Protein AF-0000000087762287 (afdb_homodimer)

Nearest PDB structures (foldseek):
  6p2r-assembly1_A  TM=9.333E-01  e=1.531E-47  Saccharomyces cerevisiae W303
  6p25-assembly1_B  TM=7.989E-01  e=3.703E-36  Saccharomyces cerevisiae W303
  6zqq-assembly4_D  TM=9.182E-01  e=1.863E-12  Saccharomyces cerevisiae
  5ezm-assembly1_A  TM=5.340E-01  e=3.125E-02  Cupriavidus metallidurans CH34
  5f15-assembly1_A  TM=5.135E-01  e=2.520E-02  Cupriavidus metallidurans CH34

Structure (mmCIF, N/CA/C/O backbone):
data_AF-0000000087762287-model_v1
#
loop_
_entity.id
_entity.type
_entity.pdbx_description
1 polymer 'Dolichyl-phosphate-mannose--protein mannosyltransferase'
#
loop_
_atom_site.group_PDB
_atom_site.id
_atom_site.type_symbol
_atom_site.label_atom_id
_atom_site.label_alt_id
_atom_site.label_comp_id
_atom_site.label_asym_id
_atom_site.label_entity_id
_atom_site.label_seq_id
_atom_site.pdbx_PDB_ins_code
_atom_site.Cartn_x
_atom_site.Cartn_y
_atom_site.Cartn_z
_atom_site.occupancy
_atom_site.B_iso_or_equiv
_atom_site.auth_seq_id
_atom_site.auth_comp_id
_atom_site.auth_asym_id
_atom_site.auth_atom_id
_atom_site.pdbx_PDB_model_num
ATOM 1 N N . MET A 1 1 ? -55.844 -98.5 13.273 1 24.36 1 MET A N 1
ATOM 2 C CA . MET A 1 1 ? -54.938 -97.625 14.008 1 24.36 1 MET A CA 1
ATOM 3 C C . MET A 1 1 ? -54.375 -96.5 13.102 1 24.36 1 MET A C 1
ATOM 5 O O . MET A 1 1 ? -53.75 -96.812 12.086 1 24.36 1 MET A O 1
ATOM 9 N N . SER A 1 2 ? -55.062 -95.375 12.961 1 25.48 2 SER A N 1
ATOM 10 C CA . SER A 1 2 ? -55.25 -94.188 12.094 1 25.48 2 SER A CA 1
ATOM 11 C C . SER A 1 2 ? -54.031 -93.312 12.094 1 25.48 2 SER A C 1
ATOM 13 O O . SER A 1 2 ? -53.594 -92.875 13.148 1 25.48 2 SER A O 1
ATOM 15 N N . HIS A 1 3 ? -53.031 -93.562 11.305 1 26.97 3 HIS A N 1
ATOM 16 C CA . HIS A 1 3 ? -51.688 -93 11.141 1 26.97 3 HIS A CA 1
ATOM 17 C C . HIS A 1 3 ? -51.719 -91.5 10.883 1 26.97 3 HIS A C 1
ATOM 19 O O . HIS A 1 3 ? -52.125 -91.062 9.805 1 26.97 3 HIS A O 1
ATOM 25 N N . VAL A 1 4 ? -52.094 -90.75 11.812 1 27.94 4 VAL A N 1
ATOM 26 C CA . VAL A 1 4 ? -52.406 -89.312 11.688 1 27.94 4 VAL A CA 1
ATOM 27 C C . VAL A 1 4 ? -51.156 -88.562 11.25 1 27.94 4 VAL A C 1
ATOM 29 O O . VAL A 1 4 ? -50.094 -88.688 11.82 1 27.94 4 VAL A O 1
ATOM 32 N N . ASN A 1 5 ? -51 -88.125 10.008 1 26.06 5 ASN A N 1
ATOM 33 C CA . ASN A 1 5 ? -49.938 -87.5 9.211 1 26.06 5 ASN A CA 1
ATOM 34 C C . ASN A 1 5 ? -49.531 -86.188 9.812 1 26.06 5 ASN A C 1
ATOM 36 O O . ASN A 1 5 ? -50.312 -85.25 9.898 1 26.06 5 ASN A O 1
ATOM 40 N N . GLU A 1 6 ? -48.812 -86.062 10.852 1 26.08 6 GLU A N 1
ATOM 41 C CA . GLU A 1 6 ? -48.562 -84.875 11.68 1 26.08 6 GLU A CA 1
ATOM 42 C C . GLU A 1 6 ? -47.812 -83.812 10.891 1 26.08 6 GLU A C 1
ATOM 44 O O . GLU A 1 6 ? -46.75 -84.062 10.328 1 26.08 6 GLU A O 1
ATOM 49 N N . SER A 1 7 ? -48.438 -82.812 10.258 1 27.28 7 SER A N 1
ATOM 50 C CA . SER A 1 7 ? -48 -81.75 9.375 1 27.28 7 SER A CA 1
ATOM 51 C C . SER A 1 7 ? -46.969 -80.875 10.047 1 27.28 7 SER A C 1
ATOM 53 O O . SER A 1 7 ? -47.219 -80.312 11.125 1 27.28 7 SER A O 1
ATOM 55 N N . SER A 1 8 ? -45.719 -81.125 10.016 1 26.95 8 SER A N 1
ATOM 56 C CA . SER A 1 8 ? -44.594 -80.5 10.727 1 26.95 8 SER A CA 1
ATOM 57 C C . SER A 1 8 ? -44.531 -79 10.469 1 26.95 8 SER A C 1
ATOM 59 O O . SER A 1 8 ? -44.781 -78.562 9.352 1 26.95 8 SER A O 1
ATOM 61 N N . PRO A 1 9 ? -44.688 -78.125 11.461 1 27.69 9 PRO A N 1
ATOM 62 C CA . PRO A 1 9 ? -44.812 -76.688 11.367 1 27.69 9 PRO A CA 1
ATOM 63 C C . PRO A 1 9 ? -43.594 -76.062 10.672 1 27.69 9 PRO A C 1
ATOM 65 O O . PRO A 1 9 ? -42.5 -76.562 10.734 1 27.69 9 PRO A O 1
ATOM 68 N N . THR A 1 10 ? -43.75 -75.438 9.508 1 25.67 10 THR A N 1
ATOM 69 C CA . THR A 1 10 ? -42.812 -74.75 8.617 1 25.67 10 THR A CA 1
ATOM 70 C C . THR A 1 10 ? -41.969 -73.75 9.383 1 25.67 10 THR A C 1
ATOM 72 O O . THR A 1 10 ? -42.531 -72.875 10.086 1 25.67 10 THR A O 1
ATOM 75 N N . GLU A 1 11 ? -40.844 -74.062 9.875 1 23.31 11 GLU A N 1
ATOM 76 C CA . GLU A 1 11 ? -39.875 -73.25 10.617 1 23.31 11 GLU A CA 1
ATOM 77 C C . GLU A 1 11 ? -39.625 -71.875 9.938 1 23.31 11 GLU A C 1
ATOM 79 O O . GLU A 1 11 ? -39.312 -71.812 8.75 1 23.31 11 GLU A O 1
ATOM 84 N N . LYS A 1 12 ? -40.219 -70.812 10.422 1 29.11 12 LYS A N 1
ATOM 85 C CA . LYS A 1 12 ? -40.094 -69.438 10.008 1 29.11 12 LYS A CA 1
ATOM 86 C C . LYS A 1 12 ? -38.625 -69.062 9.844 1 29.11 12 LYS A C 1
ATOM 88 O O . LYS A 1 12 ? -37.812 -69.312 10.742 1 29.11 12 LYS A O 1
ATOM 93 N N . GLY A 1 13 ? -38.062 -69.062 8.609 1 23.66 13 GLY A N 1
ATOM 94 C CA . GLY A 1 13 ? -36.688 -68.812 8.227 1 23.66 13 GLY A CA 1
ATOM 95 C C . GLY A 1 13 ? -36.125 -67.562 8.953 1 23.66 13 GLY A C 1
ATOM 96 O O . GLY A 1 13 ? -36.875 -66.75 9.5 1 23.66 13 GLY A O 1
ATOM 97 N N . PRO A 1 14 ? -34.844 -67.75 9.516 1 27.42 14 PRO A N 1
ATOM 98 C CA . PRO A 1 14 ? -34.219 -66.75 10.352 1 27.42 14 PRO A CA 1
ATOM 99 C C . PRO A 1 14 ? -34.344 -65.312 9.758 1 27.42 14 PRO A C 1
ATOM 101 O O . PRO A 1 14 ? -34.469 -65.188 8.539 1 27.42 14 PRO A O 1
ATOM 104 N N . LEU A 1 15 ? -34.938 -64.375 10.5 1 27.05 15 LEU A N 1
ATOM 105 C CA . LEU A 1 15 ? -35.062 -62.938 10.234 1 27.05 15 LEU A CA 1
ATOM 106 C C . LEU A 1 15 ? -33.719 -62.375 9.695 1 27.05 15 LEU A C 1
ATOM 108 O O . LEU A 1 15 ? -32.688 -62.562 10.312 1 27.05 15 LEU A O 1
ATOM 112 N N . GLU A 1 16 ? -33.562 -62.438 8.367 1 25.47 16 GLU A N 1
ATOM 113 C CA . GLU A 1 16 ? -32.438 -61.781 7.711 1 25.47 16 GLU A CA 1
ATOM 114 C C . GLU A 1 16 ? -32.125 -60.438 8.391 1 25.47 16 GLU A C 1
ATOM 116 O O . GLU A 1 16 ? -32.969 -59.594 8.531 1 25.47 16 GLU A O 1
ATOM 121 N N . GLU A 1 17 ? -31.281 -60.562 9.43 1 26.69 17 GLU A N 1
ATOM 122 C CA . GLU A 1 17 ? -30.734 -59.344 10.062 1 26.69 17 GLU A CA 1
ATOM 123 C C . GLU A 1 17 ? -30.438 -58.281 9.023 1 26.69 17 GLU A C 1
ATOM 125 O O . GLU A 1 17 ? -29.703 -58.5 8.062 1 26.69 17 GLU A O 1
ATOM 130 N N . HIS A 1 18 ? -31.516 -57.5 8.727 1 26.48 18 HIS A N 1
ATOM 131 C CA . HIS A 1 18 ? -31.297 -56.281 7.926 1 26.48 18 HIS A CA 1
ATOM 132 C C . HIS A 1 18 ? -30.016 -55.562 8.344 1 26.48 18 HIS A C 1
ATOM 134 O O . HIS A 1 18 ? -29.844 -55.25 9.523 1 26.48 18 HIS A O 1
ATOM 140 N N . GLU A 1 19 ? -28.875 -56.031 7.789 1 26.36 19 GLU A N 1
ATOM 141 C CA . GLU A 1 19 ? -27.609 -55.312 7.926 1 26.36 19 GLU A CA 1
ATOM 142 C C . GLU A 1 19 ? -27.828 -53.812 8.016 1 26.36 19 GLU A C 1
ATOM 144 O O . GLU A 1 19 ? -28.609 -53.25 7.25 1 26.36 19 GLU A O 1
ATOM 149 N N . PRO A 1 20 ? -27.703 -53.312 9.227 1 27.88 20 PRO A N 1
ATOM 150 C CA . PRO A 1 20 ? -27.812 -51.844 9.32 1 27.88 20 PRO A CA 1
ATOM 151 C C . PRO A 1 20 ? -27.266 -51.125 8.086 1 27.88 20 PRO A C 1
ATOM 153 O O . PRO A 1 20 ? -26.391 -51.656 7.398 1 27.88 20 PRO A O 1
ATOM 156 N N . ASP A 1 21 ? -28.156 -50.406 7.426 1 26.09 21 ASP A N 1
ATOM 157 C CA . ASP A 1 21 ? -27.812 -49.5 6.355 1 26.09 21 ASP A CA 1
ATOM 158 C C . ASP A 1 21 ? -26.438 -48.844 6.602 1 26.09 21 ASP A C 1
ATOM 160 O O . ASP A 1 21 ? -26.281 -48.062 7.535 1 26.09 21 ASP A O 1
ATOM 164 N N . ASN A 1 22 ? -25.406 -49.719 6.723 1 24.08 22 ASN A N 1
ATOM 165 C CA . ASN A 1 22 ? -24.109 -49.062 6.59 1 24.08 22 ASN A CA 1
ATOM 166 C C . ASN A 1 22 ? -24.141 -47.906 5.621 1 24.08 22 ASN A C 1
ATOM 168 O O . ASN A 1 22 ? -24.359 -48.094 4.422 1 24.08 22 ASN A O 1
ATOM 172 N N . ALA A 1 23 ? -24.734 -46.812 6.051 1 28.92 23 ALA A N 1
ATOM 173 C CA . ALA A 1 23 ? -24.438 -45.594 5.324 1 28.92 23 ALA A CA 1
ATOM 174 C C . ALA A 1 23 ? -23.047 -45.625 4.711 1 28.92 23 ALA A C 1
ATOM 176 O O . ALA A 1 23 ? -22.062 -45.281 5.367 1 28.92 23 ALA A O 1
ATOM 177 N N . THR A 1 24 ? -22.672 -46.844 4.223 1 25.66 24 THR A N 1
ATOM 178 C CA . THR A 1 24 ? -21.5 -46.781 3.361 1 25.66 24 THR A CA 1
ATOM 179 C C . THR A 1 24 ? -21.531 -45.5 2.529 1 25.66 24 THR A C 1
ATOM 181 O O . THR A 1 24 ? -22.531 -45.219 1.867 1 25.66 24 THR A O 1
ATOM 184 N N . HIS A 1 25 ? -20.953 -44.562 3.049 1 29.14 25 HIS A N 1
ATOM 185 C CA . HIS A 1 25 ? -20.625 -43.438 2.162 1 29.14 25 HIS A CA 1
ATOM 186 C C . HIS A 1 25 ? -20.328 -43.938 0.75 1 29.14 25 HIS A C 1
ATOM 188 O O . HIS A 1 25 ? -19.281 -44.531 0.506 1 29.14 25 HIS A O 1
ATOM 194 N N . GLN A 1 26 ? -21.344 -44.719 0.16 1 27.09 26 GLN A N 1
ATOM 195 C CA . GLN A 1 26 ? -21.172 -44.969 -1.263 1 27.09 26 GLN A CA 1
ATOM 196 C C . GLN A 1 26 ? -20.344 -43.875 -1.926 1 27.09 26 GLN A C 1
ATOM 198 O O . GLN A 1 26 ? -20.641 -42.688 -1.762 1 27.09 26 GLN A O 1
ATOM 203 N N . ALA A 1 27 ? -19.156 -44.344 -2.098 1 29.77 27 ALA A N 1
ATOM 204 C CA . ALA A 1 27 ? -18.234 -43.594 -2.947 1 29.77 27 ALA A CA 1
ATOM 205 C C . ALA A 1 27 ? -18.969 -43.031 -4.156 1 29.77 27 ALA A C 1
ATOM 207 O O . ALA A 1 27 ? -19.484 -43.75 -4.992 1 29.77 27 ALA A O 1
ATOM 208 N N . HIS A 1 28 ? -19.828 -42.156 -3.928 1 29.2 28 HIS A N 1
ATOM 209 C CA . HIS A 1 28 ? -20.406 -41.438 -5.078 1 29.2 28 HIS A CA 1
ATOM 210 C C . HIS A 1 28 ? -19.391 -41.344 -6.219 1 29.2 28 HIS A C 1
ATOM 212 O O . HIS A 1 28 ? -18.203 -41.156 -5.984 1 29.2 28 HIS A O 1
ATOM 218 N N . PRO A 1 29 ? -19.625 -42.188 -7.227 1 27.5 29 PRO A N 1
ATOM 219 C CA . PRO A 1 29 ? -18.703 -41.969 -8.344 1 27.5 29 PRO A CA 1
ATOM 220 C C . PRO A 1 29 ? -18.344 -40.469 -8.508 1 27.5 29 PRO A C 1
ATOM 222 O O . PRO A 1 29 ? -19.219 -39.625 -8.383 1 27.5 29 PRO A O 1
ATOM 225 N N . ALA A 1 30 ? -17.266 -40.188 -8.031 1 29.58 30 ALA A N 1
ATOM 226 C CA . ALA A 1 30 ? -16.562 -38.938 -8.086 1 29.58 30 ALA A CA 1
ATOM 227 C C . ALA A 1 30 ? -16.734 -38.25 -9.445 1 29.58 30 ALA A C 1
ATOM 229 O O . ALA A 1 30 ? -16.281 -38.781 -10.469 1 29.58 30 ALA A O 1
ATOM 230 N N . TYR A 1 31 ? -17.984 -38.062 -9.875 1 29.72 31 TYR A N 1
ATOM 231 C CA . TYR A 1 31 ? -18.125 -37.125 -10.992 1 29.72 31 TYR A CA 1
ATOM 232 C C . TYR A 1 31 ? -17.016 -36.094 -10.977 1 29.72 31 TYR A C 1
ATOM 234 O O . TYR A 1 31 ? -17.016 -35.156 -10.156 1 29.72 31 TYR A O 1
ATOM 242 N N . VAL A 1 32 ? -15.945 -36.656 -11.055 1 31.02 32 VAL A N 1
ATOM 243 C CA . VAL A 1 32 ? -14.664 -36.031 -11.359 1 31.02 32 VAL A CA 1
ATOM 244 C C . VAL A 1 32 ? -14.781 -35.219 -12.633 1 31.02 32 VAL A C 1
ATOM 246 O O . VAL A 1 32 ? -14.367 -35.656 -13.711 1 31.02 32 VAL A O 1
ATOM 249 N N . ALA A 1 33 ? -15.977 -35.188 -13.344 1 31.25 33 ALA A N 1
ATOM 250 C CA . ALA A 1 33 ? -15.469 -34.375 -14.438 1 31.25 33 ALA A CA 1
ATOM 251 C C . ALA A 1 33 ? -14.445 -33.344 -13.922 1 31.25 33 ALA A C 1
ATOM 253 O O . ALA A 1 33 ? -14.031 -32.469 -14.656 1 31.25 33 ALA A O 1
ATOM 254 N N . THR A 1 34 ? -14.852 -32.875 -12.75 1 31.58 34 THR A N 1
ATOM 255 C CA . THR A 1 34 ? -14.148 -31.75 -12.141 1 31.58 34 THR A CA 1
ATOM 256 C C . THR A 1 34 ? -12.648 -32.031 -12.055 1 31.58 34 THR A C 1
ATOM 258 O O . THR A 1 34 ? -12.242 -33.188 -11.812 1 31.58 34 THR A O 1
ATOM 261 N N . GLY A 1 35 ? -11.969 -31.172 -12.664 1 31.88 35 GLY A N 1
ATOM 262 C CA . GLY A 1 35 ? -10.523 -31 -12.641 1 31.88 35 GLY A CA 1
ATOM 263 C C . GLY A 1 35 ? -9.883 -31.5 -11.359 1 31.88 35 GLY A C 1
ATOM 264 O O . GLY A 1 35 ? -10.578 -31.766 -10.375 1 31.88 35 GLY A O 1
ATOM 265 N N . THR A 1 36 ? -8.547 -31.891 -11.531 1 34.5 36 THR A N 1
ATOM 266 C CA . THR A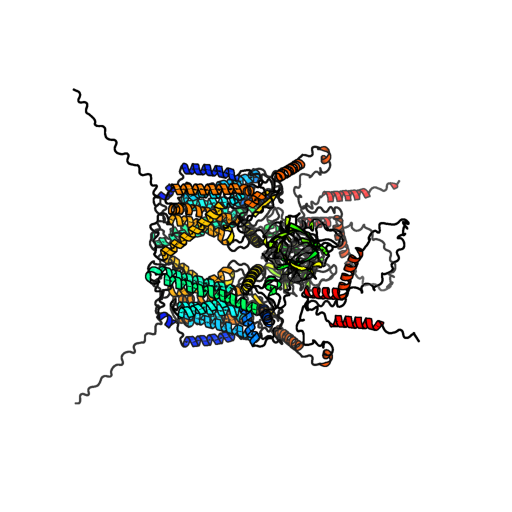 1 36 ? -7.531 -32.094 -10.508 1 34.5 36 THR A CA 1
ATOM 267 C C . THR A 1 36 ? -7.785 -31.219 -9.297 1 34.5 36 THR A C 1
ATOM 269 O O . THR A 1 36 ? -8.398 -30.156 -9.406 1 34.5 36 THR A O 1
ATOM 272 N N . GLY A 1 37 ? -8.094 -31.969 -8.164 1 37.75 37 GLY A N 1
ATOM 273 C CA . GLY A 1 37 ? -8.008 -31.141 -6.973 1 37.75 37 GLY A CA 1
ATOM 274 C C . GLY A 1 37 ? -7.367 -29.781 -7.227 1 37.75 37 GLY A C 1
ATOM 275 O O . GLY A 1 37 ? -6.828 -29.547 -8.305 1 37.75 37 GLY A O 1
ATOM 276 N N . PHE A 1 38 ? -7.961 -28.875 -6.559 1 40.16 38 PHE A N 1
ATOM 277 C CA . PHE A 1 38 ? -7.312 -27.562 -6.598 1 40.16 38 PHE A CA 1
ATOM 278 C C . PHE A 1 38 ? -5.805 -27.703 -6.434 1 40.16 38 PHE A C 1
ATOM 280 O O . PHE A 1 38 ? -5.316 -28 -5.34 1 40.16 38 PHE A O 1
ATOM 287 N N . LEU A 1 39 ? -4.848 -27.75 -7.352 1 43.84 39 LEU A N 1
ATOM 288 C CA . LEU A 1 39 ? -3.389 -27.703 -7.398 1 43.84 39 LEU A CA 1
ATOM 289 C C . LEU A 1 39 ? -2.801 -29.109 -7.426 1 43.84 39 LEU A C 1
ATOM 291 O O . LEU A 1 39 ? -1.58 -29.281 -7.453 1 43.84 39 LEU A O 1
ATOM 295 N N . LEU A 1 40 ? -3.438 -30.219 -6.859 1 35.34 40 LEU A N 1
ATOM 296 C CA . LEU A 1 40 ? -2.707 -31.484 -6.879 1 35.34 40 LEU A CA 1
ATOM 297 C C . LEU A 1 40 ? -2.484 -31.953 -8.312 1 35.34 40 LEU A C 1
ATOM 299 O O . LEU A 1 40 ? -3.361 -31.797 -9.164 1 35.34 40 LEU A O 1
ATOM 303 N N . GLY A 1 41 ? -1.281 -32.125 -8.828 1 36.31 41 GLY A N 1
ATOM 304 C CA . GLY A 1 41 ? -0.521 -32.656 -9.953 1 36.31 41 GLY A CA 1
ATOM 305 C C . GLY A 1 41 ? -1.229 -33.781 -10.68 1 36.31 41 GLY A C 1
ATOM 306 O O . GLY A 1 41 ? -0.683 -34.344 -11.625 1 36.31 41 GLY A O 1
ATOM 307 N N . LEU A 1 42 ? -2.045 -34.688 -10.07 1 35.5 42 LEU A N 1
ATOM 308 C CA . LEU A 1 42 ? -1.915 -35.969 -10.75 1 35.5 42 LEU A CA 1
ATOM 309 C C . LEU A 1 42 ? -2.484 -35.906 -12.156 1 35.5 42 LEU A C 1
ATOM 311 O O . LEU A 1 42 ? -3.676 -36.156 -12.367 1 35.5 42 LEU A O 1
ATOM 315 N N . TRP A 1 43 ? -2.137 -34.812 -12.766 1 36.16 43 TRP A N 1
ATOM 316 C CA . TRP A 1 43 ? -2.527 -34.812 -14.172 1 36.16 43 TRP A CA 1
ATOM 317 C C . TRP A 1 43 ? -1.929 -36.031 -14.898 1 36.16 43 TRP A C 1
ATOM 319 O O . TRP A 1 43 ? -0.705 -36.156 -14.984 1 36.16 43 TRP A O 1
ATOM 329 N N . LYS A 1 44 ? -2.535 -37.188 -14.789 1 38.75 44 LYS A N 1
ATOM 330 C CA . LYS A 1 44 ? -2.104 -38.094 -15.852 1 38.75 44 LYS A CA 1
ATOM 331 C C . LYS A 1 44 ? -2.613 -37.625 -17.219 1 38.75 44 LYS A C 1
ATOM 333 O O . LYS A 1 44 ? -3.801 -37.344 -17.375 1 38.75 44 LYS A O 1
ATOM 338 N N . PRO A 1 45 ? -1.814 -37.156 -18.031 1 33.94 45 PRO A N 1
ATOM 339 C CA . PRO A 1 45 ? -2.211 -37.031 -19.438 1 33.94 45 PRO A CA 1
ATOM 340 C C . PRO A 1 45 ? -3.014 -38.219 -19.938 1 33.94 45 PRO A C 1
ATOM 342 O O . PRO A 1 45 ? -2.662 -39.375 -19.641 1 33.94 45 PRO A O 1
ATOM 345 N N . GLY A 1 46 ? -4.387 -38.125 -20.219 1 36.75 46 GLY A N 1
ATOM 346 C CA . GLY A 1 46 ? -5.281 -39.125 -20.812 1 36.75 46 GLY A CA 1
ATOM 347 C C . GLY A 1 46 ? -6.57 -39.281 -20.031 1 36.75 46 GLY A C 1
ATOM 348 O O . GLY A 1 46 ? -7.402 -40.125 -20.375 1 36.75 46 GLY A O 1
ATOM 349 N N . GLN A 1 47 ? -6.516 -39.031 -18.844 1 38.19 47 GLN A N 1
ATOM 350 C CA . GLN A 1 47 ? -7.777 -39.375 -18.188 1 38.19 47 GLN A CA 1
ATOM 351 C C . GLN A 1 47 ? -8.898 -38.438 -18.641 1 38.19 47 GLN A C 1
ATOM 353 O O . GLN A 1 47 ? -8.703 -37.219 -18.688 1 38.19 47 GLN A O 1
ATOM 358 N N . THR A 1 48 ? -9.812 -39.031 -19.469 1 37.09 48 THR A N 1
ATOM 359 C CA . THR A 1 48 ? -11.008 -38.406 -20.031 1 37.09 48 THR A CA 1
ATOM 360 C C . THR A 1 48 ? -11.898 -37.812 -18.938 1 37.09 48 THR A C 1
ATOM 362 O O . THR A 1 48 ? -12.234 -38.531 -17.984 1 37.09 48 THR A O 1
ATOM 365 N N . LEU A 1 49 ? -11.812 -36.594 -18.672 1 41.81 49 LEU A N 1
ATOM 366 C CA . LEU A 1 49 ? -12.711 -35.875 -17.797 1 41.81 49 LEU A CA 1
ATOM 367 C C . LEU A 1 49 ? -14.156 -35.969 -18.281 1 41.81 49 LEU A C 1
ATOM 369 O O . LEU A 1 49 ? -14.445 -35.625 -19.438 1 41.81 49 LEU A O 1
ATOM 373 N N . THR A 1 50 ? -14.938 -36.844 -17.812 1 41.84 50 THR A N 1
ATOM 374 C CA . THR A 1 50 ? -16.328 -36.844 -18.25 1 41.84 50 THR A CA 1
ATOM 375 C C . THR A 1 50 ? -17.031 -35.562 -17.766 1 41.84 50 THR A C 1
ATOM 377 O O . THR A 1 50 ? -17 -35.25 -16.562 1 41.84 50 THR A O 1
ATOM 380 N N . THR A 1 51 ? -17.094 -34.531 -18.531 1 45.81 51 THR A N 1
ATOM 381 C CA . THR A 1 51 ? -17.828 -33.281 -18.328 1 45.81 51 THR A CA 1
ATOM 382 C C . THR A 1 51 ? -19.281 -33.594 -17.922 1 45.81 51 THR A C 1
ATOM 384 O O . THR A 1 51 ? -20.031 -32.656 -17.578 1 45.81 51 THR A O 1
ATOM 387 N N . ASP A 1 52 ? -19.875 -34.75 -18.031 1 50.59 52 ASP A N 1
ATOM 388 C CA . ASP A 1 52 ? -21.297 -35 -17.766 1 50.59 52 ASP A CA 1
ATOM 389 C C . ASP A 1 52 ? -21.547 -35.156 -16.266 1 50.59 52 ASP A C 1
ATOM 391 O O . ASP A 1 52 ? -20.828 -35.906 -15.586 1 50.59 52 ASP A O 1
ATOM 395 N N . VAL A 1 53 ? -22.266 -34.25 -15.594 1 57.56 53 VAL A N 1
ATOM 396 C CA . VAL A 1 53 ? -22.672 -34.375 -14.195 1 57.56 53 VAL A CA 1
ATOM 397 C C . VAL A 1 53 ? -23.516 -35.625 -14.008 1 57.56 53 VAL A C 1
ATOM 399 O O . VAL A 1 53 ? -24.578 -35.75 -14.617 1 57.56 53 VAL A O 1
ATOM 402 N N . PRO A 1 54 ? -23.016 -36.625 -13.367 1 56.81 54 PRO A N 1
ATOM 403 C CA . PRO A 1 54 ? -23.812 -37.812 -13.195 1 56.81 54 PRO A CA 1
ATOM 404 C C . PRO A 1 54 ? -25.141 -37.562 -12.484 1 56.81 54 PRO A C 1
ATOM 406 O O . PRO A 1 54 ? -25.219 -36.688 -11.609 1 56.81 54 PRO A O 1
ATOM 409 N N . GLN A 1 55 ? -26.312 -38 -12.992 1 57.94 55 GLN A N 1
ATOM 410 C CA . GLN A 1 55 ? -27.641 -37.906 -12.406 1 57.94 55 GLN A CA 1
ATOM 411 C C . GLN A 1 55 ? -27.625 -38.312 -10.93 1 57.94 55 GLN A C 1
ATOM 413 O O . GLN A 1 55 ? -28.391 -37.75 -10.125 1 57.94 55 GLN A O 1
ATOM 418 N N . THR A 1 56 ? -26.734 -39.094 -10.477 1 57.16 56 THR A N 1
ATOM 419 C CA . THR A 1 56 ? -26.625 -39.562 -9.102 1 57.16 56 THR A CA 1
ATOM 420 C C . THR A 1 56 ? -26.25 -38.406 -8.164 1 57.16 56 THR A C 1
ATOM 422 O O . THR A 1 56 ? -26.719 -38.344 -7.027 1 57.16 56 THR A O 1
ATOM 425 N N . LEU A 1 57 ? -25.531 -37.5 -8.672 1 61.94 57 LEU A N 1
ATOM 426 C CA . LEU A 1 57 ? -25.125 -36.375 -7.844 1 61.94 57 LEU A CA 1
ATOM 427 C C . LEU A 1 57 ? -26.281 -35.406 -7.59 1 61.94 57 LEU A C 1
ATOM 429 O O . LEU A 1 57 ? -26.438 -34.875 -6.488 1 61.94 57 LEU A O 1
ATOM 433 N N . ARG A 1 58 ? -27.203 -35.344 -8.57 1 63.56 58 ARG A N 1
ATOM 434 C CA . ARG A 1 58 ? -28.359 -34.469 -8.438 1 63.56 58 ARG A CA 1
ATOM 435 C C . ARG A 1 58 ? -29.344 -35 -7.414 1 63.56 58 ARG A C 1
ATOM 437 O O . ARG A 1 58 ? -29.953 -34.25 -6.656 1 63.56 58 ARG A O 1
ATOM 444 N N . ASP A 1 59 ? -29.438 -36.25 -7.363 1 63.12 59 ASP A N 1
ATOM 445 C CA . ASP A 1 59 ? -30.359 -36.875 -6.434 1 63.12 59 ASP A CA 1
ATOM 446 C C . ASP A 1 59 ? -29.859 -36.781 -4.996 1 63.12 59 ASP A C 1
ATOM 448 O O . ASP A 1 59 ? -30.656 -36.688 -4.059 1 63.12 59 ASP A O 1
ATOM 452 N N . GLN A 1 60 ? -28.609 -36.719 -4.855 1 62.56 60 GLN A N 1
ATOM 453 C CA . GLN A 1 60 ? -28.016 -36.656 -3.523 1 62.56 60 GLN A CA 1
ATOM 454 C C . GLN A 1 60 ? -28.156 -35.281 -2.928 1 62.56 60 GLN A C 1
ATOM 456 O O . GLN A 1 60 ? -28.188 -35.094 -1.705 1 62.56 60 GLN A O 1
ATOM 461 N N . VAL A 1 61 ? -28.359 -34.312 -3.803 1 71.44 61 VAL A N 1
ATOM 462 C CA . VAL A 1 61 ? -28.391 -32.938 -3.324 1 71.44 61 VAL A CA 1
ATOM 463 C C . VAL A 1 61 ? -29.828 -32.5 -3.031 1 71.44 61 VAL A C 1
ATOM 465 O O . VAL A 1 61 ? -30.062 -31.453 -2.432 1 71.44 61 VAL A O 1
ATOM 468 N N . SER A 1 62 ? -30.812 -33.406 -3.223 1 80 62 SER A N 1
ATOM 469 C CA . SER A 1 62 ? -32.188 -33.062 -2.922 1 80 62 SER A CA 1
ATOM 470 C C . SER A 1 62 ? -32.469 -33.062 -1.419 1 80 62 SER A C 1
ATOM 472 O O . SER A 1 62 ? -31.828 -33.812 -0.676 1 80 62 SER A O 1
ATOM 474 N N . LEU A 1 63 ? -33.25 -32.156 -0.925 1 87.06 63 LEU A N 1
ATOM 475 C CA . LEU A 1 63 ? -33.5 -31.938 0.496 1 87.06 63 LEU A CA 1
ATOM 476 C C . LEU A 1 63 ? -34.469 -32.969 1.038 1 87.06 63 LEU A C 1
ATOM 478 O O . LEU A 1 63 ? -35.531 -33.219 0.443 1 87.06 63 LEU A O 1
ATOM 482 N N . SER A 1 64 ? -34.125 -33.656 2.096 1 88.5 64 SER A N 1
ATOM 483 C CA . SER A 1 64 ? -34.969 -34.625 2.803 1 88.5 64 SER A CA 1
ATOM 484 C C . SER A 1 64 ? -35.906 -33.906 3.783 1 88.5 64 SER A C 1
ATOM 486 O O . SER A 1 64 ? -35.781 -32.688 4.008 1 88.5 64 SER A O 1
ATOM 488 N N . ALA A 1 65 ? -36.875 -34.562 4.309 1 90.81 65 ALA A N 1
ATOM 489 C CA . ALA A 1 65 ? -37.781 -34 5.312 1 90.81 65 ALA A CA 1
ATOM 490 C C . ALA A 1 65 ? -37.031 -33.594 6.57 1 90.81 65 ALA A C 1
ATOM 492 O O . ALA A 1 65 ? -37.344 -32.594 7.195 1 90.81 65 ALA A O 1
ATOM 493 N N . GLU A 1 66 ? -36.062 -34.281 6.91 1 91.25 66 GLU A N 1
ATOM 494 C CA . GLU A 1 66 ? -35.219 -33.969 8.07 1 91.25 66 GLU A CA 1
ATOM 495 C C . GLU A 1 66 ? -34.406 -32.688 7.836 1 91.25 66 GLU A C 1
ATOM 497 O O . GLU A 1 66 ? -34.156 -31.938 8.773 1 91.25 66 GLU A O 1
ATOM 502 N N . ASP A 1 67 ? -33.969 -32.5 6.641 1 93.12 67 ASP A N 1
ATOM 503 C CA . ASP A 1 67 ? -33.281 -31.281 6.289 1 93.12 67 ASP A CA 1
ATOM 504 C C . ASP A 1 67 ? -34.156 -30.062 6.477 1 93.12 67 ASP A C 1
ATOM 506 O O . ASP A 1 67 ? -33.719 -29.016 6.953 1 93.12 67 ASP A O 1
ATOM 510 N N . PHE A 1 68 ? -35.406 -30.25 6.152 1 93.44 68 PHE A N 1
ATOM 511 C CA . PHE A 1 68 ? -36.375 -29.141 6.297 1 93.44 68 PHE A CA 1
ATOM 512 C C . PHE A 1 68 ? -36.594 -28.812 7.766 1 93.44 68 PHE A C 1
ATOM 514 O O . PHE A 1 68 ? -36.75 -27.656 8.133 1 93.44 68 PHE A O 1
ATOM 521 N N . ILE A 1 69 ? -36.594 -29.812 8.555 1 93.88 69 ILE A N 1
ATOM 522 C CA . ILE A 1 69 ? -36.719 -29.594 9.992 1 93.88 69 ILE A CA 1
ATOM 523 C C . ILE A 1 69 ? -35.531 -28.797 10.508 1 93.88 69 ILE A C 1
ATOM 525 O O . ILE A 1 69 ? -35.688 -27.859 11.281 1 93.88 69 ILE A O 1
ATOM 529 N N . SER A 1 70 ? -34.344 -29.234 10.125 1 94.31 70 SER A N 1
ATOM 530 C CA . SER A 1 70 ? -33.125 -28.516 10.516 1 94.31 70 SER A CA 1
ATOM 531 C C . SER A 1 70 ? -33.188 -27.062 10.055 1 94.31 70 SER A C 1
ATOM 533 O O . SER A 1 70 ? -32.781 -26.156 10.781 1 94.31 70 SER A O 1
ATOM 535 N N . LEU A 1 71 ? -33.688 -26.828 8.898 1 95.81 71 LEU A N 1
ATOM 536 C CA . LEU A 1 71 ? -33.812 -25.484 8.344 1 95.81 71 LEU A CA 1
ATOM 537 C C . LEU A 1 71 ? -34.781 -24.625 9.172 1 95.81 71 LEU A C 1
ATOM 539 O O . LEU A 1 71 ? -34.5 -23.453 9.43 1 95.81 71 LEU A O 1
ATOM 543 N N . VAL A 1 72 ? -35.844 -25.203 9.578 1 96.06 72 VAL A N 1
ATOM 544 C CA . VAL A 1 72 ? -36.844 -24.484 10.367 1 96.06 72 VAL A CA 1
ATOM 545 C C . VAL A 1 72 ? -36.25 -24.125 11.734 1 96.06 72 VAL A C 1
ATOM 547 O O . VAL A 1 72 ? -36.375 -23 12.203 1 96.06 72 VAL A O 1
ATOM 550 N N . VAL A 1 73 ? -35.656 -25.062 12.32 1 96.19 73 VAL A N 1
ATOM 551 C CA . VAL A 1 73 ? -35.031 -24.828 13.625 1 96.19 73 VAL A CA 1
ATOM 552 C C . VAL A 1 73 ? -33.969 -23.75 13.516 1 96.19 73 VAL A C 1
ATOM 554 O O . VAL A 1 73 ? -33.906 -22.844 14.352 1 96.19 73 VAL A O 1
ATOM 557 N N . LEU A 1 74 ? -33.125 -23.859 12.508 1 97 74 LEU A N 1
ATOM 558 C CA . LEU A 1 74 ? -32.094 -22.875 12.273 1 97 74 LEU A CA 1
ATOM 559 C C . LEU A 1 74 ? -32.719 -21.484 12.07 1 97 74 LEU A C 1
ATOM 561 O O . LEU A 1 74 ? -32.188 -20.5 12.57 1 97 74 LEU A O 1
ATOM 565 N N . THR A 1 75 ? -33.781 -21.406 11.344 1 97.94 75 THR A N 1
ATOM 566 C CA . THR A 1 75 ? -34.438 -20.141 11.078 1 97.94 75 THR A CA 1
ATOM 567 C C . THR A 1 75 ? -34.969 -19.516 12.375 1 97.94 75 THR A C 1
ATOM 569 O O . THR A 1 75 ? -34.75 -18.328 12.617 1 97.94 75 THR A O 1
ATOM 572 N N . VAL A 1 76 ? -35.531 -20.297 13.203 1 97.38 76 VAL A N 1
ATOM 573 C CA . VAL A 1 76 ? -36.094 -19.797 14.445 1 97.38 76 VAL A CA 1
ATOM 574 C C . VAL A 1 76 ? -35 -19.328 15.391 1 97.38 76 VAL A C 1
ATOM 576 O O . VAL A 1 76 ? -35.094 -18.234 15.945 1 97.38 76 VAL A O 1
ATOM 579 N N . ILE A 1 77 ? -34 -20.078 15.539 1 96.81 77 ILE A N 1
ATOM 580 C CA . ILE A 1 77 ? -32.906 -19.719 16.438 1 96.81 77 ILE A CA 1
ATOM 581 C C . ILE A 1 77 ? -32.219 -18.453 15.938 1 96.81 77 ILE A C 1
ATOM 583 O O . ILE A 1 77 ? -31.812 -17.594 16.734 1 96.81 77 ILE A O 1
ATOM 587 N N . THR A 1 78 ? -32.031 -18.391 14.633 1 98 78 THR A N 1
ATOM 588 C CA . THR A 1 78 ? -31.375 -17.219 14.062 1 98 78 THR A CA 1
ATOM 589 C C . THR A 1 78 ? -32.25 -15.969 14.234 1 98 78 THR A C 1
ATOM 591 O O . THR A 1 78 ? -31.734 -14.883 14.5 1 98 78 THR A O 1
ATOM 594 N N . LEU A 1 79 ? -33.562 -16.125 14.062 1 98 79 LEU A N 1
ATOM 595 C CA . LEU A 1 79 ? -34.469 -15.016 14.273 1 98 79 LEU A CA 1
ATOM 596 C C . LEU A 1 79 ? -34.375 -14.484 15.703 1 98 79 LEU A C 1
ATOM 598 O O . LEU A 1 79 ? -34.375 -13.273 15.922 1 98 79 LEU A O 1
ATOM 602 N N . ILE A 1 80 ? -34.25 -15.328 16.594 1 96.88 80 ILE A N 1
ATOM 603 C CA . ILE A 1 80 ? -34.156 -14.938 17.984 1 96.88 80 ILE A CA 1
ATOM 604 C C . ILE A 1 80 ? -32.844 -14.188 18.219 1 96.88 80 ILE A C 1
ATOM 606 O O . ILE A 1 80 ? -32.812 -13.125 18.844 1 96.88 80 ILE A O 1
ATOM 610 N N . ALA A 1 81 ? -31.797 -14.727 17.734 1 96.81 81 ALA A N 1
ATOM 611 C CA . ALA A 1 81 ? -30.484 -14.125 17.938 1 96.81 81 ALA A CA 1
ATOM 612 C C . ALA A 1 81 ? -30.391 -12.75 17.266 1 96.81 81 ALA A C 1
ATOM 614 O O . ALA A 1 81 ? -29.766 -11.836 17.797 1 96.81 81 ALA A O 1
ATOM 615 N N . ARG A 1 82 ? -31.062 -12.586 16.109 1 97.5 82 ARG A N 1
ATOM 616 C CA . ARG A 1 82 ? -30.953 -11.344 15.352 1 97.5 82 ARG A CA 1
ATOM 617 C C . ARG A 1 82 ? -31.938 -10.305 15.859 1 97.5 82 ARG A C 1
ATOM 619 O O . ARG A 1 82 ? -31.656 -9.102 15.844 1 97.5 82 ARG A O 1
ATOM 626 N N . LEU A 1 83 ? -33.125 -10.703 16.312 1 97.12 83 LEU A N 1
ATOM 627 C CA . LEU A 1 83 ? -34.188 -9.75 16.594 1 97.12 83 LEU A CA 1
ATOM 628 C C . LEU A 1 83 ? -34.281 -9.438 18.078 1 97.12 83 LEU A C 1
ATOM 630 O O . LEU A 1 83 ? -34.969 -8.508 18.484 1 97.12 83 LEU A O 1
ATOM 634 N N . TRP A 1 84 ? -33.562 -10.102 18.828 1 95.75 84 TRP A N 1
ATOM 635 C CA . TRP A 1 84 ? -33.656 -9.859 20.266 1 95.75 84 TRP A CA 1
ATOM 636 C C . TRP A 1 84 ? -33.281 -8.422 20.609 1 95.75 84 TRP A C 1
ATOM 638 O O . TRP A 1 84 ? -32.188 -7.961 20.281 1 95.75 84 TRP A O 1
ATOM 648 N N . ASN A 1 85 ? -34.156 -7.641 21.203 1 94.31 85 ASN A N 1
ATOM 649 C CA . ASN A 1 85 ? -33.938 -6.254 21.609 1 94.31 85 ASN A CA 1
ATOM 650 C C . ASN A 1 85 ? -33.344 -5.426 20.469 1 94.31 85 ASN A C 1
ATOM 652 O O . ASN A 1 85 ? -32.344 -4.723 20.672 1 94.31 85 ASN A O 1
ATOM 656 N N . ILE A 1 86 ? -33.906 -5.492 19.344 1 95.69 86 ILE A N 1
ATOM 657 C CA . ILE A 1 86 ? -33.344 -4.926 18.125 1 95.69 86 ILE A CA 1
ATOM 658 C C . ILE A 1 86 ? -33.406 -3.402 18.188 1 95.69 86 ILE A C 1
ATOM 660 O O . ILE A 1 86 ? -32.625 -2.715 17.5 1 95.69 86 ILE A O 1
ATOM 664 N N . SER A 1 87 ? -34.219 -2.84 18.984 1 92.94 87 SER A N 1
ATOM 665 C CA . SER A 1 87 ? -34.344 -1.39 19.078 1 92.94 87 SER A CA 1
ATOM 666 C C . SER A 1 87 ? -33.219 -0.786 19.906 1 92.94 87 SER A C 1
ATOM 668 O O . SER A 1 87 ? -33 0.424 19.859 1 92.94 87 SER A O 1
ATOM 670 N N . ASN A 1 88 ? -32.531 -1.618 20.547 1 91.62 88 ASN A N 1
ATOM 671 C CA . ASN A 1 88 ? -31.438 -1.146 21.375 1 91.62 88 ASN A CA 1
ATOM 672 C C . ASN A 1 88 ? -30.125 -1.123 20.594 1 91.62 88 ASN A C 1
ATOM 674 O O . ASN A 1 88 ? -29.781 -2.092 19.922 1 91.62 88 ASN A O 1
ATOM 678 N N . PRO A 1 89 ? -29.375 -0.169 20.75 1 91.5 89 PRO A N 1
ATOM 679 C CA . PRO A 1 89 ? -29.625 1.13 21.375 1 91.5 89 PRO A CA 1
ATOM 680 C C . PRO A 1 89 ? -30.531 2.023 20.531 1 91.5 89 PRO A C 1
ATOM 682 O O . PRO A 1 89 ? -30.562 1.904 19.312 1 91.5 89 PRO A O 1
ATOM 685 N N . PRO A 1 90 ? -31.281 2.895 21.172 1 91.25 90 PRO A N 1
ATOM 686 C CA . PRO A 1 90 ? -32.188 3.766 20.422 1 91.25 90 PRO A CA 1
ATOM 687 C C . PRO A 1 90 ? -31.516 5.043 19.938 1 91.25 90 PRO A C 1
ATOM 689 O O . PRO A 1 90 ? -32.094 6.125 20.016 1 91.25 90 PRO A O 1
ATOM 692 N N . GLU A 1 91 ? -30.297 4.918 19.594 1 92.12 91 GLU A N 1
ATOM 693 C CA . GLU A 1 91 ? -29.469 6.016 19.078 1 92.12 91 GLU A CA 1
ATOM 694 C C . GLU A 1 91 ? -28.734 5.602 17.797 1 92.12 91 GLU A C 1
ATOM 696 O O . GLU A 1 91 ? -28.641 4.41 17.5 1 92.12 91 GLU A O 1
ATOM 701 N N . VAL A 1 92 ? -28.312 6.629 17.062 1 92.38 92 VAL A N 1
ATOM 702 C CA . VAL A 1 92 ? -27.594 6.383 15.812 1 92.38 92 VAL A CA 1
ATOM 703 C C . VAL A 1 92 ? -26.281 5.652 16.109 1 92.38 92 VAL A C 1
ATOM 705 O O . VAL A 1 92 ? -25.484 6.094 16.938 1 92.38 92 VAL A O 1
ATOM 708 N N . VAL A 1 93 ? -26.109 4.547 15.391 1 91.5 93 VAL A N 1
ATOM 709 C CA . VAL A 1 93 ? -24.922 3.73 15.625 1 91.5 93 VAL A CA 1
ATOM 710 C C . VAL A 1 93 ? -24 3.779 14.406 1 91.5 93 VAL A C 1
ATOM 712 O O . VAL A 1 93 ? -24.391 3.332 13.32 1 91.5 93 VAL A O 1
ATOM 715 N N . HIS A 1 94 ? -22.812 4.242 14.57 1 89.12 94 HIS A N 1
ATOM 716 C CA . HIS A 1 94 ? -21.688 4.184 13.625 1 89.12 94 HIS A CA 1
ATOM 717 C C . HIS A 1 94 ? -22.156 4.484 12.203 1 89.12 94 HIS A C 1
ATOM 719 O O . HIS A 1 94 ? -22.531 5.617 11.898 1 89.12 94 HIS A O 1
ATOM 725 N N . GLU A 1 95 ? -22.297 3.416 11.305 1 90.5 95 GLU A N 1
ATOM 726 C CA . GLU A 1 95 ? -22.562 3.596 9.883 1 90.5 95 GLU A CA 1
ATOM 727 C C . GLU A 1 95 ? -24.016 3.961 9.625 1 90.5 95 GLU A C 1
ATOM 729 O O . GLU A 1 95 ? -24.375 4.363 8.516 1 90.5 95 GLU A O 1
ATOM 734 N N . GLU A 1 96 ? -24.859 3.83 10.594 1 94.25 96 GLU A N 1
ATOM 735 C CA . GLU A 1 96 ? -26.25 4.238 10.438 1 94.25 96 GLU A CA 1
ATOM 736 C C . GLU A 1 96 ? -26.359 5.723 10.102 1 94.25 96 GLU A C 1
ATOM 738 O O . GLU A 1 96 ? -27.297 6.152 9.43 1 94.25 96 GLU A O 1
ATOM 743 N N . ALA A 1 97 ? -25.391 6.465 10.57 1 91.62 97 ALA A N 1
ATOM 744 C CA . ALA A 1 97 ? -25.359 7.898 10.297 1 91.62 97 ALA A CA 1
ATOM 745 C C . ALA A 1 97 ? -25.172 8.164 8.805 1 91.62 97 ALA A C 1
ATOM 747 O O . ALA A 1 97 ? -25.859 9.016 8.234 1 91.62 97 ALA A O 1
ATOM 748 N N . ILE A 1 98 ? -24.328 7.406 8.234 1 92.38 98 ILE A N 1
ATOM 749 C CA . ILE A 1 98 ? -24 7.621 6.832 1 92.38 98 ILE A CA 1
ATOM 750 C C . ILE A 1 98 ? -25.156 7.148 5.953 1 92.38 98 ILE A C 1
ATOM 752 O O . ILE A 1 98 ? -25.641 7.895 5.098 1 92.38 98 ILE A O 1
ATOM 756 N N . ILE A 1 99 ? -25.609 5.957 6.176 1 95.44 99 ILE A N 1
ATOM 757 C CA . ILE A 1 99 ? -26.672 5.395 5.359 1 95.44 99 ILE A CA 1
ATOM 758 C C . ILE A 1 99 ? -27.953 6.191 5.574 1 95.44 99 ILE A C 1
ATOM 760 O O . ILE A 1 99 ? -28.703 6.453 4.621 1 95.44 99 ILE A O 1
ATOM 764 N N . GLY A 1 100 ? -28.172 6.555 6.789 1 94.88 100 GLY A N 1
ATOM 765 C CA . GLY A 1 100 ? -29.328 7.391 7.074 1 94.88 100 GLY A CA 1
ATOM 766 C C . GLY A 1 100 ? -29.297 8.719 6.34 1 94.88 100 GLY A C 1
ATOM 767 O O . GLY A 1 100 ? -30.328 9.148 5.797 1 94.88 100 GLY A O 1
ATOM 768 N N . SER A 1 101 ? -28.188 9.344 6.359 1 93.88 101 SER A N 1
ATOM 769 C CA . SER A 1 101 ? -28.047 10.609 5.648 1 93.88 101 SER A CA 1
ATOM 770 C C . SER A 1 101 ? -28.281 10.438 4.152 1 93.88 101 SER A C 1
ATOM 772 O O . SER A 1 101 ? -28.859 11.312 3.502 1 93.88 101 SER A O 1
ATOM 774 N N . ARG A 1 102 ? -27.891 9.32 3.582 1 95.94 102 ARG A N 1
ATOM 775 C CA . ARG A 1 102 ? -28.109 9.055 2.164 1 95.94 102 ARG A CA 1
ATOM 776 C C . ARG A 1 102 ? -29.594 8.805 1.872 1 95.94 102 ARG A C 1
ATOM 778 O O . ARG A 1 102 ? -30.094 9.195 0.816 1 95.94 102 ARG A O 1
ATOM 785 N N . ILE A 1 103 ? -30.234 8.148 2.811 1 96.19 103 ILE A N 1
ATOM 786 C CA . ILE A 1 103 ? -31.672 7.973 2.672 1 96.19 103 ILE A CA 1
ATOM 787 C C . ILE A 1 103 ? -32.344 9.336 2.602 1 96.19 103 ILE A C 1
ATOM 789 O O . ILE A 1 103 ? -33.219 9.555 1.756 1 96.19 103 ILE A O 1
ATOM 793 N N . ASN A 1 104 ? -31.938 10.25 3.482 1 95.06 104 ASN A N 1
ATOM 794 C CA . ASN A 1 104 ? -32.469 11.609 3.453 1 95.06 104 ASN A CA 1
ATOM 795 C C . ASN A 1 104 ? -32.25 12.266 2.092 1 95.06 104 ASN A C 1
ATOM 797 O O . ASN A 1 104 ? -33.156 12.922 1.567 1 95.06 104 ASN A O 1
ATOM 801 N N . ASN A 1 105 ? -31.094 12.094 1.547 1 95.75 105 ASN A N 1
ATOM 802 C CA . ASN A 1 105 ? -30.781 12.672 0.246 1 95.75 105 ASN A CA 1
ATOM 803 C C . ASN A 1 105 ? -31.703 12.133 -0.844 1 95.75 105 ASN A C 1
ATOM 805 O O . ASN A 1 105 ? -32.188 12.898 -1.688 1 95.75 105 ASN A O 1
ATOM 809 N N . TYR A 1 106 ? -31.953 10.867 -0.838 1 96.69 106 TYR A N 1
ATOM 810 C CA . TYR A 1 106 ? -32.844 10.281 -1.824 1 96.69 106 TYR A CA 1
ATOM 811 C C . TYR A 1 106 ? -34.281 10.789 -1.636 1 96.69 106 TYR A C 1
ATOM 813 O O . TYR A 1 106 ? -35 10.984 -2.609 1 96.69 106 TYR A O 1
ATOM 821 N N . MET A 1 107 ? -34.625 10.953 -0.392 1 95.81 107 MET A N 1
ATOM 822 C CA . MET A 1 107 ? -35.969 11.445 -0.105 1 95.81 107 MET A CA 1
ATOM 823 C C . MET A 1 107 ? -36.156 12.883 -0.6 1 95.81 107 MET A C 1
ATOM 825 O O . MET A 1 107 ? -37.219 13.25 -1.084 1 95.81 107 MET A O 1
ATOM 829 N N . THR A 1 108 ? -35.094 13.664 -0.514 1 93.62 108 THR A N 1
ATOM 830 C CA . THR A 1 108 ? -35.156 15.078 -0.848 1 93.62 108 THR A CA 1
ATOM 831 C C . THR A 1 108 ? -34.719 15.32 -2.281 1 93.62 108 THR A C 1
ATOM 833 O O . THR A 1 108 ? -34.938 16.406 -2.836 1 93.62 108 THR A O 1
ATOM 836 N N . GLY A 1 109 ? -34 14.352 -2.844 1 94.25 109 GLY A N 1
ATOM 837 C CA . GLY A 1 109 ? -33.531 14.477 -4.211 1 94.25 109 GLY A CA 1
ATOM 838 C C . GLY A 1 109 ? -32.25 15.305 -4.324 1 94.25 109 GLY A C 1
ATOM 839 O O . GLY A 1 109 ? -32 15.906 -5.367 1 94.25 109 GLY A O 1
ATOM 840 N N . ARG A 1 110 ? -31.516 15.406 -3.281 1 93.75 110 ARG A N 1
ATOM 841 C CA . ARG A 1 110 ? -30.281 16.172 -3.264 1 93.75 110 ARG A CA 1
ATOM 842 C C . ARG A 1 110 ? -29.078 15.297 -3.617 1 93.75 110 ARG A C 1
ATOM 844 O O . ARG A 1 110 ? -28.906 14.219 -3.053 1 93.75 110 ARG A O 1
ATOM 851 N N . PHE A 1 111 ? -28.234 15.797 -4.461 1 95 111 PHE A N 1
ATOM 852 C CA . PHE A 1 111 ? -27.125 15.008 -5.004 1 95 111 PHE A CA 1
ATOM 853 C C . PHE A 1 111 ? -26.062 14.773 -3.945 1 95 111 PHE A C 1
ATOM 855 O O . PHE A 1 111 ? -25.734 15.68 -3.176 1 95 111 PHE A O 1
ATOM 862 N N . PHE A 1 112 ? -25.594 13.555 -3.871 1 93.88 112 PHE A N 1
ATOM 863 C CA . PHE A 1 112 ? -24.438 13.164 -3.062 1 93.88 112 PHE A CA 1
ATOM 864 C C . PHE A 1 112 ? -23.562 12.164 -3.811 1 93.88 112 PHE A C 1
ATOM 866 O O . PHE A 1 112 ? -23.984 11.594 -4.816 1 93.88 112 PHE A O 1
ATOM 873 N N . TYR A 1 113 ? -22.391 12.047 -3.49 1 90.5 113 TYR A N 1
ATOM 874 C CA . TYR A 1 113 ? -21.531 10.984 -3.992 1 90.5 113 TYR A CA 1
ATOM 875 C C . TYR A 1 113 ? -20.906 10.203 -2.846 1 90.5 113 TYR A C 1
ATOM 877 O O . TYR A 1 113 ? -20.844 10.688 -1.715 1 90.5 113 TYR A O 1
ATOM 885 N N . ASP A 1 114 ? -20.594 9.023 -3.076 1 90.88 114 ASP A N 1
ATOM 886 C CA . ASP A 1 114 ? -20 8.164 -2.062 1 90.88 114 ASP A CA 1
ATOM 887 C C . ASP A 1 114 ? -18.875 7.324 -2.652 1 90.88 114 ASP A C 1
ATOM 889 O O . ASP A 1 114 ? -18.75 7.211 -3.875 1 90.88 114 ASP A O 1
ATOM 893 N N . ALA A 1 115 ? -18.078 6.824 -1.719 1 90.5 115 ALA A N 1
ATOM 894 C CA . ALA A 1 115 ? -16.969 5.957 -2.127 1 90.5 115 ALA A CA 1
ATOM 895 C C . ALA A 1 115 ? -17.484 4.574 -2.531 1 90.5 115 ALA A C 1
ATOM 897 O O . ALA A 1 115 ? -16.812 3.861 -3.287 1 90.5 115 ALA A O 1
ATOM 898 N N . GLN A 1 116 ? -18.594 4.188 -2.059 1 94.12 116 GLN A N 1
ATOM 899 C CA . GLN A 1 116 ? -19.188 2.889 -2.361 1 94.12 116 GLN A CA 1
ATOM 900 C C . GLN A 1 116 ? -20.312 3.025 -3.373 1 94.12 116 GLN A C 1
ATOM 902 O O . GLN A 1 116 ? -20.922 4.094 -3.496 1 94.12 116 GLN A O 1
ATOM 907 N N . PRO A 1 117 ? -20.578 1.929 -4.109 1 96.06 117 PRO A N 1
ATOM 908 C CA . PRO A 1 117 ? -21.688 1.972 -5.059 1 96.06 117 PRO A CA 1
ATOM 909 C C . PRO A 1 117 ? -23.031 2.219 -4.379 1 96.06 117 PRO A C 1
ATOM 911 O O . PRO A 1 117 ? -23.188 1.94 -3.186 1 96.06 117 PRO A O 1
ATOM 914 N N . PRO A 1 118 ? -24 2.662 -5.047 1 96.31 118 PRO A N 1
ATOM 915 C CA . PRO A 1 118 ? -25.172 3.279 -4.43 1 96.31 118 PRO A CA 1
ATOM 916 C C . PRO A 1 118 ? -26.281 2.273 -4.148 1 96.31 118 PRO A C 1
ATOM 918 O O . PRO A 1 118 ? -27.312 2.629 -3.557 1 96.31 118 PRO A O 1
ATOM 921 N N . LEU A 1 119 ? -26.172 1.021 -4.418 1 97.88 119 LEU A N 1
ATOM 922 C CA . LEU A 1 119 ? -27.297 0.098 -4.332 1 97.88 119 LEU A CA 1
ATOM 923 C C . LEU A 1 119 ? -27.781 -0.03 -2.895 1 97.88 119 LEU A C 1
ATOM 925 O O . LEU A 1 119 ? -28.984 -0.08 -2.646 1 97.88 119 LEU A O 1
ATOM 929 N N . VAL A 1 120 ? -26.922 -0.062 -1.886 1 98 120 VAL A N 1
ATOM 930 C CA . VAL A 1 120 ? -27.297 -0.303 -0.493 1 98 120 VAL A CA 1
ATOM 931 C C . VAL A 1 120 ? -28.188 0.824 0.01 1 98 120 VAL A C 1
ATOM 933 O O . VAL A 1 120 ? -29.312 0.579 0.446 1 98 120 VAL A O 1
ATOM 936 N N . PRO A 1 121 ? -27.703 2.092 -0.057 1 97.31 121 PRO A N 1
ATOM 937 C CA . PRO A 1 121 ? -28.609 3.15 0.402 1 97.31 121 PRO A CA 1
ATOM 938 C C . PRO A 1 121 ? -29.891 3.221 -0.413 1 97.31 121 PRO A C 1
ATOM 940 O O . PRO A 1 121 ? -30.953 3.586 0.119 1 97.31 121 PRO A O 1
ATOM 943 N N . MET A 1 122 ? -29.875 2.844 -1.677 1 97.69 122 MET A N 1
ATOM 944 C CA . MET A 1 122 ? -31.078 2.836 -2.5 1 97.69 122 MET A CA 1
ATOM 945 C C . MET A 1 122 ? -32.094 1.808 -1.986 1 97.69 122 MET A C 1
ATOM 947 O O . MET A 1 122 ? -33.281 2.082 -1.923 1 97.69 122 MET A O 1
ATOM 951 N N . ILE A 1 123 ? -31.578 0.649 -1.646 1 98.12 123 ILE A N 1
ATOM 952 C CA . ILE A 1 123 ? -32.469 -0.394 -1.125 1 98.12 123 ILE A CA 1
ATOM 953 C C . ILE A 1 123 ? -33.094 0.072 0.184 1 98.12 123 ILE A C 1
ATOM 955 O O . ILE A 1 123 ? -34.312 -0.048 0.371 1 98.12 123 ILE A O 1
ATOM 959 N N . TYR A 1 124 ? -32.312 0.625 1.104 1 98 124 TYR A N 1
ATOM 960 C CA . TYR A 1 124 ? -32.844 1.121 2.373 1 98 124 TYR A CA 1
ATOM 961 C C . TYR A 1 124 ? -33.812 2.273 2.148 1 98 124 TYR A C 1
ATOM 963 O O . TYR A 1 124 ? -34.781 2.428 2.895 1 98 124 TYR A O 1
ATOM 971 N N . TYR A 1 125 ? -33.594 3.152 1.111 1 97.25 125 TYR A N 1
ATOM 972 C CA . TYR A 1 125 ? -34.5 4.23 0.743 1 97.25 125 TYR A CA 1
ATOM 973 C C . TYR A 1 125 ? -35.875 3.682 0.377 1 97.25 125 TYR A C 1
ATOM 975 O O . TYR A 1 125 ? -36.875 4.199 0.832 1 97.25 125 TYR A O 1
ATOM 983 N N . TYR A 1 126 ? -35.875 2.596 -0.434 1 97 126 TYR A N 1
ATOM 984 C CA . TYR A 1 126 ? -37.156 2.043 -0.867 1 97 126 TYR A CA 1
ATOM 985 C C . TYR A 1 126 ? -37.938 1.451 0.312 1 97 126 TYR A C 1
ATOM 987 O O . TYR A 1 126 ? -39.156 1.518 0.357 1 97 126 TYR A O 1
ATOM 995 N N . VAL A 1 127 ? -37.156 0.887 1.297 1 96.94 127 VAL A N 1
ATOM 996 C CA . VAL A 1 127 ? -37.812 0.374 2.5 1 96.94 127 VAL A CA 1
ATOM 997 C C . VAL A 1 127 ? -38.375 1.533 3.322 1 96.94 127 VAL A C 1
ATOM 999 O O . VAL A 1 127 ? -39.531 1.51 3.732 1 96.94 127 VAL A O 1
ATOM 1002 N N . ALA A 1 128 ? -37.594 2.537 3.52 1 96.75 128 ALA A N 1
ATOM 1003 C CA . ALA A 1 128 ? -38 3.697 4.305 1 96.75 128 ALA A CA 1
ATOM 1004 C C . ALA A 1 128 ? -39.156 4.426 3.629 1 96.75 128 ALA A C 1
ATOM 1006 O O . ALA A 1 128 ? -40.125 4.844 4.293 1 96.75 128 ALA A O 1
ATOM 1007 N N . ASN A 1 129 ? -39.062 4.578 2.328 1 95.44 129 ASN A N 1
ATOM 1008 C CA . ASN A 1 129 ? -40.094 5.262 1.559 1 95.44 129 ASN A CA 1
ATOM 1009 C C . ASN A 1 129 ? -41.438 4.527 1.636 1 95.44 129 ASN A C 1
ATOM 1011 O O . ASN A 1 129 ? -42.5 5.156 1.706 1 95.44 129 ASN A O 1
ATOM 1015 N N . SER A 1 130 ? -41.406 3.268 1.626 1 96 130 SER A N 1
ATOM 1016 C CA . SER A 1 130 ? -42.625 2.475 1.716 1 96 130 SER A CA 1
ATOM 1017 C C . SER A 1 130 ? -43.281 2.643 3.076 1 96 130 SER A C 1
ATOM 1019 O O . SER A 1 130 ? -44.5 2.43 3.213 1 96 130 SER A O 1
ATOM 1021 N N . LEU A 1 131 ? -42.531 3.08 4.062 1 94.56 131 LEU A N 1
ATOM 1022 C CA . LEU A 1 131 ? -43.062 3.26 5.414 1 94.56 131 LEU A CA 1
ATOM 1023 C C . LEU A 1 131 ? -43.469 4.707 5.652 1 94.56 131 LEU A C 1
ATOM 1025 O O . LEU A 1 131 ? -43.875 5.066 6.754 1 94.56 131 LEU A O 1
ATOM 1029 N N . GLY A 1 132 ? -43.281 5.586 4.691 1 91.62 132 GLY A N 1
ATOM 1030 C CA . GLY A 1 132 ? -43.781 6.957 4.746 1 91.62 132 GLY A CA 1
ATOM 1031 C C . GLY A 1 132 ? -42.781 7.914 5.398 1 91.62 132 GLY A C 1
ATOM 1032 O O . GLY A 1 132 ? -43.188 8.953 5.922 1 91.62 132 GLY A O 1
ATOM 1033 N N . TYR A 1 133 ? -41.562 7.617 5.406 1 93.44 133 TYR A N 1
ATOM 1034 C CA . TYR A 1 133 ? -40.531 8.484 5.984 1 93.44 133 TYR A CA 1
ATOM 1035 C C . TYR A 1 133 ? -40.344 9.727 5.125 1 93.44 133 TYR A C 1
ATOM 1037 O O . TYR A 1 133 ? -40.125 9.617 3.912 1 93.44 133 TYR A O 1
ATOM 1045 N N . PRO A 1 134 ? -40.344 10.891 5.695 1 90.19 134 PRO A N 1
ATOM 1046 C CA . PRO A 1 134 ? -40.25 12.117 4.898 1 90.19 134 PRO A CA 1
ATOM 1047 C C . PRO A 1 134 ? -38.812 12.57 4.645 1 90.19 134 PRO A C 1
ATOM 1049 O O . PRO A 1 134 ? -38.562 13.414 3.783 1 90.19 134 PRO A O 1
ATOM 1052 N N . GLY A 1 135 ? -37.875 12.055 5.324 1 89.12 135 GLY A N 1
ATOM 1053 C CA . GLY A 1 135 ? -36.5 12.43 5.051 1 89.12 135 GLY A CA 1
ATOM 1054 C C . GLY A 1 135 ? -36 13.602 5.879 1 89.12 135 GLY A C 1
ATOM 1055 O O . GLY A 1 135 ? -35.312 14.484 5.379 1 89.12 135 GLY A O 1
ATOM 1056 N N . GLN A 1 136 ? -36.25 13.695 7.211 1 86.44 136 GLN A N 1
ATOM 1057 C CA . GLN A 1 136 ? -35.969 14.898 7.98 1 86.44 136 GLN A CA 1
ATOM 1058 C C . GLN A 1 136 ? -35.156 14.57 9.234 1 86.44 136 GLN A C 1
ATOM 1060 O O . GLN A 1 136 ? -34.719 15.469 9.961 1 86.44 136 GLN A O 1
ATOM 1065 N N . PHE A 1 137 ? -34.75 13.398 9.422 1 90 137 PHE A N 1
ATOM 1066 C CA . PHE A 1 137 ? -34.031 13.039 10.648 1 90 137 PHE A CA 1
ATOM 1067 C C . PHE A 1 137 ? -32.594 13.5 10.578 1 90 137 PHE A C 1
ATOM 1069 O O . PHE A 1 137 ? -31.953 13.383 9.539 1 90 137 PHE A O 1
ATOM 1076 N N . ASP A 1 138 ? -32.094 14.078 11.688 1 85.94 138 ASP A N 1
ATOM 1077 C CA . ASP A 1 138 ? -30.719 14.492 11.812 1 85.94 138 ASP A CA 1
ATOM 1078 C C . ASP A 1 138 ? -29.844 13.359 12.336 1 85.94 138 ASP A C 1
ATOM 1080 O O . ASP A 1 138 ? -30.016 12.93 13.484 1 85.94 138 ASP A O 1
ATOM 1084 N N . PHE A 1 139 ? -28.906 12.969 11.602 1 88.19 139 PHE A N 1
ATOM 1085 C CA . PHE A 1 139 ? -28.109 11.805 11.945 1 88.19 139 PHE A CA 1
ATOM 1086 C C . PHE A 1 139 ? -26.797 12.219 12.594 1 88.19 139 PHE A C 1
ATOM 1088 O O . PHE A 1 139 ? -25.766 11.578 12.391 1 88.19 139 PHE A O 1
ATOM 1095 N N . SER A 1 140 ? -26.812 13.242 13.328 1 75 140 SER A N 1
ATOM 1096 C CA . SER A 1 140 ? -25.641 13.602 14.125 1 75 140 SER A CA 1
ATOM 1097 C C . SER A 1 140 ? -25.281 12.492 15.102 1 75 140 SER A C 1
ATOM 1099 O O . SER A 1 140 ? -26.109 11.648 15.43 1 75 140 SER A O 1
ATOM 1101 N N . ARG A 1 141 ? -24.094 12.5 15.547 1 66.38 141 ARG A N 1
ATOM 1102 C CA . ARG A 1 141 ? -23.562 11.445 16.391 1 66.38 141 ARG A CA 1
ATOM 1103 C C . ARG A 1 141 ? -24.375 11.297 17.672 1 66.38 141 ARG A C 1
ATOM 1105 O O . ARG A 1 141 ? -24.625 12.281 18.375 1 66.38 141 ARG A O 1
ATOM 1112 N N . PHE A 1 142 ? -24.953 10.125 17.906 1 65.25 142 PHE A N 1
ATOM 1113 C CA . PHE A 1 142 ? -25.656 9.633 19.078 1 65.25 142 PHE A CA 1
ATOM 1114 C C . PHE A 1 142 ? -26.984 10.352 19.266 1 65.25 142 PHE A C 1
ATOM 1116 O O . PHE A 1 142 ? -27.5 10.438 20.375 1 65.25 142 PHE A O 1
ATOM 1123 N N . ASN A 1 143 ? -27.375 10.891 18.078 1 73.19 143 ASN A N 1
ATOM 1124 C CA . ASN A 1 143 ? -28.734 11.438 18.156 1 73.19 143 ASN A CA 1
ATOM 1125 C C . ASN A 1 143 ? -29.75 10.336 18.406 1 73.19 143 ASN A C 1
ATOM 1127 O O . ASN A 1 143 ? -29.656 9.25 17.844 1 73.19 143 ASN A O 1
ATOM 1131 N N . SER A 1 144 ? -30.656 10.648 19.266 1 81.44 144 SER A N 1
ATOM 1132 C CA . SER A 1 144 ? -31.641 9.641 19.672 1 81.44 144 SER A CA 1
ATOM 1133 C C . SER A 1 144 ? -32.75 9.508 18.656 1 81.44 144 SER A C 1
ATOM 1135 O O . SER A 1 144 ? -33.219 10.5 18.094 1 81.44 144 SER A O 1
ATOM 1137 N N . TYR A 1 145 ? -33.219 8.219 18.406 1 87.88 145 TYR A N 1
ATOM 1138 C CA . TYR A 1 145 ? -34.312 7.922 17.5 1 87.88 145 TYR A CA 1
ATOM 1139 C C . TYR A 1 145 ? -35.656 8.094 18.188 1 87.88 145 TYR A C 1
ATOM 1141 O O . TYR A 1 145 ? -36.688 8.148 17.531 1 87.88 145 TYR A O 1
ATOM 1149 N N . ILE A 1 146 ? -35.562 8.133 19.469 1 80.38 146 ILE A N 1
ATOM 1150 C CA . ILE A 1 146 ? -36.812 8.148 20.234 1 80.38 146 ILE A CA 1
ATOM 1151 C C . ILE A 1 146 ? -37.594 9.43 19.938 1 80.38 146 ILE A C 1
ATOM 1153 O O . ILE A 1 146 ? -37.031 10.523 19.969 1 80.38 146 ILE A O 1
ATOM 1157 N N . GLY A 1 147 ? -38.75 9.312 19.703 1 72.94 147 GLY A N 1
ATOM 1158 C CA . GLY A 1 147 ? -39.625 10.461 19.469 1 72.94 147 GLY A CA 1
ATOM 1159 C C . GLY A 1 147 ? -39.594 10.953 18.031 1 72.94 147 GLY A C 1
ATOM 1160 O O . GLY A 1 147 ? -40.281 11.914 17.688 1 72.94 147 GLY A O 1
ATOM 1161 N N . HIS A 1 148 ? -38.812 10.328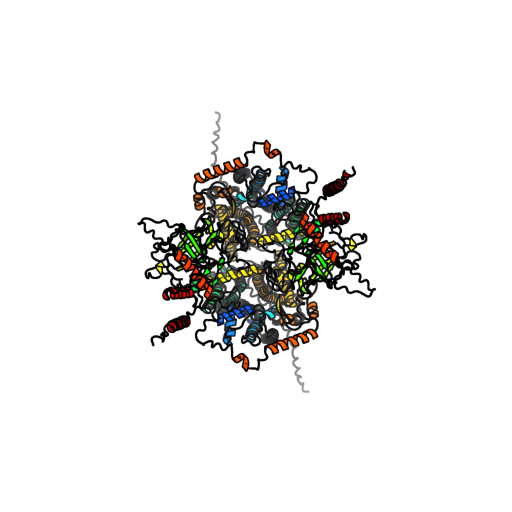 17.25 1 77.06 148 HIS A N 1
ATOM 1162 C CA . HIS A 1 148 ? -38.719 10.773 15.859 1 77.06 148 HIS A CA 1
ATOM 1163 C C . HIS A 1 148 ? -39.406 9.812 14.914 1 77.06 148 HIS A C 1
ATOM 1165 O O . HIS A 1 148 ? -39.719 8.672 15.281 1 77.06 148 HIS A O 1
ATOM 1171 N N . VAL A 1 149 ? -39.625 10.273 13.75 1 80.19 149 VAL A N 1
ATOM 1172 C CA . VAL A 1 149 ? -40.438 9.562 12.75 1 80.19 149 VAL A CA 1
ATOM 1173 C C . VAL A 1 149 ? -39.531 8.633 11.938 1 80.19 149 VAL A C 1
ATOM 1175 O O . VAL A 1 149 ? -40.031 7.797 11.172 1 80.19 149 VAL A O 1
ATOM 1178 N N . TYR A 1 150 ? -38.375 8.695 12.195 1 89.56 150 TYR A N 1
ATOM 1179 C CA . TYR A 1 150 ? -37.469 7.824 11.445 1 89.56 150 TYR A CA 1
ATOM 1180 C C . TYR A 1 150 ? -37.688 6.359 11.812 1 89.56 150 TYR A C 1
ATOM 1182 O O . TYR A 1 150 ? -37.625 5.988 12.984 1 89.56 150 TYR A O 1
ATOM 1190 N N . PRO A 1 151 ? -38 5.52 10.805 1 93.38 151 PRO A N 1
ATOM 1191 C CA . PRO A 1 151 ? -38.344 4.117 11.07 1 93.38 151 PRO A CA 1
ATOM 1192 C C . PRO A 1 151 ? -37.094 3.246 11.281 1 93.38 151 PRO A C 1
ATOM 1194 O O . PRO A 1 151 ? -36.875 2.305 10.516 1 93.38 151 PRO A O 1
ATOM 1197 N N . TYR A 1 152 ? -36.375 3.5 12.289 1 94.12 152 TYR A N 1
ATOM 1198 C CA . TYR A 1 152 ? -35.125 2.773 12.516 1 94.12 152 TYR A CA 1
ATOM 1199 C C . TYR A 1 152 ? -35.406 1.323 12.898 1 94.12 152 TYR A C 1
ATOM 1201 O O . TYR A 1 152 ? -34.656 0.424 12.539 1 94.12 152 TYR A O 1
ATOM 1209 N N . PHE A 1 153 ? -36.531 1.062 13.672 1 94.62 153 PHE A N 1
ATOM 1210 C CA . PHE A 1 153 ? -36.875 -0.295 14.07 1 94.62 153 PHE A CA 1
ATOM 1211 C C . PHE A 1 153 ? -37.125 -1.174 12.852 1 94.62 153 PHE A C 1
ATOM 1213 O O . PHE A 1 153 ? -36.562 -2.256 12.734 1 94.62 153 PHE A O 1
ATOM 1220 N N . GLU A 1 154 ? -37.938 -0.742 11.945 1 96 154 GLU A N 1
ATOM 1221 C CA . GLU A 1 154 ? -38.281 -1.505 10.75 1 96 154 GLU A CA 1
ATOM 1222 C C . GLU A 1 154 ? -37.062 -1.722 9.859 1 96 154 GLU A C 1
ATOM 1224 O O . GLU A 1 154 ? -36.906 -2.793 9.266 1 96 154 GLU A O 1
ATOM 1229 N N . LEU A 1 155 ? -36.281 -0.705 9.727 1 97.38 155 LEU A N 1
ATOM 1230 C CA . LEU A 1 155 ? -35.094 -0.819 8.898 1 97.38 155 LEU A CA 1
ATOM 1231 C C . LEU A 1 155 ? -34.094 -1.824 9.492 1 97.38 155 LEU A C 1
ATOM 1233 O O . LEU A 1 155 ? -33.469 -2.6 8.758 1 97.38 155 LEU A O 1
ATOM 1237 N N . ARG A 1 156 ? -33.938 -1.826 10.82 1 97.81 156 ARG A N 1
ATOM 1238 C CA . ARG A 1 156 ? -33.094 -2.803 11.477 1 97.81 156 ARG A CA 1
ATOM 1239 C C . ARG A 1 156 ? -33.625 -4.215 11.32 1 97.81 156 ARG A C 1
ATOM 1241 O O . ARG A 1 156 ? -32.875 -5.168 11.156 1 97.81 156 ARG A O 1
ATOM 1248 N N . VAL A 1 157 ? -34.969 -4.301 11.359 1 97.94 157 VAL A N 1
ATOM 1249 C CA . VAL A 1 157 ? -35.594 -5.602 11.156 1 97.94 157 VAL A CA 1
ATOM 1250 C C . VAL A 1 157 ? -35.281 -6.102 9.742 1 97.94 157 VAL A C 1
ATOM 1252 O O . VAL A 1 157 ? -35 -7.285 9.547 1 97.94 157 VAL A O 1
ATOM 1255 N N . PHE A 1 158 ? -35.438 -5.23 8.766 1 97.75 158 PHE A N 1
ATOM 1256 C CA . PHE A 1 158 ? -35.094 -5.594 7.391 1 97.75 158 PHE A CA 1
ATOM 1257 C C . PHE A 1 158 ? -33.688 -6.168 7.316 1 97.75 158 PHE A C 1
ATOM 1259 O O . PHE A 1 158 ? -33.469 -7.211 6.695 1 97.75 158 PHE A O 1
ATOM 1266 N N . SER A 1 159 ? -32.656 -5.492 7.941 1 98.38 159 SER A N 1
ATOM 1267 C CA . SER A 1 159 ? -31.281 -5.965 7.984 1 98.38 159 SER A CA 1
ATOM 1268 C C . SER A 1 159 ? -31.188 -7.332 8.656 1 98.38 159 SER A C 1
ATOM 1270 O O . SER A 1 159 ? -30.469 -8.211 8.18 1 98.38 159 SER A O 1
ATOM 1272 N N . ALA A 1 160 ? -31.906 -7.52 9.711 1 98.44 160 ALA A N 1
ATOM 1273 C CA . ALA A 1 160 ? -31.891 -8.773 10.461 1 98.44 160 ALA A CA 1
ATOM 1274 C C . ALA A 1 160 ? -32.438 -9.922 9.609 1 98.44 160 ALA A C 1
ATOM 1276 O O . ALA A 1 160 ? -31.906 -11.039 9.664 1 98.44 160 ALA A O 1
ATOM 1277 N N . LEU A 1 161 ? -33.469 -9.648 8.844 1 98.25 161 LEU A N 1
ATOM 1278 C CA . LEU A 1 161 ? -34.031 -10.68 7.992 1 98.25 161 LEU A CA 1
ATOM 1279 C C . LEU A 1 161 ? -33.062 -11.117 6.918 1 98.25 161 LEU A C 1
ATOM 1281 O O . LEU A 1 161 ? -33 -12.297 6.547 1 98.25 161 LEU A O 1
ATOM 1285 N N . LEU A 1 162 ? -32.344 -10.203 6.387 1 98.38 162 LEU A N 1
ATOM 1286 C CA . LEU A 1 162 ? -31.281 -10.562 5.449 1 98.38 162 LEU A CA 1
ATOM 1287 C C . LEU A 1 162 ? -30.25 -11.477 6.109 1 98.38 162 LEU A C 1
ATOM 1289 O O . LEU A 1 162 ? -29.734 -12.398 5.477 1 98.38 162 LEU A O 1
ATOM 1293 N N . GLY A 1 163 ? -29.938 -11.195 7.406 1 98.19 163 GLY A N 1
ATOM 1294 C CA . GLY A 1 163 ? -29.031 -12.055 8.148 1 98.19 163 GLY A CA 1
ATOM 1295 C C . GLY A 1 163 ? -29.562 -13.477 8.297 1 98.19 163 GLY A C 1
ATOM 1296 O O . GLY A 1 163 ? -28.781 -14.438 8.211 1 98.19 163 GLY A O 1
ATOM 1297 N N . VAL A 1 164 ? -30.859 -13.594 8.508 1 98.38 164 VAL A N 1
ATOM 1298 C CA . VAL A 1 164 ? -31.484 -14.906 8.609 1 98.38 164 VAL A CA 1
ATOM 1299 C C . VAL A 1 164 ? -31.359 -15.641 7.277 1 98.38 164 VAL A C 1
ATOM 1301 O O . VAL A 1 164 ? -31.047 -16.828 7.242 1 98.38 164 VAL A O 1
ATOM 1304 N N . ALA A 1 165 ? -31.594 -14.914 6.25 1 98.44 165 ALA A N 1
ATOM 1305 C CA . ALA A 1 165 ? -31.484 -15.5 4.918 1 98.44 165 ALA A CA 1
ATOM 1306 C C . ALA A 1 165 ? -30.078 -16.031 4.672 1 98.44 165 ALA A C 1
ATOM 1308 O O . ALA A 1 165 ? -29.906 -17.078 4.039 1 98.44 165 ALA A O 1
ATOM 1309 N N . VAL A 1 166 ? -29.031 -15.344 5.125 1 98.62 166 VAL A N 1
ATOM 1310 C CA . VAL A 1 166 ? -27.641 -15.75 4.938 1 98.62 166 VAL A CA 1
ATOM 1311 C C . VAL A 1 166 ? -27.406 -17.109 5.613 1 98.62 166 VAL A C 1
ATOM 1313 O O . VAL A 1 166 ? -26.75 -17.984 5.051 1 98.62 166 VAL A O 1
ATOM 1316 N N . VAL A 1 167 ? -27.969 -17.312 6.789 1 98.62 167 VAL A N 1
ATOM 1317 C CA . VAL A 1 167 ? -27.797 -18.562 7.523 1 98.62 167 VAL A CA 1
ATOM 1318 C C . VAL A 1 167 ? -28.484 -19.703 6.766 1 98.62 167 VAL A C 1
ATOM 1320 O O . VAL A 1 167 ? -27.922 -20.781 6.609 1 98.62 167 VAL A O 1
ATOM 1323 N N . ILE A 1 168 ? -29.672 -19.422 6.266 1 97.88 168 ILE A N 1
ATOM 1324 C CA . ILE A 1 168 ? -30.406 -20.406 5.488 1 97.88 168 ILE A CA 1
ATOM 1325 C C . ILE A 1 168 ? -29.625 -20.781 4.234 1 97.88 168 ILE A C 1
ATOM 1327 O O . ILE A 1 168 ? -29.453 -21.969 3.92 1 97.88 168 ILE A O 1
ATOM 1331 N N . LEU A 1 169 ? -29.125 -19.812 3.58 1 98.25 169 LEU A N 1
ATOM 1332 C CA . LEU A 1 169 ? -28.344 -20.016 2.361 1 98.25 169 LEU A CA 1
ATOM 1333 C C . LEU A 1 169 ? -27.062 -20.797 2.656 1 98.25 169 LEU A C 1
ATOM 1335 O O . LEU A 1 169 ? -26.609 -21.578 1.829 1 98.25 169 LEU A O 1
ATOM 1339 N N . THR A 1 170 ? -26.438 -20.547 3.826 1 98.5 170 THR A N 1
ATOM 1340 C CA . THR A 1 170 ? -25.25 -21.297 4.211 1 98.5 170 THR A CA 1
ATOM 1341 C C . THR A 1 170 ? -25.547 -22.797 4.297 1 98.5 170 THR A C 1
ATOM 1343 O O . THR A 1 170 ? -24.812 -23.609 3.73 1 98.5 170 THR A O 1
ATOM 1346 N N . PHE A 1 171 ? -26.672 -23.141 4.945 1 97.75 171 PHE A N 1
ATOM 1347 C CA . PHE A 1 171 ? -27.078 -24.531 5.062 1 97.75 171 PHE A CA 1
ATOM 1348 C C . PHE A 1 171 ? -27.312 -25.156 3.688 1 97.75 171 PHE A C 1
ATOM 1350 O O . PHE A 1 171 ? -26.797 -26.234 3.391 1 97.75 171 PHE A O 1
ATOM 1357 N N . LEU A 1 172 ? -28 -24.453 2.846 1 96.81 172 LEU A N 1
ATOM 1358 C CA . LEU A 1 172 ? -28.344 -24.938 1.515 1 96.81 172 LEU A CA 1
ATOM 1359 C C . LEU A 1 172 ? -27.094 -25.078 0.653 1 96.81 172 LEU A C 1
ATOM 1361 O O . LEU A 1 172 ? -26.969 -26.047 -0.107 1 96.81 172 LEU A O 1
ATOM 1365 N N . THR A 1 173 ? -26.172 -24.141 0.73 1 97.38 173 THR A N 1
ATOM 1366 C CA . THR A 1 173 ? -24.922 -24.188 -0.031 1 97.38 173 THR A CA 1
ATOM 1367 C C . THR A 1 173 ? -24.094 -25.406 0.363 1 97.38 173 THR A C 1
ATOM 1369 O O . THR A 1 173 ? -23.594 -26.125 -0.501 1 97.38 173 THR A O 1
ATOM 1372 N N . LEU A 1 174 ? -24 -25.656 1.65 1 96.69 174 LEU A N 1
ATOM 1373 C CA . LEU A 1 174 ? -23.219 -26.797 2.133 1 96.69 174 LEU A CA 1
ATOM 1374 C C . LEU A 1 174 ? -23.875 -28.109 1.719 1 96.69 174 LEU A C 1
ATOM 1376 O O . LEU A 1 174 ? -23.188 -29.078 1.383 1 96.69 174 LEU A O 1
ATOM 1380 N N . LYS A 1 175 ? -25.188 -28.156 1.637 1 94.25 175 LYS A N 1
ATOM 1381 C CA . LYS A 1 175 ? -25.891 -29.344 1.199 1 94.25 175 LYS A CA 1
ATOM 1382 C C . LYS A 1 175 ? -25.641 -29.625 -0.28 1 94.25 175 LYS A C 1
ATOM 1384 O O . LYS A 1 175 ? -25.578 -30.797 -0.695 1 94.25 175 LYS A O 1
ATOM 1389 N N . LEU A 1 176 ? -25.453 -28.594 -1.014 1 93 176 LEU A N 1
ATOM 1390 C CA . LEU A 1 176 ? -25.203 -28.75 -2.445 1 93 176 LEU A CA 1
ATOM 1391 C C . LEU A 1 176 ? -23.844 -29.375 -2.699 1 93 176 LEU A C 1
ATOM 1393 O O . LEU A 1 176 ? -23.578 -29.875 -3.797 1 93 176 LEU A O 1
ATOM 1397 N N . THR A 1 177 ? -22.938 -29.375 -1.726 1 91.62 177 THR A N 1
ATOM 1398 C CA . THR A 1 177 ? -21.609 -29.953 -1.882 1 91.62 177 THR A CA 1
ATOM 1399 C C . THR A 1 177 ? -21.609 -31.438 -1.499 1 91.62 177 THR A C 1
ATOM 1401 O O . THR A 1 177 ? -20.547 -32.062 -1.471 1 91.62 177 THR A O 1
ATOM 1404 N N . GLY A 1 178 ? -22.719 -31.969 -1.151 1 87.19 178 GLY A N 1
ATOM 1405 C CA . GLY A 1 178 ? -22.828 -33.375 -0.834 1 87.19 178 GLY A CA 1
ATOM 1406 C C . GLY A 1 178 ? -22.656 -33.688 0.642 1 87.19 178 GLY A C 1
ATOM 1407 O O . GLY A 1 178 ? -22.5 -34.844 1.033 1 87.19 178 GLY A O 1
ATOM 1408 N N . MET A 1 179 ? -22.703 -32.656 1.456 1 90 179 MET A N 1
ATOM 1409 C CA . MET A 1 179 ? -22.516 -32.844 2.893 1 90 179 MET A CA 1
ATOM 1410 C C . MET A 1 179 ? -23.766 -33.438 3.543 1 90 179 MET A C 1
ATOM 1412 O O . MET A 1 179 ? -24.875 -33.25 3.035 1 90 179 MET A O 1
ATOM 1416 N N . GLY A 1 180 ? -23.5 -34.094 4.68 1 86.81 180 GLY A N 1
ATOM 1417 C CA . GLY A 1 180 ? -24.609 -34.594 5.488 1 86.81 180 GLY A CA 1
ATOM 1418 C C . GLY A 1 180 ? -25.328 -33.469 6.23 1 86.81 180 GLY A C 1
ATOM 1419 O O . GLY A 1 180 ? -24.812 -32.344 6.332 1 86.81 180 GLY A O 1
ATOM 1420 N N . ARG A 1 181 ? -26.453 -33.75 6.703 1 89.75 181 ARG A N 1
ATOM 1421 C CA . ARG A 1 181 ? -27.297 -32.781 7.402 1 89.75 181 ARG A CA 1
ATOM 1422 C C . ARG A 1 181 ? -26.609 -32.25 8.656 1 89.75 181 ARG A C 1
ATOM 1424 O O . ARG A 1 181 ? -26.625 -31.062 8.914 1 89.75 181 ARG A O 1
ATOM 1431 N N . ARG A 1 182 ? -25.969 -33.125 9.422 1 89.81 182 ARG A N 1
ATOM 1432 C CA . ARG A 1 182 ? -25.375 -32.75 10.695 1 89.81 182 ARG A CA 1
ATOM 1433 C C . ARG A 1 182 ? -24.203 -31.797 10.484 1 89.81 182 ARG A C 1
ATOM 1435 O O . ARG A 1 182 ? -24.125 -30.75 11.141 1 89.81 182 ARG A O 1
ATOM 1442 N N . SER A 1 183 ? -23.328 -32.156 9.586 1 91.5 183 SER A N 1
ATOM 1443 C CA . SER A 1 183 ? -22.172 -31.297 9.344 1 91.5 183 SER A CA 1
ATOM 1444 C C . SER A 1 183 ? -22.594 -29.969 8.719 1 91.5 183 SER A C 1
ATOM 1446 O O . SER A 1 183 ? -22 -28.922 9.031 1 91.5 183 SER A O 1
ATOM 1448 N N . ALA A 1 184 ? -23.594 -29.969 7.828 1 95.31 184 ALA A N 1
ATOM 1449 C CA . ALA A 1 184 ? -24.094 -28.734 7.25 1 95.31 184 ALA A CA 1
ATOM 1450 C C . ALA A 1 184 ? -24.703 -27.828 8.32 1 95.31 184 ALA A C 1
ATOM 1452 O O . ALA A 1 184 ? -24.562 -26.609 8.266 1 95.31 184 ALA A O 1
ATOM 1453 N N . THR A 1 185 ? -25.359 -28.469 9.289 1 96.12 185 THR A N 1
ATOM 1454 C CA . THR A 1 185 ? -25.938 -27.719 10.391 1 96.12 185 THR A CA 1
ATOM 1455 C C . THR A 1 185 ? -24.859 -27.062 11.234 1 96.12 185 THR A C 1
ATOM 1457 O O . THR A 1 185 ? -25.031 -25.938 11.711 1 96.12 185 THR A O 1
ATOM 1460 N N . VAL A 1 186 ? -23.766 -27.734 11.398 1 96.31 186 VAL A N 1
ATOM 1461 C CA . VAL A 1 186 ? -22.656 -27.156 12.156 1 96.31 186 VAL A CA 1
ATOM 1462 C C . VAL A 1 186 ? -22.188 -25.875 11.484 1 96.31 186 VAL A C 1
ATOM 1464 O O . VAL A 1 186 ? -22.016 -24.844 12.148 1 96.31 186 VAL A O 1
ATOM 1467 N N . GLY A 1 187 ? -21.938 -25.938 10.141 1 97.75 187 GLY A N 1
ATOM 1468 C CA . GLY A 1 187 ? -21.547 -24.734 9.414 1 97.75 187 GLY A CA 1
ATOM 1469 C C . GLY A 1 187 ? -22.547 -23.609 9.531 1 97.75 187 GLY A C 1
ATOM 1470 O O . GLY A 1 187 ? -22.156 -22.453 9.727 1 97.75 187 GLY A O 1
ATOM 1471 N N . ALA A 1 188 ? -23.828 -23.875 9.492 1 98.44 188 ALA A N 1
ATOM 1472 C CA . ALA A 1 188 ? -24.875 -22.875 9.57 1 98.44 188 ALA A CA 1
ATOM 1473 C C . ALA A 1 188 ? -24.938 -22.266 10.977 1 98.44 188 ALA A C 1
ATOM 1475 O O . ALA A 1 188 ? -25.172 -21.062 11.125 1 98.44 188 ALA A O 1
ATOM 1476 N N . ILE A 1 189 ? -24.734 -23.062 11.961 1 98.19 189 ILE A N 1
ATOM 1477 C CA . ILE A 1 189 ? -24.75 -22.594 13.344 1 98.19 189 ILE A CA 1
ATOM 1478 C C . ILE A 1 189 ? -23.562 -21.672 13.586 1 98.19 189 ILE A C 1
ATOM 1480 O O . ILE A 1 189 ? -23.688 -20.672 14.312 1 98.19 189 ILE A O 1
ATOM 1484 N N . MET A 1 190 ? -22.438 -21.984 13.031 1 98.25 190 MET A N 1
ATOM 1485 C CA . MET A 1 190 ? -21.281 -21.094 13.148 1 98.25 190 MET A CA 1
ATOM 1486 C C . MET A 1 190 ? -21.594 -19.703 12.594 1 98.25 190 MET A C 1
ATOM 1488 O O . MET A 1 190 ? -21.25 -18.703 13.203 1 98.25 190 MET A O 1
ATOM 1492 N N . VAL A 1 191 ? -22.297 -19.656 11.461 1 98.44 191 VAL A N 1
ATOM 1493 C CA . VAL A 1 191 ? -22.656 -18.375 10.875 1 98.44 191 VAL A CA 1
ATOM 1494 C C . VAL A 1 191 ? -23.734 -17.703 11.711 1 98.44 191 VAL A C 1
ATOM 1496 O O . VAL A 1 191 ? -23.703 -16.484 11.914 1 98.44 191 VAL A O 1
ATOM 1499 N N . ALA A 1 192 ? -24.656 -18.453 12.266 1 98.44 192 ALA A N 1
ATOM 1500 C CA . ALA A 1 192 ? -25.781 -17.938 13.023 1 98.44 192 ALA A CA 1
ATOM 1501 C C . ALA A 1 192 ? -25.312 -17.266 14.312 1 98.44 192 ALA A C 1
ATOM 1503 O O . ALA A 1 192 ? -25.859 -16.234 14.719 1 98.44 192 ALA A O 1
ATOM 1504 N N . PHE A 1 193 ? -24.281 -17.828 14.883 1 98.19 193 PHE A N 1
ATOM 1505 C CA . PHE A 1 193 ? -23.875 -17.344 16.188 1 98.19 193 PHE A CA 1
ATOM 1506 C C . PHE A 1 193 ? -22.5 -16.703 16.125 1 98.19 193 PHE A C 1
ATOM 1508 O O . PHE A 1 193 ? -21.797 -16.609 17.141 1 98.19 193 PHE A O 1
ATOM 1515 N N . GLU A 1 194 ? -22.094 -16.422 14.93 1 97.12 194 GLU A N 1
ATOM 1516 C CA . GLU A 1 194 ? -20.906 -15.555 14.797 1 97.12 194 GLU A CA 1
ATOM 1517 C C . GLU A 1 194 ? -21.234 -14.117 15.195 1 97.12 194 GLU A C 1
ATOM 1519 O O . GLU A 1 194 ? -22.016 -13.438 14.523 1 97.12 194 GLU A O 1
ATOM 1524 N N . SER A 1 195 ? -20.609 -13.633 16.219 1 95.56 195 SER A N 1
ATOM 1525 C CA . SER A 1 195 ? -20.969 -12.359 16.844 1 95.56 195 SER A CA 1
ATOM 1526 C C . SER A 1 195 ? -20.812 -11.203 15.859 1 95.56 195 SER A C 1
ATOM 1528 O O . SER A 1 195 ? -21.641 -10.297 15.82 1 95.56 195 SER A O 1
ATOM 1530 N N . SER A 1 196 ?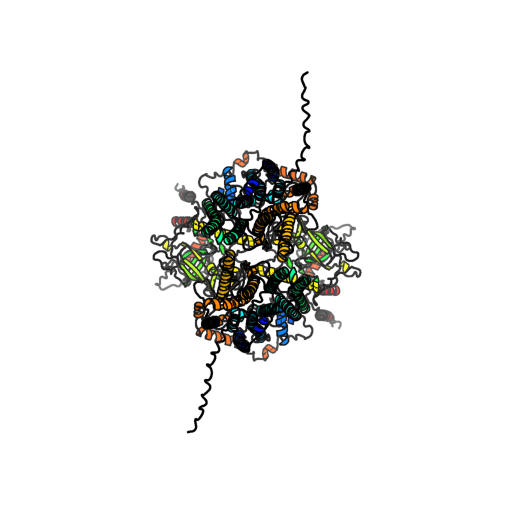 -19.734 -11.234 15.133 1 94.62 196 SER A N 1
ATOM 1531 C CA . SER A 1 196 ? -19.5 -10.141 14.188 1 94.62 196 SER A CA 1
ATOM 1532 C C . SER A 1 196 ? -20.609 -10.078 13.141 1 94.62 196 SER A C 1
ATOM 1534 O O . SER A 1 196 ? -21.047 -8.992 12.758 1 94.62 196 SER A O 1
ATOM 1536 N N . PHE A 1 197 ? -21.141 -11.219 12.672 1 97.44 197 PHE A N 1
ATOM 1537 C CA . PHE A 1 197 ? -22.25 -11.25 11.727 1 97.44 197 PHE A CA 1
ATOM 1538 C C . PHE A 1 197 ? -23.531 -10.734 12.367 1 97.44 197 PHE A C 1
ATOM 1540 O O . PHE A 1 197 ? -24.281 -9.977 11.75 1 97.44 197 PHE A O 1
ATOM 1547 N N . VAL A 1 198 ? -23.734 -11.117 13.555 1 97.56 198 VAL A N 1
ATOM 1548 C CA . VAL A 1 198 ? -24.953 -10.688 14.25 1 97.56 198 VAL A CA 1
ATOM 1549 C C . VAL A 1 198 ? -24.953 -9.164 14.391 1 97.56 198 VAL A C 1
ATOM 1551 O O . VAL A 1 198 ? -25.969 -8.516 14.117 1 97.56 198 VAL A O 1
ATOM 1554 N N . ILE A 1 199 ? -23.859 -8.656 14.758 1 95.62 199 ILE A N 1
ATOM 1555 C CA . ILE A 1 199 ? -23.75 -7.211 14.945 1 95.62 199 ILE A CA 1
ATOM 1556 C C . ILE A 1 199 ? -24.031 -6.496 13.625 1 95.62 199 ILE A C 1
ATOM 1558 O O . ILE A 1 199 ? -24.812 -5.539 13.578 1 95.62 199 ILE A O 1
ATOM 1562 N N . GLN A 1 200 ? -23.469 -6.98 12.594 1 95.75 200 GLN A N 1
ATOM 1563 C CA . GLN A 1 200 ? -23.656 -6.348 11.289 1 95.75 200 GLN A CA 1
ATOM 1564 C C . GLN A 1 200 ? -25.109 -6.445 10.844 1 95.75 200 GLN A C 1
ATOM 1566 O O . GLN A 1 200 ? -25.641 -5.516 10.227 1 95.75 200 GLN A O 1
ATOM 1571 N N . HIS A 1 201 ? -25.812 -7.48 11.18 1 97.25 201 HIS A N 1
ATOM 1572 C CA . HIS A 1 201 ? -27.156 -7.754 10.695 1 97.25 201 HIS A CA 1
ATOM 1573 C C . HIS A 1 201 ? -28.203 -7.082 11.578 1 97.25 201 HIS A C 1
ATOM 1575 O O . HIS A 1 201 ? -29.406 -7.102 11.266 1 97.25 201 HIS A O 1
ATOM 1581 N N . ARG A 1 202 ? -27.781 -6.469 12.586 1 96.69 202 ARG A N 1
ATOM 1582 C CA . ARG A 1 202 ? -28.75 -5.855 13.492 1 96.69 202 ARG A CA 1
ATOM 1583 C C . ARG A 1 202 ? -28.891 -4.363 13.211 1 96.69 202 ARG A C 1
ATOM 1585 O O . ARG A 1 202 ? -29.797 -3.711 13.734 1 96.69 202 ARG A O 1
ATOM 1592 N N . TYR A 1 203 ? -28 -3.785 12.469 1 96.75 203 TYR A N 1
ATOM 1593 C CA . TYR A 1 203 ? -28 -2.344 12.242 1 96.75 203 TYR A CA 1
ATOM 1594 C C . TYR A 1 203 ? -28.125 -2.027 10.758 1 96.75 203 TYR A C 1
ATOM 1596 O O . TYR A 1 203 ? -28.094 -2.934 9.922 1 96.75 203 TYR A O 1
ATOM 1604 N N . ILE A 1 204 ? -28.375 -0.77 10.453 1 97.19 204 ILE A N 1
ATOM 1605 C CA . ILE A 1 204 ? -28.547 -0.304 9.086 1 97.19 204 ILE A CA 1
ATOM 1606 C C . ILE A 1 204 ? -27.188 -0.03 8.453 1 97.19 204 ILE A C 1
ATOM 1608 O O . ILE A 1 204 ? -26.781 1.127 8.297 1 97.19 204 ILE A O 1
ATOM 1612 N N . PHE A 1 205 ? -26.531 -1.121 8.148 1 96.44 205 PHE A N 1
ATOM 1613 C CA . PHE A 1 205 ? -25.188 -1.081 7.586 1 96.44 205 PHE A CA 1
ATOM 1614 C C . PHE A 1 205 ? -25.172 -1.604 6.152 1 96.44 205 PHE A C 1
ATOM 1616 O O . PHE A 1 205 ? -26.203 -2.084 5.66 1 96.44 205 PHE A O 1
ATOM 1623 N N . ALA A 1 206 ? -24.062 -1.501 5.465 1 96.06 206 ALA A N 1
ATOM 1624 C CA . ALA A 1 206 ? -23.922 -2.006 4.105 1 96.06 206 ALA A CA 1
ATOM 1625 C C . ALA A 1 206 ? -23.719 -3.52 4.098 1 96.06 206 ALA A C 1
ATOM 1627 O O . ALA A 1 206 ? -24.094 -4.199 3.145 1 96.06 206 ALA A O 1
ATOM 1628 N N . GLU A 1 207 ? -23.266 -4.109 5.164 1 95.94 207 GLU A N 1
ATOM 1629 C CA . GLU A 1 207 ? -22.844 -5.504 5.246 1 95.94 207 GLU A CA 1
ATOM 1630 C C . GLU A 1 207 ? -24.047 -6.445 5.141 1 95.94 207 GLU A C 1
ATOM 1632 O O . GLU A 1 207 ? -23.969 -7.492 4.492 1 95.94 207 GLU A O 1
ATOM 1637 N N . PRO A 1 208 ? -25.141 -6.113 5.781 1 97.56 208 PRO A N 1
ATOM 1638 C CA . PRO A 1 208 ? -26.281 -7.035 5.664 1 97.56 208 PRO A CA 1
ATOM 1639 C C . PRO A 1 208 ? -26.688 -7.285 4.215 1 97.56 208 PRO A C 1
ATOM 1641 O O . PRO A 1 208 ? -26.922 -8.43 3.824 1 97.56 208 PRO A O 1
ATOM 1644 N N . VAL A 1 209 ? -26.703 -6.285 3.43 1 97.81 209 VAL A N 1
ATOM 1645 C CA . VAL A 1 209 ? -27.094 -6.406 2.033 1 97.81 209 VAL A CA 1
ATOM 1646 C C . VAL A 1 209 ? -26 -7.098 1.234 1 97.81 209 VAL A C 1
ATOM 1648 O O . VAL A 1 209 ? -26.266 -8.039 0.487 1 97.81 209 VAL A O 1
ATOM 1651 N N . SER A 1 210 ? -24.75 -6.66 1.407 1 97.5 210 SER A N 1
ATOM 1652 C CA . SER A 1 210 ? -23.641 -7.215 0.641 1 97.5 210 SER A CA 1
ATOM 1653 C C . SER A 1 210 ? -23.422 -8.688 0.97 1 97.5 210 SER A C 1
ATOM 1655 O O . SER A 1 210 ? -23.188 -9.5 0.074 1 97.5 210 SER A O 1
ATOM 1657 N N . LEU A 1 211 ? -23.516 -9.062 2.248 1 97.75 211 LEU A N 1
ATOM 1658 C CA . LEU A 1 211 ? -23.312 -10.453 2.648 1 97.75 211 LEU A CA 1
ATOM 1659 C C . LEU A 1 211 ? -24.438 -11.336 2.119 1 97.75 211 LEU A C 1
ATOM 1661 O O . LEU A 1 211 ? -24.219 -12.5 1.794 1 97.75 211 LEU A O 1
ATOM 1665 N N . PHE A 1 212 ? -25.688 -10.789 2.08 1 98.25 212 PHE A N 1
ATOM 1666 C CA . PHE A 1 212 ? -26.812 -11.531 1.521 1 98.25 212 PHE A CA 1
ATOM 1667 C C . PHE A 1 212 ? -26.547 -11.891 0.062 1 98.25 212 PHE A C 1
ATOM 1669 O O . PHE A 1 212 ? -26.672 -13.047 -0.329 1 98.25 212 PHE A O 1
ATOM 1676 N N . PHE A 1 213 ? -26.141 -10.898 -0.744 1 98.75 213 PHE A N 1
ATOM 1677 C CA . PHE A 1 213 ? -25.875 -11.148 -2.156 1 98.75 213 PHE A CA 1
ATOM 1678 C C . PHE A 1 213 ? -24.672 -12.055 -2.33 1 98.75 213 PHE A C 1
ATOM 1680 O O . PHE A 1 213 ? -24.625 -12.867 -3.262 1 98.75 213 PHE A O 1
ATOM 1687 N N . LEU A 1 214 ? -23.688 -11.93 -1.473 1 98.44 214 LEU A N 1
ATOM 1688 C CA . LEU A 1 214 ? -22.531 -12.812 -1.499 1 98.44 214 LEU A CA 1
ATOM 1689 C C . LEU A 1 214 ? -22.938 -14.258 -1.265 1 98.44 214 LEU A C 1
ATOM 1691 O O . LEU A 1 214 ? -22.516 -15.156 -1.993 1 98.44 214 LEU A O 1
ATOM 1695 N N . ALA A 1 215 ? -23.812 -14.469 -0.286 1 98.62 215 ALA A N 1
ATOM 1696 C CA . ALA A 1 215 ? -24.281 -15.812 0.035 1 98.62 215 ALA A CA 1
ATOM 1697 C C . ALA A 1 215 ? -25.125 -16.391 -1.105 1 98.62 215 ALA A C 1
ATOM 1699 O O . ALA A 1 215 ? -25.016 -17.578 -1.43 1 98.62 215 ALA A O 1
ATOM 1700 N N . VAL A 1 216 ? -25.938 -15.555 -1.716 1 98.56 216 VAL A N 1
ATOM 1701 C CA . VAL A 1 216 ? -26.734 -16.016 -2.852 1 98.56 216 VAL A CA 1
ATOM 1702 C C . VAL A 1 216 ? -25.828 -16.391 -4.012 1 98.56 216 VAL A C 1
ATOM 1704 O O . VAL A 1 216 ? -26.031 -17.391 -4.68 1 98.56 216 VAL A O 1
ATOM 1707 N N . ALA A 1 217 ? -24.781 -15.594 -4.227 1 98.38 217 ALA A N 1
ATOM 1708 C CA . ALA A 1 217 ? -23.859 -15.828 -5.336 1 98.38 217 ALA A CA 1
ATOM 1709 C C . ALA A 1 217 ? -23.156 -17.172 -5.191 1 98.38 217 ALA A C 1
ATOM 1711 O O . ALA A 1 217 ? -23.062 -17.938 -6.152 1 98.38 217 ALA A O 1
ATOM 1712 N N . VAL A 1 218 ? -22.688 -17.453 -4.012 1 97.81 218 VAL A N 1
ATOM 1713 C CA . VAL A 1 218 ? -21.969 -18.719 -3.805 1 97.81 218 VAL A CA 1
ATOM 1714 C C . VAL A 1 218 ? -22.938 -19.891 -3.928 1 97.81 218 VAL A C 1
ATOM 1716 O O . VAL A 1 218 ? -22.578 -20.938 -4.461 1 97.81 218 VAL A O 1
ATOM 1719 N N . TYR A 1 219 ? -24.219 -19.766 -3.416 1 97.56 219 TYR A N 1
ATOM 1720 C CA . TYR A 1 219 ? -25.234 -20.781 -3.572 1 97.56 219 TYR A CA 1
ATOM 1721 C C . TYR A 1 219 ? -25.5 -21.078 -5.047 1 97.56 219 TYR A C 1
ATOM 1723 O O . TYR A 1 219 ? -25.531 -22.234 -5.457 1 97.56 219 TYR A O 1
ATOM 1731 N N . LEU A 1 220 ? -25.625 -20.016 -5.797 1 97.88 220 LEU A N 1
ATOM 1732 C CA . LEU A 1 220 ? -25.906 -20.156 -7.219 1 97.88 220 LEU A CA 1
ATOM 1733 C C . LEU A 1 220 ? -24.703 -20.734 -7.961 1 97.88 220 LEU A C 1
ATOM 1735 O O . LEU A 1 220 ? -24.859 -21.469 -8.93 1 97.88 220 LEU A O 1
ATOM 1739 N N . TRP A 1 221 ? -23.484 -20.375 -7.555 1 96.38 221 TRP A N 1
ATOM 1740 C CA . TRP A 1 221 ? -22.281 -20.938 -8.156 1 96.38 221 TRP A CA 1
ATOM 1741 C C . TRP A 1 221 ? -22.234 -22.453 -7.973 1 96.38 221 TRP A C 1
ATOM 1743 O O . TRP A 1 221 ? -21.969 -23.188 -8.922 1 96.38 221 TRP A O 1
ATOM 1753 N N . LYS A 1 222 ? -22.531 -22.906 -6.793 1 94.5 222 LYS A N 1
ATOM 1754 C CA . LYS A 1 222 ? -22.547 -24.328 -6.523 1 94.5 222 LYS A CA 1
ATOM 1755 C C . LYS A 1 222 ? -23.688 -25.031 -7.25 1 94.5 222 LYS A C 1
ATOM 1757 O O . LYS A 1 222 ? -23.547 -26.172 -7.699 1 94.5 222 LYS A O 1
ATOM 1762 N N . LEU A 1 223 ? -24.828 -24.344 -7.371 1 93.62 223 LEU A N 1
ATOM 1763 C CA . LEU A 1 223 ? -25.938 -24.875 -8.133 1 93.62 223 LEU A CA 1
ATOM 1764 C C . LEU A 1 223 ? -25.594 -24.984 -9.617 1 93.62 223 LEU A C 1
ATOM 1766 O O . LEU A 1 223 ? -25.984 -25.953 -10.281 1 93.62 223 LEU A O 1
ATOM 1770 N N . LEU A 1 224 ? -24.812 -24.062 -10.102 1 94.12 224 LEU A N 1
ATOM 1771 C CA . LEU A 1 224 ? -24.391 -24.047 -11.5 1 94.12 224 LEU A CA 1
ATOM 1772 C C . LEU A 1 224 ? -23.484 -25.234 -11.812 1 94.12 224 LEU A C 1
ATOM 1774 O O . LEU A 1 224 ? -23.578 -25.828 -12.898 1 94.12 224 LEU A O 1
ATOM 1778 N N . GLU A 1 225 ? -22.703 -25.609 -10.891 1 89.06 225 GLU A N 1
ATOM 1779 C CA . GLU A 1 225 ? -21.781 -26.719 -11.078 1 89.06 225 GLU A CA 1
ATOM 1780 C C . GLU A 1 225 ? -22.516 -28.031 -11.258 1 89.06 225 GLU A C 1
ATOM 1782 O O . GLU A 1 225 ? -21.969 -29 -11.781 1 89.06 225 GLU A O 1
ATOM 1787 N N . LEU A 1 226 ? -23.781 -28.047 -10.844 1 87.75 226 LEU A N 1
ATOM 1788 C CA . LEU A 1 226 ? -24.578 -29.281 -10.938 1 87.75 226 LEU A CA 1
ATOM 1789 C C . LEU A 1 226 ? -25.375 -29.312 -12.242 1 87.75 226 LEU A C 1
ATOM 1791 O O . LEU A 1 226 ? -26.047 -30.297 -12.531 1 87.75 226 LEU A O 1
ATOM 1795 N N . GLN A 1 227 ? -25.234 -28.234 -13.039 1 88.69 227 GLN A N 1
ATOM 1796 C CA . GLN A 1 227 ? -25.953 -28.188 -14.297 1 88.69 227 GLN A CA 1
ATOM 1797 C C . GLN A 1 227 ? -25.047 -28.516 -15.477 1 88.69 227 GLN A C 1
ATOM 1799 O O . GLN A 1 227 ? -23.828 -28.344 -15.398 1 88.69 227 GLN A O 1
ATOM 1804 N N . GLN A 1 228 ? -25.625 -29.047 -16.531 1 85.31 228 GLN A N 1
ATOM 1805 C CA . GLN A 1 228 ? -24.875 -29.297 -17.75 1 85.31 228 GLN A CA 1
ATOM 1806 C C . GLN A 1 228 ? -24.562 -28 -18.484 1 85.31 228 GLN A C 1
ATOM 1808 O O . GLN A 1 228 ? -25.453 -27.203 -18.781 1 85.31 228 GLN A O 1
ATOM 1813 N N . PRO A 1 229 ? -23.312 -27.844 -18.797 1 86.62 229 PRO A N 1
ATOM 1814 C CA . PRO A 1 229 ? -22.922 -26.594 -19.422 1 86.62 229 PRO A CA 1
ATOM 1815 C C . PRO A 1 229 ? -23.672 -26.328 -20.734 1 86.62 229 PRO A C 1
ATOM 1817 O O . PRO A 1 229 ? -23.859 -27.25 -21.531 1 86.62 229 PRO A O 1
ATOM 1820 N N . LEU A 1 230 ? -24.219 -25.188 -20.984 1 90 230 LEU A N 1
ATOM 1821 C CA . LEU A 1 230 ? -24.875 -24.656 -22.188 1 90 230 LEU A CA 1
ATOM 1822 C C . LEU A 1 230 ? -26.297 -25.203 -22.312 1 90 230 LEU A C 1
ATOM 1824 O O . LEU A 1 230 ? -26.969 -24.984 -23.312 1 90 230 LEU A O 1
ATOM 1828 N N . GLY A 1 231 ? -26.734 -25.938 -21.328 1 91.31 231 GLY A N 1
ATOM 1829 C CA . GLY A 1 231 ? -28.125 -26.328 -21.281 1 91.31 231 GLY A CA 1
ATOM 1830 C C . GLY A 1 231 ? -29.047 -25.203 -20.844 1 91.31 231 GLY A C 1
ATOM 1831 O O . GLY A 1 231 ? -28.594 -24.156 -20.406 1 91.31 231 GLY A O 1
ATOM 1832 N N . LEU A 1 232 ? -30.312 -25.328 -20.953 1 94 232 LEU A N 1
ATOM 1833 C CA . LEU A 1 232 ? -31.281 -24.297 -20.609 1 94 232 LEU A CA 1
ATOM 1834 C C . LEU A 1 232 ? -31.234 -23.984 -19.125 1 94 232 LEU A C 1
ATOM 1836 O O . LEU A 1 232 ? -31.281 -22.812 -18.734 1 94 232 LEU A O 1
ATOM 1840 N N . LYS A 1 233 ? -31.172 -24.953 -18.281 1 93.94 233 LYS A N 1
ATOM 1841 C CA . LYS A 1 233 ? -31.078 -24.719 -16.844 1 93.94 233 LYS A CA 1
ATOM 1842 C C . LYS A 1 233 ? -29.766 -24.047 -16.469 1 93.94 233 LYS A C 1
ATOM 1844 O O . LYS A 1 233 ? -29.719 -23.219 -15.555 1 93.94 233 LYS A O 1
ATOM 1849 N N . TRP A 1 234 ? -28.734 -24.438 -17.203 1 94.25 234 TRP A N 1
ATOM 1850 C CA . TRP A 1 234 ? -27.422 -23.812 -16.969 1 94.25 234 TRP A CA 1
ATOM 1851 C C . TRP A 1 234 ? -27.484 -22.328 -17.25 1 94.25 234 TRP A C 1
ATOM 1853 O O . TRP A 1 234 ? -27 -21.516 -16.469 1 94.25 234 TRP A O 1
ATOM 1863 N N . HIS A 1 235 ? -28.125 -21.906 -18.344 1 96.5 235 HIS A N 1
ATOM 1864 C CA . HIS A 1 235 ? -28.266 -20.5 -18.703 1 96.5 235 HIS A CA 1
ATOM 1865 C C . HIS A 1 235 ? -29.094 -19.75 -17.672 1 96.5 235 HIS A C 1
ATOM 1867 O O . HIS A 1 235 ? -28.812 -18.594 -17.359 1 96.5 235 HIS A O 1
ATOM 1873 N N . ALA A 1 236 ? -30.125 -20.438 -17.188 1 97.44 236 ALA A N 1
ATOM 1874 C CA . ALA A 1 236 ? -30.984 -19.797 -16.203 1 97.44 236 ALA A CA 1
ATOM 1875 C C . ALA A 1 236 ? -30.219 -19.516 -14.906 1 97.44 236 ALA A C 1
ATOM 1877 O O . ALA A 1 236 ? -30.25 -18.406 -14.383 1 97.44 236 ALA A O 1
ATOM 1878 N N . VAL A 1 237 ? -29.5 -20.516 -14.422 1 97.06 237 VAL A N 1
ATOM 1879 C CA . VAL A 1 237 ? -28.75 -20.375 -13.188 1 97.06 237 VAL A CA 1
ATOM 1880 C C . VAL A 1 237 ? -27.594 -19.391 -13.398 1 97.06 237 VAL A C 1
ATOM 1882 O O . VAL A 1 237 ? -27.312 -18.547 -12.539 1 97.06 237 VAL A O 1
ATOM 1885 N N . ALA A 1 238 ? -26.953 -19.484 -14.562 1 97.56 238 ALA A N 1
ATOM 1886 C CA . ALA A 1 238 ? -25.844 -18.594 -14.875 1 97.56 238 ALA A CA 1
ATOM 1887 C C . ALA A 1 238 ? -26.312 -17.141 -14.945 1 97.56 238 ALA A C 1
ATOM 1889 O O . ALA A 1 238 ? -25.609 -16.234 -14.477 1 97.56 238 ALA A O 1
ATOM 1890 N N . SER A 1 239 ? -27.438 -16.891 -15.492 1 97.81 239 SER A N 1
ATOM 1891 C CA . SER A 1 239 ? -27.984 -15.547 -15.57 1 97.81 239 SER A CA 1
ATOM 1892 C C . SER A 1 239 ? -28.297 -14.992 -14.188 1 97.81 239 SER A C 1
ATOM 1894 O O . SER A 1 239 ? -28.016 -13.828 -13.898 1 97.81 239 SER A O 1
ATOM 1896 N N . LEU A 1 240 ? -28.922 -15.836 -13.383 1 98.25 240 LEU A N 1
ATOM 1897 C CA . LEU A 1 240 ? -29.219 -15.414 -12.016 1 98.25 240 LEU A CA 1
ATOM 1898 C C . LEU A 1 240 ? -27.938 -15.117 -11.242 1 98.25 240 LEU A C 1
ATOM 1900 O O . LEU A 1 240 ? -27.906 -14.195 -10.43 1 98.25 240 LEU A O 1
ATOM 1904 N N . LEU A 1 241 ? -26.938 -15.945 -11.453 1 98.31 241 LEU A N 1
ATOM 1905 C CA . LEU A 1 241 ? -25.641 -15.711 -10.828 1 98.31 241 LEU A CA 1
ATOM 1906 C C . LEU A 1 241 ? -25.047 -14.383 -11.289 1 98.31 241 LEU A C 1
ATOM 1908 O O . LEU A 1 241 ? -24.562 -13.602 -10.477 1 98.31 241 LEU A O 1
ATOM 1912 N N . GLY A 1 242 ? -25.094 -14.133 -12.594 1 98.38 242 GLY A N 1
ATOM 1913 C CA . GLY A 1 242 ? -24.594 -12.867 -13.117 1 98.38 242 GLY A CA 1
ATOM 1914 C C . GLY A 1 242 ? -25.297 -11.664 -12.516 1 98.38 242 GLY A C 1
ATOM 1915 O O . GLY A 1 242 ? -24.656 -10.688 -12.141 1 98.38 242 GLY A O 1
ATOM 1916 N N . LEU A 1 243 ? -26.609 -11.742 -12.375 1 98.44 243 LEU A N 1
ATOM 1917 C CA . LEU A 1 243 ? -27.391 -10.656 -11.789 1 98.44 243 LEU A CA 1
ATOM 1918 C C . LEU A 1 243 ? -27.047 -10.477 -10.32 1 98.44 243 LEU A C 1
ATOM 1920 O O . LEU A 1 243 ? -26.953 -9.344 -9.836 1 98.44 243 LEU A O 1
ATOM 1924 N N . THR A 1 244 ? -26.875 -11.562 -9.672 1 98.62 244 THR A N 1
ATOM 1925 C CA . THR A 1 244 ? -26.531 -11.5 -8.258 1 98.62 244 THR A CA 1
ATOM 1926 C C . THR A 1 244 ? -25.141 -10.914 -8.07 1 98.62 244 THR A C 1
ATOM 1928 O O . THR A 1 244 ? -24.906 -10.117 -7.156 1 98.62 244 THR A O 1
ATOM 1931 N N . LEU A 1 245 ? -24.188 -11.328 -8.914 1 98.56 245 LEU A N 1
ATOM 1932 C CA . LEU A 1 245 ? -22.859 -10.727 -8.875 1 98.56 245 LEU A CA 1
ATOM 1933 C C . LEU A 1 245 ? -22.922 -9.234 -9.156 1 98.56 245 LEU A C 1
ATOM 1935 O O . LEU A 1 245 ? -22.188 -8.445 -8.555 1 98.56 245 LEU A O 1
ATOM 1939 N N . GLY A 1 246 ? -23.781 -8.844 -10.055 1 98.5 246 GLY A N 1
ATOM 1940 C CA . GLY A 1 246 ? -24 -7.426 -10.32 1 98.5 246 GLY A CA 1
ATOM 1941 C C . GLY A 1 246 ? -24.531 -6.672 -9.117 1 98.5 246 GLY A C 1
ATOM 1942 O O . GLY A 1 246 ? -24.078 -5.57 -8.812 1 98.5 246 GLY A O 1
ATOM 1943 N N . ALA A 1 247 ? -25.469 -7.301 -8.453 1 98.56 247 ALA A N 1
ATOM 1944 C CA . ALA A 1 247 ? -26.031 -6.695 -7.242 1 98.56 247 ALA A CA 1
ATOM 1945 C C . ALA A 1 247 ? -24.953 -6.586 -6.152 1 98.56 247 ALA A C 1
ATOM 1947 O O . ALA A 1 247 ? -24.922 -5.598 -5.418 1 98.56 247 ALA A O 1
ATOM 1948 N N . LEU A 1 248 ? -24.125 -7.586 -6.09 1 98.31 248 LEU A N 1
ATOM 1949 C CA . LEU A 1 248 ? -23.062 -7.598 -5.098 1 98.31 248 LEU A CA 1
ATOM 1950 C C . LEU A 1 248 ? -22.062 -6.477 -5.363 1 98.31 248 LEU A C 1
ATOM 1952 O O . LEU A 1 248 ? -21.703 -5.723 -4.449 1 98.31 248 LEU A O 1
ATOM 1956 N N . VAL A 1 249 ? -21.641 -6.293 -6.609 1 97.56 249 VAL A N 1
ATOM 1957 C CA . VAL A 1 249 ? -20.656 -5.266 -6.965 1 97.56 249 VAL A CA 1
ATOM 1958 C C . VAL A 1 249 ? -21.281 -3.883 -6.82 1 97.56 249 VAL A C 1
ATOM 1960 O O . VAL A 1 249 ? -20.594 -2.902 -6.547 1 97.56 249 VAL A O 1
ATOM 1963 N N . SER A 1 250 ? -22.578 -3.793 -6.941 1 98.06 250 SER A N 1
ATOM 1964 C CA . SER A 1 250 ? -23.281 -2.521 -6.816 1 98.06 250 SER A CA 1
ATOM 1965 C C . SER A 1 250 ? -23.562 -2.186 -5.355 1 98.06 250 SER A C 1
ATOM 1967 O O . SER A 1 250 ? -24.016 -1.084 -5.043 1 98.06 250 SER A O 1
ATOM 1969 N N . SER A 1 251 ? -23.344 -3.133 -4.492 1 97 251 SER A N 1
ATOM 1970 C CA . SER A 1 251 ? -23.531 -2.92 -3.059 1 97 251 SER A CA 1
ATOM 1971 C C . SER A 1 251 ? -22.234 -2.477 -2.393 1 97 251 SER A C 1
ATOM 1973 O O . SER A 1 251 ? -22.25 -1.578 -1.547 1 97 251 SER A O 1
ATOM 1975 N N . LYS A 1 252 ? -21.234 -3.154 -2.752 1 95.12 252 LYS A N 1
ATOM 1976 C CA . LYS A 1 252 ? -19.906 -2.846 -2.229 1 95.12 252 LYS A CA 1
ATOM 1977 C C . LYS A 1 252 ? -18.828 -3.076 -3.285 1 95.12 252 LYS A C 1
ATOM 1979 O O . LYS A 1 252 ? -18.891 -4.047 -4.039 1 95.12 252 LYS A O 1
ATOM 1984 N N . THR A 1 253 ? -17.828 -2.26 -3.293 1 93 253 THR A N 1
ATOM 1985 C CA . THR A 1 253 ? -16.75 -2.363 -4.27 1 93 253 THR A CA 1
ATOM 1986 C C . THR A 1 253 ? -15.977 -3.666 -4.082 1 93 253 THR A C 1
ATOM 1988 O O . THR A 1 253 ? -15.492 -4.254 -5.051 1 93 253 THR A O 1
ATOM 1991 N N . GLU A 1 254 ? -15.938 -4.211 -2.877 1 92.69 254 GLU A N 1
ATOM 1992 C CA . GLU A 1 254 ? -15.234 -5.453 -2.58 1 92.69 254 GLU A CA 1
ATOM 1993 C C . GLU A 1 254 ? -15.938 -6.652 -3.211 1 92.69 254 GLU A C 1
ATOM 1995 O O . GLU A 1 254 ? -15.383 -7.754 -3.236 1 92.69 254 GLU A O 1
ATOM 2000 N N . GLY A 1 255 ? -17.141 -6.418 -3.67 1 95.88 255 GLY A N 1
ATOM 2001 C CA . GLY A 1 255 ? -17.844 -7.469 -4.398 1 95.88 255 GLY A CA 1
ATOM 2002 C C . GLY A 1 255 ? -17.078 -7.957 -5.617 1 95.88 255 GLY A C 1
ATOM 2003 O O . GLY A 1 255 ? -17.266 -9.086 -6.062 1 95.88 255 GLY A O 1
ATOM 2004 N N . TRP A 1 256 ? -16.172 -7.148 -6.137 1 95.12 256 TRP A N 1
ATOM 2005 C CA . TRP A 1 256 ? -15.367 -7.531 -7.293 1 95.12 256 TRP A CA 1
ATOM 2006 C C . TRP A 1 256 ? -14.453 -8.703 -6.961 1 95.12 256 TRP A C 1
ATOM 2008 O O . TRP A 1 256 ? -14.062 -9.461 -7.848 1 95.12 256 TRP A O 1
ATOM 2018 N N . TYR A 1 257 ? -14.133 -8.883 -5.723 1 96.75 257 TYR A N 1
ATOM 2019 C CA . TYR A 1 257 ? -13.273 -10 -5.332 1 96.75 257 TYR A CA 1
ATOM 2020 C C . TYR A 1 257 ? -13.992 -11.328 -5.539 1 96.75 257 TYR A C 1
ATOM 2022 O O . TYR A 1 257 ? -13.359 -12.336 -5.863 1 96.75 257 TYR A O 1
ATOM 2030 N N . THR A 1 258 ? -15.289 -11.312 -5.312 1 97.44 258 THR A N 1
ATOM 2031 C CA . THR A 1 258 ? -16.078 -12.508 -5.605 1 97.44 258 THR A CA 1
ATOM 2032 C C . THR A 1 258 ? -16.125 -12.766 -7.109 1 97.44 258 THR A C 1
ATOM 2034 O O . THR A 1 258 ? -16.031 -13.914 -7.551 1 97.44 258 THR A O 1
ATOM 2037 N N . VAL A 1 259 ? -16.234 -11.734 -7.891 1 97.38 259 VAL A N 1
ATOM 2038 C CA . VAL A 1 259 ? -16.25 -11.859 -9.344 1 97.38 259 VAL A CA 1
ATOM 2039 C C . VAL A 1 259 ? -14.922 -12.445 -9.82 1 97.38 259 VAL A C 1
ATOM 2041 O O . VAL A 1 259 ? -14.906 -13.352 -10.656 1 97.38 259 VAL A O 1
ATOM 2044 N N . ILE A 1 260 ? -13.852 -11.992 -9.211 1 95.81 260 ILE A N 1
ATOM 2045 C CA . ILE A 1 260 ? -12.531 -12.508 -9.547 1 95.81 260 ILE A CA 1
ATOM 2046 C C . ILE A 1 260 ? -12.438 -13.984 -9.148 1 95.81 260 ILE A C 1
ATOM 2048 O O . ILE A 1 260 ? -11.891 -14.797 -9.898 1 95.81 260 ILE A O 1
ATOM 2052 N N . GLY A 1 261 ? -12.977 -14.266 -8.008 1 95.69 261 GLY A N 1
ATOM 2053 C CA . GLY A 1 261 ? -12.984 -15.656 -7.57 1 95.69 261 GLY A CA 1
ATOM 2054 C C . GLY A 1 261 ? -13.758 -16.562 -8.508 1 95.69 261 GLY A C 1
ATOM 2055 O O . GLY A 1 261 ? -13.289 -17.641 -8.859 1 95.69 261 GLY A O 1
ATOM 2056 N N . VAL A 1 262 ? -14.906 -16.141 -8.922 1 94.75 262 VAL A N 1
ATOM 2057 C CA . VAL A 1 262 ? -15.727 -16.906 -9.852 1 94.75 262 VAL A CA 1
ATOM 2058 C C . VAL A 1 262 ? -15.016 -17.016 -11.203 1 94.75 262 VAL A C 1
ATOM 2060 O O . VAL A 1 262 ? -15.055 -18.062 -11.844 1 94.75 262 VAL A O 1
ATOM 2063 N N . PHE A 1 263 ? -14.367 -15.945 -11.586 1 93 263 PHE A N 1
ATOM 2064 C CA . PHE A 1 263 ? -13.602 -15.945 -12.82 1 93 263 PHE A CA 1
ATOM 2065 C C . PHE A 1 263 ? -12.484 -16.969 -12.766 1 93 263 PHE A C 1
ATOM 2067 O O . PHE A 1 263 ? -12.305 -17.75 -13.703 1 93 263 PHE A O 1
ATOM 2074 N N . LEU A 1 264 ? -11.758 -17.016 -11.68 1 92.38 264 LEU A N 1
ATOM 2075 C CA . LEU A 1 264 ? -10.648 -17.953 -11.531 1 92.38 264 LEU A CA 1
ATOM 2076 C C . LEU A 1 264 ? -11.156 -19.391 -11.461 1 92.38 264 LEU A C 1
ATOM 2078 O O . LEU A 1 264 ? -10.57 -20.281 -12.07 1 92.38 264 LEU A O 1
ATOM 2082 N N . ALA A 1 265 ? -12.227 -19.562 -10.719 1 91.19 265 ALA A N 1
ATOM 2083 C CA . ALA A 1 265 ? -12.82 -20.891 -10.641 1 91.19 265 ALA A CA 1
ATOM 2084 C C . ALA A 1 265 ? -13.32 -21.359 -12.008 1 91.19 265 ALA A C 1
ATOM 2086 O O . ALA A 1 265 ? -13.148 -22.516 -12.383 1 91.19 265 ALA A O 1
ATOM 2087 N N . SER A 1 266 ? -13.938 -20.438 -12.719 1 91.56 266 SER A N 1
ATOM 2088 C CA . SER A 1 266 ? -14.43 -20.734 -14.062 1 91.56 266 SER A CA 1
ATOM 2089 C C . SER A 1 266 ? -13.273 -21.031 -15.016 1 91.56 266 SER A C 1
ATOM 2091 O O . SER A 1 266 ? -13.367 -21.938 -15.836 1 91.56 266 SER A O 1
ATOM 2093 N N . SER A 1 267 ? -12.211 -20.25 -14.93 1 89.12 267 SER A N 1
ATOM 2094 C CA . SER A 1 267 ? -11.047 -20.469 -15.781 1 89.12 267 SER A CA 1
ATOM 2095 C C . SER A 1 267 ? -10.406 -21.812 -15.516 1 89.12 267 SER A C 1
ATOM 2097 O O . SER A 1 267 ? -9.93 -22.484 -16.438 1 89.12 267 SER A O 1
ATOM 2099 N N . TYR A 1 268 ? -10.438 -22.156 -14.305 1 85.94 268 TYR A N 1
ATOM 2100 C CA . TYR A 1 268 ? -9.93 -23.484 -13.93 1 85.94 268 TYR A CA 1
ATOM 2101 C C . TYR A 1 268 ? -10.75 -24.594 -14.578 1 85.94 268 TYR A C 1
ATOM 2103 O O . TYR A 1 268 ? -10.195 -25.547 -15.109 1 85.94 268 TYR A O 1
ATOM 2111 N N . GLN A 1 269 ? -12.07 -24.5 -14.586 1 84.62 269 GLN A N 1
ATOM 2112 C CA . GLN A 1 269 ? -12.945 -25.484 -15.227 1 84.62 269 GLN A CA 1
ATOM 2113 C C . GLN A 1 269 ? -12.742 -25.5 -16.734 1 84.62 269 GLN A C 1
ATOM 2115 O O . GLN A 1 269 ? -12.711 -26.578 -17.359 1 84.62 269 GLN A O 1
ATOM 2120 N N . LEU A 1 270 ? -12.562 -24.359 -17.281 1 87.06 270 LEU A N 1
ATOM 2121 C CA . LEU A 1 270 ? -12.375 -24.25 -18.719 1 87.06 270 LEU A CA 1
ATOM 2122 C C . LEU A 1 270 ? -11.031 -24.828 -19.141 1 87.06 270 LEU A C 1
ATOM 2124 O O . LEU A 1 270 ? -10.906 -25.375 -20.234 1 87.06 270 LEU A O 1
ATOM 2128 N N . TRP A 1 271 ? -10.055 -24.672 -18.312 1 83.88 271 TRP A N 1
ATOM 2129 C CA . TRP A 1 271 ? -8.742 -25.234 -18.594 1 83.88 271 TRP A CA 1
ATOM 2130 C C . TRP A 1 271 ? -8.844 -26.734 -18.812 1 83.88 271 TRP A C 1
ATOM 2132 O O . TRP A 1 271 ? -8.25 -27.266 -19.75 1 83.88 271 TRP A O 1
ATOM 2142 N N . TRP A 1 272 ? -9.625 -27.375 -18.094 1 78.06 272 TRP A N 1
ATOM 2143 C CA . TRP A 1 272 ? -9.773 -28.828 -18.219 1 78.06 272 TRP A CA 1
ATOM 2144 C C . TRP A 1 272 ? -10.641 -29.172 -19.422 1 78.06 272 TRP A C 1
ATOM 2146 O O . TRP A 1 272 ? -10.406 -30.188 -20.094 1 78.06 272 TRP A O 1
ATOM 2156 N N . SER A 1 273 ? -11.617 -28.359 -19.609 1 81.31 273 SER A N 1
ATOM 2157 C CA . SER A 1 273 ? -12.43 -28.578 -20.797 1 81.31 273 SER A CA 1
ATOM 2158 C C . SER A 1 273 ? -11.602 -28.391 -22.078 1 81.31 273 SER A C 1
ATOM 2160 O O . SER A 1 273 ? -11.852 -29.062 -23.078 1 81.31 273 SER A O 1
ATOM 2162 N N . PHE A 1 274 ? -10.648 -27.547 -22 1 83.38 274 PHE A N 1
ATOM 2163 C CA . PHE A 1 274 ? -9.766 -27.297 -23.141 1 83.38 274 PHE A CA 1
ATOM 2164 C C . PHE A 1 274 ? -8.875 -28.5 -23.406 1 83.38 274 PHE A C 1
ATOM 2166 O O . PHE A 1 274 ? -8.5 -28.75 -24.562 1 83.38 274 PHE A O 1
ATOM 2173 N N . GLY A 1 275 ? -8.555 -29.188 -22.422 1 79.81 275 GLY A N 1
ATOM 2174 C CA . GLY A 1 275 ? -7.766 -30.406 -22.562 1 79.81 275 GLY A CA 1
ATOM 2175 C C . GLY A 1 275 ? -8.508 -31.516 -23.281 1 79.81 275 GLY A C 1
ATOM 2176 O O . GLY A 1 275 ? -7.887 -32.438 -23.828 1 79.81 275 GLY A O 1
ATOM 2177 N N . ASP A 1 276 ? -9.828 -31.406 -23.328 1 76.94 276 ASP A N 1
ATOM 2178 C CA . ASP A 1 276 ? -10.656 -32.438 -23.953 1 76.94 276 ASP A CA 1
ATOM 2179 C C . ASP A 1 276 ? -11.188 -31.984 -25.297 1 76.94 276 ASP A C 1
ATOM 2181 O O . ASP A 1 276 ? -12.188 -32.5 -25.797 1 76.94 276 ASP A O 1
ATOM 2185 N N . ILE A 1 277 ? -10.594 -31.094 -25.844 1 77.25 277 ILE A N 1
ATOM 2186 C CA . ILE A 1 277 ? -11.125 -30.469 -27.047 1 77.25 277 ILE A CA 1
ATOM 2187 C C . ILE A 1 277 ? -11.117 -31.453 -28.203 1 77.25 277 ILE A C 1
ATOM 2189 O O . ILE A 1 277 ? -11.977 -31.406 -29.078 1 77.25 277 ILE A O 1
ATOM 2193 N N . LYS A 1 278 ? -10.141 -32.375 -28.219 1 71.81 278 LYS A N 1
ATOM 2194 C CA . LYS A 1 278 ? -10.062 -33.344 -29.312 1 71.81 278 LYS A CA 1
ATOM 2195 C C . LYS A 1 278 ? -11.039 -34.469 -29.109 1 71.81 278 LYS A C 1
ATOM 2197 O O . LYS A 1 278 ? -11.43 -35.156 -30.062 1 71.81 278 LYS A O 1
ATOM 2202 N N . GLN A 1 279 ? -11.406 -34.594 -28.016 1 66.88 279 GLN A N 1
ATOM 2203 C CA . GLN A 1 279 ? -12.203 -35.781 -27.75 1 66.88 279 GLN A CA 1
ATOM 2204 C C . GLN A 1 279 ? -13.68 -35.438 -27.594 1 66.88 279 GLN A C 1
ATOM 2206 O O . GLN A 1 279 ? -14.422 -35.406 -28.578 1 66.88 279 GLN A O 1
ATOM 2211 N N . ARG A 1 280 ? -14.18 -34.875 -26.609 1 66.5 280 ARG A N 1
ATOM 2212 C CA . ARG A 1 280 ? -15.594 -34.812 -26.234 1 66.5 280 ARG A CA 1
ATOM 2213 C C . ARG A 1 280 ? -16.094 -33.375 -26.266 1 66.5 280 ARG A C 1
ATOM 2215 O O . ARG A 1 280 ? -17.297 -33.125 -26.266 1 66.5 280 ARG A O 1
ATOM 2222 N N . PHE A 1 281 ? -15.227 -32.438 -26.219 1 74.38 281 PHE A N 1
ATOM 2223 C CA . PHE A 1 281 ? -15.648 -31.047 -26.109 1 74.38 281 PHE A CA 1
ATOM 2224 C C . PHE A 1 281 ? -15.094 -30.234 -27.281 1 74.38 281 PHE A C 1
ATOM 2226 O O . PHE A 1 281 ? -14.047 -29.578 -27.156 1 74.38 281 PHE A O 1
ATOM 2233 N N . PRO A 1 282 ? -15.836 -30.312 -28.438 1 82.31 282 PRO A N 1
ATOM 2234 C CA . PRO A 1 282 ? -15.336 -29.609 -29.625 1 82.31 282 PRO A CA 1
ATOM 2235 C C . PRO A 1 282 ? -15.039 -28.141 -29.359 1 82.31 282 PRO A C 1
ATOM 2237 O O . PRO A 1 282 ? -15.594 -27.547 -28.422 1 82.31 282 PRO A O 1
ATOM 2240 N N . PHE A 1 283 ? -14.148 -27.609 -30.141 1 85.38 283 PHE A N 1
ATOM 2241 C CA . PHE A 1 283 ? -13.633 -26.25 -29.969 1 85.38 283 PHE A CA 1
ATOM 2242 C C . PHE A 1 283 ? -14.766 -25.234 -30 1 85.38 283 PHE A C 1
ATOM 2244 O O . PHE A 1 283 ? -14.75 -24.25 -29.266 1 85.38 283 PHE A O 1
ATOM 2251 N N . VAL A 1 284 ? -15.758 -25.406 -30.812 1 87.5 284 VAL A N 1
ATOM 2252 C CA . VAL A 1 284 ? -16.891 -24.484 -30.938 1 87.5 284 VAL A CA 1
ATOM 2253 C C . VAL A 1 284 ? -17.672 -24.453 -29.625 1 87.5 284 VAL A C 1
ATOM 2255 O O . VAL A 1 284 ? -18.047 -23.391 -29.141 1 87.5 284 VAL A O 1
ATOM 2258 N N . ARG A 1 285 ? -17.906 -25.609 -29.078 1 87.56 285 ARG A N 1
ATOM 2259 C CA . ARG A 1 285 ? -18.609 -25.703 -27.797 1 87.56 285 ARG A CA 1
ATOM 2260 C C . ARG A 1 285 ? -17.812 -25.047 -26.688 1 87.56 285 ARG A C 1
ATOM 2262 O O . ARG A 1 285 ? -18.375 -24.406 -25.797 1 87.56 285 ARG A O 1
ATOM 2269 N N . PHE A 1 286 ? -16.547 -25.25 -26.781 1 89.12 286 PHE A N 1
ATOM 2270 C CA . PHE A 1 286 ? -15.656 -24.625 -25.812 1 89.12 286 PHE A CA 1
ATOM 2271 C C . PHE A 1 286 ? -15.766 -23.109 -25.875 1 89.12 286 PHE A C 1
ATOM 2273 O O . PHE A 1 286 ? -15.891 -22.438 -24.844 1 89.12 286 PHE A O 1
ATOM 2280 N N . THR A 1 287 ? -15.688 -22.547 -27.047 1 91.44 287 THR A N 1
ATOM 2281 C CA . THR A 1 287 ? -15.719 -21.094 -27.234 1 91.44 287 THR A CA 1
ATOM 2282 C C . THR A 1 287 ? -17.047 -20.516 -26.766 1 91.44 287 THR A C 1
ATOM 2284 O O . THR A 1 287 ? -17.094 -19.453 -26.156 1 91.44 287 THR A O 1
ATOM 2287 N N . PHE A 1 288 ? -18.094 -21.266 -27 1 92.25 288 PHE A N 1
ATOM 2288 C CA . PHE A 1 288 ? -19.406 -20.812 -26.516 1 92.25 288 PHE A CA 1
ATOM 2289 C C . PHE A 1 288 ? -19.469 -20.859 -25 1 92.25 288 PHE A C 1
ATOM 2291 O O . PHE A 1 288 ? -20.016 -19.953 -24.359 1 92.25 288 PHE A O 1
ATOM 2298 N N . ASN A 1 289 ? -19 -21.906 -24.469 1 92.06 289 ASN A N 1
ATOM 2299 C CA . ASN A 1 289 ? -18.984 -22.031 -23.016 1 92.06 289 ASN A CA 1
ATOM 2300 C C . ASN A 1 289 ? -18.188 -20.891 -22.375 1 92.06 289 ASN A C 1
ATOM 2302 O O . ASN A 1 289 ? -18.656 -20.25 -21.438 1 92.06 289 ASN A O 1
ATOM 2306 N N . ALA A 1 290 ? -17 -20.641 -22.891 1 93.44 290 ALA A N 1
ATOM 2307 C CA . ALA A 1 290 ? -16.156 -19.562 -22.391 1 93.44 290 ALA A CA 1
ATOM 2308 C C . ALA A 1 290 ? -16.797 -18.203 -22.609 1 93.44 290 ALA A C 1
ATOM 2310 O O . ALA A 1 290 ? -16.781 -17.344 -21.719 1 93.44 290 ALA A O 1
ATOM 2311 N N . GLY A 1 291 ? -17.359 -17.984 -23.781 1 95.69 291 GLY A N 1
ATOM 2312 C CA . GLY A 1 291 ? -18.016 -16.719 -24.109 1 95.69 291 GLY A CA 1
ATOM 2313 C C . GLY A 1 291 ? -19.203 -16.422 -23.219 1 95.69 291 GLY A C 1
ATOM 2314 O O . GLY A 1 291 ? -19.359 -15.289 -22.75 1 95.69 291 GLY A O 1
ATOM 2315 N N . PHE A 1 292 ? -20.062 -17.422 -22.984 1 95.81 292 PHE A N 1
ATOM 2316 C CA . PHE A 1 292 ? -21.234 -17.203 -22.141 1 95.81 292 PHE A CA 1
ATOM 2317 C C . PHE A 1 292 ? -20.828 -16.969 -20.703 1 95.81 292 PHE A C 1
ATOM 2319 O O . PHE A 1 292 ? -21.484 -16.203 -19.984 1 95.81 292 PHE A O 1
ATOM 2326 N N . ARG A 1 293 ? -19.844 -17.672 -20.25 1 95.75 293 ARG A N 1
ATOM 2327 C CA . ARG A 1 293 ? -19.359 -17.406 -18.906 1 95.75 293 ARG A CA 1
ATOM 2328 C C . ARG A 1 293 ? -18.875 -15.969 -18.766 1 95.75 293 ARG A C 1
ATOM 2330 O O . ARG A 1 293 ? -19.172 -15.297 -17.781 1 95.75 293 ARG A O 1
ATOM 2337 N N . ALA A 1 294 ? -18.094 -15.477 -19.766 1 95.75 294 ALA A N 1
ATOM 2338 C CA . ALA A 1 294 ? -17.641 -14.086 -19.766 1 95.75 294 ALA A CA 1
ATOM 2339 C C . ALA A 1 294 ? -18.828 -13.125 -19.766 1 95.75 294 ALA A C 1
ATOM 2341 O O . ALA A 1 294 ? -18.812 -12.094 -19.094 1 95.75 294 ALA A O 1
ATOM 2342 N N . PHE A 1 295 ? -19.828 -13.492 -20.484 1 96.88 295 PHE A N 1
ATOM 2343 C CA . PHE A 1 295 ? -21.016 -12.656 -20.594 1 96.88 295 PHE A CA 1
ATOM 2344 C C . PHE A 1 295 ? -21.75 -12.586 -19.266 1 96.88 295 PHE A C 1
ATOM 2346 O O . PHE A 1 295 ? -22.047 -11.5 -18.766 1 96.88 295 PHE A O 1
ATOM 2353 N N . TYR A 1 296 ? -22 -13.719 -18.656 1 96.88 296 TYR A N 1
ATOM 2354 C CA . TYR A 1 296 ? -22.828 -13.766 -17.453 1 96.88 296 TYR A CA 1
ATOM 2355 C C . TYR A 1 296 ? -22.047 -13.281 -16.25 1 96.88 296 TYR A C 1
ATOM 2357 O O . TYR A 1 296 ? -22.594 -12.594 -15.375 1 96.88 296 TYR A O 1
ATOM 2365 N N . PHE A 1 297 ? -20.766 -13.594 -16.141 1 96 297 PHE A N 1
ATOM 2366 C CA . PHE A 1 297 ? -20.047 -13.383 -14.883 1 96 297 PHE A CA 1
ATOM 2367 C C . PHE A 1 297 ? -19.281 -12.062 -14.914 1 96 297 PHE A C 1
ATOM 2369 O O . PHE A 1 297 ? -18.844 -11.57 -13.875 1 96 297 PHE A O 1
ATOM 2376 N N . TYR A 1 298 ? -19.078 -11.43 -16.109 1 93.88 298 TYR A N 1
ATOM 2377 C CA . TYR A 1 298 ? -18.312 -10.188 -16.172 1 93.88 298 TYR A CA 1
ATOM 2378 C C . TYR A 1 298 ? -19.141 -9.07 -16.781 1 93.88 298 TYR A C 1
ATOM 2380 O O . TYR A 1 298 ? -19.328 -8.016 -16.172 1 93.88 298 TYR A O 1
ATOM 2388 N N . PHE A 1 299 ? -19.781 -9.328 -17.891 1 96 299 PHE A N 1
ATOM 2389 C CA . PHE A 1 299 ? -20.516 -8.281 -18.594 1 96 299 PHE A CA 1
ATOM 2390 C C . PHE A 1 299 ? -21.781 -7.895 -17.844 1 96 299 PHE A C 1
ATOM 2392 O O . PHE A 1 299 ? -22.062 -6.711 -17.672 1 96 299 PHE A O 1
ATOM 2399 N N . ILE A 1 300 ? -22.5 -8.875 -17.406 1 97.38 300 ILE A N 1
ATOM 2400 C CA . ILE A 1 300 ? -23.766 -8.609 -16.734 1 97.38 300 ILE A CA 1
ATOM 2401 C C . ILE A 1 300 ? -23.516 -7.844 -15.445 1 97.38 300 ILE A C 1
ATOM 2403 O O . ILE A 1 300 ? -24.188 -6.852 -15.156 1 97.38 300 ILE A O 1
ATOM 2407 N N . PRO A 1 301 ? -22.562 -8.273 -14.617 1 97.44 301 PRO A N 1
ATOM 2408 C CA . PRO A 1 301 ? -22.297 -7.488 -13.414 1 97.44 301 PRO A CA 1
ATOM 2409 C C . PRO A 1 301 ? -21.891 -6.051 -13.727 1 97.44 301 PRO A C 1
ATOM 2411 O O . PRO A 1 301 ? -22.312 -5.121 -13.031 1 97.44 301 PRO A O 1
ATOM 2414 N N . TYR A 1 302 ? -21.109 -5.82 -14.758 1 95.81 302 TYR A N 1
ATOM 2415 C CA . TYR A 1 302 ? -20.703 -4.473 -15.148 1 95.81 302 TYR A CA 1
ATOM 2416 C C . TYR A 1 302 ? -21.906 -3.648 -15.586 1 95.81 302 TYR A C 1
ATOM 2418 O O . TYR A 1 302 ? -22.031 -2.479 -15.219 1 95.81 302 TYR A O 1
ATOM 2426 N N . LEU A 1 303 ? -22.75 -4.254 -16.375 1 96.69 303 LEU A N 1
ATOM 2427 C CA . LEU A 1 303 ? -23.969 -3.59 -16.844 1 96.69 303 LEU A CA 1
ATOM 2428 C C . LEU A 1 303 ? -24.891 -3.264 -15.672 1 96.69 303 LEU A C 1
ATOM 2430 O O . LEU A 1 303 ? -25.5 -2.189 -15.633 1 96.69 303 LEU A O 1
ATOM 2434 N N . PHE A 1 304 ? -25.016 -4.227 -14.773 1 98 304 PHE A N 1
ATOM 2435 C CA . PHE A 1 304 ? -25.844 -4.02 -13.586 1 98 304 PHE A CA 1
ATOM 2436 C C . PHE A 1 304 ? -25.344 -2.824 -12.781 1 98 304 PHE A C 1
ATOM 2438 O O . PHE A 1 304 ? -26.141 -2.004 -12.32 1 98 304 PHE A O 1
ATOM 2445 N N . LEU A 1 305 ? -24.078 -2.693 -12.578 1 97.06 305 LEU A N 1
ATOM 2446 C CA . LEU A 1 305 ? -23.484 -1.573 -11.859 1 97.06 305 LEU A CA 1
ATOM 2447 C C . LEU A 1 305 ? -23.75 -0.257 -12.578 1 97.06 305 LEU A C 1
ATOM 2449 O O . LEU A 1 305 ? -24.094 0.745 -11.945 1 97.06 305 LEU A O 1
ATOM 2453 N N . ALA A 1 306 ? -23.641 -0.239 -13.906 1 96.75 306 ALA A N 1
ATOM 2454 C CA . ALA A 1 306 ? -23.906 0.963 -14.695 1 96.75 306 ALA A CA 1
ATOM 2455 C C . ALA A 1 306 ? -25.359 1.388 -14.57 1 96.75 306 ALA A C 1
ATOM 2457 O O . ALA A 1 306 ? -25.656 2.572 -14.398 1 96.75 306 ALA A O 1
ATOM 2458 N N . ILE A 1 307 ? -26.219 0.426 -14.617 1 97.44 307 ILE A N 1
ATOM 2459 C CA . ILE A 1 307 ? -27.656 0.714 -14.539 1 97.44 307 ILE A CA 1
ATOM 2460 C C . ILE A 1 307 ? -28 1.267 -13.164 1 97.44 307 ILE A C 1
ATOM 2462 O O . ILE A 1 307 ? -28.734 2.25 -13.047 1 97.44 307 ILE A O 1
ATOM 2466 N N . THR A 1 308 ? -27.5 0.625 -12.141 1 97.56 308 THR A N 1
ATOM 2467 C CA . THR A 1 308 ? -27.781 1.103 -10.789 1 97.56 308 THR A CA 1
ATOM 2468 C C . THR A 1 308 ? -27.234 2.514 -10.594 1 97.56 308 THR A C 1
ATOM 2470 O O . THR A 1 308 ? -27.859 3.338 -9.922 1 97.56 308 THR A O 1
ATOM 2473 N N . THR A 1 309 ? -26.078 2.818 -11.148 1 97.06 309 THR A N 1
ATOM 2474 C CA . THR A 1 309 ? -25.516 4.164 -11.07 1 97.06 309 THR A CA 1
ATOM 2475 C C . THR A 1 309 ? -26.406 5.16 -11.82 1 97.06 309 THR A C 1
ATOM 2477 O O . THR A 1 309 ? -26.609 6.285 -11.352 1 97.06 309 THR A O 1
ATOM 2480 N N . ALA A 1 310 ? -26.891 4.77 -12.93 1 96.94 310 ALA A N 1
ATOM 2481 C CA . ALA A 1 310 ? -27.797 5.625 -13.695 1 96.94 310 ALA A CA 1
ATOM 2482 C C . ALA A 1 310 ? -29.062 5.945 -12.906 1 96.94 310 ALA A C 1
ATOM 2484 O O . ALA A 1 310 ? -29.531 7.086 -12.898 1 96.94 310 ALA A O 1
ATOM 2485 N N . VAL A 1 311 ? -29.578 4.961 -12.289 1 97.19 311 VAL A N 1
ATOM 2486 C CA . VAL A 1 311 ? -30.766 5.16 -11.461 1 97.19 311 VAL A CA 1
ATOM 2487 C C . VAL A 1 311 ? -30.453 6.117 -10.312 1 97.19 311 VAL A C 1
ATOM 2489 O O . VAL A 1 311 ? -31.25 7.004 -10 1 97.19 311 VAL A O 1
ATOM 2492 N N . HIS A 1 312 ? -29.312 5.941 -9.664 1 97 312 HIS A N 1
ATOM 2493 C CA . HIS A 1 312 ? -28.844 6.824 -8.602 1 97 312 HIS A CA 1
ATOM 2494 C C . HIS A 1 312 ? -28.828 8.281 -9.062 1 97 312 HIS A C 1
ATOM 2496 O O . HIS A 1 312 ? -29.328 9.164 -8.359 1 97 312 HIS A O 1
ATOM 2502 N N . LEU A 1 313 ? -28.297 8.492 -10.242 1 95.88 313 LEU A N 1
ATOM 2503 C CA . LEU A 1 313 ? -28.188 9.852 -10.766 1 95.88 313 LEU A CA 1
ATOM 2504 C C . LEU A 1 313 ? -29.562 10.43 -11.094 1 95.88 313 LEU A C 1
ATOM 2506 O O . LEU A 1 313 ? -29.812 11.617 -10.875 1 95.88 313 LEU A O 1
ATOM 2510 N N . ASN A 1 314 ? -30.453 9.609 -11.547 1 95.06 314 ASN A N 1
ATOM 2511 C CA . ASN A 1 314 ? -31.797 10.07 -11.898 1 95.06 314 ASN A CA 1
ATOM 2512 C C . ASN A 1 314 ? -32.625 10.383 -10.656 1 95.06 314 ASN A C 1
ATOM 2514 O O . ASN A 1 314 ? -33.531 11.227 -10.703 1 95.06 314 ASN A O 1
ATOM 2518 N N . MET A 1 315 ? -32.281 9.797 -9.578 1 95.81 315 MET A N 1
ATOM 2519 C CA . MET A 1 315 ? -33.031 9.992 -8.336 1 95.81 315 MET A CA 1
ATOM 2520 C C . MET A 1 315 ? -32.594 11.273 -7.641 1 95.81 315 MET A C 1
ATOM 2522 O O . MET A 1 315 ? -33.281 11.758 -6.734 1 95.81 315 MET A O 1
ATOM 2526 N N . LEU A 1 316 ? -31.531 11.828 -8.117 1 96 316 LEU A N 1
ATOM 2527 C CA . LEU A 1 316 ? -30.969 12.984 -7.441 1 96 316 LEU A CA 1
ATOM 2528 C C . LEU A 1 316 ? -30.875 14.18 -8.383 1 96 316 LEU A C 1
ATOM 2530 O O . LEU A 1 316 ? -29.781 14.617 -8.734 1 96 316 LEU A O 1
ATOM 2534 N N . PRO A 1 317 ? -31.891 14.836 -8.727 1 93.12 317 PRO A N 1
ATOM 2535 C CA . PRO A 1 317 ? -31.891 15.922 -9.711 1 93.12 317 PRO A CA 1
ATOM 2536 C C . PRO A 1 317 ? -31.422 17.25 -9.133 1 93.12 317 PRO A C 1
ATOM 2538 O O . PRO A 1 317 ? -31.062 18.156 -9.875 1 93.12 317 PRO A O 1
ATOM 2541 N N . GLY A 1 318 ? -31.375 17.359 -7.809 1 92.88 318 GLY A N 1
ATOM 2542 C CA . GLY A 1 318 ? -31 18.625 -7.195 1 92.88 318 GLY A CA 1
ATOM 2543 C C . GLY A 1 318 ? -29.547 18.688 -6.793 1 92.88 318 GLY A C 1
ATOM 2544 O O . GLY A 1 318 ? -28.875 17.656 -6.723 1 92.88 318 GLY A O 1
ATOM 2545 N N . THR A 1 319 ? -29.062 19.906 -6.527 1 90.12 319 THR A N 1
ATOM 2546 C CA . THR A 1 319 ? -27.703 20.109 -6.027 1 90.12 319 THR A CA 1
ATOM 2547 C C . THR A 1 319 ? -27.609 19.719 -4.559 1 90.12 319 THR A C 1
ATOM 2549 O O . THR A 1 319 ? -28.594 19.75 -3.83 1 90.12 319 THR A O 1
ATOM 2552 N N . GLY A 1 320 ? -26.438 19.25 -4.258 1 89.06 320 GLY A N 1
ATOM 2553 C CA . GLY A 1 320 ? -26.188 18.844 -2.883 1 89.06 320 GLY A CA 1
ATOM 2554 C C . GLY A 1 320 ? -24.734 18.922 -2.484 1 89.06 320 GLY A C 1
ATOM 2555 O O . GLY A 1 320 ? -23.953 19.641 -3.115 1 89.06 320 GLY A O 1
ATOM 2556 N N . GLU A 1 321 ? -24.359 18.281 -1.457 1 86.06 321 GLU A N 1
ATOM 2557 C CA . GLU A 1 321 ? -23.016 18.328 -0.89 1 86.06 321 GLU A CA 1
ATOM 2558 C C . GLU A 1 321 ? -21.984 17.766 -1.857 1 86.06 321 GLU A C 1
ATOM 2560 O O . GLU A 1 321 ? -20.812 18.141 -1.811 1 86.06 321 GLU A O 1
ATOM 2565 N N . GLY A 1 322 ? -22.375 16.969 -2.734 1 87.88 322 GLY A N 1
ATOM 2566 C CA . GLY A 1 322 ? -21.453 16.344 -3.664 1 87.88 322 GLY A CA 1
ATOM 2567 C C . GLY A 1 322 ? -21.266 17.141 -4.949 1 87.88 322 GLY A C 1
ATOM 2568 O O . GLY A 1 322 ? -20.422 16.781 -5.781 1 87.88 322 GLY A O 1
ATOM 2569 N N . THR A 1 323 ? -21.859 18.203 -5.133 1 88.88 323 THR A N 1
ATOM 2570 C CA . THR A 1 323 ? -21.938 18.938 -6.387 1 88.88 323 THR A CA 1
ATOM 2571 C C . THR A 1 323 ? -20.562 19.5 -6.77 1 88.88 323 THR A C 1
ATOM 2573 O O . THR A 1 323 ? -20.156 19.406 -7.926 1 88.88 323 THR A O 1
ATOM 2576 N N . PRO A 1 324 ? -19.781 19.953 -5.789 1 85.31 324 PRO A N 1
ATOM 2577 C CA . PRO A 1 324 ? -18.516 20.578 -6.16 1 85.31 324 PRO A CA 1
ATOM 2578 C C . PRO A 1 324 ? -17.5 19.578 -6.711 1 85.31 324 PRO A C 1
ATOM 2580 O O . PRO A 1 324 ? -16.484 19.969 -7.293 1 85.31 324 PRO A O 1
ATOM 2583 N N . PHE A 1 325 ? -17.812 18.391 -6.605 1 87.69 325 PHE A N 1
ATOM 2584 C CA . PHE A 1 325 ? -16.812 17.375 -6.934 1 87.69 325 PHE A CA 1
ATOM 2585 C C . PHE A 1 325 ? -17 16.875 -8.359 1 87.69 325 PHE A C 1
ATOM 2587 O O . PHE A 1 325 ? -16.156 16.125 -8.875 1 87.69 325 PHE A O 1
ATOM 2594 N N . VAL A 1 326 ? -18.047 17.219 -8.953 1 91.25 326 VAL A N 1
ATOM 2595 C CA . VAL A 1 326 ? -18.266 16.844 -10.344 1 91.25 326 VAL A CA 1
ATOM 2596 C C . VAL A 1 326 ? -17.969 18.016 -11.266 1 91.25 326 VAL A C 1
ATOM 2598 O O . VAL A 1 326 ? -17.891 19.172 -10.805 1 91.25 326 VAL A O 1
ATOM 2601 N N . SER A 1 327 ? -17.812 17.719 -12.547 1 90.06 327 SER A N 1
ATOM 2602 C CA . SER A 1 327 ? -17.453 18.734 -13.523 1 90.06 327 SER A CA 1
ATOM 2603 C C . SER A 1 327 ? -18.578 19.75 -13.711 1 90.06 327 SER A C 1
ATOM 2605 O O . SER A 1 327 ? -19.734 19.469 -13.359 1 90.06 327 SER A O 1
ATOM 2607 N N . GLY A 1 328 ? -18.203 20.922 -14.227 1 88.44 328 GLY A N 1
ATOM 2608 C CA . GLY A 1 328 ? -19.203 21.953 -14.508 1 88.44 328 GLY A CA 1
ATOM 2609 C C . GLY A 1 328 ? -20.281 21.484 -15.469 1 88.44 328 GLY A C 1
ATOM 2610 O O . GLY A 1 328 ? -21.453 21.781 -15.273 1 88.44 328 GLY A O 1
ATOM 2611 N N . GLN A 1 329 ? -19.859 20.797 -16.453 1 89.62 329 GLN A N 1
ATOM 2612 C CA . GLN A 1 329 ? -20.828 20.266 -17.406 1 89.62 329 GLN A CA 1
ATOM 2613 C C . GLN A 1 329 ? -21.797 19.281 -16.734 1 89.62 329 GLN A C 1
ATOM 2615 O O . GLN A 1 329 ? -22.984 19.266 -17.047 1 89.62 329 GLN A O 1
ATOM 2620 N N . PHE A 1 330 ? -21.312 18.469 -15.812 1 92.81 330 PHE A N 1
ATOM 2621 C CA . PHE A 1 330 ? -22.141 17.578 -15.023 1 92.81 330 PHE A CA 1
ATOM 2622 C C . PHE A 1 330 ? -23.109 18.359 -14.148 1 92.81 330 PHE A C 1
ATOM 2624 O O . PHE A 1 330 ? -24.297 18.016 -14.047 1 92.81 330 PHE A O 1
ATOM 2631 N N . GLN A 1 331 ? -22.672 19.406 -13.578 1 90.5 331 GLN A N 1
ATOM 2632 C CA . GLN A 1 331 ? -23.484 20.234 -12.688 1 90.5 331 GLN A CA 1
ATOM 2633 C C . GLN A 1 331 ? -24.641 20.875 -13.438 1 90.5 331 GLN A C 1
ATOM 2635 O O . GLN A 1 331 ? -25.703 21.156 -12.852 1 90.5 331 GLN A O 1
ATOM 2640 N N . SER A 1 332 ? -24.453 21.156 -14.719 1 89.81 332 SER A N 1
ATOM 2641 C CA . SER A 1 332 ? -25.484 21.812 -15.516 1 89.81 332 SER A CA 1
ATOM 2642 C C . SER A 1 332 ? -26.703 20.922 -15.68 1 89.81 332 SER A C 1
ATOM 2644 O O . SER A 1 332 ? -27.781 21.406 -16.062 1 89.81 332 SER A O 1
ATOM 2646 N N . SER A 1 333 ? -26.625 19.656 -15.359 1 90.5 333 SER A N 1
ATOM 2647 C CA . SER A 1 333 ? -27.75 18.734 -15.469 1 90.5 333 SER A CA 1
ATOM 2648 C C . SER A 1 333 ? -28.672 18.844 -14.266 1 90.5 333 SER A C 1
ATOM 2650 O O . SER A 1 333 ? -29.797 18.328 -14.297 1 90.5 333 SER A O 1
ATOM 2652 N N . PHE A 1 334 ? -28.219 19.516 -13.273 1 91.56 334 PHE A N 1
ATOM 2653 C CA . PHE A 1 334 ? -29.047 19.656 -12.078 1 91.56 334 PHE A CA 1
ATOM 2654 C C . PHE A 1 334 ? -30.125 20.719 -12.289 1 91.56 334 PHE A C 1
ATOM 2656 O O . PHE A 1 334 ? -29.906 21.703 -12.977 1 91.56 334 PHE A O 1
ATOM 2663 N N . ILE A 1 335 ? -31.234 20.531 -11.742 1 88.44 335 ILE A N 1
ATOM 2664 C CA . ILE A 1 335 ? -32.375 21.406 -11.922 1 88.44 335 ILE A CA 1
ATOM 2665 C C . ILE A 1 335 ? -32.062 22.797 -11.383 1 88.44 335 ILE A C 1
ATOM 2667 O O . ILE A 1 335 ? -32.469 23.812 -11.977 1 88.44 335 ILE A O 1
ATOM 2671 N N . ASN A 1 336 ? -31.344 22.922 -10.336 1 81.62 336 ASN A N 1
ATOM 2672 C CA . ASN A 1 336 ? -31.109 24.219 -9.703 1 81.62 336 ASN A CA 1
ATOM 2673 C C . ASN A 1 336 ? -29.766 24.812 -10.117 1 81.62 336 ASN A C 1
ATOM 2675 O O . ASN A 1 336 ? -29.297 25.781 -9.523 1 81.62 336 ASN A O 1
ATOM 2679 N N . PHE A 1 337 ? -29.172 24.328 -11.133 1 84.5 337 PHE A N 1
ATOM 2680 C CA . PHE A 1 337 ? -27.906 24.859 -11.602 1 84.5 337 PHE A CA 1
ATOM 2681 C C . PHE A 1 337 ? -28.125 25.922 -12.68 1 84.5 337 PHE A C 1
ATOM 2683 O O . PHE A 1 337 ? -28.812 25.672 -13.664 1 84.5 337 PHE A O 1
ATOM 2690 N N . PRO A 1 338 ? -27.625 27.078 -12.445 1 81.25 338 PRO A N 1
ATOM 2691 C CA . PRO A 1 338 ? -27.812 28.125 -13.445 1 81.25 338 PRO A CA 1
ATOM 2692 C C . PRO A 1 338 ? -26.969 27.922 -14.695 1 81.25 338 PRO A C 1
ATOM 2694 O O . PRO A 1 338 ? -25.75 28.094 -14.664 1 81.25 338 PRO A O 1
ATOM 2697 N N . ASN A 1 339 ? -27.531 27.359 -15.719 1 82.75 339 ASN A N 1
ATOM 2698 C CA . ASN A 1 339 ? -26.844 27.188 -17 1 82.75 339 ASN A CA 1
ATOM 2699 C C . ASN A 1 339 ? -27.297 28.203 -18.031 1 82.75 339 ASN A C 1
ATOM 2701 O O . ASN A 1 339 ? -27.906 27.859 -19.031 1 82.75 339 ASN A O 1
ATOM 2705 N N . GLU A 1 340 ? -26.844 29.422 -17.797 1 81.81 340 GLU A N 1
ATOM 2706 C CA . GLU A 1 340 ? -27.219 30.516 -18.703 1 81.81 340 GLU A CA 1
ATOM 2707 C C . GLU A 1 340 ? -26.141 30.703 -19.781 1 81.81 340 GLU A C 1
ATOM 2709 O O . GLU A 1 340 ? -24.984 30.328 -19.594 1 81.81 340 GLU A O 1
ATOM 2714 N N . LYS A 1 341 ? -26.641 31.25 -20.797 1 86.19 341 LYS A N 1
ATOM 2715 C CA . LYS A 1 341 ? -25.703 31.562 -21.875 1 86.19 341 LYS A CA 1
ATOM 2716 C C . LYS A 1 341 ? -24.797 32.719 -21.5 1 86.19 341 LYS A C 1
ATOM 2718 O O . LYS A 1 341 ? -25.266 33.719 -20.938 1 86.19 341 LYS A O 1
ATOM 2723 N N . VAL A 1 342 ? -23.547 32.531 -21.703 1 87.44 342 VAL A N 1
ATOM 2724 C CA . VAL A 1 342 ? -22.547 33.562 -21.438 1 87.44 342 VAL A CA 1
ATOM 2725 C C . VAL A 1 342 ? -21.891 34 -22.75 1 87.44 342 VAL A C 1
ATOM 2727 O O . VAL A 1 342 ? -21.812 33.219 -23.703 1 87.44 342 VAL A O 1
ATOM 2730 N N . VAL A 1 343 ? -21.5 35.312 -22.734 1 88.44 343 VAL A N 1
ATOM 2731 C CA . VAL A 1 343 ? -20.781 35.812 -23.891 1 88.44 343 VAL A CA 1
ATOM 2732 C C . VAL A 1 343 ? -19.469 35.031 -24.078 1 88.44 343 VAL A C 1
ATOM 2734 O O . VAL A 1 343 ? -18.719 34.844 -23.109 1 88.44 343 VAL A O 1
ATOM 2737 N N . SER A 1 344 ? -19.094 34.625 -25.25 1 89 344 SER A N 1
ATOM 2738 C CA . SER A 1 344 ? -18.016 33.688 -25.531 1 89 344 SER A CA 1
ATOM 2739 C C . SER A 1 344 ? -16.656 34.406 -25.531 1 89 344 SER A C 1
ATOM 2741 O O . SER A 1 344 ? -15.727 33.969 -24.859 1 89 344 SER A O 1
ATOM 2743 N N . PRO A 1 345 ? -16.484 35.531 -26.188 1 89.06 345 PRO A N 1
ATOM 2744 C CA . PRO A 1 345 ? -15.156 36.156 -26.234 1 89.06 345 PRO A CA 1
ATOM 2745 C C . PRO A 1 345 ? -14.758 36.812 -24.906 1 89.06 345 PRO A C 1
ATOM 2747 O O . PRO A 1 345 ? -15.562 37.531 -24.297 1 89.06 345 PRO A O 1
ATOM 2750 N N . VAL A 1 346 ? -13.555 36.5 -24.547 1 92.25 346 VAL A N 1
ATOM 2751 C CA . VAL A 1 346 ? -12.977 37.094 -23.344 1 92.25 346 VAL A CA 1
ATOM 2752 C C . VAL A 1 346 ? -11.891 38.094 -23.734 1 92.25 346 VAL A C 1
ATOM 2754 O O . VAL A 1 346 ? -11.062 37.812 -24.609 1 92.25 346 VAL A O 1
ATOM 2757 N N . GLY A 1 347 ? -11.914 39.25 -23.141 1 90.06 347 GLY A N 1
ATOM 2758 C CA . GLY A 1 347 ? -10.938 40.281 -23.438 1 90.06 347 GLY A CA 1
ATOM 2759 C C . GLY A 1 347 ? -10.609 41.156 -22.25 1 90.06 347 GLY A C 1
ATOM 2760 O O . GLY A 1 347 ? -10.992 40.844 -21.125 1 90.06 347 GLY A O 1
ATOM 2761 N N . ILE A 1 348 ? -9.828 42.219 -22.594 1 88.56 348 ILE A N 1
ATOM 2762 C CA . ILE A 1 348 ? -9.477 43.188 -21.562 1 88.56 348 ILE A CA 1
ATOM 2763 C C . ILE A 1 348 ? -10.734 43.875 -21.062 1 88.56 348 ILE A C 1
ATOM 2765 O O . ILE A 1 348 ? -11.57 44.312 -21.859 1 88.56 348 ILE A O 1
ATOM 2769 N N . GLY A 1 349 ? -10.883 43.875 -19.734 1 87.31 349 GLY A N 1
ATOM 2770 C CA . GLY A 1 349 ? -12.055 44.5 -19.141 1 87.31 349 GLY A CA 1
ATOM 2771 C C . GLY A 1 349 ? -13.141 43.5 -18.766 1 87.31 349 GLY A C 1
ATOM 2772 O O . GLY A 1 349 ? -14.156 43.844 -18.172 1 87.31 349 GLY A O 1
ATOM 2773 N N . SER A 1 350 ? -12.914 42.281 -19.078 1 91.38 350 SER A N 1
ATOM 2774 C CA . SER A 1 350 ? -13.883 41.25 -18.766 1 91.38 350 SER A CA 1
ATOM 2775 C C . SER A 1 350 ? -13.82 40.875 -17.281 1 91.38 350 SER A C 1
ATOM 2777 O O . SER A 1 350 ? -12.75 40.906 -16.672 1 91.38 350 SER A O 1
ATOM 2779 N N . PHE A 1 351 ? -14.984 40.562 -16.719 1 91.44 351 PHE A N 1
ATOM 2780 C CA . PHE A 1 351 ? -15.109 39.906 -15.414 1 91.44 351 PHE A CA 1
ATOM 2781 C C . PHE A 1 351 ? -15.328 38.406 -15.578 1 91.44 351 PHE A C 1
ATOM 2783 O O . PHE A 1 351 ? -16.375 38 -16.078 1 91.44 351 PHE A O 1
ATOM 2790 N N . ILE A 1 352 ? -14.359 37.719 -15.102 1 94.44 352 ILE A N 1
ATOM 2791 C CA . ILE A 1 352 ? -14.422 36.281 -15.43 1 94.44 352 ILE A CA 1
ATOM 2792 C C . ILE A 1 352 ? -14.266 35.438 -14.156 1 94.44 352 ILE A C 1
ATOM 2794 O O . ILE A 1 352 ? -13.742 35.938 -13.148 1 94.44 352 ILE A O 1
ATOM 2798 N N . SER A 1 353 ? -14.75 34.219 -14.18 1 94.69 353 SER A N 1
ATOM 2799 C CA . SER A 1 353 ? -14.43 33.188 -13.211 1 94.69 353 SER A CA 1
ATOM 2800 C C . SER A 1 353 ? -13.641 32.062 -13.852 1 94.69 353 SER A C 1
ATOM 2802 O O . SER A 1 353 ? -14 31.562 -14.93 1 94.69 353 SER A O 1
ATOM 2804 N N . LEU A 1 354 ? -12.594 31.688 -13.234 1 95.5 354 LEU A N 1
ATOM 2805 C CA . LEU A 1 354 ? -11.727 30.625 -13.742 1 95.5 354 LEU A CA 1
ATOM 2806 C C . LEU A 1 354 ? -11.945 29.328 -12.969 1 95.5 354 LEU A C 1
ATOM 2808 O O . LEU A 1 354 ? -12.008 29.344 -11.734 1 95.5 354 LEU A O 1
ATOM 2812 N N . ARG A 1 355 ? -12.062 28.312 -13.695 1 93.5 355 ARG A N 1
ATOM 2813 C CA . ARG A 1 355 ? -12.227 26.984 -13.109 1 93.5 355 ARG A CA 1
ATOM 2814 C C . ARG A 1 355 ? -11.102 26.047 -13.539 1 93.5 355 ARG A C 1
ATOM 2816 O O . ARG A 1 355 ? -10.695 26.047 -14.703 1 93.5 355 ARG A O 1
ATOM 2823 N N . HIS A 1 356 ? -10.625 25.312 -12.594 1 93.19 356 HIS A N 1
ATOM 2824 C CA . HIS A 1 356 ? -9.586 24.328 -12.875 1 93.19 356 HIS A CA 1
ATOM 2825 C C . HIS A 1 356 ? -10.164 23.078 -13.531 1 93.19 356 HIS A C 1
ATOM 2827 O O . HIS A 1 356 ? -11.188 22.562 -13.078 1 93.19 356 HIS A O 1
ATOM 2833 N N . VAL A 1 357 ? -9.531 22.578 -14.508 1 88.62 357 VAL A N 1
ATOM 2834 C CA . VAL A 1 357 ? -10.102 21.516 -15.32 1 88.62 357 VAL A CA 1
ATOM 2835 C C . VAL A 1 357 ? -10.078 20.203 -14.539 1 88.62 357 VAL A C 1
ATOM 2837 O O . VAL A 1 357 ? -11.078 19.469 -14.516 1 88.62 357 VAL A O 1
ATOM 2840 N N . LYS A 1 358 ? -9.031 19.891 -13.875 1 84.56 358 LYS A N 1
ATOM 2841 C CA . LYS A 1 358 ? -8.859 18.578 -13.258 1 84.56 358 LYS A CA 1
ATOM 2842 C C . LYS A 1 358 ? -9.539 18.516 -11.891 1 84.56 358 LYS A C 1
ATOM 2844 O O . LYS A 1 358 ? -10.18 17.516 -11.555 1 84.56 358 LYS A O 1
ATOM 2849 N N . THR A 1 359 ? -9.453 19.562 -11.102 1 87.25 359 THR A N 1
ATOM 2850 C CA . THR A 1 359 ? -9.961 19.516 -9.734 1 87.25 359 THR A CA 1
ATOM 2851 C C . THR A 1 359 ? -11.305 20.234 -9.633 1 87.25 359 THR A C 1
ATOM 2853 O O . THR A 1 359 ? -11.984 20.156 -8.609 1 87.25 359 THR A O 1
ATOM 2856 N N . ASN A 1 360 ? -11.742 20.938 -10.648 1 88.44 360 ASN A N 1
ATOM 2857 C CA . ASN A 1 360 ? -13.055 21.562 -10.773 1 88.44 360 ASN A CA 1
ATOM 2858 C C . ASN A 1 360 ? -13.242 22.688 -9.773 1 88.44 360 ASN A C 1
ATOM 2860 O O . ASN A 1 360 ? -14.375 23.062 -9.461 1 88.44 360 ASN A O 1
ATOM 2864 N N . VAL A 1 361 ? -12.203 23.219 -9.188 1 91.88 361 VAL A N 1
ATOM 2865 C CA . VAL A 1 361 ? -12.328 24.312 -8.234 1 91.88 361 VAL A CA 1
ATOM 2866 C C . VAL A 1 361 ? -12.195 25.641 -8.953 1 91.88 361 VAL A C 1
ATOM 2868 O O . VAL A 1 361 ? -11.625 25.719 -10.047 1 91.88 361 VAL A O 1
ATOM 2871 N N . TYR A 1 362 ? -12.773 26.672 -8.344 1 94.31 362 TYR A N 1
ATOM 2872 C CA . TYR A 1 362 ? -12.648 28.047 -8.828 1 94.31 362 TYR A CA 1
ATOM 2873 C C . TYR A 1 362 ? -11.406 28.719 -8.258 1 94.31 362 TYR A C 1
ATOM 2875 O O . TYR A 1 362 ? -11.031 28.469 -7.109 1 94.31 362 TYR A O 1
ATOM 2883 N N . LEU A 1 363 ? -10.82 29.5 -9.078 1 96 363 LEU A N 1
ATOM 2884 C CA . LEU A 1 363 ? -9.805 30.391 -8.531 1 96 363 LEU A CA 1
ATOM 2885 C C . LEU A 1 363 ? -10.438 31.406 -7.578 1 96 363 LEU A C 1
ATOM 2887 O O . LEU A 1 363 ? -11.258 32.219 -7.996 1 96 363 LEU A O 1
ATOM 2891 N N . HIS A 1 364 ? -10.094 31.359 -6.348 1 93.88 364 HIS A N 1
ATOM 2892 C CA . HIS A 1 364 ? -10.789 32.031 -5.266 1 93.88 364 HIS A CA 1
ATOM 2893 C C . HIS A 1 364 ? -9.812 32.844 -4.398 1 93.88 364 HIS A C 1
ATOM 2895 O O . HIS A 1 364 ? -8.648 32.438 -4.262 1 93.88 364 HIS A O 1
ATOM 2901 N N . SER A 1 365 ? -10.203 33.906 -3.928 1 93.25 365 SER A N 1
ATOM 2902 C CA . SER A 1 365 ? -9.453 34.688 -2.934 1 93.25 365 SER A CA 1
ATOM 2903 C C . SER A 1 365 ? -10.398 35.406 -1.976 1 93.25 365 SER A C 1
ATOM 2905 O O . SER A 1 365 ? -11.594 35.5 -2.232 1 93.25 365 SER A O 1
ATOM 2907 N N . HIS A 1 366 ? -9.93 35.781 -0.799 1 88.38 366 HIS A N 1
ATOM 2908 C CA . HIS A 1 366 ? -10.664 36.531 0.215 1 88.38 366 HIS A CA 1
ATOM 2909 C C . HIS A 1 366 ? -9.719 37.344 1.094 1 88.38 366 HIS A C 1
ATOM 2911 O O . HIS A 1 366 ? -8.5 37.219 0.972 1 88.38 366 HIS A O 1
ATOM 2917 N N . ASP A 1 367 ? -10.328 38.094 1.941 1 84.44 367 ASP A N 1
ATOM 2918 C CA . ASP A 1 367 ? -9.523 39 2.74 1 84.44 367 ASP A CA 1
ATOM 2919 C C . ASP A 1 367 ? -8.867 38.281 3.914 1 84.44 367 ASP A C 1
ATOM 2921 O O . ASP A 1 367 ? -9.062 38.656 5.07 1 84.44 367 ASP A O 1
ATOM 2925 N N . GLU A 1 368 ? -8.188 37.25 3.666 1 86.69 368 GLU A N 1
ATOM 2926 C CA . GLU A 1 368 ? -7.395 36.469 4.629 1 86.69 368 GLU A CA 1
ATOM 2927 C C . GLU A 1 368 ? -5.965 36.281 4.133 1 86.69 368 GLU A C 1
ATOM 2929 O O . GLU A 1 368 ? -5.73 36.188 2.926 1 86.69 368 GLU A O 1
ATOM 2934 N N . PHE A 1 369 ? -5.035 36.281 5.078 1 86.75 369 PHE A N 1
ATOM 2935 C CA . PHE A 1 369 ? -3.619 36.25 4.734 1 86.75 369 PHE A CA 1
ATOM 2936 C C . PHE A 1 369 ? -2.969 34.938 5.172 1 86.75 369 PHE A C 1
ATOM 2938 O O . PHE A 1 369 ? -3.408 34.312 6.141 1 86.75 369 PHE A O 1
ATOM 2945 N N . TYR A 1 370 ? -1.983 34.562 4.371 1 86.31 370 TYR A N 1
ATOM 2946 C CA . TYR A 1 370 ? -1.211 33.406 4.781 1 86.31 370 TYR A CA 1
ATOM 2947 C C . TYR A 1 370 ? -0.489 33.656 6.098 1 86.31 370 TYR A C 1
ATOM 2949 O O . TYR A 1 370 ? 0.02 34.75 6.328 1 86.31 370 TYR A O 1
ATOM 2957 N N . LYS A 1 371 ? -0.396 32.656 6.898 1 72.81 371 LYS A N 1
ATOM 2958 C CA . LYS A 1 371 ? 0.24 32.781 8.203 1 72.81 371 LYS A CA 1
ATOM 2959 C C . LYS A 1 371 ? 1.748 32.562 8.109 1 72.81 371 LYS A C 1
ATOM 2961 O O . LYS A 1 371 ? 2.508 33.062 8.938 1 72.81 371 LYS A O 1
ATOM 2966 N N . SER A 1 372 ? 2.111 31.75 7.152 1 70.56 372 SER A N 1
ATOM 2967 C CA . SER A 1 372 ? 3.529 31.484 6.926 1 70.56 372 SER A CA 1
ATOM 2968 C C . SER A 1 372 ? 3.934 31.828 5.496 1 70.56 372 SER A C 1
ATOM 2970 O O . SER A 1 372 ? 3.08 32.125 4.656 1 70.56 372 SER A O 1
ATOM 2972 N N . GLY A 1 373 ? 5.188 32 5.219 1 76.5 373 GLY A N 1
ATOM 2973 C CA . GLY A 1 373 ? 5.688 32.375 3.904 1 76.5 373 GLY A CA 1
ATOM 2974 C C . GLY A 1 373 ? 5.75 33.875 3.693 1 76.5 373 GLY A C 1
ATOM 2975 O O . GLY A 1 373 ? 6.355 34.594 4.492 1 76.5 373 GLY A O 1
ATOM 2976 N N . SER A 1 374 ? 5.035 34.375 2.666 1 80.38 374 SER A N 1
ATOM 2977 C CA . SER A 1 374 ? 5.066 35.781 2.338 1 80.38 374 SER A CA 1
ATOM 2978 C C . SER A 1 374 ? 4.094 36.562 3.205 1 80.38 374 SER A C 1
ATOM 2980 O O . SER A 1 374 ? 4.188 37.812 3.293 1 80.38 374 SER A O 1
ATOM 2982 N N . ARG A 1 375 ? 3.068 35.875 3.799 1 82.88 375 ARG A N 1
ATOM 2983 C CA . ARG A 1 375 ? 2.021 36.469 4.621 1 82.88 375 ARG A CA 1
ATOM 2984 C C . ARG A 1 375 ? 1.152 37.406 3.801 1 82.88 375 ARG A C 1
ATOM 2986 O O . ARG A 1 375 ? 0.589 38.375 4.336 1 82.88 375 ARG A O 1
ATOM 2993 N N . GLN A 1 376 ? 1.183 37.219 2.535 1 89.69 376 GLN A N 1
ATOM 2994 C CA . GLN A 1 376 ? 0.304 37.969 1.64 1 89.69 376 GLN A CA 1
ATOM 2995 C C . GLN A 1 376 ? -1.087 37.344 1.589 1 89.69 376 GLN A C 1
ATOM 2997 O O . GLN A 1 376 ? -1.358 36.344 2.285 1 89.69 376 GLN A O 1
ATOM 3002 N N . GLN A 1 377 ? -1.97 38.062 0.817 1 91.88 377 GLN A N 1
ATOM 3003 C CA . GLN A 1 377 ? -3.348 37.594 0.744 1 91.88 377 GLN A CA 1
ATOM 3004 C C . GLN A 1 377 ? -3.426 36.219 0.089 1 91.88 377 GLN A C 1
ATOM 3006 O O . GLN A 1 377 ? -2.768 35.969 -0.924 1 91.88 377 GLN A O 1
ATOM 3011 N N . GLN A 1 378 ? -4.312 35.406 0.621 1 92.12 378 GLN A N 1
ATOM 3012 C CA . GLN A 1 378 ? -4.395 34 0.186 1 92.12 378 GLN A CA 1
ATOM 3013 C C . GLN A 1 378 ? -5.145 33.875 -1.137 1 92.12 378 GLN A C 1
ATOM 3015 O O . GLN A 1 378 ? -6.133 34.594 -1.362 1 92.12 378 GLN A O 1
ATOM 3020 N N . VAL A 1 379 ? -4.688 33.094 -2.021 1 94.56 379 VAL A N 1
ATOM 3021 C CA . VAL A 1 379 ? -5.395 32.625 -3.207 1 94.56 379 VAL A CA 1
ATOM 3022 C C . VAL A 1 379 ? -5.57 31.109 -3.141 1 94.56 379 VAL A C 1
ATOM 3024 O O . VAL A 1 379 ? -4.586 30.359 -3.084 1 94.56 379 VAL A O 1
ATOM 3027 N N . THR A 1 380 ? -6.824 30.609 -3.119 1 93.56 380 THR A N 1
ATOM 3028 C CA . THR A 1 380 ? -7.121 29.203 -2.928 1 93.56 380 THR A CA 1
ATOM 3029 C C . THR A 1 380 ? -8.133 28.719 -3.961 1 93.56 380 THR A C 1
ATOM 3031 O O . THR A 1 380 ? -8.648 29.5 -4.75 1 93.56 380 THR A O 1
ATOM 3034 N N . GLY A 1 381 ? -8.242 27.406 -4.016 1 93 381 GLY A N 1
ATOM 3035 C CA . GLY A 1 381 ? -9.297 26.797 -4.809 1 93 381 GLY A CA 1
ATOM 3036 C C . GLY A 1 381 ? -10.555 26.516 -4.012 1 93 381 GLY A C 1
ATOM 3037 O O . GLY A 1 381 ? -10.5 25.859 -2.967 1 93 381 GLY A O 1
ATOM 3038 N N . TYR A 1 382 ? -11.656 27.047 -4.516 1 90.12 382 TYR A N 1
ATOM 3039 C CA . TYR A 1 382 ? -12.938 26.906 -3.836 1 90.12 382 TYR A CA 1
ATOM 3040 C C . TYR A 1 382 ? -13.938 26.141 -4.703 1 90.12 382 TYR A C 1
ATOM 3042 O O . TYR A 1 382 ? -14.031 26.391 -5.91 1 90.12 382 TYR A O 1
ATOM 3050 N N . GLY A 1 383 ? -14.758 25.297 -4.164 1 86.12 383 GLY A N 1
ATOM 3051 C CA . GLY A 1 383 ? -15.602 24.375 -4.918 1 86.12 383 GLY A CA 1
ATOM 3052 C C . GLY A 1 383 ? -16.969 24.969 -5.25 1 86.12 383 GLY A C 1
ATOM 3053 O O . GLY A 1 383 ? -17.703 24.391 -6.055 1 86.12 383 GLY A O 1
ATOM 3054 N N . TYR A 1 384 ? -17.391 26.031 -4.723 1 84 384 TYR A N 1
ATOM 3055 C CA . TYR A 1 384 ? -18.719 26.594 -4.898 1 84 384 TYR A CA 1
ATOM 3056 C C . TYR A 1 384 ? -18.672 27.938 -5.605 1 84 384 TYR A C 1
ATOM 3058 O O . TYR A 1 384 ? -17.641 28.594 -5.613 1 84 384 TYR A O 1
ATOM 3066 N N . ARG A 1 385 ? -19.703 28.188 -6.184 1 84.06 385 ARG A N 1
ATOM 3067 C CA . ARG A 1 385 ? -19.828 29.516 -6.789 1 84.06 385 ARG A CA 1
ATOM 3068 C C . ARG A 1 385 ? -19.906 30.594 -5.723 1 84.06 385 ARG A C 1
ATOM 3070 O O . ARG A 1 385 ? -20.625 30.438 -4.727 1 84.06 385 ARG A O 1
ATOM 3077 N N . ASP A 1 386 ? -19 31.516 -5.93 1 85.88 386 ASP A N 1
ATOM 3078 C CA . ASP A 1 386 ? -18.891 32.625 -4.984 1 85.88 386 ASP A CA 1
ATOM 3079 C C . ASP A 1 386 ? -18.453 33.906 -5.695 1 85.88 386 ASP A C 1
ATOM 3081 O O . ASP A 1 386 ? -17.812 33.844 -6.746 1 85.88 386 ASP A O 1
ATOM 3085 N N . LEU A 1 387 ? -18.828 34.969 -5.23 1 85.25 387 LEU A N 1
ATOM 3086 C CA . LEU A 1 387 ? -18.406 36.25 -5.801 1 85.25 387 LEU A CA 1
ATOM 3087 C C . LEU A 1 387 ? -16.906 36.438 -5.707 1 85.25 387 LEU A C 1
ATOM 3089 O O . LEU A 1 387 ? -16.297 37.125 -6.523 1 85.25 387 LEU A O 1
ATOM 3093 N N . ASN A 1 388 ? -16.391 35.844 -4.699 1 90.69 388 ASN A N 1
ATOM 3094 C CA . ASN A 1 388 ? -14.945 35.938 -4.488 1 90.69 388 ASN A CA 1
ATOM 3095 C C . ASN A 1 388 ? -14.18 35.156 -5.555 1 90.69 388 ASN A C 1
ATOM 3097 O O . ASN A 1 388 ? -12.945 35.156 -5.57 1 90.69 388 ASN A O 1
ATOM 3101 N N . ASN A 1 389 ? -14.953 34.594 -6.508 1 94.38 389 ASN A N 1
ATOM 3102 C CA . ASN A 1 389 ? -14.328 33.875 -7.594 1 94.38 389 ASN A CA 1
ATOM 3103 C C . ASN A 1 389 ? -14.094 34.75 -8.82 1 94.38 389 ASN A C 1
ATOM 3105 O O . ASN A 1 389 ? -13.508 34.312 -9.805 1 94.38 389 ASN A O 1
ATOM 3109 N N . ILE A 1 390 ? -14.492 35.938 -8.789 1 94.06 390 ILE A N 1
ATOM 3110 C CA . ILE A 1 390 ? -14.5 36.781 -9.984 1 94.06 390 ILE A CA 1
ATOM 3111 C C . ILE A 1 390 ? -13.195 37.562 -10.062 1 94.06 390 ILE A C 1
ATOM 3113 O O . ILE A 1 390 ? -12.758 38.156 -9.07 1 94.06 390 ILE A O 1
ATOM 3117 N N . TRP A 1 391 ? -12.641 37.594 -11.227 1 95 391 TRP A N 1
ATOM 3118 C CA . TRP A 1 391 ? -11.398 38.312 -11.516 1 95 391 TRP A CA 1
ATOM 3119 C C . TRP A 1 391 ? -11.57 39.25 -12.703 1 95 391 TRP A C 1
ATOM 3121 O O . TRP A 1 391 ? -12.258 38.906 -13.672 1 95 391 TRP A O 1
ATOM 3131 N N . PHE A 1 392 ? -10.945 40.344 -12.594 1 91.31 392 PHE A N 1
ATOM 3132 C CA . PHE A 1 392 ? -10.969 41.375 -13.641 1 91.31 392 PHE A CA 1
ATOM 3133 C C . PHE A 1 392 ? -9.719 41.281 -14.508 1 91.31 392 PHE A C 1
ATOM 3135 O O . PHE A 1 392 ? -8.594 41.312 -13.992 1 91.31 392 PHE A O 1
ATOM 3142 N N . VAL A 1 393 ? -9.945 41.156 -15.82 1 92.5 393 VAL A N 1
ATOM 3143 C CA . VAL A 1 393 ? -8.828 41.062 -16.75 1 92.5 393 VAL A CA 1
ATOM 3144 C C . VAL A 1 393 ? -8.305 42.438 -17.094 1 92.5 393 VAL A C 1
ATOM 3146 O O . VAL A 1 393 ? -9 43.219 -17.75 1 92.5 393 VAL A O 1
ATOM 3149 N N . GLU A 1 394 ? -7.051 42.625 -16.672 1 86.94 394 GLU A N 1
ATOM 3150 C CA . GLU A 1 394 ? -6.426 43.938 -16.891 1 86.94 394 GLU A CA 1
ATOM 3151 C C . GLU A 1 394 ? -5.297 43.844 -17.922 1 86.94 394 GLU A C 1
ATOM 3153 O O . GLU A 1 394 ? -4.684 42.781 -18.078 1 86.94 394 GLU A O 1
ATOM 3158 N N . ASN A 1 395 ? -5.105 44.906 -18.609 1 81.31 395 ASN A N 1
ATOM 3159 C CA . ASN A 1 395 ? -3.971 45 -19.531 1 81.31 395 ASN A CA 1
ATOM 3160 C C . ASN A 1 395 ? -2.67 45.281 -18.766 1 81.31 395 ASN A C 1
ATOM 3162 O O . ASN A 1 395 ? -2.693 45.656 -17.594 1 81.31 395 ASN A O 1
ATOM 3166 N N . VAL A 1 396 ? -1.498 44.906 -19.391 1 75 396 VAL A N 1
ATOM 3167 C CA . VAL A 1 396 ? -0.178 45.062 -18.797 1 75 396 VAL A CA 1
ATOM 3168 C C . VAL A 1 396 ? 0.092 46.562 -18.531 1 75 396 VAL A C 1
ATOM 3170 O O . VAL A 1 396 ? 0.646 46.906 -17.484 1 75 396 VAL A O 1
ATOM 3173 N N . SER A 1 397 ? -0.083 47.375 -19.578 1 60.34 397 SER A N 1
ATOM 3174 C CA . SER A 1 397 ? 0.212 48.781 -19.484 1 60.34 397 SER A CA 1
ATOM 3175 C C . SER A 1 397 ? -0.881 49.531 -18.719 1 60.34 397 SER A C 1
ATOM 3177 O O . SER A 1 397 ? -2.064 49.406 -19.047 1 60.34 397 SER A O 1
ATOM 3179 N N . VAL A 1 398 ? -0.937 49.406 -17.375 1 52.22 398 VAL A N 1
ATOM 3180 C CA . VAL A 1 398 ? -1.941 50.125 -16.594 1 52.22 398 VAL A CA 1
ATOM 3181 C C . VAL A 1 398 ? -2.115 51.531 -17.141 1 52.22 398 VAL A C 1
ATOM 3183 O O . VAL A 1 398 ? -1.249 52.406 -16.938 1 52.22 398 VAL A O 1
ATOM 3186 N N . SER A 1 399 ? -2.377 51.781 -18.281 1 44.97 399 SER A N 1
ATOM 3187 C CA . SER A 1 399 ? -2.652 53.188 -18.453 1 44.97 399 SER A CA 1
ATOM 3188 C C . SER A 1 399 ? -3.771 53.656 -17.531 1 44.97 399 SER A C 1
ATOM 3190 O O . SER A 1 399 ? -4.684 52.906 -17.219 1 44.97 399 SER A O 1
ATOM 3192 N N . ALA A 1 400 ? -3.537 54.625 -16.703 1 44.81 400 ALA A N 1
ATOM 3193 C CA . ALA A 1 400 ? -4.371 55.375 -15.781 1 44.81 400 ALA A CA 1
ATOM 3194 C C . ALA A 1 400 ? -5.805 55.469 -16.297 1 44.81 400 ALA A C 1
ATOM 3196 O O . ALA A 1 400 ? -6.688 56 -15.594 1 44.81 400 ALA A O 1
ATOM 3197 N N . GLY A 1 401 ? -6.121 54.969 -17.531 1 49.28 401 GLY A N 1
ATOM 3198 C CA . GLY A 1 401 ? -7.457 55.281 -18 1 49.28 401 GLY A CA 1
ATOM 3199 C C . GLY A 1 401 ? -8.445 54.156 -17.828 1 49.28 401 GLY A C 1
ATOM 3200 O O . GLY A 1 401 ? -8.102 53.094 -17.297 1 49.28 401 GLY A O 1
ATOM 3201 N N . ASN A 1 402 ? -9.734 54.406 -18.047 1 54.62 402 ASN A N 1
ATOM 3202 C CA . ASN A 1 402 ? -10.875 53.5 -18.047 1 54.62 402 ASN A CA 1
ATOM 3203 C C . ASN A 1 402 ? -10.68 52.344 -19.031 1 54.62 402 ASN A C 1
ATOM 3205 O O . ASN A 1 402 ? -10.648 52.562 -20.25 1 54.62 402 ASN A O 1
ATOM 3209 N N . PRO A 1 403 ? -10.258 51.062 -18.578 1 62.62 403 PRO A N 1
ATOM 3210 C CA . PRO A 1 403 ? -10.078 49.938 -19.469 1 62.62 403 PRO A CA 1
ATOM 3211 C C . PRO A 1 403 ? -11.266 49.75 -20.422 1 62.62 403 PRO A C 1
ATOM 3213 O O . PRO A 1 403 ? -11.133 49.062 -21.453 1 62.62 403 PRO A O 1
ATOM 3216 N N . HIS A 1 404 ? -12.453 50.344 -20.156 1 68 404 HIS A N 1
ATOM 3217 C CA . HIS A 1 404 ? -13.648 50.156 -20.969 1 68 404 HIS A CA 1
ATOM 3218 C C . HIS A 1 404 ? -13.836 51.281 -21.969 1 68 404 HIS A C 1
ATOM 3220 O O . HIS A 1 404 ? -14.844 51.344 -22.688 1 68 404 HIS A O 1
ATOM 3226 N N . ALA A 1 405 ? -12.914 52.188 -21.969 1 64.12 405 ALA A N 1
ATOM 3227 C CA . ALA A 1 405 ? -12.984 53.281 -22.938 1 64.12 405 ALA A CA 1
ATOM 3228 C C . ALA A 1 405 ? -12.523 52.812 -24.312 1 64.12 405 ALA A C 1
ATOM 3230 O O . ALA A 1 405 ? -12.945 53.375 -25.328 1 64.12 405 ALA A O 1
ATOM 3231 N N . GLU A 1 406 ? -11.742 51.844 -24.281 1 69.31 406 GLU A N 1
ATOM 3232 C CA . GLU A 1 406 ? -11.266 51.281 -25.547 1 69.31 406 GLU A CA 1
ATOM 3233 C C . GLU A 1 406 ? -12.18 50.188 -26.047 1 69.31 406 GLU A C 1
ATOM 3235 O O . GLU A 1 406 ? -12.852 49.5 -25.25 1 69.31 406 GLU A O 1
ATOM 3240 N N . PRO A 1 407 ? -12.305 50.156 -27.359 1 77.06 407 PRO A N 1
ATOM 3241 C CA . PRO A 1 407 ? -13.133 49.062 -27.906 1 77.06 407 PRO A CA 1
ATOM 3242 C C . PRO A 1 407 ? -12.656 47.688 -27.453 1 77.06 407 PRO A C 1
ATOM 3244 O O . PRO A 1 407 ? -11.453 47.469 -27.281 1 77.06 407 PRO A O 1
ATOM 3247 N N . PHE A 1 408 ? -13.578 46.875 -27.281 1 85.06 408 PHE A N 1
ATOM 3248 C CA . PHE A 1 408 ? -13.344 45.5 -26.828 1 85.06 408 PHE A CA 1
ATOM 3249 C C . PHE A 1 408 ? -12.469 44.75 -27.828 1 85.06 408 PHE A C 1
ATOM 3251 O O . PHE A 1 408 ? -12.703 44.812 -29.031 1 85.06 408 PHE A O 1
ATOM 3258 N N . ARG A 1 409 ? -11.43 44.188 -27.406 1 79.12 409 ARG A N 1
ATOM 3259 C CA . ARG A 1 409 ? -10.586 43.312 -28.203 1 79.12 409 ARG A CA 1
ATOM 3260 C C . ARG A 1 409 ? -10.43 41.938 -27.531 1 79.12 409 ARG A C 1
ATOM 3262 O O . ARG A 1 409 ? -9.953 41.844 -26.391 1 79.12 409 ARG A O 1
ATOM 3269 N N . PRO A 1 410 ? -10.781 40.906 -28.266 1 85.31 410 PRO A N 1
ATOM 3270 C CA . PRO A 1 410 ? -10.57 39.562 -27.719 1 85.31 410 PRO A CA 1
ATOM 3271 C C . PRO A 1 410 ? -9.094 39.219 -27.562 1 85.31 410 PRO A C 1
ATOM 3273 O O . PRO A 1 410 ? -8.266 39.625 -28.375 1 85.31 410 PRO A O 1
ATOM 3276 N N . LEU A 1 411 ? -8.805 38.531 -26.531 1 89.31 411 LEU A N 1
ATOM 3277 C CA . LEU A 1 411 ? -7.422 38.156 -26.25 1 89.31 411 LEU A CA 1
ATOM 3278 C C . LEU A 1 411 ? -7.023 36.906 -27.047 1 89.31 411 LEU A C 1
ATOM 3280 O O . LEU A 1 411 ? -7.824 36 -27.203 1 89.31 411 LEU A O 1
ATOM 3284 N N . SER A 1 412 ? -5.797 36.969 -27.531 1 86.06 412 SER A N 1
ATOM 3285 C CA . SER A 1 412 ? -5.258 35.875 -28.312 1 86.06 412 SER A CA 1
ATOM 3286 C C . SER A 1 412 ? -4.168 35.125 -27.547 1 86.06 412 SER A C 1
ATOM 3288 O O . SER A 1 412 ? -3.781 35.562 -26.453 1 86.06 412 SER A O 1
ATOM 3290 N N . ASN A 1 413 ? -3.744 34.062 -28.172 1 87.94 413 ASN A N 1
ATOM 3291 C CA . ASN A 1 413 ? -2.697 33.25 -27.578 1 87.94 413 ASN A CA 1
ATOM 3292 C C . ASN A 1 413 ? -1.435 34.031 -27.297 1 87.94 413 ASN A C 1
ATOM 3294 O O . ASN A 1 413 ? -1.041 34.875 -28.109 1 87.94 413 ASN A O 1
ATOM 3298 N N . GLU A 1 414 ? -0.817 33.938 -26.141 1 86.25 414 GLU A N 1
ATOM 3299 C CA . GLU A 1 414 ? 0.452 34.5 -25.688 1 86.25 414 GLU A CA 1
ATOM 3300 C C . GLU A 1 414 ? 0.279 35.938 -25.234 1 86.25 414 GLU A C 1
ATOM 3302 O O . GLU A 1 414 ? 1.26 36.688 -25.094 1 86.25 414 GLU A O 1
ATOM 3307 N N . ALA A 1 415 ? -0.977 36.312 -25.062 1 87.88 415 ALA A N 1
ATOM 3308 C CA . ALA A 1 415 ? -1.226 37.656 -24.547 1 87.88 415 ALA A CA 1
ATOM 3309 C C . ALA A 1 415 ? -0.79 37.75 -23.078 1 87.88 415 ALA A C 1
ATOM 3311 O O . ALA A 1 415 ? -0.907 36.781 -22.328 1 87.88 415 ALA A O 1
ATOM 3312 N N . TYR A 1 416 ? -0.213 38.906 -22.734 1 89.44 416 TYR A N 1
ATOM 3313 C CA . TYR A 1 416 ? 0.12 39.188 -21.344 1 89.44 416 TYR A CA 1
ATOM 3314 C C . TYR A 1 416 ? -1.029 39.875 -20.641 1 89.44 416 TYR A C 1
ATOM 3316 O O . TYR A 1 416 ? -1.585 40.844 -21.156 1 89.44 416 TYR A O 1
ATOM 3324 N N . ILE A 1 417 ? -1.377 39.344 -19.516 1 91.19 417 ILE A N 1
ATOM 3325 C CA . ILE A 1 417 ? -2.508 39.938 -18.797 1 91.19 417 ILE A CA 1
ATOM 3326 C C . ILE A 1 417 ? -2.199 40 -17.312 1 91.19 417 ILE A C 1
ATOM 3328 O O . ILE A 1 417 ? -1.266 39.344 -16.828 1 91.19 417 ILE A O 1
ATOM 3332 N N . LYS A 1 418 ? -2.971 40.844 -16.578 1 90.75 418 LYS A N 1
ATOM 3333 C CA . LYS A 1 418 ? -3.049 40.844 -15.117 1 90.75 418 LYS A CA 1
ATOM 3334 C C . LYS A 1 418 ? -4.457 40.5 -14.641 1 90.75 418 LYS A C 1
ATOM 3336 O O . LYS A 1 418 ? -5.441 40.875 -15.281 1 90.75 418 LYS A O 1
ATOM 3341 N N . LEU A 1 419 ? -4.523 39.781 -13.641 1 93.5 419 LEU A N 1
ATOM 3342 C CA . LEU A 1 419 ? -5.816 39.406 -13.062 1 93.5 419 LEU A CA 1
ATOM 3343 C C . LEU A 1 419 ? -6.008 40.094 -11.703 1 93.5 419 LEU A C 1
ATOM 3345 O O . LEU A 1 419 ? -5.27 39.812 -10.758 1 93.5 419 LEU A O 1
ATOM 3349 N N . LYS A 1 420 ? -6.949 40.875 -11.609 1 91.12 420 LYS A N 1
ATOM 3350 C CA . LYS A 1 420 ? -7.27 41.625 -10.383 1 91.12 420 LYS A CA 1
ATOM 3351 C C . LYS A 1 420 ? -8.508 41.031 -9.711 1 91.12 420 LYS A C 1
ATOM 3353 O O . LYS A 1 420 ? -9.562 40.906 -10.336 1 91.12 420 LYS A O 1
ATOM 3358 N N . HIS A 1 421 ? -8.328 40.719 -8.531 1 93.19 421 HIS A N 1
ATOM 3359 C CA . HIS A 1 421 ? -9.461 40.219 -7.773 1 93.19 421 HIS A CA 1
ATOM 3360 C C . HIS A 1 421 ? -10.508 41.281 -7.551 1 93.19 421 HIS A C 1
ATOM 3362 O O . HIS A 1 421 ? -10.18 42.375 -7.066 1 93.19 421 HIS A O 1
ATOM 3368 N N . LEU A 1 422 ? -11.656 40.969 -7.789 1 88.56 422 LEU A N 1
ATOM 3369 C CA . LEU A 1 422 ? -12.703 42 -7.82 1 88.56 422 LEU A CA 1
ATOM 3370 C C . LEU A 1 422 ? -12.984 42.531 -6.422 1 88.56 422 LEU A C 1
ATOM 3372 O O . LEU A 1 422 ? -13.086 43.75 -6.227 1 88.56 422 LEU A O 1
ATOM 3376 N N . GLN A 1 423 ? -13.117 41.719 -5.418 1 87.19 423 GLN A N 1
ATOM 3377 C CA . GLN A 1 423 ? -13.555 42.094 -4.086 1 87.19 423 GLN A CA 1
ATOM 3378 C C . GLN A 1 423 ? -12.422 42.781 -3.318 1 87.19 423 GLN A C 1
ATOM 3380 O O . GLN A 1 423 ? -12.641 43.812 -2.666 1 87.19 423 GLN A O 1
ATOM 3385 N N . SER A 1 424 ? -11.234 42.25 -3.406 1 87.75 424 SER A N 1
ATOM 3386 C CA . SER A 1 424 ? -10.125 42.781 -2.613 1 87.75 424 SER A CA 1
ATOM 3387 C C . SER A 1 424 ? -9.336 43.844 -3.395 1 87.75 424 SER A C 1
ATOM 3389 O O . SER A 1 424 ? -8.625 44.656 -2.807 1 87.75 424 SER A O 1
ATOM 3391 N N . GLY A 1 425 ? -9.359 43.812 -4.672 1 86.56 425 GLY A N 1
ATOM 3392 C CA . GLY A 1 425 ? -8.633 44.75 -5.508 1 86.56 425 GLY A CA 1
ATOM 3393 C C . GLY A 1 425 ? -7.172 44.375 -5.688 1 86.56 425 GLY A C 1
ATOM 3394 O O . GLY A 1 425 ? -6.406 45.125 -6.289 1 86.56 425 GLY A O 1
ATOM 3395 N N . ARG A 1 426 ? -6.852 43.312 -5.203 1 91.44 426 ARG A N 1
ATOM 3396 C CA . ARG A 1 426 ? -5.465 42.875 -5.312 1 91.44 426 ARG A CA 1
ATOM 3397 C C . ARG A 1 426 ? -5.266 42 -6.547 1 91.44 426 ARG A C 1
ATOM 3399 O O . ARG A 1 426 ? -6.227 41.438 -7.09 1 91.44 426 ARG A O 1
ATOM 3406 N N . ARG A 1 427 ? -3.982 41.938 -6.949 1 92.81 427 ARG A N 1
ATOM 3407 C CA . ARG A 1 427 ? -3.691 41.219 -8.195 1 92.81 427 ARG A CA 1
ATOM 3408 C C . ARG A 1 427 ? -3.062 39.875 -7.918 1 92.81 427 ARG A C 1
ATOM 3410 O O . ARG A 1 427 ? -2.35 39.688 -6.926 1 92.81 427 ARG A O 1
ATOM 3417 N N . LEU A 1 428 ? -3.334 38.938 -8.867 1 94.81 428 LEU A N 1
ATOM 3418 C CA . LEU A 1 428 ? -2.727 37.594 -8.812 1 94.81 428 LEU A CA 1
ATOM 3419 C C . LEU A 1 428 ? -1.212 37.688 -8.969 1 94.81 428 LEU A C 1
ATOM 3421 O O . LEU A 1 428 ? -0.718 38.25 -9.953 1 94.81 428 LEU A O 1
ATOM 3425 N N . HIS A 1 429 ? -0.545 37.094 -8 1 92.06 429 HIS A N 1
ATOM 3426 C CA . HIS A 1 429 ? 0.876 37.344 -7.805 1 92.06 429 HIS A CA 1
ATOM 3427 C C . HIS A 1 429 ? 1.622 36.062 -7.434 1 92.06 429 HIS A C 1
ATOM 3429 O O . HIS A 1 429 ? 1.063 35.188 -6.777 1 92.06 429 HIS A O 1
ATOM 3435 N N . THR A 1 430 ? 2.822 35.906 -8.016 1 92.69 430 THR A N 1
ATOM 3436 C CA . THR A 1 430 ? 3.695 34.844 -7.539 1 92.69 430 THR A CA 1
ATOM 3437 C C . THR A 1 430 ? 5.125 35.344 -7.367 1 92.69 430 THR A C 1
ATOM 3439 O O . THR A 1 430 ? 5.477 36.406 -7.879 1 92.69 430 THR A O 1
ATOM 3442 N N . HIS A 1 431 ? 5.887 34.719 -6.484 1 86.5 431 HIS A N 1
ATOM 3443 C CA . HIS A 1 431 ? 7.262 35.094 -6.16 1 86.5 431 HIS A CA 1
ATOM 3444 C C . HIS A 1 431 ? 8.062 33.875 -5.68 1 86.5 431 HIS A C 1
ATOM 3446 O O . HIS A 1 431 ? 7.547 32.75 -5.668 1 86.5 431 HIS A O 1
ATOM 3452 N N . ASP A 1 432 ? 9.211 34.188 -5.371 1 80.56 432 ASP A N 1
ATOM 3453 C CA . ASP A 1 432 ? 10.133 33.125 -5.035 1 80.56 432 ASP A CA 1
ATOM 3454 C C . ASP A 1 432 ? 9.953 32.656 -3.586 1 80.56 432 ASP A C 1
ATOM 3456 O O . ASP A 1 432 ? 10.859 32.812 -2.768 1 80.56 432 ASP A O 1
ATOM 3460 N N . GLN A 1 433 ? 8.805 32.219 -3.328 1 84.44 433 GLN A N 1
ATOM 3461 C CA . GLN A 1 433 ? 8.469 31.625 -2.035 1 84.44 433 GLN A CA 1
ATOM 3462 C C . GLN A 1 433 ? 7.836 30.25 -2.205 1 84.44 433 GLN A C 1
ATOM 3464 O O . GLN A 1 433 ? 7.082 30.016 -3.152 1 84.44 433 GLN A O 1
ATOM 3469 N N . ARG A 1 434 ? 8.18 29.438 -1.292 1 82.94 434 ARG A N 1
ATOM 3470 C CA . ARG A 1 434 ? 7.625 28.094 -1.329 1 82.94 434 ARG A CA 1
ATOM 3471 C C . ARG A 1 434 ? 6.125 28.109 -1.054 1 82.94 434 ARG A C 1
ATOM 3473 O O . ARG A 1 434 ? 5.629 28.984 -0.35 1 82.94 434 ARG A O 1
ATOM 3480 N N . ALA A 1 435 ? 5.496 27.109 -1.633 1 85.44 435 ALA A N 1
ATOM 3481 C CA . ALA A 1 435 ? 4.059 26.969 -1.395 1 85.44 435 ALA A CA 1
ATOM 3482 C C . ALA A 1 435 ? 3.773 26.688 0.079 1 85.44 435 ALA A C 1
ATOM 3484 O O . ALA A 1 435 ? 4.637 26.203 0.806 1 85.44 435 ALA A O 1
ATOM 3485 N N . PRO A 1 436 ? 2.664 27.078 0.47 1 78.25 436 PRO A N 1
ATOM 3486 C CA . PRO A 1 436 ? 2.355 27 1.899 1 78.25 436 PRO A CA 1
ATOM 3487 C C . PRO A 1 436 ? 2.342 25.578 2.424 1 78.25 436 PRO A C 1
ATOM 3489 O O . PRO A 1 436 ? 2.758 25.328 3.559 1 78.25 436 PRO A O 1
ATOM 3492 N N . VAL A 1 437 ? 1.743 24.688 1.687 1 77.44 437 VAL A N 1
ATOM 3493 C CA . VAL A 1 437 ? 1.599 23.312 2.18 1 77.44 437 VAL A CA 1
ATOM 3494 C C . VAL A 1 437 ? 2.57 22.391 1.445 1 77.44 437 VAL A C 1
ATOM 3496 O O . VAL A 1 437 ? 3.273 21.594 2.07 1 77.44 437 VAL A O 1
ATOM 3499 N N . THR A 1 438 ? 2.629 22.484 0.166 1 75.81 438 THR A N 1
ATOM 3500 C CA . THR A 1 438 ? 3.48 21.609 -0.644 1 75.81 438 THR A CA 1
ATOM 3501 C C . THR A 1 438 ? 4.93 22.094 -0.607 1 75.81 438 THR A C 1
ATOM 3503 O O . THR A 1 438 ? 5.215 23.25 -0.94 1 75.81 438 THR A O 1
ATOM 3506 N N . ASP A 1 439 ? 5.785 21.141 -0.132 1 66.44 439 ASP A N 1
ATOM 3507 C CA . ASP A 1 439 ? 7.191 21.516 -0.016 1 66.44 439 ASP A CA 1
ATOM 3508 C C . ASP A 1 439 ? 8.008 20.938 -1.167 1 66.44 439 ASP A C 1
ATOM 3510 O O . ASP A 1 439 ? 8.891 20.094 -0.95 1 66.44 439 ASP A O 1
ATOM 3514 N N . ASN A 1 440 ? 7.656 21.281 -2.369 1 66.81 440 ASN A N 1
ATOM 3515 C CA . ASN A 1 440 ? 8.422 20.891 -3.549 1 66.81 440 ASN A CA 1
ATOM 3516 C C . ASN A 1 440 ? 9.172 22.078 -4.141 1 66.81 440 ASN A C 1
ATOM 3518 O O . ASN A 1 440 ? 8.664 23.203 -4.145 1 66.81 440 ASN A O 1
ATOM 3522 N N . ASP A 1 441 ? 10.281 21.812 -4.68 1 64.5 441 ASP A N 1
ATOM 3523 C CA . ASP A 1 441 ? 11.148 22.859 -5.195 1 64.5 441 ASP A CA 1
ATOM 3524 C C . ASP A 1 441 ? 10.578 23.469 -6.473 1 64.5 441 ASP A C 1
ATOM 3526 O O . ASP A 1 441 ? 10.93 24.594 -6.844 1 64.5 441 ASP A O 1
ATOM 3530 N N . TYR A 1 442 ? 9.68 22.812 -7.043 1 72.88 442 TYR A N 1
ATOM 3531 C CA . TYR A 1 442 ? 9.219 23.328 -8.328 1 72.88 442 TYR A CA 1
ATOM 3532 C C . TYR A 1 442 ? 7.902 24.078 -8.18 1 72.88 442 TYR A C 1
ATOM 3534 O O . TYR A 1 442 ? 7.328 24.531 -9.164 1 72.88 442 TYR A O 1
ATOM 3542 N N . GLN A 1 443 ? 7.422 24.172 -6.973 1 84.81 443 GLN A N 1
ATOM 3543 C CA . GLN A 1 443 ? 6.16 24.875 -6.746 1 84.81 443 GLN A CA 1
ATOM 3544 C C . GLN A 1 443 ? 6.367 26.125 -5.906 1 84.81 443 GLN A C 1
ATOM 3546 O O . GLN A 1 443 ? 7.055 26.094 -4.883 1 84.81 443 GLN A O 1
ATOM 3551 N N . TYR A 1 444 ? 5.723 27.203 -6.391 1 88.62 444 TYR A N 1
ATOM 3552 C CA . TYR A 1 444 ? 5.84 28.5 -5.742 1 88.62 444 TYR A CA 1
ATOM 3553 C C . TYR A 1 444 ? 4.496 28.969 -5.195 1 88.62 444 TYR A C 1
ATOM 3555 O O . TYR A 1 444 ? 3.443 28.562 -5.699 1 88.62 444 TYR A O 1
ATOM 3563 N N . GLU A 1 445 ? 4.598 29.844 -4.203 1 92.12 445 GLU A N 1
ATOM 3564 C CA . GLU A 1 445 ? 3.404 30.422 -3.596 1 92.12 445 GLU A CA 1
ATOM 3565 C C . GLU A 1 445 ? 2.707 31.391 -4.551 1 92.12 445 GLU A C 1
ATOM 3567 O O . GLU A 1 445 ? 3.367 32.156 -5.262 1 92.12 445 GLU A O 1
ATOM 3572 N N . VAL A 1 446 ? 1.396 31.281 -4.633 1 95.06 446 VAL A N 1
ATOM 3573 C CA . VAL A 1 446 ? 0.572 32.219 -5.375 1 95.06 446 VAL A CA 1
ATOM 3574 C C . VAL A 1 446 ? -0.27 33.062 -4.402 1 95.06 446 VAL A C 1
ATOM 3576 O O . VAL A 1 446 ? -0.955 32.5 -3.541 1 95.06 446 VAL A O 1
ATOM 3579 N N . THR A 1 447 ? -0.241 34.375 -4.527 1 94.38 447 THR A N 1
ATOM 3580 C CA . THR A 1 447 ? -0.939 35.281 -3.623 1 94.38 447 THR A CA 1
ATOM 3581 C C . THR A 1 447 ? -1.619 36.406 -4.398 1 94.38 447 THR A C 1
ATOM 3583 O O . THR A 1 447 ? -1.441 36.531 -5.613 1 94.38 447 THR A O 1
ATOM 3586 N N . ALA A 1 448 ? -2.51 37.031 -3.725 1 93.31 448 ALA A N 1
ATOM 3587 C CA . ALA A 1 448 ? -3.018 38.312 -4.207 1 93.31 448 ALA A CA 1
ATOM 3588 C C . ALA A 1 448 ? -2.291 39.469 -3.539 1 93.31 448 ALA A C 1
ATOM 3590 O O . ALA A 1 448 ? -2.23 39.562 -2.311 1 93.31 448 ALA A O 1
ATOM 3591 N N . TYR A 1 449 ? -1.762 40.25 -4.379 1 91.12 449 TYR A N 1
ATOM 3592 C CA . TYR A 1 449 ? -0.893 41.281 -3.842 1 91.12 449 TYR A CA 1
ATOM 3593 C C . TYR A 1 449 ? -1.254 42.656 -4.422 1 91.12 449 TYR A C 1
ATOM 3595 O O . TYR A 1 449 ? -1.755 42.75 -5.543 1 91.12 449 TYR A O 1
ATOM 3603 N N . GLY A 1 450 ? -0.95 43.625 -3.574 1 82.94 450 GLY A N 1
ATOM 3604 C CA . GLY A 1 450 ? -1.151 45 -4.027 1 82.94 450 GLY A CA 1
ATOM 3605 C C . GLY A 1 450 ? -2.176 45.75 -3.201 1 82.94 450 GLY A C 1
ATOM 3606 O O . GLY A 1 450 ? -2.607 45.281 -2.15 1 82.94 450 GLY A O 1
ATOM 3607 N N . ALA A 1 451 ? -2.285 46.969 -3.416 1 72.38 451 ALA A N 1
ATOM 3608 C CA . ALA A 1 451 ? -3.244 47.875 -2.783 1 72.38 451 ALA A CA 1
ATOM 3609 C C . ALA A 1 451 ? -3.863 48.812 -3.807 1 72.38 451 ALA A C 1
ATOM 3611 O O . ALA A 1 451 ? -3.467 48.812 -4.973 1 72.38 451 ALA A O 1
ATOM 3612 N N . ASP A 1 452 ? -4.84 49.438 -3.34 1 62.81 452 ASP A N 1
ATOM 3613 C CA . ASP A 1 452 ? -5.453 50.438 -4.211 1 62.81 452 ASP A CA 1
ATOM 3614 C C . ASP A 1 452 ? -4.43 51.469 -4.66 1 62.81 452 ASP A C 1
ATOM 3616 O O . ASP A 1 452 ? -3.688 52 -3.842 1 62.81 452 ASP A O 1
ATOM 3620 N N . GLY A 1 453 ? -4.262 51.688 -5.863 1 60.06 453 GLY A N 1
ATOM 3621 C CA . GLY A 1 453 ? -3.309 52.625 -6.395 1 60.06 453 GLY A CA 1
ATOM 3622 C C . GLY A 1 453 ? -1.962 52.031 -6.723 1 60.06 453 GLY A C 1
ATOM 3623 O O . GLY A 1 453 ? -1.089 52.688 -7.285 1 60.06 453 GLY A O 1
ATOM 3624 N N . TYR A 1 454 ? -1.792 50.875 -6.363 1 68.12 454 TYR A N 1
ATOM 3625 C CA . TYR A 1 454 ? -0.543 50.156 -6.637 1 68.12 454 TYR A CA 1
ATOM 3626 C C . TYR A 1 454 ? -0.524 49.625 -8.062 1 68.12 454 TYR A C 1
ATOM 3628 O O . TYR A 1 454 ? -1.417 48.875 -8.461 1 68.12 454 TYR A O 1
ATOM 3636 N N . PRO A 1 455 ? 0.294 50.25 -8.938 1 64 455 PRO A N 1
ATOM 3637 C CA . PRO A 1 455 ? 0.266 49.875 -10.344 1 64 455 PRO A CA 1
ATOM 3638 C C . PRO A 1 455 ? 0.695 48.406 -10.555 1 64 455 PRO A C 1
ATOM 3640 O O . PRO A 1 455 ? 0.483 47.844 -11.633 1 64 455 PRO A O 1
ATOM 3643 N N . GLY A 1 456 ? 1.03 47.719 -9.625 1 66.88 456 GLY A N 1
ATOM 3644 C CA . GLY A 1 456 ? 1.451 46.344 -9.789 1 66.88 456 GLY A CA 1
ATOM 3645 C C . GLY A 1 456 ? 2.92 46.219 -10.141 1 66.88 456 GLY A C 1
ATOM 3646 O O . GLY A 1 456 ? 3.59 47.188 -10.43 1 66.88 456 GLY A O 1
ATOM 3647 N N . ASP A 1 457 ? 3.488 45 -9.977 1 76.62 457 ASP A N 1
ATOM 3648 C CA . ASP A 1 457 ? 4.867 44.719 -10.352 1 76.62 457 ASP A CA 1
ATOM 3649 C C . ASP A 1 457 ? 4.926 43.562 -11.367 1 76.62 457 ASP A C 1
ATOM 3651 O O . ASP A 1 457 ? 3.889 43.094 -11.852 1 76.62 457 ASP A O 1
ATOM 3655 N N . LEU A 1 458 ? 6.074 43.281 -11.867 1 80.12 458 LEU A N 1
ATOM 3656 C CA . LEU A 1 458 ? 6.289 42.281 -12.906 1 80.12 458 LEU A CA 1
ATOM 3657 C C . LEU A 1 458 ? 5.848 40.906 -12.422 1 80.12 458 LEU A C 1
ATOM 3659 O O . LEU A 1 458 ? 5.594 40 -13.234 1 80.12 458 LEU A O 1
ATOM 3663 N N . ASN A 1 459 ? 5.699 40.781 -11.156 1 88.56 459 ASN A N 1
ATOM 3664 C CA . ASN A 1 459 ? 5.305 39.469 -10.602 1 88.56 459 ASN A CA 1
ATOM 3665 C C . ASN A 1 459 ? 3.797 39.25 -10.695 1 88.56 459 ASN A C 1
ATOM 3667 O O . ASN A 1 459 ? 3.295 38.188 -10.375 1 88.56 459 ASN A O 1
ATOM 3671 N N . ASP A 1 460 ? 3.08 40.281 -11.258 1 90.5 460 ASP A N 1
ATOM 3672 C CA . ASP A 1 460 ? 1.633 40.188 -11.43 1 90.5 460 ASP A CA 1
ATOM 3673 C C . ASP A 1 460 ? 1.275 39.781 -12.859 1 90.5 460 ASP A C 1
ATOM 3675 O O . ASP A 1 460 ? 0.1 39.594 -13.18 1 90.5 460 ASP A O 1
ATOM 3679 N N . LEU A 1 461 ? 2.273 39.625 -13.641 1 89.75 461 LEU A N 1
ATOM 3680 C CA . LEU A 1 461 ? 2.037 39.375 -15.055 1 89.75 461 LEU A CA 1
ATOM 3681 C C . LEU A 1 461 ? 1.859 37.875 -15.312 1 89.75 461 LEU A C 1
ATOM 3683 O O . LEU A 1 461 ? 2.578 37.062 -14.734 1 89.75 461 LEU A O 1
ATOM 3687 N N . TRP A 1 462 ? 0.913 37.562 -16.156 1 94 462 TRP A N 1
ATOM 3688 C CA . TRP A 1 462 ? 0.664 36.188 -16.594 1 94 462 TRP A CA 1
ATOM 3689 C C . TRP A 1 462 ? 0.496 36.125 -18.109 1 94 462 TRP A C 1
ATOM 3691 O O . TRP A 1 462 ? -0.135 37 -18.703 1 94 462 TRP A O 1
ATOM 3701 N N . GLN A 1 463 ? 1.091 35.188 -18.656 1 91.56 463 GLN A N 1
ATOM 3702 C CA . GLN A 1 463 ? 0.961 34.969 -20.094 1 91.56 463 GLN A CA 1
ATOM 3703 C C . GLN A 1 463 ? -0.085 33.906 -20.391 1 91.56 463 GLN A C 1
ATOM 3705 O O . GLN A 1 463 ? -0.043 32.812 -19.828 1 91.56 463 GLN A O 1
ATOM 3710 N N . LEU A 1 464 ? -0.962 34.25 -21.281 1 92.25 464 LEU A N 1
ATOM 3711 C CA . LEU A 1 464 ? -2.039 33.344 -21.672 1 92.25 464 LEU A CA 1
ATOM 3712 C C . LEU A 1 464 ? -1.563 32.375 -22.734 1 92.25 464 LEU A C 1
ATOM 3714 O O . LEU A 1 464 ? -1.07 32.781 -23.781 1 92.25 464 LEU A O 1
ATOM 3718 N N . GLU A 1 465 ? -1.653 31.078 -22.375 1 89 465 GLU A N 1
ATOM 3719 C CA . GLU A 1 465 ? -1.349 30.031 -23.344 1 89 465 GLU A CA 1
ATOM 3720 C C . GLU A 1 465 ? -2.578 29.172 -23.625 1 89 465 GLU A C 1
ATOM 3722 O O . GLU A 1 465 ? -3.074 28.469 -22.734 1 89 465 GLU A O 1
ATOM 3727 N N . ILE A 1 466 ? -3.004 29.172 -24.828 1 88.06 466 ILE A N 1
ATOM 3728 C CA . ILE A 1 466 ? -4.176 28.391 -25.203 1 88.06 466 ILE A CA 1
ATOM 3729 C C . ILE A 1 466 ? -3.754 26.969 -25.594 1 88.06 466 ILE A C 1
ATOM 3731 O O . ILE A 1 466 ? -2.924 26.781 -26.484 1 88.06 466 ILE A O 1
ATOM 3735 N N . VAL A 1 467 ? -4.172 25.953 -24.875 1 82.62 467 VAL A N 1
ATOM 3736 C CA . VAL A 1 467 ? -3.828 24.547 -25.062 1 82.62 467 VAL A CA 1
ATOM 3737 C C . VAL A 1 467 ? -4.77 23.922 -26.094 1 82.62 467 VAL A C 1
ATOM 3739 O O . VAL A 1 467 ? -4.324 23.25 -27.031 1 82.62 467 VAL A O 1
ATOM 3742 N N . SER A 1 468 ? -5.992 23.859 -25.891 1 75.62 468 SER A N 1
ATOM 3743 C CA . SER A 1 468 ? -6.988 23.281 -26.781 1 75.62 468 SER A CA 1
ATOM 3744 C C . SER A 1 468 ? -8.242 24.156 -26.859 1 75.62 468 SER A C 1
ATOM 3746 O O . SER A 1 468 ? -8.562 24.859 -25.891 1 75.62 468 SER A O 1
ATOM 3748 N N . THR A 1 469 ? -8.664 24.281 -28.062 1 64.12 469 THR A N 1
ATOM 3749 C CA . THR A 1 469 ? -9.93 24.984 -28.25 1 64.12 469 THR A CA 1
ATOM 3750 C C . THR A 1 469 ? -10.938 24.078 -28.969 1 64.12 469 THR A C 1
ATOM 3752 O O . THR A 1 469 ? -10.602 23.453 -29.969 1 64.12 469 THR A O 1
ATOM 3755 N N . GLU A 1 470 ? -11.953 23.531 -28.266 1 60.66 470 GLU A N 1
ATOM 3756 C CA . GLU A 1 470 ? -12.992 22.797 -28.969 1 60.66 470 GLU A CA 1
ATOM 3757 C C . GLU A 1 470 ? -13.562 23.609 -30.125 1 60.66 470 GLU A C 1
ATOM 3759 O O . GLU A 1 470 ? -13.922 24.781 -29.953 1 60.66 470 GLU A O 1
ATOM 3764 N N . PRO A 1 471 ? -13.422 23.188 -31.5 1 50 471 PRO A N 1
ATOM 3765 C CA . PRO A 1 471 ? -13.805 24 -32.656 1 50 471 PRO A CA 1
ATOM 3766 C C . PRO A 1 471 ? -15.305 24.312 -32.688 1 50 471 PRO A C 1
ATOM 3768 O O . PRO A 1 471 ? -16.125 23.391 -32.656 1 50 471 PRO A O 1
ATOM 3771 N N . ARG A 1 472 ? -15.938 25.172 -32.156 1 46.81 472 ARG A N 1
ATOM 3772 C CA . ARG A 1 472 ? -17.234 25.562 -32.688 1 46.81 472 ARG A CA 1
ATOM 3773 C C . ARG A 1 472 ? -17.078 26.25 -34.031 1 46.81 472 ARG A C 1
ATOM 3775 O O . ARG A 1 472 ? -16.016 26.797 -34.344 1 46.81 472 ARG A O 1
ATOM 3782 N N . GLU A 1 473 ? -18.078 26.156 -34.969 1 40.34 473 GLU A N 1
ATOM 3783 C CA . GLU A 1 473 ? -18.172 26.766 -36.312 1 40.34 473 GLU A CA 1
ATOM 3784 C C . GLU A 1 473 ? -17.719 28.219 -36.281 1 40.34 473 GLU A C 1
ATOM 3786 O O . GLU A 1 473 ? -18.188 29 -35.438 1 40.34 473 GLU A O 1
ATOM 3791 N N . GLY A 1 474 ? -16.594 28.641 -37.031 1 44.75 474 GLY A N 1
ATOM 3792 C CA . GLY A 1 474 ? -16.094 29.938 -37.469 1 44.75 474 GLY A CA 1
ATOM 3793 C C . GLY A 1 474 ? -14.977 30.484 -36.594 1 44.75 474 GLY A C 1
ATOM 3794 O O . GLY A 1 474 ? -14.336 31.469 -36.906 1 44.75 474 GLY A O 1
ATOM 3795 N N . SER A 1 475 ? -15.117 30.406 -35.25 1 48.56 475 SER A N 1
ATOM 3796 C CA . SER A 1 475 ? -14.18 31.188 -34.438 1 48.56 475 SER A CA 1
ATOM 3797 C C . SER A 1 475 ? -12.859 30.438 -34.25 1 48.56 475 SER A C 1
ATOM 3799 O O . SER A 1 475 ? -12.836 29.203 -34.219 1 48.56 475 SER A O 1
ATOM 3801 N N . SER A 1 476 ? -11.727 31.094 -34.531 1 49.66 476 SER A N 1
ATOM 3802 C CA . SER A 1 476 ? -10.32 30.703 -34.562 1 49.66 476 SER A CA 1
ATOM 3803 C C . SER A 1 476 ? -9.859 30.094 -33.25 1 49.66 476 SER A C 1
ATOM 3805 O O . SER A 1 476 ? -10.312 30.5 -32.188 1 49.66 476 SER A O 1
ATOM 3807 N N . GLN A 1 477 ? -9.281 28.922 -33.281 1 60.06 477 GLN A N 1
ATOM 3808 C CA . GLN A 1 477 ? -8.508 28.234 -32.25 1 60.06 477 GLN A CA 1
ATOM 3809 C C . GLN A 1 477 ? -7.531 29.172 -31.562 1 60.06 477 GLN A C 1
ATOM 3811 O O . GLN A 1 477 ? -6.859 28.797 -30.594 1 60.06 477 GLN A O 1
ATOM 3816 N N . LYS A 1 478 ? -7.699 30.531 -31.859 1 72.81 478 LYS A N 1
ATOM 3817 C CA . LYS A 1 478 ? -6.645 31.438 -31.438 1 72.81 478 LYS A CA 1
ATOM 3818 C C . LYS A 1 478 ? -7.156 32.406 -30.375 1 72.81 478 LYS A C 1
ATOM 3820 O O . LYS A 1 478 ? -6.375 33.156 -29.781 1 72.81 478 LYS A O 1
ATOM 3825 N N . GLU A 1 479 ? -8.477 32.438 -30.172 1 85.06 479 GLU A N 1
ATOM 3826 C CA . GLU A 1 479 ? -9.008 33.438 -29.234 1 85.06 479 GLU A CA 1
ATOM 3827 C C . GLU A 1 479 ? -9.43 32.781 -27.922 1 85.06 479 GLU A C 1
ATOM 3829 O O . GLU A 1 479 ? -9.812 31.609 -27.891 1 85.06 479 GLU A O 1
ATOM 3834 N N . TRP A 1 480 ? -9.297 33.594 -26.875 1 90.94 480 TRP A N 1
ATOM 3835 C CA . TRP A 1 480 ? -9.742 33.156 -25.547 1 90.94 480 TRP A CA 1
ATOM 3836 C C . TRP A 1 480 ? -11.266 33.25 -25.438 1 90.94 480 TRP A C 1
ATOM 3838 O O . TRP A 1 480 ? -11.844 34.312 -25.531 1 90.94 480 TRP A O 1
ATOM 3848 N N . ARG A 1 481 ? -11.859 32.094 -25.359 1 90.25 481 ARG A N 1
ATOM 3849 C CA . ARG A 1 481 ? -13.312 32 -25.297 1 90.25 481 ARG A CA 1
ATOM 3850 C C . ARG A 1 481 ? -13.758 31.281 -24.016 1 90.25 481 ARG A C 1
ATOM 3852 O O . ARG A 1 481 ? -13.102 30.344 -23.562 1 90.25 481 ARG A O 1
ATOM 3859 N N . ALA A 1 482 ? -14.875 31.719 -23.578 1 90.44 482 ALA A N 1
ATOM 3860 C CA . ALA A 1 482 ? -15.438 31.109 -22.375 1 90.44 482 ALA A CA 1
ATOM 3861 C C . ALA A 1 482 ? -15.891 29.688 -22.641 1 90.44 482 ALA A C 1
ATOM 3863 O O . ALA A 1 482 ? -16.484 29.406 -23.688 1 90.44 482 ALA A O 1
ATOM 3864 N N . LEU A 1 483 ? -15.625 28.75 -21.75 1 89.25 483 LEU A N 1
ATOM 3865 C CA . LEU A 1 483 ? -16.047 27.344 -21.703 1 89.25 483 LEU A CA 1
ATOM 3866 C C . LEU A 1 483 ? -15.344 26.547 -22.797 1 89.25 483 LEU A C 1
ATOM 3868 O O . LEU A 1 483 ? -15.102 25.344 -22.641 1 89.25 483 LEU A O 1
ATOM 3872 N N . ASP A 1 484 ? -15 27.109 -23.859 1 87.81 484 ASP A N 1
ATOM 3873 C CA . ASP A 1 484 ? -14.531 26.375 -25.031 1 87.81 484 ASP A CA 1
ATOM 3874 C C . ASP A 1 484 ? -13.008 26.312 -25.062 1 87.81 484 ASP A C 1
ATOM 3876 O O . ASP A 1 484 ? -12.43 25.484 -25.766 1 87.81 484 ASP A O 1
ATOM 3880 N N . THR A 1 485 ? -12.398 27.234 -24.438 1 89.88 485 THR A N 1
ATOM 3881 C CA . THR A 1 485 ? -10.945 27.281 -24.5 1 89.88 485 THR A CA 1
ATOM 3882 C C . THR A 1 485 ? -10.328 26.828 -23.172 1 89.88 485 THR A C 1
ATOM 3884 O O . THR A 1 485 ? -10.734 27.281 -22.109 1 89.88 485 THR A O 1
ATOM 3887 N N . ILE A 1 486 ? -9.438 25.859 -23.297 1 90.81 486 ILE A N 1
ATOM 3888 C CA . ILE A 1 486 ? -8.594 25.484 -22.156 1 90.81 486 ILE A CA 1
ATOM 3889 C C . ILE A 1 486 ? -7.266 26.234 -22.234 1 90.81 486 ILE A C 1
ATOM 3891 O O . ILE A 1 486 ? -6.609 26.25 -23.281 1 90.81 486 ILE A O 1
ATOM 3895 N N . VAL A 1 487 ? -6.957 26.859 -21.125 1 92.06 487 VAL A N 1
ATOM 3896 C CA . VAL A 1 487 ? -5.777 27.719 -21.172 1 92.06 487 VAL A CA 1
ATOM 3897 C C . VAL A 1 487 ? -4.84 27.359 -20.016 1 92.06 487 VAL A C 1
ATOM 3899 O O . VAL A 1 487 ? -5.238 26.688 -19.062 1 92.06 487 VAL A O 1
ATOM 3902 N N . ARG A 1 488 ? -3.576 27.797 -20.156 1 92.88 488 ARG A N 1
ATOM 3903 C CA . ARG A 1 488 ? -2.57 27.812 -19.094 1 92.88 488 ARG A CA 1
ATOM 3904 C C . ARG A 1 488 ? -2.047 29.219 -18.859 1 92.88 488 ARG A C 1
ATOM 3906 O O . ARG A 1 488 ? -1.896 30 -19.812 1 92.88 488 ARG A O 1
ATOM 3913 N N . LEU A 1 489 ? -1.901 29.578 -17.688 1 94.38 489 LEU A N 1
ATOM 3914 C CA . LEU A 1 489 ? -1.339 30.875 -17.344 1 94.38 489 LEU A CA 1
ATOM 3915 C C . LEU A 1 489 ? 0.112 30.734 -16.891 1 94.38 489 LEU A C 1
ATOM 3917 O O . LEU A 1 489 ? 0.382 30.25 -15.797 1 94.38 489 LEU A O 1
ATOM 3921 N N . LYS A 1 490 ? 0.952 31.234 -17.703 1 91.06 490 LYS A N 1
ATOM 3922 C CA . LYS A 1 490 ? 2.389 31.125 -17.469 1 91.06 490 LYS A CA 1
ATOM 3923 C C . LYS A 1 490 ? 2.947 32.406 -16.875 1 91.06 490 LYS A C 1
ATOM 3925 O O . LYS A 1 490 ? 2.664 33.5 -17.375 1 91.06 490 LYS A O 1
ATOM 3930 N N . HIS A 1 491 ? 3.645 32.25 -15.867 1 90.12 491 HIS A N 1
ATOM 3931 C CA . HIS A 1 491 ? 4.383 33.375 -15.344 1 90.12 491 HIS A CA 1
ATOM 3932 C C . HIS A 1 491 ? 5.684 33.594 -16.109 1 90.12 491 HIS A C 1
ATOM 3934 O O . HIS A 1 491 ? 6.551 32.719 -16.125 1 90.12 491 HIS A O 1
ATOM 3940 N N . PRO A 1 492 ? 5.848 34.688 -16.688 1 82.06 492 PRO A N 1
ATOM 3941 C CA . PRO A 1 492 ? 6.965 34.875 -17.609 1 82.06 492 PRO A CA 1
ATOM 3942 C C . PRO A 1 492 ? 8.32 34.906 -16.906 1 82.06 492 PRO A C 1
ATOM 3944 O O . PRO A 1 492 ? 9.328 34.5 -17.484 1 82.06 492 PRO A O 1
ATOM 3947 N N . LEU A 1 493 ? 8.422 35.406 -15.727 1 78.12 493 LEU A N 1
ATOM 3948 C CA . LEU A 1 493 ? 9.695 35.531 -15.023 1 78.12 493 LEU A CA 1
ATOM 3949 C C . LEU A 1 493 ? 10.125 34.188 -14.422 1 78.12 493 LEU A C 1
ATOM 3951 O O . LEU A 1 493 ? 11.25 33.75 -14.633 1 78.12 493 LEU A O 1
ATOM 3955 N N . LYS A 1 494 ? 9.156 33.625 -13.742 1 79.25 494 LYS A N 1
ATOM 3956 C CA . LYS A 1 494 ? 9.477 32.375 -13.047 1 79.25 494 LYS A CA 1
ATOM 3957 C C . LYS A 1 494 ? 9.273 31.172 -13.953 1 79.25 494 LYS A C 1
ATOM 3959 O O . LYS A 1 494 ? 9.703 30.062 -13.625 1 79.25 494 LYS A O 1
ATOM 3964 N N . LYS A 1 495 ? 8.68 31.375 -15.078 1 79.81 495 LYS A N 1
ATOM 3965 C CA . LYS A 1 495 ? 8.398 30.328 -16.062 1 79.81 495 LYS A CA 1
ATOM 3966 C C . LYS A 1 495 ? 7.625 29.172 -15.422 1 79.81 495 LYS A C 1
ATOM 3968 O O . LYS A 1 495 ? 7.93 28 -15.664 1 79.81 495 LYS A O 1
ATOM 3973 N N . CYS A 1 496 ? 6.793 29.5 -14.539 1 87.38 496 CYS A N 1
ATOM 3974 C CA . CYS A 1 496 ? 5.918 28.516 -13.906 1 87.38 496 CYS A CA 1
ATOM 3975 C C . CYS A 1 496 ? 4.469 28.734 -14.32 1 87.38 496 CYS A C 1
ATOM 3977 O O . CYS A 1 496 ? 4.129 29.766 -14.898 1 87.38 496 CYS A O 1
ATOM 3979 N N . TYR A 1 497 ? 3.697 27.703 -14.172 1 91.56 497 TYR A N 1
ATOM 3980 C CA . TYR A 1 497 ? 2.289 27.75 -14.555 1 91.56 497 TYR A CA 1
ATOM 3981 C C . TYR A 1 497 ? 1.391 27.734 -13.32 1 91.56 497 TYR A C 1
ATOM 3983 O O . TYR A 1 497 ? 1.725 27.109 -12.312 1 91.56 497 TYR A O 1
ATOM 3991 N N . LEU A 1 498 ? 0.286 28.484 -13.453 1 94 498 LEU A N 1
ATOM 3992 C CA . LEU A 1 498 ? -0.732 28.391 -12.414 1 94 498 LEU A CA 1
ATOM 3993 C C . LEU A 1 498 ? -1.22 26.953 -12.266 1 94 498 LEU A C 1
ATOM 3995 O O . LEU A 1 498 ? -1.701 26.359 -13.234 1 94 498 LEU A O 1
ATOM 3999 N N . PHE A 1 499 ? -1.131 26.484 -11.07 1 91.31 499 PHE A N 1
ATOM 4000 C CA . PHE A 1 499 ? -1.184 25.047 -10.82 1 91.31 499 PHE A CA 1
ATOM 4001 C C . PHE A 1 499 ? -2.062 24.734 -9.617 1 91.31 499 PHE A C 1
ATOM 4003 O O . PHE A 1 499 ? -2.119 25.516 -8.664 1 91.31 499 PHE A O 1
ATOM 4010 N N . SER A 1 500 ? -2.855 23.672 -9.703 1 88.56 500 SER A N 1
ATOM 4011 C CA . SER A 1 500 ? -3.578 23.188 -8.531 1 88.56 500 SER A CA 1
ATOM 4012 C C . SER A 1 500 ? -3.582 21.656 -8.477 1 88.56 500 SER A C 1
ATOM 4014 O O . SER A 1 500 ? -3.295 21 -9.469 1 88.56 500 SER A O 1
ATOM 4016 N N . HIS A 1 501 ? -3.717 21.109 -7.27 1 82.5 501 HIS A N 1
ATOM 4017 C CA . HIS A 1 501 ? -3.807 19.672 -7 1 82.5 501 HIS A CA 1
ATOM 4018 C C . HIS A 1 501 ? -4.68 19.406 -5.781 1 82.5 501 HIS A C 1
ATOM 4020 O O . HIS A 1 501 ? -5.246 20.328 -5.191 1 82.5 501 HIS A O 1
ATOM 4026 N N . LYS A 1 502 ? -4.883 18.156 -5.477 1 77.44 502 LYS A N 1
ATOM 4027 C CA . LYS A 1 502 ? -5.84 17.781 -4.438 1 77.44 502 LYS A CA 1
ATOM 4028 C C . LYS A 1 502 ? -5.246 17.969 -3.047 1 77.44 502 LYS A C 1
ATOM 4030 O O . LYS A 1 502 ? -5.262 17.062 -2.221 1 77.44 502 LYS A O 1
ATOM 4035 N N . VAL A 1 503 ? -4.496 19.047 -2.799 1 79.06 503 VAL A N 1
ATOM 4036 C CA . VAL A 1 503 ? -3.934 19.391 -1.494 1 79.06 503 VAL A CA 1
ATOM 4037 C C . VAL A 1 503 ? -4.715 20.547 -0.876 1 79.06 503 VAL A C 1
ATOM 4039 O O . VAL A 1 503 ? -4.949 21.562 -1.533 1 79.06 503 VAL A O 1
ATOM 4042 N N . LYS A 1 504 ? -5.18 20.219 0.358 1 77.69 504 LYS A N 1
ATOM 4043 C CA . LYS A 1 504 ? -5.977 21.25 1.034 1 77.69 504 LYS A CA 1
ATOM 4044 C C . LYS A 1 504 ? -5.141 22 2.068 1 77.69 504 LYS A C 1
ATOM 4046 O O . LYS A 1 504 ? -4.23 21.422 2.672 1 77.69 504 LYS A O 1
ATOM 4051 N N . LEU A 1 505 ? -5.527 23.172 2.219 1 77 505 LEU A N 1
ATOM 4052 C CA . LEU A 1 505 ? -4.945 23.969 3.301 1 77 505 LEU A CA 1
ATOM 4053 C C . LEU A 1 505 ? -5.52 23.547 4.648 1 77 505 LEU A C 1
ATOM 4055 O O . LEU A 1 505 ? -6.719 23.281 4.766 1 77 505 LEU A O 1
ATOM 4059 N N . PRO A 1 506 ? -4.824 23.188 5.699 1 60.25 506 PRO A N 1
ATOM 4060 C CA . PRO A 1 506 ? -5.258 22.609 6.973 1 60.25 506 PRO A CA 1
ATOM 4061 C C . PRO A 1 506 ? -6.352 23.438 7.652 1 60.25 506 PRO A C 1
ATOM 4063 O O . PRO A 1 506 ? -7.309 22.875 8.195 1 60.25 506 PRO A O 1
ATOM 4066 N N . ILE A 1 507 ? -6.258 24.75 7.809 1 49.22 507 ILE A N 1
ATOM 4067 C CA . ILE A 1 507 ? -7.184 25.516 8.633 1 49.22 507 ILE A CA 1
ATOM 4068 C C . ILE A 1 507 ? -8.422 25.875 7.812 1 49.22 507 ILE A C 1
ATOM 4070 O O . ILE A 1 507 ? -9.555 25.641 8.258 1 49.22 507 ILE A O 1
ATOM 4074 N N . ILE A 1 508 ? -8.266 26.156 6.637 1 57.22 508 ILE A N 1
ATOM 4075 C CA . ILE A 1 508 ? -9.367 26.703 5.852 1 57.22 508 ILE A CA 1
ATOM 4076 C C . ILE A 1 508 ? -10.031 25.578 5.051 1 57.22 508 ILE A C 1
ATOM 4078 O O . ILE A 1 508 ? -11.227 25.641 4.754 1 57.22 508 ILE A O 1
ATOM 4082 N N . GLY A 1 509 ? -9.383 24.438 4.777 1 70.31 509 GLY A N 1
ATOM 4083 C CA . GLY A 1 509 ? -9.914 23.297 4.051 1 70.31 509 GLY A CA 1
ATOM 4084 C C . GLY A 1 509 ? -10.016 23.531 2.557 1 70.31 509 GLY A C 1
ATOM 4085 O O . GLY A 1 509 ? -10.523 22.688 1.821 1 70.31 509 GLY A O 1
ATOM 4086 N N . GLN A 1 510 ? -9.633 24.75 2.062 1 84 510 GLN A N 1
ATOM 4087 C CA . GLN A 1 510 ? -9.656 25.047 0.633 1 84 510 GLN A CA 1
ATOM 4088 C C . GLN A 1 510 ? -8.43 24.469 -0.068 1 84 510 GLN A C 1
ATOM 4090 O O . GLN A 1 510 ? -7.441 24.125 0.583 1 84 510 GLN A O 1
ATOM 4095 N N . GLN A 1 511 ? -8.578 24.375 -1.325 1 90.12 511 GLN A N 1
ATOM 4096 C CA . GLN A 1 511 ? -7.523 23.719 -2.1 1 90.12 511 GLN A CA 1
ATOM 4097 C C . GLN A 1 511 ? -6.355 24.672 -2.34 1 90.12 511 GLN A C 1
ATOM 4099 O O . GLN A 1 511 ? -6.559 25.875 -2.557 1 90.12 511 GLN A O 1
ATOM 4104 N N . GLU A 1 512 ? -5.16 24.141 -2.369 1 90.56 512 GLU A N 1
ATOM 4105 C CA . GLU A 1 512 ? -3.945 24.922 -2.566 1 90.56 512 GLU A CA 1
ATOM 4106 C C . GLU A 1 512 ? -3.75 25.281 -4.039 1 90.56 512 GLU A C 1
ATOM 4108 O O . GLU A 1 512 ? -3.961 24.438 -4.918 1 90.56 512 GLU A O 1
ATOM 4113 N N . ILE A 1 513 ? -3.459 26.531 -4.336 1 93.88 513 ILE A N 1
ATOM 4114 C CA . ILE A 1 513 ? -3.066 27.016 -5.66 1 93.88 513 ILE A CA 1
ATOM 4115 C C . ILE A 1 513 ? -1.594 27.406 -5.645 1 93.88 513 ILE A C 1
ATOM 4117 O O . ILE A 1 513 ? -1.158 28.172 -4.773 1 93.88 513 ILE A O 1
ATOM 4121 N N . THR A 1 514 ? -0.877 26.875 -6.586 1 93.25 514 THR A N 1
ATOM 4122 C CA . THR A 1 514 ? 0.551 27.156 -6.66 1 93.25 514 THR A CA 1
ATOM 4123 C C . THR A 1 514 ? 0.962 27.484 -8.094 1 93.25 514 THR A C 1
ATOM 4125 O O . THR A 1 514 ? 0.126 27.5 -9 1 93.25 514 THR A O 1
ATOM 4128 N N . CYS A 1 515 ? 2.158 27.938 -8.219 1 92.44 515 CYS A N 1
ATOM 4129 C CA . CYS A 1 515 ? 2.795 28.094 -9.523 1 92.44 515 CYS A CA 1
ATOM 4130 C C . CYS A 1 515 ? 3.893 27.062 -9.727 1 92.44 515 CYS A C 1
ATOM 4132 O O . CYS A 1 515 ? 4.898 27.078 -9.016 1 92.44 515 CYS A O 1
ATOM 4134 N N . ALA A 1 516 ? 3.713 26.203 -10.672 1 86.62 516 ALA A N 1
ATOM 4135 C CA . ALA A 1 516 ? 4.633 25.078 -10.82 1 86.62 516 ALA A CA 1
ATOM 4136 C C . ALA A 1 516 ? 5.406 25.172 -12.133 1 86.62 516 ALA A C 1
ATOM 4138 O O . ALA A 1 516 ? 4.836 25.516 -13.172 1 86.62 516 ALA A O 1
ATOM 4139 N N . ASN A 1 517 ? 6.73 25 -12.086 1 75.88 517 ASN A N 1
ATOM 4140 C CA . ASN A 1 517 ? 7.535 25 -13.305 1 75.88 517 ASN A CA 1
ATOM 4141 C C . ASN A 1 517 ? 7.754 23.594 -13.844 1 75.88 517 ASN A C 1
ATOM 4143 O O . ASN A 1 517 ? 8.359 23.406 -14.898 1 75.88 517 ASN A O 1
ATOM 4147 N N . ASN A 1 518 ? 7.371 22.703 -13.047 1 63.62 518 ASN A N 1
ATOM 4148 C CA . ASN A 1 518 ? 7.422 21.312 -13.445 1 63.62 518 ASN A CA 1
ATOM 4149 C C . ASN A 1 518 ? 6.184 20.547 -12.977 1 63.62 518 ASN A C 1
ATOM 4151 O O . ASN A 1 518 ? 5.379 21.078 -12.203 1 63.62 518 ASN A O 1
ATOM 4155 N N . GLY A 1 519 ? 5.809 19.531 -13.562 1 59.31 519 GLY A N 1
ATOM 4156 C CA . GLY A 1 519 ? 4.676 18.719 -13.156 1 59.31 519 GLY A CA 1
ATOM 4157 C C . GLY A 1 519 ? 3.785 18.328 -14.32 1 59.31 519 GLY A C 1
ATOM 4158 O O . GLY A 1 519 ? 4.117 18.578 -15.477 1 59.31 519 GLY A O 1
ATOM 4159 N N . ILE A 1 520 ? 2.707 17.641 -13.938 1 59.03 520 ILE A N 1
ATOM 4160 C CA . ILE A 1 520 ? 1.728 17.172 -14.914 1 59.03 520 ILE A CA 1
ATOM 4161 C C . ILE A 1 520 ? 0.997 18.359 -15.531 1 59.03 520 ILE A C 1
ATOM 4163 O O . ILE A 1 520 ? 0.402 19.172 -14.82 1 59.03 520 ILE A O 1
ATOM 4167 N N . ASP A 1 521 ? 0.98 18.453 -16.719 1 68.38 521 ASP A N 1
ATOM 4168 C CA . ASP A 1 521 ? 0.452 19.594 -17.469 1 68.38 521 ASP A CA 1
ATOM 4169 C C . ASP A 1 521 ? -1.031 19.797 -17.172 1 68.38 521 ASP A C 1
ATOM 4171 O O . ASP A 1 521 ? -1.489 20.938 -17.031 1 68.38 521 ASP A O 1
ATOM 4175 N N . VAL A 1 522 ? -1.659 18.688 -16.938 1 78.31 522 VAL A N 1
ATOM 4176 C CA . VAL A 1 522 ? -3.109 18.797 -16.812 1 78.31 522 VAL A CA 1
ATOM 4177 C C . VAL A 1 522 ? -3.463 19.547 -15.523 1 78.31 522 VAL A C 1
ATOM 4179 O O . VAL A 1 522 ? -4.551 20.125 -15.414 1 78.31 522 VAL A O 1
ATOM 4182 N N . ASN A 1 523 ? -2.582 19.609 -14.625 1 86.69 523 ASN A N 1
ATOM 4183 C CA . ASN A 1 523 ? -2.83 20.312 -13.367 1 86.69 523 ASN A CA 1
ATOM 4184 C C . ASN A 1 523 ? -2.66 21.828 -13.531 1 86.69 523 ASN A C 1
ATOM 4186 O O . ASN A 1 523 ? -2.893 22.578 -12.586 1 86.69 523 ASN A O 1
ATOM 4190 N N . SER A 1 524 ? -2.332 22.219 -14.719 1 90.44 524 SER A N 1
ATOM 4191 C CA . SER A 1 524 ? -2.186 23.641 -14.984 1 90.44 524 SER A CA 1
ATOM 4192 C C . SER A 1 524 ? -3.254 24.141 -15.953 1 90.44 524 SER A C 1
ATOM 4194 O O . SER A 1 524 ? -3.166 25.25 -16.469 1 90.44 524 SER A O 1
ATOM 4196 N N . TYR A 1 525 ? -4.273 23.344 -16.203 1 91 525 TYR A N 1
ATOM 4197 C CA . TYR A 1 525 ? -5.312 23.703 -17.172 1 91 525 TYR A CA 1
ATOM 4198 C C . TYR A 1 525 ? -6.469 24.406 -16.484 1 91 525 TYR A C 1
ATOM 4200 O O . TYR A 1 525 ? -6.953 23.969 -15.438 1 91 525 TYR A O 1
ATOM 4208 N N . TRP A 1 526 ? -6.883 25.484 -17.047 1 93.69 526 TRP A N 1
ATOM 4209 C CA . TRP A 1 526 ? -7.996 26.297 -16.562 1 93.69 526 TRP A CA 1
ATOM 4210 C C . TRP A 1 526 ? -8.938 26.672 -17.703 1 93.69 526 TRP A C 1
ATOM 4212 O O . TRP A 1 526 ? -8.555 26.625 -18.875 1 93.69 526 TRP A O 1
ATOM 4222 N N . TYR A 1 527 ? -10.172 27.016 -17.453 1 92.94 527 TYR A N 1
ATOM 4223 C CA . TYR A 1 527 ? -11.102 27.578 -18.422 1 92.94 527 TYR A CA 1
ATOM 4224 C C . TYR A 1 527 ? -12.023 28.609 -17.766 1 92.94 527 TYR A C 1
ATOM 4226 O O . TYR A 1 527 ? -12.188 28.609 -16.547 1 92.94 527 TYR A O 1
ATOM 4234 N N . VAL A 1 528 ? -12.547 29.484 -18.547 1 93.88 528 VAL A N 1
ATOM 4235 C CA . VAL A 1 528 ? -13.445 30.531 -18.078 1 93.88 528 VAL A CA 1
ATOM 4236 C C . VAL A 1 528 ? -14.883 30.016 -18.078 1 93.88 528 VAL A C 1
ATOM 4238 O O . VAL A 1 528 ? -15.375 29.547 -19.109 1 93.88 528 VAL A O 1
ATOM 4241 N N . GLU A 1 529 ? -15.484 30.031 -16.969 1 91.44 529 GLU A N 1
ATOM 4242 C CA . GLU A 1 529 ? -16.875 29.578 -16.891 1 91.44 529 GLU A CA 1
ATOM 4243 C C . GLU A 1 529 ? -17.844 30.734 -17.062 1 91.44 529 GLU A C 1
ATOM 4245 O O . GLU A 1 529 ? -18.828 30.609 -17.797 1 91.44 529 GLU A O 1
ATOM 4250 N N . THR A 1 530 ? -17.641 31.828 -16.359 1 90.75 530 THR A N 1
ATOM 4251 C CA . THR A 1 530 ? -18.469 33 -16.5 1 90.75 530 THR A CA 1
ATOM 4252 C C . THR A 1 530 ? -17.672 34.156 -17.094 1 90.75 530 THR A C 1
ATOM 4254 O O . THR A 1 530 ? -16.484 34.312 -16.844 1 90.75 530 THR A O 1
ATOM 4257 N N . ASN A 1 531 ? -18.391 34.906 -17.875 1 91.5 531 ASN A N 1
ATOM 4258 C CA . ASN A 1 531 ? -17.797 36.062 -18.562 1 91.5 531 ASN A CA 1
ATOM 4259 C C . ASN A 1 531 ? -18.812 37.188 -18.734 1 91.5 531 ASN A C 1
ATOM 4261 O O . ASN A 1 531 ? -19.875 37 -19.312 1 91.5 531 ASN A O 1
ATOM 4265 N N . TYR A 1 532 ? -18.375 38.312 -18.203 1 88.75 532 TYR A N 1
ATOM 4266 C CA . TYR A 1 532 ? -19.203 39.531 -18.344 1 88.75 532 TYR A CA 1
ATOM 4267 C C . TYR A 1 532 ? -18.359 40.719 -18.781 1 88.75 532 TYR A C 1
ATOM 4269 O O . TYR A 1 532 ? -17.25 40.906 -18.281 1 88.75 532 TYR A O 1
ATOM 4277 N N . HIS A 1 533 ? -18.812 41.344 -19.719 1 88.44 533 HIS A N 1
ATOM 4278 C CA . HIS A 1 533 ? -18.219 42.594 -20.188 1 88.44 533 HIS A CA 1
ATOM 4279 C C . HIS A 1 533 ? -19.266 43.688 -20.344 1 88.44 533 HIS A C 1
ATOM 4281 O O . HIS A 1 533 ? -20.281 43.5 -21 1 88.44 533 HIS A O 1
ATOM 4287 N N . PRO A 1 534 ? -19 44.812 -19.828 1 81.88 534 PRO A N 1
ATOM 4288 C CA . PRO A 1 534 ? -19.984 45.906 -19.859 1 81.88 534 PRO A CA 1
ATOM 4289 C C . PRO A 1 534 ? -20.344 46.344 -21.281 1 81.88 534 PRO A C 1
ATOM 4291 O O . PRO A 1 534 ? -21.484 46.75 -21.547 1 81.88 534 PRO A O 1
ATOM 4294 N N . GLN A 1 535 ? -19.453 46.312 -22.141 1 82.25 535 GLN A N 1
ATOM 4295 C CA . GLN A 1 535 ? -19.703 46.719 -23.516 1 82.25 535 GLN A CA 1
ATOM 4296 C C . GLN A 1 535 ? -20.578 45.719 -24.25 1 82.25 535 GLN A C 1
ATOM 4298 O O . GLN A 1 535 ? -21.141 46 -25.312 1 82.25 535 GLN A O 1
ATOM 4303 N N . HIS A 1 536 ? -20.625 44.625 -23.719 1 80.94 536 HIS A N 1
ATOM 4304 C CA . HIS A 1 536 ? -21.359 43.562 -24.391 1 80.94 536 HIS A CA 1
ATOM 4305 C C . HIS A 1 536 ? -22.75 43.375 -23.812 1 80.94 536 HIS A C 1
ATOM 4307 O O . HIS A 1 536 ? -23.547 42.562 -24.281 1 80.94 536 HIS A O 1
ATOM 4313 N N . ALA A 1 537 ? -23.125 43.969 -22.844 1 69 537 ALA A N 1
ATOM 4314 C CA . ALA A 1 537 ? -24.406 43.812 -22.156 1 69 537 ALA A CA 1
ATOM 4315 C C . ALA A 1 537 ? -25.562 44.031 -23.109 1 69 537 ALA A C 1
ATOM 4317 O O . ALA A 1 537 ? -26.578 43.344 -23.047 1 69 537 ALA A O 1
ATOM 4318 N N . ASN A 1 538 ? -25.469 44.969 -24.203 1 66 538 ASN A N 1
ATOM 4319 C CA . ASN A 1 538 ? -26.625 45.312 -25.031 1 66 538 ASN A CA 1
ATOM 4320 C C . ASN A 1 538 ? -26.375 45 -26.5 1 66 538 ASN A C 1
ATOM 4322 O O . ASN A 1 538 ? -27 45.562 -27.391 1 66 538 ASN A O 1
ATOM 4326 N N . VAL A 1 539 ? -25.438 44.094 -26.625 1 72.06 539 VAL A N 1
ATOM 4327 C CA . VAL A 1 539 ? -25.172 43.781 -28.016 1 72.06 539 VAL A CA 1
ATOM 4328 C C . VAL A 1 539 ? -25.734 42.375 -28.328 1 72.06 539 VAL A C 1
ATOM 4330 O O . VAL A 1 539 ? -25.234 41.375 -27.797 1 72.06 539 VAL A O 1
ATOM 4333 N N . PRO A 1 540 ? -26.859 42.281 -28.969 1 69.75 540 PRO A N 1
ATOM 4334 C CA . PRO A 1 540 ? -27.531 41 -29.172 1 69.75 540 PRO A CA 1
ATOM 4335 C C . PRO A 1 540 ? -26.719 40.031 -30.047 1 69.75 540 PRO A C 1
ATOM 4337 O O . PRO A 1 540 ? -26.828 38.812 -29.906 1 69.75 540 PRO A O 1
ATOM 4340 N N . ASP A 1 541 ? -25.875 40.469 -30.953 1 73.94 541 ASP A N 1
ATOM 4341 C CA . ASP A 1 541 ? -25.297 39.625 -31.984 1 73.94 541 ASP A CA 1
ATOM 4342 C C . ASP A 1 541 ? -24 39 -31.5 1 73.94 541 ASP A C 1
ATOM 4344 O O . ASP A 1 541 ? -23.266 38.406 -32.281 1 73.94 541 ASP A O 1
ATOM 4348 N N . LEU A 1 542 ? -23.781 38.938 -30.203 1 81.81 542 LEU A N 1
ATOM 4349 C CA . LEU A 1 542 ? -22.531 38.344 -29.766 1 81.81 542 LEU A CA 1
ATOM 4350 C C . LEU A 1 542 ? -22.688 36.844 -29.531 1 81.81 542 LEU A C 1
ATOM 4352 O O . LEU A 1 542 ? -23.75 36.375 -29.094 1 81.81 542 LEU A O 1
ATOM 4356 N N . PRO A 1 543 ? -21.672 36.031 -29.984 1 84.5 543 PRO A N 1
ATOM 4357 C CA . PRO A 1 543 ? -21.766 34.594 -29.734 1 84.5 543 PRO A CA 1
ATOM 4358 C C . PRO A 1 543 ? -21.859 34.25 -28.25 1 84.5 543 PRO A C 1
ATOM 4360 O O . PRO A 1 543 ? -21.094 34.781 -27.453 1 84.5 543 PRO A O 1
ATOM 4363 N N . ARG A 1 544 ? -22.828 33.5 -27.938 1 87.12 544 ARG A N 1
ATOM 4364 C CA . ARG A 1 544 ? -23.047 33.062 -26.562 1 87.12 544 ARG A CA 1
ATOM 4365 C C . ARG A 1 544 ? -22.906 31.547 -26.453 1 87.12 544 ARG A C 1
ATOM 4367 O O . ARG A 1 544 ? -23.203 30.812 -27.406 1 87.12 544 ARG A O 1
ATOM 4374 N N . VAL A 1 545 ? -22.359 31.109 -25.344 1 87.56 545 VAL A N 1
ATOM 4375 C CA . VAL A 1 545 ? -22.125 29.688 -25.125 1 87.56 545 VAL A CA 1
ATOM 4376 C C . VAL A 1 545 ? -22.672 29.281 -23.766 1 87.56 545 VAL A C 1
ATOM 4378 O O . VAL A 1 545 ? -22.766 30.109 -22.859 1 87.56 545 VAL A O 1
ATOM 4381 N N . LYS A 1 546 ? -23.125 28.062 -23.672 1 88.19 546 LYS A N 1
ATOM 4382 C CA . LYS A 1 546 ? -23.516 27.438 -22.406 1 88.19 546 LYS A CA 1
ATOM 4383 C C . LYS A 1 546 ? -22.984 26.016 -22.312 1 88.19 546 LYS A C 1
ATOM 4385 O O . LYS A 1 546 ? -22.438 25.484 -23.281 1 88.19 546 LYS A O 1
ATOM 4390 N N . TYR A 1 547 ? -23.062 25.469 -21.141 1 89.06 547 TYR A N 1
ATOM 4391 C CA . TYR A 1 547 ? -22.625 24.094 -21 1 89.06 547 TYR A CA 1
ATOM 4392 C C . TYR A 1 547 ? -23.438 23.156 -21.875 1 89.06 547 TYR A C 1
ATOM 4394 O O . TYR A 1 547 ? -24.672 23.297 -21.953 1 89.06 547 TYR A O 1
ATOM 4402 N N . GLY A 1 548 ? -22.797 22.297 -22.547 1 84.56 548 GLY A N 1
ATOM 4403 C CA . GLY A 1 548 ? -23.5 21.25 -23.266 1 84.56 548 GLY A CA 1
ATOM 4404 C C . GLY A 1 548 ? -24.109 20.219 -22.344 1 84.56 548 GLY A C 1
ATOM 4405 O O . GLY A 1 548 ? -23.703 20.078 -21.188 1 84.56 548 GLY A O 1
ATOM 4406 N N . VAL A 1 549 ? -25.078 19.594 -22.875 1 84.06 549 VAL A N 1
ATOM 4407 C CA . VAL A 1 549 ? -25.734 18.547 -22.094 1 84.06 549 VAL A CA 1
ATOM 4408 C C . VAL A 1 549 ? -24.906 17.266 -22.141 1 84.06 549 VAL A C 1
ATOM 4410 O O . VAL A 1 549 ? -24.562 16.797 -23.219 1 84.06 549 VAL A O 1
ATOM 4413 N N . LEU A 1 550 ? -24.531 16.75 -20.969 1 89.06 550 LEU A N 1
ATOM 4414 C CA . LEU A 1 550 ? -23.828 15.484 -20.891 1 89.06 550 LEU A CA 1
ATOM 4415 C C . LEU A 1 550 ? -24.797 14.312 -21 1 89.06 550 LEU A C 1
ATOM 4417 O O . LEU A 1 550 ? -25.859 14.32 -20.375 1 89.06 550 LEU A O 1
ATOM 4421 N N . SER A 1 551 ? -24.422 13.352 -21.797 1 91.69 551 SER A N 1
ATOM 4422 C CA . SER A 1 551 ? -25.25 12.141 -21.891 1 91.69 551 SER A CA 1
ATOM 4423 C C . SER A 1 551 ? -25.281 11.398 -20.547 1 91.69 551 SER A C 1
ATOM 4425 O O . SER A 1 551 ? -24.422 11.617 -19.703 1 91.69 551 SER A O 1
ATOM 4427 N N . LEU A 1 552 ? -26.281 10.586 -20.422 1 92.12 552 LEU A N 1
ATOM 4428 C CA . LEU A 1 552 ? -26.406 9.805 -19.203 1 92.12 552 LEU A CA 1
ATOM 4429 C C . LEU A 1 552 ? -25.188 8.906 -19.016 1 92.12 552 LEU A C 1
ATOM 4431 O O . LEU A 1 552 ? -24.672 8.773 -17.891 1 92.12 552 LEU A O 1
ATOM 4435 N N . MET A 1 553 ? -24.719 8.344 -20.047 1 93.38 553 MET A N 1
ATOM 4436 C CA . MET A 1 553 ? -23.562 7.453 -19.953 1 93.38 553 MET A CA 1
ATOM 4437 C C . MET A 1 553 ? -22.297 8.219 -19.578 1 93.38 553 MET A C 1
ATOM 4439 O O . MET A 1 553 ? -21.469 7.723 -18.828 1 93.38 553 MET A O 1
ATOM 4443 N N . ASP A 1 554 ? -22.219 9.344 -20.016 1 94.25 554 ASP A N 1
ATOM 4444 C CA . ASP A 1 554 ? -21.062 10.164 -19.672 1 94.25 554 ASP A CA 1
ATOM 4445 C C . ASP A 1 554 ? -21.094 10.562 -18.188 1 94.25 554 ASP A C 1
ATOM 4447 O O . ASP A 1 554 ? -20.062 10.617 -17.531 1 94.25 554 ASP A O 1
ATOM 4451 N N . ARG A 1 555 ? -22.297 10.836 -17.812 1 94.81 555 ARG A N 1
ATOM 4452 C CA . ARG A 1 555 ? -22.453 11.156 -16.391 1 94.81 555 ARG A CA 1
ATOM 4453 C C . ARG A 1 555 ? -22.125 9.945 -15.523 1 94.81 555 ARG A C 1
ATOM 4455 O O . ARG A 1 555 ? -21.484 10.078 -14.477 1 94.81 555 ARG A O 1
ATOM 4462 N N . VAL A 1 556 ? -22.547 8.82 -15.992 1 95.94 556 VAL A N 1
ATOM 4463 C CA . VAL A 1 556 ? -22.266 7.582 -15.266 1 95.94 556 VAL A CA 1
ATOM 4464 C C . VAL A 1 556 ? -20.766 7.344 -15.203 1 95.94 556 VAL A C 1
ATOM 4466 O O . VAL A 1 556 ? -20.234 7.016 -14.141 1 95.94 556 VAL A O 1
ATOM 4469 N N . ASN A 1 557 ? -20.094 7.531 -16.25 1 94 557 ASN A N 1
ATOM 4470 C CA . ASN A 1 557 ? -18.641 7.312 -16.297 1 94 557 ASN A CA 1
ATOM 4471 C C . ASN A 1 557 ? -17.906 8.305 -15.398 1 94 557 ASN A C 1
ATOM 4473 O O . ASN A 1 557 ? -16.969 7.934 -14.688 1 94 557 ASN A O 1
ATOM 4477 N N . GLU A 1 558 ? -18.297 9.547 -15.445 1 93 558 GLU A N 1
ATOM 4478 C CA . GLU A 1 558 ? -17.672 10.547 -14.586 1 93 558 GLU A CA 1
ATOM 4479 C C . GLU A 1 558 ? -17.891 10.219 -13.117 1 93 558 GLU A C 1
ATOM 4481 O O . GLU A 1 558 ? -16.969 10.367 -12.297 1 93 558 GLU A O 1
ATOM 4486 N N . TYR A 1 559 ? -19.109 9.844 -12.859 1 94.88 559 TYR A N 1
ATOM 4487 C CA . TYR A 1 559 ? -19.422 9.492 -11.484 1 94.88 559 TYR A CA 1
ATOM 4488 C C . TYR A 1 559 ? -18.594 8.305 -11.023 1 94.88 559 TYR A C 1
ATOM 4490 O O . TYR A 1 559 ? -18.094 8.281 -9.891 1 94.88 559 TYR A O 1
ATOM 4498 N N . ARG A 1 560 ? -18.516 7.371 -11.812 1 93 560 ARG A N 1
ATOM 4499 C CA . ARG A 1 560 ? -17.734 6.18 -11.477 1 93 560 ARG A CA 1
ATOM 4500 C C . ARG A 1 560 ? -16.281 6.531 -11.227 1 93 560 ARG A C 1
ATOM 4502 O O . ARG A 1 560 ? -15.648 5.98 -10.32 1 93 560 ARG A O 1
ATOM 4509 N N . ASP A 1 561 ? -15.719 7.375 -11.992 1 89.56 561 ASP A N 1
ATOM 4510 C CA . ASP A 1 561 ? -14.344 7.82 -11.781 1 89.56 561 ASP A CA 1
ATOM 4511 C C . ASP A 1 561 ? -14.203 8.547 -10.445 1 89.56 561 ASP A C 1
ATOM 4513 O O . ASP A 1 561 ? -13.211 8.367 -9.734 1 89.56 561 ASP A O 1
ATOM 4517 N N . LEU A 1 562 ? -15.18 9.336 -10.211 1 89.19 562 LEU A N 1
ATOM 4518 C CA . LEU A 1 562 ? -15.188 10.047 -8.938 1 89.19 562 LEU A CA 1
ATOM 4519 C C . LEU A 1 562 ? -15.289 9.07 -7.77 1 89.19 562 LEU A C 1
ATOM 4521 O O . LEU A 1 562 ? -14.578 9.219 -6.77 1 89.19 562 LEU A O 1
ATOM 4525 N N . MET A 1 563 ? -16.125 8.125 -7.914 1 91.62 563 MET A N 1
ATOM 4526 C CA . MET A 1 563 ? -16.297 7.094 -6.895 1 91.62 563 MET A CA 1
ATOM 4527 C C . MET A 1 563 ? -14.992 6.336 -6.66 1 91.62 563 MET A C 1
ATOM 4529 O O . MET A 1 563 ? -14.586 6.125 -5.516 1 91.62 563 MET A O 1
ATOM 4533 N N . ALA A 1 564 ? -14.32 5.984 -7.668 1 86.81 564 ALA A N 1
ATOM 4534 C CA . ALA A 1 564 ? -13.07 5.238 -7.59 1 86.81 564 ALA A CA 1
ATOM 4535 C C . ALA A 1 564 ? -11.977 6.074 -6.926 1 86.81 564 ALA A C 1
ATOM 4537 O O . ALA A 1 564 ? -11.242 5.574 -6.07 1 86.81 564 ALA A O 1
ATOM 4538 N N . SER A 1 565 ? -11.883 7.312 -7.285 1 82.25 565 SER A N 1
ATOM 4539 C CA . SER A 1 565 ? -10.875 8.195 -6.707 1 82.25 565 SER A CA 1
ATOM 4540 C C . SER A 1 565 ? -11.133 8.438 -5.223 1 82.25 565 SER A C 1
ATOM 4542 O O . SER A 1 565 ? -10.195 8.531 -4.43 1 82.25 565 SER A O 1
ATOM 4544 N N . THR A 1 566 ? -12.391 8.531 -4.93 1 84.25 566 THR A N 1
ATOM 4545 C CA . THR A 1 566 ? -12.75 8.734 -3.531 1 84.25 566 THR A CA 1
ATOM 4546 C C . THR A 1 566 ? -12.445 7.484 -2.707 1 84.25 566 THR A C 1
ATOM 4548 O O . THR A 1 566 ? -11.938 7.586 -1.586 1 84.25 566 THR A O 1
ATOM 4551 N N . PHE A 1 567 ? -12.695 6.41 -3.25 1 83.06 567 PHE A N 1
ATOM 4552 C CA . PHE A 1 567 ? -12.406 5.145 -2.584 1 83.06 567 PHE A CA 1
ATOM 4553 C C . PHE A 1 567 ? -10.914 5.012 -2.301 1 83.06 567 PHE A C 1
ATOM 4555 O O . PHE A 1 567 ? -10.516 4.637 -1.197 1 83.06 567 PHE A O 1
ATOM 4562 N N . GLU A 1 568 ? -10.148 5.363 -3.191 1 75.75 568 GLU A N 1
ATOM 4563 C CA . GLU A 1 568 ? -8.695 5.281 -3.051 1 75.75 568 GLU A CA 1
ATOM 4564 C C . GLU A 1 568 ? -8.188 6.258 -1.996 1 75.75 568 GLU A C 1
ATOM 4566 O O . GLU A 1 568 ? -7.297 5.926 -1.211 1 75.75 568 GLU A O 1
ATOM 4571 N N . HIS A 1 569 ? -8.758 7.383 -2.025 1 72.81 569 HIS A N 1
ATOM 4572 C CA . HIS A 1 569 ? -8.352 8.406 -1.07 1 72.81 569 HIS A CA 1
ATOM 4573 C C . HIS A 1 569 ? -8.695 7.996 0.358 1 72.81 569 HIS A C 1
ATOM 4575 O O . HIS A 1 569 ? -7.883 8.164 1.269 1 72.81 569 HIS A O 1
ATOM 4581 N N . LEU A 1 570 ? -9.875 7.43 0.489 1 73.56 570 LEU A N 1
ATOM 4582 C CA . LEU A 1 570 ? -10.305 7.008 1.817 1 73.56 570 LEU A CA 1
ATOM 4583 C C . LEU A 1 570 ? -9.469 5.832 2.312 1 73.56 570 LEU A C 1
ATOM 4585 O O . LEU A 1 570 ? -9.172 5.738 3.506 1 73.56 570 LEU A O 1
ATOM 4589 N N . GLU A 1 571 ? -9.156 5.027 1.447 1 70.62 571 GLU A N 1
ATOM 4590 C CA . GLU A 1 571 ? -8.336 3.875 1.808 1 70.62 571 GLU A CA 1
ATOM 4591 C C . GLU A 1 571 ? -6.934 4.305 2.238 1 70.62 571 GLU A C 1
ATOM 4593 O O . GLU A 1 571 ? -6.328 3.686 3.113 1 70.62 571 GLU A O 1
ATOM 4598 N N . LYS A 1 572 ? -6.461 5.375 1.738 1 64.69 572 LYS A N 1
ATOM 4599 C CA . LYS A 1 572 ? -5.141 5.887 2.078 1 64.69 572 LYS A CA 1
ATOM 4600 C C . LYS A 1 572 ? -5.168 6.645 3.404 1 64.69 572 LYS A C 1
ATOM 4602 O O . LYS A 1 572 ? -4.184 6.645 4.148 1 64.69 572 LYS A O 1
ATOM 4607 N N . GLU A 1 573 ? -6.27 7.254 3.613 1 57.78 573 GLU A N 1
ATOM 4608 C CA . GLU A 1 573 ? -6.379 8.07 4.82 1 57.78 573 GLU A CA 1
ATOM 4609 C C . GLU A 1 573 ? -6.668 7.207 6.043 1 57.78 573 GLU A C 1
ATOM 4611 O O . GLU A 1 573 ? -6.473 7.645 7.18 1 57.78 573 GLU A O 1
ATOM 4616 N N . LYS A 1 574 ? -7.086 5.852 5.938 1 57.78 574 LYS A N 1
ATOM 4617 C CA . LYS A 1 574 ? -7.391 4.988 7.074 1 57.78 574 LYS A CA 1
ATOM 4618 C C . LYS A 1 574 ? -6.188 4.863 8 1 57.78 574 LYS A C 1
ATOM 4620 O O . LYS A 1 574 ? -6.254 4.176 9.023 1 57.78 574 LYS A O 1
ATOM 4625 N N . SER A 1 575 ? -5.035 5.406 7.82 1 50 575 SER A N 1
ATOM 4626 C CA . SER A 1 575 ? -3.797 5.199 8.57 1 50 575 SER A CA 1
ATOM 4627 C C . SER A 1 575 ? -4.062 5.125 10.07 1 50 575 SER A C 1
ATOM 4629 O O . SER A 1 575 ? -3.424 4.348 10.781 1 50 575 SER A O 1
ATOM 4631 N N . ASN A 1 576 ? -4.551 6.184 10.68 1 45.03 576 ASN A N 1
ATOM 4632 C CA . ASN A 1 576 ? -4.16 6.391 12.07 1 45.03 576 ASN A CA 1
ATOM 4633 C C . ASN A 1 576 ? -5.074 5.629 13.031 1 45.03 576 ASN A C 1
ATOM 4635 O O . ASN A 1 576 ? -4.754 5.484 14.211 1 45.03 576 ASN A O 1
ATOM 4639 N N . THR A 1 577 ? -6.328 5.281 12.602 1 47.22 577 THR A N 1
ATOM 4640 C CA . THR A 1 577 ? -7.168 4.773 13.68 1 47.22 577 THR A CA 1
ATOM 4641 C C . THR A 1 577 ? -7.184 3.248 13.688 1 47.22 577 THR A C 1
ATOM 4643 O O . THR A 1 577 ? -7.203 2.619 12.625 1 47.22 577 THR A O 1
ATOM 4646 N N . TYR A 1 578 ? -7.465 2.533 14.906 1 48.84 578 TYR A N 1
ATOM 4647 C CA . TYR A 1 578 ? -7.727 1.202 15.438 1 48.84 578 TYR A CA 1
ATOM 4648 C C . TYR A 1 578 ? -7.414 0.128 14.406 1 48.84 578 TYR A C 1
ATOM 4650 O O . TYR A 1 578 ? -8.297 -0.641 14.016 1 48.84 578 TYR A O 1
ATOM 4658 N N . THR A 1 579 ? -6.266 0.346 13.656 1 58.88 579 THR A N 1
ATOM 4659 C CA . THR A 1 579 ? -6.109 -0.494 12.469 1 58.88 579 THR A CA 1
ATOM 4660 C C . THR A 1 579 ? -5.172 -1.664 12.758 1 58.88 579 THR A C 1
ATOM 4662 O O . THR A 1 579 ? -4.406 -1.629 13.727 1 58.88 579 THR A O 1
ATOM 4665 N N . HIS A 1 580 ? -5.746 -2.883 12.422 1 65.19 580 HIS A N 1
ATOM 4666 C CA . HIS A 1 580 ? -5 -4.133 12.383 1 65.19 580 HIS A CA 1
ATOM 4667 C C . HIS A 1 580 ? -4.113 -4.199 11.141 1 65.19 580 HIS A C 1
ATOM 4669 O O . HIS A 1 580 ? -4.438 -3.609 10.109 1 65.19 580 HIS A O 1
ATOM 4675 N N . LYS A 1 581 ? -3.047 -4.758 11.617 1 76.5 581 LYS A N 1
ATOM 4676 C CA . LYS A 1 581 ? -2.311 -5.172 10.43 1 76.5 581 LYS A CA 1
ATOM 4677 C C . LYS A 1 581 ? -3.076 -6.242 9.656 1 76.5 581 LYS A C 1
ATOM 4679 O O . LYS A 1 581 ? -3.693 -7.125 10.25 1 76.5 581 LYS A O 1
ATOM 4684 N N . GLY A 1 582 ? -3.145 -6.184 8.445 1 81.31 582 GLY A N 1
ATOM 4685 C CA . GLY A 1 582 ? -3.941 -7.035 7.582 1 81.31 582 GLY A CA 1
ATOM 4686 C C . GLY A 1 582 ? -3.656 -8.516 7.773 1 81.31 582 GLY A C 1
ATOM 4687 O O . GLY A 1 582 ? -4.582 -9.328 7.809 1 81.31 582 GLY A O 1
ATOM 4688 N N . TRP A 1 583 ? -2.432 -8.922 7.965 1 86.31 583 TRP A N 1
ATOM 4689 C CA . TRP A 1 583 ? -2.098 -10.336 8.055 1 86.31 583 TRP A CA 1
ATOM 4690 C C . TRP A 1 583 ? -2.557 -10.922 9.391 1 86.31 583 TRP A C 1
ATOM 4692 O O . TRP A 1 583 ? -2.627 -12.141 9.547 1 86.31 583 TRP A O 1
ATOM 4702 N N . LEU A 1 584 ? -3.057 -10.102 10.336 1 84 584 LEU A N 1
ATOM 4703 C CA . LEU A 1 584 ? -3.488 -10.562 11.656 1 84 584 LEU A CA 1
ATOM 4704 C C . LEU A 1 584 ? -5.004 -10.695 11.711 1 84 584 LEU A C 1
ATOM 4706 O O . LEU A 1 584 ? -5.551 -11.195 12.703 1 84 584 LEU A O 1
ATOM 4710 N N . LEU A 1 585 ? -5.688 -10.359 10.711 1 86.25 585 LEU A N 1
ATOM 4711 C CA . LEU A 1 585 ? -7.145 -10.32 10.711 1 86.25 585 LEU A CA 1
ATOM 4712 C C . LEU A 1 585 ? -7.723 -11.68 11.078 1 86.25 585 LEU A C 1
ATOM 4714 O O . LEU A 1 585 ? -8.633 -11.773 11.898 1 86.25 585 LEU A O 1
ATOM 4718 N N . PRO A 1 586 ? -7.102 -12.781 10.594 1 89.69 586 PRO A N 1
ATOM 4719 C CA . PRO A 1 586 ? -7.699 -14.078 10.914 1 89.69 586 PRO A CA 1
ATOM 4720 C C . PRO A 1 586 ? -7.527 -14.461 12.383 1 89.69 586 PRO A C 1
ATOM 4722 O O . PRO A 1 586 ? -8.203 -15.367 12.875 1 89.69 586 PRO A O 1
ATOM 4725 N N . PHE A 1 587 ? -6.754 -13.773 13.125 1 86.56 587 PHE A N 1
ATOM 4726 C CA . PHE A 1 587 ? -6.441 -14.141 14.5 1 86.56 587 PHE A CA 1
ATOM 4727 C C . PHE A 1 587 ? -7.293 -13.344 15.484 1 86.56 587 PHE A C 1
ATOM 4729 O O . PHE A 1 587 ? -7.234 -13.57 16.688 1 86.56 587 PHE A O 1
ATOM 4736 N N . LEU A 1 588 ? -8.195 -12.531 15.07 1 80.75 588 LEU A N 1
ATOM 4737 C CA . LEU A 1 588 ? -9.125 -11.766 15.891 1 80.75 588 LEU A CA 1
ATOM 4738 C C . LEU A 1 588 ? -8.406 -11.094 17.062 1 80.75 588 LEU A C 1
ATOM 4740 O O . LEU A 1 588 ? -8.688 -11.391 18.219 1 80.75 588 LEU A O 1
ATOM 4744 N N . LYS A 1 589 ? -7.508 -10.133 16.891 1 72.44 589 LYS A N 1
ATOM 4745 C CA . LYS A 1 589 ? -6.703 -9.555 17.969 1 72.44 589 LYS A CA 1
ATOM 4746 C C . LYS A 1 589 ? -7.41 -8.359 18.609 1 72.44 589 LYS A C 1
ATOM 4748 O O . LYS A 1 589 ? -7.246 -8.102 19.797 1 72.44 589 LYS A O 1
ATOM 4753 N N . GLN A 1 590 ? -8.133 -7.582 17.781 1 69.94 590 GLN A N 1
ATOM 4754 C CA . GLN A 1 590 ? -8.688 -6.359 18.359 1 69.94 590 GLN A CA 1
ATOM 4755 C C . GLN A 1 590 ? -10.148 -6.176 17.969 1 69.94 590 GLN A C 1
ATOM 4757 O O . GLN A 1 590 ? -10.555 -6.59 16.875 1 69.94 590 GLN A O 1
ATOM 4762 N N . SER A 1 591 ? -10.961 -5.793 18.984 1 76.25 591 SER A N 1
ATOM 4763 C CA . SER A 1 591 ? -12.352 -5.422 18.75 1 76.25 591 SER A CA 1
ATOM 4764 C C . SER A 1 591 ? -12.484 -3.936 18.438 1 76.25 591 SER A C 1
ATOM 4766 O O . SER A 1 591 ? -11.594 -3.148 18.766 1 76.25 591 SER A O 1
ATOM 4768 N N . ILE A 1 592 ? -13.492 -3.594 17.75 1 76.69 592 ILE A N 1
ATOM 4769 C CA . ILE A 1 592 ? -13.766 -2.197 17.438 1 76.69 592 ILE A CA 1
ATOM 4770 C C . ILE A 1 592 ? -15.086 -1.77 18.062 1 76.69 592 ILE A C 1
ATOM 4772 O O . ILE A 1 592 ? -16.125 -2.389 17.812 1 76.69 592 ILE A O 1
ATOM 4776 N N . VAL A 1 593 ? -14.977 -0.764 18.859 1 82.56 593 VAL A N 1
ATOM 4777 C CA . VAL A 1 593 ? -16.188 -0.24 19.484 1 82.56 593 VAL A CA 1
ATOM 4778 C C . VAL A 1 593 ? -16.922 0.666 18.5 1 82.56 593 VAL A C 1
ATOM 4780 O O . VAL A 1 593 ? -16.344 1.623 17.984 1 82.56 593 VAL A O 1
ATOM 4783 N N . ILE A 1 594 ? -18.156 0.376 18.281 1 86 594 ILE A N 1
ATOM 4784 C CA . ILE A 1 594 ? -18.906 1.15 17.281 1 86 594 ILE A CA 1
ATOM 4785 C C . ILE A 1 594 ? -19.953 2.016 17.984 1 86 594 ILE A C 1
ATOM 4787 O O . ILE A 1 594 ? -20.516 2.93 17.375 1 86 594 ILE A O 1
ATOM 4791 N N . TYR A 1 595 ? -20.234 1.686 19.172 1 87.88 595 TYR A N 1
ATOM 4792 C CA . TYR A 1 595 ? -21.188 2.461 19.969 1 87.88 595 TYR A CA 1
ATOM 4793 C C . TYR A 1 595 ? -20.781 2.471 21.438 1 87.88 595 TYR A C 1
ATOM 4795 O O . TYR A 1 595 ? -20.438 1.43 22 1 87.88 595 TYR A O 1
ATOM 4803 N N . ARG A 1 596 ? -20.734 3.635 21.953 1 84 596 ARG A N 1
ATOM 4804 C CA . ARG A 1 596 ? -20.438 3.789 23.375 1 84 596 ARG A CA 1
ATOM 4805 C C . ARG A 1 596 ? -21.203 4.957 23.969 1 84 596 ARG A C 1
ATOM 4807 O O . ARG A 1 596 ? -20.984 6.113 23.609 1 84 596 ARG A O 1
ATOM 4814 N N . ASN A 1 597 ? -22.188 4.625 24.734 1 81.88 597 ASN A N 1
ATOM 4815 C CA . ASN A 1 597 ? -22.969 5.621 25.438 1 81.88 597 ASN A CA 1
ATOM 4816 C C . ASN A 1 597 ? -23.703 5.012 26.641 1 81.88 597 ASN A C 1
ATOM 4818 O O . ASN A 1 597 ? -23.953 3.805 26.656 1 81.88 597 ASN A O 1
ATOM 4822 N N . HIS A 1 598 ? -23.922 5.762 27.688 1 83.69 598 HIS A N 1
ATOM 4823 C CA . HIS A 1 598 ? -24.688 5.363 28.859 1 83.69 598 HIS A CA 1
ATOM 4824 C C . HIS A 1 598 ? -24.031 4.176 29.562 1 83.69 598 HIS A C 1
ATOM 4826 O O . HIS A 1 598 ? -24.734 3.252 30 1 83.69 598 HIS A O 1
ATOM 4832 N N . TYR A 1 599 ? -22.766 4.102 29.531 1 84.56 599 TYR A N 1
ATOM 4833 C CA . TYR A 1 599 ? -21.969 3.059 30.156 1 84.56 599 TYR A CA 1
ATOM 4834 C C . TYR A 1 599 ? -22.266 1.697 29.547 1 84.56 599 TYR A C 1
ATOM 4836 O O . TYR A 1 599 ? -22.297 0.683 30.25 1 84.56 599 TYR A O 1
ATOM 4844 N N . ARG A 1 600 ? -22.703 1.744 28.359 1 88.62 600 ARG A N 1
ATOM 4845 C CA . ARG A 1 600 ? -22.891 0.569 27.516 1 88.62 600 ARG A CA 1
ATOM 4846 C C . ARG A 1 600 ? -22.141 0.71 26.203 1 88.62 600 ARG A C 1
ATOM 4848 O O . ARG A 1 600 ? -21.797 1.821 25.797 1 88.62 600 ARG A O 1
ATOM 4855 N N . GLN A 1 601 ? -21.812 -0.409 25.656 1 88.94 601 GLN A N 1
ATOM 4856 C CA . GLN A 1 601 ? -21.078 -0.32 24.406 1 88.94 601 GLN A CA 1
ATOM 4857 C C . GLN A 1 601 ? -21.422 -1.487 23.484 1 88.94 601 GLN A C 1
ATOM 4859 O O . GLN A 1 601 ? -21.891 -2.533 23.938 1 88.94 601 GLN A O 1
ATOM 4864 N N . VAL A 1 602 ? -21.406 -1.268 22.219 1 90.94 602 VAL A N 1
ATOM 4865 C CA . VAL A 1 602 ? -21.453 -2.293 21.188 1 90.94 602 VAL A CA 1
ATOM 4866 C C . VAL A 1 602 ? -20.109 -2.35 20.469 1 90.94 602 VAL A C 1
ATOM 4868 O O . VAL A 1 602 ? -19.609 -1.331 19.984 1 90.94 602 VAL A O 1
ATOM 4871 N N . ALA A 1 603 ? -19.469 -3.496 20.578 1 86.75 603 ALA A N 1
ATOM 4872 C CA . ALA A 1 603 ? -18.172 -3.688 19.938 1 86.75 603 ALA A CA 1
ATOM 4873 C C . ALA A 1 603 ? -18.203 -4.859 18.969 1 86.75 603 ALA A C 1
ATOM 4875 O O . ALA A 1 603 ? -18.812 -5.891 19.25 1 86.75 603 ALA A O 1
ATOM 4876 N N . VAL A 1 604 ? -17.641 -4.609 17.781 1 87.5 604 VAL A N 1
ATOM 4877 C CA . VAL A 1 604 ? -17.547 -5.684 16.797 1 87.5 604 VAL A CA 1
ATOM 4878 C C . VAL A 1 604 ? -16.484 -6.684 17.234 1 87.5 604 VAL A C 1
ATOM 4880 O O . VAL A 1 604 ? -15.281 -6.391 17.172 1 87.5 604 VAL A O 1
ATOM 4883 N N . ILE A 1 605 ? -16.984 -7.773 17.672 1 86.19 605 ILE A N 1
ATOM 4884 C CA . ILE A 1 605 ? -16.125 -8.859 18.125 1 86.19 605 ILE A CA 1
ATOM 4885 C C . ILE A 1 605 ? -16.5 -10.148 17.406 1 86.19 605 ILE A C 1
ATOM 4887 O O . ILE A 1 605 ? -17.625 -10.289 16.906 1 86.19 605 ILE A O 1
ATOM 4891 N N . GLY A 1 606 ? -15.539 -11.023 17.203 1 90 606 GLY A N 1
ATOM 4892 C CA . GLY A 1 606 ? -15.828 -12.328 16.641 1 90 606 GLY A CA 1
ATOM 4893 C C . GLY A 1 606 ? -16.094 -13.391 17.703 1 90 606 GLY A C 1
ATOM 4894 O O . GLY A 1 606 ? -15.852 -13.164 18.891 1 90 606 GLY A O 1
ATOM 4895 N N . ASN A 1 607 ? -16.812 -14.398 17.312 1 94.31 607 ASN A N 1
ATOM 4896 C CA . ASN A 1 607 ? -16.938 -15.586 18.156 1 94.31 607 ASN A CA 1
ATOM 4897 C C . ASN A 1 607 ? -15.625 -16.375 18.203 1 94.31 607 ASN A C 1
ATOM 4899 O O . ASN A 1 607 ? -15.188 -16.938 17.203 1 94.31 607 ASN A O 1
ATOM 4903 N N . PHE A 1 608 ? -15.109 -16.484 19.391 1 88.38 608 PHE A N 1
ATOM 4904 C CA . PHE A 1 608 ? -13.781 -17.047 19.562 1 88.38 608 PHE A CA 1
ATOM 4905 C C . PHE A 1 608 ? -13.75 -18.5 19.094 1 88.38 608 PHE A C 1
ATOM 4907 O O . PHE A 1 608 ? -12.773 -18.938 18.484 1 88.38 608 PHE A O 1
ATOM 4914 N N . VAL A 1 609 ? -14.688 -19.219 19.344 1 94.25 609 VAL A N 1
ATOM 4915 C CA . VAL A 1 609 ? -14.734 -20.641 18.984 1 94.25 609 VAL A CA 1
ATOM 4916 C C . VAL A 1 609 ? -14.805 -20.781 17.469 1 94.25 609 VAL A C 1
ATOM 4918 O O . VAL A 1 609 ? -14.094 -21.609 16.891 1 94.25 609 VAL A O 1
ATOM 4921 N N . VAL A 1 610 ? -15.594 -19.984 16.812 1 96.38 610 VAL A N 1
ATOM 4922 C CA . VAL A 1 610 ? -15.75 -20.047 15.359 1 96.38 610 VAL A CA 1
ATOM 4923 C C . VAL A 1 610 ? -14.438 -19.641 14.688 1 96.38 610 VAL A C 1
ATOM 4925 O O . VAL A 1 610 ? -13.93 -20.359 13.82 1 96.38 610 VAL A O 1
ATOM 4928 N N . TRP A 1 611 ? -13.867 -18.578 15.07 1 94.12 611 TRP A N 1
ATOM 4929 C CA . TRP A 1 611 ? -12.672 -18.031 14.43 1 94.12 611 TRP A CA 1
ATOM 4930 C C . TRP A 1 611 ? -11.5 -19 14.531 1 94.12 611 TRP A C 1
ATOM 4932 O O . TRP A 1 611 ? -10.836 -19.281 13.539 1 94.12 611 TRP A O 1
ATOM 4942 N N . TYR A 1 612 ? -11.328 -19.625 15.625 1 93.31 612 TYR A N 1
ATOM 4943 C CA . TYR A 1 612 ? -10.164 -20.484 15.805 1 93.31 612 TYR A CA 1
ATOM 4944 C C . TYR A 1 612 ? -10.43 -21.875 15.25 1 93.31 612 TYR A C 1
ATOM 4946 O O . TYR A 1 612 ? -9.508 -22.562 14.828 1 93.31 612 TYR A O 1
ATOM 4954 N N . SER A 1 613 ? -11.695 -22.297 15.289 1 95.25 613 SER A N 1
ATOM 4955 C CA . SER A 1 613 ? -12.016 -23.547 14.609 1 95.25 613 SER A CA 1
ATOM 4956 C C . SER A 1 613 ? -11.82 -23.422 13.102 1 95.25 613 SER A C 1
ATOM 4958 O O . SER A 1 613 ? -11.305 -24.344 12.461 1 95.25 613 SER A O 1
ATOM 4960 N N . VAL A 1 614 ? -12.219 -22.312 12.602 1 96.19 614 VAL A N 1
ATOM 4961 C CA . VAL A 1 614 ? -12.102 -22.078 11.164 1 96.19 614 VAL A CA 1
ATOM 4962 C C . VAL A 1 614 ? -10.625 -21.922 10.789 1 96.19 614 VAL A C 1
ATOM 4964 O O . VAL A 1 614 ? -10.18 -22.469 9.773 1 96.19 614 VAL A O 1
ATOM 4967 N N . LEU A 1 615 ? -9.875 -21.219 11.578 1 94.75 615 LEU A N 1
ATOM 4968 C CA . LEU A 1 615 ? -8.445 -21.078 11.352 1 94.75 615 LEU A CA 1
ATOM 4969 C C . LEU A 1 615 ? -7.754 -22.438 11.422 1 94.75 615 LEU A C 1
ATOM 4971 O O . LEU A 1 615 ? -6.906 -22.75 10.586 1 94.75 615 LEU A O 1
ATOM 4975 N N . GLY A 1 616 ? -8.102 -23.203 12.43 1 95.12 616 GLY A N 1
ATOM 4976 C CA . GLY A 1 616 ? -7.574 -24.547 12.531 1 95.12 616 GLY A CA 1
ATOM 4977 C C . GLY A 1 616 ? -7.945 -25.422 11.359 1 95.12 616 GLY A C 1
ATOM 4978 O O . GLY A 1 616 ? -7.125 -26.219 10.883 1 95.12 616 GLY A O 1
ATOM 4979 N N . GLY A 1 617 ? -9.211 -25.266 10.883 1 95.5 617 GLY A N 1
ATOM 4980 C CA . GLY A 1 617 ? -9.648 -26.016 9.711 1 95.5 617 GLY A CA 1
ATOM 4981 C C . GLY A 1 617 ? -8.859 -25.688 8.461 1 95.5 617 GLY A C 1
ATOM 4982 O O . GLY A 1 617 ? -8.43 -26.578 7.727 1 95.5 617 GLY A O 1
ATOM 4983 N N . LEU A 1 618 ? -8.625 -24.438 8.203 1 95.12 618 LEU A N 1
ATOM 4984 C CA . LEU A 1 618 ? -7.848 -24 7.043 1 95.12 618 LEU A CA 1
ATOM 4985 C C . LEU A 1 618 ? -6.402 -24.469 7.152 1 95.12 618 LEU A C 1
ATOM 4987 O O . LEU A 1 618 ? -5.812 -24.922 6.172 1 95.12 618 LEU A O 1
ATOM 4991 N N . ALA A 1 619 ? -5.848 -24.391 8.344 1 95.5 619 ALA A N 1
ATOM 4992 C CA . ALA A 1 619 ? -4.461 -24.781 8.562 1 95.5 619 ALA A CA 1
ATOM 4993 C C . ALA A 1 619 ? -4.281 -26.281 8.352 1 95.5 619 ALA A C 1
ATOM 4995 O O . ALA A 1 619 ? -3.322 -26.719 7.715 1 95.5 619 ALA A O 1
ATOM 4996 N N . THR A 1 620 ? -5.203 -27.078 8.852 1 95.19 620 THR A N 1
ATOM 4997 C CA . THR A 1 620 ? -5.098 -28.531 8.711 1 95.19 620 THR A CA 1
ATOM 4998 C C . THR A 1 620 ? -5.336 -28.953 7.266 1 95.19 620 THR A C 1
ATOM 5000 O O . THR A 1 620 ? -4.723 -29.906 6.785 1 95.19 620 THR A O 1
ATOM 5003 N N . TYR A 1 621 ? -6.254 -28.281 6.613 1 94.75 621 TYR A N 1
ATOM 5004 C CA . TYR A 1 621 ? -6.441 -28.562 5.195 1 94.75 621 TYR A CA 1
ATOM 5005 C C . TYR A 1 621 ? -5.184 -28.234 4.398 1 94.75 621 TYR A C 1
ATOM 5007 O O . TYR A 1 621 ? -4.777 -29.016 3.523 1 94.75 621 TYR A O 1
ATOM 5015 N N . ALA A 1 622 ? -4.582 -27.078 4.703 1 94 622 ALA A N 1
ATOM 5016 C CA . ALA A 1 622 ? -3.342 -26.703 4.039 1 94 622 ALA A CA 1
ATOM 5017 C C . ALA A 1 622 ? -2.244 -27.734 4.289 1 94 622 ALA A C 1
ATOM 5019 O O . ALA A 1 622 ? -1.517 -28.109 3.367 1 94 622 ALA A O 1
ATOM 5020 N N . ALA A 1 623 ? -2.146 -28.25 5.508 1 93.69 623 ALA A N 1
ATOM 5021 C CA . ALA A 1 623 ? -1.167 -29.281 5.848 1 93.69 623 ALA A CA 1
ATOM 5022 C C . ALA A 1 623 ? -1.439 -30.578 5.082 1 93.69 623 ALA A C 1
ATOM 5024 O O . ALA A 1 623 ? -0.511 -31.219 4.59 1 93.69 623 ALA A O 1
ATOM 5025 N N . PHE A 1 624 ? -2.715 -30.891 5.023 1 90.62 624 PHE A N 1
ATOM 5026 C CA . PHE A 1 624 ? -3.119 -32.094 4.281 1 90.62 624 PHE A CA 1
ATOM 5027 C C . PHE A 1 624 ? -2.748 -31.953 2.809 1 90.62 624 PHE A C 1
ATOM 5029 O O . PHE A 1 624 ? -2.26 -32.906 2.201 1 90.62 624 PHE A O 1
ATOM 5036 N N . LYS A 1 625 ? -2.967 -30.766 2.277 1 89.19 625 LYS A N 1
ATOM 5037 C CA . LYS A 1 625 ? -2.641 -30.531 0.874 1 89.19 625 LYS A CA 1
ATOM 5038 C C . LYS A 1 625 ? -1.138 -30.625 0.634 1 89.19 625 LYS A C 1
ATOM 5040 O O . LYS A 1 625 ? -0.697 -31.234 -0.343 1 89.19 625 LYS A O 1
ATOM 5045 N N . VAL A 1 626 ? -0.347 -30.078 1.509 1 88 626 VAL A N 1
ATOM 5046 C CA . VAL A 1 626 ? 1.106 -30.141 1.397 1 88 626 VAL A CA 1
ATOM 5047 C C . VAL A 1 626 ? 1.571 -31.594 1.501 1 88 626 VAL A C 1
ATOM 5049 O O . VAL A 1 626 ? 2.412 -32.031 0.717 1 88 626 VAL A O 1
ATOM 5052 N N . TYR A 1 627 ? 0.955 -32.344 2.338 1 88.69 627 TYR A N 1
ATOM 5053 C CA . TYR A 1 627 ? 1.297 -33.75 2.512 1 88.69 627 TYR A CA 1
ATOM 5054 C C . TYR A 1 627 ? 0.979 -34.562 1.251 1 88.69 627 TYR A C 1
ATOM 5056 O O . TYR A 1 627 ? 1.804 -35.344 0.785 1 88.69 627 TYR A O 1
ATOM 5064 N N . THR A 1 628 ? -0.206 -34.344 0.777 1 85.19 628 THR A N 1
ATOM 5065 C CA . THR A 1 628 ? -0.609 -35.094 -0.407 1 85.19 628 THR A CA 1
ATOM 5066 C C . THR A 1 628 ? 0.283 -34.75 -1.596 1 85.19 628 THR A C 1
ATOM 5068 O O . THR A 1 628 ? 0.667 -35.656 -2.367 1 85.19 628 THR A O 1
ATOM 5071 N N . LEU A 1 629 ? 0.698 -33.5 -1.73 1 82.88 629 LEU A N 1
ATOM 5072 C CA . LEU A 1 629 ? 1.56 -33.094 -2.828 1 82.88 629 LEU A CA 1
ATOM 5073 C C . LEU A 1 629 ? 2.957 -33.688 -2.684 1 82.88 629 LEU A C 1
ATOM 5075 O O . LEU A 1 629 ? 3.535 -34.156 -3.66 1 82.88 629 LEU A O 1
ATOM 5079 N N . LEU A 1 630 ? 3.479 -33.75 -1.507 1 83.06 630 LEU A N 1
ATOM 5080 C CA . LEU A 1 630 ? 4.801 -34.312 -1.259 1 83.06 630 LEU A CA 1
ATOM 5081 C C . LEU A 1 630 ? 4.797 -35.812 -1.435 1 83.06 630 LEU A C 1
ATOM 5083 O O . LEU A 1 630 ? 5.73 -36.375 -2.004 1 83.06 630 LEU A O 1
ATOM 5087 N N . ALA A 1 631 ? 3.674 -36.469 -0.977 1 84.56 631 ALA A N 1
ATOM 5088 C CA . ALA A 1 631 ? 3.562 -37.906 -1.103 1 84.56 631 ALA A CA 1
ATOM 5089 C C . ALA A 1 631 ? 3.451 -38.312 -2.566 1 84.56 631 ALA A C 1
ATOM 5091 O O . ALA A 1 631 ? 4.039 -39.312 -2.98 1 84.56 631 ALA A O 1
ATOM 5092 N N . LEU A 1 632 ? 2.754 -37.562 -3.281 1 78.88 632 LEU A N 1
ATOM 5093 C CA . LEU A 1 632 ? 2.617 -37.844 -4.703 1 78.88 632 LEU A CA 1
ATOM 5094 C C . LEU A 1 632 ? 3.934 -37.594 -5.438 1 78.88 632 LEU A C 1
ATOM 5096 O O . LEU A 1 632 ? 4.332 -38.406 -6.289 1 78.88 632 LEU A O 1
ATOM 5100 N N . GLN A 1 633 ? 4.621 -36.469 -5.066 1 78.38 633 GLN A N 1
ATOM 5101 C CA . GLN A 1 633 ? 5.891 -36.125 -5.699 1 78.38 633 GLN A CA 1
ATOM 5102 C C . GLN A 1 633 ? 6.965 -37.156 -5.375 1 78.38 633 GLN A C 1
ATOM 5104 O O . GLN A 1 633 ? 7.727 -37.562 -6.258 1 78.38 633 GLN A O 1
ATOM 5109 N N . ALA A 1 634 ? 6.965 -37.688 -4.184 1 81.44 634 ALA A N 1
ATOM 5110 C CA . ALA A 1 634 ? 7.957 -38.688 -3.744 1 81.44 634 ALA A CA 1
ATOM 5111 C C . ALA A 1 634 ? 7.559 -40.094 -4.156 1 81.44 634 ALA A C 1
ATOM 5113 O O . ALA A 1 634 ? 8.367 -41.031 -4.07 1 81.44 634 ALA A O 1
ATOM 5114 N N . GLY A 1 635 ? 6.34 -40.281 -4.645 1 77.44 635 GLY A N 1
ATOM 5115 C CA . GLY A 1 635 ? 5.844 -41.594 -4.992 1 77.44 635 GLY A CA 1
ATOM 5116 C C . GLY A 1 635 ? 5.555 -42.469 -3.781 1 77.44 635 GLY A C 1
ATOM 5117 O O . GLY A 1 635 ? 5.625 -43.688 -3.859 1 77.44 635 GLY A O 1
ATOM 5118 N N . TRP A 1 636 ? 5.371 -41.844 -2.635 1 79.62 636 TRP A N 1
ATOM 5119 C CA . TRP A 1 636 ? 5.137 -42.594 -1.392 1 79.62 636 TRP A CA 1
ATOM 5120 C C . TRP A 1 636 ? 3.754 -43.219 -1.383 1 79.62 636 TRP A C 1
ATOM 5122 O O . TRP A 1 636 ? 3.588 -44.344 -0.92 1 79.62 636 TRP A O 1
ATOM 5132 N N . ARG A 1 637 ? 2.631 -42.438 -1.795 1 78.81 637 ARG A N 1
ATOM 5133 C CA . ARG A 1 637 ? 1.249 -42.906 -1.71 1 78.81 637 ARG A CA 1
ATOM 5134 C C . ARG A 1 637 ? 0.434 -42.406 -2.9 1 78.81 637 ARG A C 1
ATOM 5136 O O . ARG A 1 637 ? 0.605 -41.281 -3.35 1 78.81 637 ARG A O 1
ATOM 5143 N N . ASP A 1 638 ? -0.362 -43.312 -3.387 1 76.38 638 ASP A N 1
ATOM 5144 C CA . ASP A 1 638 ? -1.314 -42.938 -4.43 1 76.38 638 ASP A CA 1
ATOM 5145 C C . ASP A 1 638 ? -2.709 -42.719 -3.848 1 76.38 638 ASP A C 1
ATOM 5147 O O . ASP A 1 638 ? -3.26 -43.594 -3.191 1 76.38 638 ASP A O 1
ATOM 5151 N N . PHE A 1 639 ? -3.191 -41.562 -3.822 1 75.25 639 PHE A N 1
ATOM 5152 C CA . PHE A 1 639 ? -4.453 -41.188 -3.195 1 75.25 639 PHE A CA 1
ATOM 5153 C C . PHE A 1 639 ? -5.625 -41.438 -4.137 1 75.25 639 PHE A C 1
ATOM 5155 O O . PHE A 1 639 ? -6.77 -41.094 -3.822 1 75.25 639 PHE A O 1
ATOM 5162 N N . SER A 1 640 ? -5.375 -42 -5.305 1 68.5 640 SER A N 1
ATOM 5163 C CA . SER A 1 640 ? -6.418 -42.281 -6.289 1 68.5 640 SER A CA 1
ATOM 5164 C C . SER A 1 640 ? -7.465 -43.25 -5.746 1 68.5 640 SER A C 1
ATOM 5166 O O . SER A 1 640 ? -8.625 -43.188 -6.156 1 68.5 640 SER A O 1
ATOM 5168 N N . GLY A 1 641 ? -7.098 -44.031 -4.746 1 66.31 641 GLY A N 1
ATOM 5169 C CA . GLY A 1 641 ? -8.016 -45 -4.207 1 66.31 641 GLY A CA 1
ATOM 5170 C C . GLY A 1 641 ? -8.875 -44.469 -3.074 1 66.31 641 GLY A C 1
ATOM 5171 O O . GLY A 1 641 ? -9.836 -45.125 -2.654 1 66.31 641 GLY A O 1
ATOM 5172 N N . MET A 1 642 ? -8.609 -43.344 -2.615 1 73.38 642 MET A N 1
ATOM 5173 C CA . MET A 1 642 ? -9.383 -42.781 -1.51 1 73.38 642 MET A CA 1
ATOM 5174 C C . MET A 1 642 ? -10.68 -42.156 -2.014 1 73.38 642 MET A C 1
ATOM 5176 O O . MET A 1 642 ? -10.656 -41.281 -2.879 1 73.38 642 MET A O 1
ATOM 5180 N N . SER A 1 643 ? -11.812 -42.625 -1.477 1 75.94 643 SER A N 1
ATOM 5181 C CA . SER A 1 643 ? -13.133 -42.188 -1.92 1 75.94 643 SER A CA 1
ATOM 5182 C C . SER A 1 643 ? -13.406 -40.75 -1.516 1 75.94 643 SER A C 1
ATOM 5184 O O . SER A 1 643 ? -13.164 -40.344 -0.372 1 75.94 643 SER A O 1
ATOM 5186 N N . GLY A 1 644 ? -13.797 -39.875 -2.355 1 77.62 644 GLY A N 1
ATOM 5187 C CA . GLY A 1 644 ? -14.336 -38.562 -2.076 1 77.62 644 GLY A CA 1
ATOM 5188 C C . GLY A 1 644 ? -13.258 -37.5 -1.97 1 77.62 644 GLY A C 1
ATOM 5189 O O . GLY A 1 644 ? -13.562 -36.312 -1.714 1 77.62 644 GLY A O 1
ATOM 5190 N N . ILE A 1 645 ? -12.008 -37.938 -2.045 1 82.81 645 ILE A N 1
ATOM 5191 C CA . ILE A 1 645 ? -10.914 -37 -1.829 1 82.81 645 ILE A CA 1
ATOM 5192 C C . ILE A 1 645 ? -10.93 -35.938 -2.922 1 82.81 645 ILE A C 1
ATOM 5194 O O . ILE A 1 645 ? -10.648 -34.75 -2.66 1 82.81 645 ILE A O 1
ATOM 5198 N N . LYS A 1 646 ? -11.242 -36.281 -4.121 1 80.5 646 LYS A N 1
ATOM 5199 C CA . LYS A 1 646 ? -11.273 -35.344 -5.23 1 80.5 646 LYS A CA 1
ATOM 5200 C C . LYS A 1 646 ? -12.406 -34.344 -5.07 1 80.5 646 LYS A C 1
ATOM 5202 O O . LYS A 1 646 ? -12.227 -33.156 -5.297 1 80.5 646 LYS A O 1
ATOM 5207 N N . GLU A 1 647 ? -13.57 -34.875 -4.672 1 83.06 647 GLU A N 1
ATOM 5208 C CA . GLU A 1 647 ? -14.719 -34 -4.449 1 83.06 647 GLU A CA 1
ATOM 5209 C C . GLU A 1 647 ? -14.477 -33.062 -3.283 1 83.06 647 GLU A C 1
ATOM 5211 O O . GLU A 1 647 ? -14.812 -31.875 -3.361 1 83.06 647 GLU A O 1
ATOM 5216 N N . MET A 1 648 ? -13.969 -33.625 -2.252 1 87.31 648 MET A N 1
ATOM 5217 C CA . MET A 1 648 ? -13.656 -32.812 -1.083 1 87.31 648 MET A CA 1
ATOM 5218 C C . MET A 1 648 ? -12.68 -31.688 -1.442 1 87.31 648 MET A C 1
ATOM 5220 O O . MET A 1 648 ? -12.898 -30.531 -1.089 1 87.31 648 MET A O 1
ATOM 5224 N N . ASP A 1 649 ? -11.625 -32.031 -2.176 1 88.31 649 ASP A N 1
ATOM 5225 C CA . ASP A 1 649 ? -10.602 -31.047 -2.539 1 88.31 649 ASP A CA 1
ATOM 5226 C C . ASP A 1 649 ? -11.164 -29.984 -3.484 1 88.31 649 ASP A C 1
ATOM 5228 O O . ASP A 1 649 ? -10.758 -28.828 -3.436 1 88.31 649 ASP A O 1
ATOM 5232 N N . HIS A 1 650 ? -12.109 -30.391 -4.32 1 87.25 650 HIS A N 1
ATOM 5233 C CA . HIS A 1 650 ? -12.742 -29.453 -5.246 1 87.25 650 HIS A CA 1
ATOM 5234 C C . HIS A 1 650 ? -13.539 -28.391 -4.492 1 87.25 650 HIS A C 1
ATOM 5236 O O . HIS A 1 650 ? -13.383 -27.188 -4.75 1 87.25 650 HIS A O 1
ATOM 5242 N N . HIS A 1 651 ? -14.336 -28.828 -3.594 1 92 651 HIS A N 1
ATOM 5243 C CA . HIS A 1 651 ? -15.203 -27.891 -2.887 1 92 651 HIS A CA 1
ATOM 5244 C C . HIS A 1 651 ? -14.422 -27.078 -1.859 1 92 651 HIS A C 1
ATOM 5246 O O . HIS A 1 651 ? -14.562 -25.859 -1.789 1 92 651 HIS A O 1
ATOM 5252 N N . VAL A 1 652 ? -13.586 -27.766 -1.054 1 94.62 652 VAL A N 1
ATOM 5253 C CA . VAL A 1 652 ? -12.789 -27.031 -0.064 1 94.62 652 VAL A CA 1
ATOM 5254 C C . VAL A 1 652 ? -11.836 -26.078 -0.768 1 94.62 652 VAL A C 1
ATOM 5256 O O . VAL A 1 652 ? -11.672 -24.938 -0.345 1 94.62 652 VAL A O 1
ATOM 5259 N N . GLY A 1 653 ? -11.172 -26.609 -1.854 1 92.5 653 GLY A N 1
ATOM 5260 C CA . GLY A 1 653 ? -10.289 -25.75 -2.641 1 92.5 653 GLY A CA 1
ATOM 5261 C C . GLY A 1 653 ? -11.008 -24.562 -3.244 1 92.5 653 GLY A C 1
ATOM 5262 O O . GLY A 1 653 ? -10.461 -23.453 -3.273 1 92.5 653 GLY A O 1
ATOM 5263 N N . GLY A 1 654 ? -12.25 -24.75 -3.73 1 93.12 654 GLY A N 1
ATOM 5264 C CA . GLY A 1 654 ? -13.031 -23.656 -4.285 1 93.12 654 GLY A CA 1
ATOM 5265 C C . GLY A 1 654 ? -13.359 -22.578 -3.264 1 93.12 654 GLY A C 1
ATOM 5266 O O . GLY A 1 654 ? -13.195 -21.391 -3.535 1 93.12 654 GLY A O 1
ATOM 5267 N N . PHE A 1 655 ? -13.805 -23 -2.082 1 97.06 655 PHE A N 1
ATOM 5268 C CA . PHE A 1 655 ? -14.117 -22.062 -1.019 1 97.06 655 PHE A CA 1
ATOM 5269 C C . PHE A 1 655 ? -12.859 -21.344 -0.546 1 97.06 655 PHE A C 1
ATOM 5271 O O . PHE A 1 655 ? -12.891 -20.141 -0.243 1 97.06 655 PHE A O 1
ATOM 5278 N N . THR A 1 656 ? -11.766 -22.078 -0.497 1 95.94 656 THR A N 1
ATOM 5279 C CA . THR A 1 656 ? -10.5 -21.484 -0.076 1 95.94 656 THR A CA 1
ATOM 5280 C C . THR A 1 656 ? -10.016 -20.453 -1.096 1 95.94 656 THR A C 1
ATOM 5282 O O . THR A 1 656 ? -9.445 -19.438 -0.727 1 95.94 656 THR A O 1
ATOM 5285 N N . LEU A 1 657 ? -10.219 -20.781 -2.355 1 94.62 657 LEU A N 1
ATOM 5286 C CA . LEU A 1 657 ? -9.883 -19.812 -3.398 1 94.62 657 LEU A CA 1
ATOM 5287 C C . LEU A 1 657 ? -10.648 -18.516 -3.207 1 94.62 657 LEU A C 1
ATOM 5289 O O . LEU A 1 657 ? -10.07 -17.422 -3.291 1 94.62 657 LEU A O 1
ATOM 5293 N N . LEU A 1 658 ? -11.922 -18.641 -2.953 1 96.81 658 LEU A N 1
ATOM 5294 C CA . LEU A 1 658 ? -12.742 -17.453 -2.725 1 96.81 658 LEU A CA 1
ATOM 5295 C C . LEU A 1 658 ? -12.312 -16.734 -1.45 1 96.81 658 LEU A C 1
ATOM 5297 O O . LEU A 1 658 ? -12.312 -15.5 -1.398 1 96.81 658 LEU A O 1
ATOM 5301 N N . TRP A 1 659 ? -11.977 -17.484 -0.395 1 97.12 659 TRP A N 1
ATOM 5302 C CA . TRP A 1 659 ? -11.414 -16.906 0.825 1 97.12 659 TRP A CA 1
ATOM 5303 C C . TRP A 1 659 ? -10.156 -16.109 0.52 1 97.12 659 TRP A C 1
ATOM 5305 O O . TRP A 1 659 ? -10 -14.977 0.998 1 97.12 659 TRP A O 1
ATOM 5315 N N . PHE A 1 660 ? -9.25 -16.672 -0.309 1 95.38 660 PHE A N 1
ATOM 5316 C CA . PHE A 1 660 ? -7.992 -16.031 -0.658 1 95.38 660 PHE A CA 1
ATOM 5317 C C . PHE A 1 660 ? -8.242 -14.75 -1.445 1 95.38 660 PHE A C 1
ATOM 5319 O O . PHE A 1 660 ? -7.562 -13.742 -1.231 1 95.38 660 PHE A O 1
ATOM 5326 N N . CYS A 1 661 ? -9.203 -14.758 -2.338 1 95.62 661 CYS A N 1
ATOM 5327 C CA . CYS A 1 661 ? -9.508 -13.586 -3.146 1 95.62 661 CYS A CA 1
ATOM 5328 C C . CYS A 1 661 ? -10 -12.43 -2.273 1 95.62 661 CYS A C 1
ATOM 5330 O O . CYS A 1 661 ? -9.711 -11.266 -2.557 1 95.62 661 CYS A O 1
ATOM 5332 N N . HIS A 1 662 ? -10.672 -12.727 -1.21 1 96.69 662 HIS A N 1
ATOM 5333 C CA . HIS A 1 662 ? -11.203 -11.688 -0.335 1 96.69 662 HIS A CA 1
ATOM 5334 C C . HIS A 1 662 ? -10.188 -11.281 0.722 1 96.69 662 HIS A C 1
ATOM 5336 O O . HIS A 1 662 ? -10.281 -10.203 1.305 1 96.69 662 HIS A O 1
ATOM 5342 N N . TYR A 1 663 ? -9.195 -12.133 1.028 1 94.56 663 TYR A N 1
ATOM 5343 C CA . TYR A 1 663 ? -8.219 -11.844 2.07 1 94.56 663 TYR A CA 1
ATOM 5344 C C . TYR A 1 663 ? -6.957 -11.227 1.478 1 94.56 663 TYR A C 1
ATOM 5346 O O . TYR A 1 663 ? -6.355 -10.328 2.076 1 94.56 663 TYR A O 1
ATOM 5354 N N . PHE A 1 664 ? -6.512 -11.547 0.281 1 91.5 664 PHE A N 1
ATOM 5355 C CA . PHE A 1 664 ? -5.234 -11.219 -0.336 1 91.5 664 PHE A CA 1
ATOM 5356 C C . PHE A 1 664 ? -5.055 -9.711 -0.427 1 91.5 664 PHE A C 1
ATOM 5358 O O . PHE A 1 664 ? -3.977 -9.188 -0.125 1 91.5 664 PHE A O 1
ATOM 5365 N N . PRO A 1 665 ? -6.082 -9.016 -0.837 1 87.12 665 PRO A N 1
ATOM 5366 C CA . PRO A 1 665 ? -5.891 -7.566 -0.974 1 87.12 665 PRO A CA 1
ATOM 5367 C C . PRO A 1 665 ? -5.562 -6.887 0.354 1 87.12 665 PRO A C 1
ATOM 5369 O O . PRO A 1 665 ? -4.984 -5.797 0.367 1 87.12 665 PRO A O 1
ATOM 5372 N N . PHE A 1 666 ? -5.879 -7.492 1.464 1 86.38 666 PHE A N 1
ATOM 5373 C CA . PHE A 1 666 ? -5.707 -6.855 2.764 1 86.38 666 PHE A CA 1
ATOM 5374 C C . PHE A 1 666 ? -4.457 -7.375 3.461 1 86.38 666 PHE A C 1
ATOM 5376 O O . PHE A 1 666 ? -4.035 -6.832 4.484 1 86.38 666 PHE A O 1
ATOM 5383 N N . LEU A 1 667 ? -3.826 -8.375 2.891 1 84.44 667 LEU A N 1
ATOM 5384 C CA . LEU A 1 667 ? -2.717 -9.078 3.525 1 84.44 667 LEU A CA 1
ATOM 5385 C C . LEU A 1 667 ? -1.562 -8.133 3.814 1 84.44 667 LEU A C 1
ATOM 5387 O O . LEU A 1 667 ? -0.913 -8.234 4.859 1 84.44 667 LEU A O 1
ATOM 5391 N N . PHE A 1 668 ? -1.338 -7.094 2.994 1 74.94 668 PHE A N 1
ATOM 5392 C CA . PHE A 1 668 ? -0.147 -6.266 3.141 1 74.94 668 PHE A CA 1
ATOM 5393 C C . PHE A 1 668 ? -0.517 -4.859 3.594 1 74.94 668 PHE A C 1
ATOM 5395 O O . PHE A 1 668 ? 0.338 -3.971 3.641 1 74.94 668 PHE A O 1
ATOM 5402 N N . LYS A 1 669 ? -1.759 -4.75 4.016 1 76.31 669 LYS A N 1
ATOM 5403 C CA . LYS A 1 669 ? -2.189 -3.441 4.5 1 76.31 669 LYS A CA 1
ATOM 5404 C C . LYS A 1 669 ? -1.879 -3.277 5.988 1 76.31 669 LYS A C 1
ATOM 5406 O O . LYS A 1 669 ? -1.999 -4.23 6.762 1 76.31 669 LYS A O 1
ATOM 5411 N N . ASP A 1 670 ? -1.494 -2.078 6.34 1 68.81 670 ASP A N 1
ATOM 5412 C CA . ASP A 1 670 ? -1.125 -1.808 7.727 1 68.81 670 ASP A CA 1
ATOM 5413 C C . ASP A 1 670 ? -2.352 -1.441 8.555 1 68.81 670 ASP A C 1
ATOM 5415 O O . ASP A 1 670 ? -2.371 -1.658 9.773 1 68.81 670 ASP A O 1
ATOM 5419 N N . ASN A 1 671 ? -3.299 -0.813 7.906 1 73.12 671 ASN A N 1
ATOM 5420 C CA . ASN A 1 671 ? -4.488 -0.375 8.633 1 73.12 671 ASN A CA 1
ATOM 5421 C C . ASN A 1 671 ? -5.758 -0.979 8.039 1 73.12 671 ASN A C 1
ATOM 5423 O O . ASN A 1 671 ? -6.125 -0.672 6.902 1 73.12 671 ASN A O 1
ATOM 5427 N N . THR A 1 672 ? -6.309 -1.955 8.789 1 80.44 672 THR A N 1
ATOM 5428 C CA . THR A 1 672 ? -7.535 -2.611 8.352 1 80.44 672 THR A CA 1
ATOM 5429 C C . THR A 1 672 ? -8.531 -2.715 9.5 1 80.44 672 THR A C 1
ATOM 5431 O O . THR A 1 672 ? -8.18 -2.5 10.656 1 80.44 672 THR A O 1
ATOM 5434 N N . SER A 1 673 ? -9.797 -2.846 9.133 1 79 673 SER A N 1
ATOM 5435 C CA . SER A 1 673 ? -10.859 -3.086 10.102 1 79 673 SER A CA 1
ATOM 5436 C C . SER A 1 673 ? -11.367 -4.52 10.016 1 79 673 SER A C 1
ATOM 5438 O O . SER A 1 673 ? -11.305 -5.152 8.961 1 79 673 SER A O 1
ATOM 5440 N N . LEU A 1 674 ? -11.867 -5.02 11.086 1 81.81 674 LEU A N 1
ATOM 5441 C CA . LEU A 1 674 ? -12.359 -6.391 11.172 1 81.81 674 LEU A CA 1
ATOM 5442 C C . LEU A 1 674 ? -13.5 -6.621 10.195 1 81.81 674 LEU A C 1
ATOM 5444 O O . LEU A 1 674 ? -13.664 -7.723 9.664 1 81.81 674 LEU A O 1
ATOM 5448 N N . GLN A 1 675 ? -14.25 -5.602 9.875 1 84.62 675 GLN A N 1
ATOM 5449 C CA . GLN A 1 675 ? -15.406 -5.719 9 1 84.62 675 GLN A CA 1
ATOM 5450 C C . GLN A 1 675 ? -14.984 -6.09 7.582 1 84.62 675 GLN A C 1
ATOM 5452 O O . GLN A 1 675 ? -15.75 -6.73 6.852 1 84.62 675 GLN A O 1
ATOM 5457 N N . GLU A 1 676 ? -13.789 -5.758 7.289 1 86.5 676 GLU A N 1
ATOM 5458 C CA . GLU A 1 676 ? -13.289 -6.035 5.945 1 86.5 676 GLU A CA 1
ATOM 5459 C C . GLU A 1 676 ? -12.992 -7.52 5.762 1 86.5 676 GLU A C 1
ATOM 5461 O O . GLU A 1 676 ? -12.922 -8.008 4.633 1 86.5 676 GLU A O 1
ATOM 5466 N N . TYR A 1 677 ? -12.844 -8.203 6.805 1 92 677 TYR A N 1
ATOM 5467 C CA . TYR A 1 677 ? -12.516 -9.625 6.734 1 92 677 TYR A CA 1
ATOM 5468 C C . TYR A 1 677 ? -13.773 -10.477 6.738 1 92 677 TYR A C 1
ATOM 5470 O O . TYR A 1 677 ? -13.711 -11.695 6.523 1 92 677 TYR A O 1
ATOM 5478 N N . LEU A 1 678 ? -14.922 -9.938 6.914 1 94.25 678 LEU A N 1
ATOM 5479 C CA . LEU A 1 678 ? -16.141 -10.695 7.148 1 94.25 678 LEU A CA 1
ATOM 5480 C C . LEU A 1 678 ? -16.516 -11.523 5.922 1 94.25 678 LEU A C 1
ATOM 5482 O O . LEU A 1 678 ? -16.875 -12.695 6.047 1 94.25 678 LEU A O 1
ATOM 5486 N N . PRO A 1 679 ? -16.391 -10.969 4.691 1 96.25 679 PRO A N 1
ATOM 5487 C CA . PRO A 1 679 ? -16.641 -11.844 3.545 1 96.25 679 PRO A CA 1
ATOM 5488 C C . PRO A 1 679 ? -15.68 -13.031 3.486 1 96.25 679 PRO A C 1
ATOM 5490 O O . PRO A 1 679 ? -16.094 -14.156 3.188 1 96.25 679 PRO A O 1
ATOM 5493 N N . ALA A 1 680 ? -14.414 -12.766 3.781 1 97 680 ALA A N 1
ATOM 5494 C CA . ALA A 1 680 ? -13.438 -13.852 3.828 1 97 680 ALA A CA 1
ATOM 5495 C C . ALA A 1 680 ? -13.789 -14.867 4.91 1 97 680 ALA A C 1
ATOM 5497 O O . ALA A 1 680 ? -13.625 -16.078 4.719 1 97 680 ALA A O 1
ATOM 5498 N N . LEU A 1 681 ? -14.289 -14.359 6.039 1 96.94 681 LEU A N 1
ATOM 5499 C CA . LEU A 1 681 ? -14.688 -15.242 7.125 1 96.94 681 LEU A CA 1
ATOM 5500 C C . LEU A 1 681 ? -15.812 -16.172 6.688 1 96.94 681 LEU A C 1
ATOM 5502 O O . LEU A 1 681 ? -15.805 -17.359 7 1 96.94 681 LEU A O 1
ATOM 5506 N N . TYR A 1 682 ? -16.766 -15.641 5.977 1 98.19 682 TYR A N 1
ATOM 5507 C CA . TYR A 1 682 ? -17.875 -16.453 5.473 1 98.19 682 TYR A CA 1
ATOM 5508 C C . TYR A 1 682 ? -17.375 -17.625 4.641 1 98.19 682 TYR A C 1
ATOM 5510 O O . TYR A 1 682 ? -17.781 -18.766 4.852 1 98.19 682 TYR A O 1
ATOM 5518 N N . PHE A 1 683 ? -16.453 -17.391 3.73 1 98.12 683 PHE A N 1
ATOM 5519 C CA . PHE A 1 683 ? -15.922 -18.438 2.869 1 98.12 683 PHE A CA 1
ATOM 5520 C C . PHE A 1 683 ? -15.07 -19.422 3.674 1 98.12 683 PHE A C 1
ATOM 5522 O O . PHE A 1 683 ? -15.055 -20.609 3.381 1 98.12 683 PHE A O 1
ATOM 5529 N N . SER A 1 684 ? -14.352 -18.875 4.656 1 97.88 684 SER A N 1
ATOM 5530 C CA . SER A 1 684 ? -13.539 -19.766 5.477 1 97.88 684 SER A CA 1
ATOM 5531 C C . SER A 1 684 ? -14.406 -20.703 6.305 1 97.88 684 SER A C 1
ATOM 5533 O O . SER A 1 684 ? -14.023 -21.844 6.562 1 97.88 684 SER A O 1
ATOM 5535 N N . ILE A 1 685 ? -15.578 -20.234 6.707 1 98.31 685 ILE A N 1
ATOM 5536 C CA . ILE A 1 685 ? -16.5 -21.109 7.438 1 98.31 685 ILE A CA 1
ATOM 5537 C C . ILE A 1 685 ? -16.984 -22.219 6.52 1 98.31 685 ILE A C 1
ATOM 5539 O O . ILE A 1 685 ? -17.031 -23.391 6.918 1 98.31 685 ILE A O 1
ATOM 5543 N N . LEU A 1 686 ? -17.328 -21.891 5.305 1 98.25 686 LEU A N 1
ATOM 5544 C CA . LEU A 1 686 ? -17.781 -22.906 4.348 1 98.25 686 LEU A CA 1
ATOM 5545 C C . LEU A 1 686 ? -16.672 -23.922 4.098 1 98.25 686 LEU A C 1
ATOM 5547 O O . LEU A 1 686 ? -16.922 -25.141 4.105 1 98.25 686 LEU A O 1
ATOM 5551 N N . ALA A 1 687 ? -15.453 -23.438 3.908 1 97.56 687 ALA A N 1
ATOM 5552 C CA . ALA A 1 687 ? -14.312 -24.312 3.65 1 97.56 687 ALA A CA 1
ATOM 5553 C C . ALA A 1 687 ? -14.039 -25.219 4.844 1 97.56 687 ALA A C 1
ATOM 5555 O O . ALA A 1 687 ? -13.867 -26.438 4.684 1 97.56 687 ALA A O 1
ATOM 5556 N N . ALA A 1 688 ? -14.086 -24.656 5.996 1 96.94 688 ALA A N 1
ATOM 5557 C CA . ALA A 1 688 ? -13.797 -25.406 7.211 1 96.94 688 ALA A CA 1
ATOM 5558 C C . ALA A 1 688 ? -14.883 -26.438 7.488 1 96.94 688 ALA A C 1
ATOM 5560 O O . ALA A 1 688 ? -14.594 -27.547 7.934 1 96.94 688 ALA A O 1
ATOM 5561 N N . ALA A 1 689 ? -16.109 -26.078 7.266 1 96.88 689 ALA A N 1
ATOM 5562 C CA . ALA A 1 689 ? -17.219 -27.016 7.477 1 96.88 689 ALA A CA 1
ATOM 5563 C C . ALA A 1 689 ? -17.094 -28.219 6.551 1 96.88 689 ALA A C 1
ATOM 5565 O O . ALA A 1 689 ? -17.25 -29.359 6.984 1 96.88 689 ALA A O 1
ATOM 5566 N N . LYS A 1 690 ? -16.844 -27.984 5.281 1 95.56 690 LYS A N 1
ATOM 5567 C CA . LYS A 1 690 ? -16.688 -29.094 4.336 1 95.56 690 LYS A CA 1
ATOM 5568 C C . LYS A 1 690 ? -15.461 -29.938 4.684 1 95.56 690 LYS A C 1
ATOM 5570 O O . LYS A 1 690 ? -15.516 -31.172 4.602 1 95.56 690 LYS A O 1
ATOM 5575 N N . TRP A 1 691 ? -14.383 -29.328 5.051 1 95.19 691 TRP A N 1
ATOM 5576 C CA . TRP A 1 691 ? -13.18 -30.031 5.473 1 95.19 691 TRP A CA 1
ATOM 5577 C C . TRP A 1 691 ? -13.445 -30.859 6.727 1 95.19 691 TRP A C 1
ATOM 5579 O O . TRP A 1 691 ? -13 -32 6.832 1 95.19 691 TRP A O 1
ATOM 5589 N N . LEU A 1 692 ? -14.227 -30.297 7.633 1 93.31 692 LEU A N 1
ATOM 5590 C CA . LEU A 1 692 ? -14.578 -31 8.859 1 93.31 692 LEU A CA 1
ATOM 5591 C C . LEU A 1 692 ? -15.43 -32.25 8.547 1 93.31 692 LEU A C 1
ATOM 5593 O O . LEU A 1 692 ? -15.266 -33.281 9.188 1 93.31 692 LEU A O 1
ATOM 5597 N N . ASP A 1 693 ? -16.297 -32.094 7.648 1 92.44 693 ASP A N 1
ATOM 5598 C CA . ASP A 1 693 ? -17.156 -33.219 7.238 1 92.44 693 ASP A CA 1
ATOM 5599 C C . ASP A 1 693 ? -16.312 -34.406 6.77 1 92.44 693 ASP A C 1
ATOM 5601 O O . ASP A 1 693 ? -16.578 -35.531 7.145 1 92.44 693 ASP A O 1
ATOM 5605 N N . TYR A 1 694 ? -15.297 -34.125 6.02 1 89.94 694 TYR A N 1
ATOM 5606 C CA . TYR A 1 694 ? -14.453 -35.188 5.461 1 89.94 694 TYR A CA 1
ATOM 5607 C C . TYR A 1 694 ? -13.445 -35.656 6.492 1 89.94 694 TYR A C 1
ATOM 5609 O O . TYR A 1 694 ? -13.305 -36.875 6.703 1 89.94 694 TYR A O 1
ATOM 5617 N N . SER A 1 695 ? -12.789 -34.781 7.238 1 91 695 SER A N 1
ATOM 5618 C CA . SER A 1 695 ? -11.688 -35.156 8.125 1 91 695 SER A CA 1
ATOM 5619 C C . SER A 1 695 ? -12.188 -35.844 9.391 1 91 695 SER A C 1
ATOM 5621 O O . SER A 1 695 ? -11.5 -36.688 9.969 1 91 695 SER A O 1
ATOM 5623 N N . SER A 1 696 ? -13.391 -35.469 9.828 1 89.25 696 SER A N 1
ATOM 5624 C CA . SER A 1 696 ? -13.922 -36.094 11.039 1 89.25 696 SER A CA 1
ATOM 5625 C C . SER A 1 696 ? -14.172 -37.562 10.82 1 89.25 696 SER A C 1
ATOM 5627 O O . SER A 1 696 ? -13.938 -38.375 11.719 1 89.25 696 SER A O 1
ATOM 5629 N N . LEU A 1 697 ? -14.586 -37.906 9.633 1 82.88 697 LEU A N 1
ATOM 5630 C CA . LEU A 1 697 ? -14.82 -39.312 9.32 1 82.88 697 LEU A CA 1
ATOM 5631 C C . LEU A 1 697 ? -13.508 -40.062 9.18 1 82.88 697 LEU A C 1
ATOM 5633 O O . LEU A 1 697 ? -13.438 -41.25 9.5 1 82.88 697 LEU A O 1
ATOM 5637 N N . LEU A 1 698 ? -12.5 -39.344 8.75 1 82.62 698 LEU A N 1
ATOM 5638 C CA . LEU A 1 698 ? -11.188 -39.969 8.578 1 82.62 698 LEU A CA 1
ATOM 5639 C C . LEU A 1 698 ? -10.516 -40.188 9.93 1 82.62 698 LEU A C 1
ATOM 5641 O O . LEU A 1 698 ? -9.891 -41.25 10.148 1 82.62 698 LEU A O 1
ATOM 5645 N N . VAL A 1 699 ? -10.711 -39.312 10.844 1 84.31 699 VAL A N 1
ATOM 5646 C CA . VAL A 1 699 ? -10 -39.344 12.117 1 84.31 699 VAL A CA 1
ATOM 5647 C C . VAL A 1 699 ? -10.758 -40.219 13.109 1 84.31 699 VAL A C 1
ATOM 5649 O O . VAL A 1 699 ? -10.172 -41.094 13.742 1 84.31 699 VAL A O 1
ATOM 5652 N N . PHE A 1 700 ? -12.086 -40.031 13.328 1 84.69 700 PHE A N 1
ATOM 5653 C CA . PHE A 1 700 ? -12.852 -40.719 14.367 1 84.69 700 PHE A CA 1
ATOM 5654 C C . PHE A 1 700 ? -13.414 -42.031 13.859 1 84.69 700 PHE A C 1
ATOM 5656 O O . PHE A 1 700 ? -13.648 -42.938 14.641 1 84.69 700 PHE A O 1
ATOM 5663 N N . ARG A 1 701 ? -13.633 -42.344 12.633 1 81.5 701 ARG A N 1
ATOM 5664 C CA . ARG A 1 701 ? -14.062 -43.562 11.953 1 81.5 701 ARG A CA 1
ATOM 5665 C C . ARG A 1 701 ? -15.43 -44.031 12.461 1 81.5 701 ARG A C 1
ATOM 5667 O O . ARG A 1 701 ? -16.141 -44.75 11.773 1 81.5 701 ARG A O 1
ATOM 5674 N N . ARG A 1 702 ? -15.883 -43.562 13.805 1 87.44 702 ARG A N 1
ATOM 5675 C CA . ARG A 1 702 ? -17.156 -43.938 14.383 1 87.44 702 ARG A CA 1
ATOM 5676 C C . ARG A 1 702 ? -18.172 -42.812 14.273 1 87.44 702 ARG A C 1
ATOM 5678 O O . ARG A 1 702 ? -17.969 -41.719 14.812 1 87.44 702 ARG A O 1
ATOM 5685 N N . PRO A 1 703 ? -19.312 -43 13.68 1 86.69 703 PRO A N 1
ATOM 5686 C CA . PRO A 1 703 ? -20.312 -41.969 13.461 1 86.69 703 PRO A CA 1
ATOM 5687 C C . PRO A 1 703 ? -20.844 -41.375 14.758 1 86.69 703 PRO A C 1
ATOM 5689 O O . PRO A 1 703 ? -21.172 -40.188 14.812 1 86.69 703 PRO A O 1
ATOM 5692 N N . LYS A 1 704 ? -20.906 -42.125 15.828 1 90.75 704 LYS A N 1
ATOM 5693 C CA . LYS A 1 704 ? -21.422 -41.625 17.094 1 90.75 704 LYS A CA 1
ATOM 5694 C C . LYS A 1 704 ? -20.453 -40.594 17.703 1 90.75 704 LYS A C 1
ATOM 5696 O O . LYS A 1 704 ? -20.891 -39.594 18.266 1 90.75 704 LYS A O 1
ATOM 5701 N N . ILE A 1 705 ? -19.234 -40.875 17.562 1 92.06 705 ILE A N 1
ATOM 5702 C CA . ILE A 1 705 ? -18.234 -39.938 18.094 1 92.06 705 ILE A CA 1
ATOM 5703 C C . ILE A 1 705 ? -18.234 -38.656 17.266 1 92.06 705 ILE A C 1
ATOM 5705 O O . ILE A 1 705 ? -18.062 -37.562 17.812 1 92.06 705 ILE A O 1
ATOM 5709 N N . VAL A 1 706 ? -18.391 -38.781 15.992 1 92.06 706 VAL A N 1
ATOM 5710 C CA . VAL A 1 706 ? -18.453 -37.625 15.109 1 92.06 706 VAL A CA 1
ATOM 5711 C C . VAL A 1 706 ? -19.641 -36.75 15.5 1 92.06 706 VAL A C 1
ATOM 5713 O O . VAL A 1 706 ? -19.516 -35.531 15.602 1 92.06 706 VAL A O 1
ATOM 5716 N N . SER A 1 707 ? -20.781 -37.375 15.781 1 91.94 707 SER A N 1
ATOM 5717 C CA . SER A 1 707 ? -21.984 -36.625 16.172 1 91.94 707 SER A CA 1
ATOM 5718 C C . SER A 1 707 ? -21.781 -35.938 17.5 1 91.94 707 SER A C 1
ATOM 5720 O O . SER A 1 707 ? -22.266 -34.812 17.688 1 91.94 707 SER A O 1
ATOM 5722 N N . LEU A 1 708 ? -21.125 -36.594 18.391 1 93.75 708 LEU A N 1
ATOM 5723 C CA . LEU A 1 708 ? -20.844 -35.969 19.688 1 93.75 708 LEU A CA 1
ATOM 5724 C C . LEU A 1 708 ? -19.891 -34.781 19.516 1 93.75 708 LEU A C 1
ATOM 5726 O O . LEU A 1 708 ? -20.047 -33.75 20.188 1 93.75 708 LEU A O 1
ATOM 5730 N N . PHE A 1 709 ? -18.953 -35 18.688 1 94.38 709 PHE A N 1
ATOM 5731 C CA . PHE A 1 709 ? -18.016 -33.906 18.406 1 94.38 709 PHE A CA 1
ATOM 5732 C C . PHE A 1 709 ? -18.734 -32.719 17.828 1 94.38 709 PHE A C 1
ATOM 5734 O O . PHE A 1 709 ? -18.484 -31.578 18.234 1 94.38 709 PHE A O 1
ATOM 5741 N N . TYR A 1 710 ? -19.609 -32.906 16.875 1 95.06 710 TYR A N 1
ATOM 5742 C CA . TYR A 1 710 ? -20.391 -31.812 16.281 1 95.06 710 TYR A CA 1
ATOM 5743 C C . TYR A 1 710 ? -21.266 -31.125 17.328 1 95.06 710 TYR A C 1
ATOM 5745 O O . TYR A 1 710 ? -21.344 -29.891 17.359 1 95.06 710 TYR A O 1
ATOM 5753 N N . ALA A 1 711 ? -21.859 -31.844 18.172 1 95.62 711 ALA A N 1
ATOM 5754 C CA . ALA A 1 711 ? -22.703 -31.297 19.219 1 95.62 711 ALA A CA 1
ATOM 5755 C C . ALA A 1 711 ? -21.906 -30.438 20.188 1 95.62 711 ALA A C 1
ATOM 5757 O O . ALA A 1 711 ? -22.359 -29.375 20.609 1 95.62 711 ALA A O 1
ATOM 5758 N N . LEU A 1 712 ? -20.797 -30.922 20.5 1 96.06 712 LEU A N 1
ATOM 5759 C CA . LEU A 1 712 ? -19.922 -30.172 21.391 1 96.06 712 LEU A CA 1
ATOM 5760 C C . LEU A 1 712 ? -19.484 -28.859 20.75 1 96.06 712 LEU A C 1
ATOM 5762 O O . LEU A 1 712 ? -19.469 -27.828 21.406 1 96.06 712 LEU A O 1
ATOM 5766 N N . LEU A 1 713 ? -19.094 -28.922 19.5 1 96.38 713 LEU A N 1
ATOM 5767 C CA . LEU A 1 713 ? -18.672 -27.719 18.781 1 96.38 713 LEU A CA 1
ATOM 5768 C C . LEU A 1 713 ? -19.797 -26.703 18.703 1 96.38 713 LEU A C 1
ATOM 5770 O O . LEU A 1 713 ? -19.578 -25.5 18.891 1 96.38 713 LEU A O 1
ATOM 5774 N N . MET A 1 714 ? -20.984 -27.125 18.422 1 96.94 714 MET A N 1
ATOM 5775 C CA . MET A 1 714 ? -22.141 -26.25 18.359 1 96.94 714 MET A CA 1
ATOM 5776 C C . MET A 1 714 ? -22.438 -25.641 19.734 1 96.94 714 MET A C 1
ATOM 5778 O O . MET A 1 714 ? -22.703 -24.438 19.844 1 96.94 714 MET A O 1
ATOM 5782 N N . ALA A 1 715 ? -22.328 -26.453 20.781 1 97.31 715 ALA A N 1
ATOM 5783 C CA . ALA A 1 715 ? -22.578 -25.969 22.141 1 97.31 715 ALA A CA 1
ATOM 5784 C C . ALA A 1 715 ? -21.547 -24.922 22.547 1 97.31 715 ALA A C 1
ATOM 5786 O O . ALA A 1 715 ? -21.906 -23.906 23.156 1 97.31 715 ALA A O 1
ATOM 5787 N N . LEU A 1 716 ? -20.375 -25.188 22.203 1 97.38 716 LEU A N 1
ATOM 5788 C CA . LEU A 1 716 ? -19.328 -24.234 22.531 1 97.38 716 LEU A CA 1
ATOM 5789 C C . LEU A 1 716 ? -19.531 -22.938 21.766 1 97.38 716 LEU A C 1
ATOM 5791 O O . LEU A 1 716 ? -19.281 -21.844 22.297 1 97.38 716 LEU A O 1
ATOM 5795 N N . THR A 1 717 ? -19.906 -23.031 20.484 1 97.62 717 THR A N 1
ATOM 5796 C CA . THR A 1 717 ? -20.172 -21.844 19.656 1 97.62 717 THR A CA 1
ATOM 5797 C C . THR A 1 717 ? -21.297 -21 20.266 1 97.62 717 THR A C 1
ATOM 5799 O O . THR A 1 717 ? -21.156 -19.781 20.406 1 97.62 717 THR A O 1
ATOM 5802 N N . ILE A 1 718 ? -22.344 -21.625 20.672 1 97.31 718 ILE A N 1
ATOM 5803 C CA . ILE A 1 718 ? -23.5 -20.938 21.234 1 97.31 718 ILE A CA 1
ATOM 5804 C C . ILE A 1 718 ? -23.141 -20.359 22.609 1 97.31 718 ILE A C 1
ATOM 5806 O O . ILE A 1 718 ? -23.5 -19.219 22.906 1 97.31 718 ILE A O 1
ATOM 5810 N N . SER A 1 719 ? -22.422 -21.109 23.391 1 95.94 719 SER A N 1
ATOM 5811 C CA . SER A 1 719 ? -22.016 -20.625 24.703 1 95.94 719 SER A CA 1
ATOM 5812 C C . SER A 1 719 ? -21.125 -19.391 24.594 1 95.94 719 SER A C 1
ATOM 5814 O O . SER A 1 719 ? -21.297 -18.438 25.359 1 95.94 719 SER A O 1
ATOM 5816 N N . SER A 1 720 ? -20.203 -19.469 23.719 1 93.62 720 SER A N 1
ATOM 5817 C CA . SER A 1 720 ? -19.344 -18.312 23.5 1 93.62 720 SER A CA 1
ATOM 5818 C C . SER A 1 720 ? -20.156 -17.094 23.094 1 93.62 720 SER A C 1
ATOM 5820 O O . SER A 1 720 ? -19.891 -15.977 23.547 1 93.62 720 SER A O 1
ATOM 5822 N N . PHE A 1 721 ? -21.125 -17.25 22.281 1 96 721 PHE A N 1
ATOM 5823 C CA . PHE A 1 721 ? -22 -16.156 21.859 1 96 721 PHE A CA 1
ATOM 5824 C C . PHE A 1 721 ? -22.734 -15.578 23.062 1 96 721 PHE A C 1
ATOM 5826 O O . PHE A 1 721 ? -22.828 -14.352 23.203 1 96 721 PHE A O 1
ATOM 5833 N N . ILE A 1 722 ? -23.188 -16.391 23.891 1 94.19 722 ILE A N 1
ATOM 5834 C CA . ILE A 1 722 ? -23.969 -15.953 25.031 1 94.19 722 ILE A CA 1
ATOM 5835 C C . ILE A 1 722 ? -23.078 -15.188 26 1 94.19 722 ILE A C 1
ATOM 5837 O O . ILE A 1 722 ? -23.484 -14.141 26.531 1 94.19 722 ILE A O 1
ATOM 5841 N N . PHE A 1 723 ? -21.922 -15.609 26.172 1 89.88 723 PHE A N 1
ATOM 5842 C CA . PHE A 1 723 ? -21 -14.969 27.094 1 89.88 723 PHE A CA 1
ATOM 5843 C C . PHE A 1 723 ? -20.641 -13.562 26.609 1 89.88 723 PHE A C 1
ATOM 5845 O O . PHE A 1 723 ? -20.453 -12.656 27.406 1 89.88 723 PHE A O 1
ATOM 5852 N N . TYR A 1 724 ? -20.562 -13.391 25.359 1 90.88 724 TYR A N 1
ATOM 5853 C CA . TYR A 1 724 ? -20.156 -12.102 24.812 1 90.88 724 TYR A CA 1
ATOM 5854 C C . TYR A 1 724 ? -21.359 -11.312 24.297 1 90.88 724 TYR A C 1
ATOM 5856 O O . TYR A 1 724 ? -21.188 -10.289 23.641 1 90.88 724 TYR A O 1
ATOM 5864 N N . SER A 1 725 ? -22.531 -11.695 24.609 1 93 725 SER A N 1
ATOM 5865 C CA . SER A 1 725 ? -23.766 -11.117 24.078 1 93 725 SER A CA 1
ATOM 5866 C C . SER A 1 725 ? -23.938 -9.672 24.531 1 93 725 SER A C 1
ATOM 5868 O O . SER A 1 725 ? -24.578 -8.875 23.828 1 93 725 SER A O 1
ATOM 5870 N N . PRO A 1 726 ? -23.391 -9.242 25.703 1 92.12 726 PRO A N 1
ATOM 5871 C CA . PRO A 1 726 ? -23.531 -7.832 26.062 1 92.12 726 PRO A CA 1
ATOM 5872 C C . PRO A 1 726 ? -22.828 -6.895 25.078 1 92.12 726 PRO A C 1
ATOM 5874 O O . PRO A 1 726 ? -23.281 -5.762 24.875 1 92.12 726 PRO A O 1
ATOM 5877 N N . PHE A 1 727 ? -21.781 -7.348 24.516 1 90.81 727 PHE A N 1
ATOM 5878 C CA . PHE A 1 727 ? -21.094 -6.547 23.5 1 90.81 727 PHE A CA 1
ATOM 5879 C C . PHE A 1 727 ? -21.891 -6.492 22.203 1 90.81 727 PHE A C 1
ATOM 5881 O O . PHE A 1 727 ? -21.719 -5.566 21.406 1 90.81 727 PHE A O 1
ATOM 5888 N N . VAL A 1 728 ? -22.734 -7.461 22 1 94.25 728 VAL A N 1
ATOM 5889 C CA . VAL A 1 728 ? -23.5 -7.562 20.766 1 94.25 728 VAL A CA 1
ATOM 5890 C C . VAL A 1 728 ? -24.781 -6.754 20.891 1 94.25 728 VAL A C 1
ATOM 5892 O O . VAL A 1 728 ? -25.125 -5.98 19.984 1 94.25 728 VAL A O 1
ATOM 5895 N N . TYR A 1 729 ? -25.391 -6.828 22.031 1 95.62 729 TYR A N 1
ATOM 5896 C CA . TYR A 1 729 ? -26.703 -6.238 22.203 1 95.62 729 TYR A CA 1
ATOM 5897 C C . TYR A 1 729 ? -26.625 -4.895 22.906 1 95.62 729 TYR A C 1
ATOM 5899 O O . TYR A 1 729 ? -27.625 -4.172 23 1 95.62 729 TYR A O 1
ATOM 5907 N N . GLY A 1 730 ? -25.469 -4.5 23.391 1 92.69 730 GLY A N 1
ATOM 5908 C CA . GLY A 1 730 ? -25.328 -3.25 24.125 1 92.69 730 GLY A CA 1
ATOM 5909 C C . GLY A 1 730 ? -26.062 -3.248 25.453 1 92.69 730 GLY A C 1
ATOM 5910 O O . GLY A 1 730 ? -26.734 -2.275 25.797 1 92.69 730 GLY A O 1
ATOM 5911 N N . THR A 1 731 ? -25.969 -4.352 26.109 1 92.5 731 THR A N 1
ATOM 5912 C CA . THR A 1 731 ? -26.641 -4.473 27.406 1 92.5 731 THR A CA 1
ATOM 5913 C C . THR A 1 731 ? -25.672 -4.223 28.547 1 92.5 731 THR A C 1
ATOM 5915 O O . THR A 1 731 ? -24.5 -3.928 28.312 1 92.5 731 THR A O 1
ATOM 5918 N N . ARG A 1 732 ? -26.25 -4.348 29.781 1 90.5 732 ARG A N 1
ATOM 5919 C CA . ARG A 1 732 ? -25.484 -4.059 30.984 1 90.5 732 ARG A CA 1
ATOM 5920 C C . ARG A 1 732 ? -24.422 -5.125 31.219 1 90.5 732 ARG A C 1
ATOM 5922 O O . ARG A 1 732 ? -24.641 -6.309 30.969 1 90.5 732 ARG A O 1
ATOM 5929 N N . MET A 1 733 ? -23.234 -4.656 31.516 1 90.94 733 MET A N 1
ATOM 5930 C CA . MET A 1 733 ? -22.141 -5.52 31.953 1 90.94 733 MET A CA 1
ATOM 5931 C C . MET A 1 733 ? -21.281 -4.824 33 1 90.94 733 MET A C 1
ATOM 5933 O O . MET A 1 733 ? -21.094 -3.609 32.969 1 90.94 733 MET A O 1
ATOM 5937 N N . LEU A 1 734 ? -20.906 -5.602 33.938 1 89.94 734 LEU A N 1
ATOM 5938 C CA . LEU A 1 734 ? -20.031 -5.043 34.969 1 89.94 734 LEU A CA 1
ATOM 5939 C C . LEU A 1 734 ? -18.594 -5 34.5 1 89.94 734 LEU A C 1
ATOM 5941 O O . LEU A 1 734 ? -18.156 -5.852 33.719 1 89.94 734 LEU A O 1
ATOM 5945 N N . SER A 1 735 ? -17.906 -3.992 34.969 1 83.19 735 SER A N 1
ATOM 5946 C CA . SER A 1 735 ? -16.5 -3.828 34.594 1 83.19 735 SER A CA 1
ATOM 5947 C C . SER A 1 735 ? -15.68 -5.059 34.969 1 83.19 735 SER A C 1
ATOM 5949 O O . SER A 1 735 ? -14.797 -5.477 34.219 1 83.19 735 SER A O 1
ATOM 5951 N N . GLY A 1 736 ? -15.961 -5.688 36.125 1 82.12 736 GLY A N 1
ATOM 5952 C CA . GLY A 1 736 ? -15.273 -6.895 36.562 1 82.12 736 GLY A CA 1
ATOM 5953 C C . GLY A 1 736 ? -15.523 -8.078 35.625 1 82.12 736 GLY A C 1
ATOM 5954 O O . GLY A 1 736 ? -14.609 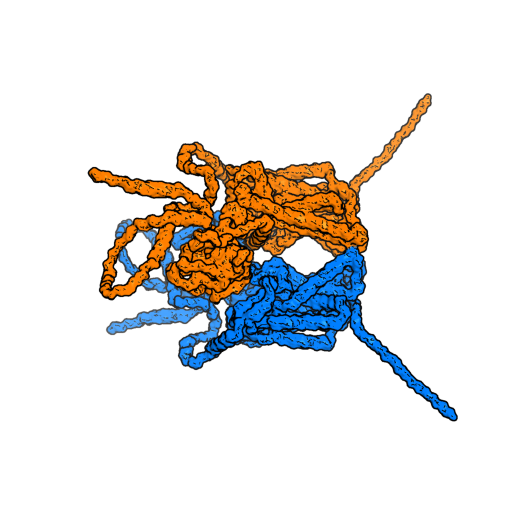-8.844 35.344 1 82.12 736 GLY A O 1
ATOM 5955 N N . GLN A 1 737 ? -16.719 -8.164 35.188 1 84.88 737 GLN A N 1
ATOM 5956 C CA . GLN A 1 737 ? -17.078 -9.227 34.281 1 84.88 737 GLN A CA 1
ATOM 5957 C C . GLN A 1 737 ? -16.359 -9.055 32.938 1 84.88 737 GLN A C 1
ATOM 5959 O O . GLN A 1 737 ? -15.883 -10.023 32.344 1 84.88 737 GLN A O 1
ATOM 5964 N N . CYS A 1 738 ? -16.312 -7.855 32.5 1 84.75 738 CYS A N 1
ATOM 5965 C CA . CYS A 1 738 ? -15.633 -7.547 31.234 1 84.75 738 CYS A CA 1
ATOM 5966 C C . CYS A 1 738 ? -14.156 -7.906 31.312 1 84.75 738 CYS A C 1
ATOM 5968 O O . CYS A 1 738 ? -13.609 -8.508 30.391 1 84.75 738 CYS A O 1
ATOM 5970 N N . LYS A 1 739 ? -13.523 -7.594 32.375 1 77.12 739 LYS A N 1
ATOM 5971 C CA . LYS A 1 739 ? -12.094 -7.867 32.562 1 77.12 739 LYS A CA 1
ATOM 5972 C C . LYS A 1 739 ? -11.828 -9.367 32.625 1 77.12 739 LYS A C 1
ATOM 5974 O O . LYS A 1 739 ? -10.773 -9.828 32.188 1 77.12 739 LYS A O 1
ATOM 5979 N N . TYR A 1 740 ? -12.844 -10.039 33.094 1 77 740 TYR A N 1
ATOM 5980 C CA . TYR A 1 740 ? -12.719 -11.492 33.156 1 77 740 TYR A CA 1
ATOM 5981 C C . TYR A 1 740 ? -12.742 -12.086 31.75 1 77 740 TYR A C 1
ATOM 5983 O O . TYR A 1 740 ? -12.078 -13.094 31.484 1 77 740 TYR A O 1
ATOM 5991 N N . LEU A 1 741 ? -13.492 -11.461 30.938 1 77.38 741 LEU A N 1
ATOM 5992 C CA . LEU A 1 741 ? -13.641 -11.961 29.562 1 77.38 741 LEU A CA 1
ATOM 5993 C C . LEU A 1 741 ? -12.43 -11.594 28.719 1 77.38 741 LEU A C 1
ATOM 5995 O O . LEU A 1 741 ? -12.172 -12.211 27.688 1 77.38 741 LEU A O 1
ATOM 5999 N N . GLU A 1 742 ? -11.797 -10.406 29.094 1 71.44 742 GLU A N 1
ATOM 6000 C CA . GLU A 1 742 ? -10.609 -9.984 28.359 1 71.44 742 GLU A CA 1
ATOM 6001 C C . GLU A 1 742 ? -9.484 -11.008 28.484 1 71.44 742 GLU A C 1
ATOM 6003 O O . GLU A 1 742 ? -9.156 -11.438 29.594 1 71.44 742 GLU A O 1
ATOM 6008 N N . PHE A 1 743 ? -9.789 -12.234 28.094 1 59.16 743 PHE A N 1
ATOM 6009 C CA . PHE A 1 743 ? -8.703 -13.195 28.234 1 59.16 743 PHE A CA 1
ATOM 6010 C C . PHE A 1 743 ? -7.375 -12.484 28.453 1 59.16 743 PHE A C 1
ATOM 6012 O O . PHE A 1 743 ? -7.211 -11.328 28.062 1 59.16 743 PHE A O 1
ATOM 6019 N N . ASN A 1 744 ? -6.145 -13.297 28.875 1 50.31 744 ASN A N 1
ATOM 6020 C CA . ASN A 1 744 ? -4.844 -12.914 29.406 1 50.31 744 ASN A CA 1
ATOM 6021 C C . ASN A 1 744 ? -4.328 -11.633 28.75 1 50.31 744 ASN A C 1
ATOM 6023 O O . ASN A 1 744 ? -4.852 -11.211 27.719 1 50.31 744 ASN A O 1
ATOM 6027 N N . ASN A 1 745 ? -2.939 -11.375 28.953 1 41.12 745 ASN A N 1
ATOM 6028 C CA . ASN A 1 745 ? -1.865 -10.383 28.984 1 41.12 745 ASN A CA 1
ATOM 6029 C C . ASN A 1 745 ? -1.777 -9.609 27.672 1 41.12 745 ASN A C 1
ATOM 6031 O O . ASN A 1 745 ? -0.738 -9.617 27.016 1 41.12 745 ASN A O 1
ATOM 6035 N N . ASN A 1 746 ? -2.828 -8.688 27.266 1 46.12 746 ASN A N 1
ATOM 6036 C CA . ASN A 1 746 ? -2.68 -7.52 26.391 1 46.12 746 ASN A CA 1
ATOM 6037 C C . ASN A 1 746 ? -2.418 -7.93 24.953 1 46.12 746 ASN A C 1
ATOM 6039 O O . ASN A 1 746 ? -2.26 -7.074 24.078 1 46.12 746 ASN A O 1
ATOM 6043 N N . GLN A 1 747 ? -2.414 -9.422 24.578 1 49.53 747 GLN A N 1
ATOM 6044 C CA . GLN A 1 747 ? -1.833 -9.703 23.266 1 49.53 747 GLN A CA 1
ATOM 6045 C C . GLN A 1 747 ? -2.896 -10.188 22.281 1 49.53 747 GLN A C 1
ATOM 6047 O O . GLN A 1 747 ? -2.793 -9.953 21.078 1 49.53 747 GLN A O 1
ATOM 6052 N N . LEU A 1 748 ? -3.975 -10.992 22.781 1 51.84 748 LEU A N 1
ATOM 6053 C CA . LEU A 1 748 ? -4.738 -11.648 21.719 1 51.84 748 LEU A CA 1
ATOM 6054 C C . LEU A 1 748 ? -6.09 -10.969 21.531 1 51.84 748 LEU A C 1
ATOM 6056 O O . LEU A 1 748 ? -6.617 -10.93 20.422 1 51.84 748 LEU A O 1
ATOM 6060 N N . TRP A 1 749 ? -6.801 -10.406 22.734 1 62.44 749 TRP A N 1
ATOM 6061 C CA . TRP A 1 749 ? -8.172 -9.93 22.594 1 62.44 749 TRP A CA 1
ATOM 6062 C C . TRP A 1 749 ? -8.406 -8.688 23.453 1 62.44 749 TRP A C 1
ATOM 6064 O O . TRP A 1 749 ? -8.539 -8.789 24.672 1 62.44 749 TRP A O 1
ATOM 6074 N N . TYR A 1 750 ? -8.312 -7.598 22.828 1 63.25 750 TYR A N 1
ATOM 6075 C CA . TYR A 1 750 ? -8.492 -6.359 23.578 1 63.25 750 TYR A CA 1
ATOM 6076 C C . TYR A 1 750 ? -9.945 -5.906 23.547 1 63.25 750 TYR A C 1
ATOM 6078 O O . TYR A 1 750 ? -10.555 -5.824 22.484 1 63.25 750 TYR A O 1
ATOM 6086 N N . LEU A 1 751 ? -10.57 -5.938 24.844 1 71.19 751 LEU A N 1
ATOM 6087 C CA . LEU A 1 751 ? -11.906 -5.375 25.047 1 71.19 751 LEU A CA 1
ATOM 6088 C C . LEU A 1 751 ? -11.836 -4.07 25.828 1 71.19 751 LEU A C 1
ATOM 6090 O O . LEU A 1 751 ? -11.031 -3.943 26.766 1 71.19 751 LEU A O 1
ATOM 6094 N N . SER A 1 752 ? -12.445 -3.033 25.406 1 71.38 752 SER A N 1
ATOM 6095 C CA . SER A 1 752 ? -12.516 -1.783 26.156 1 71.38 752 SER A CA 1
ATOM 6096 C C . SER A 1 752 ? -13.445 -1.909 27.344 1 71.38 752 SER A C 1
ATOM 6098 O O . SER A 1 752 ? -14.648 -1.639 27.25 1 71.38 752 SER A O 1
ATOM 6100 N N . CYS A 1 753 ? -12.906 -2.25 28.562 1 77.25 753 CYS A N 1
ATOM 6101 C CA . CYS A 1 753 ? -13.742 -2.539 29.719 1 77.25 753 CYS A CA 1
ATOM 6102 C C . CYS A 1 753 ? -13.93 -1.293 30.578 1 77.25 753 CYS A C 1
ATOM 6104 O O . CYS A 1 753 ? -14.734 -1.293 31.516 1 77.25 753 CYS A O 1
ATOM 6106 N N . ASN A 1 754 ? -13.328 -0.197 30.188 1 70.69 754 ASN A N 1
ATOM 6107 C CA . ASN A 1 754 ? -13.367 1.003 31.031 1 70.69 754 ASN A CA 1
ATOM 6108 C C . ASN A 1 754 ? -14.688 1.748 30.875 1 70.69 754 ASN A C 1
ATOM 6110 O O . ASN A 1 754 ? -15 2.637 31.656 1 70.69 754 ASN A O 1
ATOM 6114 N N . THR A 1 755 ? -15.453 1.278 29.984 1 76.88 755 THR A N 1
ATOM 6115 C CA . THR A 1 755 ? -16.734 1.938 29.75 1 76.88 755 THR A CA 1
ATOM 6116 C C . THR A 1 755 ? -17.781 1.496 30.766 1 76.88 755 THR A C 1
ATOM 6118 O O . THR A 1 755 ? -18.688 2.256 31.094 1 76.88 755 THR A O 1
ATOM 6121 N N . TYR A 1 756 ? -17.641 0.369 31.375 1 85.56 756 TYR A N 1
ATOM 6122 C CA . TYR A 1 756 ? -18.672 -0.239 32.219 1 85.56 756 TYR A CA 1
ATOM 6123 C C . TYR A 1 756 ? -18.531 0.212 33.656 1 85.56 756 TYR A C 1
ATOM 6125 O O . TYR A 1 756 ? -17.453 0.598 34.094 1 85.56 756 TYR A O 1
ATOM 6133 N N . LEU A 1 757 ? -19.641 0.144 34.312 1 85.69 757 LEU A N 1
ATOM 6134 C CA . LEU A 1 757 ? -19.688 0.486 35.719 1 85.69 757 LEU A CA 1
ATOM 6135 C C . LEU A 1 757 ? -19.312 -0.717 36.594 1 85.69 757 LEU A C 1
ATOM 6137 O O . LEU A 1 757 ? -19.312 -1.854 36.125 1 85.69 757 LEU A O 1
ATOM 6141 N N . ASP A 1 758 ? -18.984 -0.554 37.844 1 85.25 758 ASP A N 1
ATOM 6142 C CA . ASP A 1 758 ? -18.422 -1.597 38.688 1 85.25 758 ASP A CA 1
ATOM 6143 C C . ASP A 1 758 ? -19.516 -2.359 39.438 1 85.25 758 ASP A C 1
ATOM 6145 O O . ASP A 1 758 ? -19.359 -3.545 39.719 1 85.25 758 ASP A O 1
ATOM 6149 N N . THR A 1 759 ? -20.625 -1.63 39.781 1 89.06 759 THR A N 1
ATOM 6150 C CA . THR A 1 759 ? -21.641 -2.277 40.594 1 89.06 759 THR A CA 1
ATOM 6151 C C . THR A 1 759 ? -23.031 -2.125 39.969 1 89.06 759 THR A C 1
ATOM 6153 O O . THR A 1 759 ? -23.281 -1.166 39.219 1 89.06 759 THR A O 1
ATOM 6156 N N . PRO A 1 760 ? -23.891 -3.141 40.188 1 89.62 760 PRO A N 1
ATOM 6157 C CA . PRO A 1 760 ? -25.266 -3.045 39.656 1 89.62 760 PRO A CA 1
ATOM 6158 C C . PRO A 1 760 ? -26.031 -1.857 40.25 1 89.62 760 PRO A C 1
ATOM 6160 O O . PRO A 1 760 ? -26.922 -1.308 39.594 1 89.62 760 PRO A O 1
ATOM 6163 N N . GLU A 1 761 ? -25.625 -1.433 41.438 1 87.25 761 GLU A N 1
ATOM 6164 C CA . GLU A 1 761 ? -26.297 -0.29 42.062 1 87.25 761 GLU A CA 1
ATOM 6165 C C . GLU A 1 761 ? -26 1 41.281 1 87.25 761 GLU A C 1
ATOM 6167 O O . GLU A 1 761 ? -26.875 1.849 41.156 1 87.25 761 GLU A O 1
ATOM 6172 N N . GLN A 1 762 ? -24.844 1.063 40.875 1 88.12 762 GLN A N 1
ATOM 6173 C CA . GLN A 1 762 ? -24.484 2.234 40.062 1 88.12 762 GLN A CA 1
ATOM 6174 C C . GLN A 1 762 ? -25.312 2.303 38.781 1 88.12 762 GLN A C 1
ATOM 6176 O O . GLN A 1 762 ? -25.719 3.387 38.375 1 88.12 762 GLN A O 1
ATOM 6181 N N . TYR A 1 763 ? -25.578 1.203 38.219 1 90.62 763 TYR A N 1
ATOM 6182 C CA . TYR A 1 763 ? -26.406 1.149 37 1 90.62 763 TYR A CA 1
ATOM 6183 C C . TYR A 1 763 ? -27.844 1.571 37.312 1 90.62 763 TYR A C 1
ATOM 6185 O O . TYR A 1 763 ? -28.453 2.314 36.531 1 90.62 763 TYR A O 1
ATOM 6193 N N . ALA A 1 764 ? -28.328 1.058 38.406 1 86.44 764 ALA A N 1
ATOM 6194 C CA . ALA A 1 764 ? -29.688 1.405 38.812 1 86.44 764 ALA A CA 1
ATOM 6195 C C . ALA A 1 764 ? -29.828 2.908 39.031 1 86.44 764 ALA A C 1
ATOM 6197 O O . ALA A 1 764 ? -30.828 3.512 38.656 1 86.44 764 ALA A O 1
ATOM 6198 N N . GLU A 1 765 ? -28.828 3.4 39.594 1 84.06 765 GLU A N 1
ATOM 6199 C CA . GLU A 1 765 ? -28.828 4.84 39.844 1 84.06 765 GLU A CA 1
ATOM 6200 C C . GLU A 1 765 ? -28.781 5.621 38.531 1 84.06 765 GLU A C 1
ATOM 6202 O O . GLU A 1 765 ? -29.547 6.574 38.344 1 84.06 765 GLU A O 1
ATOM 6207 N N . TYR A 1 766 ? -27.953 5.215 37.656 1 85.56 766 TYR A N 1
ATOM 6208 C CA . TYR A 1 766 ? -27.797 5.906 36.406 1 85.56 766 TYR A CA 1
ATOM 6209 C C . TYR A 1 766 ? -29.047 5.773 35.531 1 85.56 766 TYR A C 1
ATOM 6211 O O . TYR A 1 766 ? -29.516 6.754 34.938 1 85.56 766 TYR A O 1
ATOM 6219 N N . ASP A 1 767 ? -29.547 4.594 35.5 1 84.44 767 ASP A N 1
ATOM 6220 C CA . ASP A 1 767 ? -30.703 4.344 34.656 1 84.44 767 ASP A CA 1
ATOM 6221 C C . ASP A 1 767 ? -31.922 5.102 35.156 1 84.44 767 ASP A C 1
ATOM 6223 O O . ASP A 1 767 ? -32.75 5.566 34.375 1 84.44 767 ASP A O 1
ATOM 6227 N N . SER A 1 768 ? -31.984 5.211 36.438 1 78.25 768 SER A N 1
ATOM 6228 C CA . SER A 1 768 ? -33.094 5.984 37.031 1 78.25 768 SER A CA 1
ATOM 6229 C C . SER A 1 768 ? -32.938 7.469 36.688 1 78.25 768 SER A C 1
ATOM 6231 O O . SER A 1 768 ? -33.938 8.133 36.375 1 78.25 768 SER A O 1
ATOM 6233 N N . GLN A 1 769 ? -31.75 7.898 36.719 1 71.06 769 GLN A N 1
ATOM 6234 C CA . GLN A 1 769 ? -31.484 9.297 36.406 1 71.06 769 GLN A CA 1
ATOM 6235 C C . GLN A 1 769 ? -31.75 9.57 34.906 1 71.06 769 GLN A C 1
ATOM 6237 O O . GLN A 1 769 ? -32.344 10.594 34.562 1 71.06 769 GLN A O 1
ATOM 6242 N N . PHE A 1 770 ? -31.328 8.656 34.094 1 74 770 PHE A N 1
ATOM 6243 C CA . PHE A 1 770 ? -31.469 8.805 32.656 1 74 770 PHE A CA 1
ATOM 6244 C C . PHE A 1 770 ? -32.938 8.727 32.25 1 74 770 PHE A C 1
ATOM 6246 O O . PHE A 1 770 ? -33.406 9.477 31.375 1 74 770 PHE A O 1
ATOM 6253 N N . ALA A 1 771 ? -33.625 7.805 32.812 1 68.06 771 ALA A N 1
ATOM 6254 C CA . ALA A 1 771 ? -35.062 7.695 32.562 1 68.06 771 ALA A CA 1
ATOM 6255 C C . ALA A 1 771 ? -35.812 8.984 32.938 1 68.06 771 ALA A C 1
ATOM 6257 O O . ALA A 1 771 ? -36.719 9.422 32.219 1 68.06 771 ALA A O 1
ATOM 6258 N N . ASN A 1 772 ? -35.312 9.57 33.938 1 58.72 772 ASN A N 1
ATOM 6259 C CA . ASN A 1 772 ? -35.906 10.828 34.375 1 58.72 772 ASN A CA 1
ATOM 6260 C C . ASN A 1 772 ? -35.594 11.969 33.438 1 58.72 772 ASN A C 1
ATOM 6262 O O . ASN A 1 772 ? -36.438 12.828 33.188 1 58.72 772 ASN A O 1
ATOM 6266 N N . GLU A 1 773 ? -34.438 11.898 32.875 1 56.62 773 GLU A N 1
ATOM 6267 C CA . GLU A 1 773 ? -34.031 12.938 31.922 1 56.62 773 GLU A CA 1
ATOM 6268 C C . GLU A 1 773 ? -34.812 12.82 30.609 1 56.62 773 GLU A C 1
ATOM 6270 O O . GLU A 1 773 ? -35.188 13.828 30.031 1 56.62 773 GLU A O 1
ATOM 6275 N N . ILE A 1 774 ? -35.031 11.609 30.172 1 58.28 774 ILE A N 1
ATOM 6276 C CA . ILE A 1 774 ? -35.781 11.375 28.953 1 58.28 774 ILE A CA 1
ATOM 6277 C C . ILE A 1 774 ? -37.25 11.773 29.172 1 58.28 774 ILE A C 1
ATOM 6279 O O . ILE A 1 774 ? -37.875 12.383 28.281 1 58.28 774 ILE A O 1
ATOM 6283 N N . ASN A 1 775 ? -37.781 11.414 30.375 1 49.41 775 ASN A N 1
ATOM 6284 C CA . ASN A 1 775 ? -39.156 11.789 30.703 1 49.41 775 ASN A CA 1
ATOM 6285 C C . ASN A 1 775 ? -39.312 13.297 30.812 1 49.41 775 ASN A C 1
ATOM 6287 O O . ASN A 1 775 ? -40.344 13.852 30.422 1 49.41 775 ASN A O 1
ATOM 6291 N N . TYR A 1 776 ? -38.281 13.875 31.438 1 44.84 776 TYR A N 1
ATOM 6292 C CA . TYR A 1 776 ? -38.312 15.328 31.578 1 44.84 776 TYR A CA 1
ATOM 6293 C C . TYR A 1 776 ? -38.281 15.992 30.203 1 44.84 776 TYR A C 1
ATOM 6295 O O . TYR A 1 776 ? -38.969 16.984 29.969 1 44.84 776 TYR A O 1
ATOM 6303 N N . HIS A 1 777 ? -37.406 15.508 29.453 1 45.41 777 HIS A N 1
ATOM 6304 C CA . HIS A 1 777 ? -37.312 16.109 28.125 1 45.41 777 HIS A CA 1
ATOM 6305 C C . HIS A 1 777 ? -38.531 15.789 27.281 1 45.41 777 HIS A C 1
ATOM 6307 O O . HIS A 1 777 ? -38.875 16.547 26.359 1 45.41 777 HIS A O 1
ATOM 6313 N N . TYR A 1 778 ? -39.219 14.648 27.641 1 40.66 778 TYR A N 1
ATOM 6314 C CA . TYR A 1 778 ? -40.375 14.297 26.859 1 40.66 778 TYR A CA 1
ATOM 6315 C C . TYR A 1 778 ? -41.656 14.695 27.578 1 40.66 778 TYR A C 1
ATOM 6317 O O . TYR A 1 778 ? -42.781 14.398 27.109 1 40.66 778 TYR A O 1
ATOM 6325 N N . GLU A 1 779 ? -41.812 15.172 28.875 1 33.47 779 GLU A N 1
ATOM 6326 C CA . GLU A 1 779 ? -43.031 15.789 29.375 1 33.47 779 GLU A CA 1
ATOM 6327 C C . GLU A 1 779 ? -43.375 17.062 28.578 1 33.47 779 GLU A C 1
ATOM 6329 O O . GLU A 1 779 ? -42.531 17.938 28.406 1 33.47 779 GLU A O 1
ATOM 6334 N N . ALA A 1 780 ? -44.406 17.062 27.859 1 35.31 780 ALA A N 1
ATOM 6335 C CA . ALA A 1 780 ? -45.062 18.125 27.094 1 35.31 780 ALA A CA 1
ATOM 6336 C C . ALA A 1 780 ? -45.156 19.406 27.922 1 35.31 780 ALA A C 1
ATOM 6338 O O . ALA A 1 780 ? -45.5 19.344 29.094 1 35.31 780 ALA A O 1
ATOM 6339 N N . PRO A 1 781 ? -44.562 20.516 27.719 1 34.59 781 PRO A N 1
ATOM 6340 C CA . PRO A 1 781 ? -45.031 21.719 28.406 1 34.59 781 PRO A CA 1
ATOM 6341 C C . PRO A 1 781 ? -46.531 21.828 28.453 1 34.59 781 PRO A C 1
ATOM 6343 O O . PRO A 1 781 ? -47.219 21.719 27.422 1 34.59 781 PRO A O 1
ATOM 6346 N N . LYS A 1 782 ? -47.281 21.484 29.391 1 32.09 782 LYS A N 1
ATOM 6347 C CA . LYS A 1 782 ? -48.719 21.75 29.5 1 32.09 782 LYS A CA 1
ATOM 6348 C C . LYS A 1 782 ? -49.031 23.203 29.188 1 32.09 782 LYS A C 1
ATOM 6350 O O . LYS A 1 782 ? -50.188 23.547 28.891 1 32.09 782 LYS A O 1
ATOM 6355 N N . ASP A 1 783 ? -48.375 24.172 29.859 1 28.06 783 ASP A N 1
ATOM 6356 C CA . ASP A 1 783 ? -48.938 25.5 29.719 1 28.06 783 ASP A CA 1
ATOM 6357 C C . ASP A 1 783 ? -48.781 26.016 28.281 1 28.06 783 ASP A C 1
ATOM 6359 O O . ASP A 1 783 ? -47.656 26.156 27.797 1 28.06 783 ASP A O 1
ATOM 6363 N N . GLU A 1 784 ? -49.781 25.797 27.406 1 29.22 784 GLU A N 1
ATOM 6364 C CA . GLU A 1 784 ? -50.125 26.297 26.078 1 29.22 784 GLU A CA 1
ATOM 6365 C C . GLU A 1 784 ? -49.812 27.781 25.953 1 29.22 784 GLU A C 1
ATOM 6367 O O . GLU A 1 784 ? -49.656 28.297 24.844 1 29.22 784 GLU A O 1
ATOM 6372 N N . GLU A 1 785 ? -50.125 28.562 27.031 1 27.67 785 GLU A N 1
ATOM 6373 C CA . GLU A 1 785 ? -50.438 29.969 26.828 1 27.67 785 GLU A CA 1
ATOM 6374 C C . GLU A 1 785 ? -49.188 30.719 26.297 1 27.67 785 GLU A C 1
ATOM 6376 O O . GLU A 1 785 ? -49.312 31.594 25.438 1 27.67 785 GLU A O 1
ATOM 6381 N N . HIS A 1 786 ? -48.156 30.781 27.062 1 25.5 786 HIS A N 1
ATOM 6382 C CA . HIS A 1 786 ? -47.25 31.859 26.75 1 25.5 786 HIS A CA 1
ATOM 6383 C C . HIS A 1 786 ? -46.438 31.562 25.484 1 25.5 786 HIS A C 1
ATOM 6385 O O . HIS A 1 786 ? -45.75 32.438 24.969 1 25.5 786 HIS A O 1
ATOM 6391 N N . ILE A 1 787 ? -46.156 30.234 25.25 1 25.28 787 ILE A N 1
ATOM 6392 C CA . ILE A 1 787 ? -45.25 30.203 24.109 1 25.28 787 ILE A CA 1
ATOM 6393 C C . ILE A 1 787 ? -46.062 30.344 22.812 1 25.28 787 ILE A C 1
ATOM 6395 O O . ILE A 1 787 ? -45.531 30.109 21.734 1 25.28 787 ILE A O 1
ATOM 6399 N N . LYS A 1 788 ? -47.438 30.438 22.922 1 24.39 788 LYS A N 1
ATOM 6400 C CA . LYS A 1 788 ? -48.188 30.688 21.688 1 24.39 788 LYS A CA 1
ATOM 6401 C C . LYS A 1 788 ? -47.594 31.891 20.938 1 24.39 788 LYS A C 1
ATOM 6403 O O . LYS A 1 788 ? -47.719 31.984 19.703 1 24.39 788 LYS A O 1
ATOM 6408 N N . ALA A 1 789 ? -47.531 33.031 21.641 1 23.16 789 ALA A N 1
ATOM 6409 C CA . ALA A 1 789 ? -47.562 34.344 20.953 1 23.16 789 ALA A CA 1
ATOM 6410 C C . ALA A 1 789 ? -46.375 34.5 20.016 1 23.16 789 ALA A C 1
ATOM 6412 O O . ALA A 1 789 ? -46.531 35.062 18.938 1 23.16 789 ALA A O 1
ATOM 6413 N N . THR A 1 790 ? -45.188 34.312 20.5 1 22.83 790 THR A N 1
ATOM 6414 C CA . THR A 1 790 ? -44.281 35.125 19.672 1 22.83 790 THR A CA 1
ATOM 6415 C C . THR A 1 790 ? -44.031 34.469 18.328 1 22.83 790 THR A C 1
ATOM 6417 O O . THR A 1 790 ? -43.969 35.125 17.297 1 22.83 790 THR A O 1
ATOM 6420 N N . VAL A 1 791 ? -43.594 33.125 18.297 1 22.53 791 VAL A N 1
ATOM 6421 C CA . VAL A 1 791 ? -42.906 32.969 17.031 1 22.53 791 VAL A CA 1
ATOM 6422 C C . VAL A 1 791 ? -43.875 32.594 15.93 1 22.53 791 VAL A C 1
ATOM 6424 O O . VAL A 1 791 ? -44.219 31.438 15.75 1 22.53 791 VAL A O 1
ATOM 6427 N N . VAL A 1 792 ? -45.125 32.906 16.047 1 21.77 792 VAL A N 1
ATOM 6428 C CA . VAL A 1 792 ? -46.062 32.656 14.938 1 21.77 792 VAL A CA 1
ATOM 6429 C C . VAL A 1 792 ? -45.469 33.25 13.641 1 21.77 792 VAL A C 1
ATOM 6431 O O . VAL A 1 792 ? -45.719 34.406 13.312 1 21.77 792 VAL A O 1
ATOM 6434 N N . THR A 1 793 ? -44.188 33.5 13.477 1 22.11 793 THR A N 1
ATOM 6435 C CA . THR A 1 793 ? -44.094 34.125 12.156 1 22.11 793 THR A CA 1
ATOM 6436 C C . THR A 1 793 ? -44.656 33.188 11.086 1 22.11 793 THR A C 1
ATOM 6438 O O . THR A 1 793 ? -44.438 31.984 11.133 1 22.11 793 THR A O 1
ATOM 6441 N N . THR A 1 794 ? -45.812 33.469 10.562 1 21.08 794 THR A N 1
ATOM 6442 C CA . THR A 1 794 ? -46.656 33.031 9.453 1 21.08 794 THR A CA 1
ATOM 6443 C C . THR A 1 794 ? -45.781 32.531 8.281 1 21.08 794 THR A C 1
ATOM 6445 O O . THR A 1 794 ? -45.125 33.344 7.637 1 21.08 794 THR A O 1
ATOM 6448 N N . VAL A 1 795 ? -45.031 31.453 8.492 1 22.67 795 VAL A N 1
ATOM 6449 C CA . VAL A 1 795 ? -44.344 30.953 7.309 1 22.67 795 VAL A CA 1
ATOM 6450 C C . VAL A 1 795 ? -45.344 30.656 6.203 1 22.67 795 VAL A C 1
ATOM 6452 O O . VAL A 1 795 ? -46.25 29.859 6.383 1 22.67 795 VAL A O 1
ATOM 6455 N N . ASP A 1 796 ? -45.75 31.688 5.43 1 21.72 796 ASP A N 1
ATOM 6456 C CA . ASP A 1 796 ? -46.625 31.547 4.266 1 21.72 796 ASP A CA 1
ATOM 6457 C C . ASP A 1 796 ? -46.188 30.375 3.396 1 21.72 796 ASP A C 1
ATOM 6459 O O . ASP A 1 796 ? -45 30.078 3.283 1 21.72 796 ASP A O 1
ATOM 6463 N N . LYS A 1 797 ? -47.031 29.359 3.125 1 24.62 797 LYS A N 1
ATOM 6464 C CA . LYS A 1 797 ? -47.062 28.062 2.457 1 24.62 797 LYS A CA 1
ATOM 6465 C C . LYS A 1 797 ? -46.25 28.094 1.159 1 24.62 797 LYS A C 1
ATOM 6467 O O . LYS A 1 797 ? -46.156 27.078 0.466 1 24.62 797 LYS A O 1
ATOM 6472 N N . ALA A 1 798 ? -46.219 29.297 0.563 1 22.11 798 ALA A N 1
ATOM 6473 C CA . ALA A 1 798 ? -45.938 29.109 -0.857 1 22.11 798 ALA A CA 1
ATOM 6474 C C . ALA A 1 798 ? -44.5 28.562 -1.064 1 22.11 798 ALA A C 1
ATOM 6476 O O . ALA A 1 798 ? -44.344 27.578 -1.783 1 22.11 798 ALA A O 1
ATOM 6477 N N . ASN A 1 799 ? -43.469 29.469 -1.076 1 20.86 799 ASN A N 1
ATOM 6478 C CA . ASN A 1 799 ? -42.25 29.188 -1.84 1 20.86 799 ASN A CA 1
ATOM 6479 C C . ASN A 1 799 ? -41.281 28.328 -1.035 1 20.86 799 ASN A C 1
ATOM 6481 O O . ASN A 1 799 ? -40.75 28.781 -0.014 1 20.86 799 ASN A O 1
ATOM 6485 N N . PRO A 1 800 ? -41.312 27 -1.019 1 22.77 800 PRO A N 1
ATOM 6486 C CA . PRO A 1 800 ? -40.656 25.984 -0.203 1 22.77 800 PRO A CA 1
ATOM 6487 C C . PRO A 1 800 ? -39.156 26.125 -0.185 1 22.77 800 PRO A C 1
ATOM 6489 O O . PRO A 1 800 ? -38.438 25.219 0.247 1 22.77 800 PRO A O 1
ATOM 6492 N N . THR A 1 801 ? -38.594 27.266 -0.752 1 21.81 801 THR A N 1
ATOM 6493 C CA . THR A 1 801 ? -37.188 27.234 -1.17 1 21.81 801 THR A CA 1
ATOM 6494 C C . THR A 1 801 ? -36.25 27.234 0.043 1 21.81 801 THR A C 1
ATOM 6496 O O . THR A 1 801 ? -35.062 26.922 -0.073 1 21.81 801 THR A O 1
ATOM 6499 N N . GLU A 1 802 ? -36.531 27.859 1.228 1 21.22 802 GLU A N 1
ATOM 6500 C CA . GLU A 1 802 ? -35.562 28.672 1.97 1 21.22 802 GLU A CA 1
ATOM 6501 C C . GLU A 1 802 ? -34.781 27.812 2.949 1 21.22 802 GLU A C 1
ATOM 6503 O O . GLU A 1 802 ? -34.062 28.344 3.797 1 21.22 802 GLU A O 1
ATOM 6508 N N . PHE A 1 803 ? -34.875 26.609 3.084 1 22.2 803 PHE A N 1
ATOM 6509 C CA . PHE A 1 803 ? -34.344 26.047 4.32 1 22.2 803 PHE A CA 1
ATOM 6510 C C . PHE A 1 803 ? -32.844 26.141 4.352 1 22.2 803 PHE A C 1
ATOM 6512 O O . PHE A 1 803 ? -32.156 25.141 4.086 1 22.2 803 PHE A O 1
ATOM 6519 N N . ALA A 1 804 ? -32.281 27.266 3.713 1 20.52 804 ALA A N 1
ATOM 6520 C CA . ALA A 1 804 ? -30.828 27.281 3.549 1 20.52 804 ALA A CA 1
ATOM 6521 C C . ALA A 1 804 ? -30.125 27.141 4.895 1 20.52 804 ALA A C 1
ATOM 6523 O O . ALA A 1 804 ? -30.75 27.266 5.949 1 20.52 804 ALA A O 1
ATOM 6524 N N . PHE A 1 805 ? -28.922 27.828 5.039 1 20.52 805 PHE A N 1
ATOM 6525 C CA . PHE A 1 805 ? -27.656 27.75 5.762 1 20.52 805 PHE A CA 1
ATOM 6526 C C . PHE A 1 805 ? -27.828 28.188 7.211 1 20.52 805 PHE A C 1
ATOM 6528 O O . PHE A 1 805 ? -27.906 29.375 7.5 1 20.52 805 PHE A O 1
ATOM 6535 N N . GLN A 1 806 ? -28.625 27.594 7.996 1 21.92 806 GLN A N 1
ATOM 6536 C CA . GLN A 1 806 ? -28.719 28.125 9.352 1 21.92 806 GLN A CA 1
ATOM 6537 C C . GLN A 1 806 ? -27.391 28.016 10.086 1 21.92 806 GLN A C 1
ATOM 6539 O O . GLN A 1 806 ? -27.219 27.141 10.938 1 21.92 806 GLN A O 1
ATOM 6544 N N . LYS A 1 807 ? -26.156 28.016 9.43 1 23.83 807 LYS A N 1
ATOM 6545 C CA . LYS A 1 807 ? -25.031 27.891 10.367 1 23.83 807 LYS A CA 1
ATOM 6546 C C . LYS A 1 807 ? -25.141 28.906 11.492 1 23.83 807 LYS A C 1
ATOM 6548 O O . LYS A 1 807 ? -26.109 29.672 11.562 1 23.83 807 LYS A O 1
ATOM 6553 N N . GLU A 1 808 ? -23.906 29.578 11.883 1 21.84 808 GLU A N 1
ATOM 6554 C CA . GLU A 1 808 ? -23.5 30.312 13.07 1 21.84 808 GLU A CA 1
ATOM 6555 C C . GLU A 1 808 ? -24.266 31.625 13.195 1 21.84 808 GLU A C 1
ATOM 6557 O O . GLU A 1 808 ? -24.188 32.5 12.312 1 21.84 808 GLU A O 1
ATOM 6562 N N . LYS A 1 809 ? -25.297 31.609 13.859 1 26.95 809 LYS A N 1
ATOM 6563 C CA . LYS A 1 809 ? -26.016 32.781 14.336 1 26.95 809 LYS A CA 1
ATOM 6564 C C . LYS A 1 809 ? -25.109 33.688 15.188 1 26.95 809 LYS A C 1
ATOM 6566 O O . LYS A 1 809 ? -25.047 33.531 16.406 1 26.95 809 LYS A O 1
ATOM 6571 N N . LYS A 1 810 ? -23.797 33.906 14.984 1 25.75 810 LYS A N 1
ATOM 6572 C CA . LYS A 1 810 ? -23.484 35.188 15.656 1 25.75 810 LYS A CA 1
ATOM 6573 C C . LYS A 1 810 ? -24.484 36.281 15.266 1 25.75 810 LYS A C 1
ATOM 6575 O O . LYS A 1 810 ? -24.859 36.375 14.094 1 25.75 810 LYS A O 1
ATOM 6580 N N . ASN A 1 811 ? -25.328 36.781 16.219 1 23.53 811 ASN A N 1
ATOM 6581 C CA . ASN A 1 811 ? -26.312 37.875 16.297 1 23.53 811 ASN A CA 1
ATOM 6582 C C . ASN A 1 811 ? -25.812 39.125 15.586 1 23.53 811 ASN A C 1
ATOM 6584 O O . ASN A 1 811 ? -26.281 40.219 15.859 1 23.53 811 ASN A O 1
ATOM 6588 N N . THR A 1 812 ? -24.609 39.219 15.023 1 23.73 812 THR A N 1
ATOM 6589 C CA . THR A 1 812 ? -24.422 40.562 14.539 1 23.73 812 THR A CA 1
ATOM 6590 C C . THR A 1 812 ? -25.469 40.938 13.492 1 23.73 812 THR A C 1
ATOM 6592 O O . THR A 1 812 ? -25.453 40.375 12.391 1 23.73 812 THR A O 1
ATOM 6595 N N . GLY A 1 813 ? -26.75 41.125 13.844 1 26.12 813 GLY A N 1
ATOM 6596 C CA . GLY A 1 813 ? -27.969 41.562 13.188 1 26.12 813 GLY A CA 1
ATOM 6597 C C . GLY A 1 813 ? -27.734 42.625 12.148 1 26.12 813 GLY A C 1
ATOM 6598 O O . GLY A 1 813 ? -28.375 42.625 11.094 1 26.12 813 GLY A O 1
ATOM 6599 N N . GLY A 1 814 ? -27.203 43.844 12.641 1 25.17 814 GLY A N 1
ATOM 6600 C CA . GLY A 1 814 ? -27.531 45.125 12.07 1 25.17 814 GLY A CA 1
ATOM 6601 C C . GLY A 1 814 ? -27.016 45.312 10.648 1 25.17 814 GLY A C 1
ATOM 6602 O O . GLY A 1 814 ? -27.781 45.688 9.758 1 25.17 814 GLY A O 1
ATOM 6603 N N . GLU A 1 815 ? -25.594 45.531 10.539 1 26.52 815 GLU A N 1
ATOM 6604 C CA . GLU A 1 815 ? -24.891 46.406 9.625 1 26.52 815 GLU A CA 1
ATOM 6605 C C . GLU A 1 815 ? -24.719 45.781 8.25 1 26.52 815 GLU A C 1
ATOM 6607 O O . GLU A 1 815 ? -23.609 45.594 7.785 1 26.52 815 GLU A O 1
ATOM 6612 N N . ASN A 1 816 ? -25.453 44.938 7.969 1 29.12 816 ASN A N 1
ATOM 6613 C CA . ASN A 1 816 ? -25.234 44.312 6.672 1 29.12 816 ASN A CA 1
ATOM 6614 C C . ASN A 1 816 ? -25.438 45.281 5.523 1 29.12 816 ASN A C 1
ATOM 6616 O O . ASN A 1 816 ? -24.922 45.094 4.426 1 29.12 816 ASN A O 1
ATOM 6620 N N . GLY A 1 817 ? -26.328 46.281 5.805 1 29.89 817 GLY A N 1
ATOM 6621 C CA . GLY A 1 817 ? -26.609 47.375 4.855 1 29.89 817 GLY A CA 1
ATOM 6622 C C . GLY A 1 817 ? -25.422 48.281 4.621 1 29.89 817 GLY A C 1
ATOM 6623 O O . GLY A 1 817 ? -25.312 48.906 3.57 1 29.89 817 GLY A O 1
ATOM 6624 N N . ALA A 1 818 ? -24.688 48.469 5.73 1 32.44 818 ALA A N 1
ATOM 6625 C CA . ALA A 1 818 ? -23.578 49.406 5.758 1 32.44 818 ALA A CA 1
ATOM 6626 C C . ALA A 1 818 ? -22.438 48.938 4.863 1 32.44 818 ALA A C 1
ATOM 6628 O O . ALA A 1 818 ? -21.75 49.75 4.223 1 32.44 818 ALA A O 1
ATOM 6629 N N . ASP A 1 819 ? -22.312 47.688 4.832 1 31.3 819 ASP A N 1
ATOM 6630 C CA . ASP A 1 819 ? -21.172 47.219 4.062 1 31.3 819 ASP A CA 1
ATOM 6631 C C . ASP A 1 819 ? -21.406 47.406 2.564 1 31.3 819 ASP A C 1
ATOM 6633 O O . ASP A 1 819 ? -20.484 47.75 1.824 1 31.3 819 ASP A O 1
ATOM 6637 N N . VAL A 1 820 ? -22.672 47.281 2.16 1 32.66 820 VAL A N 1
ATOM 6638 C CA . VAL A 1 820 ? -23 47.562 0.771 1 32.66 820 VAL A CA 1
ATOM 6639 C C . VAL A 1 820 ? -22.781 49.062 0.5 1 32.66 820 VAL A C 1
ATOM 6641 O O . VAL A 1 820 ? -22.188 49.438 -0.523 1 32.66 820 VAL A O 1
ATOM 6644 N N . ARG A 1 821 ? -23.188 49.875 1.462 1 33.81 821 ARG A N 1
ATOM 6645 C CA . ARG A 1 821 ? -23.016 51.312 1.325 1 33.81 821 ARG A CA 1
ATOM 6646 C C . ARG A 1 821 ? -21.547 51.719 1.34 1 33.81 821 ARG A C 1
ATOM 6648 O O . ARG A 1 821 ? -21.125 52.594 0.579 1 33.81 821 ARG A O 1
ATOM 6655 N N . ARG A 1 822 ? -20.844 51.062 2.139 1 37.5 822 ARG A N 1
ATOM 6656 C CA . ARG A 1 822 ? -19.422 51.344 2.164 1 37.5 822 ARG A CA 1
ATOM 6657 C C . ARG A 1 822 ? -18.75 50.938 0.854 1 37.5 822 ARG A C 1
ATOM 6659 O O . ARG A 1 822 ? -17.906 51.688 0.331 1 37.5 822 ARG A O 1
ATOM 6666 N N . PHE A 1 823 ? -19.234 49.875 0.277 1 34.53 823 PHE A N 1
ATOM 6667 C CA . PHE A 1 823 ? -18.719 49.438 -1.019 1 34.53 823 PHE A CA 1
ATOM 6668 C C . PHE A 1 823 ? -19.109 50.438 -2.107 1 34.53 823 PHE A C 1
ATOM 6670 O O . PHE A 1 823 ? -18.266 50.875 -2.9 1 34.53 823 PHE A O 1
ATOM 6677 N N . LEU A 1 824 ? -20.312 50.844 -2.045 1 35.31 824 LEU A N 1
ATOM 6678 C CA . LEU A 1 824 ? -20.766 51.812 -3.029 1 35.31 824 LEU A CA 1
ATOM 6679 C C . LEU A 1 824 ? -20.094 53.156 -2.822 1 35.31 824 LEU A C 1
ATOM 6681 O O . LEU A 1 824 ? -19.734 53.844 -3.789 1 35.31 824 LEU A O 1
ATOM 6685 N N . LYS A 1 825 ? -19.906 53.469 -1.648 1 39.09 825 LYS A N 1
ATOM 6686 C CA . LYS A 1 825 ? -19.219 54.75 -1.352 1 39.09 825 LYS A CA 1
ATOM 6687 C C . LYS A 1 825 ? -17.766 54.688 -1.814 1 39.09 825 LYS A C 1
ATOM 6689 O O . LYS A 1 825 ? -17.266 55.656 -2.371 1 39.09 825 LYS A O 1
ATOM 6694 N N . LYS A 1 826 ? -17.188 53.594 -1.63 1 36.84 826 LYS A N 1
ATOM 6695 C CA . LYS A 1 826 ? -15.797 53.5 -2.078 1 36.84 826 LYS A CA 1
ATOM 6696 C C . LYS A 1 826 ? -15.711 53.5 -3.602 1 36.84 826 LYS A C 1
ATOM 6698 O O . LYS A 1 826 ? -14.844 54.156 -4.184 1 36.84 826 LYS A O 1
ATOM 6703 N N . TYR A 1 827 ? -16.641 52.844 -4.266 1 33.75 827 TYR A N 1
ATOM 6704 C CA . TYR A 1 827 ? -16.672 52.844 -5.723 1 33.75 827 TYR A CA 1
ATOM 6705 C C . TYR A 1 827 ? -16.953 54.25 -6.262 1 33.75 827 TYR A C 1
ATOM 6707 O O . TYR A 1 827 ? -16.297 54.688 -7.203 1 33.75 827 TYR A O 1
ATOM 6715 N N . LYS A 1 828 ? -17.859 54.844 -5.594 1 31.72 828 LYS A N 1
ATOM 6716 C CA . LYS A 1 828 ? -18.156 56.219 -6.027 1 31.72 828 LYS A CA 1
ATOM 6717 C C . LYS A 1 828 ? -16.969 57.125 -5.812 1 31.72 828 LYS A C 1
ATOM 6719 O O . LYS A 1 828 ? -16.719 58.031 -6.617 1 31.72 828 LYS A O 1
ATOM 6724 N N . LYS A 1 829 ? -16.391 56.938 -4.691 1 34.88 829 LYS A N 1
ATOM 6725 C CA . LYS A 1 829 ? -15.25 57.812 -4.426 1 34.88 829 LYS A CA 1
ATOM 6726 C C . LYS A 1 829 ? -14.133 57.594 -5.438 1 34.88 829 LYS A C 1
ATOM 6728 O O . LYS A 1 829 ? -13.492 58.562 -5.879 1 34.88 829 LYS A O 1
ATOM 6733 N N . GLU A 1 830 ? -13.938 56.375 -5.805 1 31.06 830 GLU A N 1
ATOM 6734 C CA . GLU A 1 830 ? -12.828 56.156 -6.727 1 31.06 830 GLU A CA 1
ATOM 6735 C C . GLU A 1 830 ? -13.195 56.562 -8.148 1 31.06 830 GLU A C 1
ATOM 6737 O O . GLU A 1 830 ? -12.352 57.062 -8.891 1 31.06 830 GLU A O 1
ATOM 6742 N N . THR A 1 831 ? -14.438 56.469 -8.531 1 31.14 831 THR A N 1
ATOM 6743 C CA . THR A 1 831 ? -14.789 56.906 -9.883 1 31.14 831 THR A CA 1
ATOM 6744 C C . THR A 1 831 ? -14.906 58.406 -9.938 1 31.14 831 THR A C 1
ATOM 6746 O O . THR A 1 831 ? -14.875 59 -11.023 1 31.14 831 THR A O 1
ATOM 6749 N N . LYS A 1 832 ? -15.305 59.062 -8.836 1 29.5 832 LYS A N 1
ATOM 6750 C CA . LYS A 1 832 ? -15.383 60.5 -8.945 1 29.5 832 LYS A CA 1
ATOM 6751 C C . LYS A 1 832 ? -14.008 61.125 -9.203 1 29.5 832 LYS A C 1
ATOM 6753 O O . LYS A 1 832 ? -13.906 62.219 -9.734 1 29.5 832 LYS A O 1
ATOM 6758 N N . ASN A 1 833 ? -12.984 60.625 -8.648 1 27.67 833 ASN A N 1
ATOM 6759 C CA . ASN A 1 833 ? -11.758 61.375 -8.797 1 27.67 833 ASN A CA 1
ATOM 6760 C C . ASN A 1 833 ? -11.266 61.375 -10.242 1 27.67 833 ASN A C 1
ATOM 6762 O O . ASN A 1 833 ? -10.25 62 -10.555 1 27.67 833 ASN A O 1
ATOM 6766 N N . SER A 1 834 ? -11.656 60.531 -11.023 1 25.81 834 SER A N 1
ATOM 6767 C CA . SER A 1 834 ? -11.016 60.562 -12.328 1 25.81 834 SER A CA 1
ATOM 6768 C C . SER A 1 834 ? -11.703 61.562 -13.258 1 25.81 834 SER A C 1
ATOM 6770 O O . SER A 1 834 ? -11.586 61.469 -14.477 1 25.81 834 SER A O 1
ATOM 6772 N N . PHE A 1 835 ? -12.695 62.406 -12.719 1 21.11 835 PHE A N 1
ATOM 6773 C CA . PHE A 1 835 ? -13.305 63.281 -13.719 1 21.11 835 PHE A CA 1
ATOM 6774 C C . PHE A 1 835 ? -12.242 64.125 -14.43 1 21.11 835 PHE A C 1
ATOM 6776 O O . PHE A 1 835 ? -11.117 64.25 -13.945 1 21.11 835 PHE A O 1
ATOM 6783 N N . VAL A 1 836 ? -12.68 65.375 -14.992 1 22.14 836 VAL A N 1
ATOM 6784 C CA . VAL A 1 836 ? -12.625 66.312 -16.125 1 22.14 836 VAL A CA 1
ATOM 6785 C C . VAL A 1 836 ? -11.492 67.312 -15.93 1 22.14 836 VAL A C 1
ATOM 6787 O O . VAL A 1 836 ? -11.641 68.25 -15.219 1 22.14 836 VAL A O 1
ATOM 6790 N N . ASN A 1 837 ? -10.383 67.125 -15.305 1 22.05 837 ASN A N 1
ATOM 6791 C CA . ASN A 1 837 ? -9.531 68.312 -15.492 1 22.05 837 ASN A CA 1
ATOM 6792 C C . ASN A 1 837 ? -9.219 68.5 -16.969 1 22.05 837 ASN A C 1
ATOM 6794 O O . ASN A 1 837 ? -8.312 67.875 -17.516 1 22.05 837 ASN A O 1
ATOM 6798 N N . ILE A 1 838 ? -10.281 68.562 -17.812 1 20.84 838 ILE A N 1
ATOM 6799 C CA . ILE A 1 838 ? -10.062 69.062 -19.172 1 20.84 838 ILE A CA 1
ATOM 6800 C C . ILE A 1 838 ? -9.445 70.5 -19.094 1 20.84 838 ILE A C 1
ATOM 6802 O O . ILE A 1 838 ? -10.047 71.375 -18.531 1 20.84 838 ILE A O 1
ATOM 6806 N N . VAL A 1 839 ? -8.156 70.562 -19.094 1 22.03 839 VAL A N 1
ATOM 6807 C CA . VAL A 1 839 ? -7.262 71.688 -19.188 1 22.03 839 VAL A CA 1
ATOM 6808 C C . VAL A 1 839 ? -7.699 72.625 -20.344 1 22.03 839 VAL A C 1
ATOM 6810 O O . VAL A 1 839 ? -7.719 72.188 -21.5 1 22.03 839 VAL A O 1
ATOM 6813 N N . ASN A 1 840 ? -8.75 73.5 -20.031 1 20.61 840 ASN A N 1
ATOM 6814 C CA . ASN A 1 840 ? -8.945 74.625 -20.922 1 20.61 840 ASN A CA 1
ATOM 6815 C C . ASN A 1 840 ? -7.641 75.375 -21.141 1 20.61 840 ASN A C 1
ATOM 6817 O O . ASN A 1 840 ? -7.02 75.875 -20.188 1 20.61 840 ASN A O 1
ATOM 6821 N N . LYS A 1 841 ? -6.938 75.188 -22.156 1 22.38 841 LYS A N 1
ATOM 6822 C CA . LYS A 1 841 ? -5.676 75.812 -22.609 1 22.38 841 LYS A CA 1
ATOM 6823 C C . LYS A 1 841 ? -5.766 77.312 -22.688 1 22.38 841 LYS A C 1
ATOM 6825 O O . LYS A 1 841 ? -4.824 78 -23.141 1 22.38 841 LYS A O 1
ATOM 6830 N N . ASP A 1 842 ? -6.98 77.938 -22.703 1 21.08 842 ASP A N 1
ATOM 6831 C CA . ASP A 1 842 ? -6.676 79.25 -23.219 1 21.08 842 ASP A CA 1
ATOM 6832 C C . ASP A 1 842 ? -5.965 80.125 -22.172 1 21.08 842 ASP A C 1
ATOM 6834 O O . ASP A 1 842 ? -4.969 80.75 -22.469 1 21.08 842 ASP A O 1
ATOM 6838 N N . ASP A 1 843 ? -6.809 80.812 -21.203 1 21.55 843 ASP A N 1
ATOM 6839 C CA . ASP A 1 843 ? -6.57 82.25 -20.891 1 21.55 843 ASP A CA 1
ATOM 6840 C C . ASP A 1 843 ? -5.391 82.375 -19.938 1 21.55 843 ASP A C 1
ATOM 6842 O O . ASP A 1 843 ? -5.008 81.438 -19.25 1 21.55 843 ASP A O 1
ATOM 6846 N N . LYS A 1 844 ? -5.207 83.688 -19.375 1 23.72 844 LYS A N 1
ATOM 6847 C CA . LYS A 1 844 ? -4.176 84.625 -18.891 1 23.72 844 LYS A CA 1
ATOM 6848 C C . LYS A 1 844 ? -3.658 84.188 -17.531 1 23.72 844 LYS A C 1
ATOM 6850 O O . LYS A 1 844 ? -2.453 84 -17.344 1 23.72 844 LYS A O 1
ATOM 6855 N N . ASN A 1 845 ? -4.152 84.938 -16.469 1 20.58 845 ASN A N 1
ATOM 6856 C CA . ASN A 1 845 ? -3.561 85.688 -15.391 1 20.58 845 ASN A CA 1
ATOM 6857 C C . ASN A 1 845 ? -3.273 84.812 -14.164 1 20.58 845 ASN A C 1
ATOM 6859 O O . ASN A 1 845 ? -2.129 84.75 -13.719 1 20.58 845 ASN A O 1
ATOM 6863 N N . ASP A 1 846 ? -4.117 85.062 -12.992 1 20.88 846 ASP A N 1
ATOM 6864 C CA . ASP A 1 846 ? -3.836 85.375 -11.594 1 20.88 846 ASP A CA 1
ATOM 6865 C C . ASP A 1 846 ? -3.674 84.062 -10.781 1 20.88 846 ASP A C 1
ATOM 6867 O O . ASP A 1 846 ? -4.574 83.25 -10.758 1 20.88 846 ASP A O 1
ATOM 6871 N N . VAL A 1 847 ? -2.438 83.625 -10.602 1 22.16 847 VAL A N 1
ATOM 6872 C CA . VAL A 1 847 ? -1.848 82.5 -9.891 1 22.16 847 VAL A CA 1
ATOM 6873 C C . VAL A 1 847 ? -2.244 82.562 -8.414 1 22.16 847 VAL A C 1
ATOM 6875 O O . VAL A 1 847 ? -1.681 83.375 -7.645 1 22.16 847 VAL A O 1
ATOM 6878 N N . VAL A 1 848 ? -3.564 83 -8.055 1 20.75 848 VAL A N 1
ATOM 6879 C CA . VAL A 1 848 ? -3.803 83.312 -6.645 1 20.75 848 VAL A CA 1
ATOM 6880 C C . VAL A 1 848 ? -3.428 82.062 -5.793 1 20.75 848 VAL A C 1
ATOM 6882 O O . VAL A 1 848 ? -3.824 80.938 -6.102 1 20.75 848 VAL A O 1
ATOM 6885 N N . GLY A 1 849 ? -2.299 82.188 -5.035 1 21.33 849 GLY A N 1
ATOM 6886 C CA . GLY A 1 849 ? -1.594 81.375 -4.078 1 21.33 849 GLY A CA 1
ATOM 6887 C C . GLY A 1 849 ? -2.486 80.875 -2.965 1 21.33 849 GLY A C 1
ATOM 6888 O O . GLY A 1 849 ? -2.953 81.625 -2.129 1 21.33 849 GLY A O 1
ATOM 6889 N N . ILE A 1 850 ? -3.68 80.125 -3.348 1 20.38 850 ILE A N 1
ATOM 6890 C CA . ILE A 1 850 ? -4.613 79.875 -2.262 1 20.38 850 ILE A CA 1
ATOM 6891 C C . ILE A 1 850 ? -3.891 79.188 -1.123 1 20.38 850 ILE A C 1
ATOM 6893 O O . ILE A 1 850 ? -3.221 78.125 -1.344 1 20.38 850 ILE A O 1
ATOM 6897 N N . ASP A 1 851 ? -3.586 80 -0.092 1 21.86 851 ASP A N 1
ATOM 6898 C CA . ASP A 1 851 ? -2.994 79.75 1.216 1 21.86 851 ASP A CA 1
ATOM 6899 C C . ASP A 1 851 ? -3.752 78.625 1.951 1 21.86 851 ASP A C 1
ATOM 6901 O O . ASP A 1 851 ? -4.965 78.75 2.154 1 21.86 851 ASP A O 1
ATOM 6905 N N . ALA A 1 852 ? -3.363 77.375 1.701 1 22.11 852 ALA A N 1
ATOM 6906 C CA . ALA A 1 852 ? -3.842 76.062 2.15 1 22.11 852 ALA A CA 1
ATOM 6907 C C . ALA A 1 852 ? -4.012 76 3.666 1 22.11 852 ALA A C 1
ATOM 6909 O O . ALA A 1 852 ? -4.078 74.938 4.27 1 22.11 852 ALA A O 1
ATOM 6910 N N . SER A 1 853 ? -4.008 77.312 4.246 1 21.09 853 SER A N 1
ATOM 6911 C CA . SER A 1 853 ? -3.863 77.188 5.695 1 21.09 853 SER A CA 1
ATOM 6912 C C . SER A 1 853 ? -5.078 76.5 6.328 1 21.09 853 SER A C 1
ATOM 6914 O O . SER A 1 853 ? -4.941 75.75 7.289 1 21.09 853 SER A O 1
ATOM 6916 N N . THR A 1 854 ? -6.316 77.062 6.145 1 20.67 854 THR A N 1
ATOM 6917 C CA . THR A 1 854 ? -7.223 76.938 7.285 1 20.67 854 THR A CA 1
ATOM 6918 C C . THR A 1 854 ? -7.867 75.562 7.344 1 20.67 854 THR A C 1
ATOM 6920 O O . THR A 1 854 ? -8.359 75.062 6.336 1 20.67 854 THR A O 1
ATOM 6923 N N . ASP A 1 855 ? -7.602 74.625 8.336 1 22.12 855 ASP A N 1
ATOM 6924 C CA . ASP A 1 855 ? -7.875 73.25 8.812 1 22.12 855 ASP A CA 1
ATOM 6925 C C . ASP A 1 855 ? -9.375 73 8.984 1 22.12 855 ASP A C 1
ATOM 6927 O O . ASP A 1 855 ? -9.797 72.125 9.672 1 22.12 855 ASP A O 1
ATOM 6931 N N . THR A 1 856 ? -10.312 73.875 8.422 1 22.09 856 THR A N 1
ATOM 6932 C CA . THR A 1 856 ? -11.625 73.688 9.023 1 22.09 856 THR A CA 1
ATOM 6933 C C . THR A 1 856 ? -12.25 72.375 8.586 1 22.09 856 THR A C 1
ATOM 6935 O O . THR A 1 856 ? -12.273 72.062 7.391 1 22.09 856 THR A O 1
ATOM 6938 N N . LYS A 1 857 ? -12.617 71.375 9.516 1 27.27 857 LYS A N 1
ATOM 6939 C CA . LYS A 1 857 ? -13.133 70.062 9.773 1 27.27 857 LYS A CA 1
ATOM 6940 C C . LYS A 1 857 ? -14.539 69.875 9.195 1 27.27 857 LYS A C 1
ATOM 6942 O O . LYS A 1 857 ? -15.242 68.938 9.547 1 27.27 857 LYS A O 1
ATOM 6947 N N . GLU A 1 858 ? -15.086 70.812 8.258 1 22.05 858 GLU A N 1
ATOM 6948 C CA . GLU A 1 858 ? -16.531 70.625 8.164 1 22.05 858 GLU A CA 1
ATOM 6949 C C . GLU A 1 858 ? -16.844 69.375 7.355 1 22.05 858 GLU A C 1
ATOM 6951 O O . GLU A 1 858 ? -16.25 69.125 6.309 1 22.05 858 GLU A O 1
ATOM 6956 N N . ASP A 1 859 ? -17.688 68.312 7.93 1 24.3 859 ASP A N 1
ATOM 6957 C CA . ASP A 1 859 ? -18.188 67 7.598 1 24.3 859 ASP A CA 1
ATOM 6958 C C . ASP A 1 859 ? -19.031 67 6.328 1 24.3 859 ASP A C 1
ATOM 6960 O O . ASP A 1 859 ? -19.984 67.812 6.227 1 24.3 859 ASP A O 1
ATOM 6964 N N . PRO A 1 860 ? -18.547 66.75 5.055 1 27.84 860 PRO A N 1
ATOM 6965 C CA . PRO A 1 860 ? -19.328 66.875 3.832 1 27.84 860 PRO A CA 1
ATOM 6966 C C . PRO A 1 860 ? -20.672 66.188 3.9 1 27.84 860 PRO A C 1
ATOM 6968 O O . PRO A 1 860 ? -20.766 65.125 4.531 1 27.84 860 PRO A O 1
ATOM 6971 N N . GLU A 1 861 ? -21.859 66.812 3.723 1 24.61 861 GLU A N 1
ATOM 6972 C CA . GLU A 1 861 ? -23.281 66.5 3.863 1 24.61 861 GLU A CA 1
ATOM 6973 C C . GLU A 1 861 ? -23.656 65.312 2.992 1 24.61 861 GLU A C 1
ATOM 6975 O O . GLU A 1 861 ? -23.062 65.062 1.94 1 24.61 861 GLU A O 1
ATOM 6980 N N . GLU A 1 862 ? -24.578 64.25 3.408 1 27.44 862 GLU A N 1
ATOM 6981 C CA . GLU A 1 862 ? -25.203 62.938 3.223 1 27.44 862 GLU A CA 1
ATOM 6982 C C . GLU A 1 862 ? -25.906 62.844 1.869 1 27.44 862 GLU A C 1
ATOM 6984 O O . GLU A 1 862 ? -26.172 61.75 1.378 1 27.44 862 GLU A O 1
ATOM 6989 N N . ASP A 1 863 ? -26.359 63.906 1.079 1 26.33 863 ASP A N 1
ATOM 6990 C CA . ASP A 1 863 ? -27.531 63.875 0.202 1 26.33 863 ASP A CA 1
ATOM 6991 C C . ASP A 1 863 ? -27.188 63.312 -1.166 1 26.33 863 ASP A C 1
ATOM 6993 O O . ASP A 1 863 ? -28.078 63 -1.958 1 26.33 863 ASP A O 1
ATOM 6997 N N . ASP A 1 864 ? -25.984 63.406 -1.688 1 28.02 864 ASP A N 1
ATOM 6998 C CA . ASP A 1 864 ? -25.922 63.312 -3.143 1 28.02 864 ASP A CA 1
ATOM 6999 C C . ASP A 1 864 ? -25.906 61.875 -3.609 1 28.02 864 ASP A C 1
ATOM 7001 O O . ASP A 1 864 ? -25.641 61.594 -4.781 1 28.02 864 ASP A O 1
ATOM 7005 N N . ILE A 1 865 ? -25.922 60.938 -2.73 1 29.52 865 ILE A N 1
ATOM 7006 C CA . ILE A 1 865 ? -25.812 59.531 -3.113 1 29.52 865 ILE A CA 1
ATOM 7007 C C . ILE A 1 865 ? -27.062 59.094 -3.867 1 29.52 865 ILE A C 1
ATOM 7009 O O . ILE A 1 865 ? -27.203 57.938 -4.242 1 29.52 865 ILE A O 1
ATOM 7013 N N . ASP A 1 866 ? -28.141 59.938 -4.023 1 31.41 866 ASP A N 1
ATOM 7014 C CA . ASP A 1 866 ? -29.469 59.531 -4.434 1 31.41 866 ASP A CA 1
ATOM 7015 C C . ASP A 1 866 ? -29.516 59.219 -5.93 1 31.41 866 ASP A C 1
ATOM 7017 O O . ASP A 1 866 ? -30.578 58.844 -6.461 1 31.41 866 ASP A O 1
ATOM 7021 N N . LYS A 1 867 ? -28.594 59.656 -6.762 1 35.62 867 LYS A N 1
ATOM 7022 C CA . LYS A 1 867 ? -28.984 59.688 -8.164 1 35.62 867 LYS A CA 1
ATOM 7023 C C . LYS A 1 867 ? -28.625 58.406 -8.883 1 35.62 867 LYS A C 1
ATOM 7025 O O . LYS A 1 867 ? -28.484 58.375 -10.109 1 35.62 867 LYS A O 1
ATOM 7030 N N . LEU A 1 868 ? -28.188 57.375 -8.117 1 31.19 868 LEU A N 1
ATOM 7031 C CA . LEU A 1 868 ? -27.953 56.219 -8.953 1 31.19 868 LEU A CA 1
ATOM 7032 C C . LEU A 1 868 ? -29.234 55.719 -9.586 1 31.19 868 LEU A C 1
ATOM 7034 O O . LEU A 1 868 ? -30.297 55.688 -8.93 1 31.19 868 LEU A O 1
ATOM 7038 N N . ASP A 1 869 ? -29.312 55.719 -10.859 1 33.16 869 ASP A N 1
ATOM 7039 C CA . ASP A 1 869 ? -30.5 55.281 -11.57 1 33.16 869 ASP A CA 1
ATOM 7040 C C . ASP A 1 869 ? -30.969 53.906 -11.047 1 33.16 869 ASP A C 1
ATOM 7042 O O . ASP A 1 869 ? -30.172 53 -10.891 1 33.16 869 ASP A O 1
ATOM 7046 N N . PRO A 1 870 ? -32.062 53.844 -10.398 1 39.28 870 PRO A N 1
ATOM 7047 C CA . PRO A 1 870 ? -32.688 52.656 -9.789 1 39.28 870 PRO A CA 1
ATOM 7048 C C . PRO A 1 870 ? -32.594 51.438 -10.695 1 39.28 870 PRO A C 1
ATOM 7050 O O . PRO A 1 870 ? -32.469 50.312 -10.211 1 39.28 870 PRO A O 1
ATOM 7053 N N . GLU A 1 871 ? -32.625 51.656 -12.031 1 38.03 871 GLU A N 1
ATOM 7054 C CA . GLU A 1 871 ? -32.656 50.531 -12.945 1 38.03 871 GLU A CA 1
ATOM 7055 C C . GLU A 1 871 ? -31.328 49.781 -12.969 1 38.03 871 GLU A C 1
ATOM 7057 O O . GLU A 1 871 ? -31.297 48.531 -12.977 1 38.03 871 GLU A O 1
ATOM 7062 N N . VAL A 1 872 ? -30.297 50.562 -13.102 1 39.38 872 VAL A N 1
ATOM 7063 C CA . VAL A 1 872 ? -28.969 49.938 -13.141 1 39.38 872 VAL A CA 1
ATOM 7064 C C . VAL A 1 872 ? -28.688 49.25 -11.812 1 39.38 872 VAL A C 1
ATOM 7066 O O . VAL A 1 872 ? -28.141 48.156 -11.789 1 39.38 872 VAL A O 1
ATOM 7069 N N . GLU A 1 873 ? -29.219 49.906 -10.703 1 37 873 GLU A N 1
ATOM 7070 C CA . GLU A 1 873 ? -29.094 49.281 -9.398 1 37 873 GLU A CA 1
ATOM 7071 C C . GLU A 1 873 ? -29.812 47.938 -9.375 1 37 873 GLU A C 1
ATOM 7073 O O . GLU A 1 873 ? -29.266 46.938 -8.891 1 37 873 GLU A O 1
ATOM 7078 N N . SER A 1 874 ? -31.016 47.938 -9.938 1 38.94 874 SER A N 1
ATOM 7079 C CA . SER A 1 874 ? -31.812 46.719 -9.969 1 38.94 874 SER A CA 1
ATOM 7080 C C . SER A 1 874 ? -31.109 45.625 -10.789 1 38.94 874 SER A C 1
ATOM 7082 O O . SER A 1 874 ? -31.094 44.469 -10.391 1 38.94 874 SER A O 1
ATOM 7084 N N . GLN A 1 875 ? -30.609 46.031 -11.922 1 36.66 875 GLN A N 1
ATOM 7085 C CA . GLN A 1 875 ? -29.969 45.031 -12.781 1 36.66 875 GLN A CA 1
ATOM 7086 C C . GLN A 1 875 ? -28.719 44.438 -12.117 1 36.66 875 GLN A C 1
ATOM 7088 O O . GLN A 1 875 ? -28.469 43.25 -12.219 1 36.66 875 GLN A O 1
ATOM 7093 N N . LEU A 1 876 ? -28 45.25 -11.469 1 39.47 876 LEU A N 1
ATOM 7094 C CA . LEU A 1 876 ? -26.812 44.781 -10.766 1 39.47 876 LEU A CA 1
ATOM 7095 C C . LEU A 1 876 ? -27.219 43.844 -9.617 1 39.47 876 LEU A C 1
ATOM 7097 O O . LEU A 1 876 ? -26.562 42.812 -9.391 1 39.47 876 LEU A O 1
ATOM 7101 N N . VAL A 1 877 ? -28.344 44.25 -8.914 1 38.66 877 VAL A N 1
ATOM 7102 C CA . VAL A 1 877 ? -28.875 43.406 -7.863 1 38.66 877 VAL A CA 1
ATOM 7103 C C . VAL A 1 877 ? -29.328 42.062 -8.461 1 38.66 877 VAL A C 1
ATOM 7105 O O . VAL A 1 877 ? -29.047 41 -7.898 1 38.66 877 VAL A O 1
ATOM 7108 N N . ILE A 1 878 ? -30.031 42.188 -9.602 1 40 878 ILE A N 1
ATOM 7109 C CA . ILE A 1 878 ? -30.516 40.969 -10.25 1 40 878 ILE A CA 1
ATOM 7110 C C . ILE A 1 878 ? -29.328 40.125 -10.688 1 40 878 ILE A C 1
ATOM 7112 O O . ILE A 1 878 ? -29.312 38.906 -10.492 1 40 878 ILE A O 1
ATOM 7116 N N . GLN A 1 879 ? -28.438 40.719 -11.383 1 33.97 879 GLN A N 1
ATOM 7117 C CA . GLN A 1 879 ? -27.266 39.969 -11.844 1 33.97 879 GLN A CA 1
ATOM 7118 C C . GLN A 1 879 ? -26.469 39.406 -10.672 1 33.97 879 GLN A C 1
ATOM 7120 O O . GLN A 1 879 ? -25.984 38.281 -10.734 1 33.97 879 GLN A O 1
ATOM 7125 N N . TRP A 1 880 ? -26.312 40.281 -9.609 1 33.94 880 TRP A N 1
ATOM 7126 C CA . TRP A 1 880 ? -25.703 39.812 -8.367 1 33.94 880 TRP A CA 1
ATOM 7127 C C . TRP A 1 880 ? -26.438 38.594 -7.828 1 33.94 880 TRP A C 1
ATOM 7129 O O . TRP A 1 880 ? -25.812 37.594 -7.43 1 33.94 880 TRP A O 1
ATOM 7139 N N . ALA A 1 881 ? -27.703 38.688 -7.766 1 35.28 881 ALA A N 1
ATOM 7140 C CA . ALA A 1 881 ? -28.516 37.562 -7.332 1 35.28 881 ALA A CA 1
ATOM 7141 C C . ALA A 1 881 ? -28.297 36.344 -8.219 1 35.28 881 ALA A C 1
ATOM 7143 O O . ALA A 1 881 ? -28.297 35.219 -7.734 1 35.28 881 ALA A O 1
ATOM 7144 N N . ARG A 1 882 ? -28.172 36.688 -9.492 1 36.53 882 ARG A N 1
ATOM 7145 C CA . ARG A 1 882 ? -27.984 35.625 -10.461 1 36.53 882 ARG A CA 1
ATOM 7146 C C . ARG A 1 882 ? -26.625 34.938 -10.273 1 36.53 882 ARG A C 1
ATOM 7148 O O . ARG A 1 882 ? -26.5 33.719 -10.453 1 36.53 882 ARG A O 1
ATOM 7155 N N . ILE A 1 883 ? -25.594 35.688 -10.18 1 33.88 883 ILE A N 1
ATOM 7156 C CA . ILE A 1 883 ? -24.234 35.156 -10.086 1 33.88 883 ILE A CA 1
ATOM 7157 C C . ILE A 1 883 ? -24.062 34.438 -8.742 1 33.88 883 ILE A C 1
ATOM 7159 O O . ILE A 1 883 ? -23.406 33.406 -8.664 1 33.88 883 ILE A O 1
ATOM 7163 N N . THR A 1 884 ? -24.438 35.188 -7.656 1 33.72 884 THR A N 1
ATOM 7164 C CA . THR A 1 884 ? -24.141 34.625 -6.34 1 33.72 884 THR A CA 1
ATOM 7165 C C . THR A 1 884 ? -25.156 33.562 -5.961 1 33.72 884 THR A C 1
ATOM 7167 O O . THR A 1 884 ? -25.141 33.031 -4.848 1 33.72 884 THR A O 1
ATOM 7170 N N . ASP A 1 885 ? -25.578 32.719 -6.941 1 34.53 885 ASP A N 1
ATOM 7171 C CA . ASP A 1 885 ? -26.625 31.734 -6.73 1 34.53 885 ASP A CA 1
ATOM 7172 C C . ASP A 1 885 ? -27.281 31.906 -5.359 1 34.53 885 ASP A C 1
ATOM 7174 O O . ASP A 1 885 ? -27.641 30.922 -4.707 1 34.53 885 ASP A O 1
ATOM 7178 N N . SER A 1 886 ? -27.016 33.062 -4.766 1 27.89 886 SER A N 1
ATOM 7179 C CA . SER A 1 886 ? -27.719 33.25 -3.5 1 27.89 886 SER A CA 1
ATOM 7180 C C . SER A 1 886 ? -29.234 33.219 -3.699 1 27.89 886 SER A C 1
ATOM 7182 O O . SER A 1 886 ? -29.797 34.125 -4.328 1 27.89 886 SER A O 1
ATOM 7184 N N . PRO A 1 887 ? -29.734 31.938 -3.77 1 30.16 887 PRO A N 1
ATOM 7185 C CA . PRO A 1 887 ? -31.172 31.875 -4.051 1 30.16 887 PRO A CA 1
ATOM 7186 C C . PRO A 1 887 ? -31.969 32.938 -3.312 1 30.16 887 PRO A C 1
ATOM 7188 O O . PRO A 1 887 ? -33.094 33.25 -3.695 1 30.16 887 PRO A O 1
ATOM 7191 N N . SER A 1 888 ? -31.469 33.281 -2.129 1 29.5 888 SER A N 1
ATOM 7192 C CA . SER A 1 888 ? -32.469 33.938 -1.274 1 29.5 888 SER A CA 1
ATOM 7193 C C . SER A 1 888 ? -32.625 35.406 -1.67 1 29.5 888 SER A C 1
ATOM 7195 O O . SER A 1 888 ? -33.312 36.156 -0.968 1 29.5 888 SER A O 1
ATOM 7197 N N . LEU A 1 889 ? -31.766 35.969 -2.541 1 27.31 889 LEU A N 1
ATOM 7198 C CA . LEU A 1 889 ? -32.156 37.344 -2.771 1 27.31 889 LEU A CA 1
ATOM 7199 C C . LEU A 1 889 ? -33.469 37.438 -3.516 1 27.31 889 LEU A C 1
ATOM 7201 O O . LEU A 1 889 ? -33.531 37.25 -4.738 1 27.31 889 LEU A O 1
ATOM 7205 N N . VAL A 1 890 ? -34.469 36.656 -3.123 1 27.64 890 VAL A N 1
ATOM 7206 C CA . VAL A 1 890 ? -35.812 37.031 -3.545 1 27.64 890 VAL A CA 1
ATOM 7207 C C . VAL A 1 890 ? -36 38.531 -3.469 1 27.64 890 VAL A C 1
ATOM 7209 O O . VAL A 1 890 ? -35.844 39.156 -2.4 1 27.64 890 VAL A O 1
ATOM 7212 N N . VAL A 1 891 ? -35.625 39.156 -4.609 1 27.05 891 VAL A N 1
ATOM 7213 C CA . VAL A 1 891 ? -36 40.562 -4.809 1 27.05 891 VAL A CA 1
ATOM 7214 C C . VAL A 1 891 ? -37.406 40.812 -4.242 1 27.05 891 VAL A C 1
ATOM 7216 O O . VAL A 1 891 ? -38.375 40.25 -4.738 1 27.05 891 VAL A O 1
ATOM 7219 N N . ASP A 1 892 ? -37.5 40.688 -2.936 1 24.5 892 ASP A N 1
ATOM 7220 C CA . ASP A 1 892 ? -38.781 41.094 -2.375 1 24.5 892 ASP A CA 1
ATOM 7221 C C . ASP A 1 892 ? -39.281 42.344 -3.082 1 24.5 892 ASP A C 1
ATOM 7223 O O . ASP A 1 892 ? -38.625 43.375 -3.104 1 24.5 892 ASP A O 1
ATOM 7227 N N . SER A 1 893 ? -39.906 42.125 -4.227 1 27.38 893 SER A N 1
ATOM 7228 C CA . SER A 1 893 ? -40.656 43.188 -4.84 1 27.38 893 SER A CA 1
ATOM 7229 C C . SER A 1 893 ? -41.281 44.094 -3.785 1 27.38 893 SER A C 1
ATOM 7231 O O . SER A 1 893 ? -41.656 45.25 -4.078 1 27.38 893 SER A O 1
ATOM 7233 N N . GLN A 1 894 ? -41.469 43.5 -2.594 1 27.33 894 GLN A N 1
ATOM 7234 C CA . GLN A 1 894 ? -42.125 44.375 -1.623 1 27.33 894 GLN A CA 1
ATOM 7235 C C . GLN A 1 894 ? -41.125 45.344 -1.011 1 27.33 894 GLN A C 1
ATOM 7237 O O . GLN A 1 894 ? -41.469 46.469 -0.66 1 27.33 894 GLN A O 1
ATOM 7242 N N . VAL A 1 895 ? -39.906 44.844 -0.848 1 27.58 895 VAL A N 1
ATOM 7243 C CA . VAL A 1 895 ? -39.031 45.875 -0.316 1 27.58 895 VAL A CA 1
ATOM 7244 C C . VAL A 1 895 ? -38.688 46.875 -1.428 1 27.58 895 VAL A C 1
ATOM 7246 O O . VAL A 1 895 ? -38.469 48.062 -1.168 1 27.58 895 VAL A O 1
ATOM 7249 N N . ALA A 1 896 ? -38.562 46.344 -2.666 1 27.41 896 ALA A N 1
ATOM 7250 C CA . ALA A 1 896 ? -38.594 47.375 -3.709 1 27.41 896 ALA A CA 1
ATOM 7251 C C . ALA A 1 896 ? -39.938 48.125 -3.711 1 27.41 896 ALA A C 1
ATOM 7253 O O . ALA A 1 896 ? -39.969 49.344 -3.908 1 27.41 896 ALA A O 1
ATOM 7254 N N . ALA A 1 897 ? -40.938 47.312 -3.445 1 30.7 897 ALA A N 1
ATOM 7255 C CA . ALA A 1 897 ? -42.25 47.938 -3.289 1 30.7 897 ALA A CA 1
ATOM 7256 C C . ALA A 1 897 ? -42.312 48.688 -1.966 1 30.7 897 ALA A C 1
ATOM 7258 O O . ALA A 1 897 ? -42.906 49.781 -1.907 1 30.7 897 ALA A O 1
ATOM 7259 N N . SER A 1 898 ? -41.781 48.031 -0.922 1 30.42 898 SER A N 1
ATOM 7260 C CA . SER A 1 898 ? -41.844 48.75 0.35 1 30.42 898 SER A CA 1
ATOM 7261 C C . SER A 1 898 ? -40.844 49.875 0.412 1 30.42 898 SER A C 1
ATOM 7263 O O . SER A 1 898 ? -41.125 50.938 0.966 1 30.42 898 SER A O 1
ATOM 7265 N N . ALA A 1 899 ? -39.625 49.594 -0.111 1 29.58 899 ALA A N 1
ATOM 7266 C CA . ALA A 1 899 ? -38.75 50.719 -0.258 1 29.58 899 ALA A CA 1
ATOM 7267 C C . ALA A 1 899 ? -39.281 51.75 -1.258 1 29.58 899 ALA A C 1
ATOM 7269 O O . ALA A 1 899 ? -39.156 52.938 -1.068 1 29.58 899 ALA A O 1
ATOM 7270 N N . LYS A 1 900 ? -39.875 51.156 -2.301 1 32.06 900 LYS A N 1
ATOM 7271 C CA . LYS A 1 900 ? -40.656 52 -3.17 1 32.06 900 LYS A CA 1
ATOM 7272 C C . LYS A 1 900 ? -41.812 52.656 -2.402 1 32.06 900 LYS A C 1
ATOM 7274 O O . LYS A 1 900 ? -42.094 53.844 -2.578 1 32.06 900 LYS A O 1
ATOM 7279 N N . SER A 1 901 ? -42.469 51.781 -1.58 1 33.41 901 SER A N 1
ATOM 7280 C CA . SER A 1 901 ? -43.562 52.312 -0.79 1 33.41 901 SER A CA 1
ATOM 7281 C C . SER A 1 901 ? -43.031 53.25 0.294 1 33.41 901 SER A C 1
ATOM 7283 O O . SER A 1 901 ? -43.625 54.312 0.566 1 33.41 901 SER A O 1
ATOM 7285 N N . GLU A 1 902 ? -41.969 52.75 0.921 1 33.28 902 GLU A N 1
ATOM 7286 C CA . GLU A 1 902 ? -41.438 53.656 1.921 1 33.28 902 GLU A CA 1
ATOM 7287 C C . GLU A 1 902 ? -40.781 54.875 1.264 1 33.28 902 GLU A C 1
ATOM 7289 O O . GLU A 1 902 ? -40.875 56 1.781 1 33.28 902 GLU A O 1
ATOM 7294 N N . LEU A 1 903 ? -40 54.531 0.189 1 30.27 903 LEU A N 1
ATOM 7295 C CA . LEU A 1 903 ? -39.531 55.688 -0.591 1 30.27 903 LEU A CA 1
ATOM 7296 C C . LEU A 1 903 ? -40.688 56.469 -1.15 1 30.27 903 LEU A C 1
ATOM 7298 O O . LEU A 1 903 ? -40.625 57.719 -1.21 1 30.27 903 LEU A O 1
ATOM 7302 N N . GLU A 1 904 ? -41.625 55.625 -1.685 1 32.22 904 GLU A N 1
ATOM 7303 C CA . GLU A 1 904 ? -42.812 56.312 -2.09 1 32.22 904 GLU A CA 1
ATOM 7304 C C . GLU A 1 904 ? -43.469 57.031 -0.906 1 32.22 904 GLU A C 1
ATOM 7306 O O . GLU A 1 904 ? -44.031 58.125 -1.059 1 32.22 904 GLU A O 1
ATOM 7311 N N . LYS A 1 905 ? -43.438 56.25 0.214 1 35 905 LYS A N 1
ATOM 7312 C CA . LYS A 1 905 ? -44.031 56.906 1.378 1 35 905 LYS A CA 1
ATOM 7313 C C . LYS A 1 905 ? -43.188 58.125 1.792 1 35 905 LYS A C 1
ATOM 7315 O O . LYS A 1 905 ? -43.75 59.156 2.236 1 35 905 LYS A O 1
ATOM 7320 N N . LYS A 1 906 ? -41.844 57.812 1.738 1 33.81 906 LYS A N 1
ATOM 7321 C CA . LYS A 1 906 ? -41.062 59 2.125 1 33.81 906 LYS A CA 1
ATOM 7322 C C . LYS A 1 906 ? -41.281 60.125 1.146 1 33.81 906 LYS A C 1
ATOM 7324 O O . LYS A 1 906 ? -41.156 61.312 1.52 1 33.81 906 LYS A O 1
ATOM 7329 N N . SER A 1 907 ? -41.25 59.656 -0.147 1 29.25 907 SER A N 1
ATOM 7330 C CA . SER A 1 907 ? -41.5 60.719 -1.087 1 29.25 907 SER A CA 1
ATOM 7331 C C . SER A 1 907 ? -42.844 61.406 -0.804 1 29.25 907 SER A C 1
ATOM 7333 O O . SER A 1 907 ? -43.062 62.531 -1.212 1 29.25 907 SER A O 1
ATOM 7335 N N . GLN A 1 908 ? -43.75 60.438 -0.485 1 28.19 908 GLN A N 1
ATOM 7336 C CA . GLN A 1 908 ? -45.031 61.094 -0.322 1 28.19 908 GLN A CA 1
ATOM 7337 C C . GLN A 1 908 ? -45.031 62.031 0.87 1 28.19 908 GLN A C 1
ATOM 7339 O O . GLN A 1 908 ? -45.969 62.812 1.055 1 28.19 908 GLN A O 1
ATOM 7344 N N . LYS A 1 909 ? -44.219 61.594 1.826 1 31.33 909 LYS A N 1
ATOM 7345 C CA . LYS A 1 909 ? -44.375 62.438 3 1 31.33 909 LYS A CA 1
ATOM 7346 C C . LYS A 1 909 ? -43.969 63.875 2.697 1 31.33 909 LYS A C 1
ATOM 7348 O O . LYS A 1 909 ? -44.062 64.75 3.566 1 31.33 909 LYS A O 1
ATOM 7353 N N . SER A 1 910 ? -43.031 63.906 1.677 1 28.25 910 SER A N 1
ATOM 7354 C CA . SER A 1 910 ? -42.531 65.312 1.562 1 28.25 910 SER A CA 1
ATOM 7355 C C . SER A 1 910 ? -43.688 66.25 1.207 1 28.25 910 SER A C 1
ATOM 7357 O O . SER A 1 910 ? -43.5 67.438 1.214 1 28.25 910 SER A O 1
ATOM 7359 N N . GLU A 1 911 ? -44.594 65.688 0.451 1 26.28 911 GLU A N 1
ATOM 7360 C CA . GLU A 1 911 ? -45.438 66.75 -0.161 1 26.28 911 GLU A CA 1
ATOM 7361 C C . GLU A 1 911 ? -46.406 67.312 0.846 1 26.28 911 GLU A C 1
ATOM 7363 O O . GLU A 1 911 ? -47.625 67.375 0.6 1 26.28 911 GLU A O 1
ATOM 7368 N N . GLU A 1 912 ? -46.25 66.938 2.143 1 25.94 912 GLU A N 1
ATOM 7369 C CA . GLU A 1 912 ? -47.312 67.625 2.883 1 25.94 912 GLU A CA 1
ATOM 7370 C C . GLU A 1 912 ? -47.25 69.125 2.713 1 25.94 912 GLU A C 1
ATOM 7372 O O . GLU A 1 912 ? -46.156 69.75 2.879 1 25.94 912 GLU A O 1
ATOM 7377 N N . PRO A 1 913 ? -48.188 69.688 2 1 27.2 913 PRO A N 1
ATOM 7378 C CA . PRO A 1 913 ? -48.344 71.125 1.677 1 27.2 913 PRO A CA 1
ATOM 7379 C C . PRO A 1 913 ? -48.219 72 2.902 1 27.2 913 PRO A C 1
ATOM 7381 O O . PRO A 1 913 ? -48.531 71.562 4.016 1 27.2 913 PRO A O 1
ATOM 7384 N N . SER A 1 914 ? -47.125 72.75 2.986 1 24.58 914 SER A N 1
ATOM 7385 C CA . SER A 1 914 ? -47.031 73.812 3.975 1 24.58 914 SER A CA 1
ATOM 7386 C C . SER A 1 914 ? -48.312 74.625 4.082 1 24.58 914 SER A C 1
ATOM 7388 O O . SER A 1 914 ? -48.906 75 3.066 1 24.58 914 SER A O 1
ATOM 7390 N N . PRO A 1 915 ? -49.219 74.375 5.086 1 27.94 915 PRO A N 1
ATOM 7391 C CA . PRO A 1 915 ? -50.469 75.125 5.324 1 27.94 915 PRO A CA 1
ATOM 7392 C C . PRO A 1 915 ? -50.281 76.625 5.242 1 27.94 915 PRO A C 1
ATOM 7394 O O . PRO A 1 915 ? -51.281 77.375 5.223 1 27.94 915 PRO A O 1
ATOM 7397 N N . ASN A 1 916 ? -49.125 77.25 5.348 1 23.95 916 ASN A N 1
ATOM 7398 C CA . ASN A 1 916 ? -49.156 78.625 5.723 1 23.95 916 ASN A CA 1
ATOM 7399 C C . ASN A 1 916 ? -49.781 79.5 4.637 1 23.95 916 ASN A C 1
ATOM 7401 O O . ASN A 1 916 ? -49.688 80.75 4.672 1 23.95 916 ASN A O 1
ATOM 7405 N N . GLU A 1 917 ? -50 79.062 3.352 1 23.17 917 GLU A N 1
ATOM 7406 C CA . GLU A 1 917 ? -50.438 80.188 2.535 1 23.17 917 GLU A CA 1
ATOM 7407 C C . GLU A 1 917 ? -51.844 80.688 2.932 1 23.17 917 GLU A C 1
ATOM 7409 O O . GLU A 1 917 ? -52.375 81.562 2.324 1 23.17 917 GLU A O 1
ATOM 7414 N N . GLU A 1 918 ? -52.469 80.25 4.102 1 20.06 918 GLU A N 1
ATOM 7415 C CA . GLU A 1 918 ? -53.188 81.312 4.73 1 20.06 918 GLU A CA 1
ATOM 7416 C C . GLU A 1 918 ? -52.281 82.188 5.613 1 20.06 918 GLU A C 1
ATOM 7418 O O . GLU A 1 918 ? -51.438 81.625 6.348 1 20.06 918 GLU A O 1
ATOM 7423 N N . MET B 1 1 ? 68.25 -50.438 -71.812 1 22.27 1 MET B N 1
ATOM 7424 C CA . MET B 1 1 ? 66.875 -50.125 -72.312 1 22.27 1 MET B CA 1
ATOM 7425 C C . MET B 1 1 ? 65.938 -50.062 -71.125 1 22.27 1 MET B C 1
ATOM 7427 O O . MET B 1 1 ? 65.625 -51.094 -70.5 1 22.27 1 MET B O 1
ATOM 7431 N N . SER B 1 2 ? 66.188 -49.188 -70.25 1 23.88 2 SER B N 1
ATOM 7432 C CA . SER B 1 2 ? 65.938 -48.75 -68.875 1 23.88 2 SER B CA 1
ATOM 7433 C C . SER B 1 2 ? 64.5 -48.375 -68.688 1 23.88 2 SER B C 1
ATOM 7435 O O . SER B 1 2 ? 63.969 -47.469 -69.312 1 23.88 2 SER B O 1
ATOM 7437 N N . HIS B 1 3 ? 63.656 -49.5 -68.688 1 24.22 3 HIS B N 1
ATOM 7438 C CA . HIS B 1 3 ? 62.219 -49.5 -68.688 1 24.22 3 HIS B CA 1
ATOM 7439 C C . HIS B 1 3 ? 61.656 -48.531 -67.625 1 24.22 3 HIS B C 1
ATOM 7441 O O . HIS B 1 3 ? 62 -48.594 -66.438 1 24.22 3 HIS B O 1
ATOM 7447 N N . VAL B 1 4 ? 61.562 -47.344 -68 1 26.75 4 VAL B N 1
ATOM 7448 C CA . VAL B 1 4 ? 61.156 -46.062 -67.438 1 26.75 4 VAL B CA 1
ATOM 7449 C C . VAL B 1 4 ? 59.719 -46.188 -66.938 1 26.75 4 VAL B C 1
ATOM 7451 O O . VAL B 1 4 ? 58.781 -46.375 -67.75 1 26.75 4 VAL B O 1
ATOM 7454 N N . ASN B 1 5 ? 59.562 -47.125 -65.938 1 25.11 5 ASN B N 1
ATOM 7455 C CA . ASN B 1 5 ? 58.281 -47.5 -65.375 1 25.11 5 ASN B CA 1
ATOM 7456 C C . ASN B 1 5 ? 57.375 -46.281 -65.188 1 25.11 5 ASN B C 1
ATOM 7458 O O . ASN B 1 5 ? 57.812 -45.281 -64.562 1 25.11 5 ASN B O 1
ATOM 7462 N N . GLU B 1 6 ? 56.438 -46.062 -66 1 24.45 6 GLU B N 1
ATOM 7463 C CA . GLU B 1 6 ? 55.438 -45.031 -66.375 1 24.45 6 GLU B CA 1
ATOM 7464 C C . GLU B 1 6 ? 54.5 -44.75 -65.188 1 24.45 6 GLU B C 1
ATOM 7466 O O . GLU B 1 6 ? 53.625 -45.531 -64.875 1 24.45 6 GLU B O 1
ATOM 7471 N N . SER B 1 7 ? 55.031 -44.5 -64.062 1 26.23 7 SER B N 1
ATOM 7472 C CA . SER B 1 7 ? 54.281 -44.406 -62.781 1 26.23 7 SER B CA 1
ATOM 7473 C C . SER B 1 7 ? 53.094 -43.469 -62.906 1 26.23 7 SER B C 1
ATOM 7475 O O . SER B 1 7 ? 53.281 -42.312 -63.281 1 26.23 7 SER B O 1
ATOM 7477 N N . SER B 1 8 ? 52.062 -44 -63.438 1 26.64 8 SER B N 1
ATOM 7478 C CA . SER B 1 8 ? 50.875 -43.281 -63.875 1 26.64 8 SER B CA 1
ATOM 7479 C C . SER B 1 8 ? 50.406 -42.281 -62.781 1 26.64 8 SER B C 1
ATOM 7481 O O . SER B 1 8 ? 50.562 -42.562 -61.594 1 26.64 8 SER B O 1
ATOM 7483 N N . PRO B 1 9 ? 50.188 -41.031 -63.125 1 26.48 9 PRO B N 1
ATOM 7484 C CA . PRO B 1 9 ? 49.906 -39.875 -62.281 1 26.48 9 PRO B CA 1
ATOM 7485 C C . PRO B 1 9 ? 48.625 -40.062 -61.438 1 26.48 9 PRO B C 1
ATOM 7487 O O . PRO B 1 9 ? 47.625 -40.531 -61.969 1 26.48 9 PRO B O 1
ATOM 7490 N N . THR B 1 10 ? 48.719 -40.562 -60.25 1 24.7 10 THR B N 1
ATOM 7491 C CA . THR B 1 10 ? 47.656 -40.844 -59.312 1 24.7 10 THR B CA 1
ATOM 7492 C C . THR B 1 10 ? 46.625 -39.719 -59.25 1 24.7 10 THR B C 1
ATOM 7494 O O . THR B 1 10 ? 47 -38.562 -59.125 1 24.7 10 THR B O 1
ATOM 7497 N N . GLU B 1 11 ? 45.688 -39.75 -60.031 1 22.94 11 GLU B N 1
ATOM 7498 C CA . GLU B 1 11 ? 44.531 -38.844 -60.156 1 22.94 11 GLU B CA 1
ATOM 7499 C C . GLU B 1 11 ? 44.062 -38.344 -58.812 1 22.94 11 GLU B C 1
ATOM 7501 O O . GLU B 1 11 ? 43.812 -39.125 -57.906 1 22.94 11 GLU B O 1
ATOM 7506 N N . LYS B 1 12 ? 44.438 -37.156 -58.469 1 28.19 12 LYS B N 1
ATOM 7507 C CA . LYS B 1 12 ? 44.094 -36.375 -57.281 1 28.19 12 LYS B CA 1
ATOM 7508 C C . LYS B 1 12 ? 42.562 -36.438 -57 1 28.19 12 LYS B C 1
ATOM 7510 O O . LYS B 1 12 ? 41.781 -36.062 -57.875 1 28.19 12 LYS B O 1
ATOM 7515 N N . GLY B 1 13 ? 42.094 -37.5 -56.375 1 23.2 13 GLY B N 1
ATOM 7516 C CA . GLY B 1 13 ? 40.688 -37.688 -56.094 1 23.2 13 GLY B CA 1
ATOM 7517 C C . GLY B 1 13 ? 39.969 -36.406 -55.719 1 23.2 13 GLY B C 1
ATOM 7518 O O . GLY B 1 13 ? 40.594 -35.406 -55.375 1 23.2 13 GLY B O 1
ATOM 7519 N N . PRO B 1 14 ? 38.688 -36.219 -56.219 1 27.17 14 PRO B N 1
ATOM 7520 C CA . PRO B 1 14 ? 37.906 -35 -56.125 1 27.17 14 PRO B CA 1
ATOM 7521 C C . PRO B 1 14 ? 37.906 -34.438 -54.688 1 27.17 14 PRO B C 1
ATOM 7523 O O . PRO B 1 14 ? 38.062 -35.188 -53.719 1 27.17 14 PRO B O 1
ATOM 7526 N N . LEU B 1 15 ? 38.312 -33.219 -54.5 1 26.09 15 LEU B N 1
ATOM 7527 C CA . LEU B 1 15 ? 38.312 -32.375 -53.312 1 26.09 15 LEU B CA 1
ATOM 7528 C C . LEU B 1 15 ? 37 -32.531 -52.531 1 26.09 15 LEU B C 1
ATOM 7530 O O . LEU B 1 15 ? 35.906 -32.281 -53.094 1 26.09 15 LEU B O 1
ATOM 7534 N N . GLU B 1 16 ? 36.844 -33.625 -51.844 1 24.91 16 GLU B N 1
ATOM 7535 C CA . GLU B 1 16 ? 35.688 -33.75 -50.969 1 24.91 16 GLU B CA 1
ATOM 7536 C C . GLU B 1 16 ? 35.281 -32.438 -50.375 1 24.91 16 GLU B C 1
ATOM 7538 O O . GLU B 1 16 ? 36.094 -31.734 -49.781 1 24.91 16 GLU B O 1
ATOM 7543 N N . GLU B 1 17 ? 34.312 -31.781 -51.031 1 26.2 17 GLU B N 1
ATOM 7544 C CA . GLU B 1 17 ? 33.625 -30.578 -50.562 1 26.2 17 GLU B CA 1
ATOM 7545 C C . GLU B 1 17 ? 33.406 -30.625 -49.062 1 26.2 17 GLU B C 1
ATOM 7547 O O . GLU B 1 17 ? 32.781 -31.547 -48.531 1 26.2 17 GLU B O 1
ATOM 7552 N N . HIS B 1 18 ? 34.438 -30.312 -48.312 1 25.95 18 HIS B N 1
ATOM 7553 C CA . HIS B 1 18 ? 34.281 -30.141 -46.875 1 25.95 18 HIS B CA 1
ATOM 7554 C C . HIS B 1 18 ? 32.969 -29.422 -46.562 1 25.95 18 HIS B C 1
ATOM 7556 O O . HIS B 1 18 ? 32.719 -28.312 -47.062 1 25.95 18 HIS B O 1
ATOM 7562 N N . GLU B 1 19 ? 31.844 -30.203 -46.531 1 26.19 19 GLU B N 1
ATOM 7563 C CA . GLU B 1 19 ? 30.562 -29.703 -46.062 1 26.19 19 GLU B CA 1
ATOM 7564 C C . GLU B 1 19 ? 30.734 -28.656 -44.969 1 26.19 19 GLU B C 1
ATOM 7566 O O . GLU B 1 19 ? 31.547 -28.844 -44.062 1 26.19 19 GLU B O 1
ATOM 7571 N N . PRO B 1 20 ? 30.516 -27.422 -45.312 1 27.92 20 PRO B N 1
ATOM 7572 C CA . PRO B 1 20 ? 30.594 -26.391 -44.281 1 27.92 20 PRO B CA 1
ATOM 7573 C C . PRO B 1 20 ? 30.109 -26.875 -42.938 1 27.92 20 PRO B C 1
ATOM 7575 O O . PRO B 1 20 ? 29.297 -27.797 -42.844 1 27.92 20 PRO B O 1
ATOM 7578 N N . ASP B 1 21 ? 31.016 -26.906 -41.969 1 26.41 21 ASP B N 1
ATOM 7579 C CA . ASP B 1 21 ? 30.719 -27.141 -40.531 1 26.41 21 ASP B CA 1
ATOM 7580 C C . ASP B 1 21 ? 29.312 -26.656 -40.188 1 26.41 21 ASP B C 1
ATOM 7582 O O . ASP B 1 21 ? 29.062 -25.438 -40.125 1 26.41 21 ASP B O 1
ATOM 7586 N N . ASN B 1 22 ? 28.297 -27.203 -40.875 1 26.3 22 ASN B N 1
ATOM 7587 C CA . ASN B 1 22 ? 26.969 -27.062 -40.312 1 26.3 22 ASN B CA 1
ATOM 7588 C C . ASN B 1 22 ? 26.984 -27.156 -38.781 1 26.3 22 ASN B C 1
ATOM 7590 O O . ASN B 1 22 ? 27.109 -28.25 -38.219 1 26.3 22 ASN B O 1
ATOM 7594 N N . ALA B 1 23 ? 27.703 -26.281 -38.156 1 30.34 23 ALA B N 1
ATOM 7595 C CA . ALA B 1 23 ? 27.484 -26.141 -36.719 1 30.34 23 ALA B CA 1
ATOM 7596 C C . ALA B 1 23 ? 26.047 -26.484 -36.344 1 30.34 23 ALA B C 1
ATOM 7598 O O . ALA B 1 23 ? 25.156 -25.641 -36.469 1 30.34 23 ALA B O 1
ATOM 7599 N N . THR B 1 24 ? 25.578 -27.688 -36.781 1 27.03 24 THR B N 1
ATOM 7600 C CA . THR B 1 24 ? 24.406 -28.25 -36.094 1 27.03 24 THR B CA 1
ATOM 7601 C C . THR B 1 24 ? 24.406 -27.906 -34.625 1 27.03 24 THR B C 1
ATOM 7603 O O . THR B 1 24 ? 25.406 -28.094 -33.938 1 27.03 24 THR B O 1
ATOM 7606 N N . HIS B 1 25 ? 23.75 -26.891 -34.344 1 28.62 25 HIS B N 1
ATOM 7607 C CA . HIS B 1 25 ? 23.375 -26.75 -32.938 1 28.62 25 HIS B CA 1
ATOM 7608 C C . HIS B 1 25 ? 23.172 -28.109 -32.281 1 28.62 25 HIS B C 1
ATOM 7610 O O . HIS B 1 25 ? 22.172 -28.781 -32.5 1 28.62 25 HIS B O 1
ATOM 7616 N N . GLN B 1 26 ? 24.281 -29 -32.406 1 26.06 26 GLN B N 1
ATOM 7617 C CA . GLN B 1 26 ? 24.156 -30.203 -31.594 1 26.06 26 GLN B CA 1
ATOM 7618 C C . GLN B 1 26 ? 23.297 -29.953 -30.359 1 26.06 26 GLN B C 1
ATOM 7620 O O . GLN B 1 26 ? 23.5 -28.969 -29.641 1 26.06 26 GLN B O 1
ATOM 7625 N N . ALA B 1 27 ? 22.156 -30.5 -30.562 1 28.56 27 ALA B N 1
ATOM 7626 C CA . ALA B 1 27 ? 21.203 -30.625 -29.453 1 28.56 27 ALA B CA 1
ATOM 7627 C C . ALA B 1 27 ? 21.922 -30.953 -28.156 1 28.56 27 ALA B C 1
ATOM 7629 O O . ALA B 1 27 ? 22.578 -32 -28.047 1 28.56 27 ALA B O 1
ATOM 7630 N N . HIS B 1 28 ? 22.688 -30.078 -27.688 1 28.72 28 HIS B N 1
ATOM 7631 C CA . HIS B 1 28 ? 23.25 -30.297 -26.359 1 28.72 28 HIS B CA 1
ATOM 7632 C C . HIS B 1 28 ? 22.344 -31.203 -25.531 1 28.72 28 HIS B C 1
ATOM 7634 O O . HIS B 1 28 ? 21.109 -31.062 -25.562 1 28.72 28 HIS B O 1
ATOM 7640 N N . PRO B 1 29 ? 22.75 -32.438 -25.453 1 27.81 29 PRO B N 1
ATOM 7641 C CA . PRO B 1 29 ? 21.906 -33.219 -24.562 1 27.81 29 PRO B CA 1
ATOM 7642 C C . PRO B 1 29 ? 21.375 -32.406 -23.375 1 27.81 29 PRO B C 1
ATOM 7644 O O . PRO B 1 29 ? 22.094 -31.547 -22.859 1 27.81 29 PRO B O 1
ATOM 7647 N N . ALA B 1 30 ? 20.188 -32.156 -23.484 1 29.42 30 ALA B N 1
ATOM 7648 C CA . ALA B 1 30 ? 19.297 -31.484 -22.531 1 29.42 30 ALA B CA 1
ATOM 7649 C C . ALA B 1 30 ? 19.609 -31.891 -21.094 1 29.42 30 ALA B C 1
ATOM 7651 O O . ALA B 1 30 ? 19.375 -33.031 -20.703 1 29.42 30 ALA B O 1
ATOM 7652 N N . TYR B 1 31 ? 20.875 -31.828 -20.703 1 29.98 31 TYR B N 1
ATOM 7653 C CA . TYR B 1 31 ? 21.094 -31.922 -19.25 1 29.98 31 TYR B CA 1
ATOM 7654 C C . TYR B 1 31 ? 19.906 -31.359 -18.484 1 29.98 31 TYR B C 1
ATOM 7656 O O . TYR B 1 31 ? 19.734 -30.141 -18.406 1 29.98 31 TYR B O 1
ATOM 7664 N N . VAL B 1 32 ? 18.906 -31.984 -18.812 1 30.89 32 VAL B N 1
ATOM 7665 C CA . VAL B 1 32 ? 17.594 -31.891 -18.172 1 30.89 32 VAL B CA 1
ATOM 7666 C C . VAL B 1 32 ? 17.734 -32.188 -16.672 1 30.89 32 VAL B C 1
ATOM 7668 O O . VAL B 1 32 ? 17.438 -33.281 -16.219 1 30.89 32 VAL B O 1
ATOM 7671 N N . ALA B 1 33 ? 18.938 -32.625 -16.172 1 31.38 33 ALA B N 1
ATOM 7672 C CA . ALA B 1 33 ? 18.359 -32.844 -14.836 1 31.38 33 ALA B CA 1
ATOM 7673 C C . ALA B 1 33 ? 17.312 -31.766 -14.516 1 31.38 33 ALA B C 1
ATOM 7675 O O . ALA B 1 33 ? 16.891 -31.625 -13.367 1 31.38 33 ALA B O 1
ATOM 7676 N N . THR B 1 34 ? 17.703 -30.594 -14.992 1 31.89 34 THR B N 1
ATOM 7677 C CA . THR B 1 34 ? 16.938 -29.391 -14.703 1 31.89 34 THR B CA 1
ATOM 7678 C C . THR B 1 34 ? 15.453 -29.609 -14.969 1 31.89 34 THR B C 1
ATOM 7680 O O . THR B 1 34 ? 15.086 -30.281 -15.938 1 31.89 34 THR B O 1
ATOM 7683 N N . GLY B 1 35 ? 14.75 -29.422 -13.953 1 31.86 35 GLY B N 1
ATOM 7684 C CA . GLY B 1 35 ? 13.305 -29.359 -13.859 1 31.86 35 GLY B CA 1
ATOM 7685 C C . GLY B 1 35 ? 12.641 -28.859 -15.125 1 31.86 35 GLY B C 1
ATOM 7686 O O . GLY B 1 35 ? 13.305 -28.312 -16 1 31.86 35 GLY B O 1
ATOM 7687 N N . THR B 1 36 ? 11.367 -29.406 -15.312 1 34.47 36 THR B N 1
ATOM 7688 C CA . THR B 1 36 ? 10.328 -28.906 -16.203 1 34.47 36 THR B CA 1
ATOM 7689 C C . THR B 1 36 ? 10.461 -27.391 -16.391 1 34.47 36 THR B C 1
ATOM 7691 O O . THR B 1 36 ? 10.984 -26.703 -15.508 1 34.47 36 THR B O 1
ATOM 7694 N N . GLY B 1 37 ? 10.805 -27.078 -17.688 1 37.59 37 GLY B N 1
ATOM 7695 C CA . GLY B 1 37 ? 10.609 -25.656 -17.922 1 37.59 37 GLY B CA 1
ATOM 7696 C C . GLY B 1 37 ? 9.852 -24.969 -16.797 1 37.59 37 GLY B C 1
ATOM 7697 O O . GLY B 1 37 ? 9.328 -25.625 -15.898 1 37.59 37 GLY B O 1
ATOM 7698 N N . PHE B 1 38 ? 10.375 -23.812 -16.547 1 39.53 38 PHE B N 1
ATOM 7699 C CA . PHE B 1 38 ? 9.617 -23 -15.609 1 39.53 38 PHE B CA 1
ATOM 7700 C C . PHE B 1 38 ? 8.125 -23.094 -15.898 1 39.53 38 PHE B C 1
ATOM 7702 O O . PHE B 1 38 ? 7.629 -22.516 -16.859 1 39.53 38 PHE B O 1
ATOM 7709 N N . LEU B 1 39 ? 7.203 -23.875 -15.344 1 43.41 39 LEU B N 1
ATOM 7710 C CA . LEU B 1 39 ? 5.75 -23.984 -15.336 1 43.41 39 LEU B CA 1
ATOM 7711 C C . LEU B 1 39 ? 5.281 -25.016 -16.359 1 43.41 39 LEU B C 1
ATOM 7713 O O . LEU B 1 39 ? 4.078 -25.25 -16.5 1 43.41 39 LEU B O 1
ATOM 7717 N N . LEU B 1 40 ? 6.004 -25.297 -17.547 1 35.28 40 LEU B N 1
ATOM 7718 C CA . LEU B 1 40 ? 5.371 -26.234 -18.469 1 35.28 40 LEU B CA 1
ATOM 7719 C C . LEU B 1 40 ? 5.25 -27.625 -17.828 1 35.28 40 LEU B C 1
ATOM 7721 O O . LEU B 1 40 ? 6.156 -28.062 -17.125 1 35.28 40 LEU B O 1
ATOM 7725 N N . GLY B 1 41 ? 4.098 -28.188 -17.594 1 36.56 41 GLY B N 1
ATOM 7726 C CA . GLY B 1 41 ? 3.424 -29.422 -17.234 1 36.56 41 GLY B CA 1
ATOM 7727 C C . GLY B 1 41 ? 4.215 -30.672 -17.578 1 36.56 41 GLY B C 1
ATOM 7728 O O . GLY B 1 41 ? 3.727 -31.797 -17.422 1 36.56 41 GLY B O 1
ATOM 7729 N N . LEU B 1 42 ? 5.109 -30.719 -18.578 1 35.44 42 LEU B N 1
ATOM 7730 C CA . LEU B 1 42 ? 5.156 -32.094 -19.078 1 35.44 42 LEU B CA 1
ATOM 7731 C C . LEU B 1 42 ? 5.738 -33.031 -18.016 1 35.44 42 LEU B C 1
ATOM 7733 O O . LEU B 1 42 ? 6.949 -33.25 -17.984 1 35.44 42 LEU B O 1
ATOM 7737 N N . TRP B 1 43 ? 5.297 -32.75 -16.828 1 36.25 43 TRP B N 1
ATOM 7738 C CA . TRP B 1 43 ? 5.727 -33.75 -15.852 1 36.25 43 TRP B CA 1
ATOM 7739 C C . TRP B 1 43 ? 5.203 -35.125 -16.203 1 36.25 43 TRP B C 1
ATOM 7741 O O . TRP B 1 43 ? 3.992 -35.344 -16.281 1 36.25 43 TRP B O 1
ATOM 7751 N N . LYS B 1 44 ? 5.871 -35.812 -17.109 1 38.47 44 LYS B N 1
ATOM 7752 C CA . LYS B 1 44 ? 5.512 -37.219 -17.062 1 38.47 44 LYS B CA 1
ATOM 7753 C C . LYS B 1 44 ? 6.02 -37.875 -15.789 1 38.47 44 LYS B C 1
ATOM 7755 O O . LYS B 1 44 ? 7.188 -37.719 -15.422 1 38.47 44 LYS B O 1
ATOM 7760 N N . PRO B 1 45 ? 5.219 -38.219 -14.922 1 33.91 45 PRO B N 1
ATOM 7761 C CA . PRO B 1 45 ? 5.641 -39.125 -13.867 1 33.91 45 PRO B CA 1
ATOM 7762 C C . PRO B 1 45 ? 6.547 -40.25 -14.383 1 33.91 45 PRO B C 1
ATOM 7764 O O . PRO B 1 45 ? 6.281 -40.844 -15.438 1 33.91 45 PRO B O 1
ATOM 7767 N N . GLY B 1 46 ? 7.902 -40.312 -14.047 1 36.72 46 GLY B N 1
ATOM 7768 C CA . GLY B 1 46 ? 8.883 -41.344 -14.344 1 36.72 46 GLY B CA 1
ATOM 7769 C C . GLY B 1 46 ? 10.156 -40.781 -14.969 1 36.72 46 GLY B C 1
ATOM 7770 O O . GLY B 1 46 ? 11.047 -41.562 -15.336 1 36.72 46 GLY B O 1
ATOM 7771 N N . GLN B 1 47 ? 10.023 -39.75 -15.578 1 38.19 47 GLN B N 1
ATOM 7772 C CA . GLN B 1 47 ? 11.281 -39.406 -16.234 1 38.19 47 GLN B CA 1
ATOM 7773 C C . GLN B 1 47 ? 12.352 -39.031 -15.219 1 38.19 47 GLN B C 1
ATOM 7775 O O . GLN B 1 47 ? 12.078 -38.281 -14.273 1 38.19 47 GLN B O 1
ATOM 7780 N N . THR B 1 48 ? 13.336 -39.969 -15.086 1 36.91 48 THR B N 1
ATOM 7781 C CA . THR B 1 48 ? 14.508 -39.906 -14.227 1 36.91 48 THR B CA 1
ATOM 7782 C C . THR B 1 48 ? 15.312 -38.625 -14.5 1 36.91 48 THR B C 1
ATOM 7784 O O . THR B 1 48 ? 15.664 -38.344 -15.648 1 36.91 48 THR B O 1
ATOM 7787 N N . LEU B 1 49 ? 15.148 -37.625 -13.773 1 41.78 49 LEU B N 1
ATOM 7788 C CA . LEU B 1 49 ? 15.969 -36.438 -13.789 1 41.78 49 LEU B CA 1
ATOM 7789 C C . LEU B 1 49 ? 17.422 -36.75 -13.5 1 41.78 49 LEU B C 1
ATOM 7791 O O . LEU B 1 49 ? 17.75 -37.375 -12.484 1 41.78 49 LEU B O 1
ATOM 7795 N N . THR B 1 50 ? 18.234 -36.969 -14.461 1 41.75 50 THR B N 1
ATOM 7796 C CA . THR B 1 50 ? 19.641 -37.188 -14.133 1 41.75 50 THR B CA 1
ATOM 7797 C C . THR B 1 50 ? 20.25 -35.938 -13.508 1 41.75 50 THR B C 1
ATOM 7799 O O . THR B 1 50 ? 20.156 -34.844 -14.07 1 41.75 50 THR B O 1
ATOM 7802 N N . THR B 1 51 ? 20.266 -35.781 -12.219 1 45.59 51 THR B N 1
ATOM 7803 C CA . THR B 1 51 ? 20.922 -34.781 -11.414 1 45.59 51 THR B CA 1
ATOM 7804 C C . THR B 1 51 ? 22.375 -34.594 -11.859 1 45.59 51 THR B C 1
ATOM 7806 O O . THR B 1 51 ? 23.047 -33.656 -11.406 1 45.59 51 THR B O 1
ATOM 7809 N N . ASP B 1 52 ? 23.047 -35.406 -12.633 1 50.5 52 ASP B N 1
ATOM 7810 C CA . ASP B 1 52 ? 24.469 -35.281 -12.945 1 50.5 52 ASP B CA 1
ATOM 7811 C C . ASP B 1 52 ? 24.688 -34.281 -14.078 1 50.5 52 ASP B C 1
ATOM 7813 O O . ASP B 1 52 ? 23.984 -34.312 -15.102 1 50.5 52 ASP B O 1
ATOM 7817 N N . VAL B 1 53 ? 25.328 -33.125 -13.859 1 57.19 53 VAL B N 1
ATOM 7818 C CA . VAL B 1 53 ? 25.688 -32.156 -14.883 1 57.19 53 VAL B CA 1
ATOM 7819 C C . VAL B 1 53 ? 26.609 -32.812 -15.914 1 57.19 53 VAL B C 1
ATOM 7821 O O . VAL B 1 53 ? 27.688 -33.281 -15.578 1 57.19 53 VAL B O 1
ATOM 7824 N N . PRO B 1 54 ? 26.141 -33.062 -17.078 1 56.69 54 PRO B N 1
ATOM 7825 C CA . PRO B 1 54 ? 27.016 -33.719 -18.062 1 56.69 54 PRO B CA 1
ATOM 7826 C C . PRO B 1 54 ? 28.297 -32.938 -18.328 1 56.69 54 PRO B C 1
ATOM 7828 O O . PRO B 1 54 ? 28.297 -31.688 -18.281 1 56.69 54 PRO B O 1
ATOM 7831 N N . GLN B 1 55 ? 29.516 -33.5 -18.25 1 57.69 55 GLN B N 1
ATOM 7832 C CA . GLN B 1 55 ? 30.828 -32.906 -18.531 1 57.69 55 GLN B CA 1
ATOM 7833 C C . GLN B 1 55 ? 30.781 -32.094 -19.828 1 57.69 55 GLN B C 1
ATOM 7835 O O . GLN B 1 55 ? 31.484 -31.094 -19.953 1 57.69 55 GLN B O 1
ATOM 7840 N N . THR B 1 56 ? 29.938 -32.375 -20.734 1 56.91 56 THR B N 1
ATOM 7841 C CA . THR B 1 56 ? 29.828 -31.688 -22.031 1 56.91 56 THR B CA 1
ATOM 7842 C C . THR B 1 56 ? 29.344 -30.266 -21.844 1 56.91 56 THR B C 1
ATOM 7844 O O . THR B 1 56 ? 29.766 -29.359 -22.562 1 56.91 56 THR B O 1
ATOM 7847 N N . LEU B 1 57 ? 28.578 -30.047 -20.844 1 61.41 57 LEU B N 1
ATOM 7848 C CA . LEU B 1 57 ? 28.062 -28.703 -20.609 1 61.41 57 LEU B CA 1
ATOM 7849 C C . LEU B 1 57 ? 29.156 -27.797 -20.062 1 61.41 57 LEU B C 1
ATOM 7851 O O . LEU B 1 57 ? 29.234 -26.625 -20.422 1 61.41 57 LEU B O 1
ATOM 7855 N N . ARG B 1 58 ? 30.094 -28.375 -19.297 1 63.19 58 ARG B N 1
ATOM 7856 C CA . ARG B 1 58 ? 31.188 -27.594 -18.719 1 63.19 58 ARG B CA 1
ATOM 7857 C C . ARG B 1 58 ? 32.188 -27.156 -19.797 1 63.19 58 ARG B C 1
ATOM 7859 O O . ARG B 1 58 ? 32.688 -26.047 -19.75 1 63.19 58 ARG B O 1
ATOM 7866 N N . ASP B 1 59 ? 32.344 -27.984 -20.734 1 62.81 59 ASP B N 1
ATOM 7867 C CA . ASP B 1 59 ? 33.281 -27.688 -21.812 1 62.81 59 ASP B CA 1
ATOM 7868 C C . ASP B 1 59 ? 32.719 -26.609 -22.734 1 62.81 59 ASP B C 1
ATOM 7870 O O . ASP B 1 59 ? 33.469 -25.812 -23.297 1 62.81 59 ASP B O 1
ATOM 7874 N N . GLN B 1 60 ? 31.469 -26.547 -22.828 1 62.12 60 GLN B N 1
ATOM 7875 C CA . GLN B 1 60 ? 30.828 -25.578 -23.703 1 62.12 60 GLN B CA 1
ATOM 7876 C C . GLN B 1 60 ? 30.844 -24.188 -23.094 1 62.12 60 GLN B C 1
ATOM 7878 O O . GLN B 1 60 ? 30.828 -23.188 -23.812 1 62.12 60 GLN B O 1
ATOM 7883 N N . VAL B 1 61 ? 31 -24.141 -21.797 1 70.94 61 VAL B N 1
ATOM 7884 C CA . VAL B 1 61 ? 30.922 -22.859 -21.125 1 70.94 61 VAL B CA 1
ATOM 7885 C C . VAL B 1 61 ? 32.312 -22.25 -20.969 1 70.94 61 VAL B C 1
ATOM 7887 O O . VAL B 1 61 ? 32.469 -21.078 -20.625 1 70.94 61 VAL B O 1
ATOM 7890 N N . SER B 1 62 ? 33.375 -22.922 -21.469 1 79.69 62 SER B N 1
ATOM 7891 C CA . SER B 1 62 ? 34.719 -22.391 -21.391 1 79.69 62 SER B CA 1
ATOM 7892 C C . SER B 1 62 ? 34.938 -21.281 -22.406 1 79.69 62 SER B C 1
ATOM 7894 O O . SER B 1 62 ? 34.344 -21.297 -23.484 1 79.69 62 SER B O 1
ATOM 7896 N N . LEU B 1 63 ? 35.656 -20.234 -22.078 1 86.75 63 LEU B N 1
ATOM 7897 C CA . LEU B 1 63 ? 35.844 -19.047 -22.891 1 86.75 63 LEU B CA 1
ATOM 7898 C C . LEU B 1 63 ? 36.875 -19.297 -23.984 1 86.75 63 LEU B C 1
ATOM 7900 O O . LEU B 1 63 ? 37.938 -19.812 -23.719 1 86.75 63 LEU B O 1
ATOM 7904 N N . SER B 1 64 ? 36.531 -19.031 -25.219 1 88.31 64 SER B N 1
ATOM 7905 C CA . SER B 1 64 ? 37.438 -19.109 -26.375 1 88.31 64 SER B CA 1
ATOM 7906 C C . SER B 1 64 ? 38.281 -17.844 -26.5 1 88.31 64 SER B C 1
ATOM 7908 O O . SER B 1 64 ? 38.031 -16.859 -25.797 1 88.31 64 SER B O 1
ATOM 7910 N N . ALA B 1 65 ? 39.25 -17.844 -27.312 1 90.69 65 ALA B N 1
ATOM 7911 C CA . ALA B 1 65 ? 40.094 -16.672 -27.578 1 90.69 65 ALA B CA 1
ATOM 7912 C C . ALA B 1 65 ? 39.281 -15.531 -28.156 1 90.69 65 ALA B C 1
ATOM 7914 O O . ALA B 1 65 ? 39.531 -14.367 -27.859 1 90.69 65 ALA B O 1
ATOM 7915 N N . GLU B 1 66 ? 38.344 -15.828 -28.922 1 91.31 66 GLU B N 1
ATOM 7916 C CA . GLU B 1 66 ? 37.469 -14.82 -29.516 1 91.31 66 GLU B CA 1
ATOM 7917 C C . GLU B 1 66 ? 36.562 -14.18 -28.453 1 91.31 66 GLU B C 1
ATOM 7919 O O . GLU B 1 66 ? 36.25 -12.992 -28.547 1 91.31 66 GLU B O 1
ATOM 7924 N N . ASP B 1 67 ? 36.156 -14.953 -27.516 1 93.12 67 ASP B N 1
ATOM 7925 C CA . ASP B 1 67 ? 35.375 -14.422 -26.406 1 93.12 67 ASP B CA 1
ATOM 7926 C C . ASP B 1 67 ? 36.188 -13.383 -25.609 1 93.12 67 ASP B C 1
ATOM 7928 O O . ASP B 1 67 ? 35.656 -12.359 -25.188 1 93.12 67 ASP B O 1
ATOM 7932 N N . PHE B 1 68 ? 37.469 -13.664 -25.484 1 93.38 68 PHE B N 1
ATOM 7933 C CA . PHE B 1 68 ? 38.312 -12.742 -24.766 1 93.38 68 PHE B CA 1
ATOM 7934 C C . PHE B 1 68 ? 38.469 -11.438 -25.531 1 93.38 68 PHE B C 1
ATOM 7936 O O . PHE B 1 68 ? 38.562 -10.359 -24.922 1 93.38 68 PHE B O 1
ATOM 7943 N N . ILE B 1 69 ? 38.531 -11.531 -26.781 1 93.81 69 ILE B N 1
ATOM 7944 C CA . ILE B 1 69 ? 38.625 -10.328 -27.609 1 93.81 69 ILE B CA 1
ATOM 7945 C C . ILE B 1 69 ? 37.344 -9.5 -27.422 1 93.81 69 ILE B C 1
ATOM 7947 O O . ILE B 1 69 ? 37.406 -8.281 -27.266 1 93.81 69 ILE B O 1
ATOM 7951 N N . SER B 1 70 ? 36.188 -10.164 -27.516 1 94.25 70 SER B N 1
ATOM 7952 C CA . SER B 1 70 ? 34.938 -9.461 -27.281 1 94.25 70 SER B CA 1
ATOM 7953 C C . SER B 1 70 ? 34.906 -8.805 -25.906 1 94.25 70 SER B C 1
ATOM 7955 O O . SER B 1 70 ? 34.406 -7.684 -25.766 1 94.25 70 SER B O 1
ATOM 7957 N N . LEU B 1 71 ? 35.438 -9.445 -24.938 1 95.69 71 LEU B N 1
ATOM 7958 C CA . LEU B 1 71 ? 35.469 -8.922 -23.578 1 95.69 71 LEU B CA 1
ATOM 7959 C C . LEU B 1 71 ? 36.344 -7.672 -23.5 1 95.69 71 LEU B C 1
ATOM 7961 O O . LEU B 1 71 ? 36 -6.703 -22.828 1 95.69 71 LEU B O 1
ATOM 7965 N N . VAL B 1 72 ? 37.438 -7.699 -24.156 1 96.06 72 VAL B N 1
ATOM 7966 C CA . VAL B 1 72 ? 38.375 -6.562 -24.141 1 96.06 72 VAL B CA 1
ATOM 7967 C C . VAL B 1 72 ? 37.719 -5.367 -24.844 1 96.06 72 VAL B C 1
ATOM 7969 O O . VAL B 1 72 ? 37.781 -4.246 -24.344 1 96.06 72 VAL B O 1
ATOM 7972 N N . VAL B 1 73 ? 37.156 -5.621 -25.953 1 96.12 73 VAL B N 1
ATOM 7973 C CA . VAL B 1 73 ? 36.5 -4.559 -26.688 1 96.12 73 VAL B CA 1
ATOM 7974 C C . VAL B 1 73 ? 35.375 -3.971 -25.859 1 96.12 73 VAL B C 1
ATOM 7976 O O . VAL B 1 73 ? 35.219 -2.75 -25.781 1 96.12 73 VAL B O 1
ATOM 7979 N N . LEU B 1 74 ? 34.562 -4.836 -25.281 1 96.94 74 LEU B N 1
ATOM 7980 C CA . LEU B 1 74 ? 33.469 -4.398 -24.422 1 96.94 74 LEU B CA 1
ATOM 7981 C C . LEU B 1 74 ? 33.969 -3.557 -23.266 1 96.94 74 LEU B C 1
ATOM 7983 O O . LEU B 1 74 ? 33.375 -2.549 -22.906 1 96.94 74 LEU B O 1
ATOM 7987 N N . THR B 1 75 ? 35.062 -3.955 -22.688 1 97.88 75 THR B N 1
ATOM 7988 C CA . THR B 1 75 ? 35.656 -3.234 -21.547 1 97.88 75 THR B CA 1
ATOM 7989 C C . THR B 1 75 ? 36.094 -1.835 -21.969 1 97.88 75 THR B C 1
ATOM 7991 O O . THR B 1 75 ? 35.812 -0.856 -21.281 1 97.88 75 THR B O 1
ATOM 7994 N N . VAL B 1 76 ? 36.688 -1.726 -23.094 1 97.38 76 VAL B N 1
ATOM 7995 C CA . VAL B 1 76 ? 37.219 -0.449 -23.578 1 97.38 76 VAL B CA 1
ATOM 7996 C C . VAL B 1 76 ? 36.031 0.487 -23.906 1 97.38 76 VAL B C 1
ATOM 7998 O O . VAL B 1 76 ? 36.031 1.648 -23.5 1 97.38 76 VAL B O 1
ATOM 8001 N N . ILE B 1 77 ? 35.094 0.012 -24.594 1 96.75 77 ILE B N 1
ATOM 8002 C CA . ILE B 1 77 ? 33.938 0.843 -24.984 1 96.75 77 ILE B CA 1
ATOM 8003 C C . ILE B 1 77 ? 33.188 1.29 -23.734 1 96.75 77 ILE B C 1
ATOM 8005 O O . ILE B 1 77 ? 32.688 2.424 -23.672 1 96.75 77 ILE B O 1
ATOM 8009 N N . THR B 1 78 ? 33.031 0.378 -22.797 1 98 78 THR B N 1
ATOM 8010 C CA . THR B 1 78 ? 32.312 0.718 -21.562 1 98 78 THR B CA 1
ATOM 8011 C C . THR B 1 78 ? 33.094 1.748 -20.75 1 98 78 THR B C 1
ATOM 8013 O O . THR B 1 78 ? 32.5 2.65 -20.156 1 98 78 THR B O 1
ATOM 8016 N N . LEU B 1 79 ? 34.406 1.617 -20.719 1 98 79 LEU B N 1
ATOM 8017 C CA . LEU B 1 79 ? 35.25 2.59 -20.016 1 98 79 LEU B CA 1
ATOM 8018 C C . LEU B 1 79 ? 35.094 3.98 -20.625 1 98 79 LEU B C 1
ATOM 8020 O O . LEU B 1 79 ? 35 4.973 -19.891 1 98 79 LEU B O 1
ATOM 8024 N N . ILE B 1 80 ? 35 4.047 -21.844 1 96.88 80 ILE B N 1
ATOM 8025 C CA . ILE B 1 80 ? 34.812 5.324 -22.531 1 96.88 80 ILE B CA 1
ATOM 8026 C C . ILE B 1 80 ? 33.469 5.914 -22.188 1 96.88 80 ILE B C 1
ATOM 8028 O O . ILE B 1 80 ? 33.344 7.098 -21.859 1 96.88 80 ILE B O 1
ATOM 8032 N N . ALA B 1 81 ? 32.469 5.125 -22.281 1 96.75 81 ALA B N 1
ATOM 8033 C CA . ALA B 1 81 ? 31.109 5.594 -22.016 1 96.75 81 ALA B CA 1
ATOM 8034 C C . ALA B 1 81 ? 30.953 6.039 -20.562 1 96.75 81 ALA B C 1
ATOM 8036 O O . ALA B 1 81 ? 30.25 7.012 -20.281 1 96.75 81 ALA B O 1
ATOM 8037 N N . ARG B 1 82 ? 31.625 5.355 -19.625 1 97.44 82 ARG B N 1
ATOM 8038 C CA . ARG B 1 82 ? 31.438 5.652 -18.203 1 97.44 82 ARG B CA 1
ATOM 8039 C C . ARG B 1 82 ? 32.344 6.797 -17.766 1 97.44 82 ARG B C 1
ATOM 8041 O O . ARG B 1 82 ? 31.984 7.582 -16.891 1 97.44 82 ARG B O 1
ATOM 8048 N N . LEU B 1 83 ? 33.531 6.93 -18.328 1 97.12 83 LEU B N 1
ATOM 8049 C CA . LEU B 1 83 ? 34.531 7.852 -17.781 1 97.12 83 LEU B CA 1
ATOM 8050 C C . LEU B 1 83 ? 34.562 9.148 -18.578 1 97.12 83 LEU B C 1
ATOM 8052 O O . LEU B 1 83 ? 35.188 10.125 -18.172 1 97.12 83 LEU B O 1
ATOM 8056 N N . TRP B 1 84 ? 33.875 9.195 -19.609 1 95.69 84 TRP B N 1
ATOM 8057 C CA . TRP B 1 84 ? 33.906 10.414 -20.422 1 95.69 84 TRP B CA 1
ATOM 8058 C C . TRP B 1 84 ? 33.438 11.617 -19.609 1 95.69 84 TRP B C 1
ATOM 8060 O O . TRP B 1 84 ? 32.312 11.625 -19.094 1 95.69 84 TRP B O 1
ATOM 8070 N N . ASN B 1 85 ? 34.219 12.648 -19.438 1 94.38 85 ASN B N 1
ATOM 8071 C CA . ASN B 1 85 ? 33.906 13.875 -18.719 1 94.38 85 ASN B CA 1
ATOM 8072 C C . ASN B 1 85 ? 33.281 13.578 -17.344 1 94.38 85 ASN B C 1
ATOM 8074 O O . ASN B 1 85 ? 32.25 14.133 -17 1 94.38 85 ASN B O 1
ATOM 8078 N N . ILE B 1 86 ? 33.875 12.734 -16.594 1 95.75 86 ILE B N 1
ATOM 8079 C CA . ILE B 1 86 ? 33.312 12.203 -15.367 1 95.75 86 ILE B CA 1
ATOM 8080 C C . ILE B 1 86 ? 33.281 13.289 -14.297 1 95.75 86 ILE B C 1
ATOM 8082 O O . ILE B 1 86 ? 32.5 13.219 -13.359 1 95.75 86 ILE B O 1
ATOM 8086 N N . SER B 1 87 ? 34.031 14.32 -14.422 1 92.94 87 SER B N 1
ATOM 8087 C CA . SER B 1 87 ? 34.062 15.391 -13.43 1 92.94 87 SER B CA 1
ATOM 8088 C C . SER B 1 87 ? 32.875 16.328 -13.594 1 92.94 87 SER B C 1
ATOM 8090 O O . SER B 1 87 ? 32.562 17.109 -12.688 1 92.94 87 SER B O 1
ATOM 8092 N N . ASN B 1 88 ? 32.219 16.172 -14.656 1 91.62 88 ASN B N 1
ATOM 8093 C CA . ASN B 1 88 ? 31.078 17.031 -14.914 1 91.62 88 ASN B CA 1
ATOM 8094 C C . ASN B 1 88 ? 29.781 16.391 -14.398 1 91.62 88 ASN B C 1
ATOM 8096 O O . ASN B 1 88 ? 29.531 15.211 -14.648 1 91.62 88 ASN B O 1
ATOM 8100 N N . PRO B 1 89 ? 28.969 17.094 -13.828 1 91.56 89 PRO B N 1
ATOM 8101 C CA . PRO B 1 89 ? 29.125 18.469 -13.305 1 91.56 89 PRO B CA 1
ATOM 8102 C C . PRO B 1 89 ? 29.984 18.531 -12.055 1 91.56 89 PRO B C 1
ATOM 8104 O O . PRO B 1 89 ? 30.062 17.562 -11.297 1 91.56 89 PRO B O 1
ATOM 8107 N N . PRO B 1 90 ? 30.641 19.625 -11.836 1 91.31 90 PRO B N 1
ATOM 8108 C CA . PRO B 1 90 ? 31.516 19.75 -10.672 1 91.31 90 PRO B CA 1
ATOM 8109 C C . PRO B 1 90 ? 30.781 20.219 -9.422 1 91.31 90 PRO B C 1
ATOM 8111 O O . PRO B 1 90 ? 31.281 21.062 -8.68 1 91.31 90 PRO B O 1
ATOM 8114 N N . GLU B 1 91 ? 29.578 19.797 -9.312 1 92.19 91 GLU B N 1
ATOM 8115 C CA . GLU B 1 91 ? 28.703 20.125 -8.18 1 92.19 91 GLU B CA 1
ATOM 8116 C C . GLU B 1 91 ? 28.031 18.859 -7.637 1 92.19 91 GLU B C 1
ATOM 8118 O O . GLU B 1 91 ? 28.016 17.828 -8.289 1 92.19 91 GLU B O 1
ATOM 8123 N N . VAL B 1 92 ? 27.547 19 -6.391 1 92.44 92 VAL B N 1
ATOM 8124 C CA . VAL B 1 92 ? 26.891 17.875 -5.734 1 92.44 92 VAL B CA 1
ATOM 8125 C C . VAL B 1 92 ? 25.625 17.5 -6.504 1 92.44 92 VAL B C 1
ATOM 8127 O O . VAL B 1 92 ? 24.781 18.359 -6.781 1 92.44 92 VAL B O 1
ATOM 8130 N N . VAL B 1 93 ? 25.547 16.219 -6.828 1 91.56 93 VAL B N 1
ATOM 8131 C CA . VAL B 1 93 ? 24.406 15.758 -7.617 1 91.56 93 VAL B CA 1
ATOM 8132 C C . VAL B 1 93 ? 23.531 14.836 -6.77 1 91.56 93 VAL B C 1
ATOM 8134 O O . VAL B 1 93 ? 23.969 13.766 -6.344 1 91.56 93 VAL B O 1
ATOM 8137 N N . HIS B 1 94 ? 22.297 15.188 -6.574 1 89.12 94 HIS B N 1
ATOM 8138 C CA . HIS B 1 94 ? 21.219 14.391 -6.004 1 89.12 94 HIS B CA 1
ATOM 8139 C C . HIS B 1 94 ? 21.703 13.594 -4.797 1 89.12 94 HIS B C 1
ATOM 8141 O O . HIS B 1 94 ? 22.031 14.172 -3.754 1 89.12 94 HIS B O 1
ATOM 8147 N N . GLU B 1 95 ? 21.938 12.227 -4.949 1 90.44 95 GLU B N 1
ATOM 8148 C CA . GLU B 1 95 ? 22.234 11.328 -3.83 1 90.44 95 GLU B CA 1
ATOM 8149 C C . GLU B 1 95 ? 23.672 11.492 -3.352 1 90.44 95 GLU B C 1
ATOM 8151 O O . GLU B 1 95 ? 24.031 10.992 -2.285 1 90.44 95 GLU B O 1
ATOM 8156 N N . GLU B 1 96 ? 24.5 12.164 -4.098 1 94.25 96 GLU B N 1
ATOM 8157 C CA . GLU B 1 96 ? 25.859 12.422 -3.648 1 94.25 96 GLU B CA 1
ATOM 8158 C C . GLU B 1 96 ? 25.875 13.195 -2.336 1 94.25 96 GLU B C 1
ATOM 8160 O O . GLU B 1 96 ? 26.797 13.062 -1.536 1 94.25 96 GLU B O 1
ATOM 8165 N N . ALA B 1 97 ? 24.844 13.977 -2.146 1 91.69 97 ALA B N 1
ATOM 8166 C CA . ALA B 1 97 ? 24.719 14.75 -0.916 1 91.69 97 ALA B CA 1
ATOM 8167 C C . ALA B 1 97 ? 24.562 13.836 0.297 1 91.69 97 ALA B C 1
ATOM 8169 O O . ALA B 1 97 ? 25.203 14.055 1.329 1 91.69 97 ALA B O 1
ATOM 8170 N N . ILE B 1 98 ? 23.781 12.844 0.11 1 92.44 98 ILE B N 1
ATOM 8171 C CA . ILE B 1 98 ? 23.484 11.953 1.221 1 92.44 98 ILE B CA 1
ATOM 8172 C C . ILE B 1 98 ? 24.688 11.062 1.514 1 92.44 98 ILE B C 1
ATOM 8174 O O . ILE B 1 98 ? 25.141 10.984 2.656 1 92.44 98 ILE B O 1
ATOM 8178 N N . ILE B 1 99 ? 25.219 10.445 0.507 1 95.5 99 ILE B N 1
ATOM 8179 C CA . ILE B 1 99 ? 26.344 9.547 0.694 1 95.5 99 ILE B CA 1
ATOM 8180 C C . ILE B 1 99 ? 27.562 10.328 1.165 1 95.5 99 ILE B C 1
ATOM 8182 O O . ILE B 1 99 ? 28.312 9.867 2.029 1 95.5 99 ILE B O 1
ATOM 8186 N N . GLY B 1 100 ? 27.719 11.484 0.6 1 94.94 100 GLY B N 1
ATOM 8187 C CA . GLY B 1 100 ? 28.812 12.336 1.048 1 94.94 100 GLY B CA 1
ATOM 8188 C C . GLY B 1 100 ? 28.703 12.711 2.516 1 94.94 100 GLY B C 1
ATOM 8189 O O . GLY B 1 100 ? 29.703 12.68 3.234 1 94.94 100 GLY B O 1
ATOM 8190 N N . SER B 1 101 ? 27.547 13.07 2.924 1 93.88 101 SER B N 1
ATOM 8191 C CA . SER B 1 101 ? 27.344 13.414 4.328 1 93.88 101 SER B CA 1
ATOM 8192 C C . SER B 1 101 ? 27.641 12.219 5.234 1 93.88 101 SER B C 1
ATOM 8194 O O . SER B 1 101 ? 28.156 12.391 6.336 1 93.88 101 SER B O 1
ATOM 8196 N N . ARG B 1 102 ? 27.344 11.016 4.797 1 95.94 102 ARG B N 1
ATOM 8197 C CA . ARG B 1 102 ? 27.625 9.82 5.582 1 95.94 102 ARG B CA 1
ATOM 8198 C C . ARG B 1 102 ? 29.109 9.539 5.648 1 95.94 102 ARG B C 1
ATOM 8200 O O . ARG B 1 102 ? 29.625 9.07 6.668 1 95.94 102 ARG B O 1
ATOM 8207 N N . ILE B 1 103 ? 29.781 9.812 4.555 1 96.19 103 ILE B N 1
ATOM 8208 C CA . ILE B 1 103 ? 31.234 9.688 4.562 1 96.19 103 ILE B CA 1
ATOM 8209 C C . ILE B 1 103 ? 31.828 10.617 5.621 1 96.19 103 ILE B C 1
ATOM 8211 O O . ILE B 1 103 ? 32.688 10.211 6.387 1 96.19 103 ILE B O 1
ATOM 8215 N N . ASN B 1 104 ? 31.328 11.859 5.672 1 95.12 104 ASN B N 1
ATOM 8216 C CA . ASN B 1 104 ? 31.75 12.805 6.695 1 95.12 104 ASN B CA 1
ATOM 8217 C C . ASN B 1 104 ? 31.547 12.242 8.102 1 95.12 104 ASN B C 1
ATOM 8219 O O . ASN B 1 104 ? 32.406 12.375 8.969 1 95.12 104 ASN B O 1
ATOM 8223 N N . ASN B 1 105 ? 30.406 11.641 8.305 1 95.75 105 ASN B N 1
ATOM 8224 C CA . ASN B 1 105 ? 30.094 11.078 9.609 1 95.75 105 ASN B CA 1
ATOM 8225 C C . ASN B 1 105 ? 31.078 9.977 9.992 1 95.75 105 ASN B C 1
ATOM 8227 O O . ASN B 1 105 ? 31.531 9.914 11.141 1 95.75 105 ASN B O 1
ATOM 8231 N N . TYR B 1 106 ? 31.406 9.133 9.086 1 96.69 106 TYR B N 1
ATOM 8232 C CA . TYR B 1 106 ? 32.375 8.07 9.367 1 96.69 106 TYR B CA 1
ATOM 8233 C C . TYR B 1 106 ? 33.75 8.656 9.648 1 96.69 106 TYR B C 1
ATOM 8235 O O . TYR B 1 106 ? 34.5 8.125 10.484 1 96.69 106 TYR B O 1
ATOM 8243 N N . MET B 1 107 ? 34.062 9.703 8.914 1 95.81 107 MET B N 1
ATOM 8244 C CA . MET B 1 107 ? 35.375 10.336 9.117 1 95.81 107 MET B CA 1
ATOM 8245 C C . MET B 1 107 ? 35.469 10.969 10.508 1 95.81 107 MET B C 1
ATOM 8247 O O . MET B 1 107 ? 36.5 10.938 11.141 1 95.81 107 MET B O 1
ATOM 8251 N N . THR B 1 108 ? 34.344 11.492 10.984 1 93.75 108 THR B N 1
ATOM 8252 C CA . THR B 1 108 ? 34.344 12.219 12.25 1 93.75 108 THR B CA 1
ATOM 8253 C C . THR B 1 108 ? 33.906 11.312 13.398 1 93.75 108 THR B C 1
ATOM 8255 O O . THR B 1 108 ? 34.062 11.664 14.57 1 93.75 108 THR B O 1
ATOM 8258 N N . GLY B 1 109 ? 33.281 10.188 13.055 1 94.31 109 GLY B N 1
ATOM 8259 C CA . GLY B 1 109 ? 32.844 9.25 14.07 1 94.31 109 GLY B CA 1
ATOM 8260 C C . GLY B 1 109 ? 31.516 9.641 14.711 1 94.31 109 GLY B C 1
ATOM 8261 O O . GLY B 1 109 ? 31.25 9.273 15.852 1 94.31 109 GLY B O 1
ATOM 8262 N N . ARG B 1 110 ? 30.734 10.414 14.055 1 93.81 110 ARG B N 1
ATOM 8263 C CA . ARG B 1 110 ? 29.453 10.875 14.562 1 93.81 110 ARG B CA 1
ATOM 8264 C C . ARG B 1 110 ? 28.328 9.938 14.133 1 93.81 110 ARG B C 1
ATOM 8266 O O . ARG B 1 110 ? 28.219 9.602 12.945 1 93.81 110 ARG B O 1
ATOM 8273 N N . PHE B 1 111 ? 27.469 9.609 15.055 1 95.06 111 PHE B N 1
ATOM 8274 C CA . PHE B 1 111 ? 26.438 8.602 14.812 1 95.06 111 PHE B CA 1
ATOM 8275 C C . PHE B 1 111 ? 25.359 9.141 13.891 1 95.06 111 PHE B C 1
ATOM 8277 O O . PHE B 1 111 ? 24.938 10.289 14.016 1 95.06 111 PHE B O 1
ATOM 8284 N N . PHE B 1 112 ? 24.969 8.328 12.93 1 93.94 112 PHE B N 1
ATOM 8285 C CA . PHE B 1 112 ? 23.828 8.57 12.062 1 93.94 112 PHE B CA 1
ATOM 8286 C C . PHE B 1 112 ? 23.047 7.281 11.82 1 93.94 112 PHE B C 1
ATOM 8288 O O . PHE B 1 112 ? 23.547 6.188 12.102 1 93.94 112 PHE B O 1
ATOM 8295 N N . TYR B 1 113 ? 21.875 7.352 11.477 1 90.5 113 TYR B N 1
ATOM 8296 C CA . TYR B 1 113 ? 21.109 6.199 11.016 1 90.5 113 TYR B CA 1
ATOM 8297 C C . TYR B 1 113 ? 20.5 6.461 9.648 1 90.5 113 TYR B C 1
ATOM 8299 O O . TYR B 1 113 ? 20.375 7.613 9.227 1 90.5 113 TYR B O 1
ATOM 8307 N N . ASP B 1 114 ? 20.281 5.48 8.945 1 90.88 114 ASP B N 1
ATOM 8308 C CA . ASP B 1 114 ? 19.719 5.59 7.602 1 90.88 114 ASP B CA 1
ATOM 8309 C C . ASP B 1 114 ? 18.656 4.512 7.363 1 90.88 114 ASP B C 1
ATOM 8311 O O . ASP B 1 114 ? 18.578 3.535 8.109 1 90.88 114 ASP B O 1
ATOM 8315 N N . ALA B 1 115 ? 17.875 4.793 6.34 1 90.5 115 ALA B N 1
ATOM 8316 C CA . ALA B 1 115 ? 16.844 3.828 5.957 1 90.5 115 ALA B CA 1
ATOM 8317 C C . ALA B 1 115 ? 17.453 2.629 5.242 1 90.5 115 ALA B C 1
ATOM 8319 O O . ALA B 1 115 ? 16.859 1.545 5.219 1 90.5 115 ALA B O 1
ATOM 8320 N N . GLN B 1 116 ? 18.562 2.777 4.664 1 94.19 116 GLN B N 1
ATOM 8321 C CA . GLN B 1 116 ? 19.266 1.712 3.943 1 94.19 116 GLN B CA 1
ATOM 8322 C C . GLN B 1 116 ? 20.406 1.147 4.77 1 94.19 116 GLN B C 1
ATOM 8324 O O . GLN B 1 116 ? 20.938 1.826 5.648 1 94.19 116 GLN B O 1
ATOM 8329 N N . PRO B 1 117 ? 20.766 -0.114 4.488 1 96.06 117 PRO B N 1
ATOM 8330 C CA . PRO B 1 117 ? 21.906 -0.699 5.203 1 96.06 117 PRO B CA 1
ATOM 8331 C C . PRO B 1 117 ? 23.203 0.056 4.957 1 96.06 117 PRO B C 1
ATOM 8333 O O . PRO B 1 117 ? 23.344 0.746 3.943 1 96.06 117 PRO B O 1
ATOM 8336 N N . PRO B 1 118 ? 24.141 -0.071 5.766 1 96.25 118 PRO B N 1
ATOM 8337 C CA . PRO B 1 118 ? 25.266 0.879 5.828 1 96.25 118 PRO B CA 1
ATOM 8338 C C . PRO B 1 118 ? 26.438 0.471 4.941 1 96.25 118 PRO B C 1
ATOM 8340 O O . PRO B 1 118 ? 27.406 1.215 4.82 1 96.25 118 PRO B O 1
ATOM 8343 N N . LEU B 1 119 ? 26.406 -0.59 4.211 1 97.88 119 LEU B N 1
ATOM 8344 C CA . LEU B 1 119 ? 27.594 -1.081 3.516 1 97.88 119 LEU B CA 1
ATOM 8345 C C . LEU B 1 119 ? 28.047 -0.089 2.451 1 97.88 119 LEU B C 1
ATOM 8347 O O . LEU B 1 119 ? 29.25 0.14 2.283 1 97.88 119 LEU B O 1
ATOM 8351 N N . VAL B 1 120 ? 27.172 0.561 1.713 1 97.94 120 VAL B N 1
ATOM 8352 C CA . VAL B 1 120 ? 27.5 1.433 0.592 1 97.94 120 VAL B CA 1
ATOM 8353 C C . VAL B 1 120 ? 28.312 2.631 1.093 1 97.94 120 VAL B C 1
ATOM 8355 O O . VAL B 1 120 ? 29.438 2.857 0.648 1 97.94 120 VAL B O 1
ATOM 8358 N N . PRO B 1 121 ? 27.734 3.42 2.043 1 97.31 121 PRO B N 1
ATOM 8359 C CA . PRO B 1 121 ? 28.547 4.539 2.525 1 97.31 121 PRO B CA 1
ATOM 8360 C C . PRO B 1 121 ? 29.859 4.082 3.174 1 97.31 121 PRO B C 1
ATOM 8362 O O . PRO B 1 121 ? 30.859 4.793 3.107 1 97.31 121 PRO B O 1
ATOM 8365 N N . MET B 1 122 ? 29.906 2.9 3.762 1 97.69 122 MET B N 1
ATOM 8366 C CA . MET B 1 122 ? 31.125 2.379 4.355 1 97.69 122 MET B CA 1
ATOM 8367 C C . MET B 1 122 ? 32.188 2.119 3.287 1 97.69 122 MET B C 1
ATOM 8369 O O . MET B 1 122 ? 33.375 2.434 3.479 1 97.69 122 MET B O 1
ATOM 8373 N N . ILE B 1 123 ? 31.75 1.539 2.203 1 98.12 123 ILE B N 1
ATOM 8374 C CA . ILE B 1 123 ? 32.688 1.265 1.112 1 98.12 123 ILE B CA 1
ATOM 8375 C C . ILE B 1 123 ? 33.25 2.578 0.572 1 98.12 123 ILE B C 1
ATOM 8377 O O . ILE B 1 123 ? 34.469 2.713 0.392 1 98.12 123 ILE B O 1
ATOM 8381 N N . TYR B 1 124 ? 32.406 3.574 0.318 1 98 124 TYR B N 1
ATOM 8382 C CA . TYR B 1 124 ? 32.875 4.871 -0.177 1 98 124 TYR B CA 1
ATOM 8383 C C . TYR B 1 124 ? 33.781 5.562 0.842 1 98 124 TYR B C 1
ATOM 8385 O O . TYR B 1 124 ? 34.719 6.273 0.471 1 98 124 TYR B O 1
ATOM 8393 N N . TYR B 1 125 ? 33.5 5.395 2.182 1 97.25 125 TYR B N 1
ATOM 8394 C CA . TYR B 1 125 ? 34.344 5.926 3.246 1 97.25 125 TYR B CA 1
ATOM 8395 C C . TYR B 1 125 ? 35.781 5.379 3.139 1 97.25 125 TYR B C 1
ATOM 8397 O O . TYR B 1 125 ? 36.75 6.129 3.238 1 97.25 125 TYR B O 1
ATOM 8405 N N . TYR B 1 126 ? 35.875 4.047 2.912 1 97 126 TYR B N 1
ATOM 8406 C CA . TYR B 1 126 ? 37.219 3.439 2.848 1 97 126 TYR B CA 1
ATOM 8407 C C . TYR B 1 126 ? 37.969 3.943 1.633 1 97 126 TYR B C 1
ATOM 8409 O O . TYR B 1 126 ? 39.219 4.105 1.688 1 97 126 TYR B O 1
ATOM 8417 N N . VAL B 1 127 ? 37.219 4.215 0.521 1 97 127 VAL B N 1
ATOM 8418 C CA . VAL B 1 127 ? 37.875 4.781 -0.657 1 97 127 VAL B CA 1
ATOM 8419 C C . VAL B 1 127 ? 38.312 6.211 -0.361 1 97 127 VAL B C 1
ATOM 8421 O O . VAL B 1 127 ? 39.469 6.57 -0.624 1 97 127 VAL B O 1
ATOM 8424 N N . ALA B 1 128 ? 37.469 6.984 0.208 1 96.81 128 ALA B N 1
ATOM 8425 C CA . ALA B 1 128 ? 37.781 8.375 0.527 1 96.81 128 ALA B CA 1
ATOM 8426 C C . ALA B 1 128 ? 38.906 8.461 1.556 1 96.81 128 ALA B C 1
ATOM 8428 O O . ALA B 1 128 ? 39.812 9.297 1.434 1 96.81 128 ALA B O 1
ATOM 8429 N N . ASN B 1 129 ? 38.844 7.609 2.553 1 95.44 129 ASN B N 1
ATOM 8430 C CA . ASN B 1 129 ? 39.844 7.586 3.607 1 95.44 129 ASN B CA 1
ATOM 8431 C C . ASN B 1 129 ? 41.219 7.23 3.059 1 95.44 129 ASN B C 1
ATOM 8433 O O . ASN B 1 129 ? 42.25 7.781 3.504 1 95.44 129 ASN B O 1
ATOM 8437 N N . SER B 1 130 ? 41.281 6.352 2.15 1 96.06 130 SER B N 1
ATOM 8438 C CA . SER B 1 130 ? 42.562 5.961 1.549 1 96.06 130 SER B CA 1
ATOM 8439 C C . SER B 1 130 ? 43.156 7.109 0.759 1 96.06 130 SER B C 1
ATOM 8441 O O . SER B 1 130 ? 44.375 7.145 0.548 1 96.06 130 SER B O 1
ATOM 8443 N N . LEU B 1 131 ? 42.344 8.078 0.379 1 94.62 131 LEU B N 1
ATOM 8444 C CA . LEU B 1 131 ? 42.812 9.219 -0.401 1 94.62 131 LEU B CA 1
ATOM 8445 C C . LEU B 1 131 ? 43.125 10.406 0.504 1 94.62 131 LEU B C 1
ATOM 8447 O O . LEU B 1 131 ? 43.5 11.484 0.022 1 94.62 131 LEU B O 1
ATOM 8451 N N . GLY B 1 132 ? 42.906 10.297 1.796 1 91.69 132 GLY B N 1
ATOM 8452 C CA . GLY B 1 132 ? 43.312 11.305 2.768 1 91.69 132 GLY B CA 1
ATOM 8453 C C . GLY B 1 132 ? 42.25 12.367 2.986 1 91.69 132 GLY B C 1
ATOM 8454 O O . GLY B 1 132 ? 42.562 13.484 3.404 1 91.69 132 GLY B O 1
ATOM 8455 N N . TYR B 1 133 ? 41.031 12.094 2.725 1 93.44 133 TYR B N 1
ATOM 8456 C CA . TYR B 1 133 ? 39.938 13.039 2.928 1 93.44 133 TYR B CA 1
ATOM 8457 C C . TYR B 1 133 ? 39.688 13.242 4.414 1 93.44 133 TYR B C 1
ATOM 8459 O O . TYR B 1 133 ? 39.5 12.273 5.16 1 93.44 133 TYR B O 1
ATOM 8467 N N . PRO B 1 134 ? 39.594 14.461 4.875 1 90.31 134 PRO B N 1
ATOM 8468 C CA . PRO B 1 134 ? 39.438 14.711 6.312 1 90.31 134 PRO B CA 1
ATOM 8469 C C . PRO B 1 134 ? 38 14.734 6.766 1 90.31 134 PRO B C 1
ATOM 8471 O O . PRO B 1 134 ? 37.719 14.656 7.965 1 90.31 134 PRO B O 1
ATOM 8474 N N . GLY B 1 135 ? 37.031 14.812 5.895 1 89.06 135 GLY B N 1
ATOM 8475 C CA . GLY B 1 135 ? 35.656 14.766 6.309 1 89.06 135 GLY B CA 1
ATOM 8476 C C . GLY B 1 135 ? 35.062 16.141 6.582 1 89.06 135 GLY B C 1
ATOM 8477 O O . GLY B 1 135 ? 34.312 16.328 7.543 1 89.06 135 GLY B O 1
ATOM 8478 N N . GLN B 1 136 ? 35.25 17.203 5.758 1 86.44 136 GLN B N 1
ATOM 8479 C CA . GLN B 1 136 ? 34.844 18.562 6.098 1 86.44 136 GLN B CA 1
ATOM 8480 C C . GLN B 1 136 ? 34.031 19.188 4.973 1 86.44 136 GLN B C 1
ATOM 8482 O O . GLN B 1 136 ? 33.531 20.297 5.117 1 86.44 136 GLN B O 1
ATOM 8487 N N . PHE B 1 137 ? 33.719 18.516 3.979 1 90 137 PHE B N 1
ATOM 8488 C CA . PHE B 1 137 ? 33 19.109 2.859 1 90 137 PHE B CA 1
ATOM 8489 C C . PHE B 1 137 ? 31.531 19.281 3.193 1 90 137 PHE B C 1
ATOM 8491 O O . PHE B 1 137 ? 30.922 18.391 3.803 1 90 137 PHE B O 1
ATOM 8498 N N . ASP B 1 138 ? 30.984 20.438 2.824 1 86.12 138 ASP B N 1
ATOM 8499 C CA . ASP B 1 138 ? 29.562 20.719 3.002 1 86.12 138 ASP B CA 1
ATOM 8500 C C . ASP B 1 138 ? 28.75 20.266 1.785 1 86.12 138 ASP B C 1
ATOM 8502 O O . ASP B 1 138 ? 28.906 20.828 0.693 1 86.12 138 ASP B O 1
ATOM 8506 N N . PHE B 1 139 ? 27.875 19.406 1.988 1 88.19 139 PHE B N 1
ATOM 8507 C CA . PHE B 1 139 ? 27.141 18.812 0.878 1 88.19 139 PHE B CA 1
ATOM 8508 C C . PHE B 1 139 ? 25.781 19.484 0.698 1 88.19 139 PHE B C 1
ATOM 8510 O O . PHE B 1 139 ? 24.797 18.812 0.357 1 88.19 139 PHE B O 1
ATOM 8517 N N . SER B 1 140 ? 25.719 20.719 0.918 1 75.06 140 SER B N 1
ATOM 8518 C CA . SER B 1 140 ? 24.516 21.469 0.604 1 75.06 140 SER B CA 1
ATOM 8519 C C . SER B 1 140 ? 24.188 21.391 -0.886 1 75.06 140 SER B C 1
ATOM 8521 O O . SER B 1 140 ? 25.062 21.094 -1.701 1 75.06 140 SER B O 1
ATOM 8523 N N . ARG B 1 141 ? 22.969 21.641 -1.204 1 67 141 ARG B N 1
ATOM 8524 C CA . ARG B 1 141 ? 22.484 21.484 -2.574 1 67 141 ARG B CA 1
ATOM 8525 C C . ARG B 1 141 ? 23.297 22.359 -3.535 1 67 141 ARG B C 1
ATOM 8527 O O . ARG B 1 141 ? 23.453 23.562 -3.303 1 67 141 ARG B O 1
ATOM 8534 N N . PHE B 1 142 ? 23.938 21.766 -4.535 1 65.44 142 PHE B N 1
ATOM 8535 C CA . PHE B 1 142 ? 24.641 22.328 -5.684 1 65.44 142 PHE B CA 1
ATOM 8536 C C . PHE B 1 142 ? 25.906 23.047 -5.246 1 65.44 142 PHE B C 1
ATOM 8538 O O . PHE B 1 142 ? 26.391 23.953 -5.93 1 65.44 142 PHE B O 1
ATOM 8545 N N . ASN B 1 143 ? 26.312 22.594 -4.031 1 73.31 143 ASN B N 1
ATOM 8546 C CA . ASN B 1 143 ? 27.609 23.109 -3.65 1 73.31 143 ASN B CA 1
ATOM 8547 C C . ASN B 1 143 ? 28.719 22.609 -4.582 1 73.31 143 ASN B C 1
ATOM 8549 O O . ASN B 1 143 ? 28.703 21.438 -4.98 1 73.31 143 ASN B O 1
ATOM 8553 N N . SER B 1 144 ? 29.562 23.5 -4.93 1 81.31 144 SER B N 1
ATOM 8554 C CA . SER B 1 144 ? 30.594 23.172 -5.91 1 81.31 144 SER B CA 1
ATOM 8555 C C . SER B 1 144 ? 31.75 22.406 -5.266 1 81.31 144 SER B C 1
ATOM 8557 O O . SER B 1 144 ? 32.156 22.719 -4.145 1 81.31 144 SER B O 1
ATOM 8559 N N . TYR B 1 145 ? 32.312 21.391 -6.02 1 88 145 TYR B N 1
ATOM 8560 C CA . TYR B 1 145 ? 33.438 20.594 -5.57 1 88 145 TYR B CA 1
ATOM 8561 C C . TYR B 1 145 ? 34.75 21.312 -5.883 1 88 145 TYR B C 1
ATOM 8563 O O . TYR B 1 145 ? 35.812 20.953 -5.352 1 88 145 TYR B O 1
ATOM 8571 N N . ILE B 1 146 ? 34.656 22.25 -6.738 1 80.62 146 ILE B N 1
ATOM 8572 C CA . ILE B 1 146 ? 35.844 22.906 -7.211 1 80.62 146 ILE B CA 1
ATOM 8573 C C . ILE B 1 146 ? 36.531 23.625 -6.055 1 80.62 146 ILE B C 1
ATOM 8575 O O . ILE B 1 146 ? 35.906 24.359 -5.301 1 80.62 146 ILE B O 1
ATOM 8579 N N . GLY B 1 147 ? 37.719 23.453 -5.922 1 73.31 147 GLY B N 1
ATOM 8580 C CA . GLY B 1 147 ? 38.5 24.141 -4.902 1 73.31 147 GLY B CA 1
ATOM 8581 C C . GLY B 1 147 ? 38.469 23.438 -3.557 1 73.31 147 GLY B C 1
ATOM 8582 O O . GLY B 1 147 ? 39.094 23.891 -2.594 1 73.31 147 GLY B O 1
ATOM 8583 N N . HIS B 1 148 ? 37.781 22.375 -3.502 1 77.44 148 HIS B N 1
ATOM 8584 C CA . HIS B 1 148 ? 37.688 21.656 -2.23 1 77.44 148 HIS B CA 1
ATOM 8585 C C . HIS B 1 148 ? 38.469 20.359 -2.26 1 77.44 148 HIS B C 1
ATOM 8587 O O . HIS B 1 148 ? 38.844 19.875 -3.334 1 77.44 148 HIS B O 1
ATOM 8593 N N . VAL B 1 149 ? 38.688 19.844 -1.12 1 80.25 149 VAL B N 1
ATOM 8594 C CA . VAL B 1 149 ? 39.562 18.688 -0.932 1 80.25 149 VAL B CA 1
ATOM 8595 C C . VAL B 1 149 ? 38.75 17.406 -1.083 1 80.25 149 VAL B C 1
ATOM 8597 O O . VAL B 1 149 ? 39.344 16.312 -1.157 1 80.25 149 VAL B O 1
ATOM 8600 N N . TYR B 1 150 ? 37.594 17.562 -1.243 1 89.62 150 TYR B N 1
ATOM 8601 C CA . TYR B 1 150 ? 36.781 16.359 -1.392 1 89.62 150 TYR B CA 1
ATOM 8602 C C . TYR B 1 150 ? 37.094 15.641 -2.695 1 89.62 150 TYR B C 1
ATOM 8604 O O . TYR B 1 150 ? 37.031 16.234 -3.773 1 89.62 150 TYR B O 1
ATOM 8612 N N . PRO B 1 151 ? 37.469 14.344 -2.609 1 93.5 151 PRO B N 1
ATOM 8613 C CA . PRO B 1 151 ? 37.906 13.602 -3.801 1 93.5 151 PRO B CA 1
ATOM 8614 C C . PRO B 1 151 ? 36.719 13.078 -4.617 1 93.5 151 PRO B C 1
ATOM 8616 O O . PRO B 1 151 ? 36.562 11.859 -4.785 1 93.5 151 PRO B O 1
ATOM 8619 N N . TYR B 1 152 ? 35.938 13.93 -5.152 1 94.19 152 TYR B N 1
ATOM 8620 C CA . TYR B 1 152 ? 34.75 13.516 -5.875 1 94.19 152 TYR B CA 1
ATOM 8621 C C . TYR B 1 152 ? 35.125 12.82 -7.18 1 94.19 152 TYR B C 1
ATOM 8623 O O . TYR B 1 152 ? 34.438 11.891 -7.609 1 94.19 152 TYR B O 1
ATOM 8631 N N . PHE B 1 153 ? 36.25 13.289 -7.867 1 94.69 153 PHE B N 1
ATOM 8632 C CA . PHE B 1 153 ? 36.688 12.672 -9.117 1 94.69 153 PHE B CA 1
ATOM 8633 C C . PHE B 1 153 ? 37 11.203 -8.906 1 94.69 153 PHE B C 1
ATOM 8635 O O . PHE B 1 153 ? 36.5 10.336 -9.633 1 94.69 153 PHE B O 1
ATOM 8642 N N . GLU B 1 154 ? 37.812 10.891 -7.949 1 96.12 154 GLU B N 1
ATOM 8643 C CA . GLU B 1 154 ? 38.25 9.523 -7.668 1 96.12 154 GLU B CA 1
ATOM 8644 C C . GLU B 1 154 ? 37.062 8.648 -7.25 1 96.12 154 GLU B C 1
ATOM 8646 O O . GLU B 1 154 ? 37 7.477 -7.633 1 96.12 154 GLU B O 1
ATOM 8651 N N . LEU B 1 155 ? 36.219 9.195 -6.441 1 97.38 155 LEU B N 1
ATOM 8652 C CA . LEU B 1 155 ? 35.062 8.438 -5.992 1 97.38 155 LEU B CA 1
ATOM 8653 C C . LEU B 1 155 ? 34.125 8.117 -7.16 1 97.38 155 LEU B C 1
ATOM 8655 O O . LEU B 1 155 ? 33.594 7.016 -7.242 1 97.38 155 LEU B O 1
ATOM 8659 N N . ARG B 1 156 ? 33.938 9.07 -8.078 1 97.88 156 ARG B N 1
ATOM 8660 C CA . ARG B 1 156 ? 33.125 8.82 -9.273 1 97.88 156 ARG B CA 1
ATOM 8661 C C . ARG B 1 156 ? 33.75 7.777 -10.172 1 97.88 156 ARG B C 1
ATOM 8663 O O . ARG B 1 156 ? 33.062 6.953 -10.773 1 97.88 156 ARG B O 1
ATOM 8670 N N . VAL B 1 157 ? 35.094 7.84 -10.227 1 97.94 157 VAL B N 1
ATOM 8671 C CA . VAL B 1 157 ? 35.812 6.848 -11.008 1 97.94 157 VAL B CA 1
ATOM 8672 C C . VAL B 1 157 ? 35.594 5.457 -10.414 1 97.94 157 VAL B C 1
ATOM 8674 O O . VAL B 1 157 ? 35.406 4.484 -11.148 1 97.94 157 VAL B O 1
ATOM 8677 N N . PHE B 1 158 ? 35.688 5.344 -9.102 1 97.75 158 PHE B N 1
ATOM 8678 C CA . PHE B 1 158 ? 35.438 4.078 -8.438 1 97.75 158 PHE B CA 1
ATOM 8679 C C . PHE B 1 158 ? 34.062 3.535 -8.844 1 97.75 158 PHE B C 1
ATOM 8681 O O . PHE B 1 158 ? 33.938 2.357 -9.18 1 97.75 158 PHE B O 1
ATOM 8688 N N . SER B 1 159 ? 32.969 4.383 -8.812 1 98.38 159 SER B N 1
ATOM 8689 C CA . SER B 1 159 ? 31.625 4 -9.227 1 98.38 159 SER B CA 1
ATOM 8690 C C . SER B 1 159 ? 31.609 3.547 -10.688 1 98.38 159 SER B C 1
ATOM 8692 O O . SER B 1 159 ? 30.953 2.559 -11.023 1 98.38 159 SER B O 1
ATOM 8694 N N . ALA B 1 160 ? 32.312 4.238 -11.523 1 98.44 160 ALA B N 1
ATOM 8695 C CA . ALA B 1 160 ? 32.375 3.924 -12.945 1 98.44 160 ALA B CA 1
ATOM 8696 C C . ALA B 1 160 ? 33 2.555 -13.18 1 98.44 160 ALA B C 1
ATOM 8698 O O . ALA B 1 160 ? 32.562 1.802 -14.055 1 98.44 160 ALA B O 1
ATOM 8699 N N . LEU B 1 161 ? 34.031 2.256 -12.43 1 98.25 161 LEU B N 1
ATOM 8700 C CA . LEU B 1 161 ? 34.688 0.97 -12.57 1 98.25 161 LEU B CA 1
ATOM 8701 C C . LEU B 1 161 ? 33.781 -0.177 -12.18 1 98.25 161 LEU B C 1
ATOM 8703 O O . LEU B 1 161 ? 33.812 -1.254 -12.781 1 98.25 161 LEU B O 1
ATOM 8707 N N . LEU B 1 162 ? 33 0.014 -11.172 1 98.38 162 LEU B N 1
ATOM 8708 C CA . LEU B 1 162 ? 32 -0.989 -10.82 1 98.38 162 LEU B CA 1
ATOM 8709 C C . LEU B 1 162 ? 31.031 -1.201 -11.969 1 98.38 162 LEU B C 1
ATOM 8711 O O . LEU B 1 162 ? 30.594 -2.326 -12.219 1 98.38 162 LEU B O 1
ATOM 8715 N N . GLY B 1 163 ? 30.656 -0.087 -12.656 1 98.19 163 GLY B N 1
ATOM 8716 C CA . GLY B 1 163 ? 29.797 -0.199 -13.82 1 98.19 163 GLY B CA 1
ATOM 8717 C C . GLY B 1 163 ? 30.406 -1.023 -14.945 1 98.19 163 GLY B C 1
ATOM 8718 O O . GLY B 1 163 ? 29.703 -1.799 -15.602 1 98.19 163 GLY B O 1
ATOM 8719 N N . VAL B 1 164 ? 31.703 -0.862 -15.133 1 98.38 164 VAL B N 1
ATOM 8720 C CA . VAL B 1 164 ? 32.406 -1.645 -16.141 1 98.38 164 VAL B CA 1
ATOM 8721 C C . VAL B 1 164 ? 32.375 -3.123 -15.766 1 98.38 164 VAL B C 1
ATOM 8723 O O . VAL B 1 164 ? 32.156 -3.984 -16.609 1 98.38 164 VAL B O 1
ATOM 8726 N N . ALA B 1 165 ? 32.594 -3.367 -14.516 1 98.44 165 ALA B N 1
ATOM 8727 C CA . ALA B 1 165 ? 32.562 -4.746 -14.031 1 98.44 165 ALA B CA 1
ATOM 8728 C C . ALA B 1 165 ? 31.203 -5.383 -14.297 1 98.44 165 ALA B C 1
ATOM 8730 O O . ALA B 1 165 ? 31.109 -6.566 -14.625 1 98.44 165 ALA B O 1
ATOM 8731 N N . VAL B 1 166 ? 30.094 -4.648 -14.141 1 98.62 166 VAL B N 1
ATOM 8732 C CA . VAL B 1 166 ? 28.75 -5.16 -14.359 1 98.62 166 VAL B CA 1
ATOM 8733 C C . VAL B 1 166 ? 28.594 -5.609 -15.805 1 98.62 166 VAL B C 1
ATOM 8735 O O . VAL B 1 166 ? 28 -6.66 -16.078 1 98.62 166 VAL B O 1
ATOM 8738 N N . VAL B 1 167 ? 29.125 -4.863 -16.75 1 98.62 167 VAL B N 1
ATOM 8739 C CA . VAL B 1 167 ? 29.031 -5.199 -18.172 1 98.62 167 VAL B CA 1
ATOM 8740 C C . VAL B 1 167 ? 29.812 -6.477 -18.453 1 98.62 167 VAL B C 1
ATOM 8742 O O . VAL B 1 167 ? 29.328 -7.371 -19.156 1 98.62 167 VAL B O 1
ATOM 8745 N N . ILE B 1 168 ? 30.984 -6.566 -17.875 1 97.88 168 ILE B N 1
ATOM 8746 C CA . ILE B 1 168 ? 31.812 -7.758 -18.031 1 97.88 168 ILE B CA 1
ATOM 8747 C C . ILE B 1 168 ? 31.094 -8.969 -17.453 1 97.88 168 ILE B C 1
ATOM 8749 O O . ILE B 1 168 ? 31.016 -10.016 -18.109 1 97.88 168 ILE B O 1
ATOM 8753 N N . LEU B 1 169 ? 30.531 -8.82 -16.312 1 98.25 169 LEU B N 1
ATOM 8754 C CA . LEU B 1 169 ? 29.812 -9.906 -15.664 1 98.25 169 LEU B CA 1
ATOM 8755 C C . LEU B 1 169 ? 28.578 -10.305 -16.469 1 98.25 169 LEU B C 1
ATOM 8757 O O . LEU B 1 169 ? 28.203 -11.477 -16.484 1 98.25 169 LEU B O 1
ATOM 8761 N N . THR B 1 170 ? 27.906 -9.336 -17.109 1 98.5 170 THR B N 1
ATOM 8762 C CA . THR B 1 170 ? 26.75 -9.641 -17.953 1 98.5 170 THR B CA 1
ATOM 8763 C C . THR B 1 170 ? 27.141 -10.586 -19.078 1 98.5 170 THR B C 1
ATOM 8765 O O . THR B 1 170 ? 26.484 -11.602 -19.312 1 98.5 170 THR B O 1
ATOM 8768 N N . PHE B 1 171 ? 28.281 -10.273 -19.75 1 97.75 171 PHE B N 1
ATOM 8769 C CA . PHE B 1 171 ? 28.766 -11.109 -20.844 1 97.75 171 PHE B CA 1
ATOM 8770 C C . PHE B 1 171 ? 29.094 -12.516 -20.328 1 97.75 171 PHE B C 1
ATOM 8772 O O . PHE B 1 171 ? 28.672 -13.508 -20.938 1 97.75 171 PHE B O 1
ATOM 8779 N N . LEU B 1 172 ? 29.766 -12.594 -19.219 1 96.75 172 LEU B N 1
ATOM 8780 C CA . LEU B 1 172 ? 30.172 -13.875 -18.656 1 96.75 172 LEU B CA 1
ATOM 8781 C C . LEU B 1 172 ? 28.953 -14.68 -18.203 1 96.75 172 LEU B C 1
ATOM 8783 O O . LEU B 1 172 ? 28.906 -15.898 -18.391 1 96.75 172 LEU B O 1
ATOM 8787 N N . THR B 1 173 ? 27.969 -14.047 -17.594 1 97.25 173 THR B N 1
ATOM 8788 C CA . THR B 1 173 ? 26.75 -14.719 -17.141 1 97.25 173 THR B CA 1
ATOM 8789 C C . THR B 1 173 ? 26 -15.32 -18.328 1 97.25 173 THR B C 1
ATOM 8791 O O . THR B 1 173 ? 25.562 -16.469 -18.266 1 97.25 173 THR B O 1
ATOM 8794 N N . LEU B 1 174 ? 25.875 -14.562 -19.391 1 96.62 174 LEU B N 1
ATOM 8795 C CA . LEU B 1 174 ? 25.172 -15.047 -20.578 1 96.62 174 LEU B CA 1
ATOM 8796 C C . LEU B 1 174 ? 25.922 -16.203 -21.234 1 96.62 174 LEU B C 1
ATOM 8798 O O . LEU B 1 174 ? 25.297 -17.156 -21.719 1 96.62 174 LEU B O 1
ATOM 8802 N N . LYS B 1 175 ? 27.234 -16.203 -21.172 1 94.12 175 LYS B N 1
ATOM 8803 C CA . LYS B 1 175 ? 28.047 -17.297 -21.719 1 94.12 175 LYS B CA 1
ATOM 8804 C C . LYS B 1 175 ? 27.859 -18.578 -20.906 1 94.12 175 LYS B C 1
ATOM 8806 O O . LYS B 1 175 ? 27.875 -19.672 -21.469 1 94.12 175 LYS B O 1
ATOM 8811 N N . LEU B 1 176 ? 27.625 -18.406 -19.672 1 92.81 176 LEU B N 1
ATOM 8812 C CA . LEU B 1 176 ? 27.422 -19.562 -18.797 1 92.81 176 LEU B CA 1
ATOM 8813 C C . LEU B 1 176 ? 26.109 -20.281 -19.109 1 92.81 176 LEU B C 1
ATOM 8815 O O . LEU B 1 176 ? 25.922 -21.438 -18.734 1 92.81 176 LEU B O 1
ATOM 8819 N N . THR B 1 177 ? 25.172 -19.625 -19.797 1 91.38 177 THR B N 1
ATOM 8820 C CA . THR B 1 177 ? 23.891 -20.234 -20.141 1 91.38 177 THR B CA 1
ATOM 8821 C C . THR B 1 177 ? 23.984 -20.969 -21.484 1 91.38 177 THR B C 1
ATOM 8823 O O . THR B 1 177 ? 22.969 -21.453 -21.984 1 91.38 177 THR B O 1
ATOM 8826 N N . GLY B 1 178 ? 25.109 -20.984 -22.078 1 87.12 178 GLY B N 1
ATOM 8827 C CA . GLY B 1 178 ? 25.312 -21.719 -23.328 1 87.12 178 GLY B CA 1
ATOM 8828 C C . GLY B 1 178 ? 25.109 -20.859 -24.562 1 87.12 178 GLY B C 1
ATOM 8829 O O . GLY B 1 178 ? 25.031 -21.375 -25.672 1 87.12 178 GLY B O 1
ATOM 8830 N N . MET B 1 179 ? 25.078 -19.578 -24.391 1 90 179 MET B N 1
ATOM 8831 C CA . MET B 1 179 ? 24.859 -18.672 -25.5 1 90 179 MET B CA 1
ATOM 8832 C C . MET B 1 179 ? 26.109 -18.516 -26.344 1 90 179 MET B C 1
ATOM 8834 O O . MET B 1 179 ? 27.234 -18.688 -25.844 1 90 179 MET B O 1
ATOM 8838 N N . GLY B 1 180 ? 25.875 -18.188 -27.625 1 86.88 180 GLY B N 1
ATOM 8839 C CA . GLY B 1 180 ? 26.984 -17.844 -28.484 1 86.88 180 GLY B CA 1
ATOM 8840 C C . GLY B 1 180 ? 27.609 -16.5 -28.172 1 86.88 180 GLY B C 1
ATOM 8841 O O . GLY B 1 180 ? 27.016 -15.695 -27.453 1 86.88 180 GLY B O 1
ATOM 8842 N N . ARG B 1 181 ? 28.734 -16.266 -28.672 1 89.81 181 ARG B N 1
ATOM 8843 C CA . ARG B 1 181 ? 29.484 -15.047 -28.438 1 89.81 181 ARG B CA 1
ATOM 8844 C C . ARG B 1 181 ? 28.734 -13.82 -28.922 1 89.81 181 ARG B C 1
ATOM 8846 O O . ARG B 1 181 ? 28.656 -12.805 -28.234 1 89.81 181 ARG B O 1
ATOM 8853 N N . ARG B 1 182 ? 28.141 -13.898 -30.094 1 90 182 ARG B N 1
ATOM 8854 C CA . ARG B 1 182 ? 27.469 -12.75 -30.719 1 90 182 ARG B CA 1
ATOM 8855 C C . ARG B 1 182 ? 26.25 -12.328 -29.906 1 90 182 ARG B C 1
ATOM 8857 O O . ARG B 1 182 ? 26.062 -11.148 -29.609 1 90 182 ARG B O 1
ATOM 8864 N N . SER B 1 183 ? 25.422 -13.297 -29.578 1 91.62 183 SER B N 1
ATOM 8865 C CA . SER B 1 183 ? 24.219 -12.969 -28.828 1 91.62 183 SER B CA 1
ATOM 8866 C C . SER B 1 183 ? 24.562 -12.484 -27.422 1 91.62 183 SER B C 1
ATOM 8868 O O . SER B 1 183 ? 23.906 -11.586 -26.891 1 91.62 183 SER B O 1
ATOM 8870 N N . ALA B 1 184 ? 25.594 -13.062 -26.781 1 95.31 184 ALA B N 1
ATOM 8871 C CA . ALA B 1 184 ? 26.031 -12.602 -25.469 1 95.31 184 ALA B CA 1
ATOM 8872 C C . ALA B 1 184 ? 26.531 -11.164 -25.531 1 95.31 184 ALA B C 1
ATOM 8874 O O . ALA B 1 184 ? 26.312 -10.375 -24.609 1 95.31 184 ALA B O 1
ATOM 8875 N N . THR B 1 185 ? 27.219 -10.859 -26.641 1 96.12 185 THR B N 1
ATOM 8876 C CA . THR B 1 185 ? 27.719 -9.5 -26.844 1 96.12 185 THR B CA 1
ATOM 8877 C C . THR B 1 185 ? 26.562 -8.508 -26.969 1 96.12 185 THR B C 1
ATOM 8879 O O . THR B 1 185 ? 26.656 -7.379 -26.484 1 96.12 185 THR B O 1
ATOM 8882 N N . VAL B 1 186 ? 25.5 -8.93 -27.609 1 96.38 186 VAL B N 1
ATOM 8883 C CA . VAL B 1 186 ? 24.344 -8.07 -27.75 1 96.38 186 VAL B CA 1
ATOM 8884 C C . VAL B 1 186 ? 23.797 -7.707 -26.359 1 96.38 186 VAL B C 1
ATOM 8886 O O . VAL B 1 186 ? 23.531 -6.539 -26.078 1 96.38 186 VAL B O 1
ATOM 8889 N N . GLY B 1 187 ? 23.609 -8.734 -25.5 1 97.75 187 GLY B N 1
ATOM 8890 C CA . GLY B 1 187 ? 23.141 -8.469 -24.141 1 97.75 187 GLY B CA 1
ATOM 8891 C C . GLY B 1 187 ? 24.047 -7.535 -23.375 1 97.75 187 GLY B C 1
ATOM 8892 O O . GLY B 1 187 ? 23.594 -6.633 -22.672 1 97.75 187 GLY B O 1
ATOM 8893 N N . ALA B 1 188 ? 25.359 -7.676 -23.484 1 98.44 188 ALA B N 1
ATOM 8894 C CA . ALA B 1 188 ? 26.328 -6.852 -22.781 1 98.44 188 ALA B CA 1
ATOM 8895 C C . ALA B 1 188 ? 26.312 -5.418 -23.297 1 98.44 188 ALA B C 1
ATOM 8897 O O . ALA B 1 188 ? 26.469 -4.469 -22.516 1 98.44 188 ALA B O 1
ATOM 8898 N N . ILE B 1 189 ? 26.141 -5.258 -24.578 1 98.19 189 ILE B N 1
ATOM 8899 C CA . ILE B 1 189 ? 26.078 -3.934 -25.188 1 98.19 189 ILE B CA 1
ATOM 8900 C C . ILE B 1 189 ? 24.828 -3.199 -24.703 1 98.19 189 ILE B C 1
ATOM 8902 O O . ILE B 1 189 ? 24.859 -1.986 -24.484 1 98.19 189 ILE B O 1
ATOM 8906 N N . MET B 1 190 ? 23.75 -3.896 -24.594 1 98.19 190 MET B N 1
ATOM 8907 C CA . MET B 1 190 ? 22.531 -3.285 -24.062 1 98.19 190 MET B CA 1
ATOM 8908 C C . MET B 1 190 ? 22.766 -2.717 -22.672 1 98.19 190 MET B C 1
ATOM 8910 O O . MET B 1 190 ? 22.328 -1.607 -22.359 1 98.19 190 MET B O 1
ATOM 8914 N N . VAL B 1 191 ? 23.484 -3.445 -21.828 1 98.44 191 VAL B N 1
ATOM 8915 C CA . VAL B 1 191 ? 23.766 -2.971 -20.469 1 98.44 191 VAL B CA 1
ATOM 8916 C C . VAL B 1 191 ? 24.781 -1.831 -20.531 1 98.44 191 VAL B C 1
ATOM 8918 O O . VAL B 1 191 ? 24.672 -0.854 -19.781 1 98.44 191 VAL B O 1
ATOM 8921 N N . ALA B 1 192 ? 25.734 -1.887 -21.438 1 98.44 192 ALA B N 1
ATOM 8922 C CA . ALA B 1 192 ? 26.812 -0.901 -21.547 1 98.44 192 ALA B CA 1
ATOM 8923 C C . ALA B 1 192 ? 26.266 0.462 -21.953 1 98.44 192 ALA B C 1
ATOM 8925 O O . ALA B 1 192 ? 26.734 1.497 -21.484 1 98.44 192 ALA B O 1
ATOM 8926 N N . PHE B 1 193 ? 25.25 0.417 -22.797 1 98.19 193 PHE B N 1
ATOM 8927 C CA . PHE B 1 193 ? 24.781 1.68 -23.344 1 98.19 193 PHE B CA 1
ATOM 8928 C C . PHE B 1 193 ? 23.359 1.977 -22.891 1 98.19 193 PHE B C 1
ATOM 8930 O O . PHE B 1 193 ? 22.625 2.729 -23.531 1 98.19 193 PHE B O 1
ATOM 8937 N N . GLU B 1 194 ? 22.969 1.271 -21.859 1 97.12 194 GLU B N 1
ATOM 8938 C CA . GLU B 1 194 ? 21.75 1.689 -21.172 1 97.12 194 GLU B CA 1
ATOM 8939 C C . GLU B 1 194 ? 21.953 2.982 -20.406 1 97.12 194 GLU B C 1
ATOM 8941 O O . GLU B 1 194 ? 22.688 3.004 -19.406 1 97.12 194 GLU B O 1
ATOM 8946 N N . SER B 1 195 ? 21.281 4.027 -20.781 1 95.62 195 SER B N 1
ATOM 8947 C CA . SER B 1 195 ? 21.516 5.371 -20.266 1 95.62 195 SER B CA 1
ATOM 8948 C C . SER B 1 195 ? 21.312 5.426 -18.75 1 95.62 195 SER B C 1
ATOM 8950 O O . SER B 1 195 ? 22.078 6.086 -18.047 1 95.62 195 SER B O 1
ATOM 8952 N N . SER B 1 196 ? 20.266 4.805 -18.312 1 94.62 196 SER B N 1
ATOM 8953 C CA . SER B 1 196 ? 19.984 4.84 -16.875 1 94.62 196 SER B CA 1
ATOM 8954 C C . SER B 1 196 ? 21.125 4.203 -16.078 1 94.62 196 SER B C 1
ATOM 8956 O O . SER B 1 196 ? 21.484 4.688 -15 1 94.62 196 SER B O 1
ATOM 8958 N N . PHE B 1 197 ? 21.734 3.129 -16.578 1 97.5 197 PHE B N 1
ATOM 8959 C CA . PHE B 1 197 ? 22.875 2.494 -15.906 1 97.5 197 PHE B CA 1
ATOM 8960 C C . PHE B 1 197 ? 24.094 3.4 -15.945 1 97.5 197 PHE B C 1
ATOM 8962 O O . PHE B 1 197 ? 24.812 3.52 -14.945 1 97.5 197 PHE B O 1
ATOM 8969 N N . VAL B 1 198 ? 24.297 4.016 -17.031 1 97.56 198 VAL B N 1
ATOM 8970 C CA . VAL B 1 198 ? 25.453 4.895 -17.156 1 97.56 198 VAL B CA 1
ATOM 8971 C C . VAL B 1 198 ? 25.344 6.035 -16.156 1 97.56 198 VAL B C 1
ATOM 8973 O O . VAL B 1 198 ? 26.328 6.363 -15.469 1 97.56 198 VAL B O 1
ATOM 8976 N N . ILE B 1 199 ? 24.219 6.574 -16.047 1 95.62 199 ILE B N 1
ATOM 8977 C CA . ILE B 1 199 ? 24 7.691 -15.141 1 95.62 199 ILE B CA 1
ATOM 8978 C C . ILE B 1 199 ? 24.266 7.238 -13.703 1 95.62 199 ILE B C 1
ATOM 8980 O O . ILE B 1 199 ? 24.969 7.914 -12.953 1 95.62 199 ILE B O 1
ATOM 8984 N N . GLN B 1 200 ? 23.766 6.121 -13.367 1 95.81 200 GLN B N 1
ATOM 8985 C CA . GLN B 1 200 ? 23.953 5.625 -12.008 1 95.81 200 GLN B CA 1
ATOM 8986 C C . GLN B 1 200 ? 25.422 5.332 -11.727 1 95.81 200 GLN B C 1
ATOM 8988 O O . GLN B 1 200 ? 25.906 5.551 -10.609 1 95.81 200 GLN B O 1
ATOM 8993 N N . HIS B 1 201 ? 26.172 4.91 -12.688 1 97.19 201 HIS B N 1
ATOM 8994 C CA . HIS B 1 201 ? 27.562 4.469 -12.516 1 97.19 201 HIS B CA 1
ATOM 8995 C C . HIS B 1 201 ? 28.531 5.641 -12.602 1 97.19 201 HIS B C 1
ATOM 8997 O O . HIS B 1 201 ? 29.719 5.477 -12.367 1 97.19 201 HIS B O 1
ATOM 9003 N N . ARG B 1 202 ? 28.031 6.762 -12.852 1 96.69 202 ARG B N 1
ATOM 9004 C CA . ARG B 1 202 ? 28.922 7.906 -13 1 96.69 202 ARG B CA 1
ATOM 9005 C C . ARG B 1 202 ? 28.984 8.727 -11.719 1 96.69 202 ARG B C 1
ATOM 9007 O O . ARG B 1 202 ? 29.828 9.609 -11.57 1 96.69 202 ARG B O 1
ATOM 9014 N N . TYR B 1 203 ? 28.062 8.531 -10.82 1 96.75 203 TYR B N 1
ATOM 9015 C CA . TYR B 1 203 ? 27.984 9.352 -9.617 1 96.75 203 TYR B CA 1
ATOM 9016 C C . TYR B 1 203 ? 28.125 8.5 -8.359 1 96.75 203 TYR B C 1
ATOM 9018 O O . TYR B 1 203 ? 28.188 7.27 -8.445 1 96.75 203 TYR B O 1
ATOM 9026 N N . ILE B 1 204 ? 28.312 9.156 -7.234 1 97.19 204 ILE B N 1
ATOM 9027 C CA . ILE B 1 204 ? 28.484 8.492 -5.949 1 97.19 204 ILE B CA 1
ATOM 9028 C C . ILE B 1 204 ? 27.125 8.125 -5.355 1 97.19 204 ILE B C 1
ATOM 9030 O O . ILE B 1 204 ? 26.656 8.773 -4.414 1 97.19 204 ILE B O 1
ATOM 9034 N N . PHE B 1 205 ? 26.562 7.109 -5.957 1 96.44 205 PHE B N 1
ATOM 9035 C CA . PHE B 1 205 ? 25.234 6.637 -5.582 1 96.44 205 PHE B CA 1
ATOM 9036 C C . PHE B 1 205 ? 25.297 5.238 -4.98 1 96.44 205 PHE B C 1
ATOM 9038 O O . PHE B 1 205 ? 26.375 4.621 -4.957 1 96.44 205 PHE B O 1
ATOM 9045 N N . ALA B 1 206 ? 24.203 4.738 -4.469 1 96.06 206 ALA B N 1
ATOM 9046 C CA . ALA B 1 206 ? 24.125 3.391 -3.904 1 96.06 206 ALA B CA 1
ATOM 9047 C C . ALA B 1 206 ? 24.031 2.34 -5.008 1 96.06 206 ALA B C 1
ATOM 9049 O O . ALA B 1 206 ? 24.484 1.207 -4.836 1 96.06 206 ALA B O 1
ATOM 9050 N N . GLU B 1 207 ? 23.578 2.682 -6.176 1 95.94 207 GLU B N 1
ATOM 9051 C CA . GLU B 1 207 ? 23.25 1.755 -7.254 1 95.94 207 GLU B CA 1
ATOM 9052 C C . GLU B 1 207 ? 24.516 1.117 -7.832 1 95.94 207 GLU B C 1
ATOM 9054 O O . GLU B 1 207 ? 24.531 -0.073 -8.148 1 95.94 207 GLU B O 1
ATOM 9059 N N . PRO B 1 208 ? 25.578 1.893 -8 1 97.56 208 PRO B N 1
ATOM 9060 C CA . PRO B 1 208 ? 26.781 1.253 -8.555 1 97.56 208 PRO B CA 1
ATOM 9061 C C . PRO B 1 208 ? 27.234 0.054 -7.73 1 97.56 208 PRO B C 1
ATOM 9063 O O . PRO B 1 208 ? 27.562 -0.997 -8.289 1 97.56 208 PRO B O 1
ATOM 9066 N N . VAL B 1 209 ? 27.203 0.168 -6.469 1 97.81 209 VAL B N 1
ATOM 9067 C CA . VAL B 1 209 ? 27.656 -0.902 -5.586 1 97.81 209 VAL B CA 1
ATOM 9068 C C . VAL B 1 209 ? 26.625 -2.031 -5.574 1 97.81 209 VAL B C 1
ATOM 9070 O O . VAL B 1 209 ? 26.984 -3.201 -5.734 1 97.81 209 VAL B O 1
ATOM 9073 N N . SER B 1 210 ? 25.344 -1.688 -5.406 1 97.44 210 SER B N 1
ATOM 9074 C CA . SER B 1 210 ? 24.297 -2.699 -5.316 1 97.44 210 SER B CA 1
ATOM 9075 C C . SER B 1 210 ? 24.172 -3.48 -6.617 1 97.44 210 SER B C 1
ATOM 9077 O O . SER B 1 210 ? 24.016 -4.703 -6.602 1 97.44 210 SER B O 1
ATOM 9079 N N . LEU B 1 211 ? 24.25 -2.807 -7.766 1 97.75 211 LEU B N 1
ATOM 9080 C CA . LEU B 1 211 ? 24.141 -3.479 -9.055 1 97.75 211 LEU B CA 1
ATOM 9081 C C . LEU B 1 211 ? 25.344 -4.391 -9.297 1 97.75 211 LEU B C 1
ATOM 9083 O O . LEU B 1 211 ? 25.203 -5.441 -9.93 1 97.75 211 LEU B O 1
ATOM 9087 N N . PHE B 1 212 ? 26.547 -3.961 -8.844 1 98.25 212 PHE B N 1
ATOM 9088 C CA . PHE B 1 212 ? 27.734 -4.797 -8.961 1 98.25 212 PHE B CA 1
ATOM 9089 C C . PHE B 1 212 ? 27.547 -6.117 -8.227 1 98.25 212 PHE B C 1
ATOM 9091 O O . PHE B 1 212 ? 27.75 -7.191 -8.797 1 98.25 212 PHE B O 1
ATOM 9098 N N . PHE B 1 213 ? 27.094 -6.059 -6.969 1 98.69 213 PHE B N 1
ATOM 9099 C CA . PHE B 1 213 ? 26.891 -7.273 -6.191 1 98.69 213 PHE B CA 1
ATOM 9100 C C . PHE B 1 213 ? 25.75 -8.109 -6.77 1 98.69 213 PHE B C 1
ATOM 9102 O O . PHE B 1 213 ? 25.781 -9.336 -6.715 1 98.69 213 PHE B O 1
ATOM 9109 N N . LEU B 1 214 ? 24.719 -7.461 -7.293 1 98.38 214 LEU B N 1
ATOM 9110 C CA . LEU B 1 214 ? 23.625 -8.164 -7.949 1 98.38 214 LEU B CA 1
ATOM 9111 C C . LEU B 1 214 ? 24.141 -8.961 -9.148 1 98.38 214 LEU B C 1
ATOM 9113 O O . LEU B 1 214 ? 23.797 -10.133 -9.312 1 98.38 214 LEU B O 1
ATOM 9117 N N . ALA B 1 215 ? 24.984 -8.328 -9.953 1 98.62 215 ALA B N 1
ATOM 9118 C CA . ALA B 1 215 ? 25.547 -8.977 -11.133 1 98.62 215 ALA B CA 1
ATOM 9119 C C . ALA B 1 215 ? 26.453 -10.148 -10.742 1 98.62 215 ALA B C 1
ATOM 9121 O O . ALA B 1 215 ? 26.422 -11.195 -11.383 1 98.62 215 ALA B O 1
ATOM 9122 N N . VAL B 1 216 ? 27.234 -9.961 -9.695 1 98.56 216 VAL B N 1
ATOM 9123 C CA . VAL B 1 216 ? 28.094 -11.039 -9.219 1 98.56 216 VAL B CA 1
ATOM 9124 C C . VAL B 1 216 ? 27.234 -12.203 -8.719 1 98.56 216 VAL B C 1
ATOM 9126 O O . VAL B 1 216 ? 27.547 -13.367 -8.992 1 98.56 216 VAL B O 1
ATOM 9129 N N . ALA B 1 217 ? 26.156 -11.891 -8.023 1 98.25 217 ALA B N 1
ATOM 9130 C CA . ALA B 1 217 ? 25.281 -12.922 -7.465 1 98.25 217 ALA B CA 1
ATOM 9131 C C . ALA B 1 217 ? 24.672 -13.781 -8.562 1 98.25 217 ALA B C 1
ATOM 9133 O O . ALA B 1 217 ? 24.656 -15.008 -8.461 1 98.25 217 ALA B O 1
ATOM 9134 N N . VAL B 1 218 ? 24.188 -13.156 -9.594 1 97.62 218 VAL B N 1
ATOM 9135 C CA . VAL B 1 218 ? 23.547 -13.914 -10.672 1 97.62 218 VAL B CA 1
ATOM 9136 C C . VAL B 1 218 ? 24.594 -14.742 -11.414 1 97.62 218 VAL B C 1
ATOM 9138 O O . VAL B 1 218 ? 24.328 -15.875 -11.82 1 97.62 218 VAL B O 1
ATOM 9141 N N . TYR B 1 219 ? 25.844 -14.188 -11.633 1 97.44 219 TYR B N 1
ATOM 9142 C CA . TYR B 1 219 ? 26.953 -14.93 -12.242 1 97.44 219 TYR B CA 1
ATOM 9143 C C . TYR B 1 219 ? 27.266 -16.188 -11.438 1 97.44 219 TYR B C 1
ATOM 9145 O O . TYR B 1 219 ? 27.391 -17.281 -11.992 1 97.44 219 TYR B O 1
ATOM 9153 N N . LEU B 1 220 ? 27.344 -15.992 -10.141 1 97.62 220 LEU B N 1
ATOM 9154 C CA . LEU B 1 220 ? 27.688 -17.109 -9.258 1 97.62 220 LEU B CA 1
ATOM 9155 C C . LEU B 1 220 ? 26.531 -18.125 -9.203 1 97.62 220 LEU B C 1
ATOM 9157 O O . LEU B 1 220 ? 26.766 -19.328 -9.078 1 97.62 220 LEU B O 1
ATOM 9161 N N . TRP B 1 221 ? 25.312 -17.656 -9.273 1 95.81 221 TRP B N 1
ATOM 9162 C CA . TRP B 1 221 ? 24.156 -18.562 -9.289 1 95.81 221 TRP B CA 1
ATOM 9163 C C . TRP B 1 221 ? 24.203 -19.469 -10.516 1 95.81 221 TRP B C 1
ATOM 9165 O O . TRP B 1 221 ? 23.984 -20.688 -10.406 1 95.81 221 TRP B O 1
ATOM 9175 N N . LYS B 1 222 ? 24.484 -18.906 -11.641 1 93.88 222 LYS B N 1
ATOM 9176 C CA . LYS B 1 222 ? 24.578 -19.703 -12.867 1 93.88 222 LYS B CA 1
ATOM 9177 C C . LYS B 1 222 ? 25.797 -20.625 -12.828 1 93.88 222 LYS B C 1
ATOM 9179 O O . LYS B 1 222 ? 25.734 -21.734 -13.352 1 93.88 222 LYS B O 1
ATOM 9184 N N . LEU B 1 223 ? 26.875 -20.172 -12.227 1 93.19 223 LEU B N 1
ATOM 9185 C CA . LEU B 1 223 ? 28.047 -21.016 -12.047 1 93.19 223 LEU B CA 1
ATOM 9186 C C . LEU B 1 223 ? 27.75 -22.188 -11.117 1 93.19 223 LEU B C 1
ATOM 9188 O O . LEU B 1 223 ? 28.219 -23.297 -11.344 1 93.19 223 LEU B O 1
ATOM 9192 N N . LEU B 1 224 ? 26.922 -21.953 -10.141 1 93.31 224 LEU B N 1
ATOM 9193 C CA . LEU B 1 224 ? 26.547 -22.984 -9.18 1 93.31 224 LEU B CA 1
ATOM 9194 C C . LEU B 1 224 ? 25.75 -24.094 -9.852 1 93.31 224 LEU B C 1
ATOM 9196 O O . LEU B 1 224 ? 25.906 -25.266 -9.523 1 93.31 224 LEU B O 1
ATOM 9200 N N . GLU B 1 225 ? 24.953 -23.734 -10.781 1 88.06 225 GLU B N 1
ATOM 9201 C CA . GLU B 1 225 ? 24.109 -24.703 -11.484 1 88.06 225 GLU B CA 1
ATOM 9202 C C . GLU B 1 225 ? 24.953 -25.688 -12.289 1 88.06 225 GLU B C 1
ATOM 9204 O O . GLU B 1 225 ? 24.484 -26.766 -12.641 1 88.06 225 GLU B O 1
ATOM 9209 N N . LEU B 1 226 ? 26.203 -25.297 -12.562 1 86.94 226 LEU B N 1
ATOM 9210 C CA . LEU B 1 226 ? 27.078 -26.156 -13.359 1 86.94 226 LEU B CA 1
ATOM 9211 C C . LEU B 1 226 ? 27.906 -27.062 -12.461 1 86.94 226 LEU B C 1
ATOM 9213 O O . LEU B 1 226 ? 28.672 -27.906 -12.961 1 86.94 226 LEU B O 1
ATOM 9217 N N . GLN B 1 227 ? 27.719 -26.922 -11.148 1 88.19 227 GLN B N 1
ATOM 9218 C CA . GLN B 1 227 ? 28.484 -27.734 -10.211 1 88.19 227 GLN B CA 1
ATOM 9219 C C . GLN B 1 227 ? 27.641 -28.891 -9.672 1 88.19 227 GLN B C 1
ATOM 9221 O O . GLN B 1 227 ? 26.406 -28.797 -9.633 1 88.19 227 GLN B O 1
ATOM 9226 N N . GLN B 1 228 ? 28.281 -29.984 -9.305 1 84.62 228 GLN B N 1
ATOM 9227 C CA . GLN B 1 228 ? 27.594 -31.094 -8.672 1 84.62 228 GLN B CA 1
ATOM 9228 C C . GLN B 1 228 ? 27.203 -30.766 -7.238 1 84.62 228 GLN B C 1
ATOM 9230 O O . GLN B 1 228 ? 28.047 -30.359 -6.434 1 84.62 228 GLN B O 1
ATOM 9235 N N . PRO B 1 229 ? 25.938 -30.969 -6.969 1 86.12 229 PRO B N 1
ATOM 9236 C CA . PRO B 1 229 ? 25.469 -30.594 -5.629 1 86.12 229 PRO B CA 1
ATOM 9237 C C . PRO B 1 229 ? 26.234 -31.312 -4.52 1 86.12 229 PRO B C 1
ATOM 9239 O O . PRO B 1 229 ? 26.516 -32.5 -4.625 1 86.12 229 PRO B O 1
ATOM 9242 N N . LEU B 1 230 ? 26.719 -30.672 -3.5 1 89.75 230 LEU B N 1
ATOM 9243 C CA . LEU B 1 230 ? 27.375 -31.125 -2.279 1 89.75 230 LEU B CA 1
ATOM 9244 C C . LEU B 1 230 ? 28.828 -31.5 -2.547 1 89.75 230 LEU B C 1
ATOM 9246 O O . LEU B 1 230 ? 29.5 -32.062 -1.674 1 89.75 230 LEU B O 1
ATOM 9250 N N . GLY B 1 231 ? 29.281 -31.266 -3.736 1 91.12 231 GLY B N 1
ATOM 9251 C CA . GLY B 1 231 ? 30.703 -31.406 -4.012 1 91.12 231 GLY B CA 1
ATOM 9252 C C . GLY B 1 231 ? 31.531 -30.266 -3.455 1 91.12 231 GLY B C 1
ATOM 9253 O O . GLY B 1 231 ? 30.984 -29.25 -3.016 1 91.12 231 GLY B O 1
ATOM 9254 N N . LEU B 1 232 ? 32.812 -30.344 -3.434 1 93.75 232 LEU B N 1
ATOM 9255 C CA . LEU B 1 232 ? 33.688 -29.312 -2.885 1 93.75 232 LEU B CA 1
ATOM 9256 C C . LEU B 1 232 ? 33.562 -28.016 -3.676 1 93.75 232 LEU B C 1
ATOM 9258 O O . LEU B 1 232 ? 33.531 -26.922 -3.09 1 93.75 232 LEU B O 1
ATOM 9262 N N . LYS B 1 233 ? 33.562 -28.062 -4.977 1 93.75 233 LYS B N 1
ATOM 9263 C CA . LYS B 1 233 ? 33.406 -26.875 -5.801 1 93.75 233 LYS B CA 1
ATOM 9264 C C . LYS B 1 233 ? 32.031 -26.234 -5.605 1 93.75 233 LYS B C 1
ATOM 9266 O O . LYS B 1 233 ? 31.922 -25 -5.641 1 93.75 233 LYS B O 1
ATOM 9271 N N . TRP B 1 234 ? 31.047 -27.109 -5.43 1 93.94 234 TRP B N 1
ATOM 9272 C CA . TRP B 1 234 ? 29.703 -26.594 -5.172 1 93.94 234 TRP B CA 1
ATOM 9273 C C . TRP B 1 234 ? 29.656 -25.781 -3.887 1 93.94 234 TRP B C 1
ATOM 9275 O O . TRP B 1 234 ? 29.094 -24.688 -3.861 1 93.94 234 TRP B O 1
ATOM 9285 N N . HIS B 1 235 ? 30.297 -26.25 -2.814 1 96.31 235 HIS B N 1
ATOM 9286 C CA . HIS B 1 235 ? 30.344 -25.531 -1.544 1 96.31 235 HIS B CA 1
ATOM 9287 C C . HIS B 1 235 ? 31.109 -24.219 -1.681 1 96.31 235 HIS B C 1
ATOM 9289 O O . HIS B 1 235 ? 30.719 -23.219 -1.073 1 96.31 235 HIS B O 1
ATOM 9295 N N . ALA B 1 236 ? 32.156 -24.266 -2.471 1 97.38 236 ALA B N 1
ATOM 9296 C CA . ALA B 1 236 ? 32.938 -23.047 -2.666 1 97.38 236 ALA B CA 1
ATOM 9297 C C . ALA B 1 236 ? 32.125 -21.984 -3.373 1 97.38 236 ALA B C 1
ATOM 9299 O O . ALA B 1 236 ? 32.062 -20.828 -2.924 1 97.38 236 ALA B O 1
ATOM 9300 N N . VAL B 1 237 ? 31.469 -22.359 -4.465 1 96.88 237 VAL B N 1
ATOM 9301 C CA . VAL B 1 237 ? 30.672 -21.406 -5.23 1 96.88 237 VAL B CA 1
ATOM 9302 C C . VAL B 1 237 ? 29.453 -20.969 -4.414 1 96.88 237 VAL B C 1
ATOM 9304 O O . VAL B 1 237 ? 29.094 -19.781 -4.406 1 96.88 237 VAL B O 1
ATOM 9307 N N . ALA B 1 238 ? 28.859 -21.922 -3.711 1 97.38 238 ALA B N 1
ATOM 9308 C CA . ALA B 1 238 ? 27.703 -21.609 -2.879 1 97.38 238 ALA B CA 1
ATOM 9309 C C . ALA B 1 238 ? 28.062 -20.641 -1.766 1 97.38 238 ALA B C 1
ATOM 9311 O O . ALA B 1 238 ? 27.297 -19.734 -1.448 1 97.38 238 ALA B O 1
ATOM 9312 N N . SER B 1 239 ? 29.188 -20.797 -1.167 1 97.69 239 SER B N 1
ATOM 9313 C CA . SER B 1 239 ? 29.656 -19.891 -0.117 1 97.69 239 SER B CA 1
ATOM 9314 C C . SER B 1 239 ? 29.891 -18.484 -0.661 1 97.69 239 SER B C 1
ATOM 9316 O O . SER B 1 239 ? 29.516 -17.5 -0.022 1 97.69 239 SER B O 1
ATOM 9318 N N . LEU B 1 240 ? 30.531 -18.438 -1.809 1 98.19 240 LEU B N 1
ATOM 9319 C CA . LEU B 1 240 ? 30.766 -17.125 -2.43 1 98.19 240 LEU B CA 1
ATOM 9320 C C . LEU B 1 240 ? 29.453 -16.453 -2.787 1 98.19 240 LEU B C 1
ATOM 9322 O O . LEU B 1 240 ? 29.328 -15.234 -2.678 1 98.19 240 LEU B O 1
ATOM 9326 N N . LEU B 1 241 ? 28.516 -17.25 -3.271 1 98.19 241 LEU B N 1
ATOM 9327 C CA . LEU B 1 241 ? 27.188 -16.719 -3.568 1 98.19 241 LEU B CA 1
ATOM 9328 C C . LEU B 1 241 ? 26.516 -16.188 -2.305 1 98.19 241 LEU B C 1
ATOM 9330 O O . LEU B 1 241 ? 25.953 -15.094 -2.309 1 98.19 241 LEU B O 1
ATOM 9334 N N . GLY B 1 242 ? 26.594 -16.953 -1.232 1 98.31 242 GLY B N 1
ATOM 9335 C CA . GLY B 1 242 ? 26.031 -16.5 0.033 1 98.31 242 GLY B CA 1
ATOM 9336 C C . GLY B 1 242 ? 26.641 -15.195 0.517 1 98.31 242 GLY B C 1
ATOM 9337 O O . GLY B 1 242 ? 25.906 -14.297 0.952 1 98.31 242 GLY B O 1
ATOM 9338 N N . LEU B 1 243 ? 27.938 -15.07 0.405 1 98.38 243 LEU B N 1
ATOM 9339 C CA . LEU B 1 243 ? 28.625 -13.852 0.819 1 98.38 243 LEU B CA 1
ATOM 9340 C C . LEU B 1 243 ? 28.234 -12.672 -0.068 1 98.38 243 LEU B C 1
ATOM 9342 O O . LEU B 1 243 ? 28.047 -11.555 0.422 1 98.38 243 LEU B O 1
ATOM 9346 N N . THR B 1 244 ? 28.125 -12.953 -1.312 1 98.62 244 THR B N 1
ATOM 9347 C CA . THR B 1 244 ? 27.734 -11.906 -2.246 1 98.62 244 THR B CA 1
ATOM 9348 C C . THR B 1 244 ? 26.297 -11.461 -1.988 1 98.62 244 THR B C 1
ATOM 9350 O O . THR B 1 244 ? 26 -10.266 -2.045 1 98.62 244 THR B O 1
ATOM 9353 N N . LEU B 1 245 ? 25.406 -12.422 -1.74 1 98.56 245 LEU B N 1
ATOM 9354 C CA . LEU B 1 245 ? 24.031 -12.078 -1.37 1 98.56 245 LEU B CA 1
ATOM 9355 C C . LEU B 1 245 ? 24.016 -11.258 -0.086 1 98.56 245 LEU B C 1
ATOM 9357 O O . LEU B 1 245 ? 23.219 -10.328 0.048 1 98.56 245 LEU B O 1
ATOM 9361 N N . GLY B 1 246 ? 24.859 -11.586 0.838 1 98.5 246 GLY B N 1
ATOM 9362 C CA . GLY B 1 246 ? 25 -10.797 2.053 1 98.5 246 GLY B CA 1
ATOM 9363 C C . GLY B 1 246 ? 25.438 -9.375 1.794 1 98.5 246 GLY B C 1
ATOM 9364 O O . GLY B 1 246 ? 24.906 -8.43 2.375 1 98.5 246 GLY B O 1
ATOM 9365 N N . ALA B 1 247 ? 26.406 -9.258 0.907 1 98.56 247 ALA B N 1
ATOM 9366 C CA . ALA B 1 247 ? 26.875 -7.922 0.536 1 98.56 247 ALA B CA 1
ATOM 9367 C C . ALA B 1 247 ? 25.781 -7.129 -0.164 1 98.56 247 ALA B C 1
ATOM 9369 O O . ALA B 1 247 ? 25.641 -5.922 0.048 1 98.56 247 ALA B O 1
ATOM 9370 N N . LEU B 1 248 ? 25.016 -7.82 -0.963 1 98.25 248 LEU B N 1
ATOM 9371 C CA . LEU B 1 248 ? 23.922 -7.18 -1.685 1 98.25 248 LEU B CA 1
ATOM 9372 C C . LEU B 1 248 ? 22.844 -6.672 -0.718 1 98.25 248 LEU B C 1
ATOM 9374 O O . LEU B 1 248 ? 22.422 -5.523 -0.812 1 98.25 248 LEU B O 1
ATOM 9378 N N . VAL B 1 249 ? 22.453 -7.484 0.259 1 97.5 249 VAL B N 1
ATOM 9379 C CA . VAL B 1 249 ? 21.422 -7.105 1.216 1 97.5 249 VAL B CA 1
ATOM 9380 C C . VAL B 1 249 ? 21.953 -6.016 2.145 1 97.5 249 VAL B C 1
ATOM 9382 O O . VAL B 1 249 ? 21.188 -5.195 2.65 1 97.5 249 VAL B O 1
ATOM 9385 N N . SER B 1 250 ? 23.234 -5.957 2.332 1 98 250 SER B N 1
ATOM 9386 C CA . SER B 1 250 ? 23.844 -4.949 3.193 1 98 250 SER B CA 1
ATOM 9387 C C . SER B 1 250 ? 24.047 -3.639 2.443 1 98 250 SER B C 1
ATOM 9389 O O . SER B 1 250 ? 24.438 -2.631 3.041 1 98 250 SER B O 1
ATOM 9391 N N . SER B 1 251 ? 23.891 -3.666 1.156 1 97 251 SER B N 1
ATOM 9392 C CA . SER B 1 251 ? 24.016 -2.467 0.336 1 97 251 SER B CA 1
ATOM 9393 C C . SER B 1 251 ? 22.672 -1.765 0.161 1 97 251 SER B C 1
ATOM 9395 O O . SER B 1 251 ? 22.594 -0.537 0.24 1 97 251 SER B O 1
ATOM 9397 N N . LYS B 1 252 ? 21.734 -2.557 -0.122 1 95.12 252 LYS B N 1
ATOM 9398 C CA . LYS B 1 252 ? 20.375 -2.055 -0.295 1 95.12 252 LYS B CA 1
ATOM 9399 C C . LYS B 1 252 ? 19.344 -3.057 0.229 1 95.12 252 LYS B C 1
ATOM 9401 O O . LYS B 1 252 ? 19.484 -4.266 0.033 1 95.12 252 LYS B O 1
ATOM 9406 N N . THR B 1 253 ? 18.297 -2.566 0.799 1 93 253 THR B N 1
ATOM 9407 C CA . THR B 1 253 ? 17.25 -3.42 1.359 1 93 253 THR B CA 1
ATOM 9408 C C . THR B 1 253 ? 16.562 -4.219 0.26 1 93 253 THR B C 1
ATOM 9410 O O . THR B 1 253 ? 16.141 -5.359 0.483 1 93 253 THR B O 1
ATOM 9413 N N . GLU B 1 254 ? 16.516 -3.719 -0.957 1 92.69 254 GLU B N 1
ATOM 9414 C CA . GLU B 1 254 ? 15.891 -4.395 -2.084 1 92.69 254 GLU B CA 1
ATOM 9415 C C . GLU B 1 254 ? 16.688 -5.625 -2.506 1 92.69 254 GLU B C 1
ATOM 9417 O O . GLU B 1 254 ? 16.219 -6.438 -3.307 1 92.69 254 GLU B O 1
ATOM 9422 N N . GLY B 1 255 ? 17.891 -5.719 -1.992 1 95.88 255 GLY B N 1
ATOM 9423 C CA . GLY B 1 255 ? 18.672 -6.918 -2.236 1 95.88 255 GLY B CA 1
ATOM 9424 C C . GLY B 1 255 ? 17.984 -8.188 -1.774 1 95.88 255 GLY B C 1
ATOM 9425 O O . GLY B 1 255 ? 18.266 -9.273 -2.285 1 95.88 255 GLY B O 1
ATOM 9426 N N . TRP B 1 256 ? 17.047 -8.07 -0.856 1 95 256 TRP B N 1
ATOM 9427 C CA . TRP B 1 256 ? 16.297 -9.234 -0.36 1 95 256 TRP B CA 1
ATOM 9428 C C . TRP B 1 256 ? 15.461 -9.852 -1.467 1 95 256 TRP B C 1
ATOM 9430 O O . TRP B 1 256 ? 15.148 -11.047 -1.423 1 95 256 TRP B O 1
ATOM 9440 N N . TYR B 1 257 ? 15.109 -9.102 -2.455 1 96.69 257 TYR B N 1
ATOM 9441 C CA . TYR B 1 257 ? 14.32 -9.648 -3.557 1 96.69 257 TYR B CA 1
ATOM 9442 C C . TYR B 1 257 ? 15.125 -10.656 -4.359 1 96.69 257 TYR B C 1
ATOM 9444 O O . TYR B 1 257 ? 14.578 -11.625 -4.887 1 96.69 257 TYR B O 1
ATOM 9452 N N . THR B 1 258 ? 16.422 -10.383 -4.461 1 97.31 258 THR B N 1
ATOM 9453 C CA . THR B 1 258 ? 17.297 -11.359 -5.102 1 97.31 258 THR B CA 1
ATOM 9454 C C . THR B 1 258 ? 17.391 -12.625 -4.258 1 97.31 258 THR B C 1
ATOM 9456 O O . THR B 1 258 ? 17.391 -13.742 -4.789 1 97.31 258 THR B O 1
ATOM 9459 N N . VAL B 1 259 ? 17.469 -12.484 -2.973 1 97.12 259 VAL B N 1
ATOM 9460 C CA . VAL B 1 259 ? 17.531 -13.625 -2.064 1 97.12 259 VAL B CA 1
ATOM 9461 C C . VAL B 1 259 ? 16.25 -14.461 -2.193 1 97.12 259 VAL B C 1
ATOM 9463 O O . VAL B 1 259 ? 16.328 -15.688 -2.281 1 97.12 259 VAL B O 1
ATOM 9466 N N . ILE B 1 260 ? 15.141 -13.781 -2.32 1 95.62 260 ILE B N 1
ATOM 9467 C CA . ILE B 1 260 ? 13.867 -14.469 -2.496 1 95.62 260 ILE B CA 1
ATOM 9468 C C . ILE B 1 260 ? 13.859 -15.195 -3.84 1 95.62 260 ILE B C 1
ATOM 9470 O O . ILE B 1 260 ? 13.391 -16.328 -3.934 1 95.62 260 ILE B O 1
ATOM 9474 N N . GLY B 1 261 ? 14.367 -14.523 -4.809 1 95.38 261 GLY B N 1
ATOM 9475 C CA . GLY B 1 261 ? 14.453 -15.156 -6.113 1 95.38 261 GLY B CA 1
ATOM 9476 C C . GLY B 1 261 ? 15.312 -16.406 -6.117 1 95.38 261 GLY B C 1
ATOM 9477 O O . GLY B 1 261 ? 14.914 -17.438 -6.672 1 95.38 261 GLY B O 1
ATOM 9478 N N . VAL B 1 262 ? 16.438 -16.328 -5.5 1 94.12 262 VAL B N 1
ATOM 9479 C CA . VAL B 1 262 ? 17.344 -17.484 -5.398 1 94.12 262 VAL B CA 1
ATOM 9480 C C . VAL B 1 262 ? 16.688 -18.578 -4.57 1 94.12 262 VAL B C 1
ATOM 9482 O O . VAL B 1 262 ? 16.812 -19.766 -4.887 1 94.12 262 VAL B O 1
ATOM 9485 N N . PHE B 1 263 ? 15.977 -18.156 -3.543 1 92.38 263 PHE B N 1
ATOM 9486 C CA . PHE B 1 263 ? 15.25 -19.109 -2.709 1 92.38 263 PHE B CA 1
ATOM 9487 C C . PHE B 1 263 ? 14.195 -19.844 -3.523 1 92.38 263 PHE B C 1
ATOM 9489 O O . PHE B 1 263 ? 14.102 -21.078 -3.451 1 92.38 263 PHE B O 1
ATOM 9496 N N . LEU B 1 264 ? 13.438 -19.141 -4.32 1 91.88 264 LEU B N 1
ATOM 9497 C CA . LEU B 1 264 ? 12.383 -19.75 -5.129 1 91.88 264 LEU B CA 1
ATOM 9498 C C . LEU B 1 264 ? 12.977 -20.656 -6.207 1 91.88 264 LEU B C 1
ATOM 9500 O O . LEU B 1 264 ? 12.469 -21.75 -6.453 1 91.88 264 LEU B O 1
ATOM 9504 N N . ALA B 1 265 ? 14.039 -20.172 -6.812 1 90.06 265 ALA B N 1
ATOM 9505 C CA . ALA B 1 265 ? 14.711 -20.984 -7.824 1 90.06 265 ALA B CA 1
ATOM 9506 C C . ALA B 1 265 ? 15.289 -22.266 -7.207 1 90.06 265 ALA B C 1
ATOM 9508 O O . ALA B 1 265 ? 15.203 -23.344 -7.801 1 90.06 265 ALA B O 1
ATOM 9509 N N . SER B 1 266 ? 15.859 -22.109 -6.031 1 90.44 266 SER B N 1
ATOM 9510 C CA . SER B 1 266 ? 16.406 -23.25 -5.32 1 90.44 266 SER B CA 1
ATOM 9511 C C . SER B 1 266 ? 15.305 -24.234 -4.906 1 90.44 266 SER B C 1
ATOM 9513 O O . SER B 1 266 ? 15.477 -25.438 -4.984 1 90.44 266 SER B O 1
ATOM 9515 N N . SER B 1 267 ? 14.188 -23.703 -4.43 1 88.44 267 SER B N 1
ATOM 9516 C CA . SER B 1 267 ? 13.062 -24.531 -4.035 1 88.44 267 SER B CA 1
ATOM 9517 C C . SER B 1 267 ? 12.508 -25.328 -5.223 1 88.44 267 SER B C 1
ATOM 9519 O O . SER B 1 267 ? 12.109 -26.484 -5.082 1 88.44 267 SER B O 1
ATOM 9521 N N . TYR B 1 268 ? 12.523 -24.672 -6.305 1 85.31 268 TYR B N 1
ATOM 9522 C CA . TYR B 1 268 ? 12.094 -25.328 -7.531 1 85.31 268 TYR B CA 1
ATOM 9523 C C . TYR B 1 268 ? 13.016 -26.5 -7.867 1 85.31 268 TYR B C 1
ATOM 9525 O O . TYR B 1 268 ? 12.547 -27.578 -8.227 1 85.31 268 TYR B O 1
ATOM 9533 N N . GLN B 1 269 ? 14.32 -26.359 -7.758 1 83.62 269 GLN B N 1
ATOM 9534 C CA . GLN B 1 269 ? 15.289 -27.422 -8.008 1 83.62 269 GLN B CA 1
ATOM 9535 C C . GLN B 1 269 ? 15.133 -28.547 -6.988 1 83.62 269 GLN B C 1
ATOM 9537 O O . GLN B 1 269 ? 15.195 -29.734 -7.344 1 83.62 269 GLN B O 1
ATOM 9542 N N . LEU B 1 270 ? 14.891 -28.172 -5.789 1 86.12 270 LEU B N 1
ATOM 9543 C CA . LEU B 1 270 ? 14.742 -29.156 -4.727 1 86.12 270 LEU B CA 1
ATOM 9544 C C . LEU B 1 270 ? 13.453 -29.969 -4.906 1 86.12 270 LEU B C 1
ATOM 9546 O O . LEU B 1 270 ? 13.406 -31.141 -4.555 1 86.12 270 LEU B O 1
ATOM 9550 N N . TRP B 1 271 ? 12.445 -29.328 -5.383 1 83.62 271 TRP B N 1
ATOM 9551 C CA . TRP B 1 271 ? 11.188 -30.016 -5.641 1 83.62 271 TRP B CA 1
ATOM 9552 C C . TRP B 1 271 ? 11.398 -31.203 -6.578 1 83.62 271 TRP B C 1
ATOM 9554 O O . TRP B 1 271 ? 10.867 -32.281 -6.34 1 83.62 271 TRP B O 1
ATOM 9564 N N . TRP B 1 272 ? 12.195 -31.047 -7.52 1 77.31 272 TRP B N 1
ATOM 9565 C CA . TRP B 1 272 ? 12.445 -32.125 -8.477 1 77.31 272 TRP B CA 1
ATOM 9566 C C . TRP B 1 272 ? 13.375 -33.156 -7.883 1 77.31 272 TRP B C 1
ATOM 9568 O O . TRP B 1 272 ? 13.234 -34.344 -8.164 1 77.31 272 TRP B O 1
ATOM 9578 N N . SER B 1 273 ? 14.305 -32.688 -7.121 1 80.12 273 SER B N 1
ATOM 9579 C CA . SER B 1 273 ? 15.164 -33.625 -6.438 1 80.12 273 SER B CA 1
ATOM 9580 C C . SER B 1 273 ? 14.367 -34.5 -5.457 1 80.12 273 SER B C 1
ATOM 9582 O O . SER B 1 273 ? 14.688 -35.656 -5.238 1 80.12 273 SER B O 1
ATOM 9584 N N . PHE B 1 274 ? 13.344 -33.938 -4.926 1 83.06 274 PHE B N 1
ATOM 9585 C CA . PHE B 1 274 ? 12.484 -34.656 -3.986 1 83.06 274 PHE B CA 1
ATOM 9586 C C . PHE B 1 274 ? 11.688 -35.719 -4.699 1 83.06 274 PHE B C 1
ATOM 9588 O O . PHE B 1 274 ? 11.367 -36.75 -4.109 1 83.06 274 PHE B O 1
ATOM 9595 N N . GLY B 1 275 ? 11.383 -35.5 -5.891 1 79.38 275 GLY B N 1
ATOM 9596 C CA . GLY B 1 275 ? 10.688 -36.5 -6.691 1 79.38 275 GLY B CA 1
ATOM 9597 C C . GLY B 1 275 ? 11.523 -37.719 -6.98 1 79.38 275 GLY B C 1
ATOM 9598 O O . GLY B 1 275 ? 10.984 -38.781 -7.285 1 79.38 275 GLY B O 1
ATOM 9599 N N . ASP B 1 276 ? 12.844 -37.594 -6.832 1 76.44 276 ASP B N 1
ATOM 9600 C CA . ASP B 1 276 ? 13.758 -38.688 -7.133 1 76.44 276 ASP B CA 1
ATOM 9601 C C . ASP B 1 276 ? 14.297 -39.312 -5.848 1 76.44 276 ASP B C 1
ATOM 9603 O O . ASP B 1 276 ? 15.352 -39.969 -5.863 1 76.44 276 ASP B O 1
ATOM 9607 N N . ILE B 1 277 ? 13.656 -39.156 -4.855 1 77.19 277 ILE B N 1
ATOM 9608 C CA . ILE B 1 277 ? 14.18 -39.562 -3.553 1 77.19 277 ILE B CA 1
ATOM 9609 C C . ILE B 1 277 ? 14.273 -41.094 -3.482 1 77.19 277 ILE B C 1
ATOM 9611 O O . ILE B 1 277 ? 15.156 -41.625 -2.818 1 77.19 277 ILE B O 1
ATOM 9615 N N . LYS B 1 278 ? 13.367 -41.781 -4.137 1 72.06 278 LYS B N 1
ATOM 9616 C CA . LYS B 1 278 ? 13.383 -43.25 -4.098 1 72.06 278 LYS B CA 1
ATOM 9617 C C . LYS B 1 278 ? 14.438 -43.812 -5.047 1 72.06 278 LYS B C 1
ATOM 9619 O O . LYS B 1 278 ? 14.914 -44.938 -4.859 1 72.06 278 LYS B O 1
ATOM 9624 N N . GLN B 1 279 ? 14.75 -43.094 -5.887 1 66.31 279 GLN B N 1
ATOM 9625 C CA . GLN B 1 279 ? 15.625 -43.656 -6.914 1 66.31 279 GLN B CA 1
ATOM 9626 C C . GLN B 1 279 ? 17.062 -43.188 -6.715 1 66.31 279 GLN B C 1
ATOM 9628 O O . GLN B 1 279 ? 17.844 -43.844 -6.023 1 66.31 279 GLN B O 1
ATOM 9633 N N . ARG B 1 280 ? 17.484 -42.031 -6.973 1 66.06 280 ARG B N 1
ATOM 9634 C CA . ARG B 1 280 ? 18.875 -41.625 -7.137 1 66.06 280 ARG B CA 1
ATOM 9635 C C . ARG B 1 280 ? 19.281 -40.625 -6.055 1 66.06 280 ARG B C 1
ATOM 9637 O O . ARG B 1 280 ? 20.484 -40.375 -5.855 1 66.06 280 ARG B O 1
ATOM 9644 N N . PHE B 1 281 ? 18.359 -40.031 -5.434 1 74.12 281 PHE B N 1
ATOM 9645 C CA . PHE B 1 281 ? 18.688 -38.969 -4.473 1 74.12 281 PHE B CA 1
ATOM 9646 C C . PHE B 1 281 ? 18.109 -39.312 -3.098 1 74.12 281 PHE B C 1
ATOM 9648 O O . PHE B 1 281 ? 17.031 -38.844 -2.748 1 74.12 281 PHE B O 1
ATOM 9655 N N . PRO B 1 282 ? 18.906 -40.125 -2.352 1 82.19 282 PRO B N 1
ATOM 9656 C CA . PRO B 1 282 ? 18.391 -40.562 -1.043 1 82.19 282 PRO B CA 1
ATOM 9657 C C . PRO B 1 282 ? 18 -39.375 -0.16 1 82.19 282 PRO B C 1
ATOM 9659 O O . PRO B 1 282 ? 18.484 -38.25 -0.362 1 82.19 282 PRO B O 1
ATOM 9662 N N . PHE B 1 283 ? 17.078 -39.656 0.74 1 85.12 283 PHE B N 1
ATOM 9663 C CA . PHE B 1 283 ? 16.469 -38.625 1.593 1 85.12 283 PHE B CA 1
ATOM 9664 C C . PHE B 1 283 ? 17.531 -37.875 2.389 1 85.12 283 PHE B C 1
ATOM 9666 O O . PHE B 1 283 ? 17.438 -36.656 2.588 1 85.12 283 PHE B O 1
ATOM 9673 N N . VAL B 1 284 ? 18.578 -38.531 2.844 1 87.31 284 VAL B N 1
ATOM 9674 C CA . VAL B 1 284 ? 19.641 -37.906 3.619 1 87.31 284 VAL B CA 1
ATOM 9675 C C . VAL B 1 284 ? 20.375 -36.875 2.756 1 87.31 284 VAL B C 1
ATOM 9677 O O . VAL B 1 284 ? 20.672 -35.75 3.211 1 87.31 284 VAL B O 1
ATOM 9680 N N . ARG B 1 285 ? 20.672 -37.25 1.556 1 87.25 285 ARG B N 1
ATOM 9681 C CA . ARG B 1 285 ? 21.344 -36.344 0.632 1 87.25 285 ARG B CA 1
ATOM 9682 C C . ARG B 1 285 ? 20.469 -35.156 0.313 1 87.25 285 ARG B C 1
ATOM 9684 O O . ARG B 1 285 ? 20.969 -34.031 0.178 1 87.25 285 ARG B O 1
ATOM 9691 N N . PHE B 1 286 ? 19.219 -35.438 0.205 1 88.75 286 PHE B N 1
ATOM 9692 C CA . PHE B 1 286 ? 18.266 -34.375 -0.04 1 88.75 286 PHE B CA 1
ATOM 9693 C C . PHE B 1 286 ? 18.266 -33.375 1.111 1 88.75 286 PHE B C 1
ATOM 9695 O O . PHE B 1 286 ? 18.312 -32.156 0.888 1 88.75 286 PHE B O 1
ATOM 9702 N N . THR B 1 287 ? 18.188 -33.812 2.32 1 91.25 287 THR B N 1
ATOM 9703 C CA . THR B 1 287 ? 18.125 -32.969 3.5 1 91.25 287 THR B CA 1
ATOM 9704 C C . THR B 1 287 ? 19.406 -32.125 3.629 1 91.25 287 THR B C 1
ATOM 9706 O O . THR B 1 287 ? 19.344 -30.969 3.986 1 91.25 287 THR B O 1
ATOM 9709 N N . PHE B 1 288 ? 20.516 -32.75 3.283 1 92 288 PHE B N 1
ATOM 9710 C CA . PHE B 1 288 ? 21.766 -32 3.324 1 92 288 PHE B CA 1
ATOM 9711 C C . PHE B 1 288 ? 21.797 -30.938 2.24 1 92 288 PHE B C 1
ATOM 9713 O O . PHE B 1 288 ? 22.266 -29.828 2.475 1 92 288 PHE B O 1
ATOM 9720 N N . ASN B 1 289 ? 21.375 -31.312 1.094 1 91.62 289 ASN B N 1
ATOM 9721 C CA . ASN B 1 289 ? 21.312 -30.328 0.012 1 91.62 289 ASN B CA 1
ATOM 9722 C C . ASN B 1 289 ? 20.422 -29.141 0.375 1 91.62 289 ASN B C 1
ATOM 9724 O O . ASN B 1 289 ? 20.812 -27.984 0.196 1 91.62 289 ASN B O 1
ATOM 9728 N N . ALA B 1 290 ? 19.25 -29.422 0.869 1 93.19 290 ALA B N 1
ATOM 9729 C CA . ALA B 1 290 ? 18.312 -28.391 1.284 1 93.19 290 ALA B CA 1
ATOM 9730 C C . ALA B 1 290 ? 18.875 -27.562 2.443 1 93.19 290 ALA B C 1
ATOM 9732 O O . ALA B 1 290 ? 18.766 -26.344 2.457 1 93.19 290 ALA B O 1
ATOM 9733 N N . GLY B 1 291 ? 19.453 -28.234 3.434 1 95.5 291 GLY B N 1
ATOM 9734 C CA . GLY B 1 291 ? 20.031 -27.562 4.59 1 95.5 291 GLY B CA 1
ATOM 9735 C C . GLY B 1 291 ? 21.172 -26.625 4.238 1 95.5 291 GLY B C 1
ATOM 9736 O O . GLY B 1 291 ? 21.234 -25.5 4.738 1 95.5 291 GLY B O 1
ATOM 9737 N N . PHE B 1 292 ? 22.078 -27.078 3.373 1 95.56 292 PHE B N 1
ATOM 9738 C CA . PHE B 1 292 ? 23.219 -26.25 2.982 1 95.56 292 PHE B CA 1
ATOM 9739 C C . PHE B 1 292 ? 22.75 -25.062 2.145 1 95.56 292 PHE B C 1
ATOM 9741 O O . PHE B 1 292 ? 23.328 -23.984 2.229 1 95.56 292 PHE B O 1
ATOM 9748 N N . ARG B 1 293 ? 21.797 -25.281 1.293 1 95.38 293 ARG B N 1
ATOM 9749 C CA . ARG B 1 293 ? 21.25 -24.156 0.549 1 95.38 293 ARG B CA 1
ATOM 9750 C C . ARG B 1 293 ? 20.672 -23.109 1.493 1 95.38 293 ARG B C 1
ATOM 9752 O O . ARG B 1 293 ? 20.906 -21.906 1.312 1 95.38 293 ARG B O 1
ATOM 9759 N N . ALA B 1 294 ? 19.906 -23.547 2.504 1 95.44 294 ALA B N 1
ATOM 9760 C CA . ALA B 1 294 ? 19.359 -22.641 3.5 1 95.44 294 ALA B CA 1
ATOM 9761 C C . ALA B 1 294 ? 20.469 -21.906 4.242 1 95.44 294 ALA B C 1
ATOM 9763 O O . ALA B 1 294 ? 20.359 -20.703 4.527 1 95.44 294 ALA B O 1
ATOM 9764 N N . PHE B 1 295 ? 21.5 -22.609 4.504 1 96.69 295 PHE B N 1
ATOM 9765 C CA . PHE B 1 295 ? 22.641 -22.031 5.223 1 96.69 295 PHE B CA 1
ATOM 9766 C C . PHE B 1 295 ? 23.344 -20.969 4.379 1 96.69 295 PHE B C 1
ATOM 9768 O O . PHE B 1 295 ? 23.547 -19.844 4.836 1 96.69 295 PHE B O 1
ATOM 9775 N N . TYR B 1 296 ? 23.656 -21.281 3.152 1 96.62 296 TYR B N 1
ATOM 9776 C CA . TYR B 1 296 ? 24.438 -20.391 2.316 1 96.62 296 TYR B CA 1
ATOM 9777 C C . TYR B 1 296 ? 23.594 -19.219 1.816 1 96.62 296 TYR B C 1
ATOM 9779 O O . TYR B 1 296 ? 24.078 -18.094 1.727 1 96.62 296 TYR B O 1
ATOM 9787 N N . PHE B 1 297 ? 22.344 -19.453 1.479 1 95.88 297 PHE B N 1
ATOM 9788 C CA . PHE B 1 297 ? 21.578 -18.438 0.756 1 95.88 297 PHE B CA 1
ATOM 9789 C C . PHE B 1 297 ? 20.719 -17.609 1.715 1 95.88 297 PHE B C 1
ATOM 9791 O O . PHE B 1 297 ? 20.219 -16.547 1.348 1 95.88 297 PHE B O 1
ATOM 9798 N N . TYR B 1 298 ? 20.516 -18.062 2.98 1 93.56 298 TYR B N 1
ATOM 9799 C CA . TYR B 1 298 ? 19.672 -17.312 3.902 1 93.56 298 TYR B CA 1
ATOM 9800 C C . TYR B 1 298 ? 20.438 -16.938 5.164 1 93.56 298 TYR B C 1
ATOM 9802 O O . TYR B 1 298 ? 20.531 -15.766 5.523 1 93.56 298 TYR B O 1
ATOM 9810 N N . PHE B 1 299 ? 21.125 -17.875 5.754 1 95.81 299 PHE B N 1
ATOM 9811 C CA . PHE B 1 299 ? 21.797 -17.641 7.02 1 95.81 299 PHE B CA 1
ATOM 9812 C C . PHE B 1 299 ? 23.016 -16.734 6.816 1 95.81 299 PHE B C 1
ATOM 9814 O O . PHE B 1 299 ? 23.219 -15.781 7.574 1 95.81 299 PHE B O 1
ATOM 9821 N N . ILE B 1 300 ? 23.797 -17.047 5.828 1 97.31 300 ILE B N 1
ATOM 9822 C CA . ILE B 1 300 ? 25.031 -16.297 5.594 1 97.31 300 ILE B CA 1
ATOM 9823 C C . ILE B 1 300 ? 24.688 -14.844 5.258 1 97.31 300 ILE B C 1
ATOM 9825 O O . ILE B 1 300 ? 25.281 -13.914 5.805 1 97.31 300 ILE B O 1
ATOM 9829 N N . PRO B 1 301 ? 23.734 -14.594 4.344 1 97.38 301 PRO B N 1
ATOM 9830 C CA . PRO B 1 301 ? 23.391 -13.195 4.082 1 97.38 301 PRO B CA 1
ATOM 9831 C C . PRO B 1 301 ? 22.891 -12.469 5.328 1 97.38 301 PRO B C 1
ATOM 9833 O O . PRO B 1 301 ? 23.234 -11.305 5.539 1 97.38 301 PRO B O 1
ATOM 9836 N N . TYR B 1 302 ? 22.125 -13.117 6.184 1 95.69 302 TYR B N 1
ATOM 9837 C CA . TYR B 1 302 ? 21.641 -12.508 7.418 1 95.69 302 TYR B CA 1
ATOM 9838 C C . TYR B 1 302 ? 22.812 -12.188 8.352 1 95.69 302 TYR B C 1
ATOM 9840 O O . TYR B 1 302 ? 22.844 -11.109 8.953 1 95.69 302 TYR B O 1
ATOM 9848 N N . LEU B 1 303 ? 23.719 -13.117 8.477 1 96.56 303 LEU B N 1
ATOM 9849 C CA . LEU B 1 303 ? 24.891 -12.922 9.32 1 96.56 303 LEU B CA 1
ATOM 9850 C C . LEU B 1 303 ? 25.766 -11.789 8.781 1 96.56 303 LEU B C 1
ATOM 9852 O O . LEU B 1 303 ? 26.297 -10.984 9.555 1 96.56 303 LEU B O 1
ATOM 9856 N N . PHE B 1 304 ? 25.922 -11.781 7.465 1 97.94 304 PHE B N 1
ATOM 9857 C CA . PHE B 1 304 ? 26.703 -10.719 6.828 1 97.94 304 PHE B CA 1
ATOM 9858 C C . PHE B 1 304 ? 26.094 -9.352 7.133 1 97.94 304 PHE B C 1
ATOM 9860 O O . PHE B 1 304 ? 26.828 -8.406 7.438 1 97.94 304 PHE B O 1
ATOM 9867 N N . LEU B 1 305 ? 24.828 -9.195 7.051 1 97 305 LEU B N 1
ATOM 9868 C CA . LEU B 1 305 ? 24.141 -7.945 7.352 1 97 305 LEU B CA 1
ATOM 9869 C C . LEU B 1 305 ? 24.328 -7.555 8.812 1 97 305 LEU B C 1
ATOM 9871 O O . LEU B 1 305 ? 24.578 -6.383 9.117 1 97 305 LEU B O 1
ATOM 9875 N N . ALA B 1 306 ? 24.266 -8.516 9.727 1 96.69 306 ALA B N 1
ATOM 9876 C CA . ALA B 1 306 ? 24.469 -8.25 11.148 1 96.69 306 ALA B CA 1
ATOM 9877 C C . ALA B 1 306 ? 25.891 -7.77 11.422 1 96.69 306 ALA B C 1
ATOM 9879 O O . ALA B 1 306 ? 26.094 -6.816 12.18 1 96.69 306 ALA B O 1
ATOM 9880 N N . ILE B 1 307 ? 26.812 -8.406 10.781 1 97.44 307 ILE B N 1
ATOM 9881 C CA . ILE B 1 307 ? 28.219 -8.055 10.977 1 97.44 307 ILE B CA 1
ATOM 9882 C C . ILE B 1 307 ? 28.484 -6.652 10.438 1 97.44 307 ILE B C 1
ATOM 9884 O O . ILE B 1 307 ? 29.141 -5.844 11.094 1 97.44 307 ILE B O 1
ATOM 9888 N N . THR B 1 308 ? 28 -6.383 9.258 1 97.5 308 THR B N 1
ATOM 9889 C CA . THR B 1 308 ? 28.203 -5.055 8.688 1 97.5 308 THR B CA 1
ATOM 9890 C C . THR B 1 308 ? 27.547 -3.986 9.562 1 97.5 308 THR B C 1
ATOM 9892 O O . THR B 1 308 ? 28.094 -2.891 9.719 1 97.5 308 THR B O 1
ATOM 9895 N N . THR B 1 309 ? 26.406 -4.262 10.133 1 97.06 309 THR B N 1
ATOM 9896 C CA . THR B 1 309 ? 25.766 -3.322 11.039 1 97.06 309 THR B CA 1
ATOM 9897 C C . THR B 1 309 ? 26.594 -3.127 12.305 1 97.06 309 THR B C 1
ATOM 9899 O O . THR B 1 309 ? 26.703 -2.008 12.812 1 97.06 309 THR B O 1
ATOM 9902 N N . ALA B 1 310 ? 27.141 -4.172 12.797 1 96.94 310 ALA B N 1
ATOM 9903 C CA . ALA B 1 310 ? 28 -4.082 13.977 1 96.94 310 ALA B CA 1
ATOM 9904 C C . ALA B 1 310 ? 29.219 -3.203 13.695 1 96.94 310 ALA B C 1
ATOM 9906 O O . ALA B 1 310 ? 29.594 -2.387 14.539 1 96.94 310 ALA B O 1
ATOM 9907 N N . VAL B 1 311 ? 29.781 -3.393 12.578 1 97.19 311 VAL B N 1
ATOM 9908 C CA . VAL B 1 311 ? 30.938 -2.58 12.195 1 97.19 311 VAL B CA 1
ATOM 9909 C C . VAL B 1 311 ? 30.516 -1.113 12.094 1 97.19 311 VAL B C 1
ATOM 9911 O O . VAL B 1 311 ? 31.234 -0.224 12.547 1 97.19 311 VAL B O 1
ATOM 9914 N N . HIS B 1 312 ? 29.359 -0.833 11.484 1 97 312 HIS B N 1
ATOM 9915 C CA . HIS B 1 312 ? 28.812 0.512 11.383 1 97 312 HIS B CA 1
ATOM 9916 C C . HIS B 1 312 ? 28.703 1.17 12.758 1 97 312 HIS B C 1
ATOM 9918 O O . HIS B 1 312 ? 29.125 2.318 12.938 1 97 312 HIS B O 1
ATOM 9924 N N . LEU B 1 313 ? 28.203 0.422 13.711 1 95.88 313 LEU B N 1
ATOM 9925 C CA . LEU B 1 313 ? 28.016 0.964 15.047 1 95.88 313 LEU B CA 1
ATOM 9926 C C . LEU B 1 313 ? 29.344 1.208 15.742 1 95.88 313 LEU B C 1
ATOM 9928 O O . LEU B 1 313 ? 29.516 2.197 16.453 1 95.88 313 LEU B O 1
ATOM 9932 N N . ASN B 1 314 ? 30.328 0.382 15.477 1 95.06 314 ASN B N 1
ATOM 9933 C CA . ASN B 1 314 ? 31.641 0.532 16.094 1 95.06 314 ASN B CA 1
ATOM 9934 C C . ASN B 1 314 ? 32.406 1.706 15.492 1 95.06 314 ASN B C 1
ATOM 9936 O O . ASN B 1 314 ? 33.25 2.312 16.156 1 95.06 314 ASN B O 1
ATOM 9940 N N . MET B 1 315 ? 32.094 2.057 14.312 1 95.81 315 MET B N 1
ATOM 9941 C CA . MET B 1 315 ? 32.75 3.146 13.625 1 95.81 315 MET B CA 1
ATOM 9942 C C . MET B 1 315 ? 32.219 4.5 14.07 1 95.81 315 MET B C 1
ATOM 9944 O O . MET B 1 315 ? 32.844 5.535 13.82 1 95.81 315 MET B O 1
ATOM 9948 N N . LEU B 1 316 ? 31.141 4.465 14.766 1 96 316 LEU B N 1
ATOM 9949 C CA . LEU B 1 316 ? 30.469 5.711 15.125 1 96 316 LEU B CA 1
ATOM 9950 C C . LEU B 1 316 ? 30.328 5.828 16.641 1 96 316 LEU B C 1
ATOM 9952 O O . LEU B 1 316 ? 29.219 5.809 17.172 1 96 316 LEU B O 1
ATOM 9956 N N . PRO B 1 317 ? 31.312 6.09 17.375 1 93.19 317 PRO B N 1
ATOM 9957 C CA . PRO B 1 317 ? 31.266 6.113 18.844 1 93.19 317 PRO B CA 1
ATOM 9958 C C . PRO B 1 317 ? 30.688 7.414 19.391 1 93.19 317 PRO B C 1
ATOM 9960 O O . PRO B 1 317 ? 30.281 7.473 20.562 1 93.19 317 PRO B O 1
ATOM 9963 N N . GLY B 1 318 ? 30.594 8.445 18.562 1 92.94 318 GLY B N 1
ATOM 9964 C CA . GLY B 1 318 ? 30.125 9.734 19.062 1 92.94 318 GLY B CA 1
ATOM 9965 C C . GLY B 1 318 ? 28.656 9.977 18.781 1 92.94 318 GLY B C 1
ATOM 9966 O O . GLY B 1 318 ? 28.031 9.266 17.984 1 92.94 318 GLY B O 1
ATOM 9967 N N . THR B 1 319 ? 28.078 10.969 19.469 1 90.12 319 THR B N 1
ATOM 9968 C CA . THR B 1 319 ? 26.703 11.391 19.234 1 90.12 319 THR B CA 1
ATOM 9969 C C . THR B 1 319 ? 26.594 12.18 17.938 1 90.12 319 THR B C 1
ATOM 9971 O O . THR B 1 319 ? 27.562 12.789 17.5 1 90.12 319 THR B O 1
ATOM 9974 N N . GLY B 1 320 ? 25.438 11.992 17.359 1 89.19 320 GLY B N 1
ATOM 9975 C CA . GLY B 1 320 ? 25.188 12.695 16.109 1 89.19 320 GLY B CA 1
ATOM 9976 C C . GLY B 1 320 ? 23.719 12.945 15.852 1 89.19 320 GLY B C 1
ATOM 9977 O O . GLY B 1 320 ? 22.906 12.93 16.781 1 89.19 320 GLY B O 1
ATOM 9978 N N . GLU B 1 321 ? 23.375 13.227 14.656 1 86.12 321 GLU B N 1
ATOM 9979 C CA . GLU B 1 321 ? 22.016 13.586 14.273 1 86.12 321 GLU B CA 1
ATOM 9980 C C . GLU B 1 321 ? 21.047 12.43 14.492 1 86.12 321 GLU B C 1
ATOM 9982 O O . GLU B 1 321 ? 19.844 12.641 14.703 1 86.12 321 GLU B O 1
ATOM 9987 N N . GLY B 1 322 ? 21.516 11.273 14.523 1 88.06 322 GLY B N 1
ATOM 9988 C CA . GLY B 1 322 ? 20.656 10.109 14.688 1 88.06 322 GLY B CA 1
ATOM 9989 C C . GLY B 1 322 ? 20.453 9.711 16.125 1 88.06 322 GLY B C 1
ATOM 9990 O O . GLY B 1 322 ? 19.672 8.812 16.438 1 88.06 322 GLY B O 1
ATOM 9991 N N . THR B 1 323 ? 20.984 10.344 17.062 1 88.81 323 THR B N 1
ATOM 9992 C CA . THR B 1 323 ? 21.047 9.945 18.453 1 88.81 323 THR B CA 1
ATOM 9993 C C . THR B 1 323 ? 19.656 9.961 19.078 1 88.81 323 THR B C 1
ATOM 9995 O O . THR B 1 323 ? 19.281 9.031 19.797 1 88.81 323 THR B O 1
ATOM 9998 N N . PRO B 1 324 ? 18.812 10.922 18.719 1 85.12 324 PRO B N 1
ATOM 9999 C CA . PRO B 1 324 ? 17.516 10.992 19.391 1 85.12 324 PRO B CA 1
ATOM 10000 C C . PRO B 1 324 ? 16.594 9.844 19 1 85.12 324 PRO B C 1
ATOM 10002 O O . PRO B 1 324 ? 15.57 9.617 19.656 1 85.12 324 PRO B O 1
ATOM 10005 N N . PHE B 1 325 ? 16.969 9.133 18.094 1 87.69 325 PHE B N 1
ATOM 10006 C CA . PHE B 1 325 ? 16.047 8.133 17.547 1 87.69 325 PHE B CA 1
ATOM 10007 C C . PHE B 1 325 ? 16.312 6.766 18.156 1 87.69 325 PHE B C 1
ATOM 10009 O O . PHE B 1 325 ? 15.547 5.824 17.953 1 87.69 325 PHE B O 1
ATOM 10016 N N . VAL B 1 326 ? 17.344 6.645 18.859 1 91.19 326 VAL B N 1
ATOM 10017 C CA . VAL B 1 326 ? 17.625 5.387 19.547 1 91.19 326 VAL B CA 1
ATOM 10018 C C . VAL B 1 326 ? 17.281 5.504 21.031 1 91.19 326 VAL B C 1
ATOM 10020 O O . VAL B 1 326 ? 17.109 6.613 21.547 1 91.19 326 VAL B O 1
ATOM 10023 N N . SER B 1 327 ? 17.188 4.355 21.672 1 90 327 SER B N 1
ATOM 10024 C CA . SER B 1 327 ? 16.781 4.316 23.078 1 90 327 SER B CA 1
ATOM 10025 C C . SER B 1 327 ? 17.844 4.945 23.969 1 90 327 SER B C 1
ATOM 10027 O O . SER B 1 327 ? 19 5.094 23.562 1 90 327 SER B O 1
ATOM 10029 N N . GLY B 1 328 ? 17.391 5.348 25.172 1 88.38 328 GLY B N 1
ATOM 10030 C CA . GLY B 1 328 ? 18.328 5.906 26.141 1 88.38 328 GLY B CA 1
ATOM 10031 C C . GLY B 1 328 ? 19.453 4.961 26.484 1 88.38 328 GLY B C 1
ATOM 10032 O O . GLY B 1 328 ? 20.609 5.383 26.609 1 88.38 328 GLY B O 1
ATOM 10033 N N . GLN B 1 329 ? 19.125 3.756 26.641 1 89.56 329 GLN B N 1
ATOM 10034 C CA . GLN B 1 329 ? 20.141 2.758 26.938 1 89.56 329 GLN B CA 1
ATOM 10035 C C . GLN B 1 329 ? 21.156 2.65 25.812 1 89.56 329 GLN B C 1
ATOM 10037 O O . GLN B 1 329 ? 22.344 2.48 26.047 1 89.56 329 GLN B O 1
ATOM 10042 N N . PHE B 1 330 ? 20.703 2.729 24.578 1 92.81 330 PHE B N 1
ATOM 10043 C CA . PHE B 1 330 ? 21.578 2.74 23.406 1 92.81 330 PHE B CA 1
ATOM 10044 C C . PHE B 1 330 ? 22.469 3.979 23.406 1 92.81 330 PHE B C 1
ATOM 10046 O O . PHE B 1 330 ? 23.656 3.891 23.109 1 92.81 330 PHE B O 1
ATOM 10053 N N . GLN B 1 331 ? 21.953 5.09 23.766 1 90.44 331 GLN B N 1
ATOM 10054 C CA . GLN B 1 331 ? 22.672 6.355 23.766 1 90.44 331 GLN B CA 1
ATOM 10055 C C . GLN B 1 331 ? 23.812 6.328 24.797 1 90.44 331 GLN B C 1
ATOM 10057 O O . GLN B 1 331 ? 24.828 7.008 24.625 1 90.44 331 GLN B O 1
ATOM 10062 N N . SER B 1 332 ? 23.641 5.566 25.859 1 89.75 332 SER B N 1
ATOM 10063 C CA . SER B 1 332 ? 24.641 5.5 26.922 1 89.75 332 SER B CA 1
ATOM 10064 C C . SER B 1 332 ? 25.922 4.859 26.422 1 89.75 332 SER B C 1
ATOM 10066 O O . SER B 1 332 ? 26.969 4.973 27.062 1 89.75 332 SER B O 1
ATOM 10068 N N . SER B 1 333 ? 25.906 4.215 25.266 1 90.38 333 SER B N 1
ATOM 10069 C CA . SER B 1 333 ? 27.094 3.576 24.719 1 90.38 333 SER B CA 1
ATOM 10070 C C . SER B 1 333 ? 27.984 4.59 24 1 90.38 333 SER B C 1
ATOM 10072 O O . SER B 1 333 ? 29.141 4.301 23.688 1 90.38 333 SER B O 1
ATOM 10074 N N . PHE B 1 334 ? 27.453 5.738 23.797 1 91.56 334 PHE B N 1
ATOM 10075 C CA . PHE B 1 334 ? 28.234 6.758 23.094 1 91.56 334 PHE B CA 1
ATOM 10076 C C . PHE B 1 334 ? 29.234 7.402 24.047 1 91.56 334 PHE B C 1
ATOM 10078 O O . PHE B 1 334 ? 28.969 7.562 25.234 1 91.56 334 PHE B O 1
ATOM 10085 N N . ILE B 1 335 ? 30.344 7.746 23.562 1 88.5 335 ILE B N 1
ATOM 10086 C CA . ILE B 1 335 ? 31.438 8.289 24.359 1 88.5 335 ILE B CA 1
ATOM 10087 C C . ILE B 1 335 ? 31.016 9.609 25 1 88.5 335 ILE B C 1
ATOM 10089 O O . ILE B 1 335 ? 31.359 9.891 26.156 1 88.5 335 ILE B O 1
ATOM 10093 N N . ASN B 1 336 ? 30.25 10.406 24.344 1 81.81 336 ASN B N 1
ATOM 10094 C CA . ASN B 1 336 ? 29.906 11.734 24.844 1 81.81 336 ASN B CA 1
ATOM 10095 C C . ASN B 1 336 ? 28.531 11.75 25.531 1 81.81 336 ASN B C 1
ATOM 10097 O O . ASN B 1 336 ? 27.984 12.82 25.797 1 81.81 336 ASN B O 1
ATOM 10101 N N . PHE B 1 337 ? 28.016 10.648 25.844 1 84.38 337 PHE B N 1
ATOM 10102 C CA . PHE B 1 337 ? 26.719 10.594 26.516 1 84.38 337 PHE B CA 1
ATOM 10103 C C . PHE B 1 337 ? 26.891 10.539 28.031 1 84.38 337 PHE B C 1
ATOM 10105 O O . PHE B 1 337 ? 27.625 9.695 28.547 1 84.38 337 PHE B O 1
ATOM 10112 N N . PRO B 1 338 ? 26.312 11.469 28.703 1 81.12 338 PRO B N 1
ATOM 10113 C CA . PRO B 1 338 ? 26.469 11.477 30.156 1 81.12 338 PRO B CA 1
ATOM 10114 C C . PRO B 1 338 ? 25.672 10.352 30.844 1 81.12 338 PRO B C 1
ATOM 10116 O O . PRO B 1 338 ? 24.438 10.406 30.891 1 81.12 338 PRO B O 1
ATOM 10119 N N . ASN B 1 339 ? 26.297 9.281 31.156 1 82.56 339 ASN B N 1
ATOM 10120 C CA . ASN B 1 339 ? 25.656 8.188 31.875 1 82.56 339 ASN B CA 1
ATOM 10121 C C . ASN B 1 339 ? 26.062 8.164 33.344 1 82.56 339 ASN B C 1
ATOM 10123 O O . ASN B 1 339 ? 26.734 7.234 33.812 1 82.56 339 ASN B O 1
ATOM 10127 N N . GLU B 1 340 ? 25.516 9.133 34.062 1 81.75 340 GLU B N 1
ATOM 10128 C CA . GLU B 1 340 ? 25.828 9.234 35.5 1 81.75 340 GLU B CA 1
ATOM 10129 C C . GLU B 1 340 ? 24.797 8.516 36.344 1 81.75 340 GLU B C 1
ATOM 10131 O O . GLU B 1 340 ? 23.656 8.32 35.906 1 81.75 340 GLU B O 1
ATOM 10136 N N . LYS B 1 341 ? 25.266 8.188 37.438 1 86.19 341 LYS B N 1
ATOM 10137 C CA . LYS B 1 341 ? 24.344 7.551 38.375 1 86.19 341 LYS B CA 1
ATOM 10138 C C . LYS B 1 341 ? 23.359 8.562 38.938 1 86.19 341 LYS B C 1
ATOM 10140 O O . LYS B 1 341 ? 23.734 9.68 39.281 1 86.19 341 LYS B O 1
ATOM 10145 N N . VAL B 1 342 ? 22.109 8.188 38.906 1 87.44 342 VAL B N 1
ATOM 10146 C CA . VAL B 1 342 ? 21.047 9.023 39.438 1 87.44 342 VAL B CA 1
ATOM 10147 C C . VAL B 1 342 ? 20.391 8.328 40.625 1 87.44 342 VAL B C 1
ATOM 10149 O O . VAL B 1 342 ? 20.391 7.098 40.719 1 87.44 342 VAL B O 1
ATOM 10152 N N . VAL B 1 343 ? 19.906 9.203 41.562 1 88.44 343 VAL B N 1
ATOM 10153 C CA . VAL B 1 343 ? 19.203 8.648 42.688 1 88.44 343 VAL B CA 1
ATOM 10154 C C . VAL B 1 343 ? 17.953 7.914 42.219 1 88.44 343 VAL B C 1
ATOM 10156 O O . VAL B 1 343 ? 17.188 8.438 41.406 1 88.44 343 VAL B O 1
ATOM 10159 N N . SER B 1 344 ? 17.625 6.746 42.719 1 89 344 SER B N 1
ATOM 10160 C CA . SER B 1 344 ? 16.609 5.84 42.188 1 89 344 SER B CA 1
ATOM 10161 C C . SER B 1 344 ? 15.219 6.234 42.656 1 89 344 SER B C 1
ATOM 10163 O O . SER B 1 344 ? 14.297 6.367 41.844 1 89 344 SER B O 1
ATOM 10165 N N . PRO B 1 345 ? 14.984 6.527 43.938 1 89 345 PRO B N 1
ATOM 10166 C CA . PRO B 1 345 ? 13.625 6.824 44.375 1 89 345 PRO B CA 1
ATOM 10167 C C . PRO B 1 345 ? 13.141 8.203 43.938 1 89 345 PRO B C 1
ATOM 10169 O O . PRO B 1 345 ? 13.875 9.188 44.062 1 89 345 PRO B O 1
ATOM 10172 N N . VAL B 1 346 ? 11.945 8.188 43.438 1 92.25 346 VAL B N 1
ATOM 10173 C CA . VAL B 1 346 ? 11.297 9.422 43 1 92.25 346 VAL B CA 1
ATOM 10174 C C . VAL B 1 346 ? 10.148 9.75 43.969 1 92.25 346 VAL B C 1
ATOM 10176 O O . VAL B 1 346 ? 9.375 8.867 44.344 1 92.25 346 VAL B O 1
ATOM 10179 N N . GLY B 1 347 ? 10.086 10.969 44.406 1 90 347 GLY B N 1
ATOM 10180 C CA . GLY B 1 347 ? 9.055 11.391 45.344 1 90 347 GLY B CA 1
ATOM 10181 C C . GLY B 1 347 ? 8.633 12.836 45.125 1 90 347 GLY B C 1
ATOM 10182 O O . GLY B 1 347 ? 9.008 13.469 44.156 1 90 347 GLY B O 1
ATOM 10183 N N . ILE B 1 348 ? 7.797 13.258 46.125 1 88.5 348 ILE B N 1
ATOM 10184 C CA . ILE B 1 348 ? 7.352 14.641 46.094 1 88.5 348 ILE B CA 1
ATOM 10185 C C . ILE B 1 348 ? 8.547 15.57 46.312 1 88.5 348 ILE B C 1
ATOM 10187 O O . ILE B 1 348 ? 9.383 15.336 47.188 1 88.5 348 ILE B O 1
ATOM 10191 N N . GLY B 1 349 ? 8.656 16.547 45.406 1 87.38 349 GLY B N 1
ATOM 10192 C CA . GLY B 1 349 ? 9.766 17.484 45.469 1 87.38 349 GLY B CA 1
ATOM 10193 C C . GLY B 1 349 ? 10.898 17.141 44.531 1 87.38 349 GLY B C 1
ATOM 10194 O O . GLY B 1 349 ? 11.875 17.891 44.406 1 87.38 349 GLY B O 1
ATOM 10195 N N . SER B 1 350 ? 10.758 16.078 43.875 1 91.38 350 SER B N 1
ATOM 10196 C CA . SER B 1 350 ? 11.797 15.664 42.906 1 91.38 350 SER B CA 1
ATOM 10197 C C . SER B 1 350 ? 11.711 16.469 41.625 1 91.38 350 SER B C 1
ATOM 10199 O O . SER B 1 350 ? 10.625 16.859 41.188 1 91.38 350 SER B O 1
ATOM 10201 N N . PHE B 1 351 ? 12.867 16.75 41.062 1 91.44 351 PHE B N 1
ATOM 10202 C CA . PHE B 1 351 ? 13.008 17.266 39.688 1 91.44 351 PHE B CA 1
ATOM 10203 C C . PHE B 1 351 ? 13.336 16.141 38.719 1 91.44 351 PHE B C 1
ATOM 10205 O O . PHE B 1 351 ? 14.414 15.547 38.781 1 91.44 351 PHE B O 1
ATOM 10212 N N . ILE B 1 352 ? 12.406 15.93 37.844 1 94.38 352 ILE B N 1
ATOM 10213 C CA . ILE B 1 352 ? 12.578 14.727 37.031 1 94.38 352 ILE B CA 1
ATOM 10214 C C . ILE B 1 352 ? 12.445 15.07 35.562 1 94.38 352 ILE B C 1
ATOM 10216 O O . ILE B 1 352 ? 11.859 16.094 35.188 1 94.38 352 ILE B O 1
ATOM 10220 N N . SER B 1 353 ? 13.023 14.25 34.688 1 94.69 353 SER B N 1
ATOM 10221 C CA . SER B 1 353 ? 12.75 14.219 33.281 1 94.69 353 SER B CA 1
ATOM 10222 C C . SER B 1 353 ? 12.055 12.93 32.875 1 94.69 353 SER B C 1
ATOM 10224 O O . SER B 1 353 ? 12.477 11.836 33.25 1 94.69 353 SER B O 1
ATOM 10226 N N . LEU B 1 354 ? 11.023 13.055 32.156 1 95.5 354 LEU B N 1
ATOM 10227 C CA . LEU B 1 354 ? 10.242 11.906 31.688 1 95.5 354 LEU B CA 1
ATOM 10228 C C . LEU B 1 354 ? 10.531 11.602 30.219 1 95.5 354 LEU B C 1
ATOM 10230 O O . LEU B 1 354 ? 10.562 12.508 29.391 1 95.5 354 LEU B O 1
ATOM 10234 N N . ARG B 1 355 ? 10.734 10.375 29.984 1 93.5 355 ARG B N 1
ATOM 10235 C CA . ARG B 1 355 ? 10.977 9.914 28.609 1 93.5 355 ARG B CA 1
ATOM 10236 C C . ARG B 1 355 ? 9.93 8.883 28.188 1 93.5 355 ARG B C 1
ATOM 10238 O O . ARG B 1 355 ? 9.562 8.008 28.969 1 93.5 355 ARG B O 1
ATOM 10245 N N . HIS B 1 356 ? 9.477 9.047 27 1 93.19 356 HIS B N 1
ATOM 10246 C CA . HIS B 1 356 ? 8.516 8.102 26.453 1 93.19 356 HIS B CA 1
ATOM 10247 C C . HIS B 1 356 ? 9.195 6.809 26.016 1 93.19 356 HIS B C 1
ATOM 10249 O O . HIS B 1 356 ? 10.234 6.848 25.344 1 93.19 356 HIS B O 1
ATOM 10255 N N . VAL B 1 357 ? 8.641 5.723 26.297 1 88.69 357 VAL B N 1
ATOM 10256 C CA . VAL B 1 357 ? 9.297 4.438 26.094 1 88.69 357 VAL B CA 1
ATOM 10257 C C . VAL B 1 357 ? 9.352 4.105 24.609 1 88.69 357 VAL B C 1
ATOM 10259 O O . VAL B 1 357 ? 10.398 3.705 24.094 1 88.69 357 VAL B O 1
ATOM 10262 N N . LYS B 1 358 ? 8.305 4.289 23.891 1 84.62 358 LYS B N 1
ATOM 10263 C CA . LYS B 1 358 ? 8.211 3.832 22.516 1 84.62 358 LYS B CA 1
ATOM 10264 C C . LYS B 1 358 ? 8.859 4.824 21.562 1 84.62 358 LYS B C 1
ATOM 10266 O O . LYS B 1 358 ? 9.562 4.43 20.625 1 84.62 358 LYS B O 1
ATOM 10271 N N . THR B 1 359 ? 8.695 6.113 21.766 1 87.38 359 THR B N 1
ATOM 10272 C CA . THR B 1 359 ? 9.164 7.113 20.812 1 87.38 359 THR B CA 1
ATOM 10273 C C . THR B 1 359 ? 10.453 7.758 21.297 1 87.38 359 THR B C 1
ATOM 10275 O O . THR B 1 359 ? 11.109 8.492 20.562 1 87.38 359 THR B O 1
ATOM 10278 N N . ASN B 1 360 ? 10.859 7.543 22.531 1 88.38 360 ASN B N 1
ATOM 10279 C CA . ASN B 1 360 ? 12.133 7.957 23.109 1 88.38 360 ASN B CA 1
ATOM 10280 C C . ASN B 1 360 ? 12.219 9.477 23.25 1 88.38 360 ASN B C 1
ATOM 10282 O O . ASN B 1 360 ? 13.312 10.031 23.328 1 88.38 360 ASN B O 1
ATOM 10286 N N . VAL B 1 361 ? 11.117 10.188 23.188 1 91.88 361 VAL B N 1
ATOM 10287 C CA . VAL B 1 361 ? 11.141 11.641 23.328 1 91.88 361 VAL B CA 1
ATOM 10288 C C . VAL B 1 361 ? 10.938 12.023 24.797 1 91.88 361 VAL B C 1
ATOM 10290 O O . VAL B 1 361 ? 10.398 11.234 25.578 1 91.88 361 VAL B O 1
ATOM 10293 N N . TYR B 1 362 ? 11.414 13.195 25.141 1 94.31 362 TYR B N 1
ATOM 10294 C CA . TYR B 1 362 ? 11.211 13.773 26.469 1 94.31 362 TYR B CA 1
ATOM 10295 C C . TYR B 1 362 ? 9.914 14.57 26.531 1 94.31 362 TYR B C 1
ATOM 10297 O O . TYR B 1 362 ? 9.523 15.203 25.547 1 94.31 362 TYR B O 1
ATOM 10305 N N . LEU B 1 363 ? 9.289 14.461 27.641 1 96 363 LEU B N 1
ATOM 10306 C CA . LEU B 1 363 ? 8.203 15.406 27.875 1 96 363 LEU B CA 1
ATOM 10307 C C . LEU B 1 363 ? 8.742 16.828 27.984 1 96 363 LEU B C 1
ATOM 10309 O O . LEU B 1 363 ? 9.516 17.141 28.891 1 96 363 LEU B O 1
ATOM 10313 N N . HIS B 1 364 ? 8.367 17.672 27.094 1 94 364 HIS B N 1
ATOM 10314 C CA . HIS B 1 364 ? 8.992 18.984 26.875 1 94 364 HIS B CA 1
ATOM 10315 C C . HIS B 1 364 ? 7.945 20.094 26.812 1 94 364 HIS B C 1
ATOM 10317 O O . HIS B 1 364 ? 6.805 19.859 26.406 1 94 364 HIS B O 1
ATOM 10323 N N . SER B 1 365 ? 8.234 21.188 27.297 1 93.31 365 SER B N 1
ATOM 10324 C CA . SER B 1 365 ? 7.414 22.391 27.141 1 93.31 365 SER B CA 1
ATOM 10325 C C . SER B 1 365 ? 8.281 23.641 27.047 1 93.31 365 SER B C 1
ATOM 10327 O O . SER B 1 365 ? 9.477 23.594 27.328 1 93.31 365 SER B O 1
ATOM 10329 N N . HIS B 1 366 ? 7.754 24.734 26.484 1 88.31 366 HIS B N 1
ATOM 10330 C CA . HIS B 1 366 ? 8.414 26.031 26.359 1 88.31 366 HIS B CA 1
ATOM 10331 C C . HIS B 1 366 ? 7.395 27.156 26.312 1 88.31 366 HIS B C 1
ATOM 10333 O O . HIS B 1 366 ? 6.184 26.922 26.266 1 88.31 366 HIS B O 1
ATOM 10339 N N . ASP B 1 367 ? 7.922 28.312 26.297 1 84.31 367 ASP B N 1
ATOM 10340 C CA . ASP B 1 367 ? 7.035 29.469 26.391 1 84.31 367 ASP B CA 1
ATOM 10341 C C . ASP B 1 367 ? 6.398 29.797 25.031 1 84.31 367 ASP B C 1
ATOM 10343 O O . ASP B 1 367 ? 6.539 30.906 24.516 1 84.31 367 ASP B O 1
ATOM 10347 N N . GLU B 1 368 ? 5.809 28.859 24.422 1 86.69 368 GLU B N 1
ATOM 10348 C CA . GLU B 1 368 ? 5.043 28.984 23.188 1 86.69 368 GLU B CA 1
ATOM 10349 C C . GLU B 1 368 ? 3.643 28.406 23.344 1 86.69 368 GLU B C 1
ATOM 10351 O O . GLU B 1 368 ? 3.447 27.422 24.078 1 86.69 368 GLU B O 1
ATOM 10356 N N . PHE B 1 369 ? 2.689 29.016 22.641 1 86.62 369 PHE B N 1
ATOM 10357 C CA . PHE B 1 369 ? 1.288 28.656 22.828 1 86.62 369 PHE B CA 1
ATOM 10358 C C . PHE B 1 369 ? 0.716 28.047 21.547 1 86.62 369 PHE B C 1
ATOM 10360 O O . PHE B 1 369 ? 1.169 28.359 20.453 1 86.62 369 PHE B O 1
ATOM 10367 N N . TYR B 1 370 ? -0.224 27.141 21.797 1 86.31 370 TYR B N 1
ATOM 10368 C CA . TYR B 1 370 ? -0.926 26.594 20.641 1 86.31 370 TYR B CA 1
ATOM 10369 C C . TYR B 1 370 ? -1.702 27.672 19.906 1 86.31 370 TYR B C 1
ATOM 10371 O O . TYR B 1 370 ? -2.291 28.562 20.531 1 86.31 370 TYR B O 1
ATOM 10379 N N . LYS B 1 371 ? -1.739 27.562 18.609 1 72.75 371 LYS B N 1
ATOM 10380 C CA . LYS B 1 371 ? -2.42 28.578 17.797 1 72.75 371 LYS B CA 1
ATOM 10381 C C . LYS B 1 371 ? -3.904 28.25 17.656 1 72.75 371 LYS B C 1
ATOM 10383 O O . LYS B 1 371 ? -4.719 29.156 17.438 1 72.75 371 LYS B O 1
ATOM 10388 N N . SER B 1 372 ? -4.188 26.984 17.719 1 70.69 372 SER B N 1
ATOM 10389 C CA . SER B 1 372 ? -5.578 26.547 17.641 1 70.69 372 SER B CA 1
ATOM 10390 C C . SER B 1 372 ? -5.965 25.703 18.859 1 70.69 372 SER B C 1
ATOM 10392 O O . SER B 1 372 ? -5.109 25.375 19.672 1 70.69 372 SER B O 1
ATOM 10394 N N . GLY B 1 373 ? -7.207 25.547 19.125 1 76.44 373 GLY B N 1
ATOM 10395 C CA . GLY B 1 373 ? -7.691 24.797 20.281 1 76.44 373 GLY B CA 1
ATOM 10396 C C . GLY B 1 373 ? -7.852 25.672 21.516 1 76.44 373 GLY B C 1
ATOM 10397 O O . GLY B 1 373 ? -8.531 26.703 21.484 1 76.44 373 GLY B O 1
ATOM 10398 N N . SER B 1 374 ? -7.152 25.281 22.594 1 80.25 374 SER B N 1
ATOM 10399 C CA . SER B 1 374 ? -7.273 26.016 23.859 1 80.25 374 SER B CA 1
ATOM 10400 C C . SER B 1 374 ? -6.383 27.25 23.875 1 80.25 374 SER B C 1
ATOM 10402 O O . SER B 1 374 ? -6.562 28.141 24.703 1 80.25 374 SER B O 1
ATOM 10404 N N . ARG B 1 375 ? -5.332 27.266 22.984 1 82.88 375 ARG B N 1
ATOM 10405 C CA . ARG B 1 375 ? -4.355 28.344 22.891 1 82.88 375 ARG B CA 1
ATOM 10406 C C . ARG B 1 375 ? -3.527 28.453 24.156 1 82.88 375 ARG B C 1
ATOM 10408 O O . ARG B 1 375 ? -3.039 29.531 24.5 1 82.88 375 ARG B O 1
ATOM 10415 N N . GLN B 1 376 ? -3.514 27.391 24.891 1 89.75 376 GLN B N 1
ATOM 10416 C CA . GLN B 1 376 ? -2.664 27.312 26.078 1 89.75 376 GLN B CA 1
ATOM 10417 C C . GLN B 1 376 ? -1.231 26.938 25.688 1 89.75 376 GLN B C 1
ATOM 10419 O O . GLN B 1 376 ? -0.913 26.797 24.516 1 89.75 376 GLN B O 1
ATOM 10424 N N . GLN B 1 377 ? -0.385 26.938 26.781 1 91.88 377 GLN B N 1
ATOM 10425 C CA . GLN B 1 377 ? 1.024 26.656 26.531 1 91.88 377 GLN B CA 1
ATOM 10426 C C . GLN B 1 377 ? 1.216 25.25 25.984 1 91.88 377 GLN B C 1
ATOM 10428 O O . GLN B 1 377 ? 0.614 24.297 26.484 1 91.88 377 GLN B O 1
ATOM 10433 N N . GLN B 1 378 ? 2.148 25.125 25.047 1 92.06 378 GLN B N 1
ATOM 10434 C CA . GLN B 1 378 ? 2.336 23.875 24.344 1 92.06 378 GLN B CA 1
ATOM 10435 C C . GLN B 1 378 ? 3.129 22.875 25.188 1 92.06 378 GLN B C 1
ATOM 10437 O O . GLN B 1 378 ? 4.066 23.266 25.891 1 92.06 378 GLN B O 1
ATOM 10442 N N . VAL B 1 379 ? 2.744 21.656 25.203 1 94.62 379 VAL B N 1
ATOM 10443 C CA . VAL B 1 379 ? 3.514 20.516 25.703 1 94.62 379 VAL B CA 1
ATOM 10444 C C . VAL B 1 379 ? 3.791 19.547 24.562 1 94.62 379 VAL B C 1
ATOM 10446 O O . VAL B 1 379 ? 2.861 19.016 23.938 1 94.62 379 VAL B O 1
ATOM 10449 N N . THR B 1 380 ? 5.074 19.312 24.234 1 93.5 380 THR B N 1
ATOM 10450 C CA . THR B 1 380 ? 5.461 18.5 23.078 1 93.5 380 THR B CA 1
ATOM 10451 C C . THR B 1 380 ? 6.531 17.484 23.469 1 93.5 380 THR B C 1
ATOM 10453 O O . THR B 1 380 ? 7.016 17.484 24.609 1 93.5 380 THR B O 1
ATOM 10456 N N . GLY B 1 381 ? 6.734 16.562 22.562 1 93 381 GLY B N 1
ATOM 10457 C CA . GLY B 1 381 ? 7.852 15.633 22.703 1 93 381 GLY B CA 1
ATOM 10458 C C . GLY B 1 381 ? 9.109 16.109 21.984 1 93 381 GLY B C 1
ATOM 10459 O O . GLY B 1 381 ? 9.07 16.422 20.797 1 93 381 GLY B O 1
ATOM 10460 N N . TYR B 1 382 ? 10.188 16.172 22.75 1 90.06 382 TYR B N 1
ATOM 10461 C CA . TYR B 1 382 ? 11.461 16.656 22.234 1 90.06 382 TYR B CA 1
ATOM 10462 C C . TYR B 1 382 ? 12.523 15.578 22.312 1 90.06 382 TYR B C 1
ATOM 10464 O O . TYR B 1 382 ? 12.648 14.883 23.328 1 90.06 382 TYR B O 1
ATOM 10472 N N . GLY B 1 383 ? 13.391 15.43 21.344 1 86 383 GLY B N 1
ATOM 10473 C CA . GLY B 1 383 ? 14.312 14.312 21.219 1 86 383 GLY B CA 1
ATOM 10474 C C . GLY B 1 383 ? 15.633 14.555 21.922 1 86 383 GLY B C 1
ATOM 10475 O O . GLY B 1 383 ? 16.438 13.633 22.094 1 86 383 GLY B O 1
ATOM 10476 N N . TYR B 1 384 ? 15.977 15.703 22.344 1 83.94 384 TYR B N 1
ATOM 10477 C CA . TYR B 1 384 ? 17.281 16.031 22.922 1 83.94 384 TYR B CA 1
ATOM 10478 C C . TYR B 1 384 ? 17.156 16.453 24.375 1 83.94 384 TYR B C 1
ATOM 10480 O O . TYR B 1 384 ? 16.062 16.828 24.828 1 83.94 384 TYR B O 1
ATOM 10488 N N . ARG B 1 385 ? 18.172 16.266 25 1 84.19 385 ARG B N 1
ATOM 10489 C CA . ARG B 1 385 ? 18.203 16.734 26.375 1 84.19 385 ARG B CA 1
ATOM 10490 C C . ARG B 1 385 ? 18.203 18.266 26.438 1 84.19 385 ARG B C 1
ATOM 10492 O O . ARG B 1 385 ? 18.891 18.922 25.672 1 84.19 385 ARG B O 1
ATOM 10499 N N . ASP B 1 386 ? 17.234 18.688 27.219 1 86 386 ASP B N 1
ATOM 10500 C CA . ASP B 1 386 ? 17.016 20.125 27.359 1 86 386 ASP B CA 1
ATOM 10501 C C . ASP B 1 386 ? 16.516 20.453 28.766 1 86 386 ASP B C 1
ATOM 10503 O O . ASP B 1 386 ? 15.906 19.609 29.438 1 86 386 ASP B O 1
ATOM 10507 N N . LEU B 1 387 ? 16.781 21.547 29.234 1 85.31 387 LEU B N 1
ATOM 10508 C CA . LEU B 1 387 ? 16.297 21.984 30.547 1 85.31 387 LEU B CA 1
ATOM 10509 C C . LEU B 1 387 ? 14.773 22.062 30.547 1 85.31 387 LEU B C 1
ATOM 10511 O O . LEU B 1 387 ? 14.148 21.906 31.609 1 85.31 387 LEU B O 1
ATOM 10515 N N . ASN B 1 388 ? 14.273 22.359 29.422 1 90.81 388 ASN B N 1
ATOM 10516 C CA . ASN B 1 388 ? 12.828 22.469 29.281 1 90.81 388 ASN B CA 1
ATOM 10517 C C . ASN B 1 388 ? 12.148 21.109 29.422 1 90.81 388 ASN B C 1
ATOM 10519 O O . ASN B 1 388 ? 10.914 21.031 29.406 1 90.81 388 ASN B O 1
ATOM 10523 N N . ASN B 1 389 ? 12.984 20.109 29.719 1 94.38 389 ASN B N 1
ATOM 10524 C CA . ASN B 1 389 ? 12.445 18.766 29.891 1 94.38 389 ASN B CA 1
ATOM 10525 C C . ASN B 1 389 ? 12.18 18.453 31.375 1 94.38 389 ASN B C 1
ATOM 10527 O O . ASN B 1 389 ? 11.656 17.391 31.703 1 94.38 389 ASN B O 1
ATOM 10531 N N . ILE B 1 390 ? 12.5 19.328 32.25 1 94.12 390 ILE B N 1
ATOM 10532 C CA . ILE B 1 390 ? 12.477 19.031 33.688 1 94.12 390 ILE B CA 1
ATOM 10533 C C . ILE B 1 390 ? 11.125 19.422 34.25 1 94.12 390 ILE B C 1
ATOM 10535 O O . ILE B 1 390 ? 10.617 20.516 34 1 94.12 390 ILE B O 1
ATOM 10539 N N . TRP B 1 391 ? 10.602 18.562 35.062 1 95 391 TRP B N 1
ATOM 10540 C CA . TRP B 1 391 ? 9.32 18.75 35.719 1 95 391 TRP B CA 1
ATOM 10541 C C . TRP B 1 391 ? 9.461 18.547 37.219 1 95 391 TRP B C 1
ATOM 10543 O O . TRP B 1 391 ? 10.195 17.656 37.688 1 95 391 TRP B O 1
ATOM 10553 N N . PHE B 1 392 ? 8.766 19.328 37.938 1 91.25 392 PHE B N 1
ATOM 10554 C CA . PHE B 1 392 ? 8.75 19.266 39.406 1 91.25 392 PHE B CA 1
ATOM 10555 C C . PHE B 1 392 ? 7.527 18.5 39.906 1 91.25 392 PHE B C 1
ATOM 10557 O O . PHE B 1 392 ? 6.395 18.812 39.531 1 91.25 392 PHE B O 1
ATOM 10564 N N . VAL B 1 393 ? 7.797 17.484 40.719 1 92.5 393 VAL B N 1
ATOM 10565 C CA . VAL B 1 393 ? 6.711 16.656 41.219 1 92.5 393 VAL B CA 1
ATOM 10566 C C . VAL B 1 393 ? 6.105 17.312 42.469 1 92.5 393 VAL B C 1
ATOM 10568 O O . VAL B 1 393 ? 6.762 17.422 43.5 1 92.5 393 VAL B O 1
ATOM 10571 N N . GLU B 1 394 ? 4.828 17.672 42.281 1 86.94 394 GLU B N 1
ATOM 10572 C CA . GLU B 1 394 ? 4.121 18.344 43.344 1 86.94 394 GLU B CA 1
ATOM 10573 C C . GLU B 1 394 ? 3.025 17.469 43.938 1 86.94 394 GLU B C 1
ATOM 10575 O O . GLU B 1 394 ? 2.498 16.578 43.25 1 86.94 394 GLU B O 1
ATOM 10580 N N . ASN B 1 395 ? 2.781 17.688 45.188 1 81.25 395 ASN B N 1
ATOM 10581 C CA . ASN B 1 395 ? 1.665 17.016 45.844 1 81.25 395 ASN B CA 1
ATOM 10582 C C . ASN B 1 395 ? 0.33 17.656 45.469 1 81.25 395 ASN B C 1
ATOM 10584 O O . ASN B 1 395 ? 0.296 18.781 44.969 1 81.25 395 ASN B O 1
ATOM 10588 N N . VAL B 1 396 ? -0.805 16.875 45.594 1 74.94 396 VAL B N 1
ATOM 10589 C CA . VAL B 1 396 ? -2.146 17.344 45.281 1 74.94 396 VAL B CA 1
ATOM 10590 C C . VAL B 1 396 ? -2.523 18.516 46.156 1 74.94 396 VAL B C 1
ATOM 10592 O O . VAL B 1 396 ? -3.123 19.484 45.688 1 74.94 396 VAL B O 1
ATOM 10595 N N . SER B 1 397 ? -2.381 18.328 47.469 1 60.06 397 SER B N 1
ATOM 10596 C CA . SER B 1 397 ? -2.775 19.359 48.438 1 60.06 397 SER B CA 1
ATOM 10597 C C . SER B 1 397 ? -1.748 20.484 48.5 1 60.06 397 SER B C 1
ATOM 10599 O O . SER B 1 397 ? -0.557 20.234 48.688 1 60.06 397 SER B O 1
ATOM 10601 N N . VAL B 1 398 ? -1.694 21.359 47.5 1 52.16 398 VAL B N 1
ATOM 10602 C CA . VAL B 1 398 ? -0.752 22.469 47.5 1 52.16 398 VAL B CA 1
ATOM 10603 C C . VAL B 1 398 ? -0.684 23.078 48.906 1 52.16 398 VAL B C 1
ATOM 10605 O O . VAL B 1 398 ? -1.607 23.766 49.344 1 52.16 398 VAL B O 1
ATOM 10608 N N . SER B 1 399 ? -0.449 22.406 49.875 1 44.97 399 SER B N 1
ATOM 10609 C CA . SER B 1 399 ? -0.275 23.281 51.031 1 44.97 399 SER B CA 1
ATOM 10610 C C . SER B 1 399 ? 0.793 24.344 50.781 1 44.97 399 SER B C 1
ATOM 10612 O O . SER B 1 399 ? 1.748 24.094 50.031 1 44.97 399 SER B O 1
ATOM 10614 N N . ALA B 1 400 ? 0.488 25.594 50.906 1 45 400 ALA B N 1
ATOM 10615 C CA . ALA B 1 400 ? 1.245 26.828 50.844 1 45 400 ALA B CA 1
ATOM 10616 C C . ALA B 1 400 ? 2.682 26.625 51.312 1 45 400 ALA B C 1
ATOM 10618 O O . ALA B 1 400 ? 3.508 27.531 51.219 1 45 400 ALA B O 1
ATOM 10619 N N . GLY B 1 401 ? 3.057 25.375 51.781 1 49.28 401 GLY B N 1
ATOM 10620 C CA . GLY B 1 401 ? 4.379 25.344 52.406 1 49.28 401 GLY B CA 1
ATOM 10621 C C . GLY B 1 401 ? 5.441 24.766 51.469 1 49.28 401 GLY B C 1
ATOM 10622 O O . GLY B 1 401 ? 5.152 24.406 50.344 1 49.28 401 GLY B O 1
ATOM 10623 N N . ASN B 1 402 ? 6.719 24.875 51.844 1 54.25 402 ASN B N 1
ATOM 10624 C CA . ASN B 1 402 ? 7.922 24.328 51.219 1 54.25 402 ASN B CA 1
ATOM 10625 C C . ASN B 1 402 ? 7.84 22.812 51.031 1 54.25 402 ASN B C 1
ATOM 10627 O O . ASN B 1 402 ? 7.84 22.078 52.031 1 54.25 402 ASN B O 1
ATOM 10631 N N . PRO B 1 403 ? 7.48 22.25 49.781 1 62.34 403 PRO B N 1
ATOM 10632 C CA . PRO B 1 403 ? 7.414 20.797 49.594 1 62.34 403 PRO B CA 1
ATOM 10633 C C . PRO B 1 403 ? 8.641 20.062 50.125 1 62.34 403 PRO B C 1
ATOM 10635 O O . PRO B 1 403 ? 8.586 18.859 50.344 1 62.34 403 PRO B O 1
ATOM 10638 N N . HIS B 1 404 ? 9.781 20.766 50.438 1 67.5 404 HIS B N 1
ATOM 10639 C CA . HIS B 1 404 ? 11.008 20.125 50.875 1 67.5 404 HIS B CA 1
ATOM 10640 C C . HIS B 1 404 ? 11.148 20.188 52.375 1 67.5 404 HIS B C 1
ATOM 10642 O O . HIS B 1 404 ? 12.172 19.766 52.938 1 67.5 404 HIS B O 1
ATOM 10648 N N . ALA B 1 405 ? 10.164 20.75 53.031 1 64.12 405 ALA B N 1
ATOM 10649 C CA . ALA B 1 405 ? 10.188 20.797 54.469 1 64.12 405 ALA B CA 1
ATOM 10650 C C . ALA B 1 405 ? 9.805 19.438 55.062 1 64.12 405 ALA B C 1
ATOM 10652 O O . ALA B 1 405 ? 10.211 19.109 56.188 1 64.12 405 ALA B O 1
ATOM 10653 N N . GLU B 1 406 ? 9.086 18.734 54.312 1 69.5 406 GLU B N 1
ATOM 10654 C CA . GLU B 1 406 ? 8.688 17.406 54.781 1 69.5 406 GLU B CA 1
ATOM 10655 C C . GLU B 1 406 ? 9.688 16.344 54.344 1 69.5 406 GLU B C 1
ATOM 10657 O O . GLU B 1 406 ? 10.383 16.516 53.312 1 69.5 406 GLU B O 1
ATOM 10662 N N . PRO B 1 407 ? 9.852 15.398 55.219 1 77 407 PRO B N 1
ATOM 10663 C CA . PRO B 1 407 ? 10.758 14.312 54.844 1 77 407 PRO B CA 1
ATOM 10664 C C . PRO B 1 407 ? 10.367 13.656 53.531 1 77 407 PRO B C 1
ATOM 10666 O O . PRO B 1 407 ? 9.172 13.555 53.219 1 77 407 PRO B O 1
ATOM 10669 N N . PHE B 1 408 ? 11.344 13.289 52.844 1 85.12 408 PHE B N 1
ATOM 10670 C CA . PHE B 1 408 ? 11.188 12.672 51.531 1 85.12 408 PHE B CA 1
ATOM 10671 C C . PHE B 1 408 ? 10.398 11.367 51.625 1 85.12 408 PHE B C 1
ATOM 10673 O O . PHE B 1 408 ? 10.664 10.547 52.531 1 85.12 408 PHE B O 1
ATOM 10680 N N . ARG B 1 409 ? 9.391 11.211 50.906 1 79 409 ARG B N 1
ATOM 10681 C CA . ARG B 1 409 ? 8.633 9.977 50.781 1 79 409 ARG B CA 1
ATOM 10682 C C . ARG B 1 409 ? 8.547 9.523 49.312 1 79 409 ARG B C 1
ATOM 10684 O O . ARG B 1 409 ? 8.055 10.258 48.469 1 79 409 ARG B O 1
ATOM 10691 N N . PRO B 1 410 ? 8.977 8.289 49.094 1 85.19 410 PRO B N 1
ATOM 10692 C CA . PRO B 1 410 ? 8.844 7.762 47.719 1 85.19 410 PRO B CA 1
ATOM 10693 C C . PRO B 1 410 ? 7.387 7.555 47.312 1 85.19 410 PRO B C 1
ATOM 10695 O O . PRO B 1 410 ? 6.551 7.199 48.156 1 85.19 410 PRO B O 1
ATOM 10698 N N . LEU B 1 411 ? 7.133 7.816 46.094 1 89.25 411 LEU B N 1
ATOM 10699 C CA . LEU B 1 411 ? 5.77 7.676 45.594 1 89.25 411 LEU B CA 1
ATOM 10700 C C . LEU B 1 411 ? 5.477 6.227 45.219 1 89.25 411 LEU B C 1
ATOM 10702 O O . LEU B 1 411 ? 6.344 5.531 44.688 1 89.25 411 LEU B O 1
ATOM 10706 N N . SER B 1 412 ? 4.266 5.836 45.562 1 86.06 412 SER B N 1
ATOM 10707 C CA . SER B 1 412 ? 3.824 4.473 45.281 1 86.06 412 SER B CA 1
ATOM 10708 C C . SER B 1 412 ? 2.764 4.457 44.188 1 86.06 412 SER B C 1
ATOM 10710 O O . SER B 1 412 ? 2.33 5.512 43.719 1 86.06 412 SER B O 1
ATOM 10712 N N . ASN B 1 413 ? 2.424 3.244 43.812 1 87.88 413 ASN B N 1
ATOM 10713 C CA . ASN B 1 413 ? 1.42 3.041 42.781 1 87.88 413 ASN B CA 1
ATOM 10714 C C . ASN B 1 413 ? 0.098 3.715 43.125 1 87.88 413 ASN B C 1
ATOM 10716 O O . ASN B 1 413 ? -0.331 3.676 44.281 1 87.88 413 ASN B O 1
ATOM 10720 N N . GLU B 1 414 ? -0.538 4.441 42.219 1 86.31 414 GLU B N 1
ATOM 10721 C CA . GLU B 1 414 ? -1.854 5.07 42.312 1 86.31 414 GLU B CA 1
ATOM 10722 C C . GLU B 1 414 ? -1.792 6.402 43.031 1 86.31 414 GLU B C 1
ATOM 10724 O O . GLU B 1 414 ? -2.824 6.941 43.438 1 86.31 414 GLU B O 1
ATOM 10729 N N . ALA B 1 415 ? -0.567 6.848 43.25 1 87.88 415 ALA B N 1
ATOM 10730 C CA . ALA B 1 415 ? -0.424 8.164 43.875 1 87.88 415 ALA B CA 1
ATOM 10731 C C . ALA B 1 415 ? -0.903 9.266 42.938 1 87.88 415 ALA B C 1
ATOM 10733 O O . ALA B 1 415 ? -0.742 9.172 41.719 1 87.88 415 ALA B O 1
ATOM 10734 N N . TYR B 1 416 ? -1.568 10.266 43.5 1 89.5 416 TYR B N 1
ATOM 10735 C CA . TYR B 1 416 ? -1.956 11.445 42.719 1 89.5 416 TYR B CA 1
ATOM 10736 C C . TYR B 1 416 ? -0.877 12.523 42.812 1 89.5 416 TYR B C 1
ATOM 10738 O O . TYR B 1 416 ? -0.38 12.844 43.875 1 89.5 416 TYR B O 1
ATOM 10746 N N . ILE B 1 417 ? -0.522 12.977 41.625 1 91.12 417 ILE B N 1
ATOM 10747 C CA . ILE B 1 417 ? 0.548 13.969 41.625 1 91.12 417 ILE B CA 1
ATOM 10748 C C . ILE B 1 417 ? 0.196 15.086 40.625 1 91.12 417 ILE B C 1
ATOM 10750 O O . ILE B 1 417 ? -0.705 14.93 39.812 1 91.12 417 ILE B O 1
ATOM 10754 N N . LYS B 1 418 ? 0.89 16.25 40.75 1 90.81 418 LYS B N 1
ATOM 10755 C CA . LYS B 1 418 ? 0.929 17.328 39.781 1 90.81 418 LYS B CA 1
ATOM 10756 C C . LYS B 1 418 ? 2.344 17.531 39.25 1 90.81 418 LYS B C 1
ATOM 10758 O O . LYS B 1 418 ? 3.32 17.375 39.969 1 90.81 418 LYS B O 1
ATOM 10763 N N . LEU B 1 419 ? 2.441 17.75 38.031 1 93.5 419 LEU B N 1
ATOM 10764 C CA . LEU B 1 419 ? 3.736 18.016 37.406 1 93.5 419 LEU B CA 1
ATOM 10765 C C . LEU B 1 419 ? 3.848 19.469 36.969 1 93.5 419 LEU B C 1
ATOM 10767 O O . LEU B 1 419 ? 3.105 19.922 36.094 1 93.5 419 LEU B O 1
ATOM 10771 N N . LYS B 1 420 ? 4.723 20.156 37.531 1 91.19 420 LYS B N 1
ATOM 10772 C CA . LYS B 1 420 ? 4.957 21.562 37.219 1 91.19 420 LYS B CA 1
ATOM 10773 C C . LYS B 1 420 ? 6.215 21.75 36.375 1 91.19 420 LYS B C 1
ATOM 10775 O O . LYS B 1 420 ? 7.293 21.281 36.75 1 91.19 420 LYS B O 1
ATOM 10780 N N . HIS B 1 421 ? 6.031 22.375 35.312 1 93.25 421 HIS B N 1
ATOM 10781 C CA . HIS B 1 421 ? 7.176 22.656 34.469 1 93.25 421 HIS B CA 1
ATOM 10782 C C . HIS B 1 421 ? 8.141 23.625 35.156 1 93.25 421 HIS B C 1
ATOM 10784 O O . HIS B 1 421 ? 7.73 24.703 35.594 1 93.25 421 HIS B O 1
ATOM 10790 N N . LEU B 1 422 ? 9.305 23.312 35.125 1 88.69 422 LEU B N 1
ATOM 10791 C CA . LEU B 1 422 ? 10.289 24.047 35.906 1 88.69 422 LEU B CA 1
ATOM 10792 C C . LEU B 1 422 ? 10.492 25.453 35.344 1 88.69 422 LEU B C 1
ATOM 10794 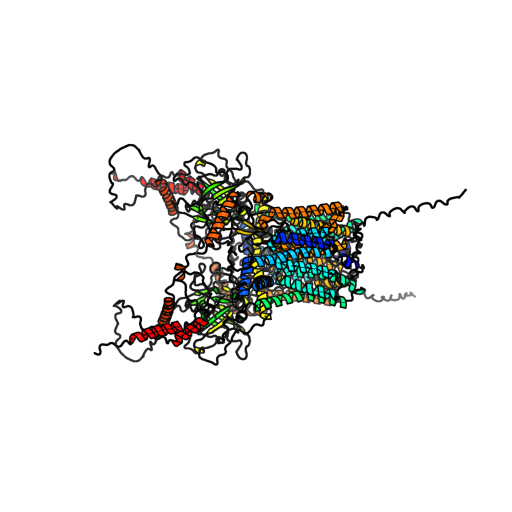O O . LEU B 1 422 ? 10.5 26.422 36.094 1 88.69 422 LEU B O 1
ATOM 10798 N N . GLN B 1 423 ? 10.648 25.625 34.062 1 87.19 423 GLN B N 1
ATOM 10799 C CA . GLN B 1 423 ? 11.023 26.891 33.469 1 87.19 423 GLN B CA 1
ATOM 10800 C C . GLN B 1 423 ? 9.836 27.844 33.406 1 87.19 423 GLN B C 1
ATOM 10802 O O . GLN B 1 423 ? 9.961 29.031 33.688 1 87.19 423 GLN B O 1
ATOM 10807 N N . SER B 1 424 ? 8.672 27.328 33.031 1 87.81 424 SER B N 1
ATOM 10808 C CA . SER B 1 424 ? 7.512 28.203 32.812 1 87.81 424 SER B CA 1
ATOM 10809 C C . SER B 1 424 ? 6.672 28.297 34.094 1 87.81 424 SER B C 1
ATOM 10811 O O . SER B 1 424 ? 5.891 29.234 34.25 1 87.81 424 SER B O 1
ATOM 10813 N N . GLY B 1 425 ? 6.734 27.359 34.969 1 86.62 425 GLY B N 1
ATOM 10814 C CA . GLY B 1 425 ? 5.965 27.344 36.188 1 86.62 425 GLY B CA 1
ATOM 10815 C C . GLY B 1 425 ? 4.539 26.859 36 1 86.62 425 GLY B C 1
ATOM 10816 O O . GLY B 1 425 ? 3.736 26.891 36.938 1 86.62 425 GLY B O 1
ATOM 10817 N N . ARG B 1 426 ? 4.273 26.469 34.875 1 91.44 426 ARG B N 1
ATOM 10818 C CA . ARG B 1 426 ? 2.926 26 34.594 1 91.44 426 ARG B CA 1
ATOM 10819 C C . ARG B 1 426 ? 2.818 24.484 34.812 1 91.44 426 ARG B C 1
ATOM 10821 O O . ARG B 1 426 ? 3.828 23.781 34.781 1 91.44 426 ARG B O 1
ATOM 10828 N N . ARG B 1 427 ? 1.563 24.062 34.969 1 92.81 427 ARG B N 1
ATOM 10829 C CA . ARG B 1 427 ? 1.354 22.656 35.312 1 92.81 427 ARG B CA 1
ATOM 10830 C C . ARG B 1 427 ? 0.815 21.891 34.125 1 92.81 427 ARG B C 1
ATOM 10832 O O . ARG B 1 427 ? 0.093 22.453 33.281 1 92.81 427 ARG B O 1
ATOM 10839 N N . LEU B 1 428 ? 1.175 20.578 34.094 1 94.81 428 LEU B N 1
ATOM 10840 C CA . LEU B 1 428 ? 0.661 19.672 33.062 1 94.81 428 LEU B CA 1
ATOM 10841 C C . LEU B 1 428 ? -0.851 19.516 33.188 1 94.81 428 LEU B C 1
ATOM 10843 O O . LEU B 1 428 ? -1.358 19.156 34.281 1 94.81 428 LEU B O 1
ATOM 10847 N N . HIS B 1 429 ? -1.496 19.781 32.062 1 92.12 429 HIS B N 1
ATOM 10848 C CA . HIS B 1 429 ? -2.938 20 32.094 1 92.12 429 HIS B CA 1
ATOM 10849 C C . HIS B 1 429 ? -3.604 19.344 30.875 1 92.12 429 HIS B C 1
ATOM 10851 O O . HIS B 1 429 ? -3.002 19.25 29.797 1 92.12 429 HIS B O 1
ATOM 10857 N N . THR B 1 430 ? -4.773 18.719 31.125 1 92.69 430 THR B N 1
ATOM 10858 C CA . THR B 1 430 ? -5.586 18.281 29.984 1 92.69 430 THR B CA 1
ATOM 10859 C C . THR B 1 430 ? -7.051 18.656 30.203 1 92.69 430 THR B C 1
ATOM 10861 O O . THR B 1 430 ? -7.465 18.969 31.312 1 92.69 430 THR B O 1
ATOM 10864 N N . HIS B 1 431 ? -7.789 18.828 29.109 1 86.56 431 HIS B N 1
ATOM 10865 C CA . HIS B 1 431 ? -9.188 19.219 29.109 1 86.56 431 HIS B CA 1
ATOM 10866 C C . HIS B 1 431 ? -9.914 18.703 27.875 1 86.56 431 HIS B C 1
ATOM 10868 O O . HIS B 1 431 ? -9.336 17.969 27.078 1 86.56 431 HIS B O 1
ATOM 10874 N N . ASP B 1 432 ? -11.094 19.062 27.844 1 80.69 432 ASP B N 1
ATOM 10875 C CA . ASP B 1 432 ? -11.945 18.5 26.797 1 80.69 432 ASP B CA 1
ATOM 10876 C C . ASP B 1 432 ? -11.773 19.266 25.484 1 80.69 432 ASP B C 1
ATOM 10878 O O . ASP B 1 432 ? -12.711 19.906 25 1 80.69 432 ASP B O 1
ATOM 10882 N N . GLN B 1 433 ? -10.602 19.234 25.031 1 84.5 433 GLN B N 1
ATOM 10883 C CA . GLN B 1 433 ? -10.258 19.797 23.719 1 84.5 433 GLN B CA 1
ATOM 10884 C C . GLN B 1 433 ? -9.531 18.766 22.859 1 84.5 433 GLN B C 1
ATOM 10886 O O . GLN B 1 433 ? -8.742 17.969 23.359 1 84.5 433 GLN B O 1
ATOM 10891 N N . ARG B 1 434 ? -9.844 18.844 21.625 1 83.06 434 ARG B N 1
ATOM 10892 C CA . ARG B 1 434 ? -9.195 17.938 20.688 1 83.06 434 ARG B CA 1
ATOM 10893 C C . ARG B 1 434 ? -7.707 18.25 20.562 1 83.06 434 ARG B C 1
ATOM 10895 O O . ARG B 1 434 ? -7.289 19.391 20.734 1 83.06 434 ARG B O 1
ATOM 10902 N N . ALA B 1 435 ? -6.996 17.188 20.25 1 85.5 435 ALA B N 1
ATOM 10903 C CA . ALA B 1 435 ? -5.562 17.359 20.031 1 85.5 435 ALA B CA 1
ATOM 10904 C C . ALA B 1 435 ? -5.293 18.266 18.828 1 85.5 435 ALA B C 1
ATOM 10906 O O . ALA B 1 435 ? -6.141 18.406 17.938 1 85.5 435 ALA B O 1
ATOM 10907 N N . PRO B 1 436 ? -4.23 18.891 18.875 1 77.94 436 PRO B N 1
ATOM 10908 C CA . PRO B 1 436 ? -3.959 19.891 17.844 1 77.94 436 PRO B CA 1
ATOM 10909 C C . PRO B 1 436 ? -3.857 19.297 16.453 1 77.94 436 PRO B C 1
ATOM 10911 O O . PRO B 1 436 ? -4.281 19.938 15.477 1 77.94 436 PRO B O 1
ATOM 10914 N N . VAL B 1 437 ? -3.174 18.203 16.328 1 77.62 437 VAL B N 1
ATOM 10915 C CA . VAL B 1 437 ? -2.949 17.641 15.008 1 77.62 437 VAL B CA 1
ATOM 10916 C C . VAL B 1 437 ? -3.836 16.406 14.805 1 77.62 437 VAL B C 1
ATOM 10918 O O . VAL B 1 437 ? -4.504 16.281 13.781 1 77.62 437 VAL B O 1
ATOM 10921 N N . THR B 1 438 ? -3.863 15.531 15.742 1 75.88 438 THR B N 1
ATOM 10922 C CA . THR B 1 438 ? -4.633 14.297 15.641 1 75.88 438 THR B CA 1
ATOM 10923 C C . THR B 1 438 ? -6.109 14.555 15.914 1 75.88 438 THR B C 1
ATOM 10925 O O . THR B 1 438 ? -6.469 15.094 16.969 1 75.88 438 THR B O 1
ATOM 10928 N N . ASP B 1 439 ? -6.902 14.188 14.875 1 66.62 439 ASP B N 1
ATOM 10929 C CA . ASP B 1 439 ? -8.336 14.43 15.016 1 66.62 439 ASP B CA 1
ATOM 10930 C C . ASP B 1 439 ? -9.078 13.141 15.352 1 66.62 439 ASP B C 1
ATOM 10932 O O . ASP B 1 439 ? -9.883 12.656 14.555 1 66.62 439 ASP B O 1
ATOM 10936 N N . ASN B 1 440 ? -8.719 12.531 16.453 1 66.81 440 ASN B N 1
ATOM 10937 C CA . ASN B 1 440 ? -9.43 11.359 16.953 1 66.81 440 ASN B CA 1
ATOM 10938 C C . ASN B 1 440 ? -10.242 11.688 18.203 1 66.81 440 ASN B C 1
ATOM 10940 O O . ASN B 1 440 ? -9.805 12.477 19.047 1 66.81 440 ASN B O 1
ATOM 10944 N N . ASP B 1 441 ? -11.312 11.039 18.328 1 64.56 441 ASP B N 1
ATOM 10945 C CA . ASP B 1 441 ? -12.234 11.336 19.422 1 64.56 441 ASP B CA 1
ATOM 10946 C C . ASP B 1 441 ? -11.672 10.859 20.766 1 64.56 441 ASP B C 1
ATOM 10948 O O . ASP B 1 441 ? -12.086 11.328 21.828 1 64.56 441 ASP B O 1
ATOM 10952 N N . TYR B 1 442 ? -10.727 10.047 20.703 1 72.88 442 TYR B N 1
ATOM 10953 C CA . TYR B 1 442 ? -10.266 9.492 21.969 1 72.88 442 TYR B CA 1
ATOM 10954 C C . TYR B 1 442 ? -9.008 10.195 22.453 1 72.88 442 TYR B C 1
ATOM 10956 O O . TYR B 1 442 ? -8.445 9.836 23.5 1 72.88 442 TYR B O 1
ATOM 10964 N N . GLN B 1 443 ? -8.562 11.172 21.719 1 85 443 GLN B N 1
ATOM 10965 C CA . GLN B 1 443 ? -7.359 11.898 22.109 1 85 443 GLN B CA 1
ATOM 10966 C C . GLN B 1 443 ? -7.676 13.352 22.438 1 85 443 GLN B C 1
ATOM 10968 O O . GLN B 1 443 ? -8.391 14.023 21.703 1 85 443 GLN B O 1
ATOM 10973 N N . TYR B 1 444 ? -7.094 13.773 23.578 1 88.75 444 TYR B N 1
ATOM 10974 C CA . TYR B 1 444 ? -7.32 15.125 24.078 1 88.75 444 TYR B CA 1
ATOM 10975 C C . TYR B 1 444 ? -6.027 15.93 24.094 1 88.75 444 TYR B C 1
ATOM 10977 O O . TYR B 1 444 ? -4.938 15.359 24.188 1 88.75 444 TYR B O 1
ATOM 10985 N N . GLU B 1 445 ? -6.219 17.234 24.031 1 92.19 445 GLU B N 1
ATOM 10986 C CA . GLU B 1 445 ? -5.082 18.156 24.078 1 92.19 445 GLU B CA 1
ATOM 10987 C C . GLU B 1 445 ? -4.43 18.172 25.453 1 92.19 445 GLU B C 1
ATOM 10989 O O . GLU B 1 445 ? -5.121 18.125 26.469 1 92.19 445 GLU B O 1
ATOM 10994 N N . VAL B 1 446 ? -3.113 18.125 25.484 1 95.12 446 VAL B N 1
ATOM 10995 C CA . VAL B 1 446 ? -2.338 18.281 26.703 1 95.12 446 VAL B CA 1
ATOM 10996 C C . VAL B 1 446 ? -1.58 19.609 26.656 1 95.12 446 VAL B C 1
ATOM 10998 O O . VAL B 1 446 ? -0.885 19.906 25.688 1 95.12 446 VAL B O 1
ATOM 11001 N N . THR B 1 447 ? -1.71 20.422 27.703 1 94.44 447 THR B N 1
ATOM 11002 C CA . THR B 1 447 ? -1.098 21.734 27.766 1 94.44 447 THR B CA 1
ATOM 11003 C C . THR B 1 447 ? -0.481 21.984 29.141 1 94.44 447 THR B C 1
ATOM 11005 O O . THR B 1 447 ? -0.637 21.172 30.047 1 94.44 447 THR B O 1
ATOM 11008 N N . ALA B 1 448 ? 0.349 22.953 29.156 1 93.38 448 ALA B N 1
ATOM 11009 C CA . ALA B 1 448 ? 0.779 23.516 30.438 1 93.38 448 ALA B CA 1
ATOM 11010 C C . ALA B 1 448 ? -0.043 24.75 30.797 1 93.38 448 ALA B C 1
ATOM 11012 O O . ALA B 1 448 ? -0.134 25.703 30.016 1 93.38 448 ALA B O 1
ATOM 11013 N N . TYR B 1 449 ? -0.603 24.625 31.906 1 91.19 449 TYR B N 1
ATOM 11014 C CA . TYR B 1 449 ? -1.554 25.672 32.281 1 91.19 449 TYR B CA 1
ATOM 11015 C C . TYR B 1 449 ? -1.272 26.203 33.688 1 91.19 449 TYR B C 1
ATOM 11017 O O . TYR B 1 449 ? -0.756 25.484 34.531 1 91.19 449 TYR B O 1
ATOM 11025 N N . GLY B 1 450 ? -1.658 27.484 33.812 1 83.25 450 GLY B N 1
ATOM 11026 C CA . GLY B 1 450 ? -1.539 28.109 35.094 1 83.25 450 GLY B CA 1
ATOM 11027 C C . GLY B 1 450 ? -0.594 29.297 35.125 1 83.25 450 GLY B C 1
ATOM 11028 O O . GLY B 1 450 ? -0.167 29.766 34.062 1 83.25 450 GLY B O 1
ATOM 11029 N N . ALA B 1 451 ? -0.56 29.953 36.156 1 72.56 451 ALA B N 1
ATOM 11030 C CA . ALA B 1 451 ? 0.315 31.094 36.406 1 72.56 451 ALA B CA 1
ATOM 11031 C C . ALA B 1 451 ? 0.898 31.047 37.812 1 72.56 451 ALA B C 1
ATOM 11033 O O . ALA B 1 451 ? 0.537 30.172 38.594 1 72.56 451 ALA B O 1
ATOM 11034 N N . ASP B 1 452 ? 1.817 31.875 37.969 1 62.84 452 ASP B N 1
ATOM 11035 C CA . ASP B 1 452 ? 2.387 31.969 39.312 1 62.84 452 ASP B CA 1
ATOM 11036 C C . ASP B 1 452 ? 1.308 32.281 40.344 1 62.84 452 ASP B C 1
ATOM 11038 O O . ASP B 1 452 ? 0.505 33.188 40.156 1 62.84 452 ASP B O 1
ATOM 11042 N N . GLY B 1 453 ? 1.154 31.531 41.312 1 60.16 453 GLY B N 1
ATOM 11043 C CA . GLY B 1 453 ? 0.153 31.75 42.344 1 60.16 453 GLY B CA 1
ATOM 11044 C C . GLY B 1 453 ? -1.139 31 42.094 1 60.16 453 GLY B C 1
ATOM 11045 O O . GLY B 1 453 ? -2.035 30.969 42.938 1 60.16 453 GLY B O 1
ATOM 11046 N N . TYR B 1 454 ? -1.231 30.469 41 1 68.38 454 TYR B N 1
ATOM 11047 C CA . TYR B 1 454 ? -2.418 29.688 40.656 1 68.38 454 TYR B CA 1
ATOM 11048 C C . TYR B 1 454 ? -2.357 28.281 41.219 1 68.38 454 TYR B C 1
ATOM 11050 O O . TYR B 1 454 ? -1.4 27.547 40.969 1 68.38 454 TYR B O 1
ATOM 11058 N N . PRO B 1 455 ? -3.191 28.016 42.25 1 64.38 455 PRO B N 1
ATOM 11059 C CA . PRO B 1 455 ? -3.096 26.719 42.938 1 64.38 455 PRO B CA 1
ATOM 11060 C C . PRO B 1 455 ? -3.418 25.547 42 1 64.38 455 PRO B C 1
ATOM 11062 O O . PRO B 1 455 ? -3.137 24.391 42.344 1 64.38 455 PRO B O 1
ATOM 11065 N N . GLY B 1 456 ? -3.736 25.75 40.844 1 67.31 456 GLY B N 1
ATOM 11066 C CA . GLY B 1 456 ? -4.062 24.656 39.938 1 67.31 456 GLY B CA 1
ATOM 11067 C C . GLY B 1 456 ? -5.508 24.219 40.062 1 67.31 456 GLY B C 1
ATOM 11068 O O . GLY B 1 456 ? -6.234 24.641 40.938 1 67.31 456 GLY B O 1
ATOM 11069 N N . ASP B 1 457 ? -6.004 23.469 39.031 1 76.62 457 ASP B N 1
ATOM 11070 C CA . ASP B 1 457 ? -7.348 22.891 39.031 1 76.62 457 ASP B CA 1
ATOM 11071 C C . ASP B 1 457 ? -7.305 21.375 38.906 1 76.62 457 ASP B C 1
ATOM 11073 O O . ASP B 1 457 ? -6.227 20.781 38.938 1 76.62 457 ASP B O 1
ATOM 11077 N N . LEU B 1 458 ? -8.414 20.75 39 1 80.31 458 LEU B N 1
ATOM 11078 C CA . LEU B 1 458 ? -8.531 19.297 38.969 1 80.31 458 LEU B CA 1
ATOM 11079 C C . LEU B 1 458 ? -8.008 18.734 37.656 1 80.31 458 LEU B C 1
ATOM 11081 O O . LEU B 1 458 ? -7.676 17.547 37.594 1 80.31 458 LEU B O 1
ATOM 11085 N N . ASN B 1 459 ? -7.891 19.578 36.719 1 88.56 459 ASN B N 1
ATOM 11086 C CA . ASN B 1 459 ? -7.418 19.125 35.406 1 88.56 459 ASN B CA 1
ATOM 11087 C C . ASN B 1 459 ? -5.898 19.016 35.375 1 88.56 459 ASN B C 1
ATOM 11089 O O . ASN B 1 459 ? -5.332 18.562 34.375 1 88.56 459 ASN B O 1
ATOM 11093 N N . ASP B 1 460 ? -5.246 19.344 36.5 1 90.5 460 ASP B N 1
ATOM 11094 C CA . ASP B 1 460 ? -3.791 19.25 36.625 1 90.5 460 ASP B CA 1
ATOM 11095 C C . ASP B 1 460 ? -3.367 17.953 37.312 1 90.5 460 ASP B C 1
ATOM 11097 O O . ASP B 1 460 ? -2.174 17.688 37.438 1 90.5 460 ASP B O 1
ATOM 11101 N N . LEU B 1 461 ? -4.332 17.219 37.719 1 89.75 461 LEU B N 1
ATOM 11102 C CA . LEU B 1 461 ? -4.039 16.031 38.5 1 89.75 461 LEU B CA 1
ATOM 11103 C C . LEU B 1 461 ? -3.75 14.836 37.594 1 89.75 461 LEU B C 1
ATOM 11105 O O . LEU B 1 461 ? -4.426 14.641 36.562 1 89.75 461 LEU B O 1
ATOM 11109 N N . TRP B 1 462 ? -2.768 14.062 37.969 1 93.94 462 TRP B N 1
ATOM 11110 C CA . TRP B 1 462 ? -2.414 12.82 37.281 1 93.94 462 TRP B CA 1
ATOM 11111 C C . TRP B 1 462 ? -2.201 11.688 38.281 1 93.94 462 TRP B C 1
ATOM 11113 O O . TRP B 1 462 ? -1.615 11.898 39.344 1 93.94 462 TRP B O 1
ATOM 11123 N N . GLN B 1 463 ? -2.715 10.617 37.969 1 91.56 463 GLN B N 1
ATOM 11124 C CA . GLN B 1 463 ? -2.535 9.43 38.781 1 91.56 463 GLN B CA 1
ATOM 11125 C C . GLN B 1 463 ? -1.408 8.555 38.25 1 91.56 463 GLN B C 1
ATOM 11127 O O . GLN B 1 463 ? -1.385 8.211 37.062 1 91.56 463 GLN B O 1
ATOM 11132 N N . LEU B 1 464 ? -0.539 8.211 39.156 1 92.31 464 LEU B N 1
ATOM 11133 C CA . LEU B 1 464 ? 0.608 7.379 38.812 1 92.31 464 LEU B CA 1
ATOM 11134 C C . LEU B 1 464 ? 0.23 5.902 38.812 1 92.31 464 LEU B C 1
ATOM 11136 O O . LEU B 1 464 ? -0.261 5.379 39.812 1 92.31 464 LEU B O 1
ATOM 11140 N N . GLU B 1 465 ? 0.395 5.285 37.625 1 89 465 GLU B N 1
ATOM 11141 C CA . GLU B 1 465 ? 0.188 3.846 37.5 1 89 465 GLU B CA 1
ATOM 11142 C C . GLU B 1 465 ? 1.479 3.133 37.094 1 89 465 GLU B C 1
ATOM 11144 O O . GLU B 1 465 ? 1.999 3.336 36 1 89 465 GLU B O 1
ATOM 11149 N N . ILE B 1 466 ? 1.931 2.283 37.938 1 88.19 466 ILE B N 1
ATOM 11150 C CA . ILE B 1 466 ? 3.162 1.548 37.688 1 88.19 466 ILE B CA 1
ATOM 11151 C C . ILE B 1 466 ? 2.848 0.278 36.906 1 88.19 466 ILE B C 1
ATOM 11153 O O . ILE B 1 466 ? 2.057 -0.556 37.344 1 88.19 466 ILE B O 1
ATOM 11157 N N . VAL B 1 467 ? 3.316 0.133 35.688 1 82.75 467 VAL B N 1
ATOM 11158 C CA . VAL B 1 467 ? 3.074 -0.995 34.781 1 82.75 467 VAL B CA 1
ATOM 11159 C C . VAL B 1 467 ? 4.082 -2.105 35.062 1 82.75 467 VAL B C 1
ATOM 11161 O O . VAL B 1 467 ? 3.709 -3.271 35.219 1 82.75 467 VAL B O 1
ATOM 11164 N N . SER B 1 468 ? 5.312 -1.914 34.906 1 76.12 468 SER B N 1
ATOM 11165 C CA . SER B 1 468 ? 6.367 -2.891 35.156 1 76.12 468 SER B CA 1
ATOM 11166 C C . SER B 1 468 ? 7.559 -2.258 35.875 1 76.12 468 SER B C 1
ATOM 11168 O O . SER B 1 468 ? 7.812 -1.061 35.719 1 76.12 468 SER B O 1
ATOM 11170 N N . THR B 1 469 ? 7.996 -3.002 36.812 1 65.06 469 THR B N 1
ATOM 11171 C CA . THR B 1 469 ? 9.211 -2.576 37.469 1 65.06 469 THR B CA 1
ATOM 11172 C C . THR B 1 469 ? 10.289 -3.652 37.375 1 65.06 469 THR B C 1
ATOM 11174 O O . THR B 1 469 ? 10.023 -4.832 37.625 1 65.06 469 THR B O 1
ATOM 11177 N N . GLU B 1 470 ? 11.344 -3.461 36.531 1 61.22 470 GLU B N 1
ATOM 11178 C CA . GLU B 1 470 ? 12.445 -4.418 36.531 1 61.22 470 GLU B CA 1
ATOM 11179 C C . GLU B 1 470 ? 12.984 -4.652 37.938 1 61.22 470 GLU B C 1
ATOM 11181 O O . GLU B 1 470 ? 13.25 -3.697 38.688 1 61.22 470 GLU B O 1
ATOM 11186 N N . PRO B 1 471 ? 12.898 -5.949 38.562 1 50.44 471 PRO B N 1
ATOM 11187 C CA . PRO B 1 471 ? 13.258 -6.199 39.969 1 50.44 471 PRO B CA 1
ATOM 11188 C C . PRO B 1 471 ? 14.727 -5.926 40.25 1 50.44 471 PRO B C 1
ATOM 11190 O O . PRO B 1 471 ? 15.609 -6.453 39.562 1 50.44 471 PRO B O 1
ATOM 11193 N N . ARG B 1 472 ? 15.266 -4.891 40.562 1 47.69 472 ARG B N 1
ATOM 11194 C CA . ARG B 1 472 ? 16.562 -4.93 41.219 1 47.69 472 ARG B CA 1
ATOM 11195 C C . ARG B 1 472 ? 16.422 -5.438 42.656 1 47.69 472 ARG B C 1
ATOM 11197 O O . ARG B 1 472 ? 15.336 -5.375 43.25 1 47.69 472 ARG B O 1
ATOM 11204 N N . GLU B 1 473 ? 17.469 -6.094 43.25 1 41.44 473 GLU B N 1
ATOM 11205 C CA . GLU B 1 473 ? 17.562 -6.629 44.625 1 41.44 473 GLU B CA 1
ATOM 11206 C C . GLU B 1 473 ? 17.016 -5.641 45.625 1 41.44 473 GLU B C 1
ATOM 11208 O O . GLU B 1 473 ? 17.391 -4.469 45.656 1 41.44 473 GLU B O 1
ATOM 11213 N N . GLY B 1 474 ? 15.906 -6.012 46.438 1 45.16 474 GLY B N 1
ATOM 11214 C CA . GLY B 1 474 ? 15.328 -5.469 47.656 1 45.16 474 GLY B CA 1
ATOM 11215 C C . GLY B 1 474 ? 14.141 -4.555 47.406 1 45.16 474 GLY B C 1
ATOM 11216 O O . GLY B 1 474 ? 13.438 -4.172 48.344 1 45.16 474 GLY B O 1
ATOM 11217 N N . SER B 1 475 ? 14.219 -3.635 46.438 1 48.84 475 SER B N 1
ATOM 11218 C CA . SER B 1 475 ? 13.211 -2.584 46.375 1 48.84 475 SER B CA 1
ATOM 11219 C C . SER B 1 475 ? 11.945 -3.066 45.688 1 48.84 475 SER B C 1
ATOM 11221 O O . SER B 1 475 ? 12.008 -3.904 44.781 1 48.84 475 SER B O 1
ATOM 11223 N N . SER B 1 476 ? 10.789 -2.881 46.312 1 49.75 476 SER B N 1
ATOM 11224 C CA . SER B 1 476 ? 9.414 -3.293 46 1 49.75 476 SER B CA 1
ATOM 11225 C C . SER B 1 476 ? 8.969 -2.793 44.656 1 49.75 476 SER B C 1
ATOM 11227 O O . SER B 1 476 ? 9.359 -1.706 44.219 1 49.75 476 SER B O 1
ATOM 11229 N N . GLN B 1 477 ? 8.477 -3.639 43.781 1 60.22 477 GLN B N 1
ATOM 11230 C CA . GLN B 1 477 ? 7.738 -3.418 42.531 1 60.22 477 GLN B CA 1
ATOM 11231 C C . GLN B 1 477 ? 6.668 -2.344 42.719 1 60.22 477 GLN B C 1
ATOM 11233 O O . GLN B 1 477 ? 5.996 -1.966 41.75 1 60.22 477 GLN B O 1
ATOM 11238 N N . LYS B 1 478 ? 6.742 -1.61 43.906 1 72.94 478 LYS B N 1
ATOM 11239 C CA . LYS B 1 478 ? 5.609 -0.75 44.25 1 72.94 478 LYS B CA 1
ATOM 11240 C C . LYS B 1 478 ? 6.02 0.72 44.25 1 72.94 478 LYS B C 1
ATOM 11242 O O . LYS B 1 478 ? 5.168 1.606 44.312 1 72.94 478 LYS B O 1
ATOM 11247 N N . GLU B 1 479 ? 7.328 0.971 44.156 1 85.06 479 GLU B N 1
ATOM 11248 C CA . GLU B 1 479 ? 7.758 2.363 44.25 1 85.06 479 GLU B CA 1
ATOM 11249 C C . GLU B 1 479 ? 8.188 2.906 42.906 1 85.06 479 GLU B C 1
ATOM 11251 O O . GLU B 1 479 ? 8.648 2.152 42.031 1 85.06 479 GLU B O 1
ATOM 11256 N N . TRP B 1 480 ? 7.965 4.219 42.75 1 90.94 480 TRP B N 1
ATOM 11257 C CA . TRP B 1 480 ? 8.406 4.926 41.562 1 90.94 480 TRP B CA 1
ATOM 11258 C C . TRP B 1 480 ? 9.914 5.156 41.594 1 90.94 480 TRP B C 1
ATOM 11260 O O . TRP B 1 480 ? 10.422 5.863 42.438 1 90.94 480 TRP B O 1
ATOM 11270 N N . ARG B 1 481 ? 10.578 4.473 40.688 1 90.25 481 ARG B N 1
ATOM 11271 C CA . ARG B 1 481 ? 12.039 4.547 40.625 1 90.25 481 ARG B CA 1
ATOM 11272 C C . ARG B 1 481 ? 12.5 5.023 39.25 1 90.25 481 ARG B C 1
ATOM 11274 O O . ARG B 1 481 ? 11.906 4.664 38.25 1 90.25 481 ARG B O 1
ATOM 11281 N N . ALA B 1 482 ? 13.562 5.723 39.312 1 90.44 482 ALA B N 1
ATOM 11282 C CA . ALA B 1 482 ? 14.141 6.215 38.062 1 90.44 482 ALA B CA 1
ATOM 11283 C C . ALA B 1 482 ? 14.703 5.07 37.219 1 90.44 482 ALA B C 1
ATOM 11285 O O . ALA B 1 482 ? 15.336 4.156 37.75 1 90.44 482 ALA B O 1
ATOM 11286 N N . LEU B 1 483 ? 14.477 5.062 35.938 1 89.31 483 LEU B N 1
ATOM 11287 C CA . LEU B 1 483 ? 14.984 4.164 34.906 1 89.31 483 LEU B CA 1
ATOM 11288 C C . LEU B 1 483 ? 14.375 2.775 35.031 1 89.31 483 LEU B C 1
ATOM 11290 O O . LEU B 1 483 ? 14.164 2.084 34.031 1 89.31 483 LEU B O 1
ATOM 11294 N N . ASP B 1 484 ? 14.031 2.361 36.156 1 87.88 484 ASP B N 1
ATOM 11295 C CA . ASP B 1 484 ? 13.641 0.975 36.406 1 87.88 484 ASP B CA 1
ATOM 11296 C C . ASP B 1 484 ? 12.125 0.809 36.344 1 87.88 484 ASP B C 1
ATOM 11298 O O . ASP B 1 484 ? 11.625 -0.308 36.188 1 87.88 484 ASP B O 1
ATOM 11302 N N . THR B 1 485 ? 11.438 1.853 36.562 1 89.88 485 THR B N 1
ATOM 11303 C CA . THR B 1 485 ? 9.984 1.743 36.594 1 89.88 485 THR B CA 1
ATOM 11304 C C . THR B 1 485 ? 9.359 2.352 35.344 1 89.88 485 THR B C 1
ATOM 11306 O O . THR B 1 485 ? 9.703 3.471 34.938 1 89.88 485 THR B O 1
ATOM 11309 N N . ILE B 1 486 ? 8.547 1.559 34.688 1 90.75 486 ILE B N 1
ATOM 11310 C CA . ILE B 1 486 ? 7.699 2.064 33.625 1 90.75 486 ILE B CA 1
ATOM 11311 C C . ILE B 1 486 ? 6.328 2.439 34.156 1 90.75 486 ILE B C 1
ATOM 11313 O O . ILE B 1 486 ? 5.695 1.645 34.875 1 90.75 486 ILE B O 1
ATOM 11317 N N . VAL B 1 487 ? 5.945 3.648 33.844 1 92 487 VAL B N 1
ATOM 11318 C CA . VAL B 1 487 ? 4.715 4.133 34.469 1 92 487 VAL B CA 1
ATOM 11319 C C . VAL B 1 487 ? 3.773 4.668 33.375 1 92 487 VAL B C 1
ATOM 11321 O O . VAL B 1 487 ? 4.191 4.914 32.25 1 92 487 VAL B O 1
ATOM 11324 N N . ARG B 1 488 ? 2.482 4.785 33.75 1 92.88 488 ARG B N 1
ATOM 11325 C CA . ARG B 1 488 ? 1.452 5.504 33 1 92.88 488 ARG B CA 1
ATOM 11326 C C . ARG B 1 488 ? 0.826 6.602 33.875 1 92.88 488 ARG B C 1
ATOM 11328 O O . ARG B 1 488 ? 0.643 6.43 35.062 1 92.88 488 ARG B O 1
ATOM 11335 N N . LEU B 1 489 ? 0.63 7.684 33.312 1 94.38 489 LEU B N 1
ATOM 11336 C CA . LEU B 1 489 ? -0.03 8.789 34 1 94.38 489 LEU B CA 1
ATOM 11337 C C . LEU B 1 489 ? -1.479 8.922 33.531 1 94.38 489 LEU B C 1
ATOM 11339 O O . LEU B 1 489 ? -1.742 9.352 32.406 1 94.38 489 LEU B O 1
ATOM 11343 N N . LYS B 1 490 ? -2.324 8.609 34.438 1 91.06 490 LYS B N 1
ATOM 11344 C CA . LYS B 1 490 ? -3.756 8.617 34.156 1 91.06 490 LYS B CA 1
ATOM 11345 C C . LYS B 1 490 ? -4.418 9.891 34.656 1 91.06 490 LYS B C 1
ATOM 11347 O O . LYS B 1 490 ? -4.199 10.297 35.812 1 91.06 490 LYS B O 1
ATOM 11352 N N . HIS B 1 491 ? -5.129 10.461 33.812 1 90.06 491 HIS B N 1
ATOM 11353 C CA . HIS B 1 491 ? -5.961 11.578 34.25 1 90.06 491 HIS B CA 1
ATOM 11354 C C . HIS B 1 491 ? -7.25 11.078 34.906 1 90.06 491 HIS B C 1
ATOM 11356 O O . HIS B 1 491 ? -8.055 10.406 34.25 1 90.06 491 HIS B O 1
ATOM 11362 N N . PRO B 1 492 ? -7.484 11.398 36.094 1 82.12 492 PRO B N 1
ATOM 11363 C CA . PRO B 1 492 ? -8.586 10.789 36.812 1 82.12 492 PRO B CA 1
ATOM 11364 C C . PRO B 1 492 ? -9.961 11.227 36.312 1 82.12 492 PRO B C 1
ATOM 11366 O O . PRO B 1 492 ? -10.922 10.461 36.375 1 82.12 492 PRO B O 1
ATOM 11369 N N . LEU B 1 493 ? -10.117 12.414 35.844 1 77.94 493 LEU B N 1
ATOM 11370 C CA . LEU B 1 493 ? -11.414 12.922 35.438 1 77.94 493 LEU B CA 1
ATOM 11371 C C . LEU B 1 493 ? -11.766 12.422 34.031 1 77.94 493 LEU B C 1
ATOM 11373 O O . LEU B 1 493 ? -12.852 11.875 33.812 1 77.94 493 LEU B O 1
ATOM 11377 N N . LYS B 1 494 ? -10.781 12.594 33.156 1 79.19 494 LYS B N 1
ATOM 11378 C CA . LYS B 1 494 ? -11.031 12.227 31.781 1 79.19 494 LYS B CA 1
ATOM 11379 C C . LYS B 1 494 ? -10.719 10.758 31.531 1 79.19 494 LYS B C 1
ATOM 11381 O O . LYS B 1 494 ? -11.086 10.211 30.484 1 79.19 494 LYS B O 1
ATOM 11386 N N . LYS B 1 495 ? -10.109 10.117 32.469 1 79.69 495 LYS B N 1
ATOM 11387 C CA . LYS B 1 495 ? -9.734 8.711 32.375 1 79.69 495 LYS B CA 1
ATOM 11388 C C . LYS B 1 495 ? -8.898 8.438 31.141 1 79.69 495 LYS B C 1
ATOM 11390 O O . LYS B 1 495 ? -9.117 7.441 30.453 1 79.69 495 LYS B O 1
ATOM 11395 N N . CYS B 1 496 ? -8.125 9.352 30.797 1 87.38 496 CYS B N 1
ATOM 11396 C CA . CYS B 1 496 ? -7.195 9.203 29.688 1 87.38 496 CYS B CA 1
ATOM 11397 C C . CYS B 1 496 ? -5.754 9.141 30.172 1 87.38 496 CYS B C 1
ATOM 11399 O O . CYS B 1 496 ? -5.473 9.453 31.328 1 87.38 496 CYS B O 1
ATOM 11401 N N . TYR B 1 497 ? -4.914 8.609 29.359 1 91.62 497 TYR B N 1
ATOM 11402 C CA . TYR B 1 497 ? -3.504 8.453 29.703 1 91.62 497 TYR B CA 1
ATOM 11403 C C . TYR B 1 497 ? -2.637 9.391 28.859 1 91.62 497 TYR B C 1
ATOM 11405 O O . TYR B 1 497 ? -2.955 9.68 27.703 1 91.62 497 TYR B O 1
ATOM 11413 N N . LEU B 1 498 ? -1.585 9.891 29.531 1 94.06 498 LEU B N 1
ATOM 11414 C CA . LEU B 1 498 ? -0.588 10.641 28.781 1 94.06 498 LEU B CA 1
ATOM 11415 C C . LEU B 1 498 ? -0.007 9.797 27.656 1 94.06 498 LEU B C 1
ATOM 11417 O O . LEU B 1 498 ? 0.545 8.719 27.906 1 94.06 498 LEU B O 1
ATOM 11421 N N . PHE B 1 499 ? -0.105 10.328 26.484 1 91.38 499 PHE B N 1
ATOM 11422 C CA . PHE B 1 499 ? 0.041 9.531 25.281 1 91.38 499 PHE B CA 1
ATOM 11423 C C . PHE B 1 499 ? 0.907 10.25 24.25 1 91.38 499 PHE B C 1
ATOM 11425 O O . PHE B 1 499 ? 0.883 11.484 24.172 1 91.38 499 PHE B O 1
ATOM 11432 N N . SER B 1 500 ? 1.771 9.523 23.562 1 88.62 500 SER B N 1
ATOM 11433 C CA . SER B 1 500 ? 2.494 10.094 22.422 1 88.62 500 SER B CA 1
ATOM 11434 C C . SER B 1 500 ? 2.604 9.094 21.281 1 88.62 500 SER B C 1
ATOM 11436 O O . SER B 1 500 ? 2.387 7.895 21.469 1 88.62 500 SER B O 1
ATOM 11438 N N . HIS B 1 501 ? 2.742 9.602 20.062 1 82.62 501 HIS B N 1
ATOM 11439 C CA . HIS B 1 501 ? 2.922 8.82 18.844 1 82.62 501 HIS B CA 1
ATOM 11440 C C . HIS B 1 501 ? 3.771 9.578 17.828 1 82.62 501 HIS B C 1
ATOM 11442 O O . HIS B 1 501 ? 4.23 10.688 18.094 1 82.62 501 HIS B O 1
ATOM 11448 N N . LYS B 1 502 ? 4.062 8.953 16.719 1 77.62 502 LYS B N 1
ATOM 11449 C CA . LYS B 1 502 ? 5.008 9.516 15.758 1 77.62 502 LYS B CA 1
ATOM 11450 C C . LYS B 1 502 ? 4.352 10.609 14.922 1 77.62 502 LYS B C 1
ATOM 11452 O O . LYS B 1 502 ? 4.391 10.562 13.688 1 77.62 502 LYS B O 1
ATOM 11457 N N . VAL B 1 503 ? 3.561 11.508 15.523 1 79.19 503 VAL B N 1
ATOM 11458 C CA . VAL B 1 503 ? 2.939 12.648 14.852 1 79.19 503 VAL B CA 1
ATOM 11459 C C . VAL B 1 503 ? 3.619 13.938 15.297 1 79.19 503 VAL B C 1
ATOM 11461 O O . VAL B 1 503 ? 3.805 14.172 16.484 1 79.19 503 VAL B O 1
ATOM 11464 N N . LYS B 1 504 ? 4.082 14.648 14.227 1 77.56 504 LYS B N 1
ATOM 11465 C CA . LYS B 1 504 ? 4.789 15.883 14.523 1 77.56 504 LYS B CA 1
ATOM 11466 C C . LYS B 1 504 ? 3.881 17.094 14.336 1 77.56 504 LYS B C 1
ATOM 11468 O O . LYS B 1 504 ? 2.996 17.094 13.477 1 77.56 504 LYS B O 1
ATOM 11473 N N . LEU B 1 505 ? 4.172 18.047 15.102 1 76.88 505 LEU B N 1
ATOM 11474 C CA . LEU B 1 505 ? 3.506 19.328 14.914 1 76.88 505 LEU B CA 1
ATOM 11475 C C . LEU B 1 505 ? 4.074 20.062 13.703 1 76.88 505 LEU B C 1
ATOM 11477 O O . LEU B 1 505 ? 5.285 20.047 13.484 1 76.88 505 LEU B O 1
ATOM 11481 N N . PRO B 1 506 ? 3.381 20.531 12.703 1 60.25 506 PRO B N 1
ATOM 11482 C CA . PRO B 1 506 ? 3.824 21.094 11.422 1 60.25 506 PRO B CA 1
ATOM 11483 C C . PRO B 1 506 ? 4.836 22.219 11.594 1 60.25 506 PRO B C 1
ATOM 11485 O O . PRO B 1 506 ? 5.812 22.297 10.844 1 60.25 506 PRO B O 1
ATOM 11488 N N . ILE B 1 507 ? 4.66 23.219 12.453 1 49.81 507 ILE B N 1
ATOM 11489 C CA . ILE B 1 507 ? 5.512 24.406 12.484 1 49.81 507 ILE B CA 1
ATOM 11490 C C . ILE B 1 507 ? 6.746 24.125 13.344 1 49.81 507 ILE B C 1
ATOM 11492 O O . ILE B 1 507 ? 7.875 24.359 12.906 1 49.81 507 ILE B O 1
ATOM 11496 N N . ILE B 1 508 ? 6.582 23.484 14.359 1 57 508 ILE B N 1
ATOM 11497 C CA . ILE B 1 508 ? 7.664 23.344 15.328 1 57 508 ILE B CA 1
ATOM 11498 C C . ILE B 1 508 ? 8.422 22.047 15.086 1 57 508 ILE B C 1
ATOM 11500 O O . ILE B 1 508 ? 9.617 21.953 15.367 1 57 508 ILE B O 1
ATOM 11504 N N . GLY B 1 509 ? 7.855 21.031 14.414 1 70.5 509 GLY B N 1
ATOM 11505 C CA . GLY B 1 509 ? 8.477 19.75 14.094 1 70.5 509 GLY B CA 1
ATOM 11506 C C . GLY B 1 509 ? 8.594 18.828 15.297 1 70.5 509 GLY B C 1
ATOM 11507 O O . GLY B 1 509 ? 9.172 17.75 15.195 1 70.5 509 GLY B O 1
ATOM 11508 N N . GLN B 1 510 ? 8.156 19.281 16.516 1 83.94 510 GLN B N 1
ATOM 11509 C CA . GLN B 1 510 ? 8.203 18.438 17.703 1 83.94 510 GLN B CA 1
ATOM 11510 C C . GLN B 1 510 ? 7.031 17.453 17.719 1 83.94 510 GLN B C 1
ATOM 11512 O O . GLN B 1 510 ? 6.055 17.641 17 1 83.94 510 GLN B O 1
ATOM 11517 N N . GLN B 1 511 ? 7.219 16.484 18.516 1 90 511 GLN B N 1
ATOM 11518 C CA . GLN B 1 511 ? 6.23 15.406 18.547 1 90 511 GLN B CA 1
ATOM 11519 C C . GLN B 1 511 ? 5.008 15.797 19.359 1 90 511 GLN B C 1
ATOM 11521 O O . GLN B 1 511 ? 5.133 16.469 20.391 1 90 511 GLN B O 1
ATOM 11526 N N . GLU B 1 512 ? 3.85 15.336 18.938 1 90.5 512 GLU B N 1
ATOM 11527 C CA . GLU B 1 512 ? 2.59 15.648 19.609 1 90.5 512 GLU B CA 1
ATOM 11528 C C . GLU B 1 512 ? 2.412 14.805 20.875 1 90.5 512 GLU B C 1
ATOM 11530 O O . GLU B 1 512 ? 2.701 13.602 20.859 1 90.5 512 GLU B O 1
ATOM 11535 N N . ILE B 1 513 ? 2.051 15.422 21.984 1 93.88 513 ILE B N 1
ATOM 11536 C CA . ILE B 1 513 ? 1.661 14.758 23.219 1 93.88 513 ILE B CA 1
ATOM 11537 C C . ILE B 1 513 ? 0.165 14.945 23.453 1 93.88 513 ILE B C 1
ATOM 11539 O O . ILE B 1 513 ? -0.344 16.062 23.391 1 93.88 513 ILE B O 1
ATOM 11543 N N . THR B 1 514 ? -0.501 13.852 23.688 1 93.31 514 THR B N 1
ATOM 11544 C CA . THR B 1 514 ? -1.943 13.898 23.906 1 93.31 514 THR B CA 1
ATOM 11545 C C . THR B 1 514 ? -2.338 13.055 25.109 1 93.31 514 THR B C 1
ATOM 11547 O O . THR B 1 514 ? -1.481 12.453 25.766 1 93.31 514 THR B O 1
ATOM 11550 N N . CYS B 1 515 ? -3.559 13.188 25.5 1 92.56 515 CYS B N 1
ATOM 11551 C CA . CYS B 1 515 ? -4.172 12.305 26.484 1 92.56 515 CYS B CA 1
ATOM 11552 C C . CYS B 1 515 ? -5.188 11.375 25.828 1 92.56 515 CYS B C 1
ATOM 11554 O O . CYS B 1 515 ? -6.207 11.836 25.312 1 92.56 515 CYS B O 1
ATOM 11556 N N . ALA B 1 516 ? -4.93 10.117 25.859 1 86.62 516 ALA B N 1
ATOM 11557 C CA . ALA B 1 516 ? -5.766 9.18 25.109 1 86.62 516 ALA B CA 1
ATOM 11558 C C . ALA B 1 516 ? -6.508 8.234 26.047 1 86.62 516 ALA B C 1
ATOM 11560 O O . ALA B 1 516 ? -5.941 7.754 27.031 1 86.62 516 ALA B O 1
ATOM 11561 N N . ASN B 1 517 ? -7.812 8.055 25.844 1 75.88 517 ASN B N 1
ATOM 11562 C CA . ASN B 1 517 ? -8.586 7.121 26.656 1 75.88 517 ASN B CA 1
ATOM 11563 C C . ASN B 1 517 ? -8.68 5.75 25.984 1 75.88 517 ASN B C 1
ATOM 11565 O O . ASN B 1 517 ? -9.242 4.816 26.562 1 75.88 517 ASN B O 1
ATOM 11569 N N . ASN B 1 518 ? -8.258 5.766 24.797 1 63.5 518 ASN B N 1
ATOM 11570 C CA . ASN B 1 518 ? -8.195 4.516 24.047 1 63.5 518 ASN B CA 1
ATOM 11571 C C . ASN B 1 518 ? -6.914 4.418 23.234 1 63.5 518 ASN B C 1
ATOM 11573 O O . ASN B 1 518 ? -6.172 5.398 23.109 1 63.5 518 ASN B O 1
ATOM 11577 N N . GLY B 1 519 ? -6.453 3.328 22.906 1 59.25 519 GLY B N 1
ATOM 11578 C CA . GLY B 1 519 ? -5.273 3.135 22.078 1 59.25 519 GLY B CA 1
ATOM 11579 C C . GLY B 1 519 ? -4.328 2.078 22.625 1 59.25 519 GLY B C 1
ATOM 11580 O O . GLY B 1 519 ? -4.652 1.384 23.594 1 59.25 519 GLY B O 1
ATOM 11581 N N . ILE B 1 520 ? -3.215 1.952 21.906 1 58.53 520 ILE B N 1
ATOM 11582 C CA . ILE B 1 520 ? -2.18 0.986 22.25 1 58.53 520 ILE B CA 1
ATOM 11583 C C . ILE B 1 520 ? -1.52 1.396 23.578 1 58.53 520 ILE B C 1
ATOM 11585 O O . ILE B 1 520 ? -1.002 2.51 23.688 1 58.53 520 ILE B O 1
ATOM 11589 N N . ASP B 1 521 ? -1.484 0.594 24.453 1 68.25 521 ASP B N 1
ATOM 11590 C CA . ASP B 1 521 ? -1.017 0.873 25.812 1 68.25 521 ASP B CA 1
ATOM 11591 C C . ASP B 1 521 ? 0.441 1.326 25.812 1 68.25 521 ASP B C 1
ATOM 11593 O O . ASP B 1 521 ? 0.818 2.232 26.547 1 68.25 521 ASP B O 1
ATOM 11597 N N . VAL B 1 522 ? 1.13 0.775 24.859 1 78.19 522 VAL B N 1
ATOM 11598 C CA . VAL B 1 522 ? 2.566 1.033 24.891 1 78.19 522 VAL B CA 1
ATOM 11599 C C . VAL B 1 522 ? 2.834 2.502 24.578 1 78.19 522 VAL B C 1
ATOM 11601 O O . VAL B 1 522 ? 3.877 3.045 24.938 1 78.19 522 VAL B O 1
ATOM 11604 N N . ASN B 1 523 ? 1.919 3.148 23.984 1 86.69 523 ASN B N 1
ATOM 11605 C CA . ASN B 1 523 ? 2.086 4.555 23.641 1 86.69 523 ASN B CA 1
ATOM 11606 C C . ASN B 1 523 ? 1.817 5.461 24.828 1 86.69 523 ASN B C 1
ATOM 11608 O O . ASN B 1 523 ? 1.979 6.68 24.75 1 86.69 523 ASN B O 1
ATOM 11612 N N . SER B 1 524 ? 1.5 4.844 25.938 1 90.38 524 SER B N 1
ATOM 11613 C CA . SER B 1 524 ? 1.261 5.613 27.156 1 90.38 524 SER B CA 1
ATOM 11614 C C . SER B 1 524 ? 2.316 5.312 28.203 1 90.38 524 SER B C 1
ATOM 11616 O O . SER B 1 524 ? 2.162 5.691 29.375 1 90.38 524 SER B O 1
ATOM 11618 N N . TYR B 1 525 ? 3.391 4.652 27.828 1 90.94 525 TYR B N 1
ATOM 11619 C CA . TYR B 1 525 ? 4.426 4.27 28.781 1 90.94 525 TYR B CA 1
ATOM 11620 C C . TYR B 1 525 ? 5.512 5.336 28.875 1 90.94 525 TYR B C 1
ATOM 11622 O O . TYR B 1 525 ? 6 5.816 27.844 1 90.94 525 TYR B O 1
ATOM 11630 N N . TRP B 1 526 ? 5.863 5.684 30.062 1 93.69 526 TRP B N 1
ATOM 11631 C CA . TRP B 1 526 ? 6.902 6.668 30.359 1 93.69 526 TRP B CA 1
ATOM 11632 C C . TRP B 1 526 ? 7.844 6.156 31.438 1 93.69 526 TRP B C 1
ATOM 11634 O O . TRP B 1 526 ? 7.496 5.242 32.188 1 93.69 526 TRP B O 1
ATOM 11644 N N . TYR B 1 527 ? 9.047 6.648 31.562 1 92.94 527 TYR B N 1
ATOM 11645 C CA . TYR B 1 527 ? 9.961 6.387 32.656 1 92.94 527 TYR B CA 1
ATOM 11646 C C . TYR B 1 527 ? 10.789 7.625 33 1 92.94 527 TYR B C 1
ATOM 11648 O O . TYR B 1 527 ? 10.922 8.523 32.156 1 92.94 527 TYR B O 1
ATOM 11656 N N . VAL B 1 528 ? 11.266 7.688 34.188 1 93.94 528 VAL B N 1
ATOM 11657 C CA . VAL B 1 528 ? 12.078 8.805 34.656 1 93.94 528 VAL B CA 1
ATOM 11658 C C . VAL B 1 528 ? 13.547 8.547 34.312 1 93.94 528 VAL B C 1
ATOM 11660 O O . VAL B 1 528 ? 14.102 7.512 34.688 1 93.94 528 VAL B O 1
ATOM 11663 N N . GLU B 1 529 ? 14.125 9.414 33.594 1 91.31 529 GLU B N 1
ATOM 11664 C CA . GLU B 1 529 ? 15.531 9.25 33.25 1 91.31 529 GLU B CA 1
ATOM 11665 C C . GLU B 1 529 ? 16.438 9.969 34.25 1 91.31 529 GLU B C 1
ATOM 11667 O O . GLU B 1 529 ? 17.438 9.422 34.688 1 91.31 529 GLU B O 1
ATOM 11672 N N . THR B 1 530 ? 16.125 11.211 34.531 1 90.81 530 THR B N 1
ATOM 11673 C CA . THR B 1 530 ? 16.891 11.969 35.531 1 90.81 530 THR B CA 1
ATOM 11674 C C . THR B 1 530 ? 16.031 12.273 36.75 1 90.81 530 THR B C 1
ATOM 11676 O O . THR B 1 530 ? 14.812 12.469 36.625 1 90.81 530 THR B O 1
ATOM 11679 N N . ASN B 1 531 ? 16.703 12.258 37.844 1 91.56 531 ASN B N 1
ATOM 11680 C CA . ASN B 1 531 ? 16.047 12.508 39.125 1 91.56 531 ASN B CA 1
ATOM 11681 C C . ASN B 1 531 ? 16.984 13.219 40.094 1 91.56 531 ASN B C 1
ATOM 11683 O O . ASN B 1 531 ? 18.078 12.734 40.375 1 91.56 531 ASN B O 1
ATOM 11687 N N . TYR B 1 532 ? 16.453 14.352 40.562 1 88.75 532 TYR B N 1
ATOM 11688 C CA . TYR B 1 532 ? 17.203 15.125 41.531 1 88.75 532 TYR B CA 1
ATOM 11689 C C . TYR B 1 532 ? 16.281 15.562 42.688 1 88.75 532 TYR B C 1
ATOM 11691 O O . TYR B 1 532 ? 15.148 15.984 42.438 1 88.75 532 TYR B O 1
ATOM 11699 N N . HIS B 1 533 ? 16.719 15.352 43.812 1 88.38 533 HIS B N 1
ATOM 11700 C CA . HIS B 1 533 ? 16.047 15.828 45.031 1 88.38 533 HIS B CA 1
ATOM 11701 C C . HIS B 1 533 ? 17.031 16.531 45.969 1 88.38 533 HIS B C 1
ATOM 11703 O O . HIS B 1 533 ? 18.078 15.977 46.312 1 88.38 533 HIS B O 1
ATOM 11709 N N . PRO B 1 534 ? 16.672 17.672 46.406 1 81.81 534 PRO B N 1
ATOM 11710 C CA . PRO B 1 534 ? 17.594 18.438 47.25 1 81.81 534 PRO B CA 1
ATOM 11711 C C . PRO B 1 534 ? 17.953 17.719 48.562 1 81.81 534 PRO B C 1
ATOM 11713 O O . PRO B 1 534 ? 19.062 17.875 49.062 1 81.81 534 PRO B O 1
ATOM 11716 N N . GLN B 1 535 ? 17.094 17.031 49.094 1 82.25 535 GLN B N 1
ATOM 11717 C CA . GLN B 1 535 ? 17.344 16.328 50.344 1 82.25 535 GLN B CA 1
ATOM 11718 C C . GLN B 1 535 ? 18.312 15.156 50.156 1 82.25 535 GLN B C 1
ATOM 11720 O O . GLN B 1 535 ? 18.875 14.633 51.094 1 82.25 535 GLN B O 1
ATOM 11725 N N . HIS B 1 536 ? 18.422 14.789 48.969 1 80.94 536 HIS B N 1
ATOM 11726 C CA . HIS B 1 536 ? 19.234 13.617 48.688 1 80.94 536 HIS B CA 1
ATOM 11727 C C . HIS B 1 536 ? 20.625 14.023 48.219 1 80.94 536 HIS B C 1
ATOM 11729 O O . HIS B 1 536 ? 21.484 13.164 47.969 1 80.94 536 HIS B O 1
ATOM 11735 N N . ALA B 1 537 ? 20.938 15.156 48 1 68.94 537 ALA B N 1
ATOM 11736 C CA . ALA B 1 537 ? 22.203 15.625 47.469 1 68.94 537 ALA B CA 1
ATOM 11737 C C . ALA B 1 537 ? 23.375 15.156 48.312 1 68.94 537 ALA B C 1
ATOM 11739 O O . ALA B 1 537 ? 24.438 14.797 47.781 1 68.94 537 ALA B O 1
ATOM 11740 N N . ASN B 1 538 ? 23.25 15 49.75 1 65.88 538 ASN B N 1
ATOM 11741 C CA . ASN B 1 538 ? 24.406 14.695 50.594 1 65.88 538 ASN B CA 1
ATOM 11742 C C . ASN B 1 538 ? 24.219 13.391 51.344 1 65.88 538 ASN B C 1
ATOM 11744 O O . ASN B 1 538 ? 24.828 13.188 52.406 1 65.88 538 ASN B O 1
ATOM 11748 N N . VAL B 1 539 ? 23.328 12.633 50.781 1 71.94 539 VAL B N 1
ATOM 11749 C CA . VAL B 1 539 ? 23.125 11.367 51.469 1 71.94 539 VAL B CA 1
ATOM 11750 C C . VAL B 1 539 ? 23.781 10.227 50.688 1 71.94 539 VAL B C 1
ATOM 11752 O O . VAL B 1 539 ? 23.344 9.898 49.594 1 71.94 539 VAL B O 1
ATOM 11755 N N . PRO B 1 540 ? 24.953 9.781 51.094 1 69.69 540 PRO B N 1
ATOM 11756 C CA . PRO B 1 540 ? 25.719 8.789 50.312 1 69.69 540 PRO B CA 1
ATOM 11757 C C . PRO B 1 540 ? 25 7.453 50.188 1 69.69 540 PRO B C 1
ATOM 11759 O O . PRO B 1 540 ? 25.188 6.734 49.219 1 69.69 540 PRO B O 1
ATOM 11762 N N . ASP B 1 541 ? 24.125 7.035 51.125 1 73.75 541 ASP B N 1
ATOM 11763 C CA . ASP B 1 541 ? 23.656 5.656 51.156 1 73.75 541 ASP B CA 1
ATOM 11764 C C . ASP B 1 541 ? 22.375 5.492 50.344 1 73.75 541 ASP B C 1
ATOM 11766 O O . ASP B 1 541 ? 21.703 4.461 50.438 1 73.75 541 ASP B O 1
ATOM 11770 N N . LEU B 1 542 ? 22.141 6.395 49.406 1 81.81 542 LEU B N 1
ATOM 11771 C CA . LEU B 1 542 ? 20.906 6.227 48.625 1 81.81 542 LEU B CA 1
ATOM 11772 C C . LEU B 1 542 ? 21.172 5.379 47.375 1 81.81 542 LEU B C 1
ATOM 11774 O O . LEU B 1 542 ? 22.25 5.465 46.781 1 81.81 542 LEU B O 1
ATOM 11778 N N . PRO B 1 543 ? 20.234 4.445 47.094 1 84.62 543 PRO B N 1
ATOM 11779 C CA . PRO B 1 543 ? 20.406 3.645 45.875 1 84.62 543 PRO B CA 1
ATOM 11780 C C . PRO B 1 543 ? 20.484 4.5 44.594 1 84.62 543 PRO B C 1
ATOM 11782 O O . PRO B 1 543 ? 19.656 5.402 44.406 1 84.62 543 PRO B O 1
ATOM 11785 N N . ARG B 1 544 ? 21.5 4.277 43.875 1 87.12 544 ARG B N 1
ATOM 11786 C CA . ARG B 1 544 ? 21.703 4.988 42.594 1 87.12 544 ARG B CA 1
ATOM 11787 C C . ARG B 1 544 ? 21.672 4.023 41.438 1 87.12 544 ARG B C 1
ATOM 11789 O O . ARG B 1 544 ? 22.047 2.857 41.562 1 87.12 544 ARG B O 1
ATOM 11796 N N . VAL B 1 545 ? 21.141 4.508 40.344 1 87.5 545 VAL B N 1
ATOM 11797 C CA . VAL B 1 545 ? 21 3.674 39.156 1 87.5 545 VAL B CA 1
ATOM 11798 C C . VAL B 1 545 ? 21.516 4.422 37.938 1 87.5 545 VAL B C 1
ATOM 11800 O O . VAL B 1 545 ? 21.547 5.656 37.906 1 87.5 545 VAL B O 1
ATOM 11803 N N . LYS B 1 546 ? 22.062 3.691 37 1 88.12 546 LYS B N 1
ATOM 11804 C CA . LYS B 1 546 ? 22.469 4.203 35.688 1 88.12 546 LYS B CA 1
ATOM 11805 C C . LYS B 1 546 ? 22.016 3.262 34.562 1 88.12 546 LYS B C 1
ATOM 11807 O O . LYS B 1 546 ? 21.547 2.158 34.844 1 88.12 546 LYS B O 1
ATOM 11812 N N . TYR B 1 547 ? 22.109 3.75 33.375 1 89.06 547 TYR B N 1
ATOM 11813 C CA . TYR B 1 547 ? 21.75 2.885 32.25 1 89.06 547 TYR B CA 1
ATOM 11814 C C . TYR B 1 547 ? 22.656 1.661 32.188 1 89.06 547 TYR B C 1
ATOM 11816 O O . TYR B 1 547 ? 23.875 1.77 32.375 1 89.06 547 TYR B O 1
ATOM 11824 N N . GLY B 1 548 ? 22.078 0.545 32.031 1 84.5 548 GLY B N 1
ATOM 11825 C CA . GLY B 1 548 ? 22.875 -0.644 31.766 1 84.5 548 GLY B CA 1
ATOM 11826 C C . GLY B 1 548 ? 23.531 -0.639 30.391 1 84.5 548 GLY B C 1
ATOM 11827 O O . GLY B 1 548 ? 23.094 0.081 29.5 1 84.5 548 GLY B O 1
ATOM 11828 N N . VAL B 1 549 ? 24.562 -1.389 30.344 1 84 549 VAL B N 1
ATOM 11829 C CA . VAL B 1 549 ? 25.266 -1.483 29.062 1 84 549 VAL B CA 1
ATOM 11830 C C . VAL B 1 549 ? 24.547 -2.461 28.141 1 84 549 VAL B C 1
ATOM 11832 O O . VAL B 1 549 ? 24.266 -3.6 28.531 1 84 549 VAL B O 1
ATOM 11835 N N . LEU B 1 550 ? 24.172 -1.98 26.953 1 89.06 550 LEU B N 1
ATOM 11836 C CA . LEU B 1 550 ? 23.562 -2.838 25.953 1 89.06 550 LEU B CA 1
ATOM 11837 C C . LEU B 1 550 ? 24.609 -3.652 25.203 1 89.06 550 LEU B C 1
ATOM 11839 O O . LEU B 1 550 ? 25.656 -3.123 24.844 1 89.06 550 LEU B O 1
ATOM 11843 N N . SER B 1 551 ? 24.344 -4.922 25.047 1 91.75 551 SER B N 1
ATOM 11844 C CA . SER B 1 551 ? 25.234 -5.75 24.25 1 91.75 551 SER B CA 1
ATOM 11845 C C . SER B 1 551 ? 25.281 -5.281 22.797 1 91.75 551 SER B C 1
ATOM 11847 O O . SER B 1 551 ? 24.391 -4.566 22.344 1 91.75 551 SER B O 1
ATOM 11849 N N . LEU B 1 552 ? 26.344 -5.676 22.156 1 92.12 552 LEU B N 1
ATOM 11850 C CA . LEU B 1 552 ? 26.484 -5.309 20.75 1 92.12 552 LEU B CA 1
ATOM 11851 C C . LEU B 1 552 ? 25.328 -5.867 19.922 1 92.12 552 LEU B C 1
ATOM 11853 O O . LEU B 1 552 ? 24.797 -5.18 19.047 1 92.12 552 LEU B O 1
ATOM 11857 N N . MET B 1 553 ? 24.938 -7.035 20.219 1 93.38 553 MET B N 1
ATOM 11858 C CA . MET B 1 553 ? 23.844 -7.656 19.469 1 93.38 553 MET B CA 1
ATOM 11859 C C . MET B 1 553 ? 22.516 -6.949 19.734 1 93.38 553 MET B C 1
ATOM 11861 O O . MET B 1 553 ? 21.688 -6.801 18.828 1 93.38 553 MET B O 1
ATOM 11865 N N . ASP B 1 554 ? 22.375 -6.508 20.859 1 94.12 554 ASP B N 1
ATOM 11866 C CA . ASP B 1 554 ? 21.156 -5.77 21.172 1 94.12 554 ASP B CA 1
ATOM 11867 C C . ASP B 1 554 ? 21.125 -4.426 20.453 1 94.12 554 ASP B C 1
ATOM 11869 O O . ASP B 1 554 ? 20.062 -3.982 20.016 1 94.12 554 ASP B O 1
ATOM 11873 N N . ARG B 1 555 ? 22.281 -3.877 20.422 1 94.81 555 ARG B N 1
ATOM 11874 C CA . ARG B 1 555 ? 22.375 -2.617 19.688 1 94.81 555 ARG B CA 1
ATOM 11875 C C . ARG B 1 555 ? 22.109 -2.83 18.203 1 94.81 555 ARG B C 1
ATOM 11877 O O . ARG B 1 555 ? 21.422 -2.025 17.562 1 94.81 555 ARG B O 1
ATOM 11884 N N . VAL B 1 556 ? 22.609 -3.914 17.719 1 95.94 556 VAL B N 1
ATOM 11885 C CA . VAL B 1 556 ? 22.406 -4.25 16.312 1 95.94 556 VAL B CA 1
ATOM 11886 C C . VAL B 1 556 ? 20.922 -4.469 16.047 1 95.94 556 VAL B C 1
ATOM 11888 O O . VAL B 1 556 ? 20.375 -3.957 15.062 1 95.94 556 VAL B O 1
ATOM 11891 N N . ASN B 1 557 ? 20.266 -5.152 16.891 1 94 557 ASN B N 1
ATOM 11892 C CA . ASN B 1 557 ? 18.844 -5.426 16.719 1 94 557 ASN B CA 1
ATOM 11893 C C . ASN B 1 557 ? 18 -4.152 16.797 1 94 557 ASN B C 1
ATOM 11895 O O . ASN B 1 557 ? 17.078 -3.955 16.016 1 94 557 ASN B O 1
ATOM 11899 N N . GLU B 1 558 ? 18.312 -3.311 17.75 1 93 558 GLU B N 1
ATOM 11900 C CA . GLU B 1 558 ? 17.594 -2.047 17.875 1 93 558 GLU B CA 1
ATOM 11901 C C . GLU B 1 558 ? 17.781 -1.177 16.625 1 93 558 GLU B C 1
ATOM 11903 O O . GLU B 1 558 ? 16.844 -0.546 16.156 1 93 558 GLU B O 1
ATOM 11908 N N . TYR B 1 559 ? 19.031 -1.165 16.219 1 95 559 TYR B N 1
ATOM 11909 C CA . TYR B 1 559 ? 19.312 -0.381 15.023 1 95 559 TYR B CA 1
ATOM 11910 C C . TYR B 1 559 ? 18.562 -0.916 13.812 1 95 559 TYR B C 1
ATOM 11912 O O . TYR B 1 559 ? 18.031 -0.141 13.016 1 95 559 TYR B O 1
ATOM 11920 N N . ARG B 1 560 ? 18.547 -2.139 13.68 1 93 560 ARG B N 1
ATOM 11921 C CA . ARG B 1 560 ? 17.844 -2.762 12.562 1 93 560 ARG B CA 1
ATOM 11922 C C . ARG B 1 560 ? 16.359 -2.438 12.602 1 93 560 ARG B C 1
ATOM 11924 O O . ARG B 1 560 ? 15.742 -2.197 11.562 1 93 560 ARG B O 1
ATOM 11931 N N . ASP B 1 561 ? 15.781 -2.451 13.719 1 89.5 561 ASP B N 1
ATOM 11932 C CA . ASP B 1 561 ? 14.383 -2.084 13.859 1 89.5 561 ASP B CA 1
ATOM 11933 C C . ASP B 1 561 ? 14.148 -0.625 13.469 1 89.5 561 ASP B C 1
ATOM 11935 O O . ASP B 1 561 ? 13.156 -0.3 12.82 1 89.5 561 ASP B O 1
ATOM 11939 N N . LEU B 1 562 ? 15.055 0.144 13.906 1 89.25 562 LEU B N 1
ATOM 11940 C CA . LEU B 1 562 ? 14.984 1.556 13.547 1 89.25 562 LEU B CA 1
ATOM 11941 C C . LEU B 1 562 ? 15.109 1.741 12.039 1 89.25 562 LEU B C 1
ATOM 11943 O O . LEU B 1 562 ? 14.367 2.521 11.438 1 89.25 562 LEU B O 1
ATOM 11947 N N . MET B 1 563 ? 16.016 1.053 11.477 1 91.75 563 MET B N 1
ATOM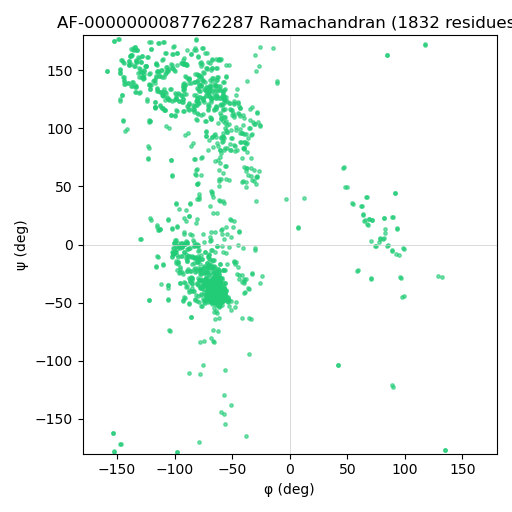 11948 C CA . MET B 1 563 ? 16.234 1.102 10.031 1 91.75 563 MET B CA 1
ATOM 11949 C C . MET B 1 563 ? 14.977 0.664 9.281 1 91.75 563 MET B C 1
ATOM 11951 O O . MET B 1 563 ? 14.562 1.323 8.336 1 91.75 563 MET B O 1
ATOM 11955 N N . ALA B 1 564 ? 14.352 -0.351 9.703 1 86.81 564 ALA B N 1
ATOM 11956 C CA . ALA B 1 564 ? 13.148 -0.888 9.07 1 86.81 564 ALA B CA 1
ATOM 11957 C C . ALA B 1 564 ? 11.984 0.09 9.188 1 86.81 564 ALA B C 1
ATOM 11959 O O . ALA B 1 564 ? 11.258 0.32 8.219 1 86.81 564 ALA B O 1
ATOM 11960 N N . SER B 1 565 ? 11.82 0.664 10.328 1 82.31 565 SER B N 1
ATOM 11961 C CA . SER B 1 565 ? 10.742 1.622 10.547 1 82.31 565 SER B CA 1
ATOM 11962 C C . SER B 1 565 ? 10.945 2.881 9.711 1 82.31 565 SER B C 1
ATOM 11964 O O . SER B 1 565 ? 9.977 3.459 9.203 1 82.31 565 SER B O 1
ATOM 11966 N N . THR B 1 566 ? 12.172 3.24 9.617 1 84.25 566 THR B N 1
ATOM 11967 C CA . THR B 1 566 ? 12.477 4.418 8.82 1 84.25 566 THR B CA 1
ATOM 11968 C C . THR B 1 566 ? 12.234 4.145 7.336 1 84.25 566 THR B C 1
ATOM 11970 O O . THR B 1 566 ? 11.695 4.992 6.621 1 84.25 566 THR B O 1
ATOM 11973 N N . PHE B 1 567 ? 12.617 3.035 6.949 1 82.69 567 PHE B N 1
ATOM 11974 C CA . PHE B 1 567 ? 12.391 2.637 5.562 1 82.69 567 PHE B CA 1
ATOM 11975 C C . PHE B 1 567 ? 10.906 2.652 5.227 1 82.69 567 PHE B C 1
ATOM 11977 O O . PHE B 1 567 ? 10.5 3.17 4.184 1 82.69 567 PHE B O 1
ATOM 11984 N N . GLU B 1 568 ? 10.117 2.184 6.074 1 75.62 568 GLU B N 1
ATOM 11985 C CA . GLU B 1 568 ? 8.672 2.131 5.871 1 75.62 568 GLU B CA 1
ATOM 11986 C C . GLU B 1 568 ? 8.07 3.531 5.84 1 75.62 568 GLU B C 1
ATOM 11988 O O . GLU B 1 568 ? 7.176 3.811 5.035 1 75.62 568 GLU B O 1
ATOM 11993 N N . HIS B 1 569 ? 8.555 4.32 6.684 1 72.69 569 HIS B N 1
ATOM 11994 C CA . HIS B 1 569 ? 8.047 5.688 6.758 1 72.69 569 HIS B CA 1
ATOM 11995 C C . HIS B 1 569 ? 8.375 6.465 5.488 1 72.69 569 HIS B C 1
ATOM 11997 O O . HIS B 1 569 ? 7.527 7.184 4.957 1 72.69 569 HIS B O 1
ATOM 12003 N N . LEU B 1 570 ? 9.578 6.258 5.02 1 73.44 570 LEU B N 1
ATOM 12004 C CA . LEU B 1 570 ? 10.008 6.965 3.814 1 73.44 570 LEU B CA 1
ATOM 12005 C C . LEU B 1 570 ? 9.234 6.461 2.596 1 73.44 570 LEU B C 1
ATOM 12007 O O . LEU B 1 570 ? 8.914 7.242 1.697 1 73.44 570 LEU B O 1
ATOM 12011 N N . GLU B 1 571 ? 9 5.262 2.594 1 70.56 571 GLU B N 1
ATOM 12012 C CA . GLU B 1 571 ? 8.25 4.68 1.486 1 70.56 571 GLU B CA 1
ATOM 12013 C C . GLU B 1 571 ? 6.812 5.191 1.464 1 70.56 571 GLU B C 1
ATOM 12015 O O . GLU B 1 571 ? 6.227 5.359 0.393 1 70.56 571 GLU B O 1
ATOM 12020 N N . LYS B 1 572 ? 6.285 5.52 2.572 1 64.62 572 LYS B N 1
ATOM 12021 C CA . LYS B 1 572 ? 4.922 6.027 2.676 1 64.62 572 LYS B CA 1
ATOM 12022 C C . LYS B 1 572 ? 4.859 7.512 2.318 1 64.62 572 LYS B C 1
ATOM 12024 O O . LYS B 1 572 ? 3.854 7.984 1.787 1 64.62 572 LYS B O 1
ATOM 12029 N N . GLU B 1 573 ? 5.902 8.156 2.674 1 57.62 573 GLU B N 1
ATOM 12030 C CA . GLU B 1 573 ? 5.922 9.594 2.443 1 57.62 573 GLU B CA 1
ATOM 12031 C C . GLU B 1 573 ? 6.234 9.914 0.984 1 57.62 573 GLU B C 1
ATOM 12033 O O . GLU B 1 573 ? 6 11.039 0.524 1 57.62 573 GLU B O 1
ATOM 12038 N N . LYS B 1 574 ? 6.734 8.914 0.094 1 57.38 574 LYS B N 1
ATOM 12039 C CA . LYS B 1 574 ? 7.062 9.18 -1.304 1 57.38 574 LYS B CA 1
ATOM 12040 C C . LYS B 1 574 ? 5.852 9.703 -2.066 1 57.38 574 LYS B C 1
ATOM 12042 O O . LYS B 1 574 ? 5.629 9.336 -3.221 1 57.38 574 LYS B O 1
ATOM 12047 N N . SER B 1 575 ? 4.777 10.039 -1.53 1 50.03 575 SER B N 1
ATOM 12048 C CA . SER B 1 575 ? 3.57 10.469 -2.225 1 50.03 575 SER B CA 1
ATOM 12049 C C . SER B 1 575 ? 3.91 11.281 -3.471 1 50.03 575 SER B C 1
ATOM 12051 O O . SER B 1 575 ? 3.396 11.008 -4.555 1 50.03 575 SER B O 1
ATOM 12053 N N . ASN B 1 576 ? 3.936 12.656 -3.305 1 45.19 576 ASN B N 1
ATOM 12054 C CA . ASN B 1 576 ? 3.457 13.625 -4.281 1 45.19 576 ASN B CA 1
ATOM 12055 C C . ASN B 1 576 ? 4.457 13.82 -5.418 1 45.19 576 ASN B C 1
ATOM 12057 O O . ASN B 1 576 ? 4.16 14.5 -6.402 1 45.19 576 ASN B O 1
ATOM 12061 N N . THR B 1 577 ? 5.734 13.469 -5.176 1 47.78 577 THR B N 1
ATOM 12062 C CA . THR B 1 577 ? 6.555 13.961 -6.277 1 47.78 577 THR B CA 1
ATOM 12063 C C . THR B 1 577 ? 6.641 12.922 -7.395 1 47.78 577 THR B C 1
ATOM 12065 O O . THR B 1 577 ? 6.535 11.719 -7.145 1 47.78 577 THR B O 1
ATOM 12068 N N . TYR B 1 578 ? 7.133 13.227 -8.625 1 48.84 578 TYR B N 1
ATOM 12069 C CA . TYR B 1 578 ? 7.473 12.711 -9.945 1 48.84 578 TYR B CA 1
ATOM 12070 C C . TYR B 1 578 ? 7.246 11.203 -10.023 1 48.84 578 TYR B C 1
ATOM 12072 O O . TYR B 1 578 ? 8.188 10.438 -10.266 1 48.84 578 TYR B O 1
ATOM 12080 N N . THR B 1 579 ? 6.09 10.75 -9.359 1 58.84 579 THR B N 1
ATOM 12081 C CA . THR B 1 579 ? 6.027 9.305 -9.148 1 58.84 579 THR B CA 1
ATOM 12082 C C . THR B 1 579 ? 5.16 8.641 -10.211 1 58.84 579 THR B C 1
ATOM 12084 O O . THR B 1 579 ? 4.359 9.305 -10.875 1 58.84 579 THR B O 1
ATOM 12087 N N . HIS B 1 580 ? 5.824 7.613 -10.852 1 65.31 580 HIS B N 1
ATOM 12088 C CA . HIS B 1 580 ? 5.164 6.668 -11.742 1 65.31 580 HIS B CA 1
ATOM 12089 C C . HIS B 1 580 ? 4.316 5.668 -10.961 1 65.31 580 HIS B C 1
ATOM 12091 O O . HIS B 1 580 ? 4.629 5.352 -9.805 1 65.31 580 HIS B O 1
ATOM 12097 N N . LYS B 1 581 ? 3.268 5.562 -11.703 1 76.56 581 LYS B N 1
ATOM 12098 C CA . LYS B 1 581 ? 2.596 4.367 -11.211 1 76.56 581 LYS B CA 1
ATOM 12099 C C . LYS B 1 581 ? 3.451 3.123 -11.43 1 76.56 581 LYS B C 1
ATOM 12101 O O . LYS B 1 581 ? 4.109 2.992 -12.461 1 76.56 581 LYS B O 1
ATOM 12106 N N . GLY B 1 582 ? 3.553 2.297 -10.547 1 81.31 582 GLY B N 1
ATOM 12107 C CA . GLY B 1 582 ? 4.43 1.137 -10.547 1 81.31 582 GLY B CA 1
ATOM 12108 C C . GLY B 1 582 ? 4.238 0.245 -11.758 1 81.31 582 GLY B C 1
ATOM 12109 O O . GLY B 1 582 ? 5.215 -0.226 -12.352 1 81.31 582 GLY B O 1
ATOM 12110 N N . TRP B 1 583 ? 3.043 0.02 -12.211 1 86.25 583 TRP B N 1
ATOM 12111 C CA . TRP B 1 583 ? 2.803 -0.908 -13.312 1 86.25 583 TRP B CA 1
ATOM 12112 C C . TRP B 1 583 ? 3.26 -0.31 -14.641 1 86.25 583 TRP B C 1
ATOM 12114 O O . TRP B 1 583 ? 3.41 -1.027 -15.633 1 86.25 583 TRP B O 1
ATOM 12124 N N . LEU B 1 584 ? 3.682 0.981 -14.688 1 84.06 584 LEU B N 1
ATOM 12125 C CA . LEU B 1 584 ? 4.105 1.652 -15.914 1 84.06 584 LEU B CA 1
ATOM 12126 C C . LEU B 1 584 ? 5.625 1.706 -16 1 84.06 584 LEU B C 1
ATOM 12128 O O . LEU B 1 584 ? 6.172 2.115 -17.031 1 84.06 584 LEU B O 1
ATOM 12132 N N . LEU B 1 585 ? 6.312 1.253 -15.055 1 86.31 585 LEU B N 1
ATOM 12133 C CA . LEU B 1 585 ? 7.766 1.376 -14.984 1 86.31 585 LEU B CA 1
ATOM 12134 C C . LEU B 1 585 ? 8.422 0.746 -16.203 1 86.31 585 LEU B C 1
ATOM 12136 O O . LEU B 1 585 ? 9.312 1.346 -16.812 1 86.31 585 LEU B O 1
ATOM 12140 N N . PRO B 1 586 ? 7.891 -0.405 -16.688 1 89.69 586 PRO B N 1
ATOM 12141 C CA . PRO B 1 586 ? 8.562 -1.021 -17.844 1 89.69 586 PRO B CA 1
ATOM 12142 C C . PRO B 1 586 ? 8.375 -0.226 -19.125 1 89.69 586 PRO B C 1
ATOM 12144 O O . PRO B 1 586 ? 9.102 -0.445 -20.109 1 89.69 586 PRO B O 1
ATOM 12147 N N . PHE B 1 587 ? 7.535 0.734 -19.156 1 86.56 587 PHE B N 1
ATOM 12148 C CA . PHE B 1 587 ? 7.211 1.462 -20.375 1 86.56 587 PHE B CA 1
ATOM 12149 C C . PHE B 1 587 ? 7.973 2.779 -20.438 1 86.56 587 PHE B C 1
ATOM 12151 O O . PHE B 1 587 ? 7.895 3.502 -21.438 1 86.56 587 PHE B O 1
ATOM 12158 N N . LEU B 1 588 ? 8.828 3.096 -19.531 1 80.69 588 LEU B N 1
ATOM 12159 C CA . LEU B 1 588 ? 9.688 4.277 -19.516 1 80.69 588 LEU B CA 1
ATOM 12160 C C . LEU B 1 588 ? 8.883 5.535 -19.844 1 80.69 588 LEU B C 1
ATOM 12162 O O . LEU B 1 588 ? 9.141 6.188 -20.859 1 80.69 588 LEU B O 1
ATOM 12166 N N . LYS B 1 589 ? 7.945 6.012 -19.062 1 72.81 589 LYS B N 1
ATOM 12167 C CA . LYS B 1 589 ? 7.074 7.129 -19.406 1 72.81 589 LYS B CA 1
ATOM 12168 C C . LYS B 1 589 ? 7.68 8.461 -18.969 1 72.81 589 LYS B C 1
ATOM 12170 O O . LYS B 1 589 ? 7.473 9.492 -19.609 1 72.81 589 LYS B O 1
ATOM 12175 N N . GLN B 1 590 ? 8.367 8.453 -17.812 1 70.19 590 GLN B N 1
ATOM 12176 C CA . GLN B 1 590 ? 8.828 9.742 -17.312 1 70.19 590 GLN B CA 1
ATOM 12177 C C . GLN B 1 590 ? 10.281 9.672 -16.859 1 70.19 590 GLN B C 1
ATOM 12179 O O . GLN B 1 590 ? 10.75 8.625 -16.406 1 70.19 590 GLN B O 1
ATOM 12184 N N . SER B 1 591 ? 11.039 10.742 -17.25 1 76.62 591 SER B N 1
ATOM 12185 C CA . SER B 1 591 ? 12.406 10.906 -16.781 1 76.62 591 SER B CA 1
ATOM 12186 C C . SER B 1 591 ? 12.445 11.711 -15.484 1 76.62 591 SER B C 1
ATOM 12188 O O . SER B 1 591 ? 11.484 12.406 -15.148 1 76.62 591 SER B O 1
ATOM 12190 N N . ILE B 1 592 ? 13.453 11.508 -14.734 1 76.81 592 ILE B N 1
ATOM 12191 C CA . ILE B 1 592 ? 13.633 12.25 -13.492 1 76.81 592 ILE B CA 1
ATOM 12192 C C . ILE B 1 592 ? 14.906 13.086 -13.57 1 76.81 592 ILE B C 1
ATOM 12194 O O . ILE B 1 592 ? 15.992 12.555 -13.82 1 76.81 592 ILE B O 1
ATOM 12198 N N . VAL B 1 593 ? 14.703 14.352 -13.391 1 82.62 593 VAL B N 1
ATOM 12199 C CA . VAL B 1 593 ? 15.859 15.242 -13.406 1 82.62 593 VAL B CA 1
ATOM 12200 C C . VAL B 1 593 ? 16.562 15.195 -12.047 1 82.62 593 VAL B C 1
ATOM 12202 O O . VAL B 1 593 ? 15.938 15.422 -11.008 1 82.62 593 VAL B O 1
ATOM 12205 N N . ILE B 1 594 ? 17.812 14.914 -12.07 1 86 594 ILE B N 1
ATOM 12206 C CA . ILE B 1 594 ? 18.531 14.773 -10.805 1 86 594 ILE B CA 1
ATOM 12207 C C . ILE B 1 594 ? 19.5 15.938 -10.625 1 86 594 ILE B C 1
ATOM 12209 O O . ILE B 1 594 ? 20.016 16.156 -9.531 1 86 594 ILE B O 1
ATOM 12213 N N . TYR B 1 595 ? 19.766 16.594 -11.664 1 88 595 TYR B N 1
ATOM 12214 C CA . TYR B 1 595 ? 20.641 17.766 -11.625 1 88 595 TYR B CA 1
ATOM 12215 C C . TYR B 1 595 ? 20.188 18.828 -12.633 1 88 595 TYR B C 1
ATOM 12217 O O . TYR B 1 595 ? 19.906 18.5 -13.781 1 88 595 TYR B O 1
ATOM 12225 N N . ARG B 1 596 ? 20.047 19.984 -12.148 1 84.19 596 ARG B N 1
ATOM 12226 C CA . ARG B 1 596 ? 19.703 21.094 -13.016 1 84.19 596 ARG B CA 1
ATOM 12227 C C . ARG B 1 596 ? 20.375 22.375 -12.555 1 84.19 596 ARG B C 1
ATOM 12229 O O . ARG B 1 596 ? 20.078 22.891 -11.469 1 84.19 596 ARG B O 1
ATOM 12236 N N . ASN B 1 597 ? 21.359 22.781 -13.281 1 82.19 597 ASN B N 1
ATOM 12237 C CA . ASN B 1 597 ? 22.047 24.031 -13.023 1 82.19 597 ASN B CA 1
ATOM 12238 C C . ASN B 1 597 ? 22.781 24.547 -14.266 1 82.19 597 ASN B C 1
ATOM 12240 O O . ASN B 1 597 ? 23.125 23.75 -15.156 1 82.19 597 ASN B O 1
ATOM 12244 N N . HIS B 1 598 ? 22.922 25.828 -14.43 1 83.81 598 HIS B N 1
ATOM 12245 C CA . HIS B 1 598 ? 23.672 26.469 -15.508 1 83.81 598 HIS B CA 1
ATOM 12246 C C . HIS B 1 598 ? 23.078 26.125 -16.875 1 83.81 598 HIS B C 1
ATOM 12248 O O . HIS B 1 598 ? 23.812 25.859 -17.828 1 83.81 598 HIS B O 1
ATOM 12254 N N . TYR B 1 599 ? 21.828 25.969 -16.938 1 84.88 599 TYR B N 1
ATOM 12255 C CA . TYR B 1 599 ? 21.078 25.656 -18.156 1 84.88 599 TYR B CA 1
ATOM 12256 C C . TYR B 1 599 ? 21.484 24.297 -18.719 1 84.88 599 TYR B C 1
ATOM 12258 O O . TYR B 1 599 ? 21.562 24.109 -19.938 1 84.88 599 TYR B O 1
ATOM 12266 N N . ARG B 1 600 ? 21.938 23.484 -17.859 1 88.75 600 ARG B N 1
ATOM 12267 C CA . ARG B 1 600 ? 22.234 22.094 -18.125 1 88.75 600 ARG B CA 1
ATOM 12268 C C . ARG B 1 600 ? 21.516 21.172 -17.141 1 88.75 600 ARG B C 1
ATOM 12270 O O . ARG B 1 600 ? 21.109 21.609 -16.062 1 88.75 600 ARG B O 1
ATOM 12277 N N . GLN B 1 601 ? 21.297 20 -17.609 1 89 601 GLN B N 1
ATOM 12278 C CA . GLN B 1 601 ? 20.594 19.094 -16.688 1 89 601 GLN B CA 1
ATOM 12279 C C . GLN B 1 601 ? 21.047 17.641 -16.906 1 89 601 GLN B C 1
ATOM 12281 O O . GLN B 1 601 ? 21.562 17.297 -17.969 1 89 601 GLN B O 1
ATOM 12286 N N . VAL B 1 602 ? 21.062 16.891 -15.875 1 91 602 VAL B N 1
ATOM 12287 C CA . VAL B 1 602 ? 21.203 15.438 -15.906 1 91 602 VAL B CA 1
ATOM 12288 C C . VAL B 1 602 ? 19.875 14.781 -15.492 1 91 602 VAL B C 1
ATOM 12290 O O . VAL B 1 602 ? 19.328 15.086 -14.43 1 91 602 VAL B O 1
ATOM 12293 N N . ALA B 1 603 ? 19.312 14.031 -16.422 1 86.94 603 ALA B N 1
ATOM 12294 C CA . ALA B 1 603 ? 18.047 13.352 -16.172 1 86.94 603 ALA B CA 1
ATOM 12295 C C . ALA B 1 603 ? 18.188 11.844 -16.344 1 86.94 603 ALA B C 1
ATOM 12297 O O . ALA B 1 603 ? 18.875 11.383 -17.266 1 86.94 603 ALA B O 1
ATOM 12298 N N . VAL B 1 604 ? 17.641 11.117 -15.367 1 87.56 604 VAL B N 1
ATOM 12299 C CA . VAL B 1 604 ? 17.656 9.664 -15.477 1 87.56 604 VAL B CA 1
ATOM 12300 C C . VAL B 1 604 ? 16.641 9.227 -16.531 1 87.56 604 VAL B C 1
ATOM 12302 O O . VAL B 1 604 ? 15.43 9.289 -16.312 1 87.56 604 VAL B O 1
ATOM 12305 N N . ILE B 1 605 ? 17.203 8.836 -17.609 1 86.38 605 ILE B N 1
ATOM 12306 C CA . ILE B 1 605 ? 16.422 8.367 -18.75 1 86.38 605 ILE B CA 1
ATOM 12307 C C . ILE B 1 605 ? 16.906 6.984 -19.172 1 86.38 605 ILE B C 1
ATOM 12309 O O . ILE B 1 605 ? 18.031 6.602 -18.891 1 86.38 605 ILE B O 1
ATOM 12313 N N . GLY B 1 606 ? 16 6.18 -19.703 1 90.12 606 GLY B N 1
ATOM 12314 C CA . GLY B 1 606 ? 16.391 4.895 -20.266 1 90.12 606 GLY B CA 1
ATOM 12315 C C . GLY B 1 606 ? 16.703 4.953 -21.75 1 90.12 606 GLY B C 1
ATOM 12316 O O . GLY B 1 606 ? 16.422 5.957 -22.406 1 90.12 606 GLY B O 1
ATOM 12317 N N . ASN B 1 607 ? 17.5 4.023 -22.188 1 94.38 607 ASN B N 1
ATOM 12318 C CA . ASN B 1 607 ? 17.672 3.83 -23.625 1 94.38 607 ASN B CA 1
ATOM 12319 C C . ASN B 1 607 ? 16.422 3.244 -24.266 1 94.38 607 ASN B C 1
ATOM 12321 O O . ASN B 1 607 ? 16.047 2.096 -24 1 94.38 607 ASN B O 1
ATOM 12325 N N . PHE B 1 608 ? 15.875 3.996 -25.172 1 88.44 608 PHE B N 1
ATOM 12326 C CA . PHE B 1 608 ? 14.586 3.641 -25.75 1 88.44 608 PHE B CA 1
ATOM 12327 C C . PHE B 1 608 ? 14.664 2.307 -26.484 1 88.44 608 PHE B C 1
ATOM 12329 O O . PHE B 1 608 ? 13.742 1.493 -26.406 1 88.44 608 PHE B O 1
ATOM 12336 N N . VAL B 1 609 ? 15.648 2.051 -27.156 1 94.25 609 VAL B N 1
ATOM 12337 C CA . VAL B 1 609 ? 15.797 0.827 -27.922 1 94.25 609 VAL B CA 1
ATOM 12338 C C . VAL B 1 609 ? 15.922 -0.371 -26.984 1 94.25 609 VAL B C 1
ATOM 12340 O O . VAL B 1 609 ? 15.289 -1.407 -27.203 1 94.25 609 VAL B O 1
ATOM 12343 N N . VAL B 1 610 ? 16.672 -0.242 -25.938 1 96.38 610 VAL B N 1
ATOM 12344 C CA . VAL B 1 610 ? 16.875 -1.33 -24.984 1 96.38 610 VAL B CA 1
ATOM 12345 C C . VAL B 1 610 ? 15.562 -1.631 -24.25 1 96.38 610 VAL B C 1
ATOM 12347 O O . VAL B 1 610 ? 15.125 -2.783 -24.203 1 96.38 610 VAL B O 1
ATOM 12350 N N . TRP B 1 611 ? 14.898 -0.665 -23.781 1 94.12 611 TRP B N 1
ATOM 12351 C CA . TRP B 1 611 ? 13.695 -0.835 -22.969 1 94.12 611 TRP B CA 1
ATOM 12352 C C . TRP B 1 611 ? 12.586 -1.501 -23.781 1 94.12 611 TRP B C 1
ATOM 12354 O O . TRP B 1 611 ? 11.969 -2.463 -23.328 1 94.12 611 TRP B O 1
ATOM 12364 N N . TYR B 1 612 ? 12.43 -1.124 -24.984 1 93.25 612 TYR B N 1
ATOM 12365 C CA . TYR B 1 612 ? 11.32 -1.665 -25.766 1 93.25 612 TYR B CA 1
ATOM 12366 C C . TYR B 1 612 ? 11.695 -3 -26.391 1 93.25 612 TYR B C 1
ATOM 12368 O O . TYR B 1 612 ? 10.836 -3.848 -26.625 1 93.25 612 TYR B O 1
ATOM 12376 N N . SER B 1 613 ? 12.977 -3.18 -26.672 1 95.25 613 SER B N 1
ATOM 12377 C CA . SER B 1 613 ? 13.406 -4.504 -27.109 1 95.25 613 SER B CA 1
ATOM 12378 C C . SER B 1 613 ? 13.242 -5.531 -26 1 95.25 613 SER B C 1
ATOM 12380 O O . SER B 1 613 ? 12.812 -6.66 -26.234 1 95.25 613 SER B O 1
ATOM 12382 N N . VAL B 1 614 ? 13.586 -5.113 -24.844 1 96.12 614 VAL B N 1
ATOM 12383 C CA . VAL B 1 614 ? 13.492 -6 -23.688 1 96.12 614 VAL B CA 1
ATOM 12384 C C . VAL B 1 614 ? 12.023 -6.273 -23.359 1 96.12 614 VAL B C 1
ATOM 12386 O O . VAL B 1 614 ? 11.648 -7.41 -23.078 1 96.12 614 VAL B O 1
ATOM 12389 N N . LEU B 1 615 ? 11.203 -5.27 -23.406 1 94.69 615 LEU B N 1
ATOM 12390 C CA . LEU B 1 615 ? 9.773 -5.441 -23.203 1 94.69 615 LEU B CA 1
ATOM 12391 C C . LEU B 1 615 ? 9.18 -6.367 -24.266 1 94.69 615 LEU B C 1
ATOM 12393 O O . LEU B 1 615 ? 8.375 -7.246 -23.938 1 94.69 615 LEU B O 1
ATOM 12397 N N . GLY B 1 616 ? 9.555 -6.125 -25.484 1 95.06 616 GLY B N 1
ATOM 12398 C CA . GLY B 1 616 ? 9.109 -7.008 -26.562 1 95.06 616 GLY B CA 1
ATOM 12399 C C . GLY B 1 616 ? 9.578 -8.438 -26.375 1 95.06 616 GLY B C 1
ATOM 12400 O O . GLY B 1 616 ? 8.828 -9.383 -26.656 1 95.06 616 GLY B O 1
ATOM 12401 N N . GLY B 1 617 ? 10.836 -8.586 -25.906 1 95.44 617 GLY B N 1
ATOM 12402 C CA . GLY B 1 617 ? 11.359 -9.922 -25.625 1 95.44 617 GLY B CA 1
ATOM 12403 C C . GLY B 1 617 ? 10.586 -10.656 -24.547 1 95.44 617 GLY B C 1
ATOM 12404 O O . GLY B 1 617 ? 10.242 -11.828 -24.719 1 95.44 617 GLY B O 1
ATOM 12405 N N . LEU B 1 618 ? 10.266 -10 -23.469 1 95 618 LEU B N 1
ATOM 12406 C CA . LEU B 1 618 ? 9.5 -10.609 -22.391 1 95 618 LEU B CA 1
ATOM 12407 C C . LEU B 1 618 ? 8.086 -10.945 -22.844 1 95 618 LEU B C 1
ATOM 12409 O O . LEU B 1 618 ? 7.559 -12.008 -22.516 1 95 618 LEU B O 1
ATOM 12413 N N . ALA B 1 619 ? 7.5 -10.047 -23.625 1 95.44 619 ALA B N 1
ATOM 12414 C CA . ALA B 1 619 ? 6.137 -10.258 -24.094 1 95.44 619 ALA B CA 1
ATOM 12415 C C . ALA B 1 619 ? 6.066 -11.453 -25.047 1 95.44 619 ALA B C 1
ATOM 12417 O O . ALA B 1 619 ? 5.156 -12.273 -24.953 1 95.44 619 ALA B O 1
ATOM 12418 N N . THR B 1 620 ? 7.031 -11.578 -25.938 1 95.12 620 THR B N 1
ATOM 12419 C CA . THR B 1 620 ? 7.027 -12.68 -26.906 1 95.12 620 THR B CA 1
ATOM 12420 C C . THR B 1 620 ? 7.332 -14 -26.203 1 95.12 620 THR B C 1
ATOM 12422 O O . THR B 1 620 ? 6.797 -15.047 -26.578 1 95.12 620 THR B O 1
ATOM 12425 N N . TYR B 1 621 ? 8.227 -13.961 -25.25 1 94.62 621 TYR B N 1
ATOM 12426 C CA . TYR B 1 621 ? 8.477 -15.172 -24.469 1 94.62 621 TYR B CA 1
ATOM 12427 C C . TYR B 1 621 ? 7.219 -15.609 -23.719 1 94.62 621 TYR B C 1
ATOM 12429 O O . TYR B 1 621 ? 6.895 -16.797 -23.688 1 94.62 621 TYR B O 1
ATOM 12437 N N . ALA B 1 622 ? 6.527 -14.633 -23.109 1 93.94 622 ALA B N 1
ATOM 12438 C CA . ALA B 1 622 ? 5.281 -14.938 -22.406 1 93.94 622 ALA B CA 1
ATOM 12439 C C . ALA B 1 622 ? 4.25 -15.539 -23.359 1 93.94 622 ALA B C 1
ATOM 12441 O O . ALA B 1 622 ? 3.574 -16.516 -23.016 1 93.94 622 ALA B O 1
ATOM 12442 N N . ALA B 1 623 ? 4.148 -15.016 -24.578 1 93.75 623 ALA B N 1
ATOM 12443 C CA . ALA B 1 623 ? 3.234 -15.539 -25.594 1 93.75 623 ALA B CA 1
ATOM 12444 C C . ALA B 1 623 ? 3.617 -16.953 -26 1 93.75 623 ALA B C 1
ATOM 12446 O O . ALA B 1 623 ? 2.75 -17.828 -26.156 1 93.75 623 ALA B O 1
ATOM 12447 N N . PHE B 1 624 ? 4.918 -17.141 -26.141 1 90.56 624 PHE B N 1
ATOM 12448 C CA . PHE B 1 624 ? 5.422 -18.469 -26.484 1 90.56 624 PHE B CA 1
ATOM 12449 C C . PHE B 1 624 ? 5.082 -19.469 -25.391 1 90.56 624 PHE B C 1
ATOM 12451 O O . PHE B 1 624 ? 4.68 -20.594 -25.672 1 90.56 624 PHE B O 1
ATOM 12458 N N . LYS B 1 625 ? 5.23 -19.031 -24.156 1 89.12 625 LYS B N 1
ATOM 12459 C CA . LYS B 1 625 ? 4.93 -19.906 -23.031 1 89.12 625 LYS B CA 1
ATOM 12460 C C . LYS B 1 625 ? 3.443 -20.25 -22.969 1 89.12 625 LYS B C 1
ATOM 12462 O O . LYS B 1 625 ? 3.072 -21.406 -22.75 1 89.12 625 LYS B O 1
ATOM 12467 N N . VAL B 1 626 ? 2.586 -19.297 -23.203 1 88.06 626 VAL B N 1
ATOM 12468 C CA . VAL B 1 626 ? 1.144 -19.516 -23.219 1 88.06 626 VAL B CA 1
ATOM 12469 C C . VAL B 1 626 ? 0.775 -20.469 -24.359 1 88.06 626 VAL B C 1
ATOM 12471 O O . VAL B 1 626 ? -0.015 -21.391 -24.172 1 88.06 626 VAL B O 1
ATOM 12474 N N . TYR B 1 627 ? 1.413 -20.344 -25.484 1 88.81 627 TYR B N 1
ATOM 12475 C CA . TYR B 1 627 ? 1.163 -21.219 -26.625 1 88.81 627 TYR B CA 1
ATOM 12476 C C . TYR B 1 627 ? 1.566 -22.656 -26.328 1 88.81 627 TYR B C 1
ATOM 12478 O O . TYR B 1 627 ? 0.811 -23.594 -26.609 1 88.81 627 TYR B O 1
ATOM 12486 N N . THR B 1 628 ? 2.746 -22.766 -25.828 1 85.25 628 THR B N 1
ATOM 12487 C CA . THR B 1 628 ? 3.232 -24.109 -25.547 1 85.25 628 THR B CA 1
ATOM 12488 C C . THR B 1 628 ? 2.35 -24.797 -24.5 1 85.25 628 THR B C 1
ATOM 12490 O O . THR B 1 628 ? 2.053 -25.984 -24.625 1 85.25 628 THR B O 1
ATOM 12493 N N . LEU B 1 629 ? 1.854 -24.062 -23.516 1 82.94 629 LEU B N 1
ATOM 12494 C CA . LEU B 1 629 ? 0.995 -24.625 -22.469 1 82.94 629 LEU B CA 1
ATOM 12495 C C . LEU B 1 629 ? -0.362 -25.016 -23.047 1 82.94 629 LEU B C 1
ATOM 12497 O O . LEU B 1 629 ? -0.881 -26.094 -22.75 1 82.94 629 LEU B O 1
ATOM 12501 N N . LEU B 1 630 ? -0.911 -24.25 -23.922 1 83.25 630 LEU B N 1
ATOM 12502 C CA . LEU B 1 630 ? -2.201 -24.531 -24.531 1 83.25 630 LEU B CA 1
ATOM 12503 C C . LEU B 1 630 ? -2.084 -25.703 -25.516 1 83.25 630 LEU B C 1
ATOM 12505 O O . LEU B 1 630 ? -2.961 -26.562 -25.562 1 83.25 630 LEU B O 1
ATOM 12509 N N . ALA B 1 631 ? -0.935 -25.719 -26.266 1 84.88 631 ALA B N 1
ATOM 12510 C CA . ALA B 1 631 ? -0.722 -26.797 -27.234 1 84.88 631 ALA B CA 1
ATOM 12511 C C . ALA B 1 631 ? -0.54 -28.141 -26.531 1 84.88 631 ALA B C 1
ATOM 12513 O O . ALA B 1 631 ? -1.046 -29.172 -26.984 1 84.88 631 ALA B O 1
ATOM 12514 N N . LEU B 1 632 ? 0.121 -28.094 -25.453 1 78.81 632 LEU B N 1
ATOM 12515 C CA . LEU B 1 632 ? 0.317 -29.312 -24.688 1 78.81 632 LEU B CA 1
ATOM 12516 C C . LEU B 1 632 ? -0.99 -29.766 -24.047 1 78.81 632 LEU B C 1
ATOM 12518 O O . LEU B 1 632 ? -1.309 -30.953 -24.047 1 78.81 632 LEU B O 1
ATOM 12522 N N . GLN B 1 633 ? -1.771 -28.781 -23.5 1 78.5 633 GLN B N 1
ATOM 12523 C CA . GLN B 1 633 ? -3.041 -29.094 -22.844 1 78.5 633 GLN B CA 1
ATOM 12524 C C . GLN B 1 633 ? -4.051 -29.641 -23.844 1 78.5 633 GLN B C 1
ATOM 12526 O O . GLN B 1 633 ? -4.762 -30.609 -23.562 1 78.5 633 GLN B O 1
ATOM 12531 N N . ALA B 1 634 ? -4.047 -29.141 -25.062 1 81.94 634 ALA B N 1
ATOM 12532 C CA . ALA B 1 634 ? -4.98 -29.547 -26.094 1 81.94 634 ALA B CA 1
ATOM 12533 C C . ALA B 1 634 ? -4.477 -30.797 -26.828 1 81.94 634 ALA B C 1
ATOM 12535 O O . ALA B 1 634 ? -5.219 -31.422 -27.578 1 81.94 634 ALA B O 1
ATOM 12536 N N . GLY B 1 635 ? -3.229 -31.188 -26.594 1 77.5 635 GLY B N 1
ATOM 12537 C CA . GLY B 1 635 ? -2.631 -32.312 -27.297 1 77.5 635 GLY B CA 1
ATOM 12538 C C . GLY B 1 635 ? -2.316 -32.031 -28.75 1 77.5 635 GLY B C 1
ATOM 12539 O O . GLY B 1 635 ? -2.299 -32.906 -29.594 1 77.5 635 GLY B O 1
ATOM 12540 N N . TRP B 1 636 ? -2.205 -30.766 -29.109 1 79.94 636 TRP B N 1
ATOM 12541 C CA . TRP B 1 636 ? -1.958 -30.344 -30.484 1 79.94 636 TRP B CA 1
ATOM 12542 C C . TRP B 1 636 ? -0.533 -30.688 -30.906 1 79.94 636 TRP B C 1
ATOM 12544 O O . TRP B 1 636 ? -0.3 -31.109 -32.031 1 79.94 636 TRP B O 1
ATOM 12554 N N . ARG B 1 637 ? 0.541 -30.375 -30.016 1 78.81 637 ARG B N 1
ATOM 12555 C CA . ARG B 1 637 ? 1.949 -30.531 -30.359 1 78.81 637 ARG B CA 1
ATOM 12556 C C . ARG B 1 637 ? 2.76 -31 -29.156 1 78.81 637 ARG B C 1
ATOM 12558 O O . ARG B 1 637 ? 2.516 -30.562 -28.031 1 78.81 637 ARG B O 1
ATOM 12565 N N . ASP B 1 638 ? 3.641 -31.906 -29.438 1 76.31 638 ASP B N 1
ATOM 12566 C CA . ASP B 1 638 ? 4.594 -32.344 -28.438 1 76.31 638 ASP B CA 1
ATOM 12567 C C . ASP B 1 638 ? 5.953 -31.672 -28.625 1 76.31 638 ASP B C 1
ATOM 12569 O O . ASP B 1 638 ? 6.543 -31.75 -29.703 1 76.31 638 ASP B O 1
ATOM 12573 N N . PHE B 1 639 ? 6.355 -30.828 -27.797 1 75.19 639 PHE B N 1
ATOM 12574 C CA . PHE B 1 639 ? 7.57 -30.031 -27.906 1 75.19 639 PHE B CA 1
ATOM 12575 C C . PHE B 1 639 ? 8.781 -30.812 -27.422 1 75.19 639 PHE B C 1
ATOM 12577 O O . PHE B 1 639 ? 9.891 -30.266 -27.359 1 75.19 639 PHE B O 1
ATOM 12584 N N . SER B 1 640 ? 8.617 -32.062 -27.031 1 68.12 640 SER B N 1
ATOM 12585 C CA . SER B 1 640 ? 9.703 -32.875 -26.516 1 68.12 640 SER B CA 1
ATOM 12586 C C . SER B 1 640 ? 10.797 -33.062 -27.547 1 68.12 640 SER B C 1
ATOM 12588 O O . SER B 1 640 ? 11.969 -33.25 -27.203 1 68.12 640 SER B O 1
ATOM 12590 N N . GLY B 1 641 ? 10.461 -32.906 -28.812 1 66 641 GLY B N 1
ATOM 12591 C CA . GLY B 1 641 ? 11.438 -33.125 -29.875 1 66 641 GLY B CA 1
ATOM 12592 C C . GLY B 1 641 ? 12.219 -31.891 -30.234 1 66 641 GLY B C 1
ATOM 12593 O O . GLY B 1 641 ? 13.211 -31.953 -30.969 1 66 641 GLY B O 1
ATOM 12594 N N . MET B 1 642 ? 11.852 -30.797 -29.75 1 72.88 642 MET B N 1
ATOM 12595 C CA . MET B 1 642 ? 12.547 -29.562 -30.078 1 72.88 642 MET B CA 1
ATOM 12596 C C . MET B 1 642 ? 13.82 -29.406 -29.25 1 72.88 642 MET B C 1
ATOM 12598 O O . MET B 1 642 ? 13.766 -29.438 -28.016 1 72.88 642 MET B O 1
ATOM 12602 N N . SER B 1 643 ? 14.961 -29.25 -29.906 1 75.5 643 SER B N 1
ATOM 12603 C CA . SER B 1 643 ? 16.266 -29.188 -29.266 1 75.5 643 SER B CA 1
ATOM 12604 C C . SER B 1 643 ? 16.438 -27.891 -28.484 1 75.5 643 SER B C 1
ATOM 12606 O O . SER B 1 643 ? 16.125 -26.812 -28.984 1 75.5 643 SER B O 1
ATOM 12608 N N . GLY B 1 644 ? 16.797 -27.891 -27.25 1 77.38 644 GLY B N 1
ATOM 12609 C CA . GLY B 1 644 ? 17.234 -26.734 -26.469 1 77.38 644 GLY B CA 1
ATOM 12610 C C . GLY B 1 644 ? 16.078 -26 -25.797 1 77.38 644 GLY B C 1
ATOM 12611 O O . GLY B 1 644 ? 16.297 -25 -25.109 1 77.38 644 GLY B O 1
ATOM 12612 N N . ILE B 1 645 ? 14.859 -26.469 -26.125 1 82.62 645 ILE B N 1
ATOM 12613 C CA . ILE B 1 645 ? 13.703 -25.734 -25.609 1 82.62 645 ILE B CA 1
ATOM 12614 C C . ILE B 1 645 ? 13.672 -25.797 -24.094 1 82.62 645 ILE B C 1
ATOM 12616 O O . ILE B 1 645 ? 13.305 -24.828 -23.422 1 82.62 645 ILE B O 1
ATOM 12620 N N . LYS B 1 646 ? 14.055 -26.891 -23.531 1 80.06 646 LYS B N 1
ATOM 12621 C CA . LYS B 1 646 ? 14.047 -27.062 -22.078 1 80.06 646 LYS B CA 1
ATOM 12622 C C . LYS B 1 646 ? 15.109 -26.188 -21.422 1 80.06 646 LYS B C 1
ATOM 12624 O O . LYS B 1 646 ? 14.844 -25.531 -20.406 1 80.06 646 LYS B O 1
ATOM 12629 N N . GLU B 1 647 ? 16.297 -26.172 -22.031 1 82.62 647 GLU B N 1
ATOM 12630 C CA . GLU B 1 647 ? 17.375 -25.344 -21.516 1 82.62 647 GLU B CA 1
ATOM 12631 C C . GLU B 1 647 ? 17.047 -23.859 -21.641 1 82.62 647 GLU B C 1
ATOM 12633 O O . GLU B 1 647 ? 17.297 -23.078 -20.719 1 82.62 647 GLU B O 1
ATOM 12638 N N . MET B 1 648 ? 16.531 -23.547 -22.781 1 87.19 648 MET B N 1
ATOM 12639 C CA . MET B 1 648 ? 16.141 -22.156 -23 1 87.19 648 MET B CA 1
ATOM 12640 C C . MET B 1 648 ? 15.094 -21.719 -21.969 1 87.19 648 MET B C 1
ATOM 12642 O O . MET B 1 648 ? 15.227 -20.656 -21.359 1 87.19 648 MET B O 1
ATOM 12646 N N . ASP B 1 649 ? 14.094 -22.547 -21.734 1 88 649 ASP B N 1
ATOM 12647 C CA . ASP B 1 649 ? 13.016 -22.203 -20.812 1 88 649 ASP B CA 1
ATOM 12648 C C . ASP B 1 649 ? 13.523 -22.125 -19.375 1 88 649 ASP B C 1
ATOM 12650 O O . ASP B 1 649 ? 13.039 -21.328 -18.578 1 88 649 ASP B O 1
ATOM 12654 N N . HIS B 1 650 ? 14.523 -22.953 -19.062 1 86.69 650 HIS B N 1
ATOM 12655 C CA . HIS B 1 650 ? 15.109 -22.938 -17.719 1 86.69 650 HIS B CA 1
ATOM 12656 C C . HIS B 1 650 ? 15.812 -21.609 -17.453 1 86.69 650 HIS B C 1
ATOM 12658 O O . HIS B 1 650 ? 15.578 -20.984 -16.406 1 86.69 650 HIS B O 1
ATOM 12664 N N . HIS B 1 651 ? 16.625 -21.203 -18.359 1 91.56 651 HIS B N 1
ATOM 12665 C CA . HIS B 1 651 ? 17.406 -19.984 -18.141 1 91.56 651 HIS B CA 1
ATOM 12666 C C . HIS B 1 651 ? 16.531 -18.734 -18.281 1 91.56 651 HIS B C 1
ATOM 12668 O O . HIS B 1 651 ? 16.594 -17.844 -17.438 1 91.56 651 HIS B O 1
ATOM 12674 N N . VAL B 1 652 ? 15.727 -18.672 -19.359 1 94.44 652 VAL B N 1
ATOM 12675 C CA . VAL B 1 652 ? 14.852 -17.516 -19.531 1 94.44 652 VAL B CA 1
ATOM 12676 C C . VAL B 1 652 ? 13.852 -17.438 -18.375 1 94.44 652 VAL B C 1
ATOM 12678 O O . VAL B 1 652 ? 13.586 -16.359 -17.844 1 94.44 652 VAL B O 1
ATOM 12681 N N . GLY B 1 653 ? 13.273 -18.641 -18.031 1 92.19 653 GLY B N 1
ATOM 12682 C CA . GLY B 1 653 ? 12.359 -18.688 -16.906 1 92.19 653 GLY B CA 1
ATOM 12683 C C . GLY B 1 653 ? 13 -18.25 -15.602 1 92.19 653 GLY B C 1
ATOM 12684 O O . GLY B 1 653 ? 12.383 -17.547 -14.797 1 92.19 653 GLY B O 1
ATOM 12685 N N . GLY B 1 654 ? 14.266 -18.641 -15.359 1 92.75 654 GLY B N 1
ATOM 12686 C CA . GLY B 1 654 ? 14.984 -18.234 -14.164 1 92.75 654 GLY B CA 1
ATOM 12687 C C . GLY B 1 654 ? 15.203 -16.75 -14.078 1 92.75 654 GLY B C 1
ATOM 12688 O O . GLY B 1 654 ? 14.953 -16.125 -13.031 1 92.75 654 GLY B O 1
ATOM 12689 N N . PHE B 1 655 ? 15.648 -16.141 -15.188 1 96.88 655 PHE B N 1
ATOM 12690 C CA . PHE B 1 655 ? 15.859 -14.703 -15.234 1 96.88 655 PHE B CA 1
ATOM 12691 C C . PHE B 1 655 ? 14.539 -13.953 -15.078 1 96.88 655 PHE B C 1
ATOM 12693 O O . PHE B 1 655 ? 14.484 -12.914 -14.422 1 96.88 655 PHE B O 1
ATOM 12700 N N . THR B 1 656 ? 13.5 -14.516 -15.672 1 95.75 656 THR B N 1
ATOM 12701 C CA . THR B 1 656 ? 12.188 -13.891 -15.57 1 95.75 656 THR B CA 1
ATOM 12702 C C . THR B 1 656 ? 11.664 -13.961 -14.141 1 95.75 656 THR B C 1
ATOM 12704 O O . THR B 1 656 ? 11.016 -13.023 -13.664 1 95.75 656 THR B O 1
ATOM 12707 N N . LEU B 1 657 ? 11.922 -15.078 -13.508 1 94.44 657 LEU B N 1
ATOM 12708 C CA . LEU B 1 657 ? 11.547 -15.195 -12.102 1 94.44 657 LEU B CA 1
ATOM 12709 C C . LEU B 1 657 ? 12.219 -14.117 -11.266 1 94.44 657 LEU B C 1
ATOM 12711 O O . LEU B 1 657 ? 11.57 -13.477 -10.43 1 94.44 657 LEU B O 1
ATOM 12715 N N . LEU B 1 658 ? 13.5 -13.938 -11.484 1 96.62 658 LEU B N 1
ATOM 12716 C CA . LEU B 1 658 ? 14.227 -12.906 -10.758 1 96.62 658 LEU B CA 1
ATOM 12717 C C . LEU B 1 658 ? 13.719 -11.516 -11.117 1 96.62 658 LEU B C 1
ATOM 12719 O O . LEU B 1 658 ? 13.633 -10.633 -10.258 1 96.62 658 LEU B O 1
ATOM 12723 N N . TRP B 1 659 ? 13.398 -11.281 -12.406 1 97.06 659 TRP B N 1
ATOM 12724 C CA . TRP B 1 659 ? 12.766 -10.047 -12.844 1 97.06 659 TRP B CA 1
ATOM 12725 C C . TRP B 1 659 ? 11.469 -9.797 -12.086 1 97.06 659 TRP B C 1
ATOM 12727 O O . TRP B 1 659 ? 11.219 -8.688 -11.602 1 97.06 659 TRP B O 1
ATOM 12737 N N . PHE B 1 660 ? 10.633 -10.852 -11.961 1 95.19 660 PHE B N 1
ATOM 12738 C CA . PHE B 1 660 ? 9.344 -10.742 -11.289 1 95.19 660 PHE B CA 1
ATOM 12739 C C . PHE B 1 660 ? 9.523 -10.422 -9.812 1 95.19 660 PHE B C 1
ATOM 12741 O O . PHE B 1 660 ? 8.766 -9.625 -9.242 1 95.19 660 PHE B O 1
ATOM 12748 N N . CYS B 1 661 ? 10.5 -11.016 -9.18 1 95.5 661 CYS B N 1
ATOM 12749 C CA . CYS B 1 661 ? 10.742 -10.781 -7.762 1 95.5 661 CYS B CA 1
ATOM 12750 C C . CYS B 1 661 ? 11.133 -9.328 -7.512 1 95.5 661 CYS B C 1
ATOM 12752 O O . CYS B 1 661 ? 10.773 -8.75 -6.48 1 95.5 661 CYS B O 1
ATOM 12754 N N . HIS B 1 662 ? 11.805 -8.703 -8.43 1 96.56 662 HIS B N 1
ATOM 12755 C CA . HIS B 1 662 ? 12.234 -7.324 -8.266 1 96.56 662 HIS B CA 1
ATOM 12756 C C . HIS B 1 662 ? 11.156 -6.348 -8.719 1 96.56 662 HIS B C 1
ATOM 12758 O O . HIS B 1 662 ? 11.164 -5.18 -8.328 1 96.56 662 HIS B O 1
ATOM 12764 N N . TYR B 1 663 ? 10.219 -6.77 -9.586 1 94.62 663 TYR B N 1
ATOM 12765 C CA . TYR B 1 663 ? 9.195 -5.879 -10.117 1 94.62 663 TYR B CA 1
ATOM 12766 C C . TYR B 1 663 ? 7.914 -5.969 -9.305 1 94.62 663 TYR B C 1
ATOM 12768 O O . TYR B 1 663 ? 7.238 -4.961 -9.086 1 94.62 663 TYR B O 1
ATOM 12776 N N . PHE B 1 664 ? 7.539 -7.09 -8.742 1 91.44 664 PHE B N 1
ATOM 12777 C CA . PHE B 1 664 ? 6.258 -7.395 -8.125 1 91.44 664 PHE B CA 1
ATOM 12778 C C . PHE B 1 664 ? 5.977 -6.441 -6.965 1 91.44 664 PHE B C 1
ATOM 12780 O O . PHE B 1 664 ? 4.859 -5.938 -6.828 1 91.44 664 PHE B O 1
ATOM 12787 N N . PRO B 1 665 ? 6.957 -6.203 -6.137 1 87 665 PRO B N 1
ATOM 12788 C CA . PRO B 1 665 ? 6.664 -5.328 -5 1 87 665 PRO B CA 1
ATOM 12789 C C . PRO B 1 665 ? 6.254 -3.922 -5.426 1 87 665 PRO B C 1
ATOM 12791 O O . PRO B 1 665 ? 5.594 -3.209 -4.664 1 87 665 PRO B O 1
ATOM 12794 N N . PHE B 1 666 ? 6.586 -3.506 -6.625 1 86.38 666 PHE B N 1
ATOM 12795 C CA . PHE B 1 666 ? 6.336 -2.137 -7.059 1 86.38 666 PHE B CA 1
ATOM 12796 C C . PHE B 1 666 ? 5.102 -2.068 -7.949 1 86.38 666 PHE B C 1
ATOM 12798 O O . PHE B 1 666 ? 4.617 -0.979 -8.266 1 86.38 666 PHE B O 1
ATOM 12805 N N . LEU B 1 667 ? 4.555 -3.209 -8.289 1 84.44 667 LEU B N 1
ATOM 12806 C CA . LEU B 1 667 ? 3.473 -3.305 -9.266 1 84.44 667 LEU B CA 1
ATOM 12807 C C . LEU B 1 667 ? 2.25 -2.52 -8.805 1 84.44 667 LEU B C 1
ATOM 12809 O O . LEU B 1 667 ? 1.575 -1.879 -9.609 1 84.44 667 LEU B O 1
ATOM 12813 N N . PHE B 1 668 ? 1.981 -2.42 -7.504 1 75 668 PHE B N 1
ATOM 12814 C CA . PHE B 1 668 ? 0.734 -1.826 -7.035 1 75 668 PHE B CA 1
ATOM 12815 C C . PHE B 1 668 ? 0.999 -0.511 -6.312 1 75 668 PHE B C 1
ATOM 12817 O O . PHE B 1 668 ? 0.089 0.072 -5.719 1 75 668 PHE B O 1
ATOM 12824 N N . LYS B 1 669 ? 2.211 -0.044 -6.484 1 76.44 669 LYS B N 1
ATOM 12825 C CA . LYS B 1 669 ? 2.541 1.232 -5.859 1 76.44 669 LYS B CA 1
ATOM 12826 C C . LYS B 1 669 ? 2.174 2.402 -6.766 1 76.44 669 LYS B C 1
ATOM 12828 O O . LYS B 1 669 ? 2.332 2.32 -7.988 1 76.44 669 LYS B O 1
ATOM 12833 N N . ASP B 1 670 ? 1.707 3.455 -6.168 1 68.88 670 ASP B N 1
ATOM 12834 C CA . ASP B 1 670 ? 1.279 4.621 -6.934 1 68.88 670 ASP B CA 1
ATOM 12835 C C . ASP B 1 670 ? 2.453 5.559 -7.207 1 68.88 670 ASP B C 1
ATOM 12837 O O . ASP B 1 670 ? 2.451 6.293 -8.195 1 68.88 670 ASP B O 1
ATOM 12841 N N . ASN B 1 671 ? 3.371 5.59 -6.277 1 73.25 671 ASN B N 1
ATOM 12842 C CA . ASN B 1 671 ? 4.508 6.492 -6.422 1 73.25 671 ASN B CA 1
ATOM 12843 C C . ASN B 1 671 ? 5.832 5.734 -6.418 1 73.25 671 ASN B C 1
ATOM 12845 O O . ASN B 1 671 ? 6.207 5.145 -5.406 1 73.25 671 ASN B O 1
ATOM 12849 N N . THR B 1 672 ? 6.426 5.637 -7.625 1 80.56 672 THR B N 1
ATOM 12850 C CA . THR B 1 672 ? 7.703 4.953 -7.766 1 80.56 672 THR B CA 1
ATOM 12851 C C . THR B 1 672 ? 8.68 5.785 -8.594 1 80.56 672 THR B C 1
ATOM 12853 O O . THR B 1 672 ? 8.273 6.75 -9.25 1 80.56 672 THR B O 1
ATOM 12856 N N . SER B 1 673 ? 9.961 5.52 -8.398 1 79.19 673 SER B N 1
ATOM 12857 C CA . SER B 1 673 ? 11.008 6.133 -9.203 1 79.19 673 SER B CA 1
ATOM 12858 C C . SER B 1 673 ? 11.617 5.125 -10.18 1 79.19 673 SER B C 1
ATOM 12860 O O . SER B 1 673 ? 11.617 3.924 -9.914 1 79.19 673 SER B O 1
ATOM 12862 N N . LEU B 1 674 ? 12.117 5.594 -11.25 1 82 674 LEU B N 1
ATOM 12863 C CA . LEU B 1 674 ? 12.695 4.75 -12.297 1 82 674 LEU B CA 1
ATOM 12864 C C . LEU B 1 674 ? 13.883 3.957 -11.758 1 82 674 LEU B C 1
ATOM 12866 O O . LEU B 1 674 ? 14.125 2.832 -12.195 1 82 674 LEU B O 1
ATOM 12870 N N . GLN B 1 675 ? 14.57 4.48 -10.781 1 84.69 675 GLN B N 1
ATOM 12871 C CA . GLN B 1 675 ? 15.758 3.838 -10.234 1 84.69 675 GLN B CA 1
ATOM 12872 C C . GLN B 1 675 ? 15.406 2.525 -9.539 1 84.69 675 GLN B C 1
ATOM 12874 O O . GLN B 1 675 ? 16.219 1.607 -9.477 1 84.69 675 GLN B O 1
ATOM 12879 N N . GLU B 1 676 ? 14.195 2.457 -9.133 1 86.56 676 GLU B N 1
ATOM 12880 C CA . GLU B 1 676 ? 13.75 1.261 -8.422 1 86.56 676 GLU B CA 1
ATOM 12881 C C . GLU B 1 676 ? 13.562 0.09 -9.383 1 86.56 676 GLU B C 1
ATOM 12883 O O . GLU B 1 676 ? 13.555 -1.069 -8.969 1 86.56 676 GLU B O 1
ATOM 12888 N N . TYR B 1 677 ? 13.422 0.366 -10.602 1 92 677 TYR B N 1
ATOM 12889 C CA . TYR B 1 677 ? 13.188 -0.677 -11.594 1 92 677 TYR B CA 1
ATOM 12890 C C . TYR B 1 677 ? 14.508 -1.173 -12.18 1 92 677 TYR B C 1
ATOM 12892 O O . TYR B 1 677 ? 14.531 -2.166 -12.914 1 92 677 TYR B O 1
ATOM 12900 N N . LEU B 1 678 ? 15.609 -0.593 -11.875 1 94.25 678 LEU B N 1
ATOM 12901 C CA . LEU B 1 678 ? 16.875 -0.861 -12.547 1 94.25 678 LEU B CA 1
ATOM 12902 C C . LEU B 1 678 ? 17.344 -2.293 -12.297 1 94.25 678 LEU B C 1
ATOM 12904 O O . LEU B 1 678 ? 17.781 -2.979 -13.219 1 94.25 678 LEU B O 1
ATOM 12908 N N . PRO B 1 679 ? 17.203 -2.816 -11.055 1 96.25 679 PRO B N 1
ATOM 12909 C CA . PRO B 1 679 ? 17.547 -4.23 -10.891 1 96.25 679 PRO B CA 1
ATOM 12910 C C . PRO B 1 679 ? 16.672 -5.152 -11.734 1 96.25 679 PRO B C 1
ATOM 12912 O O . PRO B 1 679 ? 17.172 -6.109 -12.336 1 96.25 679 PRO B O 1
ATOM 12915 N N . ALA B 1 680 ? 15.375 -4.844 -11.789 1 96.94 680 ALA B N 1
ATOM 12916 C CA . ALA B 1 680 ? 14.477 -5.617 -12.633 1 96.94 680 ALA B CA 1
ATOM 12917 C C . ALA B 1 680 ? 14.867 -5.5 -14.109 1 96.94 680 ALA B C 1
ATOM 12919 O O . ALA B 1 680 ? 14.789 -6.477 -14.859 1 96.94 680 ALA B O 1
ATOM 12920 N N . LEU B 1 681 ? 15.305 -4.301 -14.492 1 96.94 681 LEU B N 1
ATOM 12921 C CA . LEU B 1 681 ? 15.727 -4.09 -15.875 1 96.94 681 LEU B CA 1
ATOM 12922 C C . LEU B 1 681 ? 16.922 -4.969 -16.219 1 96.94 681 LEU B C 1
ATOM 12924 O O . LEU B 1 681 ? 17 -5.551 -17.297 1 96.94 681 LEU B O 1
ATOM 12928 N N . TYR B 1 682 ? 17.875 -5.062 -15.312 1 98.19 682 TYR B N 1
ATOM 12929 C CA . TYR B 1 682 ? 19.047 -5.902 -15.523 1 98.19 682 TYR B CA 1
ATOM 12930 C C . TYR B 1 682 ? 18.641 -7.344 -15.812 1 98.19 682 TYR B C 1
ATOM 12932 O O . TYR B 1 682 ? 19.109 -7.945 -16.781 1 98.19 682 TYR B O 1
ATOM 12940 N N . PHE B 1 683 ? 17.734 -7.914 -15.055 1 98.06 683 PHE B N 1
ATOM 12941 C CA . PHE B 1 683 ? 17.297 -9.289 -15.234 1 98.06 683 PHE B CA 1
ATOM 12942 C C . PHE B 1 683 ? 16.484 -9.438 -16.531 1 98.06 683 PHE B C 1
ATOM 12944 O O . PHE B 1 683 ? 16.562 -10.469 -17.188 1 98.06 683 PHE B O 1
ATOM 12951 N N . SER B 1 684 ? 15.711 -8.398 -16.828 1 97.81 684 SER B N 1
ATOM 12952 C CA . SER B 1 684 ? 14.938 -8.461 -18.047 1 97.81 684 SER B CA 1
ATOM 12953 C C . SER B 1 684 ? 15.844 -8.445 -19.281 1 97.81 684 SER B C 1
ATOM 12955 O O . SER B 1 684 ? 15.531 -9.062 -20.297 1 97.81 684 SER B O 1
ATOM 12957 N N . ILE B 1 685 ? 16.969 -7.758 -19.188 1 98.31 685 ILE B N 1
ATOM 12958 C CA . ILE B 1 685 ? 17.922 -7.758 -20.297 1 98.31 685 ILE B CA 1
ATOM 12959 C C . ILE B 1 685 ? 18.516 -9.156 -20.453 1 98.31 685 ILE B C 1
ATOM 12961 O O . ILE B 1 685 ? 18.625 -9.664 -21.578 1 98.31 685 ILE B O 1
ATOM 12965 N N . LEU B 1 686 ? 18.875 -9.789 -19.375 1 98.19 686 LEU B N 1
ATOM 12966 C CA . LEU B 1 686 ? 19.406 -11.141 -19.438 1 98.19 686 LEU B CA 1
ATOM 12967 C C . LEU B 1 686 ? 18.391 -12.102 -20.031 1 98.19 686 LEU B C 1
ATOM 12969 O O . LEU B 1 686 ? 18.719 -12.906 -20.906 1 98.19 686 LEU B O 1
ATOM 12973 N N . ALA B 1 687 ? 17.141 -11.984 -19.578 1 97.5 687 ALA B N 1
ATOM 12974 C CA . ALA B 1 687 ? 16.062 -12.844 -20.078 1 97.5 687 ALA B CA 1
ATOM 12975 C C . ALA B 1 687 ? 15.828 -12.617 -21.562 1 97.5 687 ALA B C 1
ATOM 12977 O O . ALA B 1 687 ? 15.742 -13.578 -22.344 1 97.5 687 ALA B O 1
ATOM 12978 N N . ALA B 1 688 ? 15.805 -11.391 -21.938 1 96.94 688 ALA B N 1
ATOM 12979 C CA . ALA B 1 688 ? 15.531 -11.047 -23.328 1 96.94 688 ALA B CA 1
ATOM 12980 C C . ALA B 1 688 ? 16.672 -11.477 -24.25 1 96.94 688 ALA B C 1
ATOM 12982 O O . ALA B 1 688 ? 16.453 -11.93 -25.359 1 96.94 688 ALA B O 1
ATOM 12983 N N . ALA B 1 689 ? 17.891 -11.312 -23.797 1 96.88 689 ALA B N 1
ATOM 12984 C CA . ALA B 1 689 ? 19.047 -11.727 -24.578 1 96.88 689 ALA B CA 1
ATOM 12985 C C . ALA B 1 689 ? 19.031 -13.234 -24.828 1 96.88 689 ALA B C 1
ATOM 12987 O O . ALA B 1 689 ? 19.25 -13.688 -25.953 1 96.88 689 ALA B O 1
ATOM 12988 N N . LYS B 1 690 ? 18.797 -14.016 -23.797 1 95.56 690 LYS B N 1
ATOM 12989 C CA . LYS B 1 690 ? 18.734 -15.469 -23.953 1 95.56 690 LYS B CA 1
ATOM 12990 C C . LYS B 1 690 ? 17.578 -15.883 -24.844 1 95.56 690 LYS B C 1
ATOM 12992 O O . LYS B 1 690 ? 17.703 -16.781 -25.672 1 95.56 690 LYS B O 1
ATOM 12997 N N . TRP B 1 691 ? 16.453 -15.258 -24.672 1 95.19 691 TRP B N 1
ATOM 12998 C CA . TRP B 1 691 ? 15.289 -15.523 -25.516 1 95.19 691 TRP B CA 1
ATOM 12999 C C . TRP B 1 691 ? 15.57 -15.156 -26.969 1 95.19 691 TRP B C 1
ATOM 13001 O O . TRP B 1 691 ? 15.188 -15.883 -27.875 1 95.19 691 TRP B O 1
ATOM 13011 N N . LEU B 1 692 ? 16.281 -14.062 -27.156 1 93.38 692 LEU B N 1
ATOM 13012 C CA . LEU B 1 692 ? 16.656 -13.633 -28.5 1 93.38 692 LEU B CA 1
ATOM 13013 C C . LEU B 1 692 ? 17.594 -14.641 -29.156 1 93.38 692 LEU B C 1
ATOM 13015 O O . LEU B 1 692 ? 17.484 -14.891 -30.359 1 93.38 692 LEU B O 1
ATOM 13019 N N . ASP B 1 693 ? 18.469 -15.141 -28.422 1 92.44 693 ASP B N 1
ATOM 13020 C CA . ASP B 1 693 ? 19.406 -16.141 -28.922 1 92.44 693 ASP B CA 1
ATOM 13021 C C . ASP B 1 693 ? 18.672 -17.344 -29.484 1 92.44 693 ASP B C 1
ATOM 13023 O O . ASP B 1 693 ? 19 -17.844 -30.562 1 92.44 693 ASP B O 1
ATOM 13027 N N . TYR B 1 694 ? 17.656 -17.781 -28.797 1 89.94 694 TYR B N 1
ATOM 13028 C CA . TYR B 1 694 ? 16.891 -18.953 -29.203 1 89.94 694 TYR B CA 1
ATOM 13029 C C . TYR B 1 694 ? 15.898 -18.609 -30.297 1 89.94 694 TYR B C 1
ATOM 13031 O O . TYR B 1 694 ? 15.836 -19.297 -31.328 1 89.94 694 TYR B O 1
ATOM 13039 N N . SER B 1 695 ? 15.164 -17.516 -30.203 1 91.06 695 SER B N 1
ATOM 13040 C CA . SER B 1 695 ? 14.062 -17.188 -31.109 1 91.06 695 SER B CA 1
ATOM 13041 C C . SER B 1 695 ? 14.578 -16.703 -32.469 1 91.06 695 SER B C 1
ATOM 13043 O O . SER B 1 695 ? 13.922 -16.906 -33.469 1 91.06 695 SER B O 1
ATOM 13045 N N . SER B 1 696 ? 15.734 -16.047 -32.438 1 89.31 696 SER B N 1
ATOM 13046 C CA . SER B 1 696 ? 16.266 -15.562 -33.719 1 89.31 696 SER B CA 1
ATOM 13047 C C . SER B 1 696 ? 16.625 -16.719 -34.625 1 89.31 696 SER B C 1
ATOM 13049 O O . SER B 1 696 ? 16.422 -16.641 -35.844 1 89.31 696 SER B O 1
ATOM 13051 N N . LEU B 1 697 ? 17.078 -17.781 -34.062 1 82.81 697 LEU B N 1
ATOM 13052 C CA . LEU B 1 697 ? 17.422 -18.953 -34.844 1 82.81 697 LEU B CA 1
ATOM 13053 C C . LEU B 1 697 ? 16.172 -19.656 -35.344 1 82.81 697 LEU B C 1
ATOM 13055 O O . LEU B 1 697 ? 16.172 -20.25 -36.438 1 82.81 697 LEU B O 1
ATOM 13059 N N . LEU B 1 698 ? 15.133 -19.547 -34.562 1 82.62 698 LEU B N 1
ATOM 13060 C CA . LEU B 1 698 ? 13.867 -20.172 -34.938 1 82.62 698 LEU B CA 1
ATOM 13061 C C . LEU B 1 698 ? 13.172 -19.406 -36.031 1 82.62 698 LEU B C 1
ATOM 13063 O O . LEU B 1 698 ? 12.602 -20 -36.969 1 82.62 698 LEU B O 1
ATOM 13067 N N . VAL B 1 699 ? 13.281 -18.125 -36 1 84.12 699 VAL B N 1
ATOM 13068 C CA . VAL B 1 699 ? 12.531 -17.266 -36.938 1 84.12 699 VAL B CA 1
ATOM 13069 C C . VAL B 1 699 ? 13.32 -17.094 -38.219 1 84.12 699 VAL B C 1
ATOM 13071 O O . VAL B 1 699 ? 12.773 -17.281 -39.312 1 84.12 699 VAL B O 1
ATOM 13074 N N . PHE B 1 700 ? 14.633 -16.719 -38.219 1 84.5 700 PHE B N 1
ATOM 13075 C CA . PHE B 1 700 ? 15.406 -16.375 -39.375 1 84.5 700 PHE B CA 1
ATOM 13076 C C . PHE B 1 700 ? 16.078 -17.594 -39.969 1 84.5 700 PHE B C 1
ATOM 13078 O O . PHE B 1 700 ? 16.359 -17.641 -41.188 1 84.5 700 PHE B O 1
ATOM 13085 N N . ARG B 1 701 ? 16.359 -18.703 -39.344 1 81.62 701 ARG B N 1
ATOM 13086 C CA . ARG B 1 701 ? 16.891 -20 -39.75 1 81.62 701 ARG B CA 1
ATOM 13087 C C . ARG B 1 701 ? 18.266 -19.844 -40.406 1 81.62 701 ARG B C 1
ATOM 13089 O O . ARG B 1 701 ? 19.047 -20.812 -40.469 1 81.62 701 ARG B O 1
ATOM 13096 N N . ARG B 1 702 ? 18.641 -18.531 -41 1 87.5 702 ARG B N 1
ATOM 13097 C CA . ARG B 1 702 ? 19.938 -18.281 -41.625 1 87.5 702 ARG B CA 1
ATOM 13098 C C . ARG B 1 702 ? 20.875 -17.531 -40.688 1 87.5 702 ARG B C 1
ATOM 13100 O O . ARG B 1 702 ? 20.578 -16.406 -40.281 1 87.5 702 ARG B O 1
ATOM 13107 N N . PRO B 1 703 ? 22.031 -18.016 -40.406 1 86.88 703 PRO B N 1
ATOM 13108 C CA . PRO B 1 703 ? 22.969 -17.391 -39.469 1 86.88 703 PRO B CA 1
ATOM 13109 C C . PRO B 1 703 ? 23.422 -16.016 -39.906 1 86.88 703 PRO B C 1
ATOM 13111 O O . PRO B 1 703 ? 23.672 -15.141 -39.062 1 86.88 703 PRO B O 1
ATOM 13114 N N . LYS B 1 704 ? 23.516 -15.75 -41.188 1 90.81 704 LYS B N 1
ATOM 13115 C CA . LYS B 1 704 ? 23.953 -14.445 -41.688 1 90.81 704 LYS B CA 1
ATOM 13116 C C . LYS B 1 704 ? 22.906 -13.367 -41.375 1 90.81 704 LYS B C 1
ATOM 13118 O O . LYS B 1 704 ? 23.266 -12.234 -41.031 1 90.81 704 LYS B O 1
ATOM 13123 N N . ILE B 1 705 ? 21.719 -13.734 -41.531 1 92.12 705 ILE B N 1
ATOM 13124 C CA . ILE B 1 705 ? 20.641 -12.797 -41.25 1 92.12 705 ILE B CA 1
ATOM 13125 C C . ILE B 1 705 ? 20.578 -12.516 -39.75 1 92.12 705 ILE B C 1
ATOM 13127 O O . ILE B 1 705 ? 20.328 -11.383 -39.344 1 92.12 705 ILE B O 1
ATOM 13131 N N . VAL B 1 706 ? 20.766 -13.5 -38.969 1 92.06 706 VAL B N 1
ATOM 13132 C CA . VAL B 1 706 ? 20.781 -13.336 -37.5 1 92.06 706 VAL B CA 1
ATOM 13133 C C . VAL B 1 706 ? 21.891 -12.383 -37.094 1 92.06 706 VAL B C 1
ATOM 13135 O O . VAL B 1 706 ? 21.688 -11.477 -36.281 1 92.06 706 VAL B O 1
ATOM 13138 N N . SER B 1 707 ? 23.062 -12.547 -37.719 1 92 707 SER B N 1
ATOM 13139 C CA . SER B 1 707 ? 24.203 -11.68 -37.406 1 92 707 SER B CA 1
ATOM 13140 C C . SER B 1 707 ? 23.922 -10.234 -37.812 1 92 707 SER B C 1
ATOM 13142 O O . SER B 1 707 ? 24.328 -9.297 -37.125 1 92 707 SER B O 1
ATOM 13144 N N . LEU B 1 708 ? 23.297 -10.07 -38.906 1 93.88 708 LEU B N 1
ATOM 13145 C CA . LEU B 1 708 ? 22.922 -8.734 -39.375 1 93.88 708 LEU B CA 1
ATOM 13146 C C . LEU B 1 708 ? 21.906 -8.109 -38.406 1 93.88 708 LEU B C 1
ATOM 13148 O O . LEU B 1 708 ? 21.969 -6.906 -38.125 1 93.88 708 LEU B O 1
ATOM 13152 N N . PHE B 1 709 ? 20.969 -8.891 -38 1 94.44 709 PHE B N 1
ATOM 13153 C CA . PHE B 1 709 ? 19.984 -8.422 -37.062 1 94.44 709 PHE B CA 1
ATOM 13154 C C . PHE B 1 709 ? 20.641 -7.969 -35.75 1 94.44 709 PHE B C 1
ATOM 13156 O O . PHE B 1 709 ? 20.297 -6.918 -35.219 1 94.44 709 PHE B O 1
ATOM 13163 N N . TYR B 1 710 ? 21.562 -8.758 -35.219 1 95.12 710 TYR B N 1
ATOM 13164 C CA . TYR B 1 710 ? 22.297 -8.406 -34 1 95.12 710 TYR B CA 1
ATOM 13165 C C . TYR B 1 710 ? 23.078 -7.113 -34.219 1 95.12 710 TYR B C 1
ATOM 13167 O O . TYR B 1 710 ? 23.078 -6.242 -33.344 1 95.12 710 TYR B O 1
ATOM 13175 N N . ALA B 1 711 ? 23.703 -6.949 -35.312 1 95.75 711 ALA B N 1
ATOM 13176 C CA . ALA B 1 711 ? 24.484 -5.754 -35.594 1 95.75 711 ALA B CA 1
ATOM 13177 C C . ALA B 1 711 ? 23.594 -4.516 -35.656 1 95.75 711 ALA B C 1
ATOM 13179 O O . ALA B 1 711 ? 23.953 -3.451 -35.156 1 95.75 711 ALA B O 1
ATOM 13180 N N . LEU B 1 712 ? 22.516 -4.699 -36.25 1 96.12 712 LEU B N 1
ATOM 13181 C CA . LEU B 1 712 ? 21.562 -3.596 -36.344 1 96.12 712 LEU B CA 1
ATOM 13182 C C . LEU B 1 712 ? 21.047 -3.199 -34.969 1 96.12 712 LEU B C 1
ATOM 13184 O O . LEU B 1 712 ? 20.953 -2.01 -34.656 1 96.12 712 LEU B O 1
ATOM 13188 N N . LEU B 1 713 ? 20.703 -4.172 -34.156 1 96.38 713 LEU B N 1
ATOM 13189 C CA . LEU B 1 713 ? 20.219 -3.9 -32.812 1 96.38 713 LEU B CA 1
ATOM 13190 C C . LEU B 1 713 ? 21.281 -3.191 -31.984 1 96.38 713 LEU B C 1
ATOM 13192 O O . LEU B 1 713 ? 20.969 -2.248 -31.25 1 96.38 713 LEU B O 1
ATOM 13196 N N . MET B 1 714 ? 22.5 -3.598 -32.062 1 96.94 714 MET B N 1
ATOM 13197 C CA . MET B 1 714 ? 23.594 -2.955 -31.344 1 96.94 714 MET B CA 1
ATOM 13198 C C . MET B 1 714 ? 23.812 -1.528 -31.844 1 96.94 714 MET B C 1
ATOM 13200 O O . MET B 1 714 ? 23.984 -0.611 -31.031 1 96.94 714 MET B O 1
ATOM 13204 N N . ALA B 1 715 ? 23.719 -1.331 -33.156 1 97.38 715 ALA B N 1
ATOM 13205 C CA . ALA B 1 715 ? 23.891 -0.002 -33.719 1 97.38 715 ALA B CA 1
ATOM 13206 C C . ALA B 1 715 ? 22.797 0.948 -33.281 1 97.38 715 ALA B C 1
ATOM 13208 O O . ALA B 1 715 ? 23.062 2.109 -32.969 1 97.38 715 ALA B O 1
ATOM 13209 N N . LEU B 1 716 ? 21.641 0.432 -33.281 1 97.38 716 LEU B N 1
ATOM 13210 C CA . LEU B 1 716 ? 20.516 1.248 -32.812 1 97.38 716 LEU B CA 1
ATOM 13211 C C . LEU B 1 716 ? 20.656 1.601 -31.344 1 97.38 716 LEU B C 1
ATOM 13213 O O . LEU B 1 716 ? 20.312 2.709 -30.938 1 97.38 716 LEU B O 1
ATOM 13217 N N . THR B 1 717 ? 21.078 0.638 -30.531 1 97.62 717 THR B N 1
ATOM 13218 C CA . THR B 1 717 ? 21.281 0.867 -29.094 1 97.62 717 THR B CA 1
ATOM 13219 C C . THR B 1 717 ? 22.328 1.953 -28.875 1 97.62 717 THR B C 1
ATOM 13221 O O . THR B 1 717 ? 22.109 2.879 -28.094 1 97.62 717 THR B O 1
ATOM 13224 N N . ILE B 1 718 ? 23.422 1.898 -29.578 1 97.31 718 ILE B N 1
ATOM 13225 C CA . ILE B 1 718 ? 24.5 2.855 -29.422 1 97.31 718 ILE B CA 1
ATOM 13226 C C . ILE B 1 718 ? 24.078 4.219 -29.953 1 97.31 718 ILE B C 1
ATOM 13228 O O . ILE B 1 718 ? 24.344 5.25 -29.328 1 97.31 718 ILE B O 1
ATOM 13232 N N . SER B 1 719 ? 23.375 4.223 -31.062 1 96 719 SER B N 1
ATOM 13233 C CA . SER B 1 719 ? 22.891 5.477 -31.625 1 96 719 SER B CA 1
ATOM 13234 C C . SER B 1 719 ? 21.922 6.18 -30.688 1 96 719 SER B C 1
ATOM 13236 O O . SER B 1 719 ? 22 7.398 -30.5 1 96 719 SER B O 1
ATOM 13238 N N . SER B 1 720 ? 21.031 5.422 -30.156 1 93.69 720 SER B N 1
ATOM 13239 C CA . SER B 1 720 ? 20.109 5.996 -29.203 1 93.69 720 SER B CA 1
ATOM 13240 C C . SER B 1 720 ? 20.844 6.602 -28.016 1 93.69 720 SER B C 1
ATOM 13242 O O . SER B 1 720 ? 20.469 7.672 -27.516 1 93.69 720 SER B O 1
ATOM 13244 N N . PHE B 1 721 ? 21.844 5.969 -27.547 1 96 721 PHE B N 1
ATOM 13245 C CA . PHE B 1 721 ? 22.641 6.469 -26.438 1 96 721 PHE B CA 1
ATOM 13246 C C . PHE B 1 721 ? 23.312 7.789 -26.812 1 96 721 PHE B C 1
ATOM 13248 O O . PHE B 1 721 ? 23.312 8.734 -26.016 1 96 721 PHE B O 1
ATOM 13255 N N . ILE B 1 722 ? 23.797 7.855 -27.953 1 94.25 722 ILE B N 1
ATOM 13256 C CA . ILE B 1 722 ? 24.516 9.047 -28.406 1 94.25 722 ILE B CA 1
ATOM 13257 C C . ILE B 1 722 ? 23.547 10.219 -28.531 1 94.25 722 ILE B C 1
ATOM 13259 O O . ILE B 1 722 ? 23.859 11.344 -28.141 1 94.25 722 ILE B O 1
ATOM 13263 N N . PHE B 1 723 ? 22.422 9.961 -29 1 89.88 723 PHE B N 1
ATOM 13264 C CA . PHE B 1 723 ? 21.438 11.016 -29.188 1 89.88 723 PHE B CA 1
ATOM 13265 C C . PHE B 1 723 ? 21 11.594 -27.844 1 89.88 723 PHE B C 1
ATOM 13267 O O . PHE B 1 723 ? 20.719 12.789 -27.734 1 89.88 723 PHE B O 1
ATOM 13274 N N . TYR B 1 724 ? 20.938 10.805 -26.859 1 90.94 724 TYR B N 1
ATOM 13275 C CA . TYR B 1 724 ? 20.453 11.266 -25.562 1 90.94 724 TYR B CA 1
ATOM 13276 C C . TYR B 1 724 ? 21.609 11.508 -24.594 1 90.94 724 TYR B C 1
ATOM 13278 O O . TYR B 1 724 ? 21.406 11.727 -23.406 1 90.94 724 TYR B O 1
ATOM 13286 N N . SER B 1 725 ? 22.812 11.562 -25.062 1 93.06 725 SER B N 1
ATOM 13287 C CA . SER B 1 725 ? 24.016 11.648 -24.25 1 93.06 725 SER B CA 1
ATOM 13288 C C . SER B 1 725 ? 24.078 12.977 -23.5 1 93.06 725 SER B C 1
ATOM 13290 O O . SER B 1 725 ? 24.672 13.062 -22.422 1 93.06 725 SER B O 1
ATOM 13292 N N . PRO B 1 726 ? 23.453 14.086 -24 1 92.25 726 PRO B N 1
ATOM 13293 C CA . PRO B 1 726 ? 23.5 15.32 -23.219 1 92.25 726 PRO B CA 1
ATOM 13294 C C . PRO B 1 726 ? 22.766 15.203 -21.875 1 92.25 726 PRO B C 1
ATOM 13296 O O . PRO B 1 726 ? 23.141 15.859 -20.906 1 92.25 726 PRO B O 1
ATOM 13299 N N . PHE B 1 727 ? 21.766 14.414 -21.859 1 90.94 727 PHE B N 1
ATOM 13300 C CA . PHE B 1 727 ? 21.047 14.188 -20.609 1 90.94 727 PHE B CA 1
ATOM 13301 C C . PHE B 1 727 ? 21.891 13.336 -19.656 1 90.94 727 PHE B C 1
ATOM 13303 O O . PHE B 1 727 ? 21.688 13.391 -18.438 1 90.94 727 PHE B O 1
ATOM 13310 N N . VAL B 1 728 ? 22.797 12.578 -20.188 1 94.31 728 VAL B N 1
ATOM 13311 C CA . VAL B 1 728 ? 23.594 11.664 -19.391 1 94.31 728 VAL B CA 1
ATOM 13312 C C . VAL B 1 728 ? 24.828 12.391 -18.844 1 94.31 728 VAL B C 1
ATOM 13314 O O . VAL B 1 728 ? 25.141 12.281 -17.656 1 94.31 728 VAL B O 1
ATOM 13317 N N . TYR B 1 729 ? 25.391 13.227 -19.672 1 95.69 729 TYR B N 1
ATOM 13318 C CA . TYR B 1 729 ? 26.672 13.828 -19.312 1 95.69 729 TYR B CA 1
ATOM 13319 C C . TYR B 1 729 ? 26.484 15.258 -18.828 1 95.69 729 TYR B C 1
ATOM 13321 O O . TYR B 1 729 ? 27.422 15.883 -18.344 1 95.69 729 TYR B O 1
ATOM 13329 N N . GLY B 1 730 ? 25.281 15.805 -18.906 1 92.81 730 GLY B N 1
ATOM 13330 C CA . GLY B 1 730 ? 25.031 17.188 -18.5 1 92.81 730 GLY B CA 1
ATOM 13331 C C . GLY B 1 730 ? 25.719 18.203 -19.391 1 92.81 730 GLY B C 1
ATOM 13332 O O . GLY B 1 730 ? 26.328 19.156 -18.906 1 92.81 730 GLY B O 1
ATOM 13333 N N . THR B 1 731 ? 25.688 17.922 -20.656 1 92.62 731 THR B N 1
ATOM 13334 C CA . THR B 1 731 ? 26.344 18.812 -21.609 1 92.62 731 THR B CA 1
ATOM 13335 C C . THR B 1 731 ? 25.312 19.75 -22.234 1 92.62 731 THR B C 1
ATOM 13337 O O . THR B 1 731 ? 24.125 19.703 -21.906 1 92.62 731 THR B O 1
ATOM 13340 N N . ARG B 1 732 ? 25.859 20.594 -23.156 1 90.69 732 ARG B N 1
ATOM 13341 C CA . ARG B 1 732 ? 25.047 21.625 -23.797 1 90.69 732 ARG B CA 1
ATOM 13342 C C . ARG B 1 732 ? 24.047 21 -24.766 1 90.69 732 ARG B C 1
ATOM 13344 O O . ARG B 1 732 ? 24.359 20.016 -25.438 1 90.69 732 ARG B O 1
ATOM 13351 N N . MET B 1 733 ? 22.812 21.453 -24.656 1 91 733 MET B N 1
ATOM 13352 C CA . MET B 1 733 ? 21.781 21.109 -25.625 1 91 733 MET B CA 1
ATOM 13353 C C . MET B 1 733 ? 20.844 22.281 -25.859 1 91 733 MET B C 1
ATOM 13355 O O . MET B 1 733 ? 20.578 23.062 -24.938 1 91 733 MET B O 1
ATOM 13359 N N . LEU B 1 734 ? 20.484 22.391 -27.062 1 89.94 734 LEU B N 1
ATOM 13360 C CA . LEU B 1 734 ? 19.547 23.469 -27.391 1 89.94 734 LEU B CA 1
ATOM 13361 C C . LEU B 1 734 ? 18.109 23.062 -27.078 1 89.94 734 LEU B C 1
ATOM 13363 O O . LEU B 1 734 ? 17.766 21.891 -27.188 1 89.94 734 LEU B O 1
ATOM 13367 N N . SER B 1 735 ? 17.344 24.031 -26.688 1 83.06 735 SER B N 1
ATOM 13368 C CA . SER B 1 735 ? 15.945 23.781 -26.359 1 83.06 735 SER B CA 1
ATOM 13369 C C . SER B 1 735 ? 15.203 23.156 -27.531 1 83.06 735 SER B C 1
ATOM 13371 O O . SER B 1 735 ? 14.367 22.266 -27.359 1 83.06 735 SER B O 1
ATOM 13373 N N . GLY B 1 736 ? 15.484 23.609 -28.781 1 82.25 736 GLY B N 1
ATOM 13374 C CA . GLY B 1 736 ? 14.867 23.047 -29.969 1 82.25 736 GLY B CA 1
ATOM 13375 C C . GLY B 1 736 ? 15.227 21.578 -30.188 1 82.25 736 GLY B C 1
ATOM 13376 O O . GLY B 1 736 ? 14.375 20.781 -30.578 1 82.25 736 GLY B O 1
ATOM 13377 N N . GLN B 1 737 ? 16.453 21.281 -29.922 1 85.06 737 GLN B N 1
ATOM 13378 C CA . GLN B 1 737 ? 16.891 19.906 -30.047 1 85.06 737 GLN B CA 1
ATOM 13379 C C . GLN B 1 737 ? 16.203 19 -29.031 1 85.06 737 GLN B C 1
ATOM 13381 O O . GLN B 1 737 ? 15.828 17.875 -29.344 1 85.06 737 GLN B O 1
ATOM 13386 N N . CYS B 1 738 ? 16.109 19.484 -27.844 1 84.81 738 CYS B N 1
ATOM 13387 C CA . CYS B 1 738 ? 15.445 18.734 -26.781 1 84.81 738 CYS B CA 1
ATOM 13388 C C . CYS B 1 738 ? 13.992 18.453 -27.141 1 84.81 738 CYS B C 1
ATOM 13390 O O . CYS B 1 738 ? 13.516 17.328 -26.969 1 84.81 738 CYS B O 1
ATOM 13392 N N . LYS B 1 739 ? 13.297 19.406 -27.656 1 77.25 739 LYS B N 1
ATOM 13393 C CA . LYS B 1 739 ? 11.891 19.25 -28.016 1 77.25 739 LYS B CA 1
ATOM 13394 C C . LYS B 1 739 ? 11.719 18.25 -29.156 1 77.25 739 LYS B C 1
ATOM 13396 O O . LYS B 1 739 ? 10.711 17.547 -29.234 1 77.25 739 LYS B O 1
ATOM 13401 N N . TYR B 1 740 ? 12.758 18.203 -29.953 1 77.12 740 TYR B N 1
ATOM 13402 C CA . TYR B 1 740 ? 12.734 17.234 -31.031 1 77.12 740 TYR B CA 1
ATOM 13403 C C . TYR B 1 740 ? 12.844 15.82 -30.516 1 77.12 740 TYR B C 1
ATOM 13405 O O . TYR B 1 740 ? 12.266 14.891 -31.078 1 77.12 740 TYR B O 1
ATOM 13413 N N . LEU B 1 741 ? 13.562 15.703 -29.469 1 77.5 741 LEU B N 1
ATOM 13414 C CA . LEU B 1 741 ? 13.789 14.375 -28.906 1 77.5 741 LEU B CA 1
ATOM 13415 C C . LEU B 1 741 ? 12.578 13.93 -28.078 1 77.5 741 LEU B C 1
ATOM 13417 O O . LEU B 1 741 ? 12.398 12.734 -27.828 1 77.5 741 LEU B O 1
ATOM 13421 N N . GLU B 1 742 ? 11.852 14.938 -27.5 1 71.44 742 GLU B N 1
ATOM 13422 C CA . GLU B 1 742 ? 10.656 14.609 -26.719 1 71.44 742 GLU B CA 1
ATOM 13423 C C . GLU B 1 742 ? 9.609 13.922 -27.594 1 71.44 742 GLU B C 1
ATOM 13425 O O . GLU B 1 742 ? 9.289 14.406 -28.688 1 71.44 742 GLU B O 1
ATOM 13430 N N . PHE B 1 743 ? 10.008 12.75 -28.062 1 58.81 743 PHE B N 1
ATOM 13431 C CA . PHE B 1 743 ? 8.992 12.102 -28.891 1 58.81 743 PHE B CA 1
ATOM 13432 C C . PHE B 1 743 ? 7.598 12.594 -28.5 1 58.81 743 PHE B C 1
ATOM 13434 O O . PHE B 1 743 ? 7.363 12.984 -27.359 1 58.81 743 PHE B O 1
ATOM 13441 N N . ASN B 1 744 ? 6.332 12.234 -29.391 1 50.62 744 ASN B N 1
ATOM 13442 C CA . ASN B 1 744 ? 4.945 12.664 -29.5 1 50.62 744 ASN B CA 1
ATOM 13443 C C . ASN B 1 744 ? 4.395 13.141 -28.156 1 50.62 744 ASN B C 1
ATOM 13445 O O . ASN B 1 744 ? 4.891 12.734 -27.109 1 50.62 744 ASN B O 1
ATOM 13449 N N . ASN B 1 745 ? 3.238 13.898 -28.203 1 42 745 ASN B N 1
ATOM 13450 C CA . ASN B 1 745 ? 2.229 14.672 -27.484 1 42 745 ASN B CA 1
ATOM 13451 C C . ASN B 1 745 ? 2.084 14.203 -26.031 1 42 745 ASN B C 1
ATOM 13453 O O . ASN B 1 745 ? 0.986 13.859 -25.594 1 42 745 ASN B O 1
ATOM 13457 N N . ASN B 1 746 ? 3.162 14.305 -25.109 1 46.88 746 ASN B N 1
ATOM 13458 C CA . ASN B 1 746 ? 3.035 14.391 -23.656 1 46.88 746 ASN B CA 1
ATOM 13459 C C . ASN B 1 746 ? 2.73 13.031 -23.031 1 46.88 746 ASN B C 1
ATOM 13461 O O . ASN B 1 746 ? 2.602 12.914 -21.812 1 46.88 746 ASN B O 1
ATOM 13465 N N . GLN B 1 747 ? 2.66 11.812 -23.922 1 49.78 747 GLN B N 1
ATOM 13466 C CA . GLN B 1 747 ? 2.07 10.625 -23.312 1 49.78 747 GLN B CA 1
ATOM 13467 C C . GLN B 1 747 ? 3.141 9.594 -22.969 1 49.78 747 GLN B C 1
ATOM 13469 O O . GLN B 1 747 ? 3.008 8.852 -22 1 49.78 747 GLN B O 1
ATOM 13474 N N . LEU B 1 748 ? 4.262 9.484 -23.859 1 52.59 748 LEU B N 1
ATOM 13475 C CA . LEU B 1 748 ? 5.074 8.297 -23.609 1 52.59 748 LEU B CA 1
ATOM 13476 C C . LEU B 1 748 ? 6.383 8.68 -22.922 1 52.59 748 LEU B C 1
ATOM 13478 O O . LEU B 1 748 ? 6.914 7.902 -22.125 1 52.59 748 LEU B O 1
ATOM 13482 N N . TRP B 1 749 ? 7.047 9.953 -23.328 1 62.88 749 TRP B N 1
ATOM 13483 C CA . TRP B 1 749 ? 8.383 10.266 -22.828 1 62.88 749 TRP B CA 1
ATOM 13484 C C . TRP B 1 749 ? 8.516 11.75 -22.5 1 62.88 749 TRP B C 1
ATOM 13486 O O . TRP B 1 749 ? 8.625 12.578 -23.406 1 62.88 749 TRP B O 1
ATOM 13496 N N . TYR B 1 750 ? 8.391 12.062 -21.281 1 63.59 750 TYR B N 1
ATOM 13497 C CA . TYR B 1 750 ? 8.461 13.469 -20.891 1 63.59 750 TYR B CA 1
ATOM 13498 C C . TYR B 1 750 ? 9.883 13.859 -20.5 1 63.59 750 TYR B C 1
ATOM 13500 O O . TYR B 1 750 ? 10.516 13.172 -19.703 1 63.59 750 TYR B O 1
ATOM 13508 N N . LEU B 1 751 ? 10.469 14.836 -21.391 1 71.56 751 LEU B N 1
ATOM 13509 C CA . LEU B 1 751 ? 11.75 15.445 -21.062 1 71.56 751 LEU B CA 1
ATOM 13510 C C . LEU B 1 751 ? 11.578 16.906 -20.656 1 71.56 751 LEU B C 1
ATOM 13512 O O . LEU B 1 751 ? 10.742 17.609 -21.219 1 71.56 751 LEU B O 1
ATOM 13516 N N . SER B 1 752 ? 12.133 17.344 -19.594 1 71.81 752 SER B N 1
ATOM 13517 C CA . SER B 1 752 ? 12.094 18.734 -19.188 1 71.81 752 SER B CA 1
ATOM 13518 C C . SER B 1 752 ? 13 19.594 -20.078 1 71.81 752 SER B C 1
ATOM 13520 O O . SER B 1 752 ? 14.172 19.781 -19.766 1 71.81 752 SER B O 1
ATOM 13522 N N . CYS B 1 753 ? 12.445 20.203 -21.172 1 77.38 753 CYS B N 1
ATOM 13523 C CA . CYS B 1 753 ? 13.258 20.906 -22.156 1 77.38 753 CYS B CA 1
ATOM 13524 C C . CYS B 1 753 ? 13.336 22.406 -21.828 1 77.38 753 CYS B C 1
ATOM 13526 O O . CYS B 1 753 ? 14.117 23.125 -22.438 1 77.38 753 CYS B O 1
ATOM 13528 N N . ASN B 1 754 ? 12.656 22.828 -20.781 1 71 754 ASN B N 1
ATOM 13529 C CA . ASN B 1 754 ? 12.594 24.25 -20.484 1 71 754 ASN B CA 1
ATOM 13530 C C . ASN B 1 754 ? 13.859 24.734 -19.797 1 71 754 ASN B C 1
ATOM 13532 O O . ASN B 1 754 ? 14.094 25.953 -19.688 1 71 754 ASN B O 1
ATOM 13536 N N . THR B 1 755 ? 14.695 23.859 -19.516 1 76.94 755 THR B N 1
ATOM 13537 C CA . THR B 1 755 ? 15.93 24.219 -18.828 1 76.94 755 THR B CA 1
ATOM 13538 C C . THR B 1 755 ? 16.969 24.734 -19.828 1 76.94 755 THR B C 1
ATOM 13540 O O . THR B 1 755 ? 17.812 25.547 -19.469 1 76.94 755 THR B O 1
ATOM 13543 N N . TYR B 1 756 ? 16.891 24.391 -21.062 1 85.62 756 TYR B N 1
ATOM 13544 C CA . TYR B 1 756 ? 17.938 24.656 -22.047 1 85.62 756 TYR B CA 1
ATOM 13545 C C . TYR B 1 756 ? 17.719 26.016 -22.719 1 85.62 756 TYR B C 1
ATOM 13547 O O . TYR B 1 756 ? 16.594 26.531 -22.75 1 85.62 756 TYR B O 1
ATOM 13555 N N . LEU B 1 757 ? 18.812 26.516 -23.188 1 85.69 757 LEU B N 1
ATOM 13556 C CA . LEU B 1 757 ? 18.781 27.781 -23.922 1 85.69 757 LEU B CA 1
ATOM 13557 C C . LEU B 1 757 ? 18.469 27.562 -25.391 1 85.69 757 LEU B C 1
ATOM 13559 O O . LEU B 1 757 ? 18.562 26.438 -25.891 1 85.69 757 LEU B O 1
ATOM 13563 N N . ASP B 1 758 ? 18.094 28.562 -26.125 1 85.19 758 ASP B N 1
ATOM 13564 C CA . ASP B 1 758 ? 17.578 28.422 -27.484 1 85.19 758 ASP B CA 1
ATOM 13565 C C . ASP B 1 758 ? 18.719 28.516 -28.516 1 85.19 758 ASP B C 1
ATOM 13567 O O . ASP B 1 758 ? 18.641 27.906 -29.594 1 85.19 758 ASP B O 1
ATOM 13571 N N . THR B 1 759 ? 19.766 29.344 -28.203 1 89.06 759 THR B N 1
ATOM 13572 C CA . THR B 1 759 ? 20.797 29.562 -29.203 1 89.06 759 THR B CA 1
ATOM 13573 C C . THR B 1 759 ? 22.188 29.312 -28.609 1 89.06 759 THR B C 1
ATOM 13575 O O . THR B 1 759 ? 22.391 29.453 -27.406 1 89.06 759 THR B O 1
ATOM 13578 N N . PRO B 1 760 ? 23.109 28.844 -29.469 1 89.81 760 PRO B N 1
ATOM 13579 C CA . PRO B 1 760 ? 24.484 28.625 -29.016 1 89.81 760 PRO B CA 1
ATOM 13580 C C . PRO B 1 760 ? 25.156 29.922 -28.531 1 89.81 760 PRO B C 1
ATOM 13582 O O . PRO B 1 760 ? 26.016 29.875 -27.641 1 89.81 760 PRO B O 1
ATOM 13585 N N . GLU B 1 761 ? 24.688 31.031 -29.047 1 87.62 761 GLU B N 1
ATOM 13586 C CA . GLU B 1 761 ? 25.25 32.312 -28.625 1 87.62 761 GLU B CA 1
ATOM 13587 C C . GLU B 1 761 ? 24.891 32.625 -27.172 1 87.62 761 GLU B C 1
ATOM 13589 O O . GLU B 1 761 ? 25.719 33.156 -26.422 1 87.62 761 GLU B O 1
ATOM 13594 N N . GLN B 1 762 ? 23.75 32.25 -26.859 1 88.12 762 GLN B N 1
ATOM 13595 C CA . GLN B 1 762 ? 23.328 32.469 -25.469 1 88.12 762 GLN B CA 1
ATOM 13596 C C . GLN B 1 762 ? 24.188 31.641 -24.516 1 88.12 762 GLN B C 1
ATOM 13598 O O . GLN B 1 762 ? 24.531 32.094 -23.438 1 88.12 762 GLN B O 1
ATOM 13603 N N . TYR B 1 763 ? 24.562 30.484 -24.906 1 90.62 763 TYR B N 1
ATOM 13604 C CA . TYR B 1 763 ? 25.422 29.641 -24.094 1 90.62 763 TYR B CA 1
ATOM 13605 C C . TYR B 1 763 ? 26.812 30.25 -23.969 1 90.62 763 TYR B C 1
ATOM 13607 O O . TYR B 1 763 ? 27.391 30.234 -22.875 1 90.62 763 TYR B O 1
ATOM 13615 N N . ALA B 1 764 ? 27.297 30.734 -25.078 1 86.69 764 ALA B N 1
ATOM 13616 C CA . ALA B 1 764 ? 28.609 31.359 -25.062 1 86.69 764 ALA B CA 1
ATOM 13617 C C . ALA B 1 764 ? 28.641 32.562 -24.125 1 86.69 764 ALA B C 1
ATOM 13619 O O . ALA B 1 764 ? 29.609 32.75 -23.391 1 86.69 764 ALA B O 1
ATOM 13620 N N . GLU B 1 765 ? 27.594 33.25 -24.172 1 84.44 765 GLU B N 1
ATOM 13621 C CA . GLU B 1 765 ? 27.484 34.406 -23.297 1 84.44 765 GLU B CA 1
ATOM 13622 C C . GLU B 1 765 ? 27.422 33.969 -21.828 1 84.44 765 GLU B C 1
ATOM 13624 O O . GLU B 1 765 ? 28.125 34.531 -20.984 1 84.44 765 GLU B O 1
ATOM 13629 N N . TYR B 1 766 ? 26.656 33 -21.547 1 85.62 766 TYR B N 1
ATOM 13630 C CA . TYR B 1 766 ? 26.484 32.531 -20.188 1 85.62 766 TYR B CA 1
ATOM 13631 C C . TYR B 1 766 ? 27.781 31.906 -19.656 1 85.62 766 TYR B C 1
ATOM 13633 O O . TYR B 1 766 ? 28.188 32.188 -18.531 1 85.62 766 TYR B O 1
ATOM 13641 N N . ASP B 1 767 ? 28.359 31.109 -20.453 1 84.31 767 ASP B N 1
ATOM 13642 C CA . ASP B 1 767 ? 29.562 30.406 -20.031 1 84.31 767 ASP B CA 1
ATOM 13643 C C . ASP B 1 767 ? 30.719 31.391 -19.797 1 84.31 767 ASP B C 1
ATOM 13645 O O . ASP B 1 767 ? 31.531 31.188 -18.891 1 84.31 767 ASP B O 1
ATOM 13649 N N . SER B 1 768 ? 30.734 32.406 -20.594 1 78.56 768 SER B N 1
ATOM 13650 C CA . SER B 1 768 ? 31.75 33.438 -20.391 1 78.56 768 SER B CA 1
ATOM 13651 C C . SER B 1 768 ? 31.516 34.188 -19.094 1 78.56 768 SER B C 1
ATOM 13653 O O . SER B 1 768 ? 32.469 34.5 -18.359 1 78.56 768 SER B O 1
ATOM 13655 N N . GLN B 1 769 ? 30.297 34.438 -18.844 1 71.12 769 GLN B N 1
ATOM 13656 C CA . GLN B 1 769 ? 29.953 35.125 -17.609 1 71.12 769 GLN B CA 1
ATOM 13657 C C . GLN B 1 769 ? 30.234 34.25 -16.375 1 71.12 769 GLN B C 1
ATOM 13659 O O . GLN B 1 769 ? 30.75 34.75 -15.375 1 71.12 769 GLN B O 1
ATOM 13664 N N . PHE B 1 770 ? 29.906 33 -16.484 1 74 770 PHE B N 1
ATOM 13665 C CA . PHE B 1 770 ? 30.078 32.062 -15.383 1 74 770 PHE B CA 1
ATOM 13666 C C . PHE B 1 770 ? 31.562 31.828 -15.117 1 74 770 PHE B C 1
ATOM 13668 O O . PHE B 1 770 ? 31.984 31.734 -13.961 1 74 770 PHE B O 1
ATOM 13675 N N . ALA B 1 771 ? 32.312 31.656 -16.141 1 67.88 771 ALA B N 1
ATOM 13676 C CA . ALA B 1 771 ? 33.75 31.5 -16 1 67.88 771 ALA B CA 1
ATOM 13677 C C . ALA B 1 771 ? 34.375 32.719 -15.312 1 67.88 771 ALA B C 1
ATOM 13679 O O . ALA B 1 771 ? 35.281 32.562 -14.484 1 67.88 771 ALA B O 1
ATOM 13680 N N . ASN B 1 772 ? 33.844 33.812 -15.594 1 58.88 772 ASN B N 1
ATOM 13681 C CA . ASN B 1 772 ? 34.312 35.031 -14.969 1 58.88 772 ASN B CA 1
ATOM 13682 C C . ASN B 1 772 ? 33.969 35.094 -13.484 1 58.88 772 ASN B C 1
ATOM 13684 O O . ASN B 1 772 ? 34.75 35.562 -12.672 1 58.88 772 ASN B O 1
ATOM 13688 N N . GLU B 1 773 ? 32.812 34.562 -13.203 1 57.09 773 GLU B N 1
ATOM 13689 C CA . GLU B 1 773 ? 32.375 34.562 -11.812 1 57.09 773 GLU B CA 1
ATOM 13690 C C . GLU B 1 773 ? 33.219 33.562 -10.977 1 57.09 773 GLU B C 1
ATOM 13692 O O . GLU B 1 773 ? 33.531 33.844 -9.82 1 57.09 773 GLU B O 1
ATOM 13697 N N . ILE B 1 774 ? 33.531 32.438 -11.531 1 58.44 774 ILE B N 1
ATOM 13698 C CA . ILE B 1 774 ? 34.344 31.438 -10.844 1 58.44 774 ILE B CA 1
ATOM 13699 C C . ILE B 1 774 ? 35.75 31.984 -10.648 1 58.44 774 ILE B C 1
ATOM 13701 O O . ILE B 1 774 ? 36.344 31.797 -9.586 1 58.44 774 ILE B O 1
ATOM 13705 N N . ASN B 1 775 ? 36.281 32.625 -11.719 1 49.22 775 ASN B N 1
ATOM 13706 C CA . ASN B 1 775 ? 37.625 33.219 -11.633 1 49.22 775 ASN B CA 1
ATOM 13707 C C . ASN B 1 775 ? 37.656 34.344 -10.602 1 49.22 775 ASN B C 1
ATOM 13709 O O . ASN B 1 775 ? 38.656 34.5 -9.891 1 49.22 775 ASN B O 1
ATOM 13713 N N . TYR B 1 776 ? 36.562 35.125 -10.656 1 44.84 776 TYR B N 1
ATOM 13714 C CA . TYR B 1 776 ? 36.5 36.188 -9.68 1 44.84 776 TYR B CA 1
ATOM 13715 C C . TYR B 1 776 ? 36.469 35.656 -8.258 1 44.84 776 TYR B C 1
ATOM 13717 O O . TYR B 1 776 ? 37.094 36.219 -7.355 1 44.84 776 TYR B O 1
ATOM 13725 N N . HIS B 1 777 ? 35.656 34.688 -8.109 1 45.62 777 HIS B N 1
ATOM 13726 C CA . HIS B 1 777 ? 35.562 34.156 -6.77 1 45.62 777 HIS B CA 1
ATOM 13727 C C . HIS B 1 777 ? 36.812 33.375 -6.379 1 45.62 777 HIS B C 1
ATOM 13729 O O . HIS B 1 777 ? 37.156 33.281 -5.195 1 45.62 777 HIS B O 1
ATOM 13735 N N . TYR B 1 778 ? 37.562 32.906 -7.434 1 40.69 778 TYR B N 1
ATOM 13736 C CA . TYR B 1 778 ? 38.781 32.156 -7.105 1 40.69 778 TYR B CA 1
ATOM 13737 C C . TYR B 1 778 ? 40.031 33.031 -7.273 1 40.69 778 TYR B C 1
ATOM 13739 O O . TYR B 1 778 ? 41.156 32.562 -7.141 1 40.69 778 TYR B O 1
ATOM 13747 N N . GLU B 1 779 ? 40.094 34.312 -7.828 1 33.66 779 GLU B N 1
ATOM 13748 C CA . GLU B 1 779 ? 41.281 35.188 -7.672 1 33.66 779 GLU B CA 1
ATOM 13749 C C . GLU B 1 779 ? 41.562 35.469 -6.203 1 33.66 779 GLU B C 1
ATOM 13751 O O . GLU B 1 779 ? 40.656 35.906 -5.473 1 33.66 779 GLU B O 1
ATOM 13756 N N . ALA B 1 780 ? 42.594 34.969 -5.688 1 35.12 780 ALA B N 1
ATOM 13757 C CA . ALA B 1 780 ? 43.219 35.188 -4.379 1 35.12 780 ALA B CA 1
ATOM 13758 C C . ALA B 1 780 ? 43.25 36.656 -4.023 1 35.12 780 ALA B C 1
ATOM 13760 O O . ALA B 1 780 ? 43.562 37.5 -4.867 1 35.12 780 ALA B O 1
ATOM 13761 N N . PRO B 1 781 ? 42.562 37.25 -3.104 1 34.41 781 PRO B N 1
ATOM 13762 C CA . PRO B 1 781 ? 42.969 38.594 -2.697 1 34.41 781 PRO B CA 1
ATOM 13763 C C . PRO B 1 781 ? 44.5 38.75 -2.619 1 34.41 781 PRO B C 1
ATOM 13765 O O . PRO B 1 781 ? 45.156 37.969 -1.949 1 34.41 781 PRO B O 1
ATOM 13768 N N . LYS B 1 782 ? 45.219 39.188 -3.525 1 32.5 782 LYS B N 1
ATOM 13769 C CA . LYS B 1 782 ? 46.625 39.5 -3.4 1 32.5 782 LYS B CA 1
ATOM 13770 C C . LYS B 1 782 ? 46.906 40.312 -2.135 1 32.5 782 LYS B C 1
ATOM 13772 O O . LYS B 1 782 ? 48.062 40.375 -1.687 1 32.5 782 LYS B O 1
ATOM 13777 N N . ASP B 1 783 ? 46.156 41.375 -1.907 1 28.22 783 ASP B N 1
ATOM 13778 C CA . ASP B 1 783 ? 46.656 42.25 -0.833 1 28.22 783 ASP B CA 1
ATOM 13779 C C . ASP B 1 783 ? 46.5 41.562 0.523 1 28.22 783 ASP B C 1
ATOM 13781 O O . ASP B 1 783 ? 45.406 41.25 0.959 1 28.22 783 ASP B O 1
ATOM 13785 N N . GLU B 1 784 ? 47.562 40.781 0.983 1 29.78 784 GLU B N 1
ATOM 13786 C CA . GLU B 1 784 ? 47.906 40.156 2.256 1 29.78 784 GLU B CA 1
ATOM 13787 C C . GLU B 1 784 ? 47.562 41.062 3.432 1 29.78 784 GLU B C 1
ATOM 13789 O O . GLU B 1 784 ? 47.438 40.594 4.562 1 29.78 784 GLU B O 1
ATOM 13794 N N . GLU B 1 785 ? 47.844 42.375 3.287 1 28.14 785 GLU B N 1
ATOM 13795 C CA . GLU B 1 785 ? 48.062 43.219 4.469 1 28.14 785 GLU B CA 1
ATOM 13796 C C . GLU B 1 785 ? 46.844 43.281 5.352 1 28.14 785 GLU B C 1
ATOM 13798 O O . GLU B 1 785 ? 46.938 43.281 6.578 1 28.14 785 GLU B O 1
ATOM 13803 N N . HIS B 1 786 ? 45.781 43.812 4.84 1 25.73 786 HIS B N 1
ATOM 13804 C CA . HIS B 1 786 ? 44.812 44.281 5.832 1 25.73 786 HIS B CA 1
ATOM 13805 C C . HIS B 1 786 ? 44.062 43.125 6.477 1 25.73 786 HIS B C 1
ATOM 13807 O O . HIS B 1 786 ? 43.312 43.344 7.449 1 25.73 786 HIS B O 1
ATOM 13813 N N . ILE B 1 787 ? 43.844 42.031 5.695 1 25.7 787 ILE B N 1
ATOM 13814 C CA . ILE B 1 787 ? 42.969 41.156 6.453 1 25.7 787 ILE B CA 1
ATOM 13815 C C . ILE B 1 787 ? 43.781 40.375 7.48 1 25.7 787 ILE B C 1
ATOM 13817 O O . ILE B 1 787 ? 43.281 39.406 8.07 1 25.7 787 ILE B O 1
ATOM 13821 N N . LYS B 1 788 ? 45.156 40.562 7.539 1 24.59 788 LYS B N 1
ATOM 13822 C CA . LYS B 1 788 ? 45.875 39.875 8.602 1 24.59 788 LYS B CA 1
ATOM 13823 C C . LYS B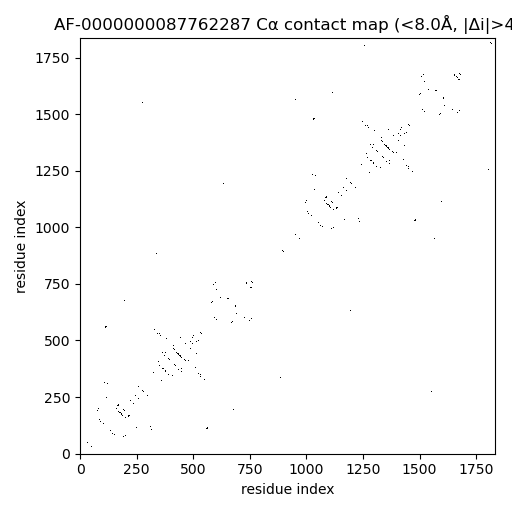 1 788 ? 45.281 40.156 9.969 1 24.59 788 LYS B C 1
ATOM 13825 O O . LYS B 1 788 ? 45.375 39.344 10.883 1 24.59 788 LYS B O 1
ATOM 13830 N N . ALA B 1 789 ? 45.125 41.469 10.312 1 23.23 789 ALA B N 1
ATOM 13831 C CA . ALA B 1 789 ? 45.125 41.844 11.719 1 23.23 789 ALA B CA 1
ATOM 13832 C C . ALA B 1 789 ? 43.938 41.25 12.461 1 23.23 789 ALA B C 1
ATOM 13834 O O . ALA B 1 789 ? 44.062 40.844 13.625 1 23.23 789 ALA B O 1
ATOM 13835 N N . THR B 1 790 ? 42.75 41.406 11.977 1 22.8 790 THR B N 1
ATOM 13836 C CA . THR B 1 790 ? 41.812 41.344 13.102 1 22.8 790 THR B CA 1
ATOM 13837 C C . THR B 1 790 ? 41.594 39.906 13.555 1 22.8 790 THR B C 1
ATOM 13839 O O . THR B 1 790 ? 41.531 39.656 14.758 1 22.8 790 THR B O 1
ATOM 13842 N N . VAL B 1 791 ? 41.219 38.969 12.625 1 22.61 791 VAL B N 1
ATOM 13843 C CA . VAL B 1 791 ? 40.531 37.938 13.383 1 22.61 791 VAL B CA 1
ATOM 13844 C C . VAL B 1 791 ? 41.531 36.906 13.906 1 22.61 791 VAL B C 1
ATOM 13846 O O . VAL B 1 791 ? 41.906 35.969 13.188 1 22.61 791 VAL B O 1
ATOM 13849 N N . VAL B 1 792 ? 42.781 37.219 14.094 1 21.83 792 VAL B N 1
ATOM 13850 C CA . VAL B 1 792 ? 43.688 36.25 14.695 1 21.83 792 VAL B CA 1
ATOM 13851 C C . VAL B 1 792 ? 43.094 35.719 15.992 1 21.83 792 VAL B C 1
ATOM 13853 O O . VAL B 1 792 ? 43.312 36.281 17.062 1 21.83 792 VAL B O 1
ATOM 13856 N N . THR B 1 793 ? 41.812 35.75 16.281 1 22.25 793 THR B N 1
ATOM 13857 C CA . THR B 1 793 ? 41.656 35.219 17.641 1 22.25 793 THR B CA 1
ATOM 13858 C C . THR B 1 793 ? 42.281 33.812 17.734 1 22.25 793 THR B C 1
ATOM 13860 O O . THR B 1 793 ? 42.125 33.031 16.812 1 22.25 793 THR B O 1
ATOM 13863 N N . THR B 1 794 ? 43.375 33.656 18.344 1 21.17 794 THR B N 1
ATOM 13864 C CA . THR B 1 794 ? 44.219 32.562 18.828 1 21.17 794 THR B CA 1
ATOM 13865 C C . THR B 1 794 ? 43.375 31.375 19.266 1 21.17 794 THR B C 1
ATOM 13867 O O . THR B 1 794 ? 42.656 31.438 20.25 1 21.17 794 THR B O 1
ATOM 13870 N N . VAL B 1 795 ? 42.688 30.75 18.312 1 22.86 795 VAL B N 1
ATOM 13871 C CA . VAL B 1 795 ? 42.031 29.516 18.719 1 22.86 795 VAL B CA 1
ATOM 13872 C C . VAL B 1 795 ? 43.062 28.578 19.344 1 22.86 795 VAL B C 1
ATOM 13874 O O . VAL B 1 795 ? 44.031 28.188 18.703 1 22.86 795 VAL B O 1
ATOM 13877 N N . ASP B 1 796 ? 43.375 28.75 20.641 1 22.27 796 ASP B N 1
ATOM 13878 C CA . ASP B 1 796 ? 44.219 27.844 21.406 1 22.27 796 ASP B CA 1
ATOM 13879 C C . ASP B 1 796 ? 43.875 26.391 21.125 1 22.27 796 ASP B C 1
ATOM 13881 O O . ASP B 1 796 ? 42.688 26.062 20.938 1 22.27 796 ASP B O 1
ATOM 13885 N N . LYS B 1 797 ? 44.75 25.547 20.578 1 24.89 797 LYS B N 1
ATOM 13886 C CA . LYS B 1 797 ? 44.875 24.188 20.078 1 24.89 797 LYS B CA 1
ATOM 13887 C C . LYS B 1 797 ? 44.094 23.203 20.938 1 24.89 797 LYS B C 1
ATOM 13889 O O . LYS B 1 797 ? 44.031 22.016 20.641 1 24.89 797 LYS B O 1
ATOM 13894 N N . ALA B 1 798 ? 44 23.594 22.234 1 22.16 798 ALA B N 1
ATOM 13895 C CA . ALA B 1 798 ? 43.719 22.438 23.078 1 22.16 798 ALA B CA 1
ATOM 13896 C C . ALA B 1 798 ? 42.344 21.844 22.781 1 22.16 798 ALA B C 1
ATOM 13898 O O . ALA B 1 798 ? 42.219 20.641 22.562 1 22.16 798 ALA B O 1
ATOM 13899 N N . ASN B 1 799 ? 41.25 22.453 23.422 1 21.09 799 ASN B N 1
ATOM 13900 C CA . ASN B 1 799 ? 40.062 21.656 23.719 1 21.09 799 ASN B CA 1
ATOM 13901 C C . ASN B 1 799 ? 39.094 21.594 22.531 1 21.09 799 ASN B C 1
ATOM 13903 O O . ASN B 1 799 ? 38.562 22.609 22.109 1 21.09 799 ASN B O 1
ATOM 13907 N N . PRO B 1 800 ? 39.25 20.688 21.547 1 22.95 800 PRO B N 1
ATOM 13908 C CA . PRO B 1 800 ? 38.656 20.516 20.219 1 22.95 800 PRO B CA 1
ATOM 13909 C C . PRO B 1 800 ? 37.125 20.562 20.266 1 22.95 800 PRO B C 1
ATOM 13911 O O . PRO B 1 800 ? 36.469 20.219 19.281 1 22.95 800 PRO B O 1
ATOM 13914 N N . THR B 1 801 ? 36.5 20.891 21.453 1 21.91 801 THR B N 1
ATOM 13915 C CA . THR B 1 801 ? 35.125 20.469 21.641 1 21.91 801 THR B CA 1
ATOM 13916 C C . THR B 1 801 ? 34.156 21.312 20.781 1 21.91 801 THR B C 1
ATOM 13918 O O . THR B 1 801 ? 33.031 20.922 20.531 1 21.91 801 THR B O 1
ATOM 13921 N N . GLU B 1 802 ? 34.375 22.656 20.469 1 21.42 802 GLU B N 1
ATOM 13922 C CA . GLU B 1 802 ? 33.312 23.672 20.516 1 21.42 802 GLU B CA 1
ATOM 13923 C C . GLU B 1 802 ? 32.594 23.766 19.188 1 21.42 802 GLU B C 1
ATOM 13925 O O . GLU B 1 802 ? 31.797 24.688 18.984 1 21.42 802 GLU B O 1
ATOM 13930 N N . PHE B 1 803 ? 32.812 23.109 18.203 1 22.31 803 PHE B N 1
ATOM 13931 C CA . PHE B 1 803 ? 32.312 23.609 16.922 1 22.31 803 PHE B CA 1
ATOM 13932 C C . PHE B 1 803 ? 30.797 23.594 16.875 1 22.31 803 PHE B C 1
ATOM 13934 O O . PHE B 1 803 ? 30.203 22.734 16.234 1 22.31 803 PHE B O 1
ATOM 13941 N N . ALA B 1 804 ? 30.156 23.703 18.141 1 20.97 804 ALA B N 1
ATOM 13942 C CA . ALA B 1 804 ? 28.719 23.438 18.109 1 20.97 804 ALA B CA 1
ATOM 13943 C C . ALA B 1 804 ? 28 24.375 17.125 1 20.97 804 ALA B C 1
ATOM 13945 O O . ALA B 1 804 ? 27.406 23.906 16.156 1 20.97 804 ALA B O 1
ATOM 13946 N N . PHE B 1 805 ? 26.875 25.047 17.625 1 21.02 805 PHE B N 1
ATOM 13947 C CA . PHE B 1 805 ? 25.594 25.531 17.125 1 21.02 805 PHE B CA 1
ATOM 13948 C C . PHE B 1 805 ? 25.75 26.859 16.391 1 21.02 805 PHE B C 1
ATOM 13950 O O . PHE B 1 805 ? 25.812 27.922 17.016 1 21.02 805 PHE B O 1
ATOM 13957 N N . GLN B 1 806 ? 26.594 27.016 15.453 1 22.31 806 GLN B N 1
ATOM 13958 C CA . GLN B 1 806 ? 26.719 28.359 14.914 1 22.31 806 GLN B CA 1
ATOM 13959 C C . GLN B 1 806 ? 25.422 28.797 14.227 1 22.31 806 GLN B C 1
ATOM 13961 O O . GLN B 1 806 ? 25.453 29.281 13.094 1 22.31 806 GLN B O 1
ATOM 13966 N N . LYS B 1 807 ? 24.234 28.125 14.305 1 24.08 807 LYS B N 1
ATOM 13967 C CA . LYS B 1 807 ? 23.281 28.703 13.375 1 24.08 807 LYS B CA 1
ATOM 13968 C C . LYS B 1 807 ? 23.094 30.188 13.633 1 24.08 807 LYS B C 1
ATOM 13970 O O . LYS B 1 807 ? 23.188 31 12.711 1 24.08 807 LYS B O 1
ATOM 13975 N N . GLU B 1 808 ? 21.859 30.625 14.211 1 22.03 808 GLU B N 1
ATOM 13976 C CA . GLU B 1 808 ? 21.234 31.953 14.094 1 22.03 808 GLU B CA 1
ATOM 13977 C C . GLU B 1 808 ? 22 33 14.891 1 22.03 808 GLU B C 1
ATOM 13979 O O . GLU B 1 808 ? 22.016 32.969 16.125 1 22.03 808 GLU B O 1
ATOM 13984 N N . LYS B 1 809 ? 23.016 33.5 14.375 1 26.58 809 LYS B N 1
ATOM 13985 C CA . LYS B 1 809 ? 23.656 34.688 14.93 1 26.58 809 LYS B CA 1
ATOM 13986 C C . LYS B 1 809 ? 22.703 35.875 14.914 1 26.58 809 LYS B C 1
ATOM 13988 O O . LYS B 1 809 ? 22.656 36.625 13.945 1 26.58 809 LYS B O 1
ATOM 13993 N N . LYS B 1 810 ? 21.375 35.875 15.172 1 25.66 810 LYS B N 1
ATOM 13994 C CA . LYS B 1 810 ? 20.984 37.219 15.609 1 25.66 810 LYS B CA 1
ATOM 13995 C C . LYS B 1 810 ? 21.906 37.719 16.719 1 25.66 810 LYS B C 1
ATOM 13997 O O . LYS B 1 810 ? 22.25 36.969 17.625 1 25.66 810 LYS B O 1
ATOM 14002 N N . ASN B 1 811 ? 22.703 38.844 16.469 1 23.5 811 ASN B N 1
ATOM 14003 C CA . ASN B 1 811 ? 23.641 39.656 17.219 1 23.5 811 ASN B CA 1
ATOM 14004 C C . ASN B 1 811 ? 23.109 40 18.609 1 23.5 811 ASN B C 1
ATOM 14006 O O . ASN B 1 811 ? 23.531 40.969 19.219 1 23.5 811 ASN B O 1
ATOM 14010 N N . THR B 1 812 ? 21.922 39.594 19.031 1 23.94 812 THR B N 1
ATOM 14011 C CA . THR B 1 812 ? 21.656 40.188 20.344 1 23.94 812 THR B CA 1
ATOM 14012 C C . THR B 1 812 ? 22.688 39.719 21.359 1 23.94 812 THR B C 1
ATOM 14014 O O . THR B 1 812 ? 22.734 38.531 21.703 1 23.94 812 THR B O 1
ATOM 14017 N N . GLY B 1 813 ? 23.953 40.188 21.312 1 26.25 813 GLY B N 1
ATOM 14018 C CA . GLY B 1 813 ? 25.141 40.094 22.141 1 26.25 813 GLY B CA 1
ATOM 14019 C C . GLY B 1 813 ? 24.828 40.031 23.625 1 26.25 813 GLY B C 1
ATOM 14020 O O . GLY B 1 813 ? 25.469 39.281 24.359 1 26.25 813 GLY B O 1
ATOM 14021 N N . GLY B 1 814 ? 24.219 41.188 24.125 1 25.41 814 GLY B N 1
ATOM 14022 C CA . GLY B 1 814 ? 24.422 41.656 25.484 1 25.41 814 GLY B CA 1
ATOM 14023 C C . GLY B 1 814 ? 23.922 40.656 26.531 1 25.41 814 GLY B C 1
ATOM 14024 O O . GLY B 1 814 ? 24.641 40.344 27.469 1 25.41 814 GLY B O 1
ATOM 14025 N N . GLU B 1 815 ? 22.5 40.625 26.641 1 26.61 815 GLU B N 1
ATOM 14026 C CA . GLU B 1 815 ? 21.719 40.531 27.875 1 26.61 815 GLU B CA 1
ATOM 14027 C C . GLU B 1 815 ? 21.641 39.062 28.344 1 26.61 815 GLU B C 1
ATOM 14029 O O . GLU B 1 815 ? 20.578 38.594 28.734 1 26.61 815 GLU B O 1
ATOM 14034 N N . ASN B 1 816 ? 22.438 38.344 27.906 1 29.05 816 ASN B N 1
ATOM 14035 C CA . ASN B 1 816 ? 22.281 36.938 28.328 1 29.05 816 ASN B CA 1
ATOM 14036 C C . ASN B 1 816 ? 22.453 36.781 29.828 1 29.05 816 ASN B C 1
ATOM 14038 O O . ASN B 1 816 ? 21.953 35.844 30.422 1 29.05 816 ASN B O 1
ATOM 14042 N N . GLY B 1 817 ? 23.281 37.719 30.391 1 29.86 817 GLY B N 1
ATOM 14043 C CA . GLY B 1 817 ? 23.5 37.781 31.828 1 29.86 817 GLY B CA 1
ATOM 14044 C C . GLY B 1 817 ? 22.25 38.156 32.625 1 29.86 817 GLY B C 1
ATOM 14045 O O . GLY B 1 817 ? 22.125 37.812 33.781 1 29.86 817 GLY B O 1
ATOM 14046 N N . ALA B 1 818 ? 21.484 39.062 31.969 1 32.84 818 ALA B N 1
ATOM 14047 C CA . ALA B 1 818 ? 20.312 39.656 32.594 1 32.84 818 ALA B CA 1
ATOM 14048 C C . ALA B 1 818 ? 19.219 38.625 32.812 1 32.84 818 ALA B C 1
ATOM 14050 O O . ALA B 1 818 ? 18.5 38.656 33.812 1 32.84 818 ALA B O 1
ATOM 14051 N N . ASP B 1 819 ? 19.188 37.75 31.922 1 31.52 819 ASP B N 1
ATOM 14052 C CA . ASP B 1 819 ? 18.078 36.812 32.062 1 31.52 819 ASP B CA 1
ATOM 14053 C C . ASP B 1 819 ? 18.328 35.844 33.219 1 31.52 819 ASP B C 1
ATOM 14055 O O . ASP B 1 819 ? 17.406 35.5 33.938 1 31.52 819 ASP B O 1
ATOM 14059 N N . VAL B 1 820 ? 19.625 35.5 33.438 1 32.41 820 VAL B N 1
ATOM 14060 C CA . VAL B 1 820 ? 19.938 34.719 34.625 1 32.41 820 VAL B CA 1
ATOM 14061 C C . VAL B 1 820 ? 19.625 35.531 35.875 1 32.41 820 VAL B C 1
ATOM 14063 O O . VAL B 1 820 ? 19.031 35 36.812 1 32.41 820 VAL B O 1
ATOM 14066 N N . ARG B 1 821 ? 19.984 36.812 35.844 1 33.44 821 ARG B N 1
ATOM 14067 C CA . ARG B 1 821 ? 19.719 37.688 36.969 1 33.44 821 ARG B CA 1
ATOM 14068 C C . ARG B 1 821 ? 18.219 37.875 37.188 1 33.44 821 ARG B C 1
ATOM 14070 O O . ARG B 1 821 ? 17.734 37.906 38.312 1 33.44 821 ARG B O 1
ATOM 14077 N N . ARG B 1 822 ? 17.562 38 36.125 1 37.44 822 ARG B N 1
ATOM 14078 C CA . ARG B 1 822 ? 16.109 38.125 36.25 1 37.44 822 ARG B CA 1
ATOM 14079 C C . ARG B 1 822 ? 15.492 36.844 36.812 1 37.44 822 ARG B C 1
ATOM 14081 O O . ARG B 1 822 ? 14.609 36.906 37.688 1 37.44 822 ARG B O 1
ATOM 14088 N N . PHE B 1 823 ? 16.062 35.719 36.469 1 34.34 823 PHE B N 1
ATOM 14089 C CA . PHE B 1 823 ? 15.594 34.469 37 1 34.34 823 PHE B CA 1
ATOM 14090 C C . PHE B 1 823 ? 15.938 34.375 38.5 1 34.34 823 PHE B C 1
ATOM 14092 O O . PHE B 1 823 ? 15.086 34.031 39.312 1 34.34 823 PHE B O 1
ATOM 14099 N N . LEU B 1 824 ? 17.109 34.719 38.781 1 34.91 824 LEU B N 1
ATOM 14100 C CA . LEU B 1 824 ? 17.516 34.688 40.188 1 34.91 824 LEU B CA 1
ATOM 14101 C C . LEU B 1 824 ? 16.734 35.719 41 1 34.91 824 LEU B C 1
ATOM 14103 O O . LEU B 1 824 ? 16.344 35.469 42.156 1 34.91 824 LEU B O 1
ATOM 14107 N N . LYS B 1 825 ? 16.531 36.812 40.438 1 38.66 825 LYS B N 1
ATOM 14108 C CA . LYS B 1 825 ? 15.758 37.812 41.125 1 38.66 825 LYS B CA 1
ATOM 14109 C C . LYS B 1 825 ? 14.312 37.375 41.344 1 38.66 825 LYS B C 1
ATOM 14111 O O . LYS B 1 825 ? 13.742 37.594 42.406 1 38.66 825 LYS B O 1
ATOM 14116 N N . LYS B 1 826 ? 13.805 36.75 40.375 1 36.53 826 LYS B N 1
ATOM 14117 C CA . LYS B 1 826 ? 12.438 36.281 40.562 1 36.53 826 LYS B CA 1
ATOM 14118 C C . LYS B 1 826 ? 12.375 35.156 41.594 1 36.53 826 LYS B C 1
ATOM 14120 O O . LYS B 1 826 ? 11.469 35.094 42.438 1 36.53 826 LYS B O 1
ATOM 14125 N N . TYR B 1 827 ? 13.352 34.25 41.625 1 33.62 827 TYR B N 1
ATOM 14126 C CA . TYR B 1 827 ? 13.391 33.188 42.625 1 33.62 827 TYR B CA 1
ATOM 14127 C C . TYR B 1 827 ? 13.594 33.781 44 1 33.62 827 TYR B C 1
ATOM 14129 O O . TYR B 1 827 ? 12.93 33.344 44.969 1 33.62 827 TYR B O 1
ATOM 14137 N N . LYS B 1 828 ? 14.461 34.719 44.031 1 31.77 828 LYS B N 1
ATOM 14138 C CA . LYS B 1 828 ? 14.672 35.344 45.344 1 31.77 828 LYS B CA 1
ATOM 14139 C C . LYS B 1 828 ? 13.422 36.062 45.844 1 31.77 828 LYS B C 1
ATOM 14141 O O . LYS B 1 828 ? 13.117 36.062 47.031 1 31.77 828 LYS B O 1
ATOM 14146 N N . LYS B 1 829 ? 12.82 36.719 44.906 1 34.88 829 LYS B N 1
ATOM 14147 C CA . LYS B 1 829 ? 11.625 37.438 45.344 1 34.88 829 LYS B CA 1
ATOM 14148 C C . LYS B 1 829 ? 10.547 36.469 45.812 1 34.88 829 LYS B C 1
ATOM 14150 O O . LYS B 1 829 ? 9.844 36.75 46.781 1 34.88 829 LYS B O 1
ATOM 14155 N N . GLU B 1 830 ? 10.445 35.375 45.156 1 30.97 830 GLU B N 1
ATOM 14156 C CA . GLU B 1 830 ? 9.375 34.469 45.562 1 30.97 830 GLU B CA 1
ATOM 14157 C C . GLU B 1 830 ? 9.742 33.719 46.844 1 30.97 830 GLU B C 1
ATOM 14159 O O . GLU B 1 830 ? 8.875 33.469 47.688 1 30.97 830 GLU B O 1
ATOM 14164 N N . THR B 1 831 ? 10.977 33.438 47.094 1 30.98 831 THR B N 1
ATOM 14165 C CA . THR B 1 831 ? 11.312 32.75 48.344 1 30.98 831 THR B CA 1
ATOM 14166 C C . THR B 1 831 ? 11.328 33.719 49.5 1 30.98 831 THR B C 1
ATOM 14168 O O . THR B 1 831 ? 11.258 33.344 50.688 1 30.98 831 THR B O 1
ATOM 14171 N N . LYS B 1 832 ? 11.664 35 49.281 1 29.42 832 LYS B N 1
ATOM 14172 C CA . LYS B 1 832 ? 11.656 35.906 50.438 1 29.42 832 LYS B CA 1
ATOM 14173 C C . LYS B 1 832 ? 10.25 36.031 51 1 29.42 832 LYS B C 1
ATOM 14175 O O . LYS B 1 832 ? 10.078 36.344 52.188 1 29.42 832 LYS B O 1
ATOM 14180 N N . ASN B 1 833 ? 9.242 36.062 50.25 1 27.48 833 ASN B N 1
ATOM 14181 C CA . ASN B 1 833 ? 7.977 36.406 50.906 1 27.48 833 ASN B CA 1
ATOM 14182 C C . ASN B 1 833 ? 7.52 35.281 51.812 1 27.48 833 ASN B C 1
ATOM 14184 O O . ASN B 1 833 ? 6.465 35.375 52.469 1 27.48 833 ASN B O 1
ATOM 14188 N N . SER B 1 834 ? 7.953 34.156 51.75 1 25.75 834 SER B N 1
ATOM 14189 C CA . SER B 1 834 ? 7.348 33.156 52.625 1 25.75 834 SER B CA 1
ATOM 14190 C C . SER B 1 834 ? 8.023 33.156 54 1 25.75 834 SER B C 1
ATOM 14192 O O . SER B 1 834 ? 7.898 32.188 54.781 1 25.75 834 SER B O 1
ATOM 14194 N N . PHE B 1 835 ? 8.969 34.188 54.344 1 21.09 835 PHE B N 1
ATOM 14195 C CA . PHE B 1 835 ? 9.57 34 55.656 1 21.09 835 PHE B CA 1
ATOM 14196 C C . PHE B 1 835 ? 8.492 34 56.719 1 21.09 835 PHE B C 1
ATOM 14198 O O . PHE B 1 835 ? 7.352 34.375 56.5 1 21.09 835 PHE B O 1
ATOM 14205 N N . VAL B 1 836 ? 8.852 34.625 58.031 1 21.8 836 VAL B N 1
ATOM 14206 C CA . VAL B 1 836 ? 8.836 34.438 59.469 1 21.8 836 VAL B CA 1
ATOM 14207 C C . VAL B 1 836 ? 7.594 35.125 60.062 1 21.8 836 VAL B C 1
ATOM 14209 O O . VAL B 1 836 ? 7.566 36.344 60.25 1 21.8 836 VAL B O 1
ATOM 14212 N N . ASN B 1 837 ? 6.461 35.312 59.562 1 21.75 837 ASN B N 1
ATOM 14213 C CA . ASN B 1 837 ? 5.52 35.844 60.531 1 21.75 837 ASN B CA 1
ATOM 14214 C C . ASN B 1 837 ? 5.336 34.906 61.719 1 21.75 837 ASN B C 1
ATOM 14216 O O . ASN B 1 837 ? 4.566 33.938 61.625 1 21.75 837 ASN B O 1
ATOM 14220 N N . ILE B 1 838 ? 6.461 34.562 62.406 1 20.86 838 ILE B N 1
ATOM 14221 C CA . ILE B 1 838 ? 6.32 33.969 63.75 1 20.86 838 ILE B CA 1
ATOM 14222 C C . ILE B 1 838 ? 5.566 34.938 64.625 1 20.86 838 ILE B C 1
ATOM 14224 O O . ILE B 1 838 ? 6.027 36.062 64.875 1 20.86 838 ILE B O 1
ATOM 14228 N N . VAL B 1 839 ? 4.262 34.906 64.688 1 21.78 839 VAL B N 1
ATOM 14229 C CA . VAL B 1 839 ? 3.25 35.531 65.562 1 21.78 839 VAL B CA 1
ATOM 14230 C C . VAL B 1 839 ? 3.639 35.344 67 1 21.78 839 VAL B C 1
ATOM 14232 O O . VAL B 1 839 ? 3.771 34.219 67.5 1 21.78 839 VAL B O 1
ATOM 14235 N N . ASN B 1 840 ? 4.535 36.344 67.5 1 20.38 840 ASN B N 1
ATOM 14236 C CA . ASN B 1 840 ? 4.664 36.562 68.938 1 20.38 840 ASN B CA 1
ATOM 14237 C C . ASN B 1 840 ? 3.305 36.75 69.625 1 20.38 840 ASN B C 1
ATOM 14239 O O . ASN B 1 840 ? 2.576 37.688 69.312 1 20.38 840 ASN B O 1
ATOM 14243 N N . LYS B 1 841 ? 2.613 35.906 70.125 1 22.27 841 LYS B N 1
ATOM 14244 C CA . LYS B 1 841 ? 1.321 35.844 70.812 1 22.27 841 LYS B CA 1
ATOM 14245 C C . LYS B 1 841 ? 1.3 36.75 72.062 1 22.27 841 LYS B C 1
ATOM 14247 O O . LYS B 1 841 ? 0.34 36.719 72.812 1 22.27 841 LYS B O 1
ATOM 14252 N N . ASP B 1 842 ? 2.406 37.375 72.5 1 21.34 842 ASP B N 1
ATOM 14253 C CA . ASP B 1 842 ? 2.025 37.875 73.812 1 21.34 842 ASP B CA 1
ATOM 14254 C C . ASP B 1 842 ? 1.171 39.125 73.75 1 21.34 842 ASP B C 1
ATOM 14256 O O . ASP B 1 842 ? 0.139 39.25 74.438 1 21.34 842 ASP B O 1
ATOM 14260 N N . ASP B 1 843 ? 1.812 40.406 73.625 1 21.75 843 ASP B N 1
ATOM 14261 C CA . ASP B 1 843 ? 1.419 41.594 74.438 1 21.75 843 ASP B CA 1
ATOM 14262 C C . ASP B 1 843 ? 0.19 42.25 73.812 1 21.75 843 ASP B C 1
ATOM 14264 O O . ASP B 1 843 ? -0.08 42.125 72.625 1 21.75 843 ASP B O 1
ATOM 14268 N N . LYS B 1 844 ? -0.545 43.25 74.562 1 23.94 844 LYS B N 1
ATOM 14269 C CA . LYS B 1 844 ? -1.796 44 74.688 1 23.94 844 LYS B CA 1
ATOM 14270 C C . LYS B 1 844 ? -1.981 44.969 73.562 1 23.94 844 LYS B C 1
ATOM 14272 O O . LYS B 1 844 ? -3.039 45 72.938 1 23.94 844 LYS B O 1
ATOM 14277 N N . ASN B 1 845 ? -1.284 46.156 73.688 1 21.06 845 ASN B N 1
ATOM 14278 C CA . ASN B 1 845 ? -1.934 47.469 73.5 1 21.06 845 ASN B CA 1
ATOM 14279 C C . ASN B 1 845 ? -2.158 47.844 72.062 1 21.06 845 ASN B C 1
ATOM 14281 O O . ASN B 1 845 ? -3.297 48.031 71.625 1 21.06 845 ASN B O 1
ATOM 14285 N N . ASP B 1 846 ? -1.37 48.969 71.5 1 21.5 846 ASP B N 1
ATOM 14286 C CA . ASP B 1 846 ? -1.733 50.188 70.812 1 21.5 846 ASP B CA 1
ATOM 14287 C C . ASP B 1 846 ? -1.762 49.938 69.312 1 21.5 846 ASP B C 1
ATOM 14289 O O . ASP B 1 846 ? -0.766 49.5 68.688 1 21.5 846 ASP B O 1
ATOM 14293 N N . VAL B 1 847 ? -2.9 49.625 68.75 1 22.19 847 VAL B N 1
ATOM 14294 C CA . VAL B 1 847 ? -3.336 49.281 67.375 1 22.19 847 VAL B CA 1
ATOM 14295 C C . VAL B 1 847 ? -3.037 50.438 66.438 1 22.19 847 VAL B C 1
ATOM 14297 O O . VAL B 1 847 ? -3.787 51.438 66.375 1 22.19 847 VAL B O 1
ATOM 14300 N N . VAL B 1 848 ? -1.802 51.219 66.625 1 21.28 848 VAL B N 1
ATOM 14301 C CA . VAL B 1 848 ? -1.722 52.5 66 1 21.28 848 VAL B CA 1
ATOM 14302 C C . VAL B 1 848 ? -1.924 52.312 64.5 1 21.28 848 VAL B C 1
ATOM 14304 O O . VAL B 1 848 ? -1.391 51.375 63.875 1 21.28 848 VAL B O 1
ATOM 14307 N N . GLY B 1 849 ? -3.037 52.906 63.906 1 21.45 849 GLY B N 1
ATOM 14308 C CA . GLY B 1 849 ? -3.637 53.031 62.594 1 21.45 849 GLY B CA 1
ATOM 14309 C C . GLY B 1 849 ? -2.678 53.594 61.562 1 21.45 849 GLY B C 1
ATOM 14310 O O . GLY B 1 849 ? -2.271 54.75 61.625 1 21.45 849 GLY B O 1
ATOM 14311 N N . ILE B 1 850 ? -1.408 52.875 61.375 1 20.22 850 ILE B N 1
ATOM 14312 C CA . ILE B 1 850 ? -0.438 53.562 60.531 1 20.22 850 ILE B CA 1
ATOM 14313 C C . ILE B 1 850 ? -1.071 53.938 59.219 1 20.22 850 ILE B C 1
ATOM 14315 O O . ILE B 1 850 ? -1.663 53.094 58.531 1 20.22 850 ILE B O 1
ATOM 14319 N N . ASP B 1 851 ? -1.385 55.25 59.125 1 21.52 851 ASP B N 1
ATOM 14320 C CA . ASP B 1 851 ? -1.898 56.094 58.031 1 21.52 851 ASP B CA 1
ATOM 14321 C C . ASP B 1 851 ? -1.045 55.938 56.75 1 21.52 851 ASP B C 1
ATOM 14323 O O . ASP B 1 851 ? 0.16 56.188 56.781 1 21.52 851 ASP B O 1
ATOM 14327 N N . ALA B 1 852 ? -1.323 54.844 55.969 1 21.53 852 ALA B N 1
ATOM 14328 C CA . ALA B 1 852 ? -0.737 54.344 54.75 1 21.53 852 ALA B CA 1
ATOM 14329 C C . ALA B 1 852 ? -0.605 55.469 53.719 1 21.53 852 ALA B C 1
ATOM 14331 O O . ALA B 1 852 ? -0.526 55.188 52.5 1 21.53 852 ALA B O 1
ATOM 14332 N N . SER B 1 853 ? -0.634 56.719 54.25 1 20.97 853 SER B N 1
ATOM 14333 C CA . SER B 1 853 ? -0.753 57.75 53.219 1 20.97 853 SER B CA 1
ATOM 14334 C C . SER B 1 853 ? 0.477 57.812 52.312 1 20.97 853 SER B C 1
ATOM 14336 O O . SER B 1 853 ? 0.364 58.031 51.125 1 20.97 853 SER B O 1
ATOM 14338 N N . THR B 1 854 ? 1.738 57.969 52.844 1 20.72 854 THR B N 1
ATOM 14339 C CA . THR B 1 854 ? 2.641 58.812 52.062 1 20.72 854 THR B CA 1
ATOM 14340 C C . THR B 1 854 ? 3.281 57.969 50.938 1 20.72 854 THR B C 1
ATOM 14342 O O . THR B 1 854 ? 3.744 56.875 51.156 1 20.72 854 THR B O 1
ATOM 14345 N N . ASP B 1 855 ? 3.096 58.188 49.531 1 22.28 855 ASP B N 1
ATOM 14346 C CA . ASP B 1 855 ? 3.334 57.781 48.156 1 22.28 855 ASP B CA 1
ATOM 14347 C C . ASP B 1 855 ? 4.828 57.688 47.875 1 22.28 855 ASP B C 1
ATOM 14349 O O . ASP B 1 855 ? 5.234 57.594 46.719 1 22.28 855 ASP B O 1
ATOM 14353 N N . THR B 1 856 ? 5.832 57.875 48.844 1 22.81 856 THR B N 1
ATOM 14354 C CA . THR B 1 856 ? 7.105 58.281 48.25 1 22.81 856 THR B CA 1
ATOM 14355 C C . THR B 1 856 ? 7.777 57.062 47.562 1 22.81 856 THR B C 1
ATOM 14357 O O . THR B 1 856 ? 7.855 56 48.156 1 22.81 856 THR B O 1
ATOM 14360 N N . LYS B 1 857 ? 8.141 57.031 46.188 1 26.64 857 LYS B N 1
ATOM 14361 C CA . LYS B 1 857 ? 8.672 56.312 45.031 1 26.64 857 LYS B CA 1
ATOM 14362 C C . LYS B 1 857 ? 10.086 55.812 45.281 1 26.64 857 LYS B C 1
ATOM 14364 O O . LYS B 1 857 ? 10.797 55.438 44.375 1 26.64 857 LYS B O 1
ATOM 14369 N N . GLU B 1 858 ? 10.664 55.812 46.625 1 22.42 858 GLU B N 1
ATOM 14370 C CA . GLU B 1 858 ? 12.117 55.688 46.531 1 22.42 858 GLU B CA 1
ATOM 14371 C C . GLU B 1 858 ? 12.523 54.25 46.188 1 22.42 858 GLU B C 1
ATOM 14373 O O . GLU B 1 858 ? 11.977 53.312 46.719 1 22.42 858 GLU B O 1
ATOM 14378 N N . ASP B 1 859 ? 13.359 54 45 1 24.66 859 ASP B N 1
ATOM 14379 C CA . ASP B 1 859 ? 13.906 52.906 44.25 1 24.66 859 ASP B CA 1
ATOM 14380 C C . ASP B 1 859 ? 14.797 52 45.125 1 24.66 859 ASP B C 1
ATOM 14382 O O . ASP B 1 859 ? 15.719 52.5 45.781 1 24.66 859 ASP B O 1
ATOM 14386 N N . PRO B 1 860 ? 14.359 50.875 45.781 1 27.86 860 PRO B N 1
ATOM 14387 C CA . PRO B 1 860 ? 15.188 50.125 46.719 1 27.86 860 PRO B CA 1
ATOM 14388 C C . PRO B 1 860 ? 16.547 49.75 46.156 1 27.86 860 PRO B C 1
ATOM 14390 O O . PRO B 1 860 ? 16.688 49.531 44.938 1 27.86 860 PRO B O 1
ATOM 14393 N N . GLU B 1 861 ? 17.703 50.125 46.75 1 24.67 861 GLU B N 1
ATOM 14394 C CA . GLU B 1 861 ? 19.125 50.094 46.438 1 24.67 861 GLU B CA 1
ATOM 14395 C C . GLU B 1 861 ? 19.594 48.656 46.156 1 24.67 861 GLU B C 1
ATOM 14397 O O . GLU B 1 861 ? 19.047 47.719 46.719 1 24.67 861 GLU B O 1
ATOM 14402 N N . GLU B 1 862 ? 20.547 48.344 45.094 1 27.66 862 GLU B N 1
ATOM 14403 C CA . GLU B 1 862 ? 21.234 47.344 44.281 1 27.66 862 GLU B CA 1
ATOM 14404 C C . GLU B 1 862 ? 21.984 46.344 45.125 1 27.66 862 GLU B C 1
ATOM 14406 O O . GLU B 1 862 ? 22.328 45.25 44.656 1 27.66 862 GLU B O 1
ATOM 14411 N N . ASP B 1 863 ? 22.422 46.5 46.438 1 26.39 863 ASP B N 1
ATOM 14412 C CA . ASP B 1 863 ? 23.625 45.906 47.031 1 26.39 863 ASP B CA 1
ATOM 14413 C C . ASP B 1 863 ? 23.359 44.5 47.531 1 26.39 863 ASP B C 1
ATOM 14415 O O . ASP B 1 863 ? 24.297 43.75 47.844 1 26.39 863 ASP B O 1
ATOM 14419 N N . ASP B 1 864 ? 22.172 44.125 47.938 1 28.02 864 ASP B N 1
ATOM 14420 C CA . ASP B 1 864 ? 22.172 43 48.875 1 28.02 864 ASP B CA 1
ATOM 14421 C C . ASP B 1 864 ? 22.25 41.656 48.094 1 28.02 864 ASP B C 1
ATOM 14423 O O . ASP B 1 864 ? 22.016 40.594 48.688 1 28.02 864 ASP B O 1
ATOM 14427 N N . ILE B 1 865 ? 22.281 41.688 46.812 1 29.41 865 ILE B N 1
ATOM 14428 C CA . ILE B 1 865 ? 22.25 40.469 46.031 1 29.41 865 ILE B CA 1
ATOM 14429 C C . ILE B 1 865 ? 23.547 39.688 46.25 1 29.41 865 ILE B C 1
ATOM 14431 O O . ILE B 1 865 ? 23.734 38.625 45.625 1 29.41 865 ILE B O 1
ATOM 14435 N N . ASP B 1 866 ? 24.578 40.188 47 1 31.55 866 ASP B N 1
ATOM 14436 C CA . ASP B 1 866 ? 25.953 39.656 46.969 1 31.55 866 ASP B CA 1
ATOM 14437 C C . ASP B 1 866 ? 26.047 38.375 47.781 1 31.55 866 ASP B C 1
ATOM 14439 O O . ASP B 1 866 ? 27.125 37.781 47.875 1 31.55 866 ASP B O 1
ATOM 14443 N N . LYS B 1 867 ? 25.141 38 48.656 1 35 867 LYS B N 1
ATOM 14444 C CA . LYS B 1 867 ? 25.562 37 49.625 1 35 867 LYS B CA 1
ATOM 14445 C C . LYS B 1 867 ? 25.266 35.594 49.156 1 35 867 LYS B C 1
ATOM 14447 O O . LYS B 1 867 ? 25.156 34.688 49.969 1 35 867 LYS B O 1
ATOM 14452 N N . LEU B 1 868 ? 24.891 35.438 47.875 1 31.05 868 LEU B N 1
ATOM 14453 C CA . LEU B 1 868 ? 24.734 34 47.562 1 31.05 868 LEU B CA 1
ATOM 14454 C C . LEU B 1 868 ? 26.062 33.281 47.688 1 31.05 868 LEU B C 1
ATOM 14456 O O . LEU B 1 868 ? 27.094 33.781 47.25 1 31.05 868 LEU B O 1
ATOM 14460 N N . ASP B 1 869 ? 26.141 32.344 48.562 1 33.19 869 ASP B N 1
ATOM 14461 C CA . ASP B 1 869 ? 27.359 31.562 48.75 1 33.19 869 ASP B CA 1
ATOM 14462 C C . ASP B 1 869 ? 27.906 31.062 47.406 1 33.19 869 ASP 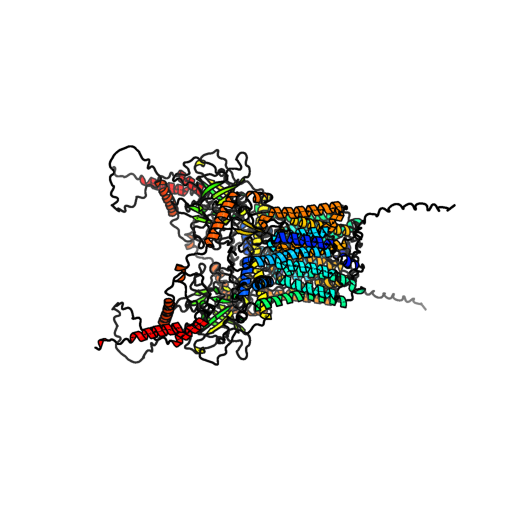B C 1
ATOM 14464 O O . ASP B 1 869 ? 27.156 30.516 46.625 1 33.19 869 ASP B O 1
ATOM 14468 N N . PRO B 1 870 ? 29 31.547 46.969 1 39.34 870 PRO B N 1
ATOM 14469 C CA . PRO B 1 870 ? 29.656 31.219 45.688 1 39.34 870 PRO B CA 1
ATOM 14470 C C . PRO B 1 870 ? 29.672 29.719 45.406 1 39.34 870 PRO B C 1
ATOM 14472 O O . PRO B 1 870 ? 29.625 29.312 44.25 1 39.34 870 PRO B O 1
ATOM 14475 N N . GLU B 1 871 ? 29.703 28.906 46.469 1 37.91 871 GLU B N 1
ATOM 14476 C CA . GLU B 1 871 ? 29.844 27.469 46.281 1 37.91 871 GLU B CA 1
ATOM 14477 C C . GLU B 1 871 ? 28.562 26.859 45.688 1 37.91 871 GLU B C 1
ATOM 14479 O O . GLU B 1 871 ? 28.609 26.016 44.812 1 37.91 871 GLU B O 1
ATOM 14484 N N . VAL B 1 872 ? 27.5 27.234 46.344 1 39.03 872 VAL B N 1
ATOM 14485 C CA . VAL B 1 872 ? 26.219 26.703 45.875 1 39.03 872 VAL B CA 1
ATOM 14486 C C . VAL B 1 872 ? 25.938 27.188 44.469 1 39.03 872 VAL B C 1
ATOM 14488 O O . VAL B 1 872 ? 25.453 26.422 43.625 1 39.03 872 VAL B O 1
ATOM 14491 N N . GLU B 1 873 ? 26.422 28.5 44.188 1 37.12 873 GLU B N 1
ATOM 14492 C CA . GLU B 1 873 ? 26.297 29 42.844 1 37.12 873 GLU B CA 1
ATOM 14493 C C . GLU B 1 873 ? 27.094 28.141 41.844 1 37.12 873 GLU B C 1
ATOM 14495 O O . GLU B 1 873 ? 26.594 27.781 40.781 1 37.12 873 GLU B O 1
ATOM 14500 N N . SER B 1 874 ? 28.297 27.812 42.281 1 39.09 874 SER B N 1
ATOM 14501 C CA . SER B 1 874 ? 29.156 26.984 41.438 1 39.09 874 SER B CA 1
ATOM 14502 C C . SER B 1 874 ? 28.547 25.609 41.188 1 39.09 874 SER B C 1
ATOM 14504 O O . SER B 1 874 ? 28.594 25.109 40.062 1 39.09 874 SER B O 1
ATOM 14506 N N . GLN B 1 875 ? 28.047 25.016 42.219 1 36.41 875 GLN B N 1
ATOM 14507 C CA . GLN B 1 875 ? 27.5 23.688 42.062 1 36.41 875 GLN B CA 1
ATOM 14508 C C . GLN B 1 875 ? 26.281 23.688 41.156 1 36.41 875 GLN B C 1
ATOM 14510 O O . GLN B 1 875 ? 26.094 22.781 40.344 1 36.41 875 GLN B O 1
ATOM 14515 N N . LEU B 1 876 ? 25.484 24.672 41.281 1 39.28 876 LEU B N 1
ATOM 14516 C CA . LEU B 1 876 ? 24.328 24.766 40.406 1 39.28 876 LEU B CA 1
ATOM 14517 C C . LEU B 1 876 ? 24.75 25 38.969 1 39.28 876 LEU B C 1
ATOM 14519 O O . LEU B 1 876 ? 24.156 24.438 38.031 1 39.28 876 LEU B O 1
ATOM 14523 N N . VAL B 1 877 ? 25.828 25.875 38.812 1 38.62 877 VAL B N 1
ATOM 14524 C CA . VAL B 1 877 ? 26.391 26.078 37.469 1 38.62 877 VAL B CA 1
ATOM 14525 C C . VAL B 1 877 ? 26.938 24.766 36.938 1 38.62 877 VAL B C 1
ATOM 14527 O O . VAL B 1 877 ? 26.719 24.422 35.781 1 38.62 877 VAL B O 1
ATOM 14530 N N . ILE B 1 878 ? 27.672 24.047 37.812 1 39.94 878 ILE B N 1
ATOM 14531 C CA . ILE B 1 878 ? 28.234 22.766 37.406 1 39.94 878 ILE B CA 1
ATOM 14532 C C . ILE B 1 878 ? 27.109 21.797 37.062 1 39.94 878 ILE B C 1
ATOM 14534 O O . ILE B 1 878 ? 27.172 21.109 36.031 1 39.94 878 ILE B O 1
ATOM 14538 N N . GLN B 1 879 ? 26.203 21.656 37.938 1 33.78 879 GLN B N 1
ATOM 14539 C CA . GLN B 1 879 ? 25.094 20.734 37.688 1 33.78 879 GLN B CA 1
ATOM 14540 C C . GLN B 1 879 ? 24.312 21.156 36.438 1 33.78 879 GLN B C 1
ATOM 14542 O O . GLN B 1 879 ? 23.891 20.297 35.656 1 33.78 879 GLN B O 1
ATOM 14547 N N . TRP B 1 880 ? 24.062 22.5 36.312 1 33.94 880 TRP B N 1
ATOM 14548 C CA . TRP B 1 880 ? 23.469 23.047 35.094 1 33.94 880 TRP B CA 1
ATOM 14549 C C . TRP B 1 880 ? 24.266 22.641 33.875 1 33.94 880 TRP B C 1
ATOM 14551 O O . TRP B 1 880 ? 23.703 22.219 32.844 1 33.94 880 TRP B O 1
ATOM 14561 N N . ALA B 1 881 ? 25.516 22.828 33.938 1 35.31 881 ALA B N 1
ATOM 14562 C CA . ALA B 1 881 ? 26.406 22.422 32.844 1 35.31 881 ALA B CA 1
ATOM 14563 C C . ALA B 1 881 ? 26.281 20.938 32.594 1 35.31 881 ALA B C 1
ATOM 14565 O O . ALA B 1 881 ? 26.344 20.5 31.422 1 35.31 881 ALA B O 1
ATOM 14566 N N . ARG B 1 882 ? 26.156 20.234 33.688 1 36.44 882 ARG B N 1
ATOM 14567 C CA . ARG B 1 882 ? 26.062 18.797 33.562 1 36.44 882 ARG B CA 1
ATOM 14568 C C . ARG B 1 882 ? 24.766 18.375 32.906 1 36.44 882 ARG B C 1
ATOM 14570 O O . ARG B 1 882 ? 24.719 17.406 32.156 1 36.44 882 ARG B O 1
ATOM 14577 N N . ILE B 1 883 ? 23.672 18.891 33.344 1 33.88 883 ILE B N 1
ATOM 14578 C CA . ILE B 1 883 ? 22.359 18.516 32.844 1 33.88 883 ILE B CA 1
ATOM 14579 C C . ILE B 1 883 ? 22.219 19 31.391 1 33.88 883 ILE B C 1
ATOM 14581 O O . ILE B 1 883 ? 21.625 18.312 30.547 1 33.88 883 ILE B O 1
ATOM 14585 N N . THR B 1 884 ? 22.562 20.297 31.188 1 33.72 884 THR B N 1
ATOM 14586 C CA . THR B 1 884 ? 22.297 20.859 29.859 1 33.72 884 THR B CA 1
ATOM 14587 C C . THR B 1 884 ? 23.391 20.453 28.875 1 33.72 884 THR B C 1
ATOM 14589 O O . THR B 1 884 ? 23.391 20.906 27.734 1 33.72 884 THR B O 1
ATOM 14592 N N . ASP B 1 885 ? 23.875 19.188 28.953 1 34.44 885 ASP B N 1
ATOM 14593 C CA . ASP B 1 885 ? 25 18.719 28.156 1 34.44 885 ASP B CA 1
ATOM 14594 C C . ASP B 1 885 ? 25.641 19.859 27.391 1 34.44 885 ASP B C 1
ATOM 14596 O O . ASP B 1 885 ? 26.078 19.688 26.25 1 34.44 885 ASP B O 1
ATOM 14600 N N . SER B 1 886 ? 25.297 21.062 27.781 1 28.12 886 SER B N 1
ATOM 14601 C CA . SER B 1 886 ? 26 22.156 27.109 1 28.12 886 SER B CA 1
ATOM 14602 C C . SER B 1 886 ? 27.516 22.062 27.328 1 28.12 886 SER B C 1
ATOM 14604 O O . SER B 1 886 ? 27.984 22.297 28.438 1 28.12 886 SER B O 1
ATOM 14606 N N . PRO B 1 887 ? 28.125 21.125 26.5 1 30.41 887 PRO B N 1
ATOM 14607 C CA . PRO B 1 887 ? 29.562 20.938 26.75 1 30.41 887 PRO B CA 1
ATOM 14608 C C . PRO B 1 887 ? 30.281 22.25 27.047 1 30.41 887 PRO B C 1
ATOM 14610 O O . PRO B 1 887 ? 31.391 22.25 27.594 1 30.41 887 PRO B O 1
ATOM 14613 N N . SER B 1 888 ? 29.781 23.312 26.406 1 29.72 888 SER B N 1
ATOM 14614 C CA . SER B 1 888 ? 30.719 24.422 26.328 1 29.72 888 SER B CA 1
ATOM 14615 C C . SER B 1 888 ? 30.812 25.172 27.656 1 29.72 888 SER B C 1
ATOM 14617 O O . SER B 1 888 ? 31.422 26.234 27.75 1 29.72 888 SER B O 1
ATOM 14619 N N . LEU B 1 889 ? 29.922 24.859 28.625 1 27.34 889 LEU B N 1
ATOM 14620 C CA . LEU B 1 889 ? 30.219 25.688 29.781 1 27.34 889 LEU B CA 1
ATOM 14621 C C . LEU B 1 889 ? 31.547 25.297 30.406 1 27.34 889 LEU B C 1
ATOM 14623 O O . LEU B 1 889 ? 31.641 24.297 31.141 1 27.34 889 LEU B O 1
ATOM 14627 N N . VAL B 1 890 ? 32.594 25.109 29.625 1 27.89 890 VAL B N 1
ATOM 14628 C CA . VAL B 1 890 ? 33.938 25.141 30.25 1 27.89 890 VAL B CA 1
ATOM 14629 C C . VAL B 1 890 ? 33.969 26.234 31.312 1 27.89 890 VAL B C 1
ATOM 14631 O O . VAL B 1 890 ? 33.75 27.406 31.016 1 27.89 890 VAL B O 1
ATOM 14634 N N . VAL B 1 891 ? 33.562 25.766 32.531 1 27.16 891 VAL B N 1
ATOM 14635 C CA . VAL B 1 891 ? 33.844 26.609 33.688 1 27.16 891 VAL B CA 1
ATOM 14636 C C . VAL B 1 891 ? 35.219 27.266 33.531 1 27.16 891 VAL B C 1
ATOM 14638 O O . VAL B 1 891 ? 36.25 26.578 33.531 1 27.16 891 VAL B O 1
ATOM 14641 N N . ASP B 1 892 ? 35.312 28.078 32.5 1 24.75 892 ASP B N 1
ATOM 14642 C CA . ASP B 1 892 ? 36.562 28.859 32.5 1 24.75 892 ASP B CA 1
ATOM 14643 C C . ASP B 1 892 ? 36.906 29.312 33.906 1 24.75 892 ASP B C 1
ATOM 14645 O O . ASP B 1 892 ? 36.125 29.984 34.562 1 24.75 892 ASP B O 1
ATOM 14649 N N . SER B 1 893 ? 37.531 28.359 34.594 1 27.8 893 SER B N 1
ATOM 14650 C CA . SER B 1 893 ? 38.156 28.719 35.875 1 27.8 893 SER B CA 1
ATOM 14651 C C . SER B 1 893 ? 38.688 30.156 35.844 1 27.8 893 SER B C 1
ATOM 14653 O O . SER B 1 893 ? 38.906 30.75 36.906 1 27.8 893 SER B O 1
ATOM 14655 N N . GLN B 1 894 ? 38.969 30.578 34.594 1 27.53 894 GLN B N 1
ATOM 14656 C CA . GLN B 1 894 ? 39.5 31.922 34.562 1 27.53 894 GLN B CA 1
ATOM 14657 C C . GLN B 1 894 ? 38.406 32.969 34.75 1 27.53 894 GLN B C 1
ATOM 14659 O O . GLN B 1 894 ? 38.656 34.062 35.281 1 27.53 894 GLN B O 1
ATOM 14664 N N . VAL B 1 895 ? 37.281 32.625 34.219 1 27.58 895 VAL B N 1
ATOM 14665 C CA . VAL B 1 895 ? 36.312 33.656 34.5 1 27.58 895 VAL B CA 1
ATOM 14666 C C . VAL B 1 895 ? 35.875 33.594 35.969 1 27.58 895 VAL B C 1
ATOM 14668 O O . VAL B 1 895 ? 35.562 34.625 36.594 1 27.58 895 VAL B O 1
ATOM 14671 N N . ALA B 1 896 ? 35.812 32.375 36.531 1 28.02 896 ALA B N 1
ATOM 14672 C CA . ALA B 1 896 ? 35.781 32.375 37.969 1 28.02 896 ALA B CA 1
ATOM 14673 C C . ALA B 1 896 ? 37.031 33.031 38.531 1 28.02 896 ALA B C 1
ATOM 14675 O O . ALA B 1 896 ? 36.969 33.781 39.531 1 28.02 896 ALA B O 1
ATOM 14676 N N . ALA B 1 897 ? 38.094 32.719 37.875 1 31.09 897 ALA B N 1
ATOM 14677 C CA . ALA B 1 897 ? 39.344 33.375 38.25 1 31.09 897 ALA B CA 1
ATOM 14678 C C . ALA B 1 897 ? 39.344 34.812 37.812 1 31.09 897 ALA B C 1
ATOM 14680 O O . ALA B 1 897 ? 39.812 35.688 38.562 1 31.09 897 ALA B O 1
ATOM 14681 N N . SER B 1 898 ? 38.844 35.031 36.594 1 30.58 898 SER B N 1
ATOM 14682 C CA . SER B 1 898 ? 38.844 36.438 36.156 1 30.58 898 SER B CA 1
ATOM 14683 C C . SER B 1 898 ? 37.719 37.219 36.812 1 30.58 898 SER B C 1
ATOM 14685 O O . SER B 1 898 ? 37.875 38.406 37.125 1 30.58 898 SER B O 1
ATOM 14687 N N . ALA B 1 899 ? 36.562 36.562 36.969 1 29.61 899 ALA B N 1
ATOM 14688 C CA . ALA B 1 899 ? 35.562 37.219 37.812 1 29.61 899 ALA B CA 1
ATOM 14689 C C . ALA B 1 899 ? 36.062 37.281 39.25 1 29.61 899 ALA B C 1
ATOM 14691 O O . ALA B 1 899 ? 35.812 38.25 39.969 1 29.61 899 ALA B O 1
ATOM 14692 N N . LYS B 1 900 ? 36.719 36.188 39.625 1 32.44 900 LYS B N 1
ATOM 14693 C CA . LYS B 1 900 ? 37.438 36.25 40.875 1 32.44 900 LYS B CA 1
ATOM 14694 C C . LYS B 1 900 ? 38.5 37.312 40.844 1 32.44 900 LYS B C 1
ATOM 14696 O O . LYS B 1 900 ? 38.688 38.094 41.781 1 32.44 900 LYS B O 1
ATOM 14701 N N . SER B 1 901 ? 39.25 37.281 39.688 1 33.88 901 SER B N 1
ATOM 14702 C CA . SER B 1 901 ? 40.281 38.312 39.531 1 33.88 901 SER B CA 1
ATOM 14703 C C . SER B 1 901 ? 39.656 39.719 39.344 1 33.88 901 SER B C 1
ATOM 14705 O O . SER B 1 901 ? 40.156 40.688 39.875 1 33.88 901 SER B O 1
ATOM 14707 N N . GLU B 1 902 ? 38.625 39.688 38.469 1 33.66 902 GLU B N 1
ATOM 14708 C CA . GLU B 1 902 ? 38 41 38.344 1 33.66 902 GLU B CA 1
ATOM 14709 C C . GLU B 1 902 ? 37.219 41.375 39.625 1 33.66 902 GLU B C 1
ATOM 14711 O O . GLU B 1 902 ? 37.188 42.531 40 1 33.66 902 GLU B O 1
ATOM 14716 N N . LEU B 1 903 ? 36.531 40.312 40.125 1 30.44 903 LEU B N 1
ATOM 14717 C CA . LEU B 1 903 ? 35.969 40.562 41.438 1 30.44 903 LEU B CA 1
ATOM 14718 C C . LEU B 1 903 ? 37.062 40.812 42.469 1 30.44 903 LEU B C 1
ATOM 14720 O O . LEU B 1 903 ? 36.906 41.656 43.375 1 30.44 903 LEU B O 1
ATOM 14724 N N . GLU B 1 904 ? 38.062 39.906 42.312 1 33.06 904 GLU B N 1
ATOM 14725 C CA . GLU B 1 904 ? 39.219 40.188 43.156 1 33.06 904 GLU B CA 1
ATOM 14726 C C . GLU B 1 904 ? 39.812 41.531 42.812 1 33.06 904 GLU B C 1
ATOM 14728 O O . GLU B 1 904 ? 40.344 42.25 43.688 1 33.06 904 GLU B O 1
ATOM 14733 N N . LYS B 1 905 ? 39.875 41.75 41.469 1 35.72 905 LYS B N 1
ATOM 14734 C CA . LYS B 1 905 ? 40.406 43.062 41.125 1 35.72 905 LYS B CA 1
ATOM 14735 C C . LYS B 1 905 ? 39.469 44.188 41.594 1 35.72 905 LYS B C 1
ATOM 14737 O O . LYS B 1 905 ? 39.938 45.25 42 1 35.72 905 LYS B O 1
ATOM 14742 N N . LYS B 1 906 ? 38.156 43.844 41.344 1 35 906 LYS B N 1
ATOM 14743 C CA . LYS B 1 906 ? 37.281 44.906 41.812 1 35 906 LYS B CA 1
ATOM 14744 C C . LYS B 1 906 ? 37.375 45.031 43.344 1 35 906 LYS B C 1
ATOM 14746 O O . LYS B 1 906 ? 37.125 46.125 43.875 1 35 906 LYS B O 1
ATOM 14751 N N . SER B 1 907 ? 37.406 43.75 43.938 1 30.47 907 SER B N 1
ATOM 14752 C CA . SER B 1 907 ? 37.594 43.906 45.375 1 30.47 907 SER B CA 1
ATOM 14753 C C . SER B 1 907 ? 38.875 44.656 45.688 1 30.47 907 SER B C 1
ATOM 14755 O O . SER B 1 907 ? 39.031 45.219 46.781 1 30.47 907 SER B O 1
ATOM 14757 N N . GLN B 1 908 ? 39.844 44.25 44.812 1 28.77 908 GLN B N 1
ATOM 14758 C CA . GLN B 1 908 ? 41.094 44.938 45.188 1 28.77 908 GLN B CA 1
ATOM 14759 C C . GLN B 1 908 ? 40.969 46.438 44.938 1 28.77 908 GLN B C 1
ATOM 14761 O O . GLN B 1 908 ? 41.781 47.219 45.438 1 28.77 908 GLN B O 1
ATOM 14766 N N . LYS B 1 909 ? 40.219 46.688 43.844 1 32.03 909 LYS B N 1
ATOM 14767 C CA . LYS B 1 909 ? 40.281 48.125 43.594 1 32.03 909 LYS B CA 1
ATOM 14768 C C . LYS B 1 909 ? 39.656 48.938 44.75 1 32.03 909 LYS B C 1
ATOM 14770 O O . LYS B 1 909 ? 39.656 50.156 44.688 1 32.03 909 LYS B O 1
ATOM 14775 N N . SER B 1 910 ? 38.688 48.156 45.406 1 29.03 910 SER B N 1
ATOM 14776 C CA . SER B 1 910 ? 38.062 49 46.406 1 29.03 910 SER B CA 1
ATOM 14777 C C . SER B 1 910 ? 39.062 49.531 47.406 1 29.03 910 SER B C 1
ATOM 14779 O O . SER B 1 910 ? 38.719 50.344 48.281 1 29.03 910 SER B O 1
ATOM 14781 N N . GLU B 1 911 ? 40.062 48.688 47.594 1 26.58 911 GLU B N 1
ATOM 14782 C CA . GLU B 1 911 ? 40.812 49.094 48.781 1 26.58 911 GLU B CA 1
ATOM 14783 C C . GLU B 1 911 ? 41.656 50.344 48.469 1 26.58 911 GLU B C 1
ATOM 14785 O O . GLU B 1 911 ? 42.844 50.375 48.875 1 26.58 911 GLU B O 1
ATOM 14790 N N . GLU B 1 912 ? 41.531 50.875 47.219 1 26.88 912 GLU B N 1
ATOM 14791 C CA . GLU B 1 912 ? 42.469 52 47.219 1 26.88 912 GLU B CA 1
ATOM 14792 C C . GLU B 1 912 ? 42.188 53 48.344 1 26.88 912 GLU B C 1
ATOM 14794 O O . GLU B 1 912 ? 41.031 53.406 48.531 1 26.88 912 GLU B O 1
ATOM 14799 N N . PRO B 1 913 ? 43 52.938 49.312 1 27.73 913 PRO B N 1
ATOM 14800 C CA . PRO B 1 913 ? 42.938 53.812 50.469 1 27.73 913 PRO B CA 1
ATOM 14801 C C . PRO B 1 913 ? 42.688 55.281 50.094 1 27.73 913 PRO B C 1
ATOM 14803 O O . PRO B 1 913 ? 43 55.719 49 1 27.73 913 PRO B O 1
ATOM 14806 N N . SER B 1 914 ? 41.5 55.75 50.469 1 25.2 914 SER B N 1
ATOM 14807 C CA . SER B 1 914 ? 41.25 57.188 50.406 1 25.2 914 SER B CA 1
ATOM 14808 C C . SER B 1 914 ? 42.469 57.969 50.812 1 25.2 914 SER B C 1
ATOM 14810 O O . SER B 1 914 ? 43.094 57.688 51.844 1 25.2 914 SER B O 1
ATOM 14812 N N . PRO B 1 915 ? 43.344 58.438 49.812 1 27.16 915 PRO B N 1
ATOM 14813 C CA . PRO B 1 915 ? 44.5 59.25 50.125 1 27.16 915 PRO B CA 1
ATOM 14814 C C . PRO B 1 915 ? 44.219 60.312 51.188 1 27.16 915 PRO B C 1
ATOM 14816 O O . PRO B 1 915 ? 45.125 60.938 51.719 1 27.16 915 PRO B O 1
ATOM 14819 N N . ASN B 1 916 ? 42.969 60.75 51.312 1 23.84 916 ASN B N 1
ATOM 14820 C CA . ASN B 1 916 ? 42.875 62.062 51.906 1 23.84 916 ASN B CA 1
ATOM 14821 C C . ASN B 1 916 ? 43.375 62.062 53.344 1 23.84 916 ASN B C 1
ATOM 14823 O O . ASN B 1 916 ? 43.094 63 54.125 1 23.84 916 ASN B O 1
ATOM 14827 N N . GLU B 1 917 ? 43.719 60.844 53.938 1 22.83 917 GLU B N 1
ATOM 14828 C CA . GLU B 1 917 ? 44.094 61.125 55.312 1 22.83 917 GLU B CA 1
ATOM 14829 C C . GLU B 1 917 ? 45.438 61.906 55.375 1 22.83 917 GLU B C 1
ATOM 14831 O O . GLU B 1 917 ? 45.938 62.219 56.469 1 22.83 917 GLU B O 1
ATOM 14836 N N . GLU B 1 918 ? 46.031 62.344 54.219 1 19.97 918 GLU B N 1
ATOM 14837 C CA . GLU B 1 918 ? 46.719 63.594 54.531 1 19.97 918 GLU B CA 1
ATOM 14838 C C . GLU B 1 918 ? 45.719 64.75 54.562 1 19.97 918 GLU B C 1
ATOM 14840 O O . GLU B 1 918 ? 44.844 64.875 53.719 1 19.97 918 GLU B O 1
#

Sequence (1836 aa):
MSHVNESSPTEKGPLEEHEPDNATHQAHPAYVATGTGFLLGLWKPGQTLTTDVPQTLRDQVSLSAEDFISLVVLTVITLIARLWNISNPPEVVHEEAIIGSRINNYMTGRFFYDAQPPLVPMIYYYVANSLGYPGQFDFSRFNSYIGHVYPYFELRVFSALLGVAVVILTFLTLKLTGMGRRSATVGAIMVAFESSFVIQHRYIFAEPVSLFFLAVAVYLWKLLELQQPLGLKWHAVASLLGLTLGALVSSKTEGWYTVIGVFLASSYQLWWSFGDIKQRFPFVRFTFNAGFRAFYFYFIPYLFLAITTAVHLNMLPGTGEGTPFVSGQFQSSFINFPNEKVVSPVGIGSFISLRHVKTNVYLHSHDEFYKSGSRQQQVTGYGYRDLNNIWFVENVSVSAGNPHAEPFRPLSNEAYIKLKHLQSGRRLHTHDQRAPVTDNDYQYEVTAYGADGYPGDLNDLWQLEIVSTEPREGSSQKEWRALDTIVRLKHPLKKCYLFSHKVKLPIIGQQEITCANNGIDVNSYWYVETNYHPQHANVPDLPRVKYGVLSLMDRVNEYRDLMASTFEHLEKEKSNTYTHKGWLLPFLKQSIVIYRNHYRQVAVIGNFVVWYSVLGGLATYAAFKVYTLLALQAGWRDFSGMSGIKEMDHHVGGFTLLWFCHYFPFLFKDNTSLQEYLPALYFSILAAAKWLDYSSLLVFRRPKIVSLFYALLMALTISSFIFYSPFVYGTRMLSGQCKYLEFNNNQLWYLSCNTYLDTPEQYAEYDSQFANEINYHYEAPKDEEHIKATVVTTVDKANPTEFAFQKEKKNTGGENGADVRRFLKKYKKETKNSFVNIVNKDDKNDVVGIDASTDTKEDPEEDDIDKLDPEVESQLVIQWARITDSPSLVVDSQVAASAKSELEKKSQKSEEPSPNEEMSHVNESSPTEKGPLEEHEPDNATHQAHPAYVATGTGFLLGLWKPGQTLTTDVPQTLRDQVSLSAEDFISLVVLTVITLIARLWNISNPPEVVHEEAIIGSRINNYMTGRFFYDAQPPLVPMIYYYVANSLGYPGQFDFSRFNSYIGHVYPYFELRVFSALLGVAVVILTFLTLKLTGMGRRSATVGAIMVAFESSFVIQHRYIFAEPVSLFFLAVAVYLWKLLELQQPLGLKWHAVASLLGLTLGALVSSKTEGWYTVIGVFLASSYQLWWSFGDIKQRFPFVRFTFNAGFRAFYFYFIPYLFLAITTAVHLNMLPGTGEGTPFVSGQFQSSFINFPNEKVVSPVGIGSFISLRHVKTNVYLHSHDEFYKSGSRQQQVTGYGYRDLNNIWFVENVSVSAGNPHAEPFRPLSNEAYIKLKHLQSGRRLHTHDQRAPVTDNDYQYEVTAYGADGYPGDLNDLWQLEIVSTEPREGSSQKEWRALDTIVRLKHPLKKCYLFSHKVKLPIIGQQEITCANNGIDVNSYWYVETNYHPQHANVPDLPRVKYGVLSLMDRVNEYRDLMASTFEHLEKEKSNTYTHKGWLLPFLKQSIVIYRNHYRQVAVIGNFVVWYSVLGGLATYAAFKVYTLLALQAGWRDFSGMSGIKEMDHHVGGFTLLWFCHYFPFLFKDNTSLQEYLPALYFSILAAAKWLDYSSLLVFRRPKIVSLFYALLMALTISSFIFYSPFVYGTRMLSGQCKYLEFNNNQLWYLSCNTYLDTPEQYAEYDSQFANEINYHYEAPKDEEHIKATVVTTVDKANPTEFAFQKEKKNTGGENGADVRRFLKKYKKETKNSFVNIVNKDDKNDVVGIDASTDTKEDPEEDDIDKLDPEVESQLVIQWARITDSPSLVVDSQVAASAKSELEKKSQKSEEPSPNEE

Foldseek 3Di:
DDPPPPPPPDPPPPPPPPPPPPVPVPLPPPLVLPDDFPPFPPPPQPDDSPLDQPPVLVVLLDADPVLVVLLVVLLVLLCCLQQPLLCPPQWQFFCSLVLLLVLLLLLVLADDAALWFCLLSVVLNVVQVVVPNNRDDHRPHRDGNPPHPRPFSSSLVVLSVLLSLLLSLQLSLLSLLSFDSLLSSLLSLQSSLWLLSSLRSSGSHLCSQLSSLLSVLSSLLSVLSSDRQPDPVNLVSLQVNLLSLLSNCNSGVLSVLLLVLSVVLLVSSLVSLVSCCVPDQPPVNSVVSVVSNCCRSPVSSVVSSLVSLLVSNVSRQAHDPHLLAFAPLLNVSHPLDDWDWAFWFDFAFKKFWKAAGPRRFIFFWDDAFDPDKPRATATFTHRDFDLRRIWHKHALPPPVDDSQVDDTDFDWAFHKIWIAGDPQRFTWFWDCIAFDPDRDNFKTAIHTDDDVPGSDDLRRIWTKHWDAFQDDPPDDSTTATAPGTKIWIARPPSRWTWFWDPDADVPPRTTTIITGNDDDVSRRIMGTHHIDHPVCPPPVPGDIDTRDHDDSSRSSVSSVVSSNVNNVVVLVVLPPPPFAQLQCLLLFAEWAWRDADLLWTAISGTQNLLSVLLVVLVVVVVVVVVVSSVCVVVVPDDCVPPRCPRSLSSQLVSLVSSLCSQRVVRNRPHGDDSSSNVSSSSSSSSSSSSSLSVVVCVPVVDPVVSSVVSVVSSVSSNVSSVLCVRNSSRDADALVSQVVVQPDDSTRYDDPSVSHHHDVVVSVVSVVVVVVVVVVVVPDPPPPPDVPPDPPPPPDPPDPPPPDDPPDPPVPPDCPVVVVVVVVVVVVVVVVVVDDPVPPPDDDDDPPPPPPPDPDPDDPDDPDVPPDDVVVVVVCLVVVCVSRVPVPPPVPVVCVVVVVVVVVVVVVVVPPPPPPVD/DPPPPCPDDPPPPPPPPPPPCPVPPPLPPPLPLPDDFPPFPPPDQDDDSPLDQPPVLVVLLDADPVLVVLLVVLLVLLLCLQLPLLCPPQWQFFCSLVLLLVLLLLLVQADDAALWFDLLSVVLNVVQVVVPNNRDDHRPHRDGNPPHPRPFSSSLVVLSVLLSLLLSLQLSLLSLLSFDSLLSSLLSLQSSLWLLSSLRSSGSDLCSQLSSLLSVLSSLLSVLSSDRQPDPVNLVSLQVNLLSLLSNCNSGVLSVLLLVLSVVLLVSSLVSLVSCCVPDQPPVNSVVSVVSNCCRSPVSSVVSSLVSLLVSNVSRQAHDPHLLAFAPLLNVSHPLDDWDWAFWFDFAFKKFWKAAGPRRFIFFWDDAFDPDKPRATATFTHRDFDLRRIWHKHALPPPVDDSQVDDTDFDWAFHKIWIAGDPQRFTWFWDCIAFDPDRDNFKTAIHTDDDVPGSDDLRRIWTKHWDAFQDDPPDDSTTATAPGTKIWIARPPSRWTWFWDPDADVPPRTTTIITGNDDDVSRRIMGTHHIDHPVCPPPVPGDIDTRDHDDSSRSSVSSVVSSNVNNVVVLVVLPDPPFAQLQCLLLFFEWAWRDADLLWTAISGTQPLLSVLLVVLVVVVVVVVVVSSVCVVVVVDDCPPPRCPRSLSSQLVSLVSSLCSQRVVRNRPHGDDSSSNVSSSSSSSSSSSSSLSVVVCVPVVDPVVSSVVSVVSSVSSNVSSVLCVRNSSRDADALVSQVVVQPDDSGRYDDPSVSHHHDVVVSVVSVVVVVVVVCVVVPDPPPPPDVPPDPPPPPPPPDPPPPPDPPDPPVPPDCPVVVVVVVVVVVVVVVVVVDDPVPPPDDDDDPPPPPPPDPDPDDPDDPPVPPDDVVVVVVVVVVVCVSRVVVPPPVPVVCVVVVVVVVVVVVVVVPPPPVPVD

Organism: Geotrichum candidum (NCBI:txid1173061)

pLDDT: mean 74.45, std 25.97, range [19.97, 98.75]

InterPro domains:
  IPR003342 ArnT-like, N-terminal domain [PF02366] (73-315)
  IPR016093 MIR motif [PF02815] (363-526)
  IPR016093 MIR motif [PS50919] (343-396)
  IPR016093 MIR motif [PS50919] (408-467)
  IPR016093 MIR motif [PS50919] (477-531)
  IPR016093 MIR motif [SM00472] (343-396)
  IPR016093 MIR motif [SM00472] (408-467)
  IPR016093 MIR motif [SM00472] (478-531)
  IPR027005 O-mannosyl-transferase-like [PTHR10050] (48-750)
  IPR032421 Protein O-mannosyl-transferase, C-terminal four TM domain [PF16192] (561-743)
  IPR036300 Mir domain superfamily [SSF82109] (346-529)

Radius of gyration: 42.99 Å; Cα contacts (8 Å, |Δi|>4): 2696; chains: 2; bounding box: 122×183×147 Å

Secondary structure (DSSP, 8-state):
---------------------------------S-SSSS-----TT-----S--HHHHHHTSPPHHHHHHHHHHHHHHHHHHHTTTT-S-B--TTHHHHHHHHHHHHHTB----SS-THHHHHHHHHHHHTT--S-----TT-B-TTS---HHHHHHHHHHHHHHHHHHHHHHHHHTT--HHHHHHHHHHHHT-HHHHHHHHSS-SHHHHHHHHHHHHHHHHHHTTSPTTSHHHHHHHHHHHHHHHHHHTT-TTHHHHHHHHHHHHHHHHHHHHHTTTTTS-HHHHHHHHHHHHIIIIIHHHHHHHHHHHHHHHH--B--TTGGGS-HHHHTTSTTS----EE-B-BTT-EEEEEETTT--EEEEEEEE-SSTT--EEEEEESS--GGGEEEEE-SS--SS-TTSSPP-B-BTT-EEEEEETTT--EEEEEEEE-SS---TTEEEEEEE--TT----GGG-EEEEEEEE---TTS-TTB-BTTTEEEEEEETTTTEEEEEEEEE-TTT-PEEEEEESSS-GGGG-EEEEEEE-GGGTT-TTS-EE-PPPPPHHHHHHHHHHHHHHHHHHHHHHGGGSSPBPGGGGGG--B-EEEEEETTEEEEE---HHHHHHHHHHHHHHHHHHHHHHHHHHHTS--GGGSTTHHHHHHHHHHHHHHHHHHHHHHHT-SSB-GGGGHHHHHHHHHHHHHHHHHHHHHHH--HHHHHHHHHHHHHHHHHHHHHTHHHHHT----HHHHHHHS-SSSSS-B--GGGS-S-HHHHHHHHHHHHHHHHHHHS-----STTSSS------SS-TT------------STHHHHHHHHHHHHHHHHHTT-----------------TT--------SGGGGGS-HHHHHHHHHHHHHHS--TT----HHHHHHHHHHHHHHHHGGG---GGG-/---------------------------------S-SSSS-----TT-----S--HHHHHHTSPPHHHHHHHHHHHHHHHHHHHTTTT-S-B--TTHHHHHHHHHHHHHTB----SS-THHHHHHHHHHHHTT--S-----TT-B-TTS---HHHHHHHHHHHHHHHHHHHHHHHHHTT--HHHHHHHHHHHHT-HHHHHHHHSS-SHHHHHHHHHHHHHHHHHHTTSPTTSHHHHHHHHHHHHHHHHHHTT-TTHHHHHHHHHHHHHHHHHHHHHTTTTTS-HHHHHHHHHHHHIIIIIHHHHHHHHHHHHHHHH--B--TTGGGS-HHHHTTSTTS----EE-B-BTT-EEEEEETTT-PEEEEEEEE-SSTT--EEEEEESS--GGGEEEEE-SS--SS-TTSSPP-B-BTT-EEEEEETTT--EEEEEEEE-SS---TTEEEEEEE--TT----GGGEEEEEEEEE---TTS-TTB-BTTTEEEEEEETTTTEEEEEEEEE-TTT-PEEEEEESSS-GGGG-EEEEEEE-GGGTT-TTS-EE-PPPPPHHHHHHHHHHHHHHHHHHHHHHTTSSSPBPGGGGGG--B-EEEEEETTEEEEE---HHHHHHHHHHHHHHHHHHHHHHHHHHHTS--GGGSTTHHHHHHHHHHHHHHHHHHHGGGTT-SSB-GGGGHHHHHHHHHHHHHHHHHHHHHHH--HHHHHHHHHHHHHHHHHHHHHTHHHHHT---BHHHHHHHS-STTTS-B--GGGSBS-HHHHHHHHHHHHHHHHHHHS-----STTSSS------SS-TT------------STHHHHHHHHHHHHHHHHHTTS----------------TT--------SGGGGGS-HHHHHHHHHHHHHHTT-TT----HHHHHHHHHHHHHHHHHTT---GGG-

Solvent-accessible surface area (backbone atoms only — not comparable to full-atom values): 100151 Å² total; per-residue (Å²): 138,83,81,75,80,76,80,75,80,80,76,78,71,79,77,74,73,74,67,70,79,65,76,58,76,64,59,59,78,65,62,42,33,60,61,61,30,67,82,50,69,81,63,59,92,78,72,78,58,48,77,65,66,52,71,68,60,59,62,63,44,55,84,52,75,66,48,51,49,54,50,51,52,50,49,53,55,32,46,49,69,34,51,58,68,54,54,49,66,56,39,50,44,61,55,29,28,58,40,49,49,47,27,25,26,57,59,70,17,30,26,69,74,52,56,50,43,63,47,43,43,50,53,52,30,56,55,42,51,74,72,66,50,78,47,79,80,72,55,50,90,62,32,63,47,72,93,51,78,63,61,58,59,62,48,18,48,53,21,21,51,34,41,40,49,34,31,52,38,45,30,53,38,39,29,62,75,65,47,53,67,68,48,23,47,47,40,20,48,45,55,51,39,22,40,41,54,42,46,40,10,35,36,55,48,60,54,22,59,32,50,31,31,47,39,51,30,54,34,35,50,55,54,39,70,68,38,53,85,86,36,73,67,26,51,53,40,41,46,53,30,9,51,31,46,6,51,17,34,18,31,29,65,71,33,49,31,54,44,49,28,52,49,51,54,49,50,54,54,46,54,52,46,45,42,31,28,79,71,82,36,44,62,68,60,48,52,50,52,54,50,50,49,48,43,25,59,47,48,39,19,52,50,42,34,52,50,53,47,46,50,52,54,68,50,24,44,32,69,37,88,35,46,40,76,45,48,70,45,61,44,50,71,23,77,77,38,89,66,61,72,26,51,22,74,38,30,58,51,23,39,30,28,43,31,30,66,76,72,36,22,26,49,25,46,59,102,46,60,37,90,60,83,86,48,42,30,38,36,31,28,35,56,62,82,46,69,50,25,33,29,33,32,36,58,72,75,70,58,95,60,68,69,75,74,50,80,81,47,70,35,44,65,66,38,62,31,26,42,27,31,63,84,80,54,19,25,44,27,48,56,98,39,60,27,88,80,56,91,46,94,48,32,18,28,37,28,32,44,73,44,91,87,52,86,70,59,82,48,31,43,30,28,36,38,68,76,47,47,68,81,55,93,88,62,63,82,48,51,44,28,40,70,42,23,36,29,31,43,30,25,76,87,77,57,19,27,45,25,49,58,102,43,59,40,84,89,79,61,35,26,46,37,29,28,26,58,60,75,68,66,63,41,25,33,29,30,30,73,45,47,45,41,80,84,51,75,83,48,83,88,59,64,62,42,56,74,61,85,66,52,70,66,55,49,41,52,53,48,50,51,50,21,52,53,43,35,53,50,52,64,64,62,44,61,85,57,91,41,37,46,27,73,48,60,78,66,58,39,68,48,46,74,53,37,76,56,91,50,25,36,28,37,53,38,72,28,66,57,49,46,52,51,28,49,50,34,51,51,51,49,52,50,50,50,52,48,53,48,51,28,50,46,39,66,74,52,78,67,85,78,50,72,56,52,54,57,50,33,39,52,28,39,50,28,43,47,41,18,45,43,46,40,56,81,38,43,83,34,64,48,34,58,73,76,68,44,46,68,20,48,55,28,37,40,55,20,20,29,53,45,45,53,56,48,42,51,70,72,60,71,42,71,68,58,44,51,50,49,51,51,50,53,50,50,48,34,50,49,49,31,60,72,50,35,36,35,57,50,40,40,86,54,40,24,65,58,42,56,64,65,32,50,77,87,93,68,50,46,54,64,85,39,83,57,30,48,78,47,73,65,58,48,53,52,48,50,53,52,49,51,47,51,54,47,58,73,62,54,70,79,74,76,64,68,76,75,55,64,71,80,58,69,77,74,71,83,71,80,85,76,70,84,63,83,77,67,86,75,70,75,83,73,76,66,66,66,50,55,54,48,50,49,50,49,50,52,48,54,59,60,57,68,68,63,78,80,71,77,78,77,73,89,89,82,84,80,73,76,76,74,84,66,83,78,78,78,80,77,82,82,86,71,78,76,69,71,64,58,63,63,62,52,47,48,49,51,48,49,46,32,59,64,40,65,41,74,75,63,59,74,47,60,48,51,54,39,38,45,41,41,46,45,44,43,52,56,52,58,62,64,62,73,76,72,64,88,105,136,76,79,72,76,75,74,71,81,76,73,79,69,80,78,72,74,72,68,72,81,68,75,60,75,64,58,57,77,68,66,40,35,58,58,61,30,68,82,50,68,79,63,58,91,76,71,78,57,49,76,65,66,52,70,68,59,58,62,64,44,55,81,51,75,66,50,51,51,53,50,51,51,50,49,53,54,31,47,50,69,35,52,58,66,52,56,50,65,56,39,50,47,60,56,29,26,57,40,48,50,47,27,26,26,58,58,71,17,31,25,69,74,53,55,50,43,64,48,44,44,50,53,53,32,55,55,42,50,74,72,67,48,78,48,80,80,73,56,50,91,62,32,64,49,72,94,50,78,64,62,57,60,61,46,17,47,54,21,22,50,35,41,41,50,34,31,53,37,44,30,53,38,38,29,61,74,65,47,54,67,68,47,21,47,48,40,21,47,46,55,52,39,21,39,40,55,42,44,40,11,34,37,54,49,61,55,21,58,32,51,31,30,48,38,50,29,54,35,35,51,56,53,39,71,69,38,53,84,88,35,72,65,25,51,52,38,40,45,52,30,9,51,31,46,7,52,16,35,18,32,29,66,72,34,49,30,55,44,50,28,52,50,52,54,48,49,53,53,47,53,52,47,43,39,33,28,79,72,83,36,45,64,69,59,47,51,49,52,54,50,50,49,47,41,26,58,48,48,39,19,53,52,42,34,51,50,53,45,46,51,55,54,68,50,24,44,32,69,38,88,35,48,40,77,45,48,71,45,61,46,50,70,24,76,79,37,88,69,60,72,26,50,23,74,38,29,57,49,19,40,31,26,41,30,31,64,76,72,38,21,26,50,25,46,58,101,47,58,37,89,60,84,86,49,42,28,37,34,31,29,35,55,63,84,48,69,51,25,33,29,33,32,34,59,73,74,70,58,96,60,66,68,76,75,50,80,82,49,70,35,44,64,66,38,62,32,27,42,27,32,61,84,81,53,18,27,43,26,50,54,100,38,60,26,88,79,55,89,45,94,47,32,18,29,36,28,32,43,72,45,90,87,52,87,71,59,81,48,30,44,30,29,35,39,68,76,48,45,67,81,56,95,89,60,64,82,50,52,43,28,41,69,42,23,36,30,32,42,30,26,76,88,77,57,18,26,44,24,48,58,101,44,60,39,87,88,79,62,36,26,45,37,29,28,26,60,59,76,67,66,62,38,26,32,30,29,30,73,45,47,45,41,82,86,51,74,83,48,83,88,59,63,62,42,55,74,62,87,67,51,70,67,54,50,40,52,53,48,49,52,51,21,51,54,43,36,53,50,51,64,64,63,46,55,86,58,92,43,37,44,27,71,48,58,78,67,58,39,68,51,46,76,54,37,77,58,92,50,23,37,29,38,52,38,74,26,66,56,49,45,52,48,28,49,50,34,52,51,50,50,51,50,50,51,53,46,53,49,50,28,48,48,39,65,73,52,79,66,84,79,50,69,54,52,53,57,49,32,39,53,29,38,51,28,44,47,39,18,44,44,48,41,55,81,39,42,82,34,65,46,36,58,74,75,66,44,46,68,20,47,55,28,35,39,54,19,19,31,54,46,45,54,54,46,43,51,69,71,60,74,41,70,68,58,44,53,50,51,51,50,49,52,48,50,49,34,49,49,50,32,59,73,50,34,38,34,57,49,41,41,84,54,40,23,66,58,42,54,64,63,34,50,74,91,83,71,49,41,49,66,86,40,81,57,32,48,78,47,73,63,56,48,54,52,49,52,54,53,49,52,47,50,52,47,58,72,62,54,69,80,74,77,65,68,75,75,54,66,71,80,59,70,77,75,72,83,70,81,84,75,69,84,65,82,77,70,85,75,72,76,84,74,75,65,67,64,51,53,55,48,50,48,50,48,50,52,48,56,60,59,56,71,70,63,80,80,75,78,78,79,75,90,85,82,84,81,72,77,76,76,83,66,85,79,81,81,80,76,85,80,87,70,79,75,69,72,66,58,64,61,64,53,47,48,51,50,48,49,46,32,58,63,43,64,41,74,72,64,60,77,48,60,50,49,56,40,40,46,39,40,46,45,43,42,50,56,50,57,62,62,58,70,75,69,66,85,105